Protein 8G5U (pdb70)

Solvent-accessible surface area: 71707 Å² total; per-residue (Å²): 142,132,47,36,18,45,6,3,64,68,27,33,84,46,46,27,77,49,123,14,5,92,107,44,107,59,0,60,29,7,15,15,8,112,2,43,0,0,14,21,4,164,44,51,109,40,143,61,15,52,0,3,0,3,26,40,122,10,84,9,106,140,108,94,86,7,5,0,0,0,0,1,2,12,47,25,4,68,37,0,0,56,4,2,25,87,0,29,61,94,4,32,151,57,0,4,5,23,0,6,3,0,1,0,0,2,1,5,0,19,61,0,36,76,22,91,2,54,3,105,77,90,18,39,39,0,25,40,7,21,12,122,80,16,106,83,4,34,174,24,0,30,87,0,3,54,56,0,26,139,106,1,92,84,9,0,33,41,0,12,2,17,10,0,0,0,0,0,4,0,0,18,18,11,33,67,36,104,102,1,1,0,0,0,0,12,9,0,0,5,0,0,0,0,0,0,27,13,6,1,78,39,0,38,38,0,0,0,0,0,0,6,7,23,95,9,20,3,28,20,53,3,52,68,12,2,58,22,0,26,84,2,1,44,23,1,2,132,15,0,12,84,94,52,116,120,14,48,10,15,71,83,56,47,44,0,43,63,26,5,55,35,9,10,48,100,6,48,74,92,117,139,9,49,4,28,68,120,103,26,58,32,4,42,4,15,19,10,4,8,8,1,4,43,15,0,93,14,2,67,47,0,0,4,6,4,58,4,18,60,126,39,47,172,13,102,118,67,4,71,49,49,17,31,140,76,30,70,143,74,56,82,25,1,0,0,0,0,15,0,0,1,3,3,3,13,72,66,10,43,136,90,51,94,53,0,65,142,18,19,89,115,14,41,169,79,51,68,0,1,0,10,2,4,5,3,1,2,0,1,1,52,8,56,19,100,37,62,42,104,58,14,186,24,5,105,88,10,56,4,94,20,0,0,0,0,0,0,26,36,0,2,26,4,11,28,73,3,0,134,88,0,48,108,17,0,12,114,28,0,41,5,0,17,0,25,35,0,4,15,9,47,0,0,9,31,20,47,3,80,14,0,36,132,18,0,31,26,2,0,26,95,31,106,52,29,102,59,69,36,80,83,91,12,96,58,60,38,23,129,153,145,133,46,33,13,50,5,3,92,67,26,28,92,52,102,24,89,51,150,102,5,114,109,44,129,59,0,152,71,13,46,16,9,112,3,45,0,0,12,19,4,161,46,52,110,40,141,63,12,53,0,3,1,2,32,40,145,11,86,9,107,140,113,95,86,8,6,0,0,0,0,1,1,12,47,26,5,68,35,0,0,59,4,1,25,89,0,31,66,95,7,32,177,56,0,19,4,22,1,7,4,0,1,0,0,1,0,5,0,18,59,0,36,76,22,93,3,50,4,97,68,88,17,39,36,0,26,38,8,21,13,123,79,16,107,85,4,33,175,26,0,29,85,0,3,55,54,0,26,134,105,1,90,83,9,0,33,41,1,11,2,18,10,0,0,1,0,0,5,0,0,15,17,12,33,67,37,102,102,1,2,0,0,0,0,11,10,0,0,4,0,0,0,0,0,0,27,12,8,1,88,37,1,37,37,0,0,0,0,0,0,5,8,18,94,10,19,4,26,20,52,3,51,68,11,2,56,22,0,25,87,2,1,63,27,1,2,107,17,0,13,83,93,52,115,120,13,48,8,14,70,85,60,47,44,0,45,61,28,6,54,35,7,10,49,94,5,49,74,91,116,133,8,41,4,32,60,114,102,25,60,30,4,40,3,13,20,11,4,7,8,1,5,42,14,0,94,14,3,66,48,0,0,5,7,3,62,5,18,61,132,42,54,164,9,98,117,67,4,67,45,54,16,28,147,78,29,68,135,77,54,81,24,2,0,0,1,1,16,0,1,0,3,3,4,11,72,67,10,42,139,92,52,93,55,0,64,130,23,21,89,122,14,47,160,76,51,69,0,1,0,8,2,5,5,3,1,3,0,1,1,54,8,58,19,97,37,62,44,102,58,14,170,21,1,94,101,9,55,4,94,21,0,0,0,0,0,0,26,36,1,2,27,5,10,29,73,4,0,133,92,0,47,107,16,0,12,117,30,0,40,6,0,16,0,25,34,0,4,17,11,45,0,0,10,32,22,48,3,79,14,0,36,131,19,0,31,27,2,0,26,96,30,107,52,29,103,59,70,35,80,82,91,11,99,57,58,35,9,108,152,153,128,26,28,7,37,8,1,73,66,30,26,92,53,98,26,96,48,140,106,5,109,110,42,130,57,0,162,69,11,38,13,9,131,2,46,0,0,14,31,4,184,43,53,109,39,139,60,17,59,1,5,0,3,32,40,136,8,85,9,108,87,84,92,90,8,6,0,1,0,0,1,3,11,50,24,5,68,38,0,0,64,4,2,26,83,0,34,66,91,6,31,166,64,0,14,5,23,1,4,4,0,1,0,0,3,0,5,0,20,68,0,34,77,21,89,3,52,4,107,68,90,16,41,37,0,26,41,8,21,12,128,76,14,109,76,3,35,161,26,0,28,72,0,2,55,59,0,24,136,105,2,92,80,10,0,31,51,0,12,2,18,9,0,0,1,1,0,4,0,0,12,18,11,33,68,37,85,85,2,1,0,0,0,0,12,11,0,0,5,0,0,0,0,0,0,26,8,5,1,21,11,2,35,37,0,0,0,0,0,0,5,6,22,93,9,20,3,27,22,54,3,50,68,11,3,57,22,0,23,86,2,2,44,23,2,1,138,17,0,12,85,92,54,115,92,14,42,7,14,68,81,57,49,42,0,45,64,25,6,54,34,7,11,50,96,4,46,81,97,118,136,8,49,2,39,61,72,86,23,58,28,6,24,4,13,19,2,4,8,8,1,4,42,13,0,94,13,3,67,49,0,0,5,6,4,49,6,21,57,116,33,54,156,15,93,122,64,3,104,48,72,11,40,165,73,28,55,144,64,53,82,26,2,0,0,1,1,14,0,0,0,4,3,3,12,71,67,10,44,136,93,48,83,47,0,61,124,26,20,100,123,15,45,166,69,53,69,0,1,0,10,1,4,5,3,1,3,0,2,1,53,9,58,19,99,35,58,43,106,57,14,196,24,2,94,90,6,35,6,90,16,0,0,0,0,0,0,26,38,1,2,27,4,11,55,77,4,0,141,87,0,44,124,17,0,14,125,28,0,40,4,0,20,0,24,42,0,3,17,10,38,0,0,8,33,18,44,2,82,17,0,36,133,19,0,28,23,3,0,21,96,31,102,55,24,100,60,66,32,81,88,93,12,95,57,48,39,27,128,142,151,111,28,25,8,53,8,2,78,68,29,25,90,50,99,26,95,49,145,105,6,100,113,43,129,55,0,154,71,12,44,13,9,127,2,45,0,0,14,31,4,146,44,54,110,41,139,61,18,57,0,4,1,3,32,42,116,7,86,10,107,139,108,84,100,8,5,0,0,0,0,1,2,12,49,24,7,66,36,0,0,64,3,1,24,83,0,34,66,92,5,33,165,62,0,14,6,22,1,1,4,0,0,0,0,2,0,6,0,20,68,0,35,79,20,89,3,52,4,106,69,90,14,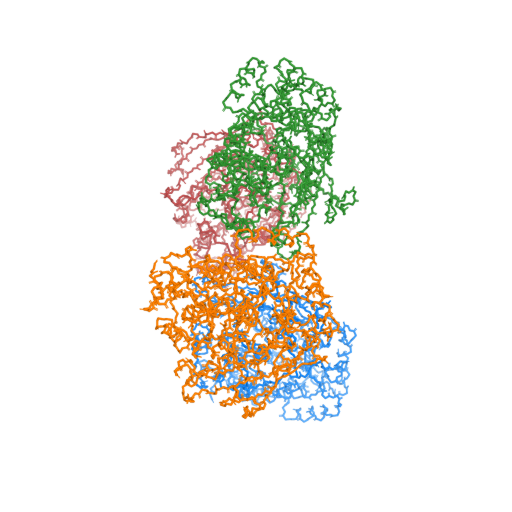39,37,0,26,40,8,21,12,128,78,14,108,77,5,37,161,25,0,29,73,0,2,56,57,0,26,136,108,0,93,77,11,0,31,51,0,11,2,19,9,0,0,0,0,0,4,0,0,11,18,11,33,68,36,86,77,2,1,0,0,0,0,12,12,0,0,5,0,0,0,0,0,0,28,8,5,1,14,12,1,28,33,0,0,0,0,0,0,5,7,22,93,9,20,4,27,21,52,2,51,69,11,2,56,22,0,29,88,1,2,42,22,2,2,138,18,0,11,84,94,54,115,97,10,39,7,15,69,82,59,49,42,0,44,64,24,5,55,35,7,12,48,96,4,46,80,91,120,136,8,48,2,36,66,74,92,23,59,27,7,31,2,13,21,2,4,7,8,1,5,42,12,0,93,12,3,68,47,0,0,4,5,4,48,4,21,55,99,51,51,152,11,92,121,67,3,106,47,71,11,37,171,78,24,47,144,66,53,82,28,3,0,0,0,0,13,0,0,0,4,3,2,13,72,68,10,45,134,93,52,79,47,0,62,135,20,19,101,115,14,46,171,66,54,67,0,1,0,10,2,5,4,3,1,2,0,2,1,54,10,55,18,101,35,54,27,106,70,14,167,20,1,92,89,7,28,6,70,16,0,0,0,0,0,0,29,38,2,1,26,4,10,54,76,4,0,72,87,0,11,123,18,0,13,69,21,0,30,0,0,14,0,24,42,0,5,18,10,40,0,0,9,34,17,45,2,81,18,0,36,133,21,0,29,20,2,0,21,94,30,99,56,22,42,6,13,30,81,86,91,11,96,56,48,41,25,126,141

Radius of gyration: 44.05 Å; Cα contacts (8 Å, |Δi|>4): 4142; chains: 4; bounding box: 102×81×124 Å

Sequence (1924 aa):
PHLLTDAVRAFQAQSPVWRPADDEEALRGLEAAELTVPLDYRAPAGRTLTLGLVRHRATAPERRRGVLLVGPGDDLGNRGTLLGAQLVGQLPKEVLAQYDVVAFDHRFMMGRSSPVVCGLEPEERFWVFHHPRDFDHEVRFQANVAAKVAEHALDILPYASSRNIARDIEVIRGALGEDRISYLGYSYGTYLGAVWTQMFGEHADRVVLDSICCSPDWVWRGLFTDFPPNGERALTRWARWAAARDADLGLGATDGAVRAAYDGVLARVDTDREVTVAGFPLDRTLARLIVVGMLNSDRNYPFLGDIVRSAVHGGQLEPATMGFLGQMFGQPKEESGTVAQLAILAGDWAWPRNVDLYERDMERASRTHPFTGAAMMAGIKAPAFWPVPPSEPVVTRLGPDNPADDSILLVQAADDMSTPLAAARRMREVLGDTSRLLTVADTAHHRVFPFYGNPGADELVTAYLVDGELPAADVTRPNPAPMVPTPHLLTDAVRAFQAQSPVWRPADDEEALRGLEAAELTVPLDYRAPAGRTLTLGLVRHRATAPERRRGVLLVGPGDDLGNRGTLLGAQLVGQLPKEVLAQYDVVAFDHRFMMGRSSPVVCGLEPEERFWVFHHPRDFDHEVRFQANVAAKVAEHALDILPYASSRNIARDIEVIRGALGEDRISYLGYSYGTYLGAVWTQMFGEHADRVVLDSICCSPDWVWRGLFTDFPPNGERALTRWARWAAARDADLGLGATDGAVRAAYDGVLARVDTDREVTVAGFPLDRTLARLIVVGMLNSDRNYPFLGDIVRSAVHGGQLEPATMGFLGQMFGQPKEESGTVAQLAILAGDWAWPRNVDLYERDMERASRTHPFTGAAMMAGIKAPAFWPVPPSEPVVTRLGPDNPADDSILLVQAADDMSTPLAAARRMREVLGDTSRLLTVADTAHHRVFPFYGNPGADELVTAYLVDGELPAADVTRPNPAPMVPTPHLLTDAVRAFQAQSPVWRPADDEEALRGLEAAELTVPLDYRAPAGRTLTLGLVRHRATAPERRRGVLLVGPGDDLGNRGTLLGAQLVGQLPKEVLAQYDVVAFDHRFMMGRSSPVVCGLEPEERFWVFHHPRDFDHEVRFQANVAAKVAEHALDILPYASSRNIARDIEVIRGALGEDRISYLGYSYGTYLGAVWTQMFGEHADRVVLDSICCSPDWVWRGLFTDFPPNGERALTRWARWAAARDADLGLGATDGAVVRAAYDGVLARVDTDREVTVAGFPLDRTLARLIVVGMLNSDRNYPFLGDIVRSAVHGGQLEPATMGFLGQMFGQPKEESGTVAQLAILAGDWAWPRNVDLYERDMERASRTHPFTGAAMMAGIKAPAFWPVPPSEPVTRLGPDNPADSILLVQAADDMSTPLAAARRMREVLGDTSRLLTVADTAHHRVFPFYGNPGADELVTAYLVDGELPAADVTRPNPAPMVPTPHLLTDAVRAFQAQSPVWRPADDEEALRGLEAAELTVPLDYRAPAGRTLTLGLVRHRATAPERRRGVLLVGPGDDLGNRGTLLGAQLVGQLPKEVLAQYDVVAFDHRFMMGRSSPVVCGLEPEERFWVFHHPRDFDHEVRFQANVAAKVAEHALDILPYASSRNIARDIEVIRGALGEDRISYLGYSYGTYLGAVWTQMFGEHADRVVLDSICCSPDWVWRGLFTDFPPNGERALTRWARWAAARDADLGLGATDGAVRAAYDGVLARVDTDREVTVAGFPLDRTLARLIVVVGMLNSDRNYPFLGDIVRSAVHGGQLEPATMGFLGQMFGQPKEESGTVAQLAILAGDWAWPRNVDLYERDMERASRTHPFTGAAMAGIKAPAFWPVPPSEPVVTRLGPDNPADSILLVQAADDMSTPLAAARRMREVLGDTSRLLTVADTAHHRVFPFYGNPGADELVTAYLVDGELPAADVTRPNPAPMVPT

Nearest PDB structures (foldseek):
  8g5u-assembly4_D  TM=1.001E+00  e=5.316E-96  Streptomyces sp. CB03234
  8e19-assembly1_A  TM=9.749E-01  e=3.309E-57  Streptomyces sp. CB03234
  5uno-assembly1_A  TM=8.503E-01  e=4.512E-26  Mycobacterium tuberculosis H37Rv
  5uoh-assembly1_A  TM=8.465E-01  e=4.764E-26  Mycobacterium tuberculosis H37Rv
  2e3j-assembly1_A  TM=4.839E-01  e=3.894E-07  Mycobacterium tuberculosis H37Rv

Secondary structure (DSSP, 8-state):
----HHHHHHHTT-----EE--S-GGGTTSEEEEEEEES-TT-TTS-EEEEEEEEE--S-GGG--EEEEEPS-SSTTS-HHHHHHHHHHHS-HHHHHHEEEEEEPPTTBTTBS-------GGGGGTTTPPPSSHHHHHHHHHHHHHHHHHHHTTTGGG--HHHHHHHHHHHHHHHT-S-EEEEEEEHHHHHHHHHHHHHGGGEEEEEEEEEPPTT-TTHHHHHTHHHHHHHHHHHHHHHHHTTHHHH-S-SSHHHHHHHHHHHHHHHTTT---EETTEE--TTHHHHHHHHHHTBGGGHHHHHHHHHHHHT-SPPPHHHHHHHHHHSSSPPPHHHHHHHHHHHHHSSPPP--HHHHHHHHHHHHHH-TTTHHHHHS--GGGG-SS--SSPPP---TT---S-EEEEEETT-SSS-HHHHHHHHHHHGGGEEEEEESS--BS--TTTT--HHHHHHHHHHHHH----SS-EEE--SS-SS--/----HHHHHHHTT-----EE--SSGGGTTSEEEEEEEES-TT-TTS-EEEEEEEEE--S-GGG--EEEEEPS-SSTTS-HHHHHHHHHHHS-HHHHHHEEEEEEPPTTBTTBS-------TGGGGTTTPPPSSHHHHHHHHHHHHHHHHHHHTTTGGG--HHHHHHHHHHHHHHTT-SSEEEEEEEHHHHHHHHHHHHHGGGEEEEEEEEEPPTT-TTTHHHHTHHHHHHHHHHHHHHHHHTTHHHH-S-SSHHHHHHHHHHHHHHHTTT---EETTEE--TTHHHHHHHHHTTBGGGHHHHHHHHHHHHS-SSPPHHHHHHHHHHSSSPPPHHHHHHHHHHHHHSSPPP--HHHHHHHHHHHHHH-TTTHHHHHS--GGGG-SS--SSPPP---TT---S-EEEEEETT-SSS-HHHHHHHHHHHGGGEEEEEESS--BS--TTTT--HHHHHHHHHHHHH----SS-EEE--SS-SS--/----HHHHHHHHT-----EE--S-GGGTT-EEEEEEEES-TT-TTS-EEEEEEEEE--S-TTT--EEEEEPS-SSTTS-HHHHHHHHHHHS-HHHHHHEEEEEEPPTTBTTBS-------HHHHTTTTPPPSSHHHHHHHHHHHHHHHHHHHTTTGGG--HHHHHHHHHHHHHHTT-S-EEEEEEEHHHHHHHHHHHHHGGGEEEEEEEEEPPGGGTTTHHHHTHHHHHHHHHHHHHHHHHTTHHHH-S-SSHHHHHHHHHHHHHHHTTT---EETTEE--TTHHHHHHHHHTTBGGGHHHHHHHHHHHHT-S---HHHHHHHHHHHSSPPPHHHHHHHHHHHHHSSPPP--HHHHHHHHHHHHHHSTTTHHHHHS--GGGG-SS--SSPPP---TT---S-EEEEEETT-SSS-HHHHHHHHHHHGGGEEEEEESS--BS--TTTT--HHHHHHHHHHHHH----SS-EEE--SS-SS--/----HHHHHHHHT--PPPEE--SSGGGTTSEEEEEEEES-TT-TTS-EEEEEEEEE--S-TTT--EEEEEPS-SSTTS-HHHHHHHHHHHS-HHHHHHEEEEEEPPTTBTTBS-------HHHHTTTTPPPSSHHHHHHHHHHHHHHHHHHHTTTGGG--HHHHHHHHHHHHHHTT-S-EEEEEEEHHHHHHHHHHHHHGGGEEEEEEEEEPPGGGTTTHHHHTHHHHHHHHHHHHHHHHHTTHHHH-S-SSHHHHHHHHHHHHHHHTTT---BSSS-B--TTHHHHHHHHHTTBGGGHHHHHHHHHHHHS-S---HHHHHHHHHHHSSPPPHHHHHHHHHHHHHSSPPP--HHHHHHHHHHHHHHSTTTHHHHHS--GGGG-SS--SSPPP---TT---S-EEEEEETT-SSS-HHHHHHHHHHHGGGEEEEEESS--BS--TTTT--HHHHHHHHIIIII----SS-EEE--SS-SS--

Foldseek 3Di:
DDLLVVLLVVLLPAAWDWDAPDPDDLRGVKIKTKGKHCLDSVCSVDHIWIKMKIKQAAQAVVQADEAEEEQQAAAQLGGFSSVQSVCVVFADNVLSNHHIYMTIHFDQDDRIVHFFQPQDLLLLLQQLDFDLAFVRNVVSQQVSQVSCCVGPVVSLQRLALSNSLSVVSSVCSNVVAQAYEYEYHHVSQVSVLNNLQSPQVRYDEYEYELFAAPPPLDLNLQQVFLVLLQLLLLVLLCLVLVVCVPLVQHNHSVSNVVLLVVLLVQLSVVHWWDQQNHTDHNRCSLVVVVVQLQFPVSSVLVSQRSSSRNDNHDGDPVSVVVSCVVPVDRRRRSSSSSSLSHSLQAAQDAQDQVQQNVQLVVQCVVRVSRRNSRSHDHNSSNHPDHHPDHHDQFACVRPNQAYEYEYEQSARSRHPVSSVNNDHGNPDRYAYEYEYLTHHGDVPPVVPAVVVSVQVCCCSSVVDDDNHYYYDYRPDHSDDD/DDLLVVLLVVQLPAAWDWDQPDPDDLRGQKIKTKGKHALDSVCSVDHIWIKMKIKQAAQAVVQADEAEEEQQAAAQLGGFSSVQSVCVVFADNVLSNHHIYMTIHFDQDDRIVHFFQPADLLLLLQQLDFDLAFVRNVVSQQVSLVSCCVGPVVSLQRLALSNSLSVVSSVCSNVVAQAYEYEYHHVSQVSQLNNLQSPQVRYDEYEYELFAAPVPLDLNLQQVFLVLLLLLLLVLLCLVLVVCVPLVQHNHSVSNVVLLVVLLVQLSVVHFWDQLHHTDHNRCSLVVVVVQLQFVVSSVLVSQRSSCRRPRHHGDPVSVVVSCVVPVDRRRGSSSSSSLSHSLQAAQDAQDQVQQNVQLVVQCVVRVSRRNSRSHDHNSSNHPDHHPDHHDQFACVRPNQAYEYEYEQSARSRHPVSSVNNDHGNPDRYAYEYEYLTHHGDVPPVVPAVVVSVQVCCCSSVVDDDNHYYYDYRPDHSDDD/DDLLVVLLVVQLPAAWDWDQPDPDPLSHQKIKTKGKHCLDSVCSVDHIWIKIKIKQAQPAVVQADEAEEEQQDAAQLDGFSSVQSVCCVFADNLLSNHHIYMTIHFDQDDRIVHFFQPQDLLLLLQQLDFDLAFVRNVVSQQVSQVSCCVRPVVRLLRLALSNSLSVVSSVCSNVVAQAYEYEYHHVSQVSLLNNLQSPQVRYDEYEYELHAAPVPLDLNLQQVQLVLLLLLLLVLLCLVLVVCVPLVQHNHSVSNVVLLVVLLVQLSVVHFFDQLNHTDHNRCSLVVVVVQLQFPVSSVLVSQRSSSRNDDRYGDPVSCVVCCVVPVDRRRGSSSSSSLSHSLQAAQDAQPQVQQNVQLVVQCVVRVSRRNSRSHDHNSSNHPDHHPDHHDQFACVRPNQAYEYEYEQSARSRHPVSSVNSDHGNDQRYEYEYEYLTHHGGVPPVVPQVVCSVQVCCCSSVVDDDNHYYYDYRPDHSDDD/DDLLVVLLVVQLPAAWDWDQPDPDVLRGQKIKTKGKHCLDSVCSVDHIWIKIKIKQAAPAVVLADEAEEEQQDAAQLDGFSSVLSVCVVFADNLLSNHHIYMTIHFDQDDRIVHFFQPQDLLLLLQQQDFDLAFVRNVVSQQVSQVSCCVRPVVRLQRLALSNRLSVVSSVCSNVVAQAYEYEYHHVSQVSLLNNLQSPQVRYDEYEYELHAAPVPLDLNLLQVQLVLLLVLLLVLLCLVLVVCVPLVQHNHSVSNVVLLVVLLVQLSVPHFFDQQVRTDHNRRSLVVVVVLLQFVVSSVLVSQRSSSRNPNHDGDPVSVVVCCVVPVDRRRGSSSSSSLSHSLQAAQDAQPQVQQNVQLVVQCVVRVSRRNSRSHDHNSSNHPDHHPDHHDQFACVRPNQAYEYEYEQSARSRHPVSSVNSDHGNDQRYEYEYEYLTHHGGVPPPVPQVVCSVQVCCCSSVVDDDNHYYYDYRPDHSDDD

InterPro domains:
  IPR000073 Alpha/beta hydrolase fold-1 [PF00561] (104-225)
  IPR013595 Peptidase S33 tripeptidyl aminopeptidase-like, C-terminal [PF08386] (387-477)
  IPR029058 Alpha/Beta hydrolase fold [G3DSA:3.40.50.1820] (84-453)
  IPR029058 Alpha/Beta hydrolase fold [SSF53474] (64-448)
  IPR051601 Serine protease/Carboxylesterase S33 [PTHR43248] (94-451)

Organism: Streptomyces sp. (strain CB03234) (NCBI:txid1703937)

Structure (mmCIF, N/CA/C/O backbone):
data_8G5U
#
_entry.id   8G5U
#
_cell.length_a   134.110
_cell.length_b   134.110
_cell.length_c   355.757
_cell.angle_alpha   90.00
_cell.angle_beta   90.00
_cell.angle_gamma   120.00
#
_symmetry.space_group_name_H-M   'H 3'
#
loop_
_entity.id
_entity.type
_entity.pdbx_description
1 polymer TnmK2
2 non-polymer 'methyl (2E)-3-[(1aS,11S,11aS,14Z,18R)-3,18-dihydroxy-4,9-dioxo-4,9,10,11-tetrahydro-11aH-11,1a-hept[3]ene[1,5]diynonaphtho[2,3-h]oxireno[c]quinolin-11a-yl]but-2-enoate'
3 water water
#
loop_
_atom_site.group_PDB
_atom_site.id
_atom_site.type_symbol
_atom_site.label_atom_id
_atom_site.label_alt_id
_atom_site.label_comp_id
_atom_site.label_asym_id
_atom_site.label_entity_id
_atom_site.label_seq_id
_atom_site.pdbx_PDB_ins_code
_atom_site.Cartn_x
_atom_site.Cartn_y
_atom_site.Cartn_z
_atom_site.occupancy
_atom_site.B_iso_or_equiv
_atom_site.auth_seq_id
_atom_site.auth_comp_id
_atom_site.auth_asym_id
_atom_site.auth_atom_id
_atom_site.pdbx_PDB_model_num
ATOM 1 N N . PRO A 1 8 ? -28.415 29.451 -46.863 1.00 42.23 8 PRO A N 1
ATOM 2 C CA . PRO A 1 8 ? -27.019 29.802 -46.586 1.00 29.70 8 PRO A CA 1
ATOM 3 C C . PRO A 1 8 ? -26.211 30.112 -47.844 1.00 31.88 8 PRO A C 1
ATOM 4 O O . PRO A 1 8 ? -26.406 29.480 -48.883 1.00 31.68 8 PRO A O 1
ATOM 15 N N . HIS A 1 9 ? -25.297 31.073 -47.733 1.00 27.56 9 HIS A N 1
ATOM 16 C CA . HIS A 1 9 ? -24.517 31.546 -48.866 1.00 23.05 9 HIS A CA 1
ATOM 17 C C . HIS A 1 9 ? -23.032 31.512 -48.526 1.00 16.09 9 HIS A C 1
ATOM 18 O O . HIS A 1 9 ? -22.631 31.893 -47.423 1.00 16.57 9 HIS A O 1
ATOM 32 N N . LEU A 1 10 ? -22.226 31.032 -49.474 1.00 18.47 10 LEU A N 1
ATOM 33 C CA . LEU A 1 10 ? -20.782 30.960 -49.277 1.00 12.42 10 LEU A CA 1
ATOM 34 C C . LEU A 1 10 ? -20.093 32.286 -49.562 1.00 12.24 10 LEU A C 1
ATOM 35 O O . LEU A 1 10 ? -19.078 32.597 -48.932 1.00 9.66 10 LEU A O 1
ATOM 51 N N . LEU A 1 11 ? -20.624 33.064 -50.509 1.00 15.32 11 LEU A N 1
ATOM 52 C CA . LEU A 1 11 ? -20.016 34.323 -50.951 1.00 14.14 11 LEU A CA 1
ATOM 53 C C . LEU A 1 11 ? -18.650 34.074 -51.590 1.00 13.52 11 LEU A C 1
ATOM 54 O O . LEU A 1 11 ? -17.661 34.763 -51.320 1.00 12.56 11 LEU A O 1
ATOM 70 N N . THR A 1 12 ? -18.618 33.083 -52.485 1.00 11.97 12 THR A N 1
ATOM 71 C CA . THR A 1 12 ? -17.371 32.674 -53.126 1.00 15.67 12 THR A CA 1
ATOM 72 C C . THR A 1 12 ? -16.800 33.782 -54.009 1.00 14.72 12 THR A C 1
ATOM 73 O O . THR A 1 12 ? -15.580 33.969 -54.062 1.00 14.75 12 THR A O 1
ATOM 84 N N . ASP A 1 13 ? -17.662 34.537 -54.699 1.00 14.48 13 ASP A N 1
ATOM 85 C CA . ASP A 1 13 ? -17.175 35.628 -55.545 1.00 16.59 13 ASP A CA 1
ATOM 86 C C . ASP A 1 13 ? -16.299 36.591 -54.751 1.00 15.03 13 ASP A C 1
ATOM 87 O O . ASP A 1 13 ? -15.185 36.930 -55.169 1.00 17.76 13 ASP A O 1
ATOM 96 N N . ALA A 1 14 ? -16.779 37.019 -53.582 1.00 14.34 14 ALA A N 1
ATOM 97 C CA . ALA A 1 14 ? -16.033 37.971 -52.765 1.00 15.25 14 ALA A CA 1
ATOM 98 C C . ALA A 1 14 ? -14.750 37.356 -52.218 1.00 15.97 14 ALA A C 1
ATOM 99 O O . ALA A 1 14 ? -13.710 38.021 -52.157 1.00 16.51 14 ALA A O 1
ATOM 106 N N . VAL A 1 15 ? -14.811 36.094 -51.790 1.00 14.55 15 VAL A N 1
ATOM 107 C CA . VAL A 1 15 ? -13.605 35.381 -51.376 1.00 12.60 15 VAL A CA 1
ATOM 108 C C . VAL A 1 15 ? -12.576 35.379 -52.500 1.00 12.14 15 VAL A C 1
ATOM 109 O O . VAL A 1 15 ? -11.408 35.730 -52.295 1.00 17.12 15 VAL A O 1
ATOM 122 N N . ARG A 1 16 ? -12.992 34.955 -53.697 1.00 16.71 16 ARG A N 1
ATOM 123 C CA . ARG A 1 16 ? -12.082 34.904 -54.839 1.00 20.43 16 ARG A CA 1
ATOM 124 C C . ARG A 1 16 ? -11.436 36.258 -55.093 1.00 18.63 16 ARG A C 1
ATOM 125 O O . ARG A 1 16 ? -10.258 36.334 -55.464 1.00 17.71 16 ARG A O 1
ATOM 146 N N . ALA A 1 17 ? -12.199 37.337 -54.915 1.00 22.18 17 ALA A N 1
ATOM 147 C CA . ALA A 1 17 ? -11.679 38.671 -55.190 1.00 22.97 17 ALA A CA 1
ATOM 148 C C . ALA A 1 17 ? -10.463 38.989 -54.331 1.00 24.80 17 ALA A C 1
ATOM 149 O O . ALA A 1 17 ? -9.549 39.685 -54.782 1.00 25.68 17 ALA A O 1
ATOM 156 N N . PHE A 1 18 ? -10.428 38.494 -53.097 1.00 17.43 18 PHE A N 1
ATOM 157 C CA . PHE A 1 18 ? -9.319 38.762 -52.195 1.00 16.67 18 PHE A CA 1
ATOM 158 C C . PHE A 1 18 ? -8.263 37.663 -52.202 1.00 13.54 18 PHE A C 1
ATOM 159 O O . PHE A 1 18 ? -7.214 37.832 -51.581 1.00 16.40 18 PHE A O 1
ATOM 176 N N . GLN A 1 19 ? -8.487 36.567 -52.924 1.00 15.26 19 GLN A N 1
ATOM 177 C CA . GLN A 1 19 ? -7.500 35.496 -52.989 1.00 19.34 19 GLN A CA 1
ATOM 178 C C . GLN A 1 19 ? -6.331 35.812 -53.912 1.00 23.61 19 GLN A C 1
ATOM 179 O O . GLN A 1 19 ? -5.354 35.060 -53.924 1.00 20.61 19 GLN A O 1
ATOM 193 N N . ALA A 1 20 ? -6.394 36.894 -54.679 1.00 21.29 20 ALA A N 1
ATOM 194 C CA . ALA A 1 20 ? -5.327 37.222 -55.614 1.00 24.60 20 ALA A CA 1
ATOM 195 C C . ALA A 1 20 ? -4.183 37.999 -54.967 1.00 25.15 20 ALA A C 1
ATOM 196 O O . ALA A 1 20 ? -3.274 38.439 -55.677 1.00 34.40 20 ALA A O 1
ATOM 203 N N . GLN A 1 21 ? -4.202 38.171 -53.648 1.00 23.57 21 GLN A N 1
ATOM 204 C CA . GLN A 1 21 ? -3.123 38.854 -52.950 1.00 20.93 21 GLN A CA 1
ATOM 205 C C . GLN A 1 21 ? -1.847 38.020 -52.935 1.00 26.30 21 GLN A C 1
ATOM 206 O O . GLN A 1 21 ? -1.879 36.789 -52.955 1.00 26.94 21 GLN A O 1
ATOM 220 N N . SER A 1 22 ? -0.714 38.716 -52.865 1.00 27.69 22 SER A N 1
ATOM 221 C CA . SER A 1 22 ? 0.595 38.094 -52.669 1.00 29.58 22 SER A CA 1
ATOM 222 C C . SER A 1 22 ? 1.283 38.843 -51.536 1.00 34.63 22 SER A C 1
ATOM 223 O O . SER A 1 22 ? 1.833 39.936 -51.754 1.00 40.59 22 SER A O 1
ATOM 231 N N . PRO A 1 23 ? 1.271 38.304 -50.322 1.00 42.11 23 PRO A N 1
ATOM 232 C CA . PRO A 1 23 ? 1.764 39.065 -49.171 1.00 39.41 23 PRO A CA 1
ATOM 233 C C . PRO A 1 23 ? 3.277 39.148 -49.154 1.00 30.68 23 PRO A C 1
ATOM 234 O O . PRO A 1 23 ? 3.980 38.312 -49.725 1.00 30.70 23 PRO A O 1
ATOM 245 N N . VAL A 1 24 ? 3.770 40.162 -48.449 1.00 36.56 24 VAL A N 1
ATOM 246 C CA . VAL A 1 24 ? 5.200 40.414 -48.312 1.00 36.52 24 VAL A CA 1
ATOM 247 C C . VAL A 1 24 ? 5.638 39.893 -46.947 1.00 22.45 24 VAL A C 1
ATOM 248 O O . VAL A 1 24 ? 5.287 40.465 -45.909 1.00 29.35 24 VAL A O 1
ATOM 261 N N . TRP A 1 25 ? 6.432 38.826 -46.947 1.00 23.40 25 TRP A N 1
ATOM 262 C CA . TRP A 1 25 ? 6.921 38.216 -45.718 1.00 26.65 25 TRP A CA 1
ATOM 263 C C . TRP A 1 25 ? 8.247 38.845 -45.308 1.00 26.78 25 TRP A C 1
ATOM 264 O O . TRP A 1 25 ? 9.138 39.022 -46.143 1.00 29.17 25 TRP A O 1
ATOM 285 N N . ARG A 1 26 ? 8.377 39.162 -44.028 1.00 25.29 26 ARG A N 1
ATOM 286 C CA . ARG A 1 26 ? 9.621 39.630 -43.436 1.00 29.46 26 ARG A CA 1
ATOM 287 C C . ARG A 1 26 ? 9.775 38.976 -42.076 1.00 27.35 26 ARG A C 1
ATOM 288 O O . ARG A 1 26 ? 8.804 38.447 -41.524 1.00 27.92 26 ARG A O 1
ATOM 309 N N . PRO A 1 27 ? 10.976 39.015 -41.499 1.00 26.62 27 PRO A N 1
ATOM 310 C CA . PRO A 1 27 ? 11.137 38.566 -40.111 1.00 26.03 27 PRO A CA 1
ATOM 311 C C . PRO A 1 27 ? 10.198 39.309 -39.173 1.00 29.53 27 PRO A C 1
ATOM 312 O O . PRO A 1 27 ? 10.011 40.520 -39.285 1.00 29.83 27 PRO A O 1
ATOM 323 N N . ALA A 1 28 ? 9.599 38.563 -38.247 1.00 22.79 28 ALA A N 1
ATOM 324 C CA . ALA A 1 28 ? 8.721 39.139 -37.229 1.00 26.54 28 ALA A CA 1
ATOM 325 C C . ALA A 1 28 ? 9.587 39.762 -36.138 1.00 36.79 28 ALA A C 1
ATOM 326 O O . ALA A 1 28 ? 9.949 39.111 -35.155 1.00 43.80 28 ALA A O 1
ATOM 333 N N . ASP A 1 29 ? 9.908 41.045 -36.299 1.00 30.21 29 ASP A N 1
ATOM 334 C CA . ASP A 1 29 ? 10.857 41.713 -35.417 1.00 37.47 29 ASP A CA 1
ATOM 335 C C . ASP A 1 29 ? 10.209 42.573 -34.337 1.00 39.74 29 ASP A C 1
ATOM 336 O O . ASP A 1 29 ? 10.925 43.064 -33.456 1.00 42.73 29 ASP A O 1
ATOM 345 N N . ASP A 1 30 ? 8.890 42.765 -34.359 1.00 35.01 30 ASP A N 1
ATOM 346 C CA . ASP A 1 30 ? 8.254 43.743 -33.486 1.00 30.81 30 ASP A CA 1
ATOM 347 C C . ASP A 1 30 ? 7.628 43.130 -32.235 1.00 32.14 30 ASP A C 1
ATOM 348 O O . ASP A 1 30 ? 6.970 43.846 -31.472 1.00 32.08 30 ASP A O 1
ATOM 357 N N . GLU A 1 31 ? 7.820 41.833 -32.000 1.00 27.05 31 GLU A N 1
ATOM 358 C CA . GLU A 1 31 ? 7.245 41.169 -30.833 1.00 24.63 31 GLU A CA 1
ATOM 359 C C . GLU A 1 31 ? 8.151 40.008 -30.458 1.00 19.73 31 GLU A C 1
ATOM 360 O O . GLU A 1 31 ? 8.445 39.151 -31.297 1.00 24.86 31 GLU A O 1
ATOM 372 N N . GLU A 1 32 ? 8.594 39.991 -29.200 1.00 20.42 32 GLU A N 1
ATOM 373 C CA . GLU A 1 32 ? 9.608 39.035 -28.771 1.00 26.90 32 GLU A CA 1
ATOM 374 C C . GLU A 1 32 ? 9.140 37.596 -28.960 1.00 30.72 32 GLU A C 1
ATOM 375 O O . GLU A 1 32 ? 9.902 36.742 -29.433 1.00 24.66 32 GLU A O 1
ATOM 387 N N . ALA A 1 33 ? 7.892 37.303 -28.588 1.00 24.32 33 ALA A N 1
ATOM 388 C CA . ALA A 1 33 ? 7.410 35.924 -28.643 1.00 24.82 33 ALA A CA 1
ATOM 389 C C . ALA A 1 33 ? 7.381 35.375 -30.061 1.00 22.62 33 ALA A C 1
ATOM 390 O O . ALA A 1 33 ? 7.315 34.153 -30.241 1.00 25.25 33 ALA A O 1
ATOM 397 N N . LEU A 1 34 ? 7.421 36.244 -31.067 1.00 20.51 34 LEU A N 1
ATOM 398 C CA . LEU A 1 34 ? 7.336 35.835 -32.458 1.00 19.04 34 LEU A CA 1
ATOM 399 C C . LEU A 1 34 ? 8.677 35.876 -33.172 1.00 25.44 34 LEU A C 1
ATOM 400 O O . LEU A 1 34 ? 8.733 35.573 -34.367 1.00 23.08 34 LEU A O 1
ATOM 416 N N . ARG A 1 35 ? 9.754 36.250 -32.484 1.00 28.32 35 ARG A N 1
ATOM 417 C CA . ARG A 1 35 ? 11.069 36.158 -33.098 1.00 33.97 35 ARG A CA 1
ATOM 418 C C . ARG A 1 35 ? 11.372 34.699 -33.416 1.00 26.35 35 ARG A C 1
ATOM 419 O O . ARG A 1 35 ? 11.139 33.806 -32.594 1.00 40.40 35 ARG A O 1
ATOM 440 N N . GLY A 1 36 ? 11.881 34.460 -34.617 1.00 24.16 36 GLY A N 1
ATOM 441 C CA . GLY A 1 36 ? 12.021 33.133 -35.165 1.00 24.96 36 GLY A CA 1
ATOM 442 C C . GLY A 1 36 ? 11.061 32.849 -36.298 1.00 20.85 36 GLY A C 1
ATOM 443 O O . GLY A 1 36 ? 11.311 31.931 -37.087 1.00 22.61 36 GLY A O 1
ATOM 447 N N . LEU A 1 37 ? 9.985 33.626 -36.405 1.00 19.27 37 LEU A N 1
ATOM 448 C CA . LEU A 1 37 ? 8.960 33.475 -37.426 1.00 17.72 37 LEU A CA 1
ATOM 449 C C . LEU A 1 37 ? 9.042 34.620 -38.428 1.00 23.09 37 LEU A C 1
ATOM 450 O O . LEU A 1 37 ? 9.571 35.691 -38.129 1.00 23.25 37 LEU A O 1
ATOM 466 N N . GLU A 1 38 ? 8.495 34.389 -39.619 1.00 16.86 38 GLU A N 1
ATOM 467 C CA . GLU A 1 38 ? 8.196 35.480 -40.534 1.00 18.69 38 GLU A CA 1
ATOM 468 C C . GLU A 1 38 ? 6.791 36.006 -40.273 1.00 24.59 38 GLU A C 1
ATOM 469 O O . GLU A 1 38 ? 5.942 35.323 -39.694 1.00 19.10 38 GLU A O 1
ATOM 481 N N . ALA A 1 39 ? 6.544 37.233 -40.728 1.00 14.47 39 ALA A N 1
ATOM 482 C CA . ALA A 1 39 ? 5.254 37.885 -40.552 1.00 16.51 39 ALA A CA 1
ATOM 483 C C . ALA A 1 39 ? 4.824 38.542 -41.854 1.00 22.70 39 ALA A C 1
ATOM 484 O O . ALA A 1 39 ? 5.656 38.996 -42.647 1.00 23.61 39 ALA A O 1
ATOM 491 N N . ALA A 1 40 ? 3.509 38.584 -42.065 1.00 20.50 40 ALA A N 1
ATOM 492 C CA . ALA A 1 40 ? 2.918 39.259 -43.211 1.00 17.01 40 ALA A CA 1
ATOM 493 C C . ALA A 1 40 ? 1.537 39.764 -42.827 1.00 20.87 40 ALA A C 1
ATOM 494 O O . ALA A 1 40 ? 0.969 39.357 -41.811 1.00 20.93 40 ALA A O 1
ATOM 501 N N . GLU A 1 41 ? 1.006 40.669 -43.649 1.00 17.74 41 GLU A N 1
ATOM 502 C CA . GLU A 1 41 ? -0.342 41.193 -43.483 1.00 20.69 41 GLU A CA 1
ATOM 503 C C . GLU A 1 41 ? -1.177 40.877 -44.713 1.00 20.47 41 GLU A C 1
ATOM 504 O O . GLU A 1 41 ? -0.669 40.869 -45.840 1.00 22.40 41 GLU A O 1
ATOM 516 N N . LEU A 1 42 ? -2.460 40.601 -44.475 1.00 16.91 42 LEU A N 1
ATOM 517 C CA . LEU A 1 42 ? -3.454 40.367 -45.510 1.00 18.95 42 LEU A CA 1
ATOM 518 C C . LEU A 1 42 ? -4.653 41.261 -45.281 1.00 16.47 42 LEU A C 1
ATOM 519 O O . LEU A 1 42 ? -4.989 41.588 -44.142 1.00 18.67 42 LEU A O 1
ATOM 535 N N . THR A 1 43 ? -5.343 41.573 -46.372 1.00 17.03 43 THR A N 1
ATOM 536 C CA . THR A 1 43 ? -6.578 42.331 -46.324 1.00 19.36 43 THR A CA 1
ATOM 537 C C . THR A 1 43 ? -7.759 41.397 -46.539 1.00 14.65 43 THR A C 1
ATOM 538 O O . THR A 1 43 ? -7.729 40.548 -47.437 1.00 15.48 43 THR A O 1
ATOM 549 N N . VAL A 1 44 ? -8.790 41.558 -45.718 1.00 17.89 44 VAL A N 1
ATOM 550 C CA . VAL A 1 44 ? -10.067 40.887 -45.940 1.00 15.97 44 VAL A CA 1
ATOM 551 C C . VAL A 1 44 ? -11.175 41.930 -45.879 1.00 13.78 44 VAL A C 1
ATOM 552 O O . VAL A 1 44 ? -11.029 42.955 -45.189 1.00 19.06 44 VAL A O 1
ATOM 565 N N . PRO A 1 45 ? -12.300 41.703 -46.550 1.00 13.90 45 PRO A N 1
ATOM 566 C CA . PRO A 1 45 ? -13.441 42.606 -46.385 1.00 15.15 45 PRO A CA 1
ATOM 567 C C . PRO A 1 45 ? -14.053 42.454 -45.003 1.00 17.28 45 PRO A C 1
ATOM 568 O O . PRO A 1 45 ? -14.110 41.357 -44.441 1.00 16.54 45 PRO A O 1
ATOM 579 N N . LEU A 1 46 ? -14.483 43.582 -44.438 1.00 17.50 46 LEU A N 1
ATOM 580 C CA . LEU A 1 46 ? -15.296 43.531 -43.228 1.00 17.09 46 LEU A CA 1
ATOM 581 C C . LEU A 1 46 ? -16.534 42.672 -43.446 1.00 15.23 46 LEU A C 1
ATOM 582 O O . LEU A 1 46 ? -16.875 41.825 -42.608 1.00 13.74 46 LEU A O 1
ATOM 598 N N . ASP A 1 47 ? -17.195 42.854 -44.587 1.00 14.22 47 ASP A N 1
ATOM 599 C CA . ASP A 1 47 ? -18.465 42.222 -44.918 1.00 18.31 47 ASP A CA 1
ATOM 600 C C . ASP A 1 47 ? -18.315 41.586 -46.292 1.00 17.59 47 ASP A C 1
ATOM 601 O O . ASP A 1 47 ? -18.085 42.295 -47.277 1.00 16.35 47 ASP A O 1
ATOM 610 N N . TYR A 1 48 ? -18.426 40.254 -46.365 1.00 14.82 48 TYR A N 1
ATOM 611 C CA . TYR A 1 48 ? -18.234 39.597 -47.655 1.00 15.00 48 TYR A CA 1
ATOM 612 C C . TYR A 1 48 ? -19.403 39.831 -48.608 1.00 15.64 48 TYR A C 1
ATOM 613 O O . TYR A 1 48 ? -19.285 39.528 -49.801 1.00 14.66 48 TYR A O 1
ATOM 631 N N . ARG A 1 49 ? -20.515 40.379 -48.126 1.00 16.87 49 ARG A N 1
ATOM 632 C CA . ARG A 1 49 ? -21.548 40.870 -49.026 1.00 18.34 49 ARG A CA 1
ATOM 633 C C . ARG A 1 49 ? -21.188 42.214 -49.644 1.00 25.55 49 ARG A C 1
ATOM 634 O O . ARG A 1 49 ? -21.866 42.646 -50.582 1.00 26.72 49 ARG A O 1
ATOM 655 N N . ALA A 1 50 ? -20.164 42.885 -49.120 1.00 18.77 50 ALA A N 1
ATOM 656 C CA . ALA A 1 50 ? -19.750 44.211 -49.586 1.00 24.48 50 ALA A CA 1
ATOM 657 C C . ALA A 1 50 ? -18.253 44.197 -49.861 1.00 21.59 50 ALA A C 1
ATOM 658 O O . ALA A 1 50 ? -17.474 44.889 -49.199 1.00 20.76 50 ALA A O 1
ATOM 665 N N . PRO A 1 51 ? -17.816 43.408 -50.844 1.00 21.83 51 PRO A N 1
ATOM 666 C CA . PRO A 1 51 ? -16.372 43.260 -51.087 1.00 18.03 51 PRO A CA 1
ATOM 667 C C . PRO A 1 51 ? -15.663 44.536 -51.500 1.00 25.07 51 PRO A C 1
ATOM 668 O O . PRO A 1 51 ? -14.448 44.644 -51.294 1.00 23.94 51 PRO A O 1
ATOM 679 N N . ALA A 1 52 ? -16.359 45.490 -52.110 1.00 25.58 52 ALA A N 1
ATOM 680 C CA . ALA A 1 52 ? -15.734 46.750 -52.497 1.00 26.41 52 ALA A CA 1
ATOM 681 C C . ALA A 1 52 ? -15.874 47.814 -51.423 1.00 29.63 52 ALA A C 1
ATOM 682 O O . ALA A 1 52 ? -15.556 48.982 -51.675 1.00 31.46 52 ALA A O 1
ATOM 689 N N . GLY A 1 53 ? -16.335 47.440 -50.239 1.00 24.48 53 GLY A N 1
ATOM 690 C CA . GLY A 1 53 ? -16.468 48.338 -49.123 1.00 23.02 53 GLY A CA 1
ATOM 691 C C . GLY A 1 53 ? -15.297 48.273 -48.170 1.00 18.43 53 GLY A C 1
ATOM 692 O O . GLY A 1 53 ? -14.152 48.014 -48.564 1.00 23.12 53 GLY A O 1
ATOM 696 N N . ARG A 1 54 ? -15.596 48.503 -46.898 1.00 20.98 54 ARG A N 1
ATOM 697 C CA . ARG A 1 54 ? -14.577 48.567 -45.861 1.00 23.15 54 ARG A CA 1
ATOM 698 C C . ARG A 1 54 ? -13.838 47.239 -45.734 1.00 25.73 54 ARG A C 1
ATOM 699 O O . ARG A 1 54 ? -14.425 46.164 -45.873 1.00 20.71 54 ARG A O 1
ATOM 720 N N . THR A 1 55 ? -12.541 47.327 -45.461 1.00 20.35 55 THR A N 1
ATOM 721 C CA . THR A 1 55 ? -11.681 46.166 -45.293 1.00 23.60 55 THR A CA 1
ATOM 722 C C . THR A 1 55 ? -10.988 46.258 -43.943 1.00 23.58 55 THR A C 1
ATOM 723 O O . THR A 1 55 ? -11.049 47.278 -43.253 1.00 22.85 55 THR A O 1
ATOM 734 N N . LEU A 1 56 ? -10.324 45.169 -43.566 1.00 19.25 56 LEU A N 1
ATOM 735 C CA . LEU A 1 56 ? -9.480 45.155 -42.383 1.00 19.63 56 LEU A CA 1
ATOM 736 C C . LEU A 1 56 ? -8.248 44.315 -42.695 1.00 16.64 56 LEU A C 1
ATOM 737 O O . LEU A 1 56 ? -8.160 43.674 -43.744 1.00 19.39 56 LEU A O 1
ATOM 753 N N . THR A 1 57 ? -7.269 44.351 -41.802 1.00 16.96 57 THR A N 1
ATOM 754 C CA . THR A 1 57 ? -6.015 43.641 -42.020 1.00 18.49 57 THR A CA 1
ATOM 755 C C . THR A 1 57 ? -5.854 42.525 -40.995 1.00 16.52 57 THR A C 1
ATOM 756 O O . THR A 1 57 ? -6.197 42.690 -39.819 1.00 16.06 57 THR A O 1
ATOM 767 N N . LEU A 1 58 ? -5.352 41.382 -41.462 1.00 16.11 58 LEU A N 1
ATOM 768 C CA . LEU A 1 58 ? -4.999 40.253 -40.612 1.00 15.73 58 LEU A CA 1
ATOM 769 C C . LEU A 1 58 ? -3.485 40.108 -40.557 1.00 11.08 58 LEU A C 1
ATOM 770 O O . LEU A 1 58 ? -2.807 40.244 -41.578 1.00 17.61 58 LEU A O 1
ATOM 786 N N . GLY A 1 59 ? -2.968 39.787 -39.371 1.00 11.28 59 GLY A N 1
ATOM 787 C CA . GLY A 1 59 ? -1.565 39.498 -39.193 1.00 16.21 59 GLY A CA 1
ATOM 788 C C . GLY A 1 59 ? -1.289 38.008 -39.215 1.00 16.54 59 GLY A C 1
ATOM 789 O O . GLY A 1 59 ? -1.858 37.245 -38.427 1.00 13.44 59 GLY A O 1
ATOM 793 N N . LEU A 1 60 ? -0.416 37.598 -40.135 1.00 13.30 60 LEU A N 1
ATOM 794 C CA . LEU A 1 60 ? 0.014 36.218 -40.318 1.00 13.61 60 LEU A CA 1
ATOM 795 C C . LEU A 1 60 ? 1.438 36.022 -39.812 1.00 18.05 60 LEU A C 1
ATOM 796 O O . LEU A 1 60 ? 2.240 36.959 -39.798 1.00 16.32 60 LEU A O 1
ATOM 812 N N . VAL A 1 61 ? 1.762 34.780 -39.428 1.00 11.63 61 VAL A N 1
ATOM 813 C CA . VAL A 1 61 ? 3.139 34.365 -39.189 1.00 11.78 61 VAL A CA 1
ATOM 814 C C . VAL A 1 61 ? 3.365 33.028 -39.877 1.00 16.70 61 VAL A C 1
ATOM 815 O O . VAL A 1 61 ? 2.420 32.294 -40.192 1.00 11.72 61 VAL A O 1
ATOM 828 N N . ARG A 1 62 ? 4.642 32.714 -40.111 1.00 12.27 62 ARG A N 1
ATOM 829 C CA . ARG A 1 62 ? 4.995 31.484 -40.804 1.00 14.93 62 ARG A CA 1
ATOM 830 C C . ARG A 1 62 ? 6.350 30.947 -40.362 1.00 18.84 62 ARG A C 1
ATOM 831 O O . ARG A 1 62 ? 7.286 31.709 -40.097 1.00 15.39 62 ARG A O 1
ATOM 852 N N . HIS A 1 63 ? 6.438 29.617 -40.316 1.00 13.69 63 HIS A N 1
ATOM 853 C CA . HIS A 1 63 ? 7.683 28.879 -40.129 1.00 15.59 63 HIS A CA 1
ATOM 854 C C . HIS A 1 63 ? 7.778 27.882 -41.278 1.00 19.22 63 HIS A C 1
ATOM 855 O O . HIS A 1 63 ? 6.986 26.936 -41.348 1.00 14.95 63 HIS A O 1
ATOM 869 N N . ARG A 1 64 ? 8.711 28.104 -42.200 1.00 16.15 64 ARG A N 1
ATOM 870 C CA . ARG A 1 64 ? 8.766 27.279 -43.400 1.00 17.43 64 ARG A CA 1
ATOM 871 C C . ARG A 1 64 ? 9.272 25.876 -43.088 1.00 12.60 64 ARG A C 1
ATOM 872 O O . ARG A 1 64 ? 10.036 25.661 -42.142 1.00 13.89 64 ARG A O 1
ATOM 893 N N . ALA A 1 65 ? 8.829 24.919 -43.905 1.00 14.84 65 ALA A N 1
ATOM 894 C CA . ALA A 1 65 ? 9.271 23.531 -43.785 1.00 15.72 65 ALA A CA 1
ATOM 895 C C . ALA A 1 65 ? 10.788 23.460 -43.708 1.00 21.39 65 ALA A C 1
ATOM 896 O O . ALA A 1 65 ? 11.483 24.027 -44.552 1.00 22.89 65 ALA A O 1
ATOM 903 N N . THR A 1 66 ? 11.300 22.757 -42.695 1.00 15.47 66 THR A N 1
ATOM 904 C CA . THR A 1 66 ? 12.746 22.716 -42.483 1.00 23.18 66 THR A CA 1
ATOM 905 C C . THR A 1 66 ? 13.477 21.817 -43.474 1.00 29.04 66 THR A C 1
ATOM 906 O O . THR A 1 66 ? 14.708 21.908 -43.565 1.00 22.28 66 THR A O 1
ATOM 917 N N . ALA A 1 67 ? 12.768 20.954 -44.205 1.00 24.60 67 ALA A N 1
ATOM 918 C CA . ALA A 1 67 ? 13.372 20.079 -45.209 1.00 22.62 67 ALA A CA 1
ATOM 919 C C . ALA A 1 67 ? 12.703 20.355 -46.547 1.00 24.41 67 ALA A C 1
ATOM 920 O O . ALA A 1 67 ? 11.747 19.664 -46.929 1.00 23.09 67 ALA A O 1
ATOM 927 N N . PRO A 1 68 ? 13.175 21.359 -47.291 1.00 28.97 68 PRO A N 1
ATOM 928 C CA . PRO A 1 68 ? 12.539 21.700 -48.572 1.00 26.30 68 PRO A CA 1
ATOM 929 C C . PRO A 1 68 ? 12.343 20.523 -49.507 1.00 28.17 68 PRO A C 1
ATOM 930 O O . PRO A 1 68 ? 11.355 20.497 -50.252 1.00 31.28 68 PRO A O 1
ATOM 941 N N . GLU A 1 69 ? 13.256 19.551 -49.508 1.00 29.14 69 GLU A N 1
ATOM 942 C CA . GLU A 1 69 ? 13.108 18.411 -50.404 1.00 33.52 69 GLU A CA 1
ATOM 943 C C . GLU A 1 69 ? 11.978 17.487 -49.970 1.00 32.98 69 GLU A C 1
ATOM 944 O O . GLU A 1 69 ? 11.524 16.668 -50.776 1.00 34.29 69 GLU A O 1
ATOM 956 N N . ARG A 1 70 ? 11.517 17.604 -48.723 1.00 28.78 70 ARG A N 1
ATOM 957 C CA . ARG A 1 70 ? 10.407 16.811 -48.209 1.00 31.71 70 ARG A CA 1
ATOM 958 C C . ARG A 1 70 ? 9.129 17.620 -48.004 1.00 31.80 70 ARG A C 1
ATOM 959 O O . ARG A 1 70 ? 8.137 17.062 -47.515 1.00 25.08 70 ARG A O 1
ATOM 980 N N . ARG A 1 71 ? 9.118 18.911 -48.348 1.00 25.77 71 ARG A N 1
ATOM 981 C CA . ARG A 1 71 ? 7.945 19.747 -48.094 1.00 25.98 71 ARG A CA 1
ATOM 982 C C . ARG A 1 71 ? 6.734 19.204 -48.831 1.00 22.15 71 ARG A C 1
ATOM 983 O O . ARG A 1 71 ? 6.803 18.910 -50.026 1.00 22.61 71 ARG A O 1
ATOM 1004 N N . ARG A 1 72 ? 5.603 19.104 -48.128 1.00 17.50 72 ARG A N 1
ATOM 1005 C CA . ARG A 1 72 ? 4.388 18.615 -48.757 1.00 18.72 72 ARG A CA 1
ATOM 1006 C C . ARG A 1 72 ? 3.241 19.618 -48.789 1.00 15.91 72 ARG A C 1
ATOM 1007 O O . ARG A 1 72 ? 2.320 19.432 -49.591 1.00 21.32 72 ARG A O 1
ATOM 1028 N N . GLY A 1 73 ? 3.267 20.670 -47.975 1.00 17.59 73 GLY A N 1
ATOM 1029 C CA . GLY A 1 73 ? 2.256 21.706 -48.086 1.00 15.94 73 GLY A CA 1
ATOM 1030 C C . GLY A 1 73 ? 2.279 22.636 -46.887 1.00 13.27 73 GLY A C 1
ATOM 1031 O O . GLY A 1 73 ? 3.282 22.727 -46.175 1.00 11.63 73 GLY A O 1
ATOM 1035 N N . VAL A 1 74 ? 1.148 23.332 -46.689 1.00 11.62 74 VAL A N 1
ATOM 1036 C CA . VAL A 1 74 ? 0.957 24.276 -45.589 1.00 8.49 74 VAL A CA 1
ATOM 1037 C C . VAL A 1 74 ? 0.108 23.609 -44.520 1.00 10.06 74 VAL A C 1
ATOM 1038 O O . VAL A 1 74 ? -0.916 22.994 -44.834 1.00 10.37 74 VAL A O 1
ATOM 1051 N N . LEU A 1 75 ? 0.524 23.748 -43.261 1.00 10.57 75 LEU A N 1
ATOM 1052 C CA . LEU A 1 75 ? -0.292 23.403 -42.099 1.00 11.03 75 LEU A CA 1
ATOM 1053 C C . LEU A 1 75 ? -0.766 24.706 -41.468 1.00 9.26 75 LEU A C 1
ATOM 1054 O O . LEU A 1 75 ? 0.014 25.407 -40.811 1.00 9.50 75 LEU A O 1
ATOM 1070 N N . LEU A 1 76 ? -2.037 25.030 -41.679 1.00 8.69 76 LEU A N 1
ATOM 1071 C CA . LEU A 1 76 ? -2.631 26.219 -41.093 1.00 8.18 76 LEU A CA 1
ATOM 1072 C C . LEU A 1 76 ? -3.105 25.921 -39.681 1.00 10.36 76 LEU A C 1
ATOM 1073 O O . LEU A 1 76 ? -3.831 24.946 -39.449 1.00 8.20 76 LEU A O 1
ATOM 1089 N N . VAL A 1 77 ? -2.682 26.761 -38.744 1.00 7.91 77 VAL A N 1
ATOM 1090 C CA . VAL A 1 77 ? -3.073 26.664 -37.346 1.00 6.74 77 VAL A CA 1
ATOM 1091 C C . VAL A 1 77 ? -4.357 27.459 -37.150 1.00 8.94 77 VAL A C 1
ATOM 1092 O O . VAL A 1 77 ? -4.440 28.621 -37.564 1.00 9.19 77 VAL A O 1
ATOM 1105 N N . GLY A 1 78 ? -5.363 26.840 -36.532 1.00 7.59 78 GLY A N 1
ATOM 1106 C CA . GLY A 1 78 ? -6.574 27.543 -36.183 1.00 11.01 78 GLY A CA 1
ATOM 1107 C C . GLY A 1 78 ? -6.241 28.748 -35.322 1.00 9.54 78 GLY A C 1
ATOM 1108 O O . GLY A 1 78 ? -5.357 28.683 -34.461 1.00 10.82 78 GLY A O 1
ATOM 1112 N N . PRO A 1 79 ? -6.939 29.878 -35.538 1.00 10.73 79 PRO A N 1
ATOM 1113 C CA . PRO A 1 79 ? -6.491 31.170 -34.973 1.00 13.46 79 PRO A CA 1
ATOM 1114 C C . PRO A 1 79 ? -6.783 31.311 -33.484 1.00 13.66 79 PRO A C 1
ATOM 1115 O O . PRO A 1 79 ? -7.543 32.180 -33.042 1.00 16.82 79 PRO A O 1
ATOM 1126 N N . GLY A 1 80 ? -6.137 30.466 -32.694 1.00 13.21 80 GLY A N 1
ATOM 1127 C CA . GLY A 1 80 ? -6.258 30.513 -31.258 1.00 16.22 80 GLY A CA 1
ATOM 1128 C C . GLY A 1 80 ? -6.854 29.227 -30.744 1.00 16.19 80 GLY A C 1
ATOM 1129 O O . GLY A 1 80 ? -7.605 28.553 -31.462 1.00 14.97 80 GLY A O 1
ATOM 1133 N N . ASP A 1 81 ? -6.507 28.859 -29.518 1.00 14.42 81 ASP A N 1
ATOM 1134 C CA . ASP A 1 81 ? -7.140 27.696 -28.916 1.00 14.46 81 ASP A CA 1
ATOM 1135 C C . ASP A 1 81 ? -8.442 28.154 -28.277 1.00 20.74 81 ASP A C 1
ATOM 1136 O O . ASP A 1 81 ? -9.490 28.204 -28.940 1.00 14.86 81 ASP A O 1
ATOM 1145 N N . ASP A 1 82 ? -8.394 28.508 -27.003 1.00 15.78 82 ASP A N 1
ATOM 1146 C CA . ASP A 1 82 ? -9.593 29.009 -26.360 1.00 16.03 82 ASP A CA 1
ATOM 1147 C C . ASP A 1 82 ? -9.964 30.354 -26.972 1.00 12.39 82 ASP A C 1
ATOM 1148 O O . ASP A 1 82 ? -9.100 31.176 -27.290 1.00 16.91 82 ASP A O 1
ATOM 1157 N N . LEU A 1 83 ? -11.252 30.536 -27.223 1.00 14.82 83 LEU A N 1
ATOM 1158 C CA . LEU A 1 83 ? -11.722 31.777 -27.820 1.00 14.91 83 LEU A CA 1
ATOM 1159 C C . LEU A 1 83 ? -11.331 32.949 -26.928 1.00 15.94 83 LEU A C 1
ATOM 1160 O O . LEU A 1 83 ? -11.633 32.959 -25.731 1.00 16.34 83 LEU A O 1
ATOM 1176 N N . GLY A 1 84 ? -10.650 33.931 -27.517 1.00 15.83 84 GLY A N 1
ATOM 1177 C CA . GLY A 1 84 ? -10.040 35.027 -26.790 1.00 19.85 84 GLY A CA 1
ATOM 1178 C C . GLY A 1 84 ? -8.523 35.028 -26.836 1.00 21.24 84 GLY A C 1
ATOM 1179 O O . GLY A 1 84 ? -7.904 36.063 -26.534 1.00 15.87 84 GLY A O 1
ATOM 1183 N N . ASN A 1 85 ? -7.911 33.908 -27.213 1.00 14.58 85 ASN A N 1
ATOM 1184 C CA . ASN A 1 85 ? -6.465 33.774 -27.328 1.00 13.21 85 ASN A CA 1
ATOM 1185 C C . ASN A 1 85 ? -6.006 33.992 -28.767 1.00 12.67 85 ASN A C 1
ATOM 1186 O O . ASN A 1 85 ? -6.780 33.863 -29.717 1.00 14.20 85 ASN A O 1
ATOM 1197 N N . ARG A 1 86 ? -4.717 34.314 -28.916 1.00 11.00 86 ARG A N 1
ATOM 1198 C CA . ARG A 1 86 ? -4.143 34.707 -30.200 1.00 11.01 86 ARG A CA 1
ATOM 1199 C C . ARG A 1 86 ? -3.594 33.501 -30.961 1.00 10.44 86 ARG A C 1
ATOM 1200 O O . ARG A 1 86 ? -2.809 32.715 -30.417 1.00 12.44 86 ARG A O 1
ATOM 1221 N N . GLY A 1 87 ? -3.983 33.385 -32.231 1.00 9.09 87 GLY A N 1
ATOM 1222 C CA . GLY A 1 87 ? -3.454 32.317 -33.068 1.00 11.57 87 GLY A CA 1
ATOM 1223 C C . GLY A 1 87 ? -1.975 32.446 -33.384 1.00 10.35 87 GLY A C 1
ATOM 1224 O O . GLY A 1 87 ? -1.277 31.435 -33.507 1.00 10.95 87 GLY A O 1
ATOM 1228 N N . THR A 1 88 ? -1.474 33.676 -33.547 1.00 11.34 88 THR A N 1
ATOM 1229 C CA . THR A 1 88 ? -0.045 33.841 -33.802 1.00 10.18 88 THR A CA 1
ATOM 1230 C C . THR A 1 88 ? 0.782 33.312 -32.634 1.00 11.35 88 THR A C 1
ATOM 1231 O O . THR A 1 88 ? 1.822 32.679 -32.839 1.00 13.97 88 THR A O 1
ATOM 1242 N N . LEU A 1 89 ? 0.337 33.551 -31.401 1.00 12.52 89 LEU A N 1
ATOM 1243 C CA . LEU A 1 89 ? 1.068 33.035 -30.247 1.00 10.87 89 LEU A CA 1
ATOM 1244 C C . LEU A 1 89 ? 0.960 31.515 -30.155 1.00 15.93 89 LEU A C 1
ATOM 1245 O O . LEU A 1 89 ? 1.922 30.844 -29.764 1.00 13.41 89 LEU A O 1
ATOM 1261 N N . LEU A 1 90 ? -0.199 30.954 -30.514 1.00 12.46 90 LEU A N 1
ATOM 1262 C CA . LEU A 1 90 ? -0.318 29.497 -30.593 1.00 12.76 90 LEU A CA 1
ATOM 1263 C C . LEU A 1 90 ? 0.659 28.926 -31.613 1.00 10.39 90 LEU A C 1
ATOM 1264 O O . LEU A 1 90 ? 1.298 27.896 -31.363 1.00 12.62 90 LEU A O 1
ATOM 1280 N N . GLY A 1 91 ? 0.794 29.584 -32.767 1.00 10.53 91 GLY A N 1
ATOM 1281 C CA . GLY A 1 91 ? 1.732 29.115 -33.771 1.00 10.05 91 GLY A CA 1
ATOM 1282 C C . GLY A 1 91 ? 3.161 29.092 -33.264 1.00 13.65 91 GLY A C 1
ATOM 1283 O O . GLY A 1 91 ? 3.908 28.151 -33.533 1.00 13.66 91 GLY A O 1
ATOM 1287 N N . ALA A 1 92 ? 3.558 30.122 -32.514 1.00 13.51 92 ALA A N 1
ATOM 1288 C CA . ALA A 1 92 ? 4.898 30.127 -31.932 1.00 15.60 92 ALA A CA 1
ATOM 1289 C C . ALA A 1 92 ? 5.076 28.975 -30.951 1.00 18.55 92 ALA A C 1
ATOM 1290 O O . ALA A 1 92 ? 6.117 28.302 -30.948 1.00 13.76 92 ALA A O 1
ATOM 1297 N N . GLN A 1 93 ? 4.079 28.744 -30.095 1.00 12.02 93 GLN A N 1
ATOM 1298 C CA . GLN A 1 93 ? 4.135 27.611 -29.177 1.00 16.60 93 GLN A CA 1
ATOM 1299 C C . GLN A 1 93 ? 4.303 26.300 -29.934 1.00 14.09 93 GLN A C 1
ATOM 1300 O O . GLN A 1 93 ? 5.105 25.444 -29.539 1.00 13.69 93 GLN A O 1
ATOM 1314 N N . LEU A 1 94 ? 3.562 26.136 -31.033 1.00 12.86 94 LEU A N 1
ATOM 1315 C CA . LEU A 1 94 ? 3.584 24.884 -31.783 1.00 12.77 94 LEU A CA 1
ATOM 1316 C C . LEU A 1 94 ? 4.918 24.669 -32.483 1.00 13.41 94 LEU A C 1
ATOM 1317 O O . LEU A 1 94 ? 5.401 23.537 -32.572 1.00 14.82 94 LEU A O 1
ATOM 1333 N N . VAL A 1 95 ? 5.510 25.734 -33.022 1.00 15.24 95 VAL A N 1
ATOM 1334 C CA . VAL A 1 95 ? 6.820 25.602 -33.655 1.00 14.99 95 VAL A CA 1
ATOM 1335 C C . VAL A 1 95 ? 7.844 25.044 -32.669 1.00 15.19 95 VAL A C 1
ATOM 1336 O O . VAL A 1 95 ? 8.802 24.370 -33.068 1.00 18.52 95 VAL A O 1
ATOM 1349 N N . GLY A 1 96 ? 7.648 25.285 -31.371 1.00 15.14 96 GLY A N 1
ATOM 1350 C CA . GLY A 1 96 ? 8.570 24.799 -30.359 1.00 18.30 96 GLY A CA 1
ATOM 1351 C C . GLY A 1 96 ? 8.334 23.374 -29.900 1.00 22.71 96 GLY A C 1
ATOM 1352 O O . GLY A 1 96 ? 9.232 22.775 -29.299 1.00 18.36 96 GLY A O 1
ATOM 1356 N N . GLN A 1 97 ? 7.152 22.809 -30.164 1.00 14.57 97 GLN A N 1
ATOM 1357 C CA . GLN A 1 97 ? 6.795 21.515 -29.597 1.00 15.09 97 GLN A CA 1
ATOM 1358 C C . GLN A 1 97 ? 6.263 20.495 -30.596 1.00 8.52 97 GLN A C 1
ATOM 1359 O O . GLN A 1 97 ? 6.122 19.324 -30.223 1.00 13.18 97 GLN A O 1
ATOM 1373 N N . LEU A 1 98 ? 5.967 20.882 -31.830 1.00 12.00 98 LEU A N 1
ATOM 1374 C CA . LEU A 1 98 ? 5.511 19.916 -32.818 1.00 11.82 98 LEU A CA 1
ATOM 1375 C C . LEU A 1 98 ? 6.626 18.923 -33.155 1.00 14.11 98 LEU A C 1
ATOM 1376 O O . LEU A 1 98 ? 7.810 19.249 -33.042 1.00 10.80 98 LEU A O 1
ATOM 1392 N N . PRO A 1 99 ? 6.272 17.710 -33.585 1.00 12.85 99 PRO A N 1
ATOM 1393 C CA . PRO A 1 99 ? 7.300 16.751 -34.009 1.00 14.80 99 PRO A CA 1
ATOM 1394 C C . PRO A 1 99 ? 8.188 17.323 -35.103 1.00 12.96 99 PRO A C 1
ATOM 1395 O O . PRO A 1 99 ? 7.722 18.010 -36.014 1.00 9.38 99 PRO A O 1
ATOM 1406 N N . LYS A 1 100 ? 9.478 16.986 -35.036 1.00 13.66 100 LYS A N 1
ATOM 1407 C CA . LYS A 1 100 ? 10.421 17.514 -36.015 1.00 15.26 100 LYS A CA 1
ATOM 1408 C C . LYS A 1 100 ? 10.004 17.163 -37.438 1.00 13.94 100 LYS A C 1
ATOM 1409 O O . LYS A 1 100 ? 10.225 17.947 -38.363 1.00 13.66 100 LYS A O 1
ATOM 1428 N N . GLU A 1 101 ? 9.416 15.981 -37.649 1.00 14.66 101 GLU A N 1
ATOM 1429 C CA . GLU A 1 101 ? 9.092 15.607 -39.020 1.00 13.73 101 GLU A CA 1
ATOM 1430 C C . GLU A 1 101 ? 7.875 16.365 -39.537 1.00 12.22 101 GLU A C 1
ATOM 1431 O O . GLU A 1 101 ? 7.768 16.601 -40.743 1.00 10.54 101 GLU A O 1
ATOM 1443 N N . VAL A 1 102 ? 6.956 16.768 -38.656 1.00 10.14 102 VAL A N 1
ATOM 1444 C CA . VAL A 1 102 ? 5.887 17.673 -39.083 1.00 8.63 102 VAL A CA 1
ATOM 1445 C C . VAL A 1 102 ? 6.485 19.013 -39.507 1.00 9.29 102 VAL A C 1
ATOM 1446 O O . VAL A 1 102 ? 6.151 19.560 -40.561 1.00 11.75 102 VAL A O 1
ATOM 1459 N N . LEU A 1 103 ? 7.378 19.557 -38.684 1.00 10.68 103 LEU A N 1
ATOM 1460 C CA . LEU A 1 103 ? 8.047 20.813 -39.012 1.00 13.67 103 LEU A CA 1
ATOM 1461 C C . LEU A 1 103 ? 8.928 20.684 -40.243 1.00 15.52 103 LEU A C 1
ATOM 1462 O O . LEU A 1 103 ? 9.177 21.684 -40.928 1.00 13.31 103 LEU A O 1
ATOM 1478 N N . ALA A 1 104 ? 9.376 19.468 -40.561 1.00 17.15 104 ALA A N 1
ATOM 1479 C CA . ALA A 1 104 ? 10.206 19.258 -41.742 1.00 14.26 104 ALA A CA 1
ATOM 1480 C C . ALA A 1 104 ? 9.400 19.316 -43.029 1.00 14.52 104 ALA A C 1
ATOM 1481 O O . ALA A 1 104 ? 9.913 19.788 -44.048 1.00 15.76 104 ALA A O 1
ATOM 1488 N N . GLN A 1 105 ? 8.139 18.869 -43.005 1.00 12.56 105 GLN A N 1
ATOM 1489 C CA . GLN A 1 105 ? 7.357 18.698 -44.219 1.00 11.25 105 GLN A CA 1
ATOM 1490 C C . GLN A 1 105 ? 6.286 19.762 -44.432 1.00 11.40 105 GLN A C 1
ATOM 1491 O O . GLN A 1 105 ? 5.728 19.835 -45.530 1.00 12.88 105 GLN A O 1
ATOM 1505 N N . TYR A 1 106 ? 5.979 20.580 -43.432 1.00 12.02 106 TYR A N 1
ATOM 1506 C CA . TYR A 1 106 ? 4.939 21.588 -43.559 1.00 10.53 106 TYR A CA 1
ATOM 1507 C C . TYR A 1 106 ? 5.486 22.983 -43.296 1.00 7.60 106 TYR A C 1
ATOM 1508 O O . TYR A 1 106 ? 6.245 23.191 -42.347 1.00 13.24 106 TYR A O 1
ATOM 1526 N N . ASP A 1 107 ? 5.067 23.937 -44.124 1.00 10.97 107 ASP A N 1
ATOM 1527 C CA . ASP A 1 107 ? 5.058 25.339 -43.718 1.00 13.41 107 ASP A CA 1
ATOM 1528 C C . ASP A 1 107 ? 3.956 25.534 -42.690 1.00 14.69 107 ASP A C 1
ATOM 1529 O O . ASP A 1 107 ? 2.776 25.375 -43.015 1.00 12.88 107 ASP A O 1
ATOM 1538 N N . VAL A 1 108 ? 4.320 25.893 -41.469 1.00 10.14 108 VAL A N 1
ATOM 1539 C CA . VAL A 1 108 ? 3.330 26.185 -40.443 1.00 11.56 108 VAL A CA 1
ATOM 1540 C C . VAL A 1 108 ? 2.971 27.661 -40.519 1.00 11.97 108 VAL A C 1
ATOM 1541 O O . VAL A 1 108 ? 3.836 28.526 -40.354 1.00 12.08 108 VAL A O 1
ATOM 1554 N N . VAL A 1 109 ? 1.694 27.943 -40.767 1.00 11.67 109 VAL A N 1
ATOM 1555 C CA . VAL A 1 109 ? 1.161 29.297 -40.859 1.00 11.11 109 VAL A CA 1
ATOM 1556 C C . VAL A 1 109 ? 0.124 29.496 -39.761 1.00 13.02 109 VAL A C 1
ATOM 1557 O O . VAL A 1 109 ? -0.725 28.627 -39.531 1.00 10.76 109 VAL A O 1
ATOM 1570 N N . ALA A 1 110 ? 0.185 30.646 -39.093 1.00 11.01 110 ALA A N 1
ATOM 1571 C CA . ALA A 1 110 ? -0.736 30.988 -38.019 1.00 8.72 110 ALA A CA 1
ATOM 1572 C C . ALA A 1 110 ? -1.182 32.433 -38.208 1.00 10.71 110 ALA A C 1
ATOM 1573 O O . ALA A 1 110 ? -0.571 33.194 -38.963 1.00 9.92 110 ALA A O 1
ATOM 1580 N N . PHE A 1 111 ? -2.283 32.798 -37.555 1.00 10.89 111 PHE A N 1
ATOM 1581 C CA . PHE A 1 111 ? -2.818 34.145 -37.720 1.00 9.49 111 PHE A CA 1
ATOM 1582 C C . PHE A 1 111 ? -3.702 34.487 -36.537 1.00 12.11 111 PHE A C 1
ATOM 1583 O O . PHE A 1 111 ? -4.223 33.609 -35.846 1.00 9.51 111 PHE A O 1
ATOM 1600 N N . ASP A 1 112 ? -3.840 35.784 -36.292 1.00 10.92 112 ASP A N 1
ATOM 1601 C CA . ASP A 1 112 ? -4.833 36.277 -35.353 1.00 11.69 112 ASP A CA 1
ATOM 1602 C C . ASP A 1 112 ? -6.116 36.532 -36.134 1.00 9.34 112 ASP A C 1
ATOM 1603 O O . ASP A 1 112 ? -6.083 37.134 -37.212 1.00 10.47 112 ASP A O 1
ATOM 1612 N N . HIS A 1 113 ? -7.239 36.035 -35.626 1.00 8.86 113 HIS A N 1
ATOM 1613 C CA . HIS A 1 113 ? -8.467 36.236 -36.378 1.00 8.84 113 HIS A CA 1
ATOM 1614 C C . HIS A 1 113 ? -8.924 37.684 -36.236 1.00 11.10 113 HIS A C 1
ATOM 1615 O O . HIS A 1 113 ? -8.433 38.440 -35.392 1.00 12.71 113 HIS A O 1
ATOM 1629 N N . ARG A 1 114 ? -9.860 38.059 -37.101 1.00 11.09 114 ARG A N 1
ATOM 1630 C CA . ARG A 1 114 ? -10.327 39.438 -37.180 1.00 15.98 114 ARG A CA 1
ATOM 1631 C C . ARG A 1 114 ? -10.707 39.986 -35.809 1.00 12.84 114 ARG A C 1
ATOM 1632 O O . ARG A 1 114 ? -11.344 39.310 -34.998 1.00 11.86 114 ARG A O 1
ATOM 1653 N N . PHE A 1 115 ? -10.273 41.223 -35.563 1.00 18.38 115 PHE A N 1
ATOM 1654 C CA . PHE A 1 115 ? -10.698 42.065 -34.449 1.00 15.46 115 PHE A CA 1
ATOM 1655 C C . PHE A 1 115 ? -9.872 41.883 -33.176 1.00 17.33 115 PHE A C 1
ATOM 1656 O O . PHE A 1 115 ? -10.243 42.420 -32.127 1.00 15.10 115 PHE A O 1
ATOM 1673 N N . MET A 1 116 ? -8.746 41.173 -33.229 1.00 14.27 116 MET A N 1
ATOM 1674 C CA A MET A 1 116 ? -7.914 41.045 -32.044 0.62 16.13 116 MET A CA 1
ATOM 1675 C CA B MET A 1 116 ? -7.915 41.015 -32.043 0.38 16.12 116 MET A CA 1
ATOM 1676 C C . MET A 1 116 ? -6.452 40.881 -32.434 1.00 14.06 116 MET A C 1
ATOM 1677 O O . MET A 1 116 ? -6.118 40.557 -33.577 1.00 15.29 116 MET A O 1
ATOM 1704 N N . GLY A 1 117 ? -5.590 41.118 -31.449 1.00 16.30 117 GLY A N 1
ATOM 1705 C CA . GLY A 1 117 ? -4.159 40.906 -31.597 1.00 14.45 117 GLY A CA 1
ATOM 1706 C C . GLY A 1 117 ? -3.568 41.761 -32.689 1.00 16.74 117 GLY A C 1
ATOM 1707 O O . GLY A 1 117 ? -3.721 42.987 -32.709 1.00 17.54 117 GLY A O 1
ATOM 1711 N N . ARG A 1 118 ? -2.872 41.099 -33.604 1.00 17.19 118 ARG A N 1
ATOM 1712 C CA . ARG A 1 118 ? -2.242 41.721 -34.755 1.00 16.62 118 ARG A CA 1
ATOM 1713 C C . ARG A 1 118 ? -3.196 41.888 -35.939 1.00 17.29 118 ARG A C 1
ATOM 1714 O O . ARG A 1 118 ? -2.735 42.198 -37.040 1.00 18.46 118 ARG A O 1
ATOM 1735 N N . SER A 1 119 ? -4.514 41.724 -35.736 1.00 17.14 119 SER A N 1
ATOM 1736 C CA . SER A 1 119 ? -5.485 41.716 -36.833 1.00 14.17 119 SER A CA 1
ATOM 1737 C C . SER A 1 119 ? -6.604 42.725 -36.557 1.00 17.12 119 SER A C 1
ATOM 1738 O O . SER A 1 119 ? -7.741 42.354 -36.254 1.00 14.61 119 SER A O 1
ATOM 1746 N N . SER A 1 120 ? -6.287 44.021 -36.697 1.00 18.87 120 SER A N 1
ATOM 1747 C CA . SER A 1 120 ? -7.278 45.090 -36.563 1.00 16.48 120 SER A CA 1
ATOM 1748 C C . SER A 1 120 ? -7.977 45.016 -35.212 1.00 12.13 120 SER A C 1
ATOM 1749 O O . SER A 1 120 ? -9.213 44.930 -35.148 1.00 18.70 120 SER A O 1
ATOM 1757 N N . PRO A 1 121 ? -7.230 45.089 -34.115 1.00 18.01 121 PRO A N 1
ATOM 1758 C CA . PRO A 1 121 ? -7.829 44.894 -32.792 1.00 16.57 121 PRO A CA 1
ATOM 1759 C C . PRO A 1 121 ? -8.873 45.948 -32.450 1.00 23.03 121 PRO A C 1
ATOM 1760 O O . PRO A 1 121 ? -8.762 47.117 -32.827 1.00 20.48 121 PRO A O 1
ATOM 1771 N N . VAL A 1 122 ? -9.880 45.517 -31.702 1.00 20.76 122 VAL A N 1
ATOM 1772 C CA . VAL A 1 122 ? -10.958 46.376 -31.221 1.00 20.28 122 VAL A CA 1
ATOM 1773 C C . VAL A 1 122 ? -10.884 46.392 -29.700 1.00 24.70 122 VAL A C 1
ATOM 1774 O O . VAL A 1 122 ? -10.933 45.332 -29.065 1.00 19.62 122 VAL A O 1
ATOM 1787 N N . VAL A 1 123 ? -10.753 47.584 -29.114 1.00 22.63 123 VAL A N 1
ATOM 1788 C CA . VAL A 1 123 ? -10.815 47.736 -27.666 1.00 21.49 123 VAL A CA 1
ATOM 1789 C C . VAL A 1 123 ? -11.957 48.692 -27.326 1.00 25.28 123 VAL A C 1
ATOM 1790 O O . VAL A 1 123 ? -12.376 49.518 -28.139 1.00 23.54 123 VAL A O 1
ATOM 1803 N N . CYS A 1 124 ? -12.469 48.551 -26.102 1.00 20.88 124 CYS A N 1
ATOM 1804 C CA . CYS A 1 124 ? -13.704 49.219 -25.710 1.00 23.16 124 CYS A CA 1
ATOM 1805 C C . CYS A 1 124 ? -13.639 49.825 -24.312 1.00 27.16 124 CYS A C 1
ATOM 1806 O O . CYS A 1 124 ? -14.687 50.191 -23.764 1.00 27.70 124 CYS A O 1
ATOM 1814 N N . GLY A 1 125 ? -12.452 49.933 -23.720 1.00 28.08 125 GLY A N 1
ATOM 1815 C CA . GLY A 1 125 ? -12.322 50.470 -22.379 1.00 32.58 125 GLY A CA 1
ATOM 1816 C C . GLY A 1 125 ? -12.786 49.549 -21.271 1.00 36.07 125 GLY A C 1
ATOM 1817 O O . GLY A 1 125 ? -13.200 50.032 -20.214 1.00 27.59 125 GLY A O 1
ATOM 1821 N N . LEU A 1 126 ? -12.719 48.231 -21.475 1.00 25.26 126 LEU A N 1
ATOM 1822 C CA . LEU A 1 126 ? -13.132 47.289 -20.442 1.00 23.51 126 LEU A CA 1
ATOM 1823 C C . LEU A 1 126 ? -12.138 47.280 -19.288 1.00 33.48 126 LEU A C 1
ATOM 1824 O O . LEU A 1 126 ? -10.927 47.167 -19.496 1.00 30.56 126 LEU A O 1
ATOM 1840 N N . GLU A 1 127 ? -12.659 47.356 -18.069 1.00 27.31 127 GLU A N 1
ATOM 1841 C CA . GLU A 1 127 ? -11.815 47.305 -16.892 1.00 30.71 127 GLU A CA 1
ATOM 1842 C C . GLU A 1 127 ? -11.389 45.865 -16.629 1.00 33.97 127 GLU A C 1
ATOM 1843 O O . GLU A 1 127 ? -12.031 44.924 -17.102 1.00 28.01 127 GLU A O 1
ATOM 1855 N N . PRO A 1 128 ? -10.288 45.665 -15.897 1.00 32.36 128 PRO A N 1
ATOM 1856 C CA . PRO A 1 128 ? -9.801 44.294 -15.671 1.00 31.55 128 PRO A CA 1
ATOM 1857 C C . PRO A 1 128 ? -10.869 43.321 -15.194 1.00 30.85 128 PRO A C 1
ATOM 1858 O O . PRO A 1 128 ? -10.941 42.202 -15.718 1.00 28.01 128 PRO A O 1
ATOM 1869 N N . GLU A 1 129 ? -11.706 43.705 -14.225 1.00 27.15 129 GLU A N 1
ATOM 1870 C CA . GLU A 1 129 ? -12.749 42.790 -13.768 1.00 31.79 129 GLU A CA 1
ATOM 1871 C C . GLU A 1 129 ? -13.706 42.452 -14.903 1.00 21.15 129 GLU A C 1
ATOM 1872 O O . GLU A 1 129 ? -14.208 41.326 -14.988 1.00 23.27 129 GLU A O 1
ATOM 1884 N N . GLU A 1 130 ? -13.974 43.419 -15.782 1.00 19.50 130 GLU A N 1
ATOM 1885 C CA . GLU A 1 130 ? -14.922 43.192 -16.865 1.00 21.12 130 GLU A CA 1
ATOM 1886 C C . GLU A 1 130 ? -14.389 42.190 -17.880 1.00 26.21 130 GLU A C 1
ATOM 1887 O O . GLU A 1 130 ? -15.175 41.531 -18.571 1.00 20.34 130 GLU A O 1
ATOM 1899 N N . ARG A 1 131 ? -13.068 42.052 -17.987 1.00 28.24 131 ARG A N 1
ATOM 1900 C CA . ARG A 1 131 ? -12.508 41.125 -18.959 1.00 28.19 131 ARG A CA 1
ATOM 1901 C C . ARG A 1 131 ? -12.694 39.667 -18.564 1.00 25.44 131 ARG A C 1
ATOM 1902 O O . ARG A 1 131 ? -12.528 38.786 -19.421 1.00 21.97 131 ARG A O 1
ATOM 1923 N N . PHE A 1 132 ? -13.052 39.393 -17.308 1.00 19.86 132 PHE A N 1
ATOM 1924 C CA . PHE A 1 132 ? -13.388 38.052 -16.847 1.00 20.34 132 PHE A CA 1
ATOM 1925 C C . PHE A 1 132 ? -14.894 37.803 -16.858 1.00 19.38 132 PHE A C 1
ATOM 1926 O O . PHE A 1 132 ? -15.412 37.054 -16.026 1.00 19.42 132 PHE A O 1
ATOM 1943 N N . TRP A 1 133 ? -15.607 38.400 -17.813 1.00 17.06 133 TRP A N 1
ATOM 1944 C CA . TRP A 1 133 ? -17.061 38.278 -17.840 1.00 18.98 133 TRP A CA 1
ATOM 1945 C C . TRP A 1 133 ? -17.521 36.830 -17.989 1.00 17.24 133 TRP A C 1
ATOM 1946 O O . TRP A 1 133 ? -18.592 36.471 -17.485 1.00 16.17 133 TRP A O 1
ATOM 1967 N N . VAL A 1 134 ? -16.738 35.984 -18.672 1.00 15.99 134 VAL A N 1
ATOM 1968 C CA . VAL A 1 134 ? -17.159 34.604 -18.914 1.00 14.61 134 VAL A CA 1
ATOM 1969 C C . VAL A 1 134 ? -17.293 33.844 -17.600 1.00 13.89 134 VAL A C 1
ATOM 1970 O O . VAL A 1 134 ? -18.331 33.228 -17.326 1.00 15.19 134 VAL A O 1
ATOM 1983 N N . PHE A 1 135 ? -16.240 33.851 -16.778 1.00 16.50 135 PHE A N 1
ATOM 1984 C CA . PHE A 1 135 ? -16.226 33.086 -15.535 1.00 19.44 135 PHE A CA 1
ATOM 1985 C C . PHE A 1 135 ? -16.586 33.935 -14.322 1.00 21.77 135 PHE A C 1
ATOM 1986 O O . PHE A 1 135 ? -16.401 33.488 -13.188 1.00 18.78 135 PHE A O 1
ATOM 2003 N N . HIS A 1 136 ? -17.129 35.128 -14.542 1.00 21.19 136 HIS A N 1
ATOM 2004 C CA . HIS A 1 136 ? -17.445 36.038 -13.449 1.00 22.90 136 HIS A CA 1
ATOM 2005 C C . HIS A 1 136 ? -18.457 35.415 -12.497 1.00 20.82 136 HIS A C 1
ATOM 2006 O O . HIS A 1 136 ? -19.522 34.954 -12.916 1.00 21.63 136 HIS A O 1
ATOM 2021 N N . HIS A 1 137 ? -18.116 35.405 -11.204 1.00 18.54 137 HIS A N 1
ATOM 2022 C CA . HIS A 1 137 ? -18.997 34.853 -10.185 1.00 19.87 137 HIS A CA 1
ATOM 2023 C C . HIS A 1 137 ? -19.825 35.974 -9.582 1.00 22.67 137 HIS A C 1
ATOM 2024 O O . HIS A 1 137 ? -19.261 37.010 -9.204 1.00 23.41 137 HIS A O 1
ATOM 2038 N N . PRO A 1 138 ? -21.143 35.820 -9.475 1.00 19.62 138 PRO A N 1
ATOM 2039 C CA . PRO A 1 138 ? -21.988 36.962 -9.100 1.00 20.25 138 PRO A CA 1
ATOM 2040 C C . PRO A 1 138 ? -22.065 37.189 -7.593 1.00 20.05 138 PRO A C 1
ATOM 2041 O O . PRO A 1 138 ? -22.173 36.249 -6.803 1.00 21.25 138 PRO A O 1
ATOM 2052 N N . ARG A 1 139 ? -21.974 38.465 -7.208 1.00 26.57 139 ARG A N 1
ATOM 2053 C CA . ARG A 1 139 ? -22.432 38.910 -5.893 1.00 26.50 139 ARG A CA 1
ATOM 2054 C C . ARG A 1 139 ? -23.838 38.411 -5.605 1.00 28.80 139 ARG A C 1
ATOM 2055 O O . ARG A 1 139 ? -24.091 37.695 -4.627 1.00 29.55 139 ARG A O 1
ATOM 2076 N N . ASP A 1 140 ? -24.776 38.858 -6.429 1.00 26.17 140 ASP A N 1
ATOM 2077 C CA . ASP A 1 140 ? -26.169 38.445 -6.414 1.00 26.26 140 ASP A CA 1
ATOM 2078 C C . ASP A 1 140 ? -26.693 38.722 -7.816 1.00 19.87 140 ASP A C 1
ATOM 2079 O O . ASP A 1 140 ? -26.047 39.418 -8.605 1.00 21.93 140 ASP A O 1
ATOM 2088 N N . PHE A 1 141 ? -27.865 38.169 -8.129 1.00 24.20 141 PHE A N 1
ATOM 2089 C CA . PHE A 1 141 ? -28.325 38.206 -9.515 1.00 24.79 141 PHE A CA 1
ATOM 2090 C C . PHE A 1 141 ? -28.519 39.639 -10.003 1.00 25.47 141 PHE A C 1
ATOM 2091 O O . PHE A 1 141 ? -28.075 39.997 -11.102 1.00 23.05 141 PHE A O 1
ATOM 2108 N N . ASP A 1 142 ? -29.191 40.478 -9.207 1.00 27.29 142 ASP A N 1
ATOM 2109 C CA . ASP A 1 142 ? -29.431 41.851 -9.640 1.00 25.72 142 ASP A CA 1
ATOM 2110 C C . ASP A 1 142 ? -28.122 42.571 -9.926 1.00 22.88 142 ASP A C 1
ATOM 2111 O O . ASP A 1 142 ? -28.021 43.328 -10.899 1.00 23.61 142 ASP A O 1
ATOM 2120 N N . HIS A 1 143 ? -27.109 42.357 -9.082 1.00 23.08 143 HIS A N 1
ATOM 2121 C CA . HIS A 1 143 ? -25.816 42.982 -9.320 1.00 23.37 143 HIS A CA 1
ATOM 2122 C C . HIS A 1 143 ? -25.195 42.467 -10.610 1.00 19.19 143 HIS A C 1
ATOM 2123 O O . HIS A 1 143 ? -24.546 43.221 -11.339 1.00 19.64 143 HIS A O 1
ATOM 2137 N N . GLU A 1 144 ? -25.398 41.184 -10.918 1.00 22.31 144 GLU A N 1
ATOM 2138 C CA . GLU A 1 144 ? -24.768 40.601 -12.100 1.00 20.17 144 GLU A CA 1
ATOM 2139 C C . GLU A 1 144 ? -25.451 41.062 -13.379 1.00 20.97 144 GLU A C 1
ATOM 2140 O O . GLU A 1 144 ? -24.781 41.306 -14.390 1.00 21.65 144 GLU A O 1
ATOM 2152 N N . VAL A 1 145 ? -26.781 41.178 -13.358 1.00 21.33 145 VAL A N 1
ATOM 2153 C CA . VAL A 1 145 ? -27.493 41.795 -14.476 1.00 21.10 145 VAL A CA 1
ATOM 2154 C C . VAL A 1 145 ? -26.834 43.115 -14.843 1.00 18.72 145 VAL A C 1
ATOM 2155 O O . VAL A 1 145 ? -26.528 43.384 -16.013 1.00 19.04 145 VAL A O 1
ATOM 2168 N N . ARG A 1 146 ? -26.603 43.962 -13.842 1.00 19.49 146 ARG A N 1
ATOM 2169 C CA . ARG A 1 146 ? -26.028 45.274 -14.107 1.00 22.23 146 ARG A CA 1
ATOM 2170 C C . ARG A 1 146 ? -24.588 45.152 -14.595 1.00 20.24 146 ARG A C 1
ATOM 2171 O O . ARG A 1 146 ? -24.184 45.845 -15.538 1.00 17.89 146 ARG A O 1
ATOM 2192 N N . PHE A 1 147 ? -23.810 44.256 -13.985 1.00 19.40 147 PHE A N 1
ATOM 2193 C CA . PHE A 1 147 ? -22.425 44.046 -14.401 1.00 22.47 147 PHE A CA 1
ATOM 2194 C C . PHE A 1 147 ? -22.341 43.633 -15.868 1.00 14.30 147 PHE A C 1
ATOM 2195 O O . PHE A 1 147 ? -21.582 44.220 -16.648 1.00 18.87 147 PHE A O 1
ATOM 2212 N N . GLN A 1 148 ? -23.111 42.616 -16.260 1.00 17.11 148 GLN A N 1
ATOM 2213 C CA . GLN A 1 148 ? -23.000 42.083 -17.616 1.00 17.74 148 GLN A CA 1
ATOM 2214 C C . GLN A 1 148 ? -23.619 43.028 -18.641 1.00 20.46 148 GLN A C 1
ATOM 2215 O O . GLN A 1 148 ? -23.087 43.194 -19.744 1.00 18.58 148 GLN A O 1
ATOM 2229 N N . ALA A 1 149 ? -24.744 43.660 -18.302 1.00 22.07 149 ALA A N 1
ATOM 2230 C CA . ALA A 1 149 ? -25.326 44.650 -19.206 1.00 19.93 149 ALA A CA 1
ATOM 2231 C C . ALA A 1 149 ? -24.351 45.790 -19.475 1.00 15.60 149 ALA A C 1
ATOM 2232 O O . ALA A 1 149 ? -24.280 46.308 -20.599 1.00 19.73 149 ALA A O 1
ATOM 2239 N N . ASN A 1 150 ? -23.574 46.186 -18.465 1.00 15.36 150 ASN A N 1
ATOM 2240 C CA . ASN A 1 150 ? -22.639 47.293 -18.651 1.00 15.92 150 ASN A CA 1
ATOM 2241 C C . ASN A 1 150 ? -21.433 46.884 -19.493 1.00 19.69 150 ASN A C 1
ATOM 2242 O O . ASN A 1 150 ? -20.844 47.728 -20.182 1.00 19.68 150 ASN A O 1
ATOM 2253 N N . VAL A 1 151 ? -21.043 45.609 -19.449 1.00 21.01 151 VAL A N 1
ATOM 2254 C CA . VAL A 1 151 ? -20.035 45.114 -20.386 1.00 20.30 151 VAL A CA 1
ATOM 2255 C C . VAL A 1 151 ? -20.530 45.283 -21.818 1.00 15.85 151 VAL A C 1
ATOM 2256 O O . VAL A 1 151 ? -19.842 45.861 -22.671 1.00 15.91 151 VAL A O 1
ATOM 2269 N N . ALA A 1 152 ? -21.736 44.781 -22.098 1.00 17.54 152 ALA A N 1
ATOM 2270 C CA . ALA A 1 152 ? -22.318 44.927 -23.429 1.00 15.58 152 ALA A CA 1
ATOM 2271 C C . ALA A 1 152 ? -22.410 46.393 -23.830 1.00 21.09 152 ALA A C 1
ATOM 2272 O O . ALA A 1 152 ? -22.188 46.742 -24.996 1.00 18.59 152 ALA A O 1
ATOM 2279 N N . ALA A 1 153 ? -22.723 47.268 -22.869 1.00 19.27 153 ALA A N 1
ATOM 2280 C CA . ALA A 1 153 ? -22.868 48.687 -23.175 1.00 22.22 153 ALA A CA 1
ATOM 2281 C C . ALA A 1 153 ? -21.567 49.278 -23.701 1.00 18.15 153 ALA A C 1
ATOM 2282 O O . ALA A 1 153 ? -21.574 50.049 -24.666 1.00 21.51 153 ALA A O 1
ATOM 2289 N N . LYS A 1 154 ? -20.435 48.929 -23.083 1.00 16.99 154 LYS A N 1
ATOM 2290 C CA . LYS A 1 154 ? -19.152 49.453 -23.540 1.00 19.40 154 LYS A CA 1
ATOM 2291 C C . LYS A 1 154 ? -18.837 48.994 -24.958 1.00 22.06 154 LYS A C 1
ATOM 2292 O O . LYS A 1 154 ? -18.342 49.778 -25.778 1.00 21.64 154 LYS A O 1
ATOM 2311 N N . VAL A 1 155 ? -19.094 47.722 -25.261 1.00 20.04 155 VAL A N 1
ATOM 2312 C CA . VAL A 1 155 ? -18.812 47.224 -26.600 1.00 17.99 155 VAL A CA 1
ATOM 2313 C C . VAL A 1 155 ? -19.754 47.867 -27.607 1.00 17.93 155 VAL A C 1
ATOM 2314 O O . VAL A 1 155 ? -19.341 48.261 -28.705 1.00 22.32 155 VAL A O 1
ATOM 2327 N N . ALA A 1 156 ? -21.030 47.995 -27.246 1.00 19.86 156 ALA A N 1
ATOM 2328 C CA . ALA A 1 156 ? -21.981 48.694 -28.103 1.00 20.93 156 ALA A CA 1
ATOM 2329 C C . ALA A 1 156 ? -21.487 50.096 -28.444 1.00 26.84 156 ALA A C 1
ATOM 2330 O O . ALA A 1 156 ? -21.511 50.511 -29.607 1.00 25.27 156 ALA A O 1
ATOM 2337 N N . GLU A 1 157 ? -21.029 50.843 -27.438 1.00 27.96 157 GLU A N 1
ATOM 2338 C CA . GLU A 1 157 ? -20.650 52.234 -27.681 1.00 27.84 157 GLU A CA 1
ATOM 2339 C C . GLU A 1 157 ? -19.446 52.338 -28.608 1.00 29.26 157 GLU A C 1
ATOM 2340 O O . GLU A 1 157 ? -19.383 53.240 -29.452 1.00 31.11 157 GLU A O 1
ATOM 2352 N N . HIS A 1 158 ? -18.476 51.437 -28.472 1.00 28.21 158 HIS A N 1
ATOM 2353 C CA . HIS A 1 158 ? -17.196 51.609 -29.141 1.00 21.97 158 HIS A CA 1
ATOM 2354 C C . HIS A 1 158 ? -17.002 50.713 -30.356 1.00 25.74 158 HIS A C 1
ATOM 2355 O O . HIS A 1 158 ? -16.060 50.942 -31.120 1.00 26.35 158 HIS A O 1
ATOM 2369 N N . ALA A 1 159 ? -17.858 49.715 -30.569 1.00 22.19 159 ALA A N 1
ATOM 2370 C CA . ALA A 1 159 ? -17.613 48.760 -31.645 1.00 25.48 159 ALA A CA 1
ATOM 2371 C C . ALA A 1 159 ? -18.866 48.402 -32.436 1.00 25.34 159 ALA A C 1
ATOM 2372 O O . ALA A 1 159 ? -18.833 47.429 -33.204 1.00 22.44 159 ALA A O 1
ATOM 2379 N N . LEU A 1 160 ? -19.953 49.164 -32.299 1.00 21.93 160 LEU A N 1
ATOM 2380 C CA . LEU A 1 160 ? -21.228 48.765 -32.889 1.00 21.98 160 LEU A CA 1
ATOM 2381 C C . LEU A 1 160 ? -21.096 48.453 -34.374 1.00 20.61 160 LEU A C 1
ATOM 2382 O O . LEU A 1 160 ? -21.746 47.530 -34.881 1.00 21.44 160 LEU A O 1
ATOM 2398 N N . ASP A 1 161 ? -20.262 49.212 -35.090 1.00 20.50 161 ASP A N 1
ATOM 2399 C CA . ASP A 1 161 ? -20.243 49.119 -36.545 1.00 24.27 161 ASP A CA 1
ATOM 2400 C C . ASP A 1 161 ? -19.599 47.834 -37.056 1.00 25.09 161 ASP A C 1
ATOM 2401 O O . ASP A 1 161 ? -19.868 47.449 -38.197 1.00 22.52 161 ASP A O 1
ATOM 2410 N N . ILE A 1 162 ? -18.744 47.173 -36.266 1.00 22.97 162 ILE A N 1
ATOM 2411 C CA . ILE A 1 162 ? -18.143 45.916 -36.721 1.00 20.81 162 ILE A CA 1
ATOM 2412 C C . ILE A 1 162 ? -18.784 44.690 -36.081 1.00 18.43 162 ILE A C 1
ATOM 2413 O O . ILE A 1 162 ? -18.514 43.565 -36.535 1.00 14.73 162 ILE A O 1
ATOM 2429 N N . LEU A 1 163 ? -19.653 44.866 -35.081 1.00 16.15 163 LEU A N 1
ATOM 2430 C CA . LEU A 1 163 ? -20.255 43.714 -34.410 1.00 17.48 163 LEU A CA 1
ATOM 2431 C C . LEU A 1 163 ? -21.039 42.791 -35.337 1.00 13.43 163 LEU A C 1
ATOM 2432 O O . LEU A 1 163 ? -21.029 41.572 -35.091 1.00 15.13 163 LEU A O 1
ATOM 2448 N N . PRO A 1 164 ? -21.748 43.266 -36.367 1.00 13.85 164 PRO A N 1
ATOM 2449 C CA . PRO A 1 164 ? -22.466 42.328 -37.247 1.00 15.48 164 PRO A CA 1
ATOM 2450 C C . PRO A 1 164 ? -21.552 41.389 -38.009 1.00 14.06 164 PRO A C 1
ATOM 2451 O O . PRO A 1 164 ? -22.043 40.400 -38.568 1.00 16.40 164 PRO A O 1
ATOM 2462 N N . TYR A 1 165 ? -20.251 41.659 -38.043 1.00 12.53 165 TYR A N 1
ATOM 2463 C CA . TYR A 1 165 ? -19.329 40.975 -38.939 1.00 12.05 165 TYR A CA 1
ATOM 2464 C C . TYR A 1 165 ? -18.338 40.113 -38.171 1.00 12.05 165 TYR A C 1
ATOM 2465 O O . TYR A 1 165 ? -17.396 39.570 -38.766 1.00 11.65 165 TYR A O 1
ATOM 2483 N N . ALA A 1 166 ? -18.542 39.980 -36.858 1.00 11.66 166 ALA A N 1
ATOM 2484 C CA . ALA A 1 166 ? -17.770 39.091 -35.997 1.00 13.87 166 ALA A CA 1
ATOM 2485 C C . ALA A 1 166 ? -18.497 37.752 -35.971 1.00 12.86 166 ALA A C 1
ATOM 2486 O O . ALA A 1 166 ? -19.428 37.537 -35.189 1.00 14.06 166 ALA A O 1
ATOM 2493 N N . SER A 1 167 ? -18.083 36.844 -36.851 1.00 9.22 167 SER A N 1
ATOM 2494 C CA . SER A 1 167 ? -18.728 35.544 -36.947 1.00 10.22 167 SER A CA 1
ATOM 2495 C C . SER A 1 167 ? -17.731 34.479 -37.375 1.00 9.32 167 SER A C 1
ATOM 2496 O O . SER A 1 167 ? -16.720 34.752 -38.032 1.00 7.95 167 SER A O 1
ATOM 2504 N N . SER A 1 168 ? -18.061 33.245 -37.011 1.00 9.40 168 SER A N 1
ATOM 2505 C CA . SER A 1 168 ? -17.227 32.110 -37.378 1.00 6.85 168 SER A CA 1
ATOM 2506 C C . SER A 1 168 ? -17.230 31.886 -38.888 1.00 7.87 168 SER A C 1
ATOM 2507 O O . SER A 1 168 ? -16.205 31.518 -39.468 1.00 6.65 168 SER A O 1
ATOM 2515 N N . ARG A 1 169 ? -18.365 32.119 -39.546 1.00 6.72 169 ARG A N 1
ATOM 2516 C CA . ARG A 1 169 ? -18.419 31.976 -40.999 1.00 6.66 169 ARG A CA 1
ATOM 2517 C C . ARG A 1 169 ? -17.511 32.988 -41.697 1.00 8.73 169 ARG A C 1
ATOM 2518 O O . ARG A 1 169 ? -16.882 32.670 -42.716 1.00 7.73 169 ARG A O 1
ATOM 2539 N N . ASN A 1 170 ? -17.397 34.203 -41.147 1.00 7.46 170 ASN A N 1
ATOM 2540 C CA . ASN A 1 170 ? -16.498 35.184 -41.746 1.00 8.73 170 ASN A CA 1
ATOM 2541 C C . ASN A 1 170 ? -15.045 34.795 -41.531 1.00 8.91 170 ASN A C 1
ATOM 2542 O O . ASN A 1 170 ? -14.204 35.026 -42.401 1.00 7.44 170 ASN A O 1
ATOM 2553 N N . ILE A 1 171 ? -14.729 34.190 -40.387 1.00 8.92 171 ILE A N 1
ATOM 2554 C CA . ILE A 1 171 ? -13.371 33.708 -40.172 1.00 7.01 171 ILE A CA 1
ATOM 2555 C C . ILE A 1 171 ? -13.065 32.553 -41.120 1.00 8.81 171 ILE A C 1
ATOM 2556 O O . ILE A 1 171 ? -11.946 32.431 -41.629 1.00 6.71 171 ILE A O 1
ATOM 2572 N N . ALA A 1 172 ? -14.059 31.702 -41.394 1.00 8.03 172 ALA A N 1
ATOM 2573 C CA . ALA A 1 172 ? -13.863 30.633 -42.377 1.00 5.16 172 ALA A CA 1
ATOM 2574 C C . ALA A 1 172 ? -13.586 31.198 -43.764 1.00 9.94 172 ALA A C 1
ATOM 2575 O O . ALA A 1 172 ? -12.756 30.663 -44.509 1.00 8.60 172 ALA A O 1
ATOM 2582 N N . ARG A 1 173 ? -14.295 32.259 -44.145 1.00 7.57 173 ARG A N 1
ATOM 2583 C CA . ARG A 1 173 ? -13.981 32.945 -45.396 1.00 7.87 173 ARG A CA 1
ATOM 2584 C C . ARG A 1 173 ? -12.585 33.565 -45.356 1.00 7.95 173 ARG A C 1
ATOM 2585 O O . ARG A 1 173 ? -11.831 33.479 -46.337 1.00 10.03 173 ARG A O 1
ATOM 2606 N N . ASP A 1 174 ? -12.218 34.178 -44.223 1.00 7.73 174 ASP A N 1
ATOM 2607 C CA . ASP A 1 174 ? -10.861 34.698 -44.049 1.00 8.64 174 ASP A CA 1
ATOM 2608 C C . ASP A 1 174 ? -9.822 33.602 -44.272 1.00 10.79 174 ASP A C 1
ATOM 2609 O O . ASP A 1 174 ? -8.772 33.842 -44.872 1.00 8.05 174 ASP A O 1
ATOM 2618 N N . ILE A 1 175 ? -10.095 32.389 -43.792 1.00 7.55 175 ILE A N 1
ATOM 2619 C CA . ILE A 1 175 ? -9.174 31.277 -44.019 1.00 8.73 175 ILE A CA 1
ATOM 2620 C C . ILE A 1 175 ? -9.021 30.998 -45.511 1.00 9.00 175 ILE A C 1
ATOM 2621 O O . ILE A 1 175 ? -7.913 30.752 -46.000 1.00 10.46 175 ILE A O 1
ATOM 2637 N N . GLU A 1 176 ? -10.128 31.023 -46.257 1.00 8.92 176 GLU A N 1
ATOM 2638 C CA . GLU A 1 176 ? -10.052 30.851 -47.704 1.00 11.76 176 GLU A CA 1
ATOM 2639 C C . GLU A 1 176 ? -9.210 31.940 -48.357 1.00 12.50 176 GLU A C 1
ATOM 2640 O O . GLU A 1 176 ? -8.479 31.672 -49.319 1.00 13.12 176 GLU A O 1
ATOM 2652 N N . VAL A 1 177 ? -9.316 33.177 -47.871 1.00 12.97 177 VAL A N 1
ATOM 2653 C CA . VAL A 1 177 ? -8.486 34.250 -48.410 1.00 14.98 177 VAL A CA 1
ATOM 2654 C C . VAL A 1 177 ? -7.016 33.951 -48.151 1.00 11.81 177 VAL A C 1
ATOM 2655 O O . VAL A 1 177 ? -6.177 34.053 -49.054 1.00 14.11 177 VAL A O 1
ATOM 2668 N N . ILE A 1 178 ? -6.686 33.548 -46.919 1.00 11.38 178 ILE A N 1
ATOM 2669 C CA . ILE A 1 178 ? -5.315 33.164 -46.582 1.00 10.61 178 ILE A CA 1
ATOM 2670 C C . ILE A 1 178 ? -4.831 32.052 -47.507 1.00 12.96 178 ILE A C 1
ATOM 2671 O O . ILE A 1 178 ? -3.721 32.114 -48.052 1.00 13.34 178 ILE A O 1
ATOM 2687 N N . ARG A 1 179 ? -5.648 31.009 -47.683 1.00 9.79 179 ARG A N 1
ATOM 2688 C CA . ARG A 1 179 ? -5.270 29.893 -48.547 1.00 10.18 179 ARG A CA 1
ATOM 2689 C C . ARG A 1 179 ? -4.936 30.373 -49.955 1.00 15.35 179 ARG A C 1
ATOM 2690 O O . ARG A 1 179 ? -3.890 30.020 -50.513 1.00 13.49 179 ARG A O 1
ATOM 2711 N N . GLY A 1 180 ? -5.831 31.157 -50.555 1.00 16.78 180 GLY A N 1
ATOM 2712 C CA . GLY A 1 180 ? -5.553 31.705 -51.875 1.00 17.71 180 GLY A CA 1
ATOM 2713 C C . GLY A 1 180 ? -4.294 32.548 -51.901 1.00 16.65 180 GLY A C 1
ATOM 2714 O O . GLY A 1 180 ? -3.473 32.437 -52.819 1.00 20.40 180 GLY A O 1
ATOM 2718 N N . ALA A 1 181 ? -4.126 33.408 -50.897 1.00 16.16 181 ALA A N 1
ATOM 2719 C CA . ALA A 1 181 ? -2.954 34.274 -50.844 1.00 17.98 181 ALA A CA 1
ATOM 2720 C C . ALA A 1 181 ? -1.669 33.460 -50.761 1.00 28.97 181 ALA A C 1
ATOM 2721 O O . ALA A 1 181 ? -0.640 33.853 -51.321 1.00 26.02 181 ALA A O 1
ATOM 2728 N N . LEU A 1 182 ? -1.702 32.329 -50.052 1.00 17.39 182 LEU A N 1
ATOM 2729 C CA . LEU A 1 182 ? -0.554 31.432 -49.995 1.00 17.93 182 LEU A CA 1
ATOM 2730 C C . LEU A 1 182 ? -0.338 30.665 -51.296 1.00 15.35 182 LEU A C 1
ATOM 2731 O O . LEU A 1 182 ? 0.706 30.018 -51.447 1.00 19.57 182 LEU A O 1
ATOM 2747 N N . GLY A 1 183 ? -1.290 30.711 -52.224 1.00 20.42 183 GLY A N 1
ATOM 2748 C CA . GLY A 1 183 ? -1.151 30.022 -53.494 1.00 22.59 183 GLY A CA 1
ATOM 2749 C C . GLY A 1 183 ? -1.367 28.523 -53.453 1.00 22.55 183 GLY A C 1
ATOM 2750 O O . GLY A 1 183 ? -0.838 27.813 -54.312 1.00 21.60 183 GLY A O 1
ATOM 2754 N N . GLU A 1 184 ? -2.154 28.024 -52.502 1.00 16.99 184 GLU A N 1
ATOM 2755 C CA . GLU A 1 184 ? -2.338 26.593 -52.293 1.00 17.51 184 GLU A CA 1
ATOM 2756 C C . GLU A 1 184 ? -3.737 26.175 -52.723 1.00 19.12 184 GLU A C 1
ATOM 2757 O O . GLU A 1 184 ? -4.721 26.832 -52.372 1.00 21.44 184 GLU A O 1
ATOM 2769 N N . ASP A 1 185 ? -3.825 25.068 -53.460 1.00 18.01 185 ASP A N 1
ATOM 2770 C CA . ASP A 1 185 ? -5.133 24.511 -53.791 1.00 18.73 185 ASP A CA 1
ATOM 2771 C C . ASP A 1 185 ? -5.756 23.827 -52.582 1.00 16.01 185 ASP A C 1
ATOM 2772 O O . ASP A 1 185 ? -6.977 23.854 -52.405 1.00 17.04 185 ASP A O 1
ATOM 2781 N N . ARG A 1 186 ? -4.930 23.175 -51.772 1.00 14.74 186 ARG A N 1
ATOM 2782 C CA . ARG A 1 186 ? -5.371 22.492 -50.564 1.00 12.25 186 ARG A CA 1
ATOM 2783 C C . ARG A 1 186 ? -4.439 22.869 -49.427 1.00 13.39 186 ARG A C 1
ATOM 2784 O O . ARG A 1 186 ? -3.241 23.075 -49.636 1.00 19.17 186 ARG A O 1
ATOM 2805 N N . ILE A 1 187 ? -4.998 22.978 -48.222 1.00 9.65 187 ILE A N 1
ATOM 2806 C CA . ILE A 1 187 ? -4.208 23.212 -47.023 1.00 10.66 187 ILE A CA 1
ATOM 2807 C C . ILE A 1 187 ? -4.600 22.192 -45.970 1.00 9.55 187 ILE A C 1
ATOM 2808 O O . ILE A 1 187 ? -5.736 21.715 -45.938 1.00 9.95 187 ILE A O 1
ATOM 2824 N N . SER A 1 188 ? -3.646 21.854 -45.116 1.00 6.38 188 SER A N 1
ATOM 2825 C CA . SER A 1 188 ? -3.927 21.099 -43.909 1.00 6.82 188 SER A CA 1
ATOM 2826 C C . SER A 1 188 ? -4.233 22.069 -42.767 1.00 9.71 188 SER A C 1
ATOM 2827 O O . SER A 1 188 ? -3.966 23.272 -42.846 1.00 8.41 188 SER A O 1
ATOM 2835 N N . TYR A 1 189 ? -4.823 21.534 -41.703 1.00 5.36 189 TYR A N 1
ATOM 2836 C CA . TYR A 1 189 ? -5.354 22.367 -40.635 1.00 5.32 189 TYR A CA 1
ATOM 2837 C C . TYR A 1 189 ? -5.152 21.666 -39.306 1.00 6.42 189 TYR A C 1
ATOM 2838 O O . TYR A 1 189 ? -5.408 20.466 -39.192 1.00 8.03 189 TYR A O 1
ATOM 2856 N N . LEU A 1 190 ? -4.728 22.432 -38.298 1.00 5.46 190 LEU A N 1
ATOM 2857 C CA . LEU A 1 190 ? -4.609 21.960 -36.922 1.00 5.96 190 LEU A CA 1
ATOM 2858 C C . LEU A 1 190 ? -5.277 22.981 -36.019 1.00 8.53 190 LEU A C 1
ATOM 2859 O O . LEU A 1 190 ? -4.877 24.149 -36.009 1.00 8.04 190 LEU A O 1
ATOM 2875 N N . GLY A 1 191 ? -6.285 22.552 -35.267 1.00 6.21 191 GLY A N 1
ATOM 2876 C CA . GLY A 1 191 ? -7.043 23.468 -34.430 1.00 8.87 191 GLY A CA 1
ATOM 2877 C C . GLY A 1 191 ? -7.363 22.881 -33.071 1.00 6.58 191 GLY A C 1
ATOM 2878 O O . GLY A 1 191 ? -7.452 21.666 -32.900 1.00 7.12 191 GLY A O 1
ATOM 2882 N N . TYR A 1 192 ? -7.549 23.778 -32.099 1.00 5.81 192 TYR A N 1
ATOM 2883 C CA . TYR A 1 192 ? -7.890 23.424 -30.728 1.00 8.14 192 TYR A CA 1
ATOM 2884 C C . TYR A 1 192 ? -9.064 24.254 -30.239 1.00 7.33 192 TYR A C 1
ATOM 2885 O O . TYR A 1 192 ? -9.164 25.443 -30.553 1.00 7.41 192 TYR A O 1
ATOM 2903 N N . SER A 1 193 ? -9.933 23.626 -29.443 1.00 6.65 193 SER A N 1
ATOM 2904 C CA . SER A 1 193 ? -11.008 24.333 -28.752 1.00 8.11 193 SER A CA 1
ATOM 2905 C C . SER A 1 193 ? -11.861 25.120 -29.752 1.00 6.79 193 SER A C 1
ATOM 2906 O O . SER A 1 193 ? -12.484 24.517 -30.636 1.00 8.66 193 SER A O 1
ATOM 2914 N N . TYR A 1 194 ? -11.920 26.450 -29.645 1.00 10.42 194 TYR A N 1
ATOM 2915 C CA . TYR A 1 194 ? -12.670 27.218 -30.641 1.00 10.23 194 TYR A CA 1
ATOM 2916 C C . TYR A 1 194 ? -12.157 26.937 -32.051 1.00 8.54 194 TYR A C 1
ATOM 2917 O O . TYR A 1 194 ? -12.945 26.889 -33.006 1.00 7.26 194 TYR A O 1
ATOM 2935 N N . GLY A 1 195 ? -10.847 26.712 -32.193 1.00 5.88 195 GLY A N 1
ATOM 2936 C CA . GLY A 1 195 ? -10.283 26.320 -33.473 1.00 7.32 195 GLY A CA 1
ATOM 2937 C C . GLY A 1 195 ? -10.871 25.047 -34.045 1.00 6.23 195 GLY A C 1
ATOM 2938 O O . GLY A 1 195 ? -10.786 24.835 -35.261 1.00 6.80 195 GLY A O 1
ATOM 2942 N N . THR A 1 196 ? -11.463 24.183 -33.206 1.00 5.90 196 THR A N 1
ATOM 2943 C CA . THR A 1 196 ? -12.118 22.992 -33.744 1.00 5.81 196 THR A CA 1
ATOM 2944 C C . THR A 1 196 ? -13.506 23.316 -34.281 1.00 5.84 196 THR A C 1
ATOM 2945 O O . THR A 1 196 ? -13.943 22.700 -35.258 1.00 5.81 196 THR A O 1
ATOM 2956 N N . TYR A 1 197 ? -14.203 24.282 -33.685 1.00 7.22 197 TYR A N 1
ATOM 2957 C CA . TYR A 1 197 ? -15.443 24.744 -34.294 1.00 6.43 197 TYR A CA 1
ATOM 2958 C C . TYR A 1 197 ? -15.152 25.398 -35.640 1.00 5.46 197 TYR A C 1
ATOM 2959 O O . TYR A 1 197 ? -15.801 25.091 -36.644 1.00 5.76 197 TYR A O 1
ATOM 2977 N N . LEU A 1 198 ? -14.133 26.263 -35.689 1.00 8.28 198 LEU A N 1
ATOM 2978 C CA . LEU A 1 198 ? -13.749 26.896 -36.950 1.00 6.27 198 LEU A CA 1
ATOM 2979 C C . LEU A 1 198 ? -13.334 25.868 -37.989 1.00 7.13 198 LEU A C 1
ATOM 2980 O O . LEU A 1 198 ? -13.631 26.022 -39.178 1.00 8.29 198 LEU A O 1
ATOM 2996 N N . GLY A 1 199 ? -12.621 24.825 -37.567 1.00 6.16 199 GLY A N 1
ATOM 2997 C CA . GLY A 1 199 ? -12.225 23.795 -38.508 1.00 6.47 199 GLY A CA 1
ATOM 2998 C C . GLY A 1 199 ? -13.421 23.054 -39.065 1.00 6.67 199 GLY A C 1
ATOM 2999 O O . GLY A 1 199 ? -13.471 22.739 -40.258 1.00 6.29 199 GLY A O 1
ATOM 3003 N N . ALA A 1 200 ? -14.417 22.792 -38.212 1.00 7.17 200 ALA A N 1
ATOM 3004 C CA . ALA A 1 200 ? -15.650 22.168 -38.680 1.00 7.70 200 ALA A CA 1
ATOM 3005 C C . ALA A 1 200 ? -16.380 23.074 -39.666 1.00 6.92 200 ALA A C 1
ATOM 3006 O O . ALA A 1 200 ? -16.878 22.611 -40.696 1.00 6.46 200 ALA A O 1
ATOM 3013 N N . VAL A 1 201 ? -16.450 24.371 -39.366 1.00 5.63 201 VAL A N 1
ATOM 3014 C CA . VAL A 1 201 ? -17.166 25.303 -40.231 1.00 5.34 201 VAL A CA 1
ATOM 3015 C C . VAL A 1 201 ? -16.438 25.466 -41.560 1.00 5.51 201 VAL A C 1
ATOM 3016 O O . VAL A 1 201 ? -17.053 25.413 -42.632 1.00 6.89 201 VAL A O 1
ATOM 3029 N N . TRP A 1 202 ? -15.122 25.683 -41.515 1.00 4.24 202 TRP A N 1
ATOM 3030 C CA . TRP A 1 202 ? -14.372 25.867 -42.752 1.00 6.81 202 TRP A CA 1
ATOM 3031 C C . TRP A 1 202 ? -14.418 24.609 -43.621 1.00 6.65 202 TRP A C 1
ATOM 3032 O O . TRP A 1 202 ? -14.587 24.704 -44.843 1.00 6.67 202 TRP A O 1
ATOM 3053 N N . THR A 1 203 ? -14.286 23.418 -43.020 1.00 6.25 203 THR A N 1
ATOM 3054 C CA . THR A 1 203 ? -14.411 22.211 -43.839 1.00 6.99 203 THR A CA 1
ATOM 3055 C C . THR A 1 203 ? -15.837 22.047 -44.350 1.00 7.29 203 THR A C 1
ATOM 3056 O O . THR A 1 203 ? -16.044 21.597 -45.484 1.00 8.76 203 THR A O 1
ATOM 3067 N N . GLN A 1 204 ? -16.834 22.414 -43.544 1.00 7.51 204 GLN A N 1
ATOM 3068 C CA . GLN A 1 204 ? -18.216 22.285 -43.997 1.00 7.24 204 GLN A CA 1
ATOM 3069 C C . GLN A 1 204 ? -18.469 23.165 -45.211 1.00 9.52 204 GLN A C 1
ATOM 3070 O O . GLN A 1 204 ? -19.140 22.745 -46.161 1.00 10.03 204 GLN A O 1
ATOM 3084 N N . MET A 1 205 ? -17.917 24.384 -45.207 1.00 8.71 205 MET A N 1
ATOM 3085 C CA . MET A 1 205 ? -18.151 25.344 -46.281 1.00 9.57 205 MET A CA 1
ATOM 3086 C C . MET A 1 205 ? -17.223 25.115 -47.471 1.00 10.52 205 MET A C 1
ATOM 3087 O O . MET A 1 205 ? -17.654 25.224 -48.624 1.00 10.60 205 MET A O 1
ATOM 3101 N N . PHE A 1 206 ? -15.947 24.820 -47.205 1.00 5.89 206 PHE A N 1
ATOM 3102 C CA . PHE A 1 206 ? -14.881 24.879 -48.199 1.00 8.46 206 PHE A CA 1
ATOM 3103 C C . PHE A 1 206 ? -13.980 23.646 -48.160 1.00 8.38 206 PHE A C 1
ATOM 3104 O O . PHE A 1 206 ? -12.856 23.691 -48.670 1.00 9.02 206 PHE A O 1
ATOM 3121 N N . GLY A 1 207 ? -14.458 22.539 -47.588 1.00 7.17 207 GLY A N 1
ATOM 3122 C CA . GLY A 1 207 ? -13.612 21.392 -47.279 1.00 9.77 207 GLY A CA 1
ATOM 3123 C C . GLY A 1 207 ? -13.045 20.664 -48.479 1.00 9.95 207 GLY A C 1
ATOM 3124 O O . GLY A 1 207 ? -12.117 19.866 -48.322 1.00 8.13 207 GLY A O 1
ATOM 3128 N N . GLU A 1 208 ? -13.569 20.921 -49.679 1.00 9.75 208 GLU A N 1
ATOM 3129 C CA . GLU A 1 208 ? -12.910 20.393 -50.865 1.00 10.10 208 GLU A CA 1
ATOM 3130 C C . GLU A 1 208 ? -11.469 20.881 -50.972 1.00 12.09 208 GLU A C 1
ATOM 3131 O O . GLU A 1 208 ? -10.662 20.273 -51.686 1.00 11.47 208 GLU A O 1
ATOM 3143 N N . HIS A 1 209 ? -11.126 21.956 -50.265 1.00 10.06 209 HIS A N 1
ATOM 3144 C CA . HIS A 1 209 ? -9.780 22.497 -50.242 1.00 10.26 209 HIS A CA 1
ATOM 3145 C C . HIS A 1 209 ? -8.978 22.051 -49.027 1.00 8.63 209 HIS A C 1
ATOM 3146 O O . HIS A 1 209 ? -7.920 22.621 -48.762 1.00 9.99 209 HIS A O 1
ATOM 3160 N N . ALA A 1 210 ? -9.456 21.056 -48.282 1.00 7.46 210 ALA A N 1
ATOM 3161 C CA . ALA A 1 210 ? -8.708 20.514 -47.158 1.00 8.33 210 ALA A CA 1
ATOM 3162 C C . ALA A 1 210 ? -7.846 19.338 -47.596 1.00 9.15 210 ALA A C 1
ATOM 3163 O O . ALA A 1 210 ? -8.272 18.487 -48.389 1.00 8.12 210 ALA A O 1
ATOM 3170 N N . ASP A 1 211 ? -6.634 19.289 -47.055 1.00 10.95 211 ASP A N 1
ATOM 3171 C CA . ASP A 1 211 ? -5.760 18.140 -47.235 1.00 8.64 211 ASP A CA 1
ATOM 3172 C C . ASP A 1 211 ? -5.918 17.218 -46.031 1.00 8.67 211 ASP A C 1
ATOM 3173 O O . ASP A 1 211 ? -6.740 16.298 -46.061 1.00 11.36 211 ASP A O 1
ATOM 3182 N N . ARG A 1 212 ? -5.167 17.467 -44.961 1.00 8.01 212 ARG A N 1
ATOM 3183 C CA . ARG A 1 212 ? -5.289 16.714 -43.719 1.00 7.64 212 ARG A CA 1
ATOM 3184 C C . ARG A 1 212 ? -5.698 17.664 -42.601 1.00 7.55 212 ARG A C 1
ATOM 3185 O O . ARG A 1 212 ? -5.230 18.797 -42.551 1.00 8.05 212 ARG A O 1
ATOM 3206 N N . VAL A 1 213 ? -6.612 17.214 -41.740 1.00 5.42 213 VAL A N 1
ATOM 3207 C CA . VAL A 1 213 ? -7.246 18.067 -40.739 1.00 3.37 213 VAL A CA 1
ATOM 3208 C C . VAL A 1 213 ? -7.191 17.368 -39.388 1.00 5.26 213 VAL A C 1
ATOM 3209 O O . VAL A 1 213 ? -7.674 16.238 -39.251 1.00 5.77 213 VAL A O 1
ATOM 3222 N N . VAL A 1 214 ? -6.627 18.045 -38.392 1.00 4.23 214 VAL A N 1
ATOM 3223 C CA . VAL A 1 214 ? -6.556 17.549 -37.026 1.00 3.59 214 VAL A CA 1
ATOM 3224 C C . VAL A 1 214 ? -7.254 18.560 -36.133 1.00 6.53 214 VAL A C 1
ATOM 3225 O O . VAL A 1 214 ? -6.872 19.734 -36.098 1.00 6.18 214 VAL A O 1
ATOM 3238 N N . LEU A 1 215 ? -8.257 18.099 -35.400 1.00 4.75 215 LEU A N 1
ATOM 3239 C CA . LEU A 1 215 ? -8.946 18.893 -34.398 1.00 6.96 215 LEU A CA 1
ATOM 3240 C C . LEU A 1 215 ? -8.728 18.228 -33.047 1.00 5.44 215 LEU A C 1
ATOM 3241 O O . LEU A 1 215 ? -8.931 17.020 -32.911 1.00 6.51 215 LEU A O 1
ATOM 3257 N N . ASP A 1 216 ? -8.319 19.016 -32.054 1.00 5.85 216 ASP A N 1
ATOM 3258 C CA . ASP A 1 216 ? -7.853 18.504 -30.771 1.00 4.85 216 ASP A CA 1
ATOM 3259 C C . ASP A 1 216 ? -8.530 19.293 -29.656 1.00 6.83 216 ASP A C 1
ATOM 3260 O O . ASP A 1 216 ? -8.444 20.521 -29.629 1.00 7.00 216 ASP A O 1
ATOM 3269 N N . SER A 1 217 ? -9.212 18.586 -28.748 1.00 6.50 217 SER A N 1
ATOM 3270 C CA . SER A 1 217 ? -9.939 19.197 -27.638 1.00 5.62 217 SER A CA 1
ATOM 3271 C C . SER A 1 217 ? -11.149 19.944 -28.190 1.00 7.32 217 SER A C 1
ATOM 3272 O O . SER A 1 217 ? -11.078 21.135 -28.516 1.00 8.09 217 SER A O 1
ATOM 3280 N N . ILE A 1 218 ? -12.260 19.221 -28.282 1.00 6.86 218 ILE A N 1
ATOM 3281 C CA . ILE A 1 218 ? -13.290 19.442 -29.292 1.00 7.16 218 ILE A CA 1
ATOM 3282 C C . ILE A 1 218 ? -14.470 20.209 -28.706 1.00 9.22 218 ILE A C 1
ATOM 3283 O O . ILE A 1 218 ? -15.034 19.819 -27.678 1.00 9.29 218 ILE A O 1
ATOM 3299 N N . CYS A 1 219 ? -14.861 21.269 -29.408 1.00 7.47 219 CYS A N 1
ATOM 3300 C CA A CYS A 1 219 ? -16.115 21.954 -29.145 0.61 12.29 219 CYS A CA 1
ATOM 3301 C CA B CYS A 1 219 ? -16.128 21.961 -29.183 0.39 12.48 219 CYS A CA 1
ATOM 3302 C C . CYS A 1 219 ? -17.293 21.100 -29.631 1.00 10.56 219 CYS A C 1
ATOM 3303 O O . CYS A 1 219 ? -17.268 20.555 -30.733 1.00 11.78 219 CYS A O 1
ATOM 3318 N N . SER A 1 220 ? -18.338 20.984 -28.810 1.00 7.45 220 SER A N 1
ATOM 3319 C CA . SER A 1 220 ? -19.508 20.252 -29.279 1.00 7.34 220 SER A CA 1
ATOM 3320 C C . SER A 1 220 ? -20.247 21.049 -30.357 1.00 11.57 220 SER A C 1
ATOM 3321 O O . SER A 1 220 ? -20.446 22.259 -30.210 1.00 10.94 220 SER A O 1
ATOM 3329 N N . PRO A 1 221 ? -20.706 20.394 -31.426 1.00 9.07 221 PRO A N 1
ATOM 3330 C CA . PRO A 1 221 ? -21.524 21.105 -32.419 1.00 14.01 221 PRO A CA 1
ATOM 3331 C C . PRO A 1 221 ? -22.853 21.588 -31.864 1.00 14.74 221 PRO A C 1
ATOM 3332 O O . PRO A 1 221 ? -23.464 22.485 -32.461 1.00 17.08 221 PRO A O 1
ATOM 3343 N N . ASP A 1 222 ? -23.308 21.028 -30.742 1.00 11.86 222 ASP A N 1
ATOM 3344 C CA . ASP A 1 222 ? -24.575 21.386 -30.111 1.00 19.16 222 ASP A CA 1
ATOM 3345 C C . ASP A 1 222 ? -24.485 22.638 -29.246 1.00 13.37 222 ASP A C 1
ATOM 3346 O O . ASP A 1 222 ? -25.516 23.090 -28.735 1.00 17.99 222 ASP A O 1
ATOM 3355 N N . TRP A 1 223 ? -23.293 23.201 -29.053 1.00 10.56 223 TRP A N 1
ATOM 3356 C CA . TRP A 1 223 ? -23.077 24.191 -28.010 1.00 10.77 223 TRP A CA 1
ATOM 3357 C C . TRP A 1 223 ? -23.436 25.616 -28.406 1.00 11.76 223 TRP A C 1
ATOM 3358 O O . TRP A 1 223 ? -23.583 26.455 -27.518 1.00 12.36 223 TRP A O 1
ATOM 3379 N N . VAL A 1 224 ? -23.550 25.918 -29.695 1.00 9.98 224 VAL A N 1
ATOM 3380 C CA . VAL A 1 224 ? -23.531 27.301 -30.169 1.00 11.41 224 VAL A CA 1
ATOM 3381 C C . VAL A 1 224 ? -24.686 28.105 -29.575 1.00 9.61 224 VAL A C 1
ATOM 3382 O O . VAL A 1 224 ? -25.843 27.824 -29.901 1.00 11.98 224 VAL A O 1
ATOM 3395 N N . TRP A 1 225 ? -24.420 29.078 -28.695 1.00 9.31 225 TRP A N 1
ATOM 3396 C CA . TRP A 1 225 ? -23.189 29.216 -27.919 1.00 9.39 225 TRP A CA 1
ATOM 3397 C C . TRP A 1 225 ? -23.409 29.140 -26.405 1.00 13.09 225 TRP A C 1
ATOM 3398 O O . TRP A 1 225 ? -22.437 29.108 -25.648 1.00 10.99 225 TRP A O 1
ATOM 3419 N N . ARG A 1 226 ? -24.657 29.111 -25.929 1.00 11.10 226 ARG A N 1
ATOM 3420 C CA . ARG A 1 226 ? -24.835 29.069 -24.480 1.00 12.89 226 ARG A CA 1
ATOM 3421 C C . ARG A 1 226 ? -24.536 27.688 -23.901 1.00 8.99 226 ARG A C 1
ATOM 3422 O O . ARG A 1 226 ? -24.189 27.590 -22.717 1.00 11.62 226 ARG A O 1
ATOM 3443 N N . GLY A 1 227 ? -24.623 26.629 -24.714 1.00 10.74 227 GLY A N 1
ATOM 3444 C CA . GLY A 1 227 ? -24.326 25.292 -24.224 1.00 13.60 227 GLY A CA 1
ATOM 3445 C C . GLY A 1 227 ? -22.872 25.125 -23.828 1.00 11.06 227 GLY A C 1
ATOM 3446 O O . GLY A 1 227 ? -22.550 24.308 -22.961 1.00 11.42 227 GLY A O 1
ATOM 3450 N N . LEU A 1 228 ? -21.980 25.887 -24.463 1.00 10.70 228 LEU A N 1
ATOM 3451 C CA . LEU A 1 228 ? -20.587 25.954 -24.029 1.00 12.60 228 LEU A CA 1
ATOM 3452 C C . LEU A 1 228 ? -20.497 26.316 -22.551 1.00 17.47 228 LEU A C 1
ATOM 3453 O O . LEU A 1 228 ? -19.638 25.802 -21.821 1.00 14.02 228 LEU A O 1
ATOM 3469 N N . PHE A 1 229 ? -21.381 27.215 -22.100 1.00 10.09 229 PHE A N 1
ATOM 3470 C CA . PHE A 1 229 ? -21.402 27.662 -20.712 1.00 10.99 229 PHE A CA 1
ATOM 3471 C C . PHE A 1 229 ? -22.146 26.673 -19.823 1.00 14.97 229 PHE A C 1
ATOM 3472 O O . PHE A 1 229 ? -21.627 26.245 -18.787 1.00 13.12 229 PHE A O 1
ATOM 3489 N N . THR A 1 230 ? -23.363 26.284 -20.215 1.00 12.26 230 THR A N 1
ATOM 3490 C CA . THR A 1 230 ? -24.194 25.501 -19.305 1.00 14.57 230 THR A CA 1
ATOM 3491 C C . THR A 1 230 ? -23.727 24.052 -19.181 1.00 14.57 230 THR A C 1
ATOM 3492 O O . THR A 1 230 ? -24.042 23.406 -18.178 1.00 12.59 230 THR A O 1
ATOM 3503 N N . ASP A 1 231 ? -22.959 23.532 -20.146 1.00 11.97 231 ASP A N 1
ATOM 3504 C CA . ASP A 1 231 ? -22.353 22.211 -19.996 1.00 12.23 231 ASP A CA 1
ATOM 3505 C C . ASP A 1 231 ? -21.089 22.219 -19.135 1.00 10.76 231 ASP A C 1
ATOM 3506 O O . ASP A 1 231 ? -20.607 21.138 -18.773 1.00 14.70 231 ASP A O 1
ATOM 3515 N N . PHE A 1 232 ? -20.540 23.389 -18.791 1.00 10.33 232 PHE A N 1
ATOM 3516 C CA . PHE A 1 232 ? -19.263 23.404 -18.081 1.00 9.61 232 PHE A CA 1
ATOM 3517 C C . PHE A 1 232 ? -19.361 22.923 -16.634 1.00 16.87 232 PHE A C 1
ATOM 3518 O O . PHE A 1 232 ? -18.500 22.130 -16.212 1.00 15.88 232 PHE A O 1
ATOM 3535 N N . PRO A 1 233 ? -20.318 23.367 -15.821 1.00 17.10 233 PRO A N 1
ATOM 3536 C CA . PRO A 1 233 ? -20.207 23.159 -14.356 1.00 12.98 233 PRO A CA 1
ATOM 3537 C C . PRO A 1 233 ? -20.047 21.696 -13.968 1.00 13.28 233 PRO A C 1
ATOM 3538 O O . PRO A 1 233 ? -19.259 21.386 -13.064 1.00 15.58 233 PRO A O 1
ATOM 3549 N N . PRO A 1 234 ? -20.780 20.767 -14.581 1.00 12.53 234 PRO A N 1
ATOM 3550 C CA . PRO A 1 234 ? -20.553 19.350 -14.235 1.00 20.48 234 PRO A CA 1
ATOM 3551 C C . PRO A 1 234 ? -19.127 18.898 -14.504 1.00 21.04 234 PRO A C 1
ATOM 3552 O O . PRO A 1 234 ? -18.567 18.093 -13.746 1.00 14.53 234 PRO A O 1
ATOM 3563 N N . ASN A 1 235 ? -18.523 19.396 -15.585 1.00 17.33 235 ASN A N 1
ATOM 3564 C CA . ASN A 1 235 ? -17.142 19.050 -15.897 1.00 17.76 235 ASN A CA 1
ATOM 3565 C C . ASN A 1 235 ? -16.167 19.784 -14.985 1.00 16.44 235 ASN A C 1
ATOM 3566 O O . ASN A 1 235 ? -15.114 19.237 -14.632 1.00 16.82 235 ASN A O 1
ATOM 3577 N N . GLY A 1 236 ? -16.502 21.006 -14.574 1.00 14.36 236 GLY A N 1
ATOM 3578 C CA . GLY A 1 236 ? -15.709 21.673 -13.553 1.00 17.74 236 GLY A CA 1
ATOM 3579 C C . GLY A 1 236 ? -15.693 20.898 -12.247 1.00 16.04 236 GLY A C 1
ATOM 3580 O O . GLY A 1 236 ? -14.632 20.692 -11.649 1.00 16.55 236 GLY A O 1
ATOM 3584 N N . GLU A 1 237 ? -16.873 20.443 -11.798 1.00 20.54 237 GLU A N 1
ATOM 3585 C CA . GLU A 1 237 ? -16.968 19.672 -10.556 1.00 18.42 237 GLU A CA 1
ATOM 3586 C C . GLU A 1 237 ? -16.146 18.394 -10.638 1.00 21.79 237 GLU A C 1
ATOM 3587 O O . GLU A 1 237 ? -15.414 18.046 -9.704 1.00 19.14 237 GLU A O 1
ATOM 3599 N N . ARG A 1 238 ? -16.282 17.663 -11.745 1.00 17.64 238 ARG A N 1
ATOM 3600 C CA . ARG A 1 238 ? -15.562 16.406 -11.914 1.00 17.62 238 ARG A CA 1
ATOM 3601 C C . ARG A 1 238 ? -14.053 16.628 -11.918 1.00 21.83 238 ARG A C 1
ATOM 3602 O O . ARG A 1 238 ? -13.305 15.879 -11.275 1.00 20.48 238 ARG A O 1
ATOM 3623 N N . ALA A 1 239 ? -13.584 17.650 -12.639 1.00 18.84 239 ALA A N 1
ATOM 3624 C CA . ALA A 1 239 ? -12.151 17.929 -12.695 1.00 17.21 239 ALA A CA 1
ATOM 3625 C C . ALA A 1 239 ? -11.612 18.355 -11.334 1.00 18.72 239 ALA A C 1
ATOM 3626 O O . ALA A 1 239 ? -10.495 17.978 -10.953 1.00 16.90 239 ALA A O 1
ATOM 3633 N N . LEU A 1 240 ? -12.383 19.151 -10.592 1.00 19.16 240 LEU A N 1
ATOM 3634 C CA . LEU A 1 240 ? -11.952 19.565 -9.263 1.00 19.61 240 LEU A CA 1
ATOM 3635 C C . LEU A 1 240 ? -11.864 18.374 -8.324 1.00 15.08 240 LEU A C 1
ATOM 3636 O O . LEU A 1 240 ? -10.943 18.284 -7.504 1.00 21.17 240 LEU A O 1
ATOM 3652 N N . THR A 1 241 ? -12.830 17.465 -8.417 1.00 19.94 241 THR A N 1
ATOM 3653 C CA . THR A 1 241 ? -12.853 16.290 -7.557 1.00 23.92 241 THR A CA 1
ATOM 3654 C C . THR A 1 241 ? -11.692 15.357 -7.880 1.00 26.66 241 THR A C 1
ATOM 3655 O O . THR A 1 241 ? -11.096 14.757 -6.976 1.00 19.10 241 THR A O 1
ATOM 3666 N N . ARG A 1 242 ? -11.345 15.230 -9.161 1.00 16.74 242 ARG A N 1
ATOM 3667 C CA . ARG A 1 242 ? -10.202 14.404 -9.531 1.00 20.48 242 ARG A CA 1
ATOM 3668 C C . ARG A 1 242 ? -8.927 14.944 -8.900 1.00 15.72 242 ARG A C 1
ATOM 3669 O O . ARG A 1 242 ? -8.118 14.180 -8.358 1.00 19.90 242 ARG A O 1
ATOM 3690 N N . TRP A 1 243 ? -8.745 16.266 -8.917 1.00 15.39 243 TRP A N 1
ATOM 3691 C CA . TRP A 1 243 ? -7.608 16.849 -8.216 1.00 18.95 243 TRP A CA 1
ATOM 3692 C C . TRP A 1 243 ? -7.688 16.574 -6.720 1.00 22.24 243 TRP A C 1
ATOM 3693 O O . TRP A 1 243 ? -6.672 16.273 -6.078 1.00 17.95 243 TRP A O 1
ATOM 3714 N N . ALA A 1 244 ? -8.890 16.678 -6.148 1.00 20.41 244 ALA A N 1
ATOM 3715 C CA . ALA A 1 244 ? -9.041 16.493 -4.707 1.00 23.44 244 ALA A CA 1
ATOM 3716 C C . ALA A 1 244 ? -8.653 15.078 -4.289 1.00 26.17 244 ALA A C 1
ATOM 3717 O O . ALA A 1 244 ? -8.037 14.886 -3.234 1.00 25.64 244 ALA A O 1
ATOM 3724 N N . ARG A 1 245 ? -9.007 14.076 -5.099 1.00 21.32 245 ARG A N 1
ATOM 3725 C CA . ARG A 1 245 ? -8.528 12.715 -4.859 1.00 25.49 245 ARG A CA 1
ATOM 3726 C C . ARG A 1 245 ? -7.008 12.655 -4.897 1.00 28.19 245 ARG A C 1
ATOM 3727 O O . ARG A 1 245 ? -6.376 12.013 -4.050 1.00 21.99 245 ARG A O 1
ATOM 3748 N N . TRP A 1 246 ? -6.405 13.294 -5.897 1.00 22.60 246 TRP A N 1
ATOM 3749 C CA . TRP A 1 246 ? -4.951 13.319 -5.983 1.00 27.22 246 TRP A CA 1
ATOM 3750 C C . TRP A 1 246 ? -4.344 13.985 -4.757 1.00 25.62 246 TRP A C 1
ATOM 3751 O O . TRP A 1 246 ? -3.321 13.526 -4.233 1.00 26.16 246 TRP A O 1
ATOM 3772 N N . ALA A 1 247 ? -4.959 15.076 -4.290 1.00 19.21 247 ALA A N 1
ATOM 3773 C CA . ALA A 1 247 ? -4.430 15.799 -3.138 1.00 26.27 247 ALA A CA 1
ATOM 3774 C C . ALA A 1 247 ? -4.599 14.989 -1.859 1.00 25.49 247 ALA A C 1
ATOM 3775 O O . ALA A 1 247 ? -3.721 15.004 -0.985 1.00 25.53 247 ALA A O 1
ATOM 3782 N N . ALA A 1 248 ? -5.712 14.260 -1.744 1.00 23.56 248 ALA A N 1
ATOM 3783 C CA . ALA A 1 248 ? -6.017 13.527 -0.519 1.00 26.28 248 ALA A CA 1
ATOM 3784 C C . ALA A 1 248 ? -5.027 12.398 -0.270 1.00 34.48 248 ALA A C 1
ATOM 3785 O O . ALA A 1 248 ? -4.777 12.043 0.888 1.00 26.88 248 ALA A O 1
ATOM 3792 N N . ALA A 1 249 ? -4.484 11.804 -1.332 1.00 26.75 249 ALA A N 1
ATOM 3793 C CA . ALA A 1 249 ? -3.451 10.786 -1.194 1.00 29.31 249 ALA A CA 1
ATOM 3794 C C . ALA A 1 249 ? -2.102 11.366 -0.808 1.00 24.58 249 ALA A C 1
ATOM 3795 O O . ALA A 1 249 ? -1.164 10.599 -0.572 1.00 26.56 249 ALA A O 1
ATOM 3802 N N . ARG A 1 250 ? -1.988 12.690 -0.731 1.00 22.25 250 ARG A N 1
ATOM 3803 C CA . ARG A 1 250 ? -0.724 13.377 -0.504 1.00 28.41 250 ARG A CA 1
ATOM 3804 C C . ARG A 1 250 ? -0.837 14.332 0.680 1.00 23.42 250 ARG A C 1
ATOM 3805 O O . ARG A 1 250 ? -0.138 15.346 0.744 1.00 25.52 250 ARG A O 1
ATOM 3826 N N . ASP A 1 251 ? -1.726 14.009 1.621 1.00 25.43 251 ASP A N 1
ATOM 3827 C CA . ASP A 1 251 ? -1.892 14.818 2.826 1.00 29.83 251 ASP A CA 1
ATOM 3828 C C . ASP A 1 251 ? -0.555 15.123 3.491 1.00 31.42 251 ASP A C 1
ATOM 3829 O O . ASP A 1 251 ? -0.329 16.242 3.966 1.00 33.73 251 ASP A O 1
ATOM 3838 N N . ALA A 1 252 ? 0.348 14.141 3.528 1.00 32.25 252 ALA A N 1
ATOM 3839 C CA . ALA A 1 252 ? 1.643 14.347 4.171 1.00 28.71 252 ALA A CA 1
ATOM 3840 C C . ALA A 1 252 ? 2.365 15.567 3.614 1.00 35.60 252 ALA A C 1
ATOM 3841 O O . ALA A 1 252 ? 2.926 16.367 4.373 1.00 28.33 252 ALA A O 1
ATOM 3848 N N . ASP A 1 253 ? 2.369 15.728 2.290 1.00 33.04 253 ASP A N 1
ATOM 3849 C CA . ASP A 1 253 ? 3.159 16.777 1.660 1.00 32.71 253 ASP A CA 1
ATOM 3850 C C . ASP A 1 253 ? 2.370 18.044 1.367 1.00 38.09 253 ASP A C 1
ATOM 3851 O O . ASP A 1 253 ? 2.982 19.098 1.164 1.00 42.45 253 ASP A O 1
ATOM 3860 N N . LEU A 1 254 ? 1.041 17.968 1.333 1.00 37.15 254 LEU A N 1
ATOM 3861 C CA . LEU A 1 254 ? 0.195 19.108 0.995 1.00 40.90 254 LEU A CA 1
ATOM 3862 C C . LEU A 1 254 ? -0.565 19.664 2.183 1.00 35.74 254 LEU A C 1
ATOM 3863 O O . LEU A 1 254 ? -0.764 20.880 2.266 1.00 31.35 254 LEU A O 1
ATOM 3879 N N . GLY A 1 255 ? -1.010 18.796 3.088 1.00 40.89 255 GLY A N 1
ATOM 3880 C CA . GLY A 1 255 ? -1.661 19.228 4.307 1.00 41.03 255 GLY A CA 1
ATOM 3881 C C . GLY A 1 255 ? -3.074 19.725 4.137 1.00 39.44 255 GLY A C 1
ATOM 3882 O O . GLY A 1 255 ? -3.552 20.487 4.981 1.00 34.01 255 GLY A O 1
ATOM 3886 N N . LEU A 1 256 ? -3.764 19.312 3.073 1.00 36.83 256 LEU A N 1
ATOM 3887 C CA . LEU A 1 256 ? -5.114 19.779 2.792 1.00 33.36 256 LEU A CA 1
ATOM 3888 C C . LEU A 1 256 ? -6.190 18.808 3.246 1.00 28.73 256 LEU A C 1
ATOM 3889 O O . LEU A 1 256 ? -7.375 19.138 3.147 1.00 29.69 256 LEU A O 1
ATOM 3905 N N . GLY A 1 257 ? -5.816 17.632 3.735 1.00 25.99 257 GLY A N 1
ATOM 3906 C CA . GLY A 1 257 ? -6.792 16.627 4.108 1.00 28.15 257 GLY A CA 1
ATOM 3907 C C . GLY A 1 257 ? -6.464 15.263 3.542 1.00 33.60 257 GLY A C 1
ATOM 3908 O O . GLY A 1 257 ? -5.731 15.154 2.553 1.00 33.77 257 GLY A O 1
ATOM 3912 N N . ALA A 1 258 ? -7.007 14.213 4.158 1.00 33.18 258 ALA A N 1
ATOM 3913 C CA . ALA A 1 258 ? -6.683 12.839 3.800 1.00 33.41 258 ALA A CA 1
ATOM 3914 C C . ALA A 1 258 ? -7.809 12.146 3.051 1.00 31.36 258 ALA A C 1
ATOM 3915 O O . ALA A 1 258 ? -7.664 10.976 2.680 1.00 29.55 258 ALA A O 1
ATOM 3922 N N . THR A 1 259 ? -8.929 12.832 2.835 1.00 32.74 259 THR A N 1
ATOM 3923 C CA . THR A 1 259 ? -10.011 12.368 1.981 1.00 32.96 259 THR A CA 1
ATOM 3924 C C . THR A 1 259 ? -10.328 13.478 0.989 1.00 34.10 259 THR A C 1
ATOM 3925 O O . THR A 1 259 ? -10.007 14.646 1.225 1.00 27.29 259 THR A O 1
ATOM 3936 N N . ASP A 1 260 ? -10.960 13.111 -0.131 1.00 32.94 260 ASP A N 1
ATOM 3937 C CA . ASP A 1 260 ? -11.321 14.136 -1.109 1.00 32.90 260 ASP A CA 1
ATOM 3938 C C . ASP A 1 260 ? -12.334 15.113 -0.529 1.00 29.76 260 ASP A C 1
ATOM 3939 O O . ASP A 1 260 ? -12.323 16.297 -0.883 1.00 30.18 260 ASP A O 1
ATOM 3948 N N . GLY A 1 261 ? -13.202 14.647 0.370 1.00 35.49 261 GLY A N 1
ATOM 3949 C CA . GLY A 1 261 ? -14.122 15.557 1.030 1.00 32.42 261 GLY A CA 1
ATOM 3950 C C . GLY A 1 261 ? -13.405 16.617 1.841 1.00 30.86 261 GLY A C 1
ATOM 3951 O O . GLY A 1 261 ? -13.779 17.792 1.817 1.00 27.95 261 GLY A O 1
ATOM 3955 N N . ALA A 1 262 ? -12.354 16.220 2.563 1.00 31.35 262 ALA A N 1
ATOM 3956 C CA . ALA A 1 262 ? -11.645 17.174 3.409 1.00 26.56 262 ALA A CA 1
ATOM 3957 C C . ALA A 1 262 ? -10.905 18.209 2.575 1.00 25.46 262 ALA A C 1
ATOM 3958 O O . ALA A 1 262 ? -10.933 19.404 2.893 1.00 23.62 262 ALA A O 1
ATOM 3965 N N . VAL A 1 263 ? -10.229 17.770 1.509 1.00 26.18 263 VAL A N 1
ATOM 3966 C CA . VAL A 1 263 ? -9.544 18.707 0.624 1.00 29.57 263 VAL A CA 1
ATOM 3967 C C . VAL A 1 263 ? -10.539 19.698 0.046 1.00 18.92 263 VAL A C 1
ATOM 3968 O O . VAL A 1 263 ? -10.280 20.906 -0.009 1.00 24.78 263 VAL A O 1
ATOM 3981 N N . ARG A 1 264 ? -11.688 19.198 -0.399 1.00 19.91 264 ARG A N 1
ATOM 3982 C CA . ARG A 1 264 ? -12.691 20.070 -0.995 1.00 26.17 264 ARG A CA 1
ATOM 3983 C C . ARG A 1 264 ? -13.224 21.066 0.026 1.00 30.21 264 ARG A C 1
ATOM 3984 O O . ARG A 1 264 ? -13.437 22.240 -0.297 1.00 27.75 264 ARG A O 1
ATOM 4005 N N . ALA A 1 265 ? -13.422 20.624 1.271 1.00 31.86 265 ALA A N 1
ATOM 4006 C CA . ALA A 1 265 ? -13.870 21.552 2.307 1.00 21.55 265 ALA A CA 1
ATOM 4007 C C . ALA A 1 265 ? -12.819 22.618 2.570 1.00 32.10 265 ALA A C 1
ATOM 4008 O O . ALA A 1 265 ? -13.152 23.794 2.762 1.00 30.14 265 ALA A O 1
ATOM 4015 N N . ALA A 1 266 ? -11.541 22.236 2.564 1.00 25.02 266 ALA A N 1
ATOM 4016 C CA . ALA A 1 266 ? -10.489 23.237 2.657 1.00 29.98 266 ALA A CA 1
ATOM 4017 C C . ALA A 1 266 ? -10.667 24.297 1.579 1.00 29.39 266 ALA A C 1
ATOM 4018 O O . ALA A 1 266 ? -10.627 25.501 1.857 1.00 29.02 266 ALA A O 1
ATOM 4025 N N . TYR A 1 267 ? -10.885 23.865 0.334 1.00 30.75 267 TYR A N 1
ATOM 4026 C CA . TYR A 1 267 ? -11.044 24.827 -0.752 1.00 30.93 267 TYR A CA 1
ATOM 4027 C C . TYR A 1 267 ? -12.337 25.617 -0.592 1.00 25.11 267 TYR A C 1
ATOM 4028 O O . TYR A 1 267 ? -12.343 26.847 -0.715 1.00 26.86 267 TYR A O 1
ATOM 4046 N N . ASP A 1 268 ? -13.444 24.922 -0.315 1.00 24.47 268 ASP A N 1
ATOM 4047 C CA . ASP A 1 268 ? -14.720 25.602 -0.118 1.00 31.26 268 ASP A CA 1
ATOM 4048 C C . ASP A 1 268 ? -14.632 26.663 0.969 1.00 36.87 268 ASP A C 1
ATOM 4049 O O . ASP A 1 268 ? -15.304 27.697 0.881 1.00 32.86 268 ASP A O 1
ATOM 4058 N N . GLY A 1 269 ? -13.818 26.431 2.001 1.00 29.82 269 GLY A N 1
ATOM 4059 C CA . GLY A 1 269 ? -13.634 27.451 3.017 1.00 27.92 269 GLY A CA 1
ATOM 4060 C C . GLY A 1 269 ? -13.040 28.723 2.455 1.00 36.75 269 GLY A C 1
ATOM 4061 O O . GLY A 1 269 ? -13.359 29.822 2.917 1.00 37.51 269 GLY A O 1
ATOM 4065 N N . VAL A 1 270 ? -12.170 28.594 1.452 1.00 27.65 270 VAL A N 1
ATOM 4066 C CA . VAL A 1 270 ? -11.616 29.764 0.784 1.00 32.56 270 VAL A CA 1
ATOM 4067 C C . VAL A 1 270 ? -12.694 30.468 -0.026 1.00 34.27 270 VAL A C 1
ATOM 4068 O O . VAL A 1 270 ? -12.704 31.700 -0.126 1.00 39.57 270 VAL A O 1
ATOM 4081 N N . LEU A 1 271 ? -13.623 29.706 -0.607 1.00 32.58 271 LEU A N 1
ATOM 4082 C CA . LEU A 1 271 ? -14.717 30.318 -1.353 1.00 35.89 271 LEU A CA 1
ATOM 4083 C C . LEU A 1 271 ? -15.718 30.971 -0.408 1.00 34.49 271 LEU A C 1
ATOM 4084 O O . LEU A 1 271 ? -16.178 32.090 -0.658 1.00 32.13 271 LEU A O 1
ATOM 4100 N N . ALA A 1 272 ? -16.061 30.287 0.679 1.00 34.06 272 ALA A N 1
ATOM 4101 C CA . ALA A 1 272 ? -16.889 30.872 1.727 1.00 35.68 272 ALA A CA 1
ATOM 4102 C C . ALA A 1 272 ? -16.423 32.278 2.075 1.00 35.65 272 ALA A C 1
ATOM 4103 O O . ALA A 1 272 ? -17.241 33.172 2.309 1.00 43.45 272 ALA A O 1
ATOM 4110 N N . ARG A 1 273 ? -15.108 32.485 2.099 1.00 35.30 273 ARG A N 1
ATOM 4111 C CA . ARG A 1 273 ? -14.571 33.768 2.532 1.00 37.37 273 ARG A CA 1
ATOM 4112 C C . ARG A 1 273 ? -14.768 34.846 1.474 1.00 42.37 273 ARG A C 1
ATOM 4113 O O . ARG A 1 273 ? -15.247 35.945 1.776 1.00 37.37 273 ARG A O 1
ATOM 4134 N N . VAL A 1 274 ? -14.391 34.564 0.229 1.00 35.22 274 VAL A N 1
ATOM 4135 C CA . VAL A 1 274 ? -14.516 35.589 -0.799 1.00 35.73 274 VAL A CA 1
ATOM 4136 C C . VAL A 1 274 ? -15.980 35.878 -1.090 1.00 33.23 274 VAL A C 1
ATOM 4137 O O . VAL A 1 274 ? -16.344 37.011 -1.435 1.00 34.36 274 VAL A O 1
ATOM 4150 N N . ASP A 1 275 ? -16.841 34.876 -0.935 1.00 24.90 275 ASP A N 1
ATOM 4151 C CA . ASP A 1 275 ? -18.269 35.034 -1.147 1.00 31.17 275 ASP A CA 1
ATOM 4152 C C . ASP A 1 275 ? -18.942 35.817 -0.029 1.00 39.45 275 ASP A C 1
ATOM 4153 O O . ASP A 1 275 ? -20.165 35.996 -0.080 1.00 35.89 275 ASP A O 1
ATOM 4162 N N . THR A 1 276 ? -18.177 36.276 0.971 1.00 37.61 276 THR A N 1
ATOM 4163 C CA . THR A 1 276 ? -18.673 37.193 1.990 1.00 36.20 276 THR A CA 1
ATOM 4164 C C . THR A 1 276 ? -17.683 38.329 2.219 1.00 39.78 276 THR A C 1
ATOM 4165 O O . THR A 1 276 ? -17.584 38.862 3.331 1.00 46.79 276 THR A O 1
ATOM 4176 N N . ASP A 1 277 ? -16.930 38.690 1.179 1.00 39.90 277 ASP A N 1
ATOM 4177 C CA . ASP A 1 277 ? -15.992 39.810 1.221 1.00 41.32 277 ASP A CA 1
ATOM 4178 C C . ASP A 1 277 ? -15.063 39.730 2.428 1.00 43.24 277 ASP A C 1
ATOM 4179 O O . ASP A 1 277 ? -14.635 40.753 2.969 1.00 46.70 277 ASP A O 1
ATOM 4188 N N . ARG A 1 278 ? -14.737 38.511 2.850 1.00 44.79 278 ARG A N 1
ATOM 4189 C CA . ARG A 1 278 ? -13.670 38.285 3.816 1.00 45.13 278 ARG A CA 1
ATOM 4190 C C . ARG A 1 278 ? -12.362 38.037 3.067 1.00 49.02 278 ARG A C 1
ATOM 4191 O O . ARG A 1 278 ? -12.316 37.237 2.127 1.00 45.21 278 ARG A O 1
ATOM 4212 N N . GLU A 1 279 ? -11.306 38.735 3.487 1.00 50.48 279 GLU A N 1
ATOM 4213 C CA . GLU A 1 279 ? -10.063 38.792 2.725 1.00 49.46 279 GLU A CA 1
ATOM 4214 C C . GLU A 1 279 ? -9.447 37.410 2.528 1.00 50.28 279 GLU A C 1
ATOM 4215 O O . GLU A 1 279 ? -9.450 36.570 3.432 1.00 52.12 279 GLU A O 1
ATOM 4227 N N . VAL A 1 280 ? -8.900 37.191 1.333 1.00 54.57 280 VAL A N 1
ATOM 4228 C CA . VAL A 1 280 ? -8.147 35.984 1.005 1.00 44.56 280 VAL A CA 1
ATOM 4229 C C . VAL A 1 280 ? -7.009 36.384 0.076 1.00 44.87 280 VAL A C 1
ATOM 4230 O O . VAL A 1 280 ? -7.229 37.086 -0.917 1.00 38.01 280 VAL A O 1
ATOM 4243 N N . THR A 1 281 ? -5.795 35.941 0.400 1.00 44.63 281 THR A N 1
ATOM 4244 C CA . THR A 1 281 ? -4.605 36.301 -0.354 1.00 44.24 281 THR A CA 1
ATOM 4245 C C . THR A 1 281 ? -3.835 35.046 -0.744 1.00 43.48 281 THR A C 1
ATOM 4246 O O . THR A 1 281 ? -3.853 34.036 -0.033 1.00 41.32 281 THR A O 1
ATOM 4257 N N . VAL A 1 282 ? -3.183 35.115 -1.902 1.00 49.45 282 VAL A N 1
ATOM 4258 C CA . VAL A 1 282 ? -2.288 34.071 -2.398 1.00 47.14 282 VAL A CA 1
ATOM 4259 C C . VAL A 1 282 ? -0.941 34.749 -2.606 1.00 46.79 282 VAL A C 1
ATOM 4260 O O . VAL A 1 282 ? -0.798 35.600 -3.494 1.00 45.76 282 VAL A O 1
ATOM 4273 N N . ALA A 1 283 ? 0.044 34.376 -1.789 1.00 53.43 283 ALA A N 1
ATOM 4274 C CA . ALA A 1 283 ? 1.155 35.266 -1.482 1.00 50.03 283 ALA A CA 1
ATOM 4275 C C . ALA A 1 283 ? 0.568 36.567 -0.948 1.00 56.14 283 ALA A C 1
ATOM 4276 O O . ALA A 1 283 ? -0.205 36.546 0.016 1.00 52.02 283 ALA A O 1
ATOM 4283 N N . GLY A 1 284 ? 0.901 37.699 -1.564 1.00 60.89 284 GLY A N 1
ATOM 4284 C CA . GLY A 1 284 ? 0.326 38.966 -1.153 1.00 66.18 284 GLY A CA 1
ATOM 4285 C C . GLY A 1 284 ? -0.619 39.541 -2.187 1.00 68.32 284 GLY A C 1
ATOM 4286 O O . GLY A 1 284 ? -0.763 40.763 -2.298 1.00 72.15 284 GLY A O 1
ATOM 4290 N N . PHE A 1 285 ? -1.276 38.665 -2.947 1.00 66.71 285 PHE A N 1
ATOM 4291 C CA . PHE A 1 285 ? -2.137 39.089 -4.039 1.00 62.69 285 PHE A CA 1
ATOM 4292 C C . PHE A 1 285 ? -3.583 38.742 -3.724 1.00 52.96 285 PHE A C 1
ATOM 4293 O O . PHE A 1 285 ? -3.878 37.577 -3.429 1.00 49.77 285 PHE A O 1
ATOM 4310 N N . PRO A 1 286 ? -4.509 39.701 -3.755 1.00 49.81 286 PRO A N 1
ATOM 4311 C CA . PRO A 1 286 ? -5.861 39.429 -3.255 1.00 49.02 286 PRO A CA 1
ATOM 4312 C C . PRO A 1 286 ? -6.727 38.700 -4.268 1.00 42.70 286 PRO A C 1
ATOM 4313 O O . PRO A 1 286 ? -6.704 38.992 -5.467 1.00 40.94 286 PRO A O 1
ATOM 4324 N N . LEU A 1 287 ? -7.506 37.752 -3.759 1.00 39.18 287 LEU A N 1
ATOM 4325 C CA . LEU A 1 287 ? -8.511 37.040 -4.532 1.00 39.23 287 LEU A CA 1
ATOM 4326 C C . LEU A 1 287 ? -9.846 37.757 -4.379 1.00 43.05 287 LEU A C 1
ATOM 4327 O O . LEU A 1 287 ? -10.109 38.382 -3.345 1.00 40.06 287 LEU A O 1
ATOM 4343 N N . ASP A 1 288 ? -10.717 37.625 -5.383 1.00 35.82 288 ASP A N 1
ATOM 4344 C CA . ASP A 1 288 ? -12.136 37.991 -5.284 1.00 31.17 288 ASP A CA 1
ATOM 4345 C C . ASP A 1 288 ? -12.987 36.763 -5.619 1.00 28.08 288 ASP A C 1
ATOM 4346 O O . ASP A 1 288 ? -12.462 35.658 -5.753 1.00 30.99 288 ASP A O 1
ATOM 4355 N N . ARG A 1 289 ? -14.310 36.958 -5.725 1.00 25.55 289 ARG A N 1
ATOM 4356 C CA . ARG A 1 289 ? -15.215 35.840 -6.000 1.00 26.87 289 ARG A CA 1
ATOM 4357 C C . ARG A 1 289 ? -14.848 35.129 -7.295 1.00 22.22 289 ARG A C 1
ATOM 4358 O O . ARG A 1 289 ? -15.038 33.913 -7.422 1.00 21.71 289 ARG A O 1
ATOM 4379 N N . THR A 1 290 ? -14.371 35.877 -8.284 1.00 26.67 290 THR A N 1
ATOM 4380 C CA . THR A 1 290 ? -14.079 35.284 -9.583 1.00 25.59 290 THR A CA 1
ATOM 4381 C C . THR A 1 290 ? -12.706 34.623 -9.586 1.00 20.63 290 THR A C 1
ATOM 4382 O O . THR A 1 290 ? -12.573 33.459 -9.977 1.00 23.52 290 THR A O 1
ATOM 4393 N N . LEU A 1 291 ? -11.679 35.343 -9.133 1.00 24.41 291 LEU A N 1
ATOM 4394 C CA . LEU A 1 291 ? -10.320 34.818 -9.212 1.00 24.92 291 LEU A CA 1
ATOM 4395 C C . LEU A 1 291 ? -10.132 33.591 -8.328 1.00 26.55 291 LEU A C 1
ATOM 4396 O O . LEU A 1 291 ? -9.342 32.701 -8.670 1.00 26.46 291 LEU A O 1
ATOM 4412 N N . ALA A 1 292 ? -10.854 33.510 -7.205 1.00 23.88 292 ALA A N 1
ATOM 4413 C CA . ALA A 1 292 ? -10.732 32.348 -6.328 1.00 28.07 292 ALA A CA 1
ATOM 4414 C C . ALA A 1 292 ? -11.169 31.070 -7.025 1.00 26.85 292 ALA A C 1
ATOM 4415 O O . ALA A 1 292 ? -10.731 29.976 -6.649 1.00 26.33 292 ALA A O 1
ATOM 4422 N N . ARG A 1 293 ? -12.051 31.180 -8.016 1.00 23.53 293 ARG A N 1
ATOM 4423 C CA . ARG A 1 293 ? -12.467 30.045 -8.828 1.00 18.36 293 ARG A CA 1
ATOM 4424 C C . ARG A 1 293 ? -11.694 29.950 -10.136 1.00 18.86 293 ARG A C 1
ATOM 4425 O O . ARG A 1 293 ? -11.331 28.846 -10.555 1.00 19.59 293 ARG A O 1
ATOM 4446 N N . LEU A 1 294 ? -11.416 31.091 -10.773 1.00 19.49 294 LEU A N 1
ATOM 4447 C CA . LEU A 1 294 ? -10.795 31.079 -12.094 1.00 19.36 294 LEU A CA 1
ATOM 4448 C C . LEU A 1 294 ? -9.334 30.659 -12.033 1.00 20.98 294 LEU A C 1
ATOM 4449 O O . LEU A 1 294 ? -8.831 30.052 -12.983 1.00 18.87 294 LEU A O 1
ATOM 4465 N N . ILE A 1 295 ? -8.626 30.993 -10.952 1.00 20.33 295 ILE A N 1
ATOM 4466 C CA . ILE A 1 295 ? -7.261 30.496 -10.801 1.00 25.32 295 ILE A CA 1
ATOM 4467 C C . ILE A 1 295 ? -7.260 28.974 -10.813 1.00 17.93 295 ILE A C 1
ATOM 4468 O O . ILE A 1 295 ? -6.353 28.340 -11.369 1.00 22.61 295 ILE A O 1
ATOM 4484 N N . VAL A 1 296 ? -8.280 28.363 -10.212 1.00 15.97 296 VAL A N 1
ATOM 4485 C CA . VAL A 1 296 ? -8.348 26.910 -10.143 1.00 17.60 296 VAL A CA 1
ATOM 4486 C C . VAL A 1 296 ? -8.748 26.317 -11.489 1.00 21.62 296 VAL A C 1
ATOM 4487 O O . VAL A 1 296 ? -8.184 25.306 -11.924 1.00 17.90 296 VAL A O 1
ATOM 4500 N N . VAL A 1 297 ? -9.743 26.908 -12.154 1.00 18.09 297 VAL A N 1
ATOM 4501 C CA . VAL A 1 297 ? -10.072 26.499 -13.520 1.00 14.12 297 VAL A CA 1
ATOM 4502 C C . VAL A 1 297 ? -8.822 26.527 -14.384 1.00 15.76 297 VAL A C 1
ATOM 4503 O O . VAL A 1 297 ? -8.536 25.581 -15.125 1.00 17.84 297 VAL A O 1
ATOM 4516 N N . GLY A 1 298 ? -8.062 27.622 -14.301 1.00 13.40 298 GLY A N 1
ATOM 4517 C CA . GLY A 1 298 ? -6.849 27.742 -15.086 1.00 17.30 298 GLY A CA 1
ATOM 4518 C C . GLY A 1 298 ? -5.869 26.621 -14.813 1.00 20.37 298 GLY A C 1
ATOM 4519 O O . GLY A 1 298 ? -5.253 26.085 -15.736 1.00 18.42 298 GLY A O 1
ATOM 4523 N N . MET A 1 299 ? -5.709 26.247 -13.546 1.00 15.13 299 MET A N 1
ATOM 4524 C CA . MET A 1 299 ? -4.819 25.136 -13.236 1.00 18.00 299 MET A CA 1
ATOM 4525 C C . MET A 1 299 ? -5.361 23.829 -13.802 1.00 16.09 299 MET A C 1
ATOM 4526 O O . MET A 1 299 ? -4.602 23.019 -14.347 1.00 15.85 299 MET A O 1
ATOM 4540 N N . LEU A 1 300 ? -6.674 23.615 -13.710 1.00 11.61 300 LEU A N 1
ATOM 4541 C CA . LEU A 1 300 ? -7.264 22.342 -14.100 1.00 13.08 300 LEU A CA 1
ATOM 4542 C C . LEU A 1 300 ? -7.305 22.137 -15.611 1.00 12.25 300 LEU A C 1
ATOM 4543 O O . LEU A 1 300 ? -7.771 21.080 -16.053 1.00 14.26 300 LEU A O 1
ATOM 4559 N N . ASN A 1 301 ? -6.847 23.105 -16.403 1.00 14.00 301 ASN A N 1
ATOM 4560 C CA . ASN A 1 301 ? -6.696 22.875 -17.838 1.00 14.13 301 ASN A CA 1
ATOM 4561 C C . ASN A 1 301 ? -5.608 21.853 -18.144 1.00 19.05 301 ASN A C 1
ATOM 4562 O O . ASN A 1 301 ? -5.532 21.380 -19.282 1.00 14.65 301 ASN A O 1
ATOM 4573 N N . SER A 1 302 ? -4.779 21.485 -17.164 1.00 14.10 302 SER A N 1
ATOM 4574 C CA . SER A 1 302 ? -3.858 20.365 -17.336 1.00 11.19 302 SER A CA 1
ATOM 4575 C C . SER A 1 302 ? -3.616 19.686 -16.000 1.00 12.58 302 SER A C 1
ATOM 4576 O O . SER A 1 302 ? -3.251 20.353 -15.027 1.00 15.95 302 SER A O 1
ATOM 4584 N N . ASP A 1 303 ? -3.791 18.363 -15.962 1.00 12.96 303 ASP A N 1
ATOM 4585 C CA . ASP A 1 303 ? -3.565 17.661 -14.710 1.00 14.65 303 ASP A CA 1
ATOM 4586 C C . ASP A 1 303 ? -2.090 17.620 -14.331 1.00 17.41 303 ASP A C 1
ATOM 4587 O O . ASP A 1 303 ? -1.778 17.253 -13.194 1.00 17.77 303 ASP A O 1
ATOM 4596 N N . ARG A 1 304 ? -1.187 18.068 -15.207 1.00 14.85 304 ARG A N 1
ATOM 4597 C CA . ARG A 1 304 ? 0.189 18.258 -14.769 1.00 17.72 304 ARG A CA 1
ATOM 4598 C C . ARG A 1 304 ? 0.329 19.431 -13.813 1.00 18.61 304 ARG A C 1
ATOM 4599 O O . ARG A 1 304 ? 1.368 19.547 -13.157 1.00 16.85 304 ARG A O 1
ATOM 4620 N N . ASN A 1 305 ? -0.677 20.300 -13.730 1.00 14.61 305 ASN A N 1
ATOM 4621 C CA . ASN A 1 305 ? -0.662 21.450 -12.838 1.00 20.45 305 ASN A CA 1
ATOM 4622 C C . ASN A 1 305 ? -1.143 21.114 -11.435 1.00 18.33 305 ASN A C 1
ATOM 4623 O O . ASN A 1 305 ? -1.219 22.014 -10.591 1.00 20.55 305 ASN A O 1
ATOM 4634 N N . TYR A 1 306 ? -1.485 19.857 -11.169 1.00 15.04 306 TYR A N 1
ATOM 4635 C CA . TYR A 1 306 ? -1.996 19.486 -9.854 1.00 19.91 306 TYR A CA 1
ATOM 4636 C C . TYR A 1 306 ? -1.072 19.915 -8.722 1.00 26.14 306 TYR A C 1
ATOM 4637 O O . TYR A 1 306 ? -1.579 20.423 -7.707 1.00 19.14 306 TYR A O 1
ATOM 4655 N N . PRO A 1 307 ? 0.250 19.751 -8.811 1.00 22.37 307 PRO A N 1
ATOM 4656 C CA . PRO A 1 307 ? 1.111 20.254 -7.725 1.00 22.84 307 PRO A CA 1
ATOM 4657 C C . PRO A 1 307 ? 1.018 21.760 -7.543 1.00 27.84 307 PRO A C 1
ATOM 4658 O O . PRO A 1 307 ? 0.956 22.236 -6.400 1.00 27.69 307 PRO A O 1
ATOM 4669 N N . PHE A 1 308 ? 1.035 22.529 -8.638 1.00 22.88 308 PHE A N 1
ATOM 4670 C CA . PHE A 1 308 ? 0.840 23.974 -8.542 1.00 25.82 308 PHE A CA 1
ATOM 4671 C C . PHE A 1 308 ? -0.430 24.289 -7.765 1.00 28.06 308 PHE A C 1
ATOM 4672 O O . PHE A 1 308 ? -0.454 25.180 -6.908 1.00 25.58 308 PHE A O 1
ATOM 4689 N N . LEU A 1 309 ? -1.513 23.580 -8.089 1.00 25.14 309 LEU A N 1
ATOM 4690 C CA . LEU A 1 309 ? -2.799 23.848 -7.463 1.00 23.99 309 LEU A CA 1
ATOM 4691 C C . LEU A 1 309 ? -2.776 23.502 -5.978 1.00 25.76 309 LEU A C 1
ATOM 4692 O O . LEU A 1 309 ? -3.428 24.179 -5.175 1.00 25.46 309 LEU A O 1
ATOM 4708 N N . GLY A 1 310 ? -2.043 22.456 -5.594 1.00 26.13 310 GLY A N 1
ATOM 4709 C CA . GLY A 1 310 ? -1.854 22.184 -4.176 1.00 23.88 310 GLY A CA 1
ATOM 4710 C C . GLY A 1 310 ? -1.148 23.325 -3.473 1.00 25.88 310 GLY A C 1
ATOM 4711 O O . GLY A 1 310 ? -1.574 23.778 -2.408 1.00 30.89 310 GLY A O 1
ATOM 4715 N N . ASP A 1 311 ? -0.061 23.812 -4.071 1.00 24.68 311 ASP A N 1
ATOM 4716 C CA . ASP A 1 311 ? 0.667 24.944 -3.510 1.00 28.50 311 ASP A CA 1
ATOM 4717 C C . ASP A 1 311 ? -0.235 26.165 -3.373 1.00 36.02 311 ASP A C 1
ATOM 4718 O O . ASP A 1 311 ? -0.156 26.903 -2.381 1.00 28.85 311 ASP A O 1
ATOM 4727 N N . ILE A 1 312 ? -1.108 26.386 -4.357 1.00 29.56 312 ILE A N 1
ATOM 4728 C CA . ILE A 1 312 ? -1.949 27.579 -4.369 1.00 29.36 312 ILE A CA 1
ATOM 4729 C C . ILE A 1 312 ? -3.007 27.495 -3.275 1.00 27.79 312 ILE A C 1
ATOM 4730 O O . ILE A 1 312 ? -3.214 28.446 -2.511 1.00 30.75 312 ILE A O 1
ATOM 4746 N N . VAL A 1 313 ? -3.692 26.355 -3.183 1.00 23.73 313 VAL A N 1
ATOM 4747 C CA . VAL A 1 313 ? -4.744 26.200 -2.187 1.00 26.32 313 VAL A CA 1
ATOM 4748 C C . VAL A 1 313 ? -4.155 26.252 -0.782 1.00 33.68 313 VAL A C 1
ATOM 4749 O O . VAL A 1 313 ? -4.729 26.867 0.126 1.00 28.73 313 VAL A O 1
ATOM 4762 N N . ARG A 1 314 ? -2.999 25.617 -0.582 1.00 31.39 314 ARG A N 1
ATOM 4763 C CA . ARG A 1 314 ? -2.317 25.707 0.704 1.00 33.15 314 ARG A CA 1
ATOM 4764 C C . ARG A 1 314 ? -2.010 27.156 1.061 1.00 34.24 314 ARG A C 1
ATOM 4765 O O . ARG A 1 314 ? -2.207 27.578 2.206 1.00 37.70 314 ARG A O 1
ATOM 4786 N N . SER A 1 315 ? -1.547 27.941 0.084 1.00 30.26 315 SER A N 1
ATOM 4787 C CA . SER A 1 315 ? -1.172 29.327 0.346 1.00 31.23 315 SER A CA 1
ATOM 4788 C C . SER A 1 315 ? -2.387 30.205 0.629 1.00 46.52 315 SER A C 1
ATOM 4789 O O . SER A 1 315 ? -2.272 31.202 1.354 1.00 43.87 315 SER A O 1
ATOM 4797 N N . ALA A 1 316 ? -3.551 29.862 0.070 1.00 38.18 316 ALA A N 1
ATOM 4798 C CA . ALA A 1 316 ? -4.768 30.614 0.361 1.00 39.84 316 ALA A CA 1
ATOM 4799 C C . ALA A 1 316 ? -5.310 30.278 1.744 1.00 36.34 316 ALA A C 1
ATOM 4800 O O . ALA A 1 316 ? -5.842 31.154 2.435 1.00 36.77 316 ALA A O 1
ATOM 4807 N N . VAL A 1 317 ? -5.189 29.013 2.153 1.00 31.83 317 VAL A N 1
ATOM 4808 C CA . VAL A 1 317 ? -5.676 28.589 3.462 1.00 40.70 317 VAL A CA 1
ATOM 4809 C C . VAL A 1 317 ? -4.746 29.091 4.567 1.00 43.79 317 VAL A C 1
ATOM 4810 O O . VAL A 1 317 ? -5.168 29.839 5.458 1.00 42.42 317 VAL A O 1
ATOM 4823 N N . HIS A 1 318 ? -3.474 28.674 4.541 1.00 43.00 318 HIS A N 1
ATOM 4824 C CA . HIS A 1 318 ? -2.500 29.176 5.510 1.00 38.30 318 HIS A CA 1
ATOM 4825 C C . HIS A 1 318 ? -1.422 30.031 4.862 1.00 46.19 318 HIS A C 1
ATOM 4826 O O . HIS A 1 318 ? -1.484 31.263 4.902 1.00 44.76 318 HIS A O 1
ATOM 4840 N N . GLY A 1 319 ? -0.450 29.361 4.242 1.00 51.66 319 GLY A N 1
ATOM 4841 C CA . GLY A 1 319 ? 0.885 29.872 4.003 1.00 44.13 319 GLY A CA 1
ATOM 4842 C C . GLY A 1 319 ? 1.038 31.309 3.557 1.00 47.02 319 GLY A C 1
ATOM 4843 O O . GLY A 1 319 ? 0.062 32.037 3.359 1.00 50.62 319 GLY A O 1
ATOM 4847 N N . GLY A 1 320 ? 2.290 31.723 3.405 1.00 53.61 320 GLY A N 1
ATOM 4848 C CA . GLY A 1 320 ? 2.599 32.987 2.780 1.00 58.98 320 GLY A CA 1
ATOM 4849 C C . GLY A 1 320 ? 3.116 32.756 1.377 1.00 65.29 320 GLY A C 1
ATOM 4850 O O . GLY A 1 320 ? 2.357 32.799 0.404 1.00 61.73 320 GLY A O 1
ATOM 4854 N N . GLN A 1 321 ? 4.411 32.477 1.270 1.00 62.76 321 GLN A N 1
ATOM 4855 C CA . GLN A 1 321 ? 5.036 32.286 -0.029 1.00 62.48 321 GLN A CA 1
ATOM 4856 C C . GLN A 1 321 ? 4.480 31.059 -0.741 1.00 55.01 321 GLN A C 1
ATOM 4857 O O . GLN A 1 321 ? 3.989 30.115 -0.116 1.00 49.51 321 GLN A O 1
ATOM 4871 N N . LEU A 1 322 ? 4.563 31.092 -2.067 1.00 51.59 322 LEU A N 1
ATOM 4872 C CA . LEU A 1 322 ? 4.442 29.910 -2.909 1.00 47.68 322 LEU A CA 1
ATOM 4873 C C . LEU A 1 322 ? 5.834 29.429 -3.304 1.00 43.70 322 LEU A C 1
ATOM 4874 O O . LEU A 1 322 ? 6.803 30.192 -3.296 1.00 42.84 322 LEU A O 1
ATOM 4890 N N . GLU A 1 323 ? 5.929 28.148 -3.640 1.00 46.77 323 GLU A N 1
ATOM 4891 C CA . GLU A 1 323 ? 7.160 27.645 -4.224 1.00 46.85 323 GLU A CA 1
ATOM 4892 C C . GLU A 1 323 ? 7.497 28.464 -5.472 1.00 45.99 323 GLU A C 1
ATOM 4893 O O . GLU A 1 323 ? 6.593 28.945 -6.161 1.00 49.25 323 GLU A O 1
ATOM 4905 N N . PRO A 1 324 ? 8.786 28.676 -5.769 1.00 50.43 324 PRO A N 1
ATOM 4906 C CA . PRO A 1 324 ? 9.123 29.558 -6.906 1.00 51.46 324 PRO A CA 1
ATOM 4907 C C . PRO A 1 324 ? 8.462 29.162 -8.218 1.00 49.45 324 PRO A C 1
ATOM 4908 O O . PRO A 1 324 ? 7.938 30.027 -8.933 1.00 47.82 324 PRO A O 1
ATOM 4919 N N . ALA A 1 325 ? 8.480 27.871 -8.559 1.00 48.86 325 ALA A N 1
ATOM 4920 C CA . ALA A 1 325 ? 7.843 27.413 -9.791 1.00 46.12 325 ALA A CA 1
ATOM 4921 C C . ALA A 1 325 ? 6.410 27.918 -9.891 1.00 39.75 325 ALA A C 1
ATOM 4922 O O . ALA A 1 325 ? 6.004 28.479 -10.914 1.00 41.93 325 ALA A O 1
ATOM 4929 N N . THR A 1 326 ? 5.627 27.720 -8.830 1.00 42.24 326 THR A N 1
ATOM 4930 C CA . THR A 1 326 ? 4.223 28.117 -8.850 1.00 35.94 326 THR A CA 1
ATOM 4931 C C . THR A 1 326 ? 4.074 29.618 -9.075 1.00 42.30 326 THR A C 1
ATOM 4932 O O . THR A 1 326 ? 3.157 30.057 -9.781 1.00 46.63 326 THR A O 1
ATOM 4943 N N . MET A 1 327 ? 4.969 30.420 -8.490 1.00 42.36 327 MET A N 1
ATOM 4944 C CA . MET A 1 327 ? 4.878 31.870 -8.639 1.00 46.56 327 MET A CA 1
ATOM 4945 C C . MET A 1 327 ? 5.026 32.292 -10.095 1.00 40.20 327 MET A C 1
ATOM 4946 O O . MET A 1 327 ? 4.304 33.177 -10.568 1.00 43.11 327 MET A O 1
ATOM 4960 N N . GLY A 1 328 ? 5.973 31.691 -10.816 1.00 36.55 328 GLY A N 1
ATOM 4961 C CA . GLY A 1 328 ? 6.179 32.075 -12.202 1.00 38.27 328 GLY A CA 1
ATOM 4962 C C . GLY A 1 328 ? 5.027 31.657 -13.094 1.00 37.63 328 GLY A C 1
ATOM 4963 O O . GLY A 1 328 ? 4.633 32.391 -14.005 1.00 38.46 328 GLY A O 1
ATOM 4967 N N . PHE A 1 329 ? 4.467 30.475 -12.840 1.00 37.48 329 PHE A N 1
ATOM 4968 C CA . PHE A 1 329 ? 3.356 29.986 -13.647 1.00 41.94 329 PHE A CA 1
ATOM 4969 C C . PHE A 1 329 ? 2.099 30.812 -13.400 1.00 41.34 329 PHE A C 1
ATOM 4970 O O . PHE A 1 329 ? 1.395 31.179 -14.348 1.00 44.04 329 PHE A O 1
ATOM 4987 N N . LEU A 1 330 ? 1.806 31.126 -12.135 1.00 42.80 330 LEU A N 1
ATOM 4988 C CA . LEU A 1 330 ? 0.676 31.998 -11.834 1.00 44.29 330 LEU A CA 1
ATOM 4989 C C . LEU A 1 330 ? 0.888 33.394 -12.409 1.00 46.92 330 LEU A C 1
ATOM 4990 O O . LEU A 1 330 ? -0.057 34.013 -12.914 1.00 41.42 330 LEU A O 1
ATOM 5006 N N . GLY A 1 331 ? 2.116 33.912 -12.330 1.00 42.37 331 GLY A N 1
ATOM 5007 C CA . GLY A 1 331 ? 2.391 35.229 -12.885 1.00 48.86 331 GLY A CA 1
ATOM 5008 C C . GLY A 1 331 ? 2.230 35.260 -14.392 1.00 49.32 331 GLY A C 1
ATOM 5009 O O . GLY A 1 331 ? 1.696 36.223 -14.951 1.00 51.37 331 GLY A O 1
ATOM 5013 N N . GLN A 1 332 ? 2.723 34.221 -15.068 1.00 46.90 332 GLN A N 1
ATOM 5014 C CA . GLN A 1 332 ? 2.387 33.943 -16.459 1.00 49.87 332 GLN A CA 1
ATOM 5015 C C . GLN A 1 332 ? 0.899 34.138 -16.734 1.00 44.03 332 GLN A C 1
ATOM 5016 O O . GLN A 1 332 ? 0.501 34.966 -17.560 1.00 46.73 332 GLN A O 1
ATOM 5030 N N . MET A 1 333 ? 0.067 33.389 -16.006 1.00 43.13 333 MET A N 1
ATOM 5031 C CA . MET A 1 333 ? -1.333 33.193 -16.371 1.00 41.33 333 MET A CA 1
ATOM 5032 C C . MET A 1 333 ? -2.199 34.372 -15.954 1.00 43.37 333 MET A C 1
ATOM 5033 O O . MET A 1 333 ? -3.070 34.810 -16.713 1.00 48.31 333 MET A O 1
ATOM 5047 N N . PHE A 1 334 ? -1.985 34.886 -14.750 1.00 48.99 334 PHE A N 1
ATOM 5048 C CA . PHE A 1 334 ? -2.711 36.061 -14.298 1.00 49.08 334 PHE A CA 1
ATOM 5049 C C . PHE A 1 334 ? -1.741 37.234 -14.279 1.00 51.73 334 PHE A C 1
ATOM 5050 O O . PHE A 1 334 ? -1.400 37.729 -15.357 1.00 65.32 334 PHE A O 1
ATOM 5067 N N . GLY A 1 335 ? -1.242 37.674 -13.131 1.00 50.48 335 GLY A N 1
ATOM 5068 C CA . GLY A 1 335 ? -0.174 38.662 -13.147 1.00 50.36 335 GLY A CA 1
ATOM 5069 C C . GLY A 1 335 ? -0.495 39.947 -13.892 1.00 52.55 335 GLY A C 1
ATOM 5070 O O . GLY A 1 335 ? -0.408 41.037 -13.317 1.00 51.63 335 GLY A O 1
ATOM 5074 N N . GLN A 1 336 ? -0.830 39.841 -15.181 1.00 59.55 336 GLN A N 1
ATOM 5075 C CA . GLN A 1 336 ? -1.287 40.947 -16.014 1.00 53.51 336 GLN A CA 1
ATOM 5076 C C . GLN A 1 336 ? -2.792 40.850 -16.242 1.00 51.24 336 GLN A C 1
ATOM 5077 O O . GLN A 1 336 ? -3.390 39.787 -16.044 1.00 42.37 336 GLN A O 1
ATOM 5091 N N . PRO A 1 337 ? -3.444 41.940 -16.650 1.00 48.30 337 PRO A N 1
ATOM 5092 C CA . PRO A 1 337 ? -4.850 41.837 -17.057 1.00 45.85 337 PRO A CA 1
ATOM 5093 C C . PRO A 1 337 ? -5.023 41.019 -18.329 1.00 40.90 337 PRO A C 1
ATOM 5094 O O . PRO A 1 337 ? -4.152 40.985 -19.202 1.00 36.31 337 PRO A O 1
ATOM 5105 N N . LYS A 1 338 ? -6.177 40.356 -18.421 1.00 37.14 338 LYS A N 1
ATOM 5106 C CA . LYS A 1 338 ? -6.534 39.613 -19.623 1.00 33.26 338 LYS A CA 1
ATOM 5107 C C . LYS A 1 338 ? -6.487 40.539 -20.832 1.00 33.97 338 LYS A C 1
ATOM 5108 O O . LYS A 1 338 ? -6.972 41.673 -20.778 1.00 33.72 338 LYS A O 1
ATOM 5127 N N . GLU A 1 339 ? -5.886 40.061 -21.920 1.00 26.93 339 GLU A N 1
ATOM 5128 C CA . GLU A 1 339 ? -5.703 40.881 -23.110 1.00 27.68 339 GLU A CA 1
ATOM 5129 C C . GLU A 1 339 ? -7.056 41.335 -23.660 1.00 26.57 339 GLU A C 1
ATOM 5130 O O . GLU A 1 339 ? -7.962 40.521 -23.864 1.00 25.59 339 GLU A O 1
ATOM 5142 N N . GLU A 1 340 ? -7.194 42.646 -23.905 1.00 23.46 340 GLU A N 1
ATOM 5143 C CA . GLU A 1 340 ? -8.532 43.217 -24.055 1.00 23.92 340 GLU A CA 1
ATOM 5144 C C . GLU A 1 340 ? -9.158 42.904 -25.409 1.00 19.08 340 GLU A C 1
ATOM 5145 O O . GLU A 1 340 ? -10.336 42.543 -25.477 1.00 18.94 340 GLU A O 1
ATOM 5157 N N . SER A 1 341 ? -8.419 43.087 -26.504 1.00 18.41 341 SER A N 1
ATOM 5158 C CA . SER A 1 341 ? -9.043 42.902 -27.810 1.00 18.58 341 SER A CA 1
ATOM 5159 C C . SER A 1 341 ? -9.526 41.468 -27.985 1.00 18.90 341 SER A C 1
ATOM 5160 O O . SER A 1 341 ? -10.540 41.235 -28.652 1.00 15.10 341 SER A O 1
ATOM 5168 N N . GLY A 1 342 ? -8.840 40.504 -27.368 1.00 18.81 342 GLY A N 1
ATOM 5169 C CA . GLY A 1 342 ? -9.326 39.135 -27.394 1.00 17.45 342 GLY A CA 1
ATOM 5170 C C . GLY A 1 342 ? -10.610 38.968 -26.606 1.00 18.79 342 GLY A C 1
ATOM 5171 O O . GLY A 1 342 ? -11.490 38.195 -26.988 1.00 14.65 342 GLY A O 1
ATOM 5175 N N . THR A 1 343 ? -10.734 39.678 -25.486 1.00 14.17 343 THR A N 1
ATOM 5176 C CA . THR A 1 343 ? -11.994 39.663 -24.751 1.00 15.03 343 THR A CA 1
ATOM 5177 C C . THR A 1 343 ? -13.122 40.232 -25.600 1.00 16.11 343 THR A C 1
ATOM 5178 O O . THR A 1 343 ? -14.233 39.684 -25.627 1.00 15.59 343 THR A O 1
ATOM 5189 N N . VAL A 1 344 ? -12.861 41.348 -26.281 1.00 13.79 344 VAL A N 1
ATOM 5190 C CA . VAL A 1 344 ? -13.882 41.974 -27.113 1.00 13.63 344 VAL A CA 1
ATOM 5191 C C . VAL A 1 344 ? -14.276 41.052 -28.257 1.00 13.26 344 VAL A C 1
ATOM 5192 O O . VAL A 1 344 ? -15.464 40.890 -28.557 1.00 11.68 344 VAL A O 1
ATOM 5205 N N . ALA A 1 345 ? -13.292 40.436 -28.916 1.00 16.32 345 ALA A N 1
ATOM 5206 C CA . ALA A 1 345 ? -13.612 39.556 -30.037 1.00 16.55 345 ALA A CA 1
ATOM 5207 C C . ALA A 1 345 ? -14.374 38.328 -29.560 1.00 14.22 345 ALA A C 1
ATOM 5208 O O . ALA A 1 345 ? -15.292 37.852 -30.239 1.00 13.58 345 ALA A O 1
ATOM 5215 N N . GLN A 1 346 ? -14.022 37.825 -28.376 1.00 13.30 346 GLN A N 1
ATOM 5216 C CA . GLN A 1 346 ? -14.717 36.691 -27.779 1.00 14.91 346 GLN A CA 1
ATOM 5217 C C . GLN A 1 346 ? -16.195 37.004 -27.544 1.00 13.10 346 GLN A C 1
ATOM 5218 O O . GLN A 1 346 ? -17.072 36.207 -27.893 1.00 11.91 346 GLN A O 1
ATOM 5232 N N . LEU A 1 347 ? -16.489 38.158 -26.938 1.00 13.50 347 LEU A N 1
ATOM 5233 C CA . LEU A 1 347 ? -17.874 38.608 -26.814 1.00 13.11 347 LEU A CA 1
ATOM 5234 C C . LEU A 1 347 ? -18.550 38.699 -28.173 1.00 11.03 347 LEU A C 1
ATOM 5235 O O . LEU A 1 347 ? -19.667 38.200 -28.367 1.00 12.63 347 LEU A O 1
ATOM 5251 N N . ALA A 1 348 ? -17.891 39.364 -29.120 1.00 13.15 348 ALA A N 1
ATOM 5252 C CA . ALA A 1 348 ? -18.518 39.662 -30.402 1.00 12.37 348 ALA A CA 1
ATOM 5253 C C . ALA A 1 348 ? -18.856 38.391 -31.165 1.00 12.07 348 ALA A C 1
ATOM 5254 O O . ALA A 1 348 ? -19.900 38.314 -31.825 1.00 10.97 348 ALA A O 1
ATOM 5261 N N . ILE A 1 349 ? -17.982 37.382 -31.088 1.00 11.93 349 ILE A N 1
ATOM 5262 C CA . ILE A 1 349 ? -18.224 36.133 -31.807 1.00 12.16 349 ILE A CA 1
ATOM 5263 C C . ILE A 1 349 ? -19.319 35.326 -31.120 1.00 10.65 349 ILE A C 1
ATOM 5264 O O . ILE A 1 349 ? -20.211 34.782 -31.779 1.00 11.92 349 ILE A O 1
ATOM 5280 N N . LEU A 1 350 ? -19.265 35.223 -29.791 1.00 10.75 350 LEU A N 1
ATOM 5281 C CA . LEU A 1 350 ? -20.247 34.416 -29.079 1.00 10.05 350 LEU A CA 1
ATOM 5282 C C . LEU A 1 350 ? -21.659 34.959 -29.273 1.00 11.63 350 LEU A C 1
ATOM 5283 O O . LEU A 1 350 ? -22.619 34.184 -29.324 1.00 11.54 350 LEU A O 1
ATOM 5299 N N . ALA A 1 351 ? -21.801 36.281 -29.395 1.00 12.34 351 ALA A N 1
ATOM 5300 C CA . ALA A 1 351 ? -23.094 36.893 -29.687 1.00 14.22 351 ALA A CA 1
ATOM 5301 C C . ALA A 1 351 ? -23.322 37.106 -31.181 1.00 13.52 351 ALA A C 1
ATOM 5302 O O . ALA A 1 351 ? -24.476 37.153 -31.629 1.00 19.02 351 ALA A O 1
ATOM 5309 N N . GLY A 1 352 ? -22.253 37.235 -31.968 1.00 13.84 352 GLY A N 1
ATOM 5310 C CA . GLY A 1 352 ? -22.407 37.455 -33.396 1.00 13.12 352 GLY A CA 1
ATOM 5311 C C . GLY A 1 352 ? -22.789 36.213 -34.171 1.00 15.26 352 GLY A C 1
ATOM 5312 O O . GLY A 1 352 ? -23.398 36.311 -35.242 1.00 15.30 352 GLY A O 1
ATOM 5316 N N . ASP A 1 353 ? -22.442 35.033 -33.652 1.00 13.17 353 ASP A N 1
ATOM 5317 C CA . ASP A 1 353 ? -22.798 33.784 -34.313 1.00 10.10 353 ASP A CA 1
ATOM 5318 C C . ASP A 1 353 ? -24.266 33.431 -34.119 1.00 10.36 353 ASP A C 1
ATOM 5319 O O . ASP A 1 353 ? -24.867 32.801 -34.995 1.00 13.45 353 ASP A O 1
ATOM 5328 N N . TRP A 1 354 ? -24.860 33.827 -32.995 1.00 10.14 354 TRP A N 1
ATOM 5329 C CA . TRP A 1 354 ? -26.096 33.206 -32.551 1.00 10.26 354 TRP A CA 1
ATOM 5330 C C . TRP A 1 354 ? -26.739 34.080 -31.478 1.00 11.97 354 TRP A C 1
ATOM 5331 O O . TRP A 1 354 ? -26.045 34.621 -30.619 1.00 11.54 354 TRP A O 1
ATOM 5352 N N . ALA A 1 355 ? -28.066 34.213 -31.545 1.00 12.94 355 ALA A N 1
ATOM 5353 C CA . ALA A 1 355 ? -28.811 35.090 -30.648 1.00 15.12 355 ALA A CA 1
ATOM 5354 C C . ALA A 1 355 ? -29.061 34.392 -29.316 1.00 13.46 355 ALA A C 1
ATOM 5355 O O . ALA A 1 355 ? -29.701 33.336 -29.270 1.00 13.55 355 ALA A O 1
ATOM 5362 N N . TRP A 1 356 ? -28.557 34.981 -28.238 1.00 14.85 356 TRP A N 1
ATOM 5363 C CA . TRP A 1 356 ? -28.739 34.435 -26.905 1.00 13.99 356 TRP A CA 1
ATOM 5364 C C . TRP A 1 356 ? -30.143 34.735 -26.383 1.00 17.37 356 TRP A C 1
ATOM 5365 O O . TRP A 1 356 ? -30.785 35.688 -26.831 1.00 13.55 356 TRP A O 1
ATOM 5386 N N . PRO A 1 357 ? -30.647 33.924 -25.448 1.00 18.03 357 PRO A N 1
ATOM 5387 C CA . PRO A 1 357 ? -31.874 34.295 -24.738 1.00 17.76 357 PRO A CA 1
ATOM 5388 C C . PRO A 1 357 ? -31.719 35.664 -24.098 1.00 16.87 357 PRO A C 1
ATOM 5389 O O . PRO A 1 357 ? -30.638 36.035 -23.639 1.00 11.94 357 PRO A O 1
ATOM 5400 N N . ARG A 1 358 ? -32.807 36.428 -24.082 1.00 15.15 358 ARG A N 1
ATOM 5401 C CA . ARG A 1 358 ? -32.769 37.772 -23.531 1.00 13.98 358 ARG A CA 1
ATOM 5402 C C . ARG A 1 358 ? -33.643 37.938 -22.293 1.00 14.44 358 ARG A C 1
ATOM 5403 O O . ARG A 1 358 ? -33.503 38.947 -21.594 1.00 17.45 358 ARG A O 1
ATOM 5424 N N . ASN A 1 359 ? -34.500 36.971 -21.978 1.00 16.89 359 ASN A N 1
ATOM 5425 C CA . ASN A 1 359 ? -35.304 37.029 -20.763 1.00 18.41 359 ASN A CA 1
ATOM 5426 C C . ASN A 1 359 ? -34.433 36.753 -19.544 1.00 23.01 359 ASN A C 1
ATOM 5427 O O . ASN A 1 359 ? -33.797 35.697 -19.461 1.00 21.49 359 ASN A O 1
ATOM 5438 N N . VAL A 1 360 ? -34.425 37.674 -18.576 1.00 22.03 360 VAL A N 1
ATOM 5439 C CA . VAL A 1 360 ? -33.488 37.538 -17.465 1.00 21.88 360 VAL A CA 1
ATOM 5440 C C . VAL A 1 360 ? -33.948 36.512 -16.435 1.00 26.50 360 VAL A C 1
ATOM 5441 O O . VAL A 1 360 ? -33.107 35.959 -15.717 1.00 23.44 360 VAL A O 1
ATOM 5454 N N . ASP A 1 361 ? -35.253 36.228 -16.340 1.00 24.89 361 ASP A N 1
ATOM 5455 C CA . ASP A 1 361 ? -35.715 35.237 -15.370 1.00 27.21 361 ASP A CA 1
ATOM 5456 C C . ASP A 1 361 ? -35.171 33.848 -15.690 1.00 26.50 361 ASP A C 1
ATOM 5457 O O . ASP A 1 361 ? -34.888 33.066 -14.773 1.00 21.91 361 ASP A O 1
ATOM 5466 N N . LEU A 1 362 ? -35.015 33.524 -16.978 1.00 21.68 362 LEU A N 1
ATOM 5467 C CA . LEU A 1 362 ? -34.401 32.255 -17.360 1.00 22.59 362 LEU A CA 1
ATOM 5468 C C . LEU A 1 362 ? -33.025 32.102 -16.726 1.00 16.42 362 LEU A C 1
ATOM 5469 O O . LEU A 1 362 ? -32.684 31.029 -16.213 1.00 20.67 362 LEU A O 1
ATOM 5485 N N . TYR A 1 363 ? -32.216 33.159 -16.769 1.00 18.27 363 TYR A N 1
ATOM 5486 C CA . TYR A 1 363 ? -30.861 33.077 -16.243 1.00 17.68 363 TYR A CA 1
ATOM 5487 C C . TYR A 1 363 ? -30.867 32.950 -14.726 1.00 23.47 363 TYR A C 1
ATOM 5488 O O . TYR A 1 363 ? -30.069 32.194 -14.160 1.00 17.80 363 TYR A O 1
ATOM 5506 N N . GLU A 1 364 ? -31.765 33.663 -14.043 1.00 22.06 364 GLU A N 1
ATOM 5507 C CA . GLU A 1 364 ? -31.809 33.545 -12.590 1.00 20.76 364 GLU A CA 1
ATOM 5508 C C . GLU A 1 364 ? -32.170 32.126 -12.175 1.00 18.49 364 GLU A C 1
ATOM 5509 O O . GLU A 1 364 ? -31.527 31.544 -11.296 1.00 24.02 364 GLU A O 1
ATOM 5521 N N . ARG A 1 365 ? -33.200 31.553 -12.800 1.00 20.07 365 ARG A N 1
ATOM 5522 C CA . ARG A 1 365 ? -33.566 30.171 -12.521 1.00 22.59 365 ARG A CA 1
ATOM 5523 C C . ARG A 1 365 ? -32.376 29.242 -12.738 1.00 26.89 365 ARG A C 1
ATOM 5524 O O . ARG A 1 365 ? -32.042 28.425 -11.875 1.00 20.81 365 ARG A O 1
ATOM 5545 N N . ASP A 1 366 ? -31.719 29.358 -13.892 1.00 18.85 366 ASP A N 1
ATOM 5546 C CA . ASP A 1 366 ? -30.602 28.467 -14.196 1.00 21.42 366 ASP A CA 1
ATOM 5547 C C . ASP A 1 366 ? -29.445 28.670 -13.225 1.00 17.65 366 ASP A C 1
ATOM 5548 O O . ASP A 1 366 ? -28.828 27.696 -12.777 1.00 21.72 366 ASP A O 1
ATOM 5557 N N . MET A 1 367 ? -29.133 29.924 -12.890 1.00 14.96 367 MET A N 1
ATOM 5558 C CA . MET A 1 367 ? -28.062 30.203 -11.936 1.00 18.17 367 MET A CA 1
ATOM 5559 C C . MET A 1 367 ? -28.338 29.539 -10.593 1.00 26.58 367 MET A C 1
ATOM 5560 O O . MET A 1 367 ? -27.447 28.924 -9.993 1.00 22.33 367 MET A O 1
ATOM 5574 N N . GLU A 1 368 ? -29.570 29.672 -10.094 1.00 25.23 368 GLU A N 1
ATOM 5575 C CA . GLU A 1 368 ? -29.880 29.157 -8.767 1.00 23.60 368 GLU A CA 1
ATOM 5576 C C . GLU A 1 368 ? -29.856 27.632 -8.751 1.00 24.08 368 GLU A C 1
ATOM 5577 O O . GLU A 1 368 ? -29.381 27.027 -7.784 1.00 24.54 368 GLU A O 1
ATOM 5589 N N . ARG A 1 369 ? -30.333 26.989 -9.820 1.00 23.00 369 ARG A N 1
ATOM 5590 C CA . ARG A 1 369 ? -30.289 25.532 -9.882 1.00 26.61 369 ARG A CA 1
ATOM 5591 C C . ARG A 1 369 ? -28.852 25.032 -9.985 1.00 31.34 369 ARG A C 1
ATOM 5592 O O . ARG A 1 369 ? -28.457 24.092 -9.285 1.00 22.84 369 ARG A O 1
ATOM 5613 N N . ALA A 1 370 ? -28.054 25.655 -10.856 1.00 23.86 370 ALA A N 1
ATOM 5614 C CA . ALA A 1 370 ? -26.682 25.207 -11.062 1.00 26.63 370 ALA A CA 1
ATOM 5615 C C . ALA A 1 370 ? -25.800 25.493 -9.853 1.00 22.28 370 ALA A C 1
ATOM 5616 O O . ALA A 1 370 ? -24.865 24.734 -9.579 1.00 24.48 370 ALA A O 1
ATOM 5623 N N . SER A 1 371 ? -26.068 26.578 -9.124 1.00 23.75 371 SER A N 1
ATOM 5624 C CA . SER A 1 371 ? -25.332 26.835 -7.891 1.00 28.29 371 SER A CA 1
ATOM 5625 C C . SER A 1 371 ? -25.541 25.718 -6.880 1.00 28.62 371 SER A C 1
ATOM 5626 O O . SER A 1 371 ? -24.661 25.452 -6.055 1.00 31.65 371 SER A O 1
ATOM 5634 N N . ARG A 1 372 ? -26.696 25.059 -6.930 1.00 27.23 372 ARG A N 1
ATOM 5635 C CA . ARG A 1 372 ? -27.001 23.988 -5.990 1.00 34.14 372 ARG A CA 1
ATOM 5636 C C . ARG A 1 372 ? -26.389 22.666 -6.440 1.00 30.84 372 ARG A C 1
ATOM 5637 O O . ARG A 1 372 ? -25.771 21.955 -5.641 1.00 26.36 372 ARG A O 1
ATOM 5658 N N . THR A 1 373 ? -26.526 22.334 -7.727 1.00 28.79 373 THR A N 1
ATOM 5659 C CA . THR A 1 373 ? -26.089 21.030 -8.208 1.00 25.75 373 THR A CA 1
ATOM 5660 C C . THR A 1 373 ? -24.587 20.980 -8.473 1.00 25.87 373 THR A C 1
ATOM 5661 O O . THR A 1 373 ? -23.978 19.911 -8.337 1.00 25.18 373 THR A O 1
ATOM 5672 N N . HIS A 1 374 ? -23.976 22.108 -8.839 1.00 23.85 374 HIS A N 1
ATOM 5673 C CA . HIS A 1 374 ? -22.555 22.163 -9.188 1.00 21.29 374 HIS A CA 1
ATOM 5674 C C . HIS A 1 374 ? -21.960 23.452 -8.630 1.00 22.27 374 HIS A C 1
ATOM 5675 O O . HIS A 1 374 ? -21.739 24.431 -9.356 1.00 19.94 374 HIS A O 1
ATOM 5689 N N . PRO A 1 375 ? -21.665 23.479 -7.325 1.00 23.66 375 PRO A N 1
ATOM 5690 C CA . PRO A 1 375 ? -21.317 24.755 -6.666 1.00 22.10 375 PRO A CA 1
ATOM 5691 C C . PRO A 1 375 ? -20.027 25.409 -7.135 1.00 17.95 375 PRO A C 1
ATOM 5692 O O . PRO A 1 375 ? -19.882 26.631 -6.985 1.00 17.89 375 PRO A O 1
ATOM 5703 N N . PHE A 1 376 ? -19.067 24.650 -7.662 1.00 21.77 376 PHE A N 1
ATOM 5704 C CA . PHE A 1 376 ? -17.763 25.230 -7.977 1.00 23.50 376 PHE A CA 1
ATOM 5705 C C . PHE A 1 376 ? -17.901 26.371 -8.984 1.00 23.26 376 PHE A C 1
ATOM 5706 O O . PHE A 1 376 ? -17.424 27.486 -8.742 1.00 23.02 376 PHE A O 1
ATOM 5723 N N . THR A 1 377 ? -18.584 26.124 -10.104 1.00 17.94 377 THR A N 1
ATOM 5724 C CA . THR A 1 377 ? -18.755 27.138 -11.142 1.00 15.54 377 THR A CA 1
ATOM 5725 C C . THR A 1 377 ? -20.198 27.243 -11.633 1.00 17.93 377 THR A C 1
ATOM 5726 O O . THR A 1 377 ? -20.445 27.896 -12.657 1.00 18.98 377 THR A O 1
ATOM 5737 N N . GLY A 1 378 ? -21.152 26.616 -10.943 1.00 18.52 378 GLY A N 1
ATOM 5738 C CA . GLY A 1 378 ? -22.527 26.623 -11.422 1.00 20.03 378 GLY A CA 1
ATOM 5739 C C . GLY A 1 378 ? -23.072 28.023 -11.637 1.00 17.34 378 GLY A C 1
ATOM 5740 O O . GLY A 1 378 ? -23.645 28.326 -12.687 1.00 17.63 378 GLY A O 1
ATOM 5744 N N . ALA A 1 379 ? -22.923 28.892 -10.635 1.00 20.77 379 ALA A N 1
ATOM 5745 C CA . ALA A 1 379 ? -23.527 30.218 -10.723 1.00 20.72 379 ALA A CA 1
ATOM 5746 C C . ALA A 1 379 ? -22.843 31.059 -11.787 1.00 19.34 379 ALA A C 1
ATOM 5747 O O . ALA A 1 379 ? -23.496 31.841 -12.485 1.00 15.88 379 ALA A O 1
ATOM 5754 N N . ALA A 1 380 ? -21.526 30.916 -11.919 1.00 18.45 380 ALA A N 1
ATOM 5755 C CA . ALA A 1 380 ? -20.789 31.718 -12.883 1.00 18.37 380 ALA A CA 1
ATOM 5756 C C . ALA A 1 380 ? -21.141 31.354 -14.322 1.00 20.51 380 ALA A C 1
ATOM 5757 O O . ALA A 1 380 ? -21.167 32.231 -15.189 1.00 22.48 380 ALA A O 1
ATOM 5764 N N . MET A 1 381 ? -21.422 30.085 -14.597 1.00 16.87 381 MET A N 1
ATOM 5765 C CA A MET A 1 381 ? -21.633 29.615 -15.964 0.62 18.47 381 MET A CA 1
ATOM 5766 C CA B MET A 1 381 ? -21.629 29.658 -15.974 0.38 18.45 381 MET A CA 1
ATOM 5767 C C . MET A 1 381 ? -23.088 29.705 -16.409 1.00 18.15 381 MET A C 1
ATOM 5768 O O . MET A 1 381 ? -23.363 29.982 -17.583 1.00 16.55 381 MET A O 1
ATOM 5795 N N . ALA A 1 382 ? -24.028 29.456 -15.504 1.00 16.21 382 ALA A N 1
ATOM 5796 C CA . ALA A 1 382 ? -25.429 29.350 -15.889 1.00 15.80 382 ALA A CA 1
ATOM 5797 C C . ALA A 1 382 ? -26.190 30.664 -15.770 1.00 14.52 382 ALA A C 1
ATOM 5798 O O . ALA A 1 382 ? -27.332 30.745 -16.237 1.00 16.26 382 ALA A O 1
ATOM 5805 N N . GLY A 1 383 ? -25.586 31.688 -15.180 1.00 16.38 383 GLY A N 1
ATOM 5806 C CA . GLY A 1 383 ? -26.261 32.941 -14.932 1.00 18.29 383 GLY A CA 1
ATOM 5807 C C . GLY A 1 383 ? -26.169 33.895 -16.105 1.00 18.20 383 GLY A C 1
ATOM 5808 O O . GLY A 1 383 ? -25.753 33.542 -17.209 1.00 15.93 383 GLY A O 1
ATOM 5812 N N . ILE A 1 384 ? -26.560 35.144 -15.838 1.00 20.10 384 ILE A N 1
ATOM 5813 C CA . ILE A 1 384 ? -26.707 36.143 -16.889 1.00 16.16 384 ILE A CA 1
ATOM 5814 C C . ILE A 1 384 ? -25.349 36.508 -17.469 1.00 16.58 384 ILE A C 1
ATOM 5815 O O . ILE A 1 384 ? -24.371 36.708 -16.737 1.00 17.53 384 ILE A O 1
ATOM 5831 N N . LYS A 1 385 ? -25.283 36.614 -18.800 1.00 17.49 385 LYS A N 1
ATOM 5832 C CA . LYS A 1 385 ? -24.059 37.005 -19.489 1.00 14.62 385 LYS A CA 1
ATOM 5833 C C . LYS A 1 385 ? -24.349 38.099 -20.512 1.00 11.76 385 LYS A C 1
ATOM 5834 O O . LYS A 1 385 ? -25.455 38.213 -21.033 1.00 16.15 385 LYS A O 1
ATOM 5853 N N . ALA A 1 386 ? -23.306 38.873 -20.807 1.00 13.90 386 ALA A N 1
ATOM 5854 C CA . ALA A 1 386 ? -23.432 40.051 -21.661 1.00 12.35 386 ALA A CA 1
ATOM 5855 C C . ALA A 1 386 ? -24.090 39.799 -23.014 1.00 17.43 386 ALA A C 1
ATOM 5856 O O . ALA A 1 386 ? -24.828 40.689 -23.477 1.00 16.05 386 ALA A O 1
ATOM 5863 N N . PRO A 1 387 ? -23.904 38.657 -23.685 1.00 16.41 387 PRO A N 1
ATOM 5864 C CA . PRO A 1 387 ? -24.606 38.448 -24.961 1.00 16.03 387 PRO A CA 1
ATOM 5865 C C . PRO A 1 387 ? -26.127 38.503 -24.853 1.00 16.53 387 PRO A C 1
ATOM 5866 O O . PRO A 1 387 ? -26.787 38.724 -25.878 1.00 14.23 387 PRO A O 1
ATOM 5877 N N . ALA A 1 388 ? -26.698 38.307 -23.660 1.00 15.35 388 ALA A N 1
ATOM 5878 C CA . ALA A 1 388 ? -28.141 38.429 -23.470 1.00 18.35 388 ALA A CA 1
ATOM 5879 C C . ALA A 1 388 ? -28.637 39.849 -23.711 1.00 13.30 388 ALA A C 1
ATOM 5880 O O . ALA A 1 388 ? -29.843 40.052 -23.891 1.00 20.72 388 ALA A O 1
ATOM 5887 N N . PHE A 1 389 ? -27.740 40.830 -23.704 1.00 15.30 389 PHE A N 1
ATOM 5888 C CA . PHE A 1 389 ? -28.071 42.231 -23.920 1.00 18.93 389 PHE A CA 1
ATOM 5889 C C . PHE A 1 389 ? -27.443 42.762 -25.204 1.00 18.70 389 PHE A C 1
ATOM 5890 O O . PHE A 1 389 ? -27.172 43.961 -25.315 1.00 13.92 389 PHE A O 1
ATOM 5907 N N . TRP A 1 390 ? -27.175 41.886 -26.169 1.00 15.97 390 TRP A N 1
ATOM 5908 C CA . TRP A 1 390 ? -26.326 42.292 -27.273 1.00 14.05 390 TRP A CA 1
ATOM 5909 C C . TRP A 1 390 ? -27.067 43.263 -28.191 1.00 12.90 390 TRP A C 1
ATOM 5910 O O . TRP A 1 390 ? -28.266 43.096 -28.427 1.00 13.98 390 TRP A O 1
ATOM 5931 N N . PRO A 1 391 ? -26.374 44.270 -28.738 1.00 15.28 391 PRO A N 1
ATOM 5932 C CA . PRO A 1 391 ? -27.053 45.302 -29.534 1.00 18.72 391 PRO A CA 1
ATOM 5933 C C . PRO A 1 391 ? -27.261 44.956 -31.000 1.00 19.09 391 PRO A C 1
ATOM 5934 O O . PRO A 1 391 ? -27.928 45.732 -31.702 1.00 14.50 391 PRO A O 1
ATOM 5945 N N . VAL A 1 392 ? -26.701 43.856 -31.501 1.00 14.82 392 VAL A N 1
ATOM 5946 C CA . VAL A 1 392 ? -26.907 43.469 -32.894 1.00 12.99 392 VAL A CA 1
ATOM 5947 C C . VAL A 1 392 ? -27.268 41.989 -32.960 1.00 13.36 392 VAL A C 1
ATOM 5948 O O . VAL A 1 392 ? -26.846 41.209 -32.093 1.00 12.38 392 VAL A O 1
ATOM 5961 N N . PRO A 1 393 ? -28.041 41.566 -33.955 1.00 13.01 393 PRO A N 1
ATOM 5962 C CA . PRO A 1 393 ? -28.339 40.157 -34.120 1.00 13.12 393 PRO A CA 1
ATOM 5963 C C . PRO A 1 393 ? -27.331 39.510 -35.052 1.00 12.28 393 PRO A C 1
ATOM 5964 O O . PRO A 1 393 ? -26.557 40.211 -35.715 1.00 11.74 393 PRO A O 1
ATOM 5975 N N . PRO A 1 394 ? -27.324 38.186 -35.148 1.00 14.58 394 PRO A N 1
ATOM 5976 C CA . PRO A 1 394 ? -26.451 37.532 -36.130 1.00 13.79 394 PRO A CA 1
ATOM 5977 C C . PRO A 1 394 ? -26.802 37.936 -37.557 1.00 12.61 394 PRO A C 1
ATOM 5978 O O . PRO A 1 394 ? -27.973 38.069 -37.917 1.00 16.71 394 PRO A O 1
ATOM 5989 N N . SER A 1 395 ? -25.763 38.103 -38.380 1.00 12.78 395 SER A N 1
ATOM 5990 C CA . SER A 1 395 ? -25.957 38.424 -39.787 1.00 13.77 395 SER A CA 1
ATOM 5991 C C . SER A 1 395 ? -26.327 37.204 -40.622 1.00 17.59 395 SER A C 1
ATOM 5992 O O . SER A 1 395 ? -26.975 37.352 -41.665 1.00 16.03 395 SER A O 1
ATOM 6000 N N . GLU A 1 396 ? -25.938 36.003 -40.191 1.00 13.79 396 GLU A N 1
ATOM 6001 C CA . GLU A 1 396 ? -26.207 34.775 -40.924 1.00 18.22 396 GLU A CA 1
ATOM 6002 C C . GLU A 1 396 ? -26.707 33.698 -39.976 1.00 11.99 396 GLU A C 1
ATOM 6003 O O . GLU A 1 396 ? -26.376 33.721 -38.787 1.00 14.69 396 GLU A O 1
ATOM 6015 N N . PRO A 1 397 ? -27.476 32.731 -40.472 1.00 12.48 397 PRO A N 1
ATOM 6016 C CA . PRO A 1 397 ? -27.739 31.532 -39.669 1.00 13.88 397 PRO A CA 1
ATOM 6017 C C . PRO A 1 397 ? -26.442 30.810 -39.322 1.00 12.97 397 PRO A C 1
ATOM 6018 O O . PRO A 1 397 ? -25.425 30.948 -40.003 1.00 12.10 397 PRO A O 1
ATOM 6029 N N . VAL A 1 398 ? -26.505 30.025 -38.244 1.00 12.45 398 VAL A N 1
ATOM 6030 C CA A VAL A 1 398 ? -25.403 29.151 -37.858 0.52 14.59 398 VAL A CA 1
ATOM 6031 C CA B VAL A 1 398 ? -25.368 29.186 -37.883 0.48 14.64 398 VAL A CA 1
ATOM 6032 C C . VAL A 1 398 ? -25.157 28.131 -38.961 1.00 11.94 398 VAL A C 1
ATOM 6033 O O . VAL A 1 398 ? -26.102 27.637 -39.586 1.00 10.25 398 VAL A O 1
ATOM 6058 N N . THR A 1 399 ? -23.890 27.794 -39.190 1.00 11.09 399 THR A N 1
ATOM 6059 C CA . THR A 1 399 ? -23.545 26.736 -40.127 1.00 8.81 399 THR A CA 1
ATOM 6060 C C . THR A 1 399 ? -24.191 25.422 -39.703 1.00 11.86 399 THR A C 1
ATOM 6061 O O . THR A 1 399 ? -24.118 25.038 -38.534 1.00 11.64 399 THR A O 1
ATOM 6072 N N . ARG A 1 400 ? -24.808 24.728 -40.659 1.00 10.16 400 ARG A N 1
ATOM 6073 C CA . ARG A 1 400 ? -25.312 23.373 -40.439 1.00 12.90 400 ARG A CA 1
ATOM 6074 C C . ARG A 1 400 ? -24.167 22.381 -40.627 1.00 9.65 400 ARG A C 1
ATOM 6075 O O . ARG A 1 400 ? -23.822 22.022 -41.753 1.00 11.68 400 ARG A O 1
ATOM 6096 N N . LEU A 1 401 ? -23.575 21.923 -39.524 1.00 12.03 401 LEU A N 1
ATOM 6097 C CA . LEU A 1 401 ? -22.565 20.874 -39.599 1.00 11.60 401 LEU A CA 1
ATOM 6098 C C . LEU A 1 401 ? -23.245 19.532 -39.829 1.00 11.67 401 LEU A C 1
ATOM 6099 O O . LEU A 1 401 ? -24.321 19.269 -39.280 1.00 12.29 401 LEU A O 1
ATOM 6115 N N . GLY A 1 402 ? -22.632 18.690 -40.657 1.00 9.79 402 GLY A N 1
ATOM 6116 C CA . GLY A 1 402 ? -23.184 17.381 -40.901 1.00 13.32 402 GLY A CA 1
ATOM 6117 C C . GLY A 1 402 ? -22.347 16.453 -41.750 1.00 12.22 402 GLY A C 1
ATOM 6118 O O . GLY A 1 402 ? -21.281 16.802 -42.270 1.00 10.59 402 GLY A O 1
ATOM 6122 N N . PRO A 1 403 ? -22.854 15.226 -41.917 1.00 13.41 403 PRO A N 1
ATOM 6123 C CA . PRO A 1 403 ? -22.072 14.169 -42.576 1.00 17.83 403 PRO A CA 1
ATOM 6124 C C . PRO A 1 403 ? -21.906 14.351 -44.073 1.00 15.59 403 PRO A C 1
ATOM 6125 O O . PRO A 1 403 ? -21.257 13.511 -44.709 1.00 17.16 403 PRO A O 1
ATOM 6136 N N . ASP A 1 404 ? -22.470 15.404 -44.665 1.00 13.79 404 ASP A N 1
ATOM 6137 C CA . ASP A 1 404 ? -22.126 15.808 -46.024 1.00 16.52 404 ASP A CA 1
ATOM 6138 C C . ASP A 1 404 ? -20.885 16.704 -46.076 1.00 13.61 404 ASP A C 1
ATOM 6139 O O . ASP A 1 404 ? -20.562 17.240 -47.138 1.00 13.44 404 ASP A O 1
ATOM 6148 N N . ASN A 1 405 ? -20.197 16.866 -44.954 1.00 13.32 405 ASN A N 1
ATOM 6149 C CA . ASN A 1 405 ? -18.951 17.616 -44.912 1.00 12.33 405 ASN A CA 1
ATOM 6150 C C . ASN A 1 405 ? -18.007 17.124 -46.011 1.00 10.48 405 ASN A C 1
ATOM 6151 O O . ASN A 1 405 ? -17.721 15.919 -46.081 1.00 12.97 405 ASN A O 1
ATOM 6162 N N . PRO A 1 406 ? -17.507 18.004 -46.880 1.00 9.36 406 PRO A N 1
ATOM 6163 C CA . PRO A 1 406 ? -16.723 17.539 -48.034 1.00 16.10 406 PRO A CA 1
ATOM 6164 C C . PRO A 1 406 ? -15.250 17.264 -47.771 1.00 13.56 406 PRO A C 1
ATOM 6165 O O . PRO A 1 406 ? -14.543 16.897 -48.719 1.00 11.84 406 PRO A O 1
ATOM 6176 N N . ALA A 1 407 ? -14.741 17.430 -46.550 1.00 11.04 407 ALA A N 1
ATOM 6177 C CA . ALA A 1 407 ? -13.329 17.161 -46.316 1.00 12.12 407 ALA A CA 1
ATOM 6178 C C . ALA A 1 407 ? -13.026 15.680 -46.511 1.00 11.93 407 ALA A C 1
ATOM 6179 O O . ALA A 1 407 ? -13.807 14.806 -46.123 1.00 11.98 407 ALA A O 1
ATOM 6186 N N . ASP A 1 408 ? -11.874 15.410 -47.117 1.00 10.35 408 ASP A N 1
ATOM 6187 C CA A ASP A 1 408 ? -11.492 14.028 -47.374 0.51 13.96 408 ASP A CA 1
ATOM 6188 C CA B ASP A 1 408 ? -11.459 14.033 -47.371 0.49 13.95 408 ASP A CA 1
ATOM 6189 C C . ASP A 1 408 ? -11.331 13.250 -46.071 1.00 14.37 408 ASP A C 1
ATOM 6190 O O . ASP A 1 408 ? -11.748 12.092 -45.985 1.00 12.86 408 ASP A O 1
ATOM 6207 N N . SER A 1 409 ? -10.751 13.867 -45.045 1.00 8.31 409 SER A N 1
ATOM 6208 C CA . SER A 1 409 ? -10.587 13.182 -43.771 1.00 10.29 409 SER A CA 1
ATOM 6209 C C . SER A 1 409 ? -10.404 14.199 -42.658 1.00 6.73 409 SER A C 1
ATOM 6210 O O . SER A 1 409 ? -9.847 15.280 -42.869 1.00 6.53 409 SER A O 1
ATOM 6218 N N . ILE A 1 410 ? -10.868 13.824 -41.468 1.00 6.41 410 ILE A N 1
ATOM 6219 C CA . ILE A 1 410 ? -10.727 14.638 -40.266 1.00 7.22 410 ILE A CA 1
ATOM 6220 C C . ILE A 1 410 ? -10.359 13.710 -39.111 1.00 9.21 410 ILE A C 1
ATOM 6221 O O . ILE A 1 410 ? -11.067 12.731 -38.848 1.00 7.58 410 ILE A O 1
ATOM 6237 N N . LEU A 1 411 ? -9.244 13.992 -38.444 1.00 5.98 411 LEU A N 1
ATOM 6238 C CA . LEU A 1 411 ? -8.858 13.287 -37.227 1.00 7.34 411 LEU A CA 1
ATOM 6239 C C . LEU A 1 411 ? -9.183 14.149 -36.013 1.00 8.47 411 LEU A C 1
ATOM 6240 O O . LEU A 1 411 ? -8.710 15.283 -35.915 1.00 6.07 411 LEU A O 1
ATOM 6256 N N . LEU A 1 412 ? -9.970 13.594 -35.088 1.00 4.92 412 LEU A N 1
ATOM 6257 C CA . LEU A 1 412 ? -10.320 14.222 -33.821 1.00 5.53 412 LEU A CA 1
ATOM 6258 C C . LEU A 1 412 ? -9.487 13.598 -32.707 1.00 6.04 412 LEU A C 1
ATOM 6259 O O . LEU A 1 412 ? -9.351 12.372 -32.646 1.00 7.79 412 LEU A O 1
ATOM 6275 N N . VAL A 1 413 ? -8.924 14.441 -31.842 1.00 5.28 413 VAL A N 1
ATOM 6276 C CA . VAL A 1 413 ? -8.073 14.023 -30.730 1.00 6.11 413 VAL A CA 1
ATOM 6277 C C . VAL A 1 413 ? -8.659 14.595 -29.445 1.00 6.32 413 VAL A C 1
ATOM 6278 O O . VAL A 1 413 ? -8.921 15.798 -29.365 1.00 6.54 413 VAL A O 1
ATOM 6291 N N . GLN A 1 414 ? -8.820 13.752 -28.425 1.00 5.67 414 GLN A N 1
ATOM 6292 C CA . GLN A 1 414 ? -9.572 14.157 -27.241 1.00 5.43 414 GLN A CA 1
ATOM 6293 C C . GLN A 1 414 ? -9.045 13.460 -25.994 1.00 6.47 414 GLN A C 1
ATOM 6294 O O . GLN A 1 414 ? -8.974 12.228 -25.964 1.00 8.90 414 GLN A O 1
ATOM 6308 N N . ALA A 1 415 ? -8.717 14.240 -24.966 1.00 7.12 415 ALA A N 1
ATOM 6309 C CA . ALA A 1 415 ? -8.382 13.669 -23.665 1.00 6.64 415 ALA A CA 1
ATOM 6310 C C . ALA A 1 415 ? -9.660 13.251 -22.953 1.00 10.11 415 ALA A C 1
ATOM 6311 O O . ALA A 1 415 ? -10.608 14.036 -22.853 1.00 10.66 415 ALA A O 1
ATOM 6318 N N . ALA A 1 416 ? -9.677 12.010 -22.460 1.00 8.48 416 ALA A N 1
ATOM 6319 C CA . ALA A 1 416 ? -10.898 11.425 -21.916 1.00 10.52 416 ALA A CA 1
ATOM 6320 C C . ALA A 1 416 ? -11.482 12.258 -20.780 1.00 12.46 416 ALA A C 1
ATOM 6321 O O . ALA A 1 416 ? -12.707 12.304 -20.618 1.00 12.48 416 ALA A O 1
ATOM 6328 N N . ASP A 1 417 ? -10.634 12.914 -19.988 1.00 10.79 417 ASP A N 1
ATOM 6329 C CA . ASP A 1 417 ? -11.068 13.602 -18.780 1.00 12.31 417 ASP A CA 1
ATOM 6330 C C . ASP A 1 417 ? -10.912 15.118 -18.873 1.00 10.87 417 ASP A C 1
ATOM 6331 O O . ASP A 1 417 ? -10.937 15.802 -17.846 1.00 13.26 417 ASP A O 1
ATOM 6340 N N . ASP A 1 418 ? -10.752 15.658 -20.081 1.00 9.68 418 ASP A N 1
ATOM 6341 C CA . ASP A 1 418 ? -10.606 17.096 -20.247 1.00 11.20 418 ASP A CA 1
ATOM 6342 C C . ASP A 1 418 ? -11.846 17.811 -19.722 1.00 9.76 418 ASP A C 1
ATOM 6343 O O . ASP A 1 418 ? -12.961 17.298 -19.791 1.00 12.31 418 ASP A O 1
ATOM 6352 N N . MET A 1 419 ? -11.631 19.013 -19.196 1.00 11.21 419 MET A N 1
ATOM 6353 C CA . MET A 1 419 ? -12.663 19.745 -18.466 1.00 15.45 419 MET A CA 1
ATOM 6354 C C . MET A 1 419 ? -13.512 20.625 -19.384 1.00 11.83 419 MET A C 1
ATOM 6355 O O . MET A 1 419 ? -14.723 20.413 -19.511 1.00 11.89 419 MET A O 1
ATOM 6369 N N . SER A 1 420 ? -12.892 21.615 -20.025 1.00 10.04 420 SER A N 1
ATOM 6370 C CA . SER A 1 420 ? -13.652 22.633 -20.750 1.00 12.67 420 SER A CA 1
ATOM 6371 C C . SER A 1 420 ? -14.166 22.136 -22.093 1.00 13.13 420 SER A C 1
ATOM 6372 O O . SER A 1 420 ? -15.176 22.648 -22.584 1.00 12.42 420 SER A O 1
ATOM 6380 N N . THR A 1 421 ? -13.480 21.183 -22.718 1.00 9.74 421 THR A N 1
ATOM 6381 C CA . THR A 1 421 ? -13.987 20.503 -23.908 1.00 9.52 421 THR A CA 1
ATOM 6382 C C . THR A 1 421 ? -14.022 19.026 -23.549 1.00 13.27 421 THR A C 1
ATOM 6383 O O . THR A 1 421 ? -12.971 18.363 -23.549 1.00 12.21 421 THR A O 1
ATOM 6394 N N . PRO A 1 422 ? -15.173 18.482 -23.172 1.00 9.91 422 PRO A N 1
ATOM 6395 C CA . PRO A 1 422 ? -15.219 17.134 -22.603 1.00 9.29 422 PRO A CA 1
ATOM 6396 C C . PRO A 1 422 ? -15.366 16.054 -23.671 1.00 7.91 422 PRO A C 1
ATOM 6397 O O . PRO A 1 422 ? -15.647 16.326 -24.840 1.00 10.15 422 PRO A O 1
ATOM 6408 N N . LEU A 1 423 ? -15.187 14.801 -23.237 1.00 10.71 423 LEU A N 1
ATOM 6409 C CA . LEU A 1 423 ? -15.247 13.679 -24.172 1.00 8.05 423 LEU A CA 1
ATOM 6410 C C . LEU A 1 423 ? -16.596 13.608 -24.890 1.00 9.85 423 LEU A C 1
ATOM 6411 O O . LEU A 1 423 ? -16.656 13.271 -26.082 1.00 7.96 423 LEU A O 1
ATOM 6427 N N . ALA A 1 424 ? -17.691 13.923 -24.187 1.00 10.29 424 ALA A N 1
ATOM 6428 C CA . ALA A 1 424 ? -19.009 13.897 -24.814 1.00 12.17 424 ALA A CA 1
ATOM 6429 C C . ALA A 1 424 ? -19.073 14.847 -26.003 1.00 8.70 424 ALA A C 1
ATOM 6430 O O . ALA A 1 424 ? -19.729 14.556 -27.009 1.00 9.75 424 ALA A O 1
ATOM 6437 N N . ALA A 1 425 ? -18.387 15.988 -25.905 1.00 9.69 425 ALA A N 1
ATOM 6438 C CA . ALA A 1 425 ? -18.421 16.958 -26.995 1.00 11.19 425 ALA A CA 1
ATOM 6439 C C . ALA A 1 425 ? -17.709 16.419 -28.225 1.00 11.59 425 ALA A C 1
ATOM 6440 O O . ALA A 1 425 ? -18.201 16.564 -29.352 1.00 7.58 425 ALA A O 1
ATOM 6447 N N . ALA A 1 426 ? -16.553 15.782 -28.026 1.00 7.54 426 ALA A N 1
ATOM 6448 C CA . ALA A 1 426 ? -15.840 15.165 -29.137 1.00 8.61 426 ALA A CA 1
ATOM 6449 C C . ALA A 1 426 ? -16.660 14.048 -29.770 1.00 8.45 426 ALA A C 1
ATOM 6450 O O . ALA A 1 426 ? -16.690 13.903 -30.997 1.00 7.49 426 ALA A O 1
ATOM 6457 N N . ARG A 1 427 ? -17.325 13.236 -28.950 1.00 7.67 427 ARG A N 1
ATOM 6458 C CA . ARG A 1 427 ? -18.145 12.159 -29.492 1.00 7.68 427 ARG A CA 1
ATOM 6459 C C . ARG A 1 427 ? -19.296 12.710 -30.330 1.00 8.48 427 ARG A C 1
ATOM 6460 O O . ARG A 1 427 ? -19.612 12.166 -31.395 1.00 10.50 427 ARG A O 1
ATOM 6481 N N . ARG A 1 428 ? -19.908 13.810 -29.889 1.00 10.89 428 ARG A N 1
ATOM 6482 C CA . ARG A 1 428 ? -20.953 14.444 -30.691 1.00 11.97 428 ARG A CA 1
ATOM 6483 C C . ARG A 1 428 ? -20.401 14.979 -32.012 1.00 7.47 428 ARG A C 1
ATOM 6484 O O . ARG A 1 428 ? -21.021 14.807 -33.066 1.00 8.64 428 ARG A O 1
ATOM 6505 N N . MET A 1 429 ? -19.238 15.639 -31.984 1.00 8.54 429 MET A N 1
ATOM 6506 C CA . MET A 1 429 ? -18.657 16.114 -33.236 1.00 7.94 429 MET A CA 1
ATOM 6507 C C . MET A 1 429 ? -18.395 14.951 -34.185 1.00 8.36 429 MET A C 1
ATOM 6508 O O . MET A 1 429 ? -18.643 15.055 -35.388 1.00 7.07 429 MET A O 1
ATOM 6522 N N . ARG A 1 430 ? -17.878 13.838 -33.656 1.00 8.65 430 ARG A N 1
ATOM 6523 C CA . ARG A 1 430 ? -17.652 12.645 -34.462 1.00 11.17 430 ARG A CA 1
ATOM 6524 C C . ARG A 1 430 ? -18.951 12.144 -35.088 1.00 9.19 430 ARG A C 1
ATOM 6525 O O . ARG A 1 430 ? -18.981 11.788 -36.274 1.00 10.29 430 ARG A O 1
ATOM 6546 N N . GLU A 1 431 ? -20.033 12.112 -34.307 1.00 10.18 431 GLU A N 1
ATOM 6547 C CA . GLU A 1 431 ? -21.324 11.669 -34.836 1.00 12.87 431 GLU A CA 1
ATOM 6548 C C . GLU A 1 431 ? -21.793 12.582 -35.959 1.00 16.29 431 GLU A C 1
ATOM 6549 O O . GLU A 1 431 ? -22.315 12.118 -36.981 1.00 17.17 431 GLU A O 1
ATOM 6561 N N . VAL A 1 432 ? -21.603 13.887 -35.788 1.00 13.88 432 VAL A N 1
ATOM 6562 C CA . VAL A 1 432 ? -22.142 14.860 -36.732 1.00 13.46 432 VAL A CA 1
ATOM 6563 C C . VAL A 1 432 ? -21.338 14.865 -38.024 1.00 16.97 432 VAL A C 1
ATOM 6564 O O . VAL A 1 432 ? -21.909 14.874 -39.124 1.00 15.72 432 VAL A O 1
ATOM 6577 N N . LEU A 1 433 ? -20.005 14.885 -37.919 1.00 12.29 433 LEU A N 1
ATOM 6578 C CA . LEU A 1 433 ? -19.166 14.900 -39.114 1.00 13.28 433 LEU A CA 1
ATOM 6579 C C . LEU A 1 433 ? -19.241 13.594 -39.899 1.00 13.49 433 LEU A C 1
ATOM 6580 O O . LEU A 1 433 ? -18.982 13.601 -41.105 1.00 19.37 433 LEU A O 1
ATOM 6596 N N . GLY A 1 434 ? -19.592 12.483 -39.253 1.00 15.71 434 GLY A N 1
ATOM 6597 C CA . GLY A 1 434 ? -19.802 11.238 -39.968 1.00 20.72 434 GLY A CA 1
ATOM 6598 C C . GLY A 1 434 ? -18.515 10.520 -40.350 1.00 21.06 434 GLY A C 1
ATOM 6599 O O . GLY A 1 434 ? -17.446 10.723 -39.762 1.00 13.21 434 GLY A O 1
ATOM 6603 N N . ASP A 1 435 ? -18.629 9.680 -41.387 1.00 17.60 435 ASP A N 1
ATOM 6604 C CA . ASP A 1 435 ? -17.625 8.649 -41.652 1.00 19.52 435 ASP A CA 1
ATOM 6605 C C . ASP A 1 435 ? -16.289 9.211 -42.106 1.00 19.61 435 ASP A C 1
ATOM 6606 O O . ASP A 1 435 ? -15.297 8.482 -42.112 1.00 21.52 435 ASP A O 1
ATOM 6615 N N . THR A 1 436 ? -16.234 10.463 -42.522 1.00 17.72 436 THR A N 1
ATOM 6616 C CA . THR A 1 436 ? -14.951 11.016 -42.911 1.00 18.36 436 THR A CA 1
ATOM 6617 C C . THR A 1 436 ? -14.069 11.342 -41.710 1.00 8.67 436 THR A C 1
ATOM 6618 O O . THR A 1 436 ? -12.870 11.575 -41.896 1.00 12.81 436 THR A O 1
ATOM 6629 N N . SER A 1 437 ? -14.624 11.349 -40.498 1.00 9.86 437 SER A N 1
ATOM 6630 C CA . SER A 1 437 ? -13.866 11.635 -39.290 1.00 8.38 437 SER A CA 1
ATOM 6631 C C . SER A 1 437 ? -13.575 10.362 -38.494 1.00 10.97 437 SER A C 1
ATOM 6632 O O . SER A 1 437 ? -14.273 9.351 -38.603 1.00 11.02 437 SER A O 1
ATOM 6640 N N . ARG A 1 438 ? -12.504 10.430 -37.700 1.00 9.11 438 ARG A N 1
ATOM 6641 C CA . ARG A 1 438 ? -12.136 9.399 -36.743 1.00 8.25 438 ARG A CA 1
ATOM 6642 C C . ARG A 1 438 ? -11.768 10.069 -35.431 1.00 8.08 438 ARG A C 1
ATOM 6643 O O . ARG A 1 438 ? -11.201 11.160 -35.428 1.00 6.53 438 ARG A O 1
ATOM 6664 N N . LEU A 1 439 ? -12.084 9.410 -34.319 1.00 6.54 439 LEU A N 1
ATOM 6665 C CA . LEU A 1 439 ? -11.807 9.940 -32.993 1.00 7.89 439 LEU A CA 1
ATOM 6666 C C . LEU A 1 439 ? -10.767 9.084 -32.278 1.00 8.58 439 LEU A C 1
ATOM 6667 O O . LEU A 1 439 ? -10.951 7.871 -32.126 1.00 8.31 439 LEU A O 1
ATOM 6683 N N . LEU A 1 440 ? -9.691 9.737 -31.838 1.00 6.61 440 LEU A N 1
ATOM 6684 C CA . LEU A 1 440 ? -8.710 9.184 -30.911 1.00 6.71 440 LEU A CA 1
ATOM 6685 C C . LEU A 1 440 ? -9.006 9.721 -29.518 1.00 8.80 440 LEU A C 1
ATOM 6686 O O . LEU A 1 440 ? -8.968 10.936 -29.301 1.00 6.88 440 LEU A O 1
ATOM 6702 N N . THR A 1 441 ? -9.293 8.821 -28.580 1.00 7.05 441 THR A N 1
ATOM 6703 C CA . THR A 1 441 ? -9.451 9.170 -27.174 1.00 7.93 441 THR A CA 1
ATOM 6704 C C . THR A 1 441 ? -8.189 8.789 -26.404 1.00 8.36 441 THR A C 1
ATOM 6705 O O . THR A 1 441 ? -7.726 7.648 -26.499 1.00 9.81 441 THR A O 1
ATOM 6716 N N . VAL A 1 442 ? -7.641 9.733 -25.637 1.00 7.77 442 VAL A N 1
ATOM 6717 C CA . VAL A 1 442 ? -6.482 9.475 -24.785 1.00 8.56 442 VAL A CA 1
ATOM 6718 C C . VAL A 1 442 ? -7.002 9.261 -23.366 1.00 11.06 442 VAL A C 1
ATOM 6719 O O . VAL A 1 442 ? -7.519 10.188 -22.739 1.00 11.38 442 VAL A O 1
ATOM 6732 N N . ALA A 1 443 ? -6.838 8.043 -22.848 1.00 11.98 443 ALA A N 1
ATOM 6733 C CA . ALA A 1 443 ? -7.432 7.656 -21.572 1.00 11.40 443 ALA A CA 1
ATOM 6734 C C . ALA A 1 443 ? -6.668 8.245 -20.390 1.00 12.97 443 ALA A C 1
ATOM 6735 O O . ALA A 1 443 ? -5.497 8.615 -20.490 1.00 10.56 443 ALA A O 1
ATOM 6742 N N . ASP A 1 444 ? -7.367 8.336 -19.255 1.00 17.01 444 ASP A N 1
ATOM 6743 C CA . ASP A 1 444 ? -6.765 8.699 -17.968 1.00 15.65 444 ASP A CA 1
ATOM 6744 C C . ASP A 1 444 ? -5.951 9.983 -18.067 1.00 15.48 444 ASP A C 1
ATOM 6745 O O . ASP A 1 444 ? -4.805 10.068 -17.618 1.00 16.25 444 ASP A O 1
ATOM 6754 N N . THR A 1 445 ? -6.574 11.010 -18.638 1.00 12.39 445 THR A N 1
ATOM 6755 C CA . THR A 1 445 ? -5.876 12.238 -18.983 1.00 10.51 445 THR A CA 1
ATOM 6756 C C . THR A 1 445 ? -6.873 13.381 -18.870 1.00 13.92 445 THR A C 1
ATOM 6757 O O . THR A 1 445 ? -7.848 13.423 -19.625 1.00 13.29 445 THR A O 1
ATOM 6768 N N . ALA A 1 446 ? -6.638 14.287 -17.927 1.00 12.50 446 ALA A N 1
ATOM 6769 C CA . ALA A 1 446 ? -7.451 15.490 -17.776 1.00 14.26 446 ALA A CA 1
ATOM 6770 C C . ALA A 1 446 ? -6.569 16.650 -18.215 1.00 11.36 446 ALA A C 1
ATOM 6771 O O . ALA A 1 446 ? -5.940 17.329 -17.404 1.00 13.81 446 ALA A O 1
ATOM 6778 N N . HIS A 1 447 ? -6.528 16.874 -19.529 1.00 9.51 447 HIS A N 1
ATOM 6779 C CA . HIS A 1 447 ? -5.638 17.865 -20.107 1.00 11.02 447 HIS A CA 1
ATOM 6780 C C . HIS A 1 447 ? -6.263 18.454 -21.363 1.00 11.30 447 HIS A C 1
ATOM 6781 O O . HIS A 1 447 ? -6.917 17.747 -22.131 1.00 12.66 447 HIS A O 1
ATOM 6795 N N . HIS A 1 448 ? -6.030 19.746 -21.562 1.00 9.26 448 HIS A N 1
ATOM 6796 C CA . HIS A 1 448 ? -6.553 20.514 -22.687 1.00 10.34 448 HIS A CA 1
ATOM 6797 C C . HIS A 1 448 ? -5.429 20.756 -23.693 1.00 12.75 448 HIS A C 1
ATOM 6798 O O . HIS A 1 448 ? -4.376 21.291 -23.330 1.00 9.79 448 HIS A O 1
ATOM 6813 N N . ARG A 1 449 ? -5.658 20.360 -24.952 1.00 10.75 449 ARG A N 1
ATOM 6814 C CA . ARG A 1 449 ? -4.672 20.444 -26.036 1.00 8.02 449 ARG A CA 1
ATOM 6815 C C . ARG A 1 449 ? -3.657 19.306 -25.923 1.00 10.62 449 ARG A C 1
ATOM 6816 O O . ARG A 1 449 ? -2.549 19.499 -25.409 1.00 9.94 449 ARG A O 1
ATOM 6837 N N . VAL A 1 450 ? -4.017 18.120 -26.419 1.00 7.94 450 VAL A N 1
ATOM 6838 C CA . VAL A 1 450 ? -3.224 16.916 -26.170 1.00 7.63 450 VAL A CA 1
ATOM 6839 C C . VAL A 1 450 ? -2.004 16.868 -27.078 1.00 8.24 450 VAL A C 1
ATOM 6840 O O . VAL A 1 450 ? -0.870 16.708 -26.615 1.00 9.39 450 VAL A O 1
ATOM 6853 N N . PHE A 1 451 ? -2.230 16.942 -28.392 1.00 7.75 451 PHE A N 1
ATOM 6854 C CA . PHE A 1 451 ? -1.151 16.903 -29.364 1.00 8.28 451 PHE A CA 1
ATOM 6855 C C . PHE A 1 451 ? -0.700 18.318 -29.688 1.00 7.71 451 PHE A C 1
ATOM 6856 O O . PHE A 1 451 ? -1.536 19.145 -30.074 1.00 8.11 451 PHE A O 1
ATOM 6873 N N . PRO A 1 452 ? 0.604 18.646 -29.564 1.00 7.83 452 PRO A N 1
ATOM 6874 C CA . PRO A 1 452 ? 1.735 17.852 -29.064 1.00 9.84 452 PRO A CA 1
ATOM 6875 C C . PRO A 1 452 ? 2.037 18.091 -27.586 1.00 10.10 452 PRO A C 1
ATOM 6876 O O . PRO A 1 452 ? 2.929 17.447 -27.021 1.00 12.12 452 PRO A O 1
ATOM 6887 N N . PHE A 1 453 ? 1.278 19.004 -26.975 1.00 10.29 453 PHE A N 1
ATOM 6888 C CA . PHE A 1 453 ? 1.686 19.621 -25.713 1.00 13.66 453 PHE A CA 1
ATOM 6889 C C . PHE A 1 453 ? 1.773 18.636 -24.551 1.00 12.21 453 PHE A C 1
ATOM 6890 O O . PHE A 1 453 ? 2.589 18.837 -23.643 1.00 16.00 453 PHE A O 1
ATOM 6907 N N . TYR A 1 454 ? 0.958 17.587 -24.535 1.00 9.22 454 TYR A N 1
ATOM 6908 C CA . TYR A 1 454 ? 0.996 16.665 -23.403 1.00 11.26 454 TYR A CA 1
ATOM 6909 C C . TYR A 1 454 ? 2.135 15.659 -23.503 1.00 11.44 454 TYR A C 1
ATOM 6910 O O . TYR A 1 454 ? 2.513 15.076 -22.486 1.00 13.41 454 TYR A O 1
ATOM 6928 N N . GLY A 1 455 ? 2.697 15.446 -24.692 1.00 12.40 455 GLY A N 1
ATOM 6929 C CA . GLY A 1 455 ? 3.718 14.427 -24.851 1.00 15.72 455 GLY A CA 1
ATOM 6930 C C . GLY A 1 455 ? 3.214 13.009 -24.688 1.00 13.38 455 GLY A C 1
ATOM 6931 O O . GLY A 1 455 ? 3.966 12.140 -24.230 1.00 15.45 455 GLY A O 1
ATOM 6935 N N . ASN A 1 456 ? 1.967 12.744 -25.052 1.00 11.13 456 ASN A N 1
ATOM 6936 C CA . ASN A 1 456 ? 1.439 11.387 -24.991 1.00 11.31 456 ASN A CA 1
ATOM 6937 C C . ASN A 1 456 ? 2.029 10.583 -26.139 1.00 11.88 456 ASN A C 1
ATOM 6938 O O . ASN A 1 456 ? 1.815 10.947 -27.301 1.00 10.65 456 ASN A O 1
ATOM 6949 N N . PRO A 1 457 ? 2.777 9.507 -25.877 1.00 11.52 457 PRO A N 1
ATOM 6950 C CA . PRO A 1 457 ? 3.392 8.774 -26.996 1.00 11.69 457 PRO A CA 1
ATOM 6951 C C . PRO A 1 457 ? 2.380 8.276 -28.012 1.00 12.87 457 PRO A C 1
ATOM 6952 O O . PRO A 1 457 ? 2.609 8.407 -29.226 1.00 12.27 457 PRO A O 1
ATOM 6963 N N . GLY A 1 458 ? 1.257 7.722 -27.549 1.00 13.32 458 GLY A N 1
ATOM 6964 C CA . GLY A 1 458 ? 0.279 7.167 -28.471 1.00 11.58 458 GLY A CA 1
ATOM 6965 C C . GLY A 1 458 ? -0.333 8.220 -29.376 1.00 12.07 458 GLY A C 1
ATOM 6966 O O . GLY A 1 458 ? -0.449 8.028 -30.589 1.00 9.53 458 GLY A O 1
ATOM 6970 N N . ALA A 1 459 ? -0.758 9.342 -28.794 1.00 10.60 459 ALA A N 1
ATOM 6971 C CA . ALA A 1 459 ? -1.346 10.403 -29.600 1.00 9.17 459 ALA A CA 1
ATOM 6972 C C . ALA A 1 459 ? -0.322 10.983 -30.565 1.00 7.91 459 ALA A C 1
ATOM 6973 O O . ALA A 1 459 ? -0.621 11.199 -31.744 1.00 8.19 459 ALA A O 1
ATOM 6980 N N . ASP A 1 460 ? 0.897 11.238 -30.086 1.00 7.85 460 ASP A N 1
ATOM 6981 C CA . ASP A 1 460 ? 1.913 11.805 -30.962 1.00 7.81 460 ASP A CA 1
ATOM 6982 C C . ASP A 1 460 ? 2.179 10.889 -32.155 1.00 7.38 460 ASP A C 1
ATOM 6983 O O . ASP A 1 460 ? 2.289 11.353 -33.297 1.00 8.14 460 ASP A O 1
ATOM 6992 N N . GLU A 1 461 ? 2.257 9.579 -31.911 1.00 8.56 461 GLU A N 1
ATOM 6993 C CA . GLU A 1 461 ? 2.545 8.635 -32.985 1.00 7.79 461 GLU A CA 1
ATOM 6994 C C . GLU A 1 461 ? 1.402 8.571 -33.994 1.00 6.95 461 GLU A C 1
ATOM 6995 O O . GLU A 1 461 ? 1.627 8.572 -35.211 1.00 6.03 461 GLU A O 1
ATOM 7007 N N . LEU A 1 462 ? 0.167 8.524 -33.513 1.00 7.04 462 LEU A N 1
ATOM 7008 C CA . LEU A 1 462 ? -0.971 8.427 -34.417 1.00 8.03 462 LEU A CA 1
ATOM 7009 C C . LEU A 1 462 ? -1.169 9.713 -35.220 1.00 5.91 462 LEU A C 1
ATOM 7010 O O . LEU A 1 462 ? -1.454 9.664 -36.426 1.00 6.40 462 LEU A O 1
ATOM 7026 N N . VAL A 1 463 ? -1.037 10.872 -34.577 1.00 5.95 463 VAL A N 1
ATOM 7027 C CA . VAL A 1 463 ? -1.230 12.129 -35.298 1.00 6.67 463 VAL A CA 1
ATOM 7028 C C . VAL A 1 463 ? -0.102 12.345 -36.294 1.00 7.10 463 VAL A C 1
ATOM 7029 O O . VAL A 1 463 ? -0.328 12.818 -37.412 1.00 5.71 463 VAL A O 1
ATOM 7042 N N . THR A 1 464 ? 1.130 12.009 -35.908 1.00 6.21 464 THR A N 1
ATOM 7043 C CA . THR A 1 464 ? 2.253 12.192 -36.828 1.00 7.79 464 THR A CA 1
ATOM 7044 C C . THR A 1 464 ? 2.093 11.294 -38.044 1.00 6.80 464 THR A C 1
ATOM 7045 O O . THR A 1 464 ? 2.341 11.718 -39.181 1.00 7.23 464 THR A O 1
ATOM 7056 N N . ALA A 1 465 ? 1.637 10.058 -37.823 1.00 5.77 465 ALA A N 1
ATOM 7057 C CA . ALA A 1 465 ? 1.422 9.122 -38.922 1.00 7.24 465 ALA A CA 1
ATOM 7058 C C . ALA A 1 465 ? 0.357 9.639 -39.885 1.00 8.60 465 ALA A C 1
ATOM 7059 O O . ALA A 1 465 ? 0.454 9.436 -41.098 1.00 8.52 465 ALA A O 1
ATOM 7066 N N . TYR A 1 466 ? -0.659 10.323 -39.361 1.00 6.04 466 TYR A N 1
ATOM 7067 C CA . TYR A 1 466 ? -1.674 10.926 -40.221 1.00 8.06 466 TYR A CA 1
ATOM 7068 C C . TYR A 1 466 ? -1.108 12.120 -40.991 1.00 6.02 466 TYR A C 1
ATOM 7069 O O . TYR A 1 466 ? -1.217 12.192 -42.223 1.00 8.00 466 TYR A O 1
ATOM 7087 N N . LEU A 1 467 ? -0.504 13.075 -40.283 1.00 7.50 467 LEU A N 1
ATOM 7088 C CA . LEU A 1 467 ? -0.020 14.288 -40.942 1.00 6.42 467 LEU A CA 1
ATOM 7089 C C . LEU A 1 467 ? 1.077 13.988 -41.956 1.00 9.74 467 LEU A C 1
ATOM 7090 O O . LEU A 1 467 ? 1.138 14.611 -43.021 1.00 10.02 467 LEU A O 1
ATOM 7106 N N . VAL A 1 468 ? 1.962 13.051 -41.643 1.00 8.92 468 VAL A N 1
ATOM 7107 C CA . VAL A 1 468 ? 3.083 12.744 -42.532 1.00 11.38 468 VAL A CA 1
ATOM 7108 C C . VAL A 1 468 ? 2.679 11.755 -43.617 1.00 13.75 468 VAL A C 1
ATOM 7109 O O . VAL A 1 468 ? 2.922 11.986 -44.803 1.00 15.58 468 VAL A O 1
ATOM 7122 N N . ASP A 1 469 ? 2.049 10.646 -43.237 1.00 12.50 469 ASP A N 1
ATOM 7123 C CA . ASP A 1 469 ? 1.795 9.542 -44.154 1.00 16.53 469 ASP A CA 1
ATOM 7124 C C . ASP A 1 469 ? 0.333 9.401 -44.566 1.00 14.14 469 ASP A C 1
ATOM 7125 O O . ASP A 1 469 ? 0.030 8.566 -45.428 1.00 16.68 469 ASP A O 1
ATOM 7134 N N . GLY A 1 470 ? -0.578 10.183 -43.987 1.00 12.15 470 GLY A N 1
ATOM 7135 C CA . GLY A 1 470 ? -1.998 10.039 -44.282 1.00 13.73 470 GLY A CA 1
ATOM 7136 C C . GLY A 1 470 ? -2.665 8.809 -43.693 1.00 13.74 470 GLY A C 1
ATOM 7137 O O . GLY A 1 470 ? -3.798 8.489 -44.071 1.00 17.22 470 GLY A O 1
ATOM 7141 N N . GLU A 1 471 ? -2.003 8.107 -42.778 1.00 12.42 471 GLU A N 1
ATOM 7142 C CA . GLU A 1 471 ? -2.595 6.935 -42.146 1.00 12.33 471 GLU A CA 1
ATOM 7143 C C . GLU A 1 471 ? -3.688 7.342 -41.167 1.00 13.56 471 GLU A C 1
ATOM 7144 O O . GLU A 1 471 ? -3.485 8.223 -40.325 1.00 11.77 471 GLU A O 1
ATOM 7156 N N . LEU A 1 472 ? -4.852 6.695 -41.280 1.00 7.79 472 LEU A N 1
ATOM 7157 C CA . LEU A 1 472 ? -5.956 6.873 -40.350 1.00 11.65 472 LEU A CA 1
ATOM 7158 C C . LEU A 1 472 ? -6.450 5.507 -39.901 1.00 16.20 472 LEU A C 1
ATOM 7159 O O . LEU A 1 472 ? -6.499 4.575 -40.713 1.00 13.60 472 LEU A O 1
ATOM 7175 N N . PRO A 1 473 ? -6.820 5.349 -38.632 1.00 13.38 473 PRO A N 1
ATOM 7176 C CA . PRO A 1 473 ? -7.392 4.071 -38.195 1.00 12.94 473 PRO A CA 1
ATOM 7177 C C . PRO A 1 473 ? -8.721 3.798 -38.877 1.00 15.96 473 PRO A C 1
ATOM 7178 O O . PRO A 1 473 ? -9.393 4.702 -39.381 1.00 12.22 473 PRO A O 1
ATOM 7189 N N . ALA A 1 474 ? -9.108 2.520 -38.861 1.00 14.47 474 ALA A N 1
ATOM 7190 C CA . ALA A 1 474 ? -10.341 2.095 -39.515 1.00 13.73 474 ALA A CA 1
ATOM 7191 C C . ALA A 1 474 ? -11.577 2.543 -38.757 1.00 16.76 474 ALA A C 1
ATOM 7192 O O . ALA A 1 474 ? -12.657 2.634 -39.350 1.00 17.38 474 ALA A O 1
ATOM 7199 N N . ALA A 1 475 ? -11.443 2.791 -37.461 1.00 13.01 475 ALA A N 1
ATOM 7200 C CA . ALA A 1 475 ? -12.532 3.217 -36.596 1.00 15.44 475 ALA A CA 1
ATOM 7201 C C . ALA A 1 475 ? -11.898 3.970 -35.436 1.00 12.98 475 ALA A C 1
ATOM 7202 O O . ALA A 1 475 ? -10.672 4.065 -35.344 1.00 12.62 475 ALA A O 1
ATOM 7209 N N . ASP A 1 476 ? -12.737 4.490 -34.541 1.00 11.07 476 ASP A N 1
ATOM 7210 C CA . ASP A 1 476 ? -12.236 5.203 -33.376 1.00 8.42 476 ASP A CA 1
ATOM 7211 C C . ASP A 1 476 ? -11.337 4.304 -32.527 1.00 11.36 476 ASP A C 1
ATOM 7212 O O . ASP A 1 476 ? -11.531 3.084 -32.445 1.00 13.20 476 ASP A O 1
ATOM 7221 N N . VAL A 1 477 ? -10.342 4.921 -31.885 1.00 7.88 477 VAL A N 1
ATOM 7222 C CA . VAL A 1 477 ? -9.350 4.198 -31.101 1.00 9.45 477 VAL A CA 1
ATOM 7223 C C . VAL A 1 477 ? -9.086 4.927 -29.792 1.00 11.98 477 VAL A C 1
ATOM 7224 O O . VAL A 1 477 ? -9.350 6.126 -29.647 1.00 9.98 477 VAL A O 1
ATOM 7237 N N . THR A 1 478 ? -8.539 4.177 -28.840 1.00 9.16 478 THR A N 1
ATOM 7238 C CA . THR A 1 478 ? -8.063 4.703 -27.572 1.00 9.42 478 THR A CA 1
ATOM 7239 C C . THR A 1 478 ? -6.563 4.487 -27.444 1.00 9.33 478 THR A C 1
ATOM 7240 O O . THR A 1 478 ? -6.016 3.492 -27.929 1.00 13.39 478 THR A O 1
ATOM 7251 N N . ARG A 1 479 ? -5.905 5.433 -26.780 1.00 8.96 479 ARG A N 1
ATOM 7252 C CA . ARG A 1 479 ? -4.514 5.270 -26.411 1.00 10.95 479 ARG A CA 1
ATOM 7253 C C . ARG A 1 479 ? -4.340 5.563 -24.929 1.00 14.44 479 ARG A C 1
ATOM 7254 O O . ARG A 1 479 ? -5.004 6.455 -24.381 1.00 10.45 479 ARG A O 1
ATOM 7275 N N . PRO A 1 480 ? -3.449 4.844 -24.259 1.00 10.72 480 PRO A N 1
ATOM 7276 C CA . PRO A 1 480 ? -3.297 5.011 -22.815 1.00 11.35 480 PRO A CA 1
ATOM 7277 C C . PRO A 1 480 ? -2.378 6.168 -22.463 1.00 9.49 480 PRO A C 1
ATOM 7278 O O . PRO A 1 480 ? -1.586 6.655 -23.274 1.00 11.54 480 PRO A O 1
ATOM 7289 N N . ASN A 1 481 ? -2.506 6.600 -21.207 1.00 10.80 481 ASN A N 1
ATOM 7290 C CA . ASN A 1 481 ? -1.593 7.540 -20.589 1.00 10.02 481 ASN A CA 1
ATOM 7291 C C . ASN A 1 481 ? -0.605 6.731 -19.764 1.00 18.80 481 ASN A C 1
ATOM 7292 O O . ASN A 1 481 ? -0.999 6.183 -18.727 1.00 15.52 481 ASN A O 1
ATOM 7303 N N . PRO A 1 482 ? 0.665 6.618 -20.153 1.00 13.26 482 PRO A N 1
ATOM 7304 C CA . PRO A 1 482 ? 1.588 5.801 -19.348 1.00 17.19 482 PRO A CA 1
ATOM 7305 C C . PRO A 1 482 ? 1.975 6.442 -18.028 1.00 22.08 482 PRO A C 1
ATOM 7306 O O . PRO A 1 482 ? 2.530 5.747 -17.167 1.00 23.82 482 PRO A O 1
ATOM 7317 N N . ALA A 1 483 ? 1.686 7.726 -17.834 1.00 16.58 483 ALA A N 1
ATOM 7318 C CA . ALA A 1 483 ? 2.062 8.463 -16.626 1.00 25.66 483 ALA A CA 1
ATOM 7319 C C . ALA A 1 483 ? 0.847 9.216 -16.092 1.00 17.61 483 ALA A C 1
ATOM 7320 O O . ALA A 1 483 ? 0.827 10.452 -16.067 1.00 21.20 483 ALA A O 1
ATOM 7327 N N . PRO A 1 484 ? -0.180 8.498 -15.647 1.00 18.80 484 PRO A N 1
ATOM 7328 C CA . PRO A 1 484 ? -1.409 9.159 -15.196 1.00 21.93 484 PRO A CA 1
ATOM 7329 C C . PRO A 1 484 ? -1.259 9.750 -13.806 1.00 27.07 484 PRO A C 1
ATOM 7330 O O . PRO A 1 484 ? -0.556 9.214 -12.947 1.00 24.57 484 PRO A O 1
ATOM 7341 N N . MET A 1 485 ? -1.948 10.873 -13.588 1.00 19.99 485 MET A N 1
ATOM 7342 C CA . MET A 1 485 ? -1.849 11.546 -12.297 1.00 24.23 485 MET A CA 1
ATOM 7343 C C . MET A 1 485 ? -2.563 10.762 -11.205 1.00 26.49 485 MET A C 1
ATOM 7344 O O . MET A 1 485 ? -2.141 10.798 -10.044 1.00 27.37 485 MET A O 1
ATOM 7358 N N . VAL A 1 486 ? -3.624 10.040 -11.548 1.00 26.71 486 VAL A N 1
ATOM 7359 C CA . VAL A 1 486 ? -4.321 9.199 -10.577 1.00 27.72 486 VAL A CA 1
ATOM 7360 C C . VAL A 1 486 ? -4.710 7.888 -11.241 1.00 36.40 486 VAL A C 1
ATOM 7361 O O . VAL A 1 486 ? -4.822 7.803 -12.472 1.00 38.85 486 VAL A O 1
ATOM 7374 N N . PRO A 1 487 ? -4.918 6.840 -10.444 1.00 40.94 487 PRO A N 1
ATOM 7375 C CA . PRO A 1 487 ? -5.305 5.543 -11.011 1.00 47.94 487 PRO A CA 1
ATOM 7376 C C . PRO A 1 487 ? -6.646 5.594 -11.731 1.00 51.08 487 PRO A C 1
ATOM 7377 O O . PRO A 1 487 ? -7.495 6.452 -11.480 1.00 55.74 487 PRO A O 1
ATOM 7388 N N . THR A 1 488 ? -6.830 4.632 -12.632 1.00 56.83 488 THR A N 1
ATOM 7389 C CA . THR A 1 488 ? -8.076 4.479 -13.380 1.00 60.20 488 THR A CA 1
ATOM 7390 C C . THR A 1 488 ? -9.242 4.239 -12.424 1.00 63.47 488 THR A C 1
ATOM 7391 O O . THR A 1 488 ? -10.402 4.190 -12.837 1.00 72.90 488 THR A O 1
ATOM 7402 N N . PRO B 1 8 ? -11.313 39.380 -65.487 1.00 41.57 8 PRO B N 1
ATOM 7403 C CA . PRO B 1 8 ? -12.318 38.358 -65.801 1.00 32.30 8 PRO B CA 1
ATOM 7404 C C . PRO B 1 8 ? -12.993 37.770 -64.564 1.00 29.56 8 PRO B C 1
ATOM 7405 O O . PRO B 1 8 ? -12.352 37.577 -63.529 1.00 31.10 8 PRO B O 1
ATOM 7416 N N . HIS B 1 9 ? -14.280 37.466 -64.687 1.00 27.39 9 HIS B N 1
ATOM 7417 C CA . HIS B 1 9 ? -15.081 37.011 -63.562 1.00 21.87 9 HIS B CA 1
ATOM 7418 C C . HIS B 1 9 ? -15.778 35.703 -63.910 1.00 15.66 9 HIS B C 1
ATOM 7419 O O . HIS B 1 9 ? -16.294 35.538 -65.018 1.00 16.61 9 HIS B O 1
ATOM 7433 N N . LEU B 1 10 ? -15.764 34.767 -62.962 1.00 15.38 10 LEU B N 1
ATOM 7434 C CA . LEU B 1 10 ? -16.411 33.474 -63.167 1.00 12.64 10 LEU B CA 1
ATOM 7435 C C . LEU B 1 10 ? -17.905 33.529 -62.886 1.00 12.07 10 LEU B C 1
ATOM 7436 O O . LEU B 1 10 ? -18.675 32.804 -63.522 1.00 9.21 10 LEU B O 1
ATOM 7452 N N . LEU B 1 11 ? -18.322 34.373 -61.938 1.00 15.27 11 LEU B N 1
ATOM 7453 C CA . LEU B 1 11 ? -19.718 34.468 -61.495 1.00 13.34 11 LEU B CA 1
ATOM 7454 C C . LEU B 1 11 ? -20.188 33.157 -60.866 1.00 13.75 11 LEU B C 1
ATOM 7455 O O . LEU B 1 11 ? -21.281 32.653 -61.138 1.00 12.97 11 LEU B O 1
ATOM 7471 N N . THR B 1 12 ? -19.344 32.625 -59.977 1.00 12.45 12 THR B N 1
ATOM 7472 C CA . THR B 1 12 ? -19.624 31.352 -59.316 1.00 14.81 12 THR B CA 1
ATOM 7473 C C . THR B 1 12 ? -20.872 31.430 -58.438 1.00 12.96 12 THR B C 1
ATOM 7474 O O . THR B 1 12 ? -21.650 30.473 -58.379 1.00 14.81 12 THR B O 1
ATOM 7485 N N . ASP B 1 13 ? -21.076 32.551 -57.738 1.00 12.50 13 ASP B N 1
ATOM 7486 C CA . ASP B 1 13 ? -22.258 32.678 -56.881 1.00 14.10 13 ASP B CA 1
ATOM 7487 C C . ASP B 1 13 ? -23.534 32.412 -57.670 1.00 15.06 13 ASP B C 1
ATOM 7488 O O . ASP B 1 13 ? -24.391 31.626 -57.248 1.00 16.67 13 ASP B O 1
ATOM 7497 N N . ALA B 1 14 ? -23.658 33.034 -58.843 1.00 15.18 14 ALA B N 1
ATOM 7498 C CA . ALA B 1 14 ? -24.863 32.868 -59.651 1.00 16.41 14 ALA B CA 1
ATOM 7499 C C . ALA B 1 14 ? -24.976 31.450 -60.201 1.00 16.98 14 ALA B C 1
ATOM 7500 O O . ALA B 1 14 ? -26.073 30.884 -60.253 1.00 16.31 14 ALA B O 1
ATOM 7507 N N . VAL B 1 15 ? -23.854 30.865 -60.633 1.00 16.67 15 VAL B N 1
ATOM 7508 C CA . VAL B 1 15 ? -23.848 29.463 -61.047 1.00 15.12 15 VAL B CA 1
ATOM 7509 C C . VAL B 1 15 ? -24.370 28.571 -59.925 1.00 13.47 15 VAL B C 1
ATOM 7510 O O . VAL B 1 15 ? -25.247 27.724 -60.141 1.00 16.57 15 VAL B O 1
ATOM 7523 N N . ARG B 1 16 ? -23.808 28.719 -58.724 1.00 18.71 16 ARG B N 1
ATOM 7524 C CA . ARG B 1 16 ? -24.241 27.906 -57.591 1.00 19.45 16 ARG B CA 1
ATOM 7525 C C . ARG B 1 16 ? -25.737 28.042 -57.350 1.00 18.28 16 ARG B C 1
ATOM 7526 O O . ARG B 1 16 ? -26.411 27.064 -57.007 1.00 19.17 16 ARG B O 1
ATOM 7547 N N . ALA B 1 17 ? -26.269 29.253 -57.508 1.00 23.71 17 ALA B N 1
ATOM 7548 C CA . ALA B 1 17 ? -27.685 29.474 -57.247 1.00 24.03 17 ALA B CA 1
ATOM 7549 C C . ALA B 1 17 ? -28.560 28.567 -58.101 1.00 26.12 17 ALA B C 1
ATOM 7550 O O . ALA B 1 17 ? -29.620 28.125 -57.650 1.00 27.35 17 ALA B O 1
ATOM 7557 N N . PHE B 1 18 ? -28.130 28.261 -59.324 1.00 17.59 18 PHE B N 1
ATOM 7558 C CA . PHE B 1 18 ? -28.917 27.436 -60.228 1.00 17.34 18 PHE B CA 1
ATOM 7559 C C . PHE B 1 18 ? -28.502 25.969 -60.221 1.00 14.39 18 PHE B C 1
ATOM 7560 O O . PHE B 1 18 ? -29.196 25.147 -60.820 1.00 15.22 18 PHE B O 1
ATOM 7577 N N . GLN B 1 19 ? -27.418 25.618 -59.531 1.00 15.51 19 GLN B N 1
ATOM 7578 C CA . GLN B 1 19 ? -26.982 24.230 -59.461 1.00 17.40 19 GLN B CA 1
ATOM 7579 C C . GLN B 1 19 ? -27.832 23.380 -58.528 1.00 22.93 19 GLN B C 1
ATOM 7580 O O . GLN B 1 19 ? -27.657 22.160 -58.502 1.00 21.71 19 GLN B O 1
ATOM 7594 N N . ALA B 1 20 ? -28.733 23.985 -57.764 1.00 19.64 20 ALA B N 1
ATOM 7595 C CA . ALA B 1 20 ? -29.551 23.237 -56.819 1.00 24.70 20 ALA B CA 1
ATOM 7596 C C . ALA B 1 20 ? -30.787 22.616 -57.462 1.00 24.78 20 ALA B C 1
ATOM 7597 O O . ALA B 1 20 ? -31.608 22.032 -56.746 1.00 32.64 20 ALA B O 1
ATOM 7604 N N . GLN B 1 21 ? -30.938 22.722 -58.780 1.00 20.56 21 GLN B N 1
ATOM 7605 C CA . GLN B 1 21 ? -32.071 22.123 -59.468 1.00 18.92 21 GLN B CA 1
ATOM 7606 C C . GLN B 1 21 ? -31.979 20.602 -59.475 1.00 24.52 21 GLN B C 1
ATOM 7607 O O . GLN B 1 21 ? -30.896 20.019 -59.425 1.00 27.28 21 GLN B O 1
ATOM 7621 N N . SER B 1 22 ? -33.144 19.963 -59.556 1.00 29.37 22 SER B N 1
ATOM 7622 C CA . SER B 1 22 ? -33.251 18.524 -59.793 1.00 33.58 22 SER B CA 1
ATOM 7623 C C . SER B 1 22 ? -34.227 18.330 -60.945 1.00 33.04 22 SER B C 1
ATOM 7624 O O . SER B 1 22 ? -35.451 18.319 -60.732 1.00 39.42 22 SER B O 1
ATOM 7632 N N . PRO B 1 23 ? -33.737 18.202 -62.175 1.00 38.98 23 PRO B N 1
ATOM 7633 C CA . PRO B 1 23 ? -34.646 18.061 -63.315 1.00 39.05 23 PRO B CA 1
ATOM 7634 C C . PRO B 1 23 ? -35.432 16.762 -63.253 1.00 30.18 23 PRO B C 1
ATOM 7635 O O . PRO B 1 23 ? -35.007 15.778 -62.641 1.00 30.81 23 PRO B O 1
ATOM 7646 N N . VAL B 1 24 ? -36.593 16.772 -63.902 1.00 36.20 24 VAL B N 1
ATOM 7647 C CA . VAL B 1 24 ? -37.476 15.609 -63.964 1.00 35.73 24 VAL B CA 1
ATOM 7648 C C . VAL B 1 24 ? -37.348 15.007 -65.360 1.00 25.06 24 VAL B C 1
ATOM 7649 O O . VAL B 1 24 ? -37.732 15.624 -66.359 1.00 28.76 24 VAL B O 1
ATOM 7662 N N . TRP B 1 25 ? -36.815 13.791 -65.421 1.00 22.76 25 TRP B N 1
ATOM 7663 C CA . TRP B 1 25 ? -36.561 13.103 -66.679 1.00 26.98 25 TRP B CA 1
ATOM 7664 C C . TRP B 1 25 ? -37.770 12.282 -67.110 1.00 24.93 25 TRP B C 1
ATOM 7665 O O . TRP B 1 25 ? -38.413 11.628 -66.289 1.00 27.33 25 TRP B O 1
ATOM 7686 N N . ARG B 1 26 ? -38.060 12.314 -68.404 1.00 26.59 26 ARG B N 1
ATOM 7687 C CA . ARG B 1 26 ? -39.112 11.515 -69.014 1.00 29.19 26 ARG B CA 1
ATOM 7688 C C . ARG B 1 26 ? -38.624 11.026 -70.367 1.00 26.72 26 ARG B C 1
ATOM 7689 O O . ARG B 1 26 ? -37.658 11.566 -70.915 1.00 30.01 26 ARG B O 1
ATOM 7710 N N . PRO B 1 27 ? -39.281 10.015 -70.940 1.00 26.17 27 PRO B N 1
ATOM 7711 C CA . PRO B 1 27 ? -38.976 9.637 -72.325 1.00 24.55 27 PRO B CA 1
ATOM 7712 C C . PRO B 1 27 ? -39.158 10.814 -73.271 1.00 29.58 27 PRO B C 1
ATOM 7713 O O . PRO B 1 27 ? -40.120 11.575 -73.162 1.00 30.17 27 PRO B O 1
ATOM 7724 N N . ALA B 1 28 ? -38.218 10.955 -74.205 1.00 25.10 28 ALA B N 1
ATOM 7725 C CA . ALA B 1 28 ? -38.261 12.008 -75.222 1.00 25.55 28 ALA B CA 1
ATOM 7726 C C . ALA B 1 28 ? -39.150 11.553 -76.377 1.00 37.80 28 ALA B C 1
ATOM 7727 O O . ALA B 1 28 ? -38.676 10.987 -77.365 1.00 42.54 28 ALA B O 1
ATOM 7734 N N . ASP B 1 29 ? -40.453 11.820 -76.278 1.00 33.84 29 ASP B N 1
ATOM 7735 C CA . ASP B 1 29 ? -41.400 11.335 -77.276 1.00 40.30 29 ASP B CA 1
ATOM 7736 C C . ASP B 1 29 ? -41.936 12.413 -78.207 1.00 40.19 29 ASP B C 1
ATOM 7737 O O . ASP B 1 29 ? -42.781 12.104 -79.052 1.00 42.15 29 ASP B O 1
ATOM 7746 N N . ASP B 1 30 ? -41.478 13.659 -78.098 1.00 34.93 30 ASP B N 1
ATOM 7747 C CA . ASP B 1 30 ? -42.012 14.726 -78.935 1.00 26.84 30 ASP B CA 1
ATOM 7748 C C . ASP B 1 30 ? -41.161 14.996 -80.171 1.00 31.69 30 ASP B C 1
ATOM 7749 O O . ASP B 1 30 ? -41.432 15.956 -80.902 1.00 32.31 30 ASP B O 1
ATOM 7758 N N . GLU B 1 31 ? -40.151 14.165 -80.430 1.00 27.71 31 GLU B N 1
ATOM 7759 C CA . GLU B 1 31 ? -39.289 14.321 -81.596 1.00 25.25 31 GLU B CA 1
ATOM 7760 C C . GLU B 1 31 ? -38.727 12.955 -81.961 1.00 21.20 31 GLU B C 1
ATOM 7761 O O . GLU B 1 31 ? -38.133 12.280 -81.118 1.00 27.27 31 GLU B O 1
ATOM 7773 N N . GLU B 1 32 ? -38.922 12.560 -83.219 1.00 21.10 32 GLU B N 1
ATOM 7774 C CA . GLU B 1 32 ? -38.595 11.201 -83.640 1.00 27.50 32 GLU B CA 1
ATOM 7775 C C . GLU B 1 32 ? -37.113 10.895 -83.440 1.00 30.04 32 GLU B C 1
ATOM 7776 O O . GLU B 1 32 ? -36.750 9.826 -82.935 1.00 25.05 32 GLU B O 1
ATOM 7788 N N . ALA B 1 33 ? -36.239 11.823 -83.836 1.00 26.52 33 ALA B N 1
ATOM 7789 C CA . ALA B 1 33 ? -34.800 11.574 -83.764 1.00 25.59 33 ALA B CA 1
ATOM 7790 C C . ALA B 1 33 ? -34.321 11.290 -82.346 1.00 23.64 33 ALA B C 1
ATOM 7791 O O . ALA B 1 33 ? -33.250 10.695 -82.174 1.00 26.62 33 ALA B O 1
ATOM 7798 N N . LEU B 1 34 ? -35.077 11.711 -81.336 1.00 19.69 34 LEU B N 1
ATOM 7799 C CA . LEU B 1 34 ? -34.686 11.568 -79.943 1.00 19.15 34 LEU B CA 1
ATOM 7800 C C . LEU B 1 34 ? -35.387 10.414 -79.248 1.00 23.66 34 LEU B C 1
ATOM 7801 O O . LEU B 1 34 ? -35.168 10.205 -78.051 1.00 23.82 34 LEU B O 1
ATOM 7817 N N . ARG B 1 35 ? -36.237 9.674 -79.950 1.00 29.51 35 ARG B N 1
ATOM 7818 C CA . ARG B 1 35 ? -36.823 8.494 -79.341 1.00 30.70 35 ARG B CA 1
ATOM 7819 C C . ARG B 1 35 ? -35.716 7.487 -79.054 1.00 27.80 35 ARG B C 1
ATOM 7820 O O . ARG B 1 35 ? -34.845 7.241 -79.895 1.00 38.10 35 ARG B O 1
ATOM 7841 N N . GLY B 1 36 ? -35.742 6.928 -77.852 1.00 23.62 36 GLY B N 1
ATOM 7842 C CA . GLY B 1 36 ? -34.646 6.160 -77.313 1.00 26.22 36 GLY B CA 1
ATOM 7843 C C . GLY B 1 36 ? -33.945 6.845 -76.161 1.00 19.81 36 GLY B C 1
ATOM 7844 O O . GLY B 1 36 ? -33.257 6.171 -75.384 1.00 22.48 36 GLY B O 1
ATOM 7848 N N . LEU B 1 37 ? -34.123 8.157 -76.019 1.00 17.54 37 LEU B N 1
ATOM 7849 C CA . LEU B 1 37 ? -33.482 8.960 -74.991 1.00 16.28 37 LEU B CA 1
ATOM 7850 C C . LEU B 1 37 ? -34.509 9.468 -73.990 1.00 23.68 37 LEU B C 1
ATOM 7851 O O . LEU B 1 37 ? -35.705 9.536 -74.278 1.00 22.88 37 LEU B O 1
ATOM 7867 N N . GLU B 1 38 ? -34.023 9.844 -72.812 1.00 17.62 38 GLU B N 1
ATOM 7868 C CA . GLU B 1 38 ? -34.803 10.652 -71.891 1.00 17.97 38 GLU B CA 1
ATOM 7869 C C . GLU B 1 38 ? -34.563 12.133 -72.163 1.00 24.27 38 GLU B C 1
ATOM 7870 O O . GLU B 1 38 ? -33.555 12.527 -72.753 1.00 19.22 38 GLU B O 1
ATOM 7882 N N . ALA B 1 39 ? -35.501 12.956 -71.704 1.00 14.28 39 ALA B N 1
ATOM 7883 C CA . ALA B 1 39 ? -35.423 14.401 -71.866 1.00 15.70 39 ALA B CA 1
ATOM 7884 C C . ALA B 1 39 ? -35.784 15.095 -70.560 1.00 22.83 39 ALA B C 1
ATOM 7885 O O . ALA B 1 39 ? -36.588 14.592 -69.769 1.00 23.21 39 ALA B O 1
ATOM 7892 N N . ALA B 1 40 ? -35.172 16.257 -70.341 1.00 19.85 40 ALA B N 1
ATOM 7893 C CA . ALA B 1 40 ? -35.490 17.109 -69.205 1.00 18.81 40 ALA B CA 1
ATOM 7894 C C . ALA B 1 40 ? -35.237 18.556 -69.595 1.00 21.34 40 ALA B C 1
ATOM 7895 O O . ALA B 1 40 ? -34.562 18.842 -70.585 1.00 20.13 40 ALA B O 1
ATOM 7902 N N . GLU B 1 41 ? -35.803 19.469 -68.811 1.00 18.28 41 GLU B N 1
ATOM 7903 C CA . GLU B 1 41 ? -35.540 20.890 -68.957 1.00 22.28 41 GLU B CA 1
ATOM 7904 C C . GLU B 1 41 ? -34.854 21.425 -67.712 1.00 22.25 41 GLU B C 1
ATOM 7905 O O . GLU B 1 41 ? -35.031 20.911 -66.602 1.00 23.34 41 GLU B O 1
ATOM 7917 N N . LEU B 1 42 ? -34.088 22.487 -67.923 1.00 17.79 42 LEU B N 1
ATOM 7918 C CA . LEU B 1 42 ? -33.237 23.093 -66.920 1.00 18.99 42 LEU B CA 1
ATOM 7919 C C . LEU B 1 42 ? -33.317 24.599 -67.109 1.00 17.21 42 LEU B C 1
ATOM 7920 O O . LEU B 1 42 ? -33.420 25.073 -68.242 1.00 17.73 42 LEU B O 1
ATOM 7936 N N . THR B 1 43 ? -33.284 25.350 -66.012 1.00 17.41 43 THR B N 1
ATOM 7937 C CA . THR B 1 43 ? -33.331 26.803 -66.080 1.00 19.68 43 THR B CA 1
ATOM 7938 C C . THR B 1 43 ? -31.940 27.384 -65.867 1.00 14.33 43 THR B C 1
ATOM 7939 O O . THR B 1 43 ? -31.202 26.945 -64.979 1.00 16.08 43 THR B O 1
ATOM 7950 N N . VAL B 1 44 ? -31.590 28.372 -66.687 1.00 17.59 44 VAL B N 1
ATOM 7951 C CA . VAL B 1 44 ? -30.376 29.158 -66.483 1.00 17.99 44 VAL B CA 1
ATOM 7952 C C . VAL B 1 44 ? -30.721 30.642 -66.547 1.00 15.31 44 VAL B C 1
ATOM 7953 O O . VAL B 1 44 ? -31.681 31.028 -67.234 1.00 18.15 44 VAL B O 1
ATOM 7966 N N . PRO B 1 45 ? -29.962 31.504 -65.875 1.00 15.00 45 PRO B N 1
ATOM 7967 C CA . PRO B 1 45 ? -30.174 32.946 -66.042 1.00 15.26 45 PRO B CA 1
ATOM 7968 C C . PRO B 1 45 ? -29.721 33.405 -67.418 1.00 17.68 45 PRO B C 1
ATOM 7969 O O . PRO B 1 45 ? -28.732 32.910 -67.965 1.00 16.62 45 PRO B O 1
ATOM 7980 N N . LEU B 1 46 ? -30.481 34.337 -67.991 1.00 17.47 46 LEU B N 1
ATOM 7981 C CA . LEU B 1 46 ? -30.019 35.036 -69.189 1.00 18.21 46 LEU B CA 1
ATOM 7982 C C . LEU B 1 46 ? -28.665 35.680 -68.959 1.00 15.24 46 LEU B C 1
ATOM 7983 O O . LEU B 1 46 ? -27.758 35.568 -69.797 1.00 14.21 46 LEU B O 1
ATOM 7999 N N . ASP B 1 47 ? -28.504 36.329 -67.814 1.00 12.47 47 ASP B N 1
ATOM 8000 C CA . ASP B 1 47 ? -27.326 37.122 -67.493 1.00 17.61 47 ASP B CA 1
ATOM 8001 C C . ASP B 1 47 ? -26.838 36.667 -66.123 1.00 16.48 47 ASP B C 1
ATOM 8002 O O . ASP B 1 47 ? -27.543 36.844 -65.124 1.00 18.02 47 ASP B O 1
ATOM 8011 N N . TYR B 1 48 ? -25.648 36.058 -66.063 1.00 13.98 48 TYR B N 1
ATOM 8012 C CA . TYR B 1 48 ? -25.181 35.567 -64.770 1.00 15.46 48 TYR B CA 1
ATOM 8013 C C . TYR B 1 48 ? -24.804 36.700 -63.820 1.00 18.33 48 TYR B C 1
ATOM 8014 O O . TYR B 1 48 ? -24.600 36.449 -62.628 1.00 16.63 48 TYR B O 1
ATOM 8032 N N . ARG B 1 49 ? -24.731 37.934 -64.307 1.00 16.97 49 ARG B N 1
ATOM 8033 C CA . ARG B 1 49 ? -24.624 39.083 -63.420 1.00 20.42 49 ARG B CA 1
ATOM 8034 C C . ARG B 1 49 ? -25.962 39.474 -62.810 1.00 24.16 49 ARG B C 1
ATOM 8035 O O . ARG B 1 49 ? -25.990 40.325 -61.915 1.00 26.86 49 ARG B O 1
ATOM 8056 N N . ALA B 1 50 ? -27.061 38.895 -63.290 1.00 19.16 50 ALA B N 1
ATOM 8057 C CA . ALA B 1 50 ? -28.408 39.211 -62.809 1.00 24.45 50 ALA B CA 1
ATOM 8058 C C . ALA B 1 50 ? -29.156 37.913 -62.536 1.00 20.46 50 ALA B C 1
ATOM 8059 O O . ALA B 1 50 ? -30.148 37.595 -63.200 1.00 20.47 50 ALA B O 1
ATOM 8066 N N . PRO B 1 51 ? -28.698 37.133 -61.554 1.00 20.08 51 PRO B N 1
ATOM 8067 C CA . PRO B 1 51 ? -29.283 35.798 -61.335 1.00 21.54 51 PRO B CA 1
ATOM 8068 C C . PRO B 1 51 ? -30.742 35.801 -60.916 1.00 25.68 51 PRO B C 1
ATOM 8069 O O . PRO B 1 51 ? -31.430 34.795 -61.127 1.00 21.24 51 PRO B O 1
ATOM 8080 N N . ALA B 1 52 ? -31.234 36.869 -60.296 1.00 27.01 52 ALA B N 1
ATOM 8081 C CA . ALA B 1 52 ? -32.642 36.932 -59.920 1.00 23.94 52 ALA B CA 1
ATOM 8082 C C . ALA B 1 52 ? -33.496 37.570 -61.000 1.00 29.28 52 ALA B C 1
ATOM 8083 O O . ALA B 1 52 ? -34.669 37.867 -60.754 1.00 30.80 52 ALA B O 1
ATOM 8090 N N . GLY B 1 53 ? -32.941 37.769 -62.186 1.00 25.30 53 GLY B N 1
ATOM 8091 C CA . GLY B 1 53 ? -33.642 38.345 -63.304 1.00 23.41 53 GLY B CA 1
ATOM 8092 C C . GLY B 1 53 ? -34.162 37.313 -64.277 1.00 19.18 53 GLY B C 1
ATOM 8093 O O . GLY B 1 53 ? -34.516 36.189 -63.904 1.00 23.49 53 GLY B O 1
ATOM 8097 N N . ARG B 1 54 ? -34.204 37.705 -65.544 1.00 22.61 54 ARG B N 1
ATOM 8098 C CA . ARG B 1 54 ? -34.755 36.873 -66.604 1.00 25.12 54 ARG B CA 1
ATOM 8099 C C . ARG B 1 54 ? -33.976 35.564 -66.736 1.00 23.25 54 ARG B C 1
ATOM 8100 O O . ARG B 1 54 ? -32.760 35.518 -66.541 1.00 20.37 54 ARG B O 1
ATOM 8121 N N . THR B 1 55 ? -34.697 34.496 -67.075 1.00 21.80 55 THR B N 1
ATOM 8122 C CA . THR B 1 55 ? -34.135 33.159 -67.213 1.00 23.51 55 THR B CA 1
ATOM 8123 C C . THR B 1 55 ? -34.508 32.572 -68.571 1.00 25.15 55 THR B C 1
ATOM 8124 O O . THR B 1 55 ? -35.386 33.079 -69.275 1.00 22.95 55 THR B O 1
ATOM 8135 N N . LEU B 1 56 ? -33.814 31.485 -68.925 1.00 20.21 56 LEU B N 1
ATOM 8136 C CA . LEU B 1 56 ? -34.059 30.672 -70.114 1.00 21.13 56 LEU B CA 1
ATOM 8137 C C . LEU B 1 56 ? -34.265 29.228 -69.685 1.00 15.78 56 LEU B C 1
ATOM 8138 O O . LEU B 1 56 ? -33.936 28.836 -68.563 1.00 22.82 56 LEU B O 1
ATOM 8154 N N . THR B 1 57 ? -34.757 28.418 -70.610 1.00 19.01 57 THR B N 1
ATOM 8155 C CA . THR B 1 57 ? -34.799 26.980 -70.411 1.00 19.11 57 THR B CA 1
ATOM 8156 C C . THR B 1 57 ? -33.910 26.298 -71.440 1.00 15.15 57 THR B C 1
ATOM 8157 O O . THR B 1 57 ? -33.903 26.667 -72.622 1.00 15.93 57 THR B O 1
ATOM 8168 N N . LEU B 1 58 ? -33.141 25.323 -70.969 1.00 16.76 58 LEU B N 1
ATOM 8169 C CA . LEU B 1 58 ? -32.348 24.449 -71.820 1.00 15.62 58 LEU B CA 1
ATOM 8170 C C . LEU B 1 58 ? -32.994 23.075 -71.863 1.00 10.76 58 LEU B C 1
ATOM 8171 O O . LEU B 1 58 ? -33.467 22.576 -70.839 1.00 18.31 58 LEU B O 1
ATOM 8187 N N . GLY B 1 59 ? -32.987 22.462 -73.046 1.00 11.38 59 GLY B N 1
ATOM 8188 C CA . GLY B 1 59 ? -33.435 21.099 -73.212 1.00 15.36 59 GLY B CA 1
ATOM 8189 C C . GLY B 1 59 ? -32.269 20.131 -73.213 1.00 14.70 59 GLY B C 1
ATOM 8190 O O . GLY B 1 59 ? -31.321 20.280 -73.994 1.00 12.77 59 GLY B O 1
ATOM 8194 N N . LEU B 1 60 ? -32.331 19.155 -72.311 1.00 14.00 60 LEU B N 1
ATOM 8195 C CA . LEU B 1 60 ? -31.334 18.105 -72.170 1.00 13.31 60 LEU B CA 1
ATOM 8196 C C . LEU B 1 60 ? -31.900 16.768 -72.624 1.00 18.60 60 LEU B C 1
ATOM 8197 O O . LEU B 1 60 ? -33.115 16.545 -72.612 1.00 16.25 60 LEU B O 1
ATOM 8213 N N . VAL B 1 61 ? -30.992 15.862 -73.000 1.00 13.08 61 VAL B N 1
ATOM 8214 C CA . VAL B 1 61 ? -31.327 14.462 -73.225 1.00 10.64 61 VAL B CA 1
ATOM 8215 C C . VAL B 1 61 ? -30.270 13.602 -72.551 1.00 14.63 61 VAL B C 1
ATOM 8216 O O . VAL B 1 61 ? -29.167 14.065 -72.235 1.00 12.24 61 VAL B O 1
ATOM 8229 N N . ARG B 1 62 ? -30.625 12.332 -72.334 1.00 12.30 62 ARG B N 1
ATOM 8230 C CA . ARG B 1 62 ? -29.745 11.409 -71.630 1.00 14.93 62 ARG B CA 1
ATOM 8231 C C . ARG B 1 62 ? -29.968 9.966 -72.072 1.00 16.94 62 ARG B C 1
ATOM 8232 O O . ARG B 1 62 ? -31.094 9.539 -72.350 1.00 16.03 62 ARG B O 1
ATOM 8253 N N . HIS B 1 63 ? -28.864 9.216 -72.095 1.00 12.23 63 HIS B N 1
ATOM 8254 C CA . HIS B 1 63 ? -28.847 7.770 -72.296 1.00 15.54 63 HIS B CA 1
ATOM 8255 C C . HIS B 1 63 ? -28.035 7.186 -71.146 1.00 19.33 63 HIS B C 1
ATOM 8256 O O . HIS B 1 63 ? -26.815 7.382 -71.081 1.00 15.11 63 HIS B O 1
ATOM 8270 N N . ARG B 1 64 ? -28.699 6.503 -70.218 1.00 15.33 64 ARG B N 1
ATOM 8271 C CA . ARG B 1 64 ? -28.012 6.052 -69.016 1.00 16.17 64 ARG B CA 1
ATOM 8272 C C . ARG B 1 64 ? -27.063 4.902 -69.323 1.00 10.65 64 ARG B C 1
ATOM 8273 O O . ARG B 1 64 ? -27.253 4.142 -70.277 1.00 14.57 64 ARG B O 1
ATOM 8294 N N . ALA B 1 65 ? -26.016 4.799 -68.505 1.00 14.17 65 ALA B N 1
ATOM 8295 C CA . ALA B 1 65 ? -25.027 3.736 -68.646 1.00 16.38 65 ALA B CA 1
ATOM 8296 C C . ALA B 1 65 ? -25.709 2.377 -68.713 1.00 19.92 65 ALA B C 1
ATOM 8297 O O . ALA B 1 65 ? -26.541 2.053 -67.865 1.00 22.14 65 ALA B O 1
ATOM 8304 N N . THR B 1 66 ? -25.359 1.585 -69.728 1.00 17.44 66 THR B N 1
ATOM 8305 C CA . THR B 1 66 ? -26.047 0.312 -69.931 1.00 22.35 66 THR B CA 1
ATOM 8306 C C . THR B 1 66 ? -25.627 -0.765 -68.936 1.00 28.90 66 THR B C 1
ATOM 8307 O O . THR B 1 66 ? -26.329 -1.775 -68.821 1.00 21.03 66 THR B O 1
ATOM 8318 N N . ALA B 1 67 ? -24.510 -0.589 -68.225 1.00 24.14 67 ALA B N 1
ATOM 8319 C CA . ALA B 1 67 ? -24.054 -1.543 -67.213 1.00 20.91 67 ALA B CA 1
ATOM 8320 C C . ALA B 1 67 ? -23.976 -0.818 -65.877 1.00 24.58 67 ALA B C 1
ATOM 8321 O O . ALA B 1 67 ? -22.913 -0.300 -65.498 1.00 23.46 67 ALA B O 1
ATOM 8328 N N . PRO B 1 68 ? -25.083 -0.745 -65.135 1.00 26.46 68 PRO B N 1
ATOM 8329 C CA . PRO B 1 68 ? -25.076 -0.007 -63.864 1.00 25.13 68 PRO B CA 1
ATOM 8330 C C . PRO B 1 68 ? -23.959 -0.407 -62.921 1.00 24.81 68 PRO B C 1
ATOM 8331 O O . PRO B 1 68 ? -23.445 0.448 -62.189 1.00 32.79 68 PRO B O 1
ATOM 8342 N N . GLU B 1 69 ? -23.568 -1.681 -62.898 1.00 29.32 69 GLU B N 1
ATOM 8343 C CA . GLU B 1 69 ? -22.512 -2.094 -61.984 1.00 31.98 69 GLU B CA 1
ATOM 8344 C C . GLU B 1 69 ? -21.138 -1.622 -62.442 1.00 34.35 69 GLU B C 1
ATOM 8345 O O . GLU B 1 69 ? -20.193 -1.668 -61.647 1.00 35.19 69 GLU B O 1
ATOM 8357 N N . ARG B 1 70 ? -21.009 -1.166 -63.691 1.00 29.54 70 ARG B N 1
ATOM 8358 C CA . ARG B 1 70 ? -19.766 -0.612 -64.214 1.00 28.58 70 ARG B CA 1
ATOM 8359 C C . ARG B 1 70 ? -19.815 0.902 -64.406 1.00 31.25 70 ARG B C 1
ATOM 8360 O O . ARG B 1 70 ? -18.836 1.477 -64.900 1.00 21.12 70 ARG B O 1
ATOM 8381 N N . ARG B 1 71 ? -20.918 1.561 -64.042 1.00 24.04 71 ARG B N 1
ATOM 8382 C CA . ARG B 1 71 ? -21.053 2.999 -64.279 1.00 24.19 71 ARG B CA 1
ATOM 8383 C C . ARG B 1 71 ? -19.955 3.770 -63.569 1.00 22.55 71 ARG B C 1
ATOM 8384 O O . ARG B 1 71 ? -19.719 3.572 -62.376 1.00 20.49 71 ARG B O 1
ATOM 8405 N N . ARG B 1 72 ? -19.307 4.689 -64.289 1.00 18.44 72 ARG B N 1
ATOM 8406 C CA . ARG B 1 72 ? -18.290 5.522 -63.668 1.00 19.05 72 ARG B CA 1
ATOM 8407 C C . ARG B 1 72 ? -18.607 7.012 -63.646 1.00 16.62 72 ARG B C 1
ATOM 8408 O O . ARG B 1 72 ? -17.998 7.729 -62.847 1.00 21.05 72 ARG B O 1
ATOM 8429 N N . GLY B 1 73 ? -19.539 7.500 -64.462 1.00 17.20 73 GLY B N 1
ATOM 8430 C CA . GLY B 1 73 ? -19.942 8.890 -64.351 1.00 16.23 73 GLY B CA 1
ATOM 8431 C C . GLY B 1 73 ? -20.738 9.346 -65.561 1.00 13.30 73 GLY B C 1
ATOM 8432 O O . GLY B 1 73 ? -21.296 8.531 -66.299 1.00 12.75 73 GLY B O 1
ATOM 8436 N N . VAL B 1 74 ? -20.781 10.675 -65.738 1.00 10.26 74 VAL B N 1
ATOM 8437 C CA . VAL B 1 74 ? -21.489 11.326 -66.837 1.00 8.49 74 VAL B CA 1
ATOM 8438 C C . VAL B 1 74 ? -20.478 11.712 -67.905 1.00 9.29 74 VAL B C 1
ATOM 8439 O O . VAL B 1 74 ? -19.423 12.270 -67.588 1.00 9.58 74 VAL B O 1
ATOM 8452 N N . LEU B 1 75 ? -20.812 11.428 -69.165 1.00 9.87 75 LEU B N 1
ATOM 8453 C CA . LEU B 1 75 ? -20.102 11.949 -70.332 1.00 9.68 75 LEU B CA 1
ATOM 8454 C C . LEU B 1 75 ? -20.998 13.014 -70.954 1.00 9.16 75 LEU B C 1
ATOM 8455 O O . LEU B 1 75 ? -22.001 12.694 -71.600 1.00 9.31 75 LEU B O 1
ATOM 8471 N N . LEU B 1 76 ? -20.637 14.276 -70.750 1.00 9.51 76 LEU B N 1
ATOM 8472 C CA . LEU B 1 76 ? -21.377 15.386 -71.327 1.00 8.51 76 LEU B CA 1
ATOM 8473 C C . LEU B 1 76 ? -20.889 15.659 -72.741 1.00 10.42 76 LEU B C 1
ATOM 8474 O O . LEU B 1 76 ? -19.686 15.816 -72.978 1.00 7.50 76 LEU B O 1
ATOM 8490 N N . VAL B 1 77 ? -21.829 15.720 -73.672 1.00 7.10 77 VAL B N 1
ATOM 8491 C CA . VAL B 1 77 ? -21.541 15.994 -75.074 1.00 6.65 77 VAL B CA 1
ATOM 8492 C C . VAL B 1 77 ? -21.588 17.503 -75.284 1.00 8.36 77 VAL B C 1
ATOM 8493 O O . VAL B 1 77 ? -22.534 18.168 -74.853 1.00 9.11 77 VAL B O 1
ATOM 8506 N N . GLY B 1 78 ? -20.562 18.053 -75.929 1.00 8.14 78 GLY B N 1
ATOM 8507 C CA . GLY B 1 78 ? -20.559 19.459 -76.254 1.00 9.08 78 GLY B CA 1
ATOM 8508 C C . GLY B 1 78 ? -21.780 19.775 -77.107 1.00 10.02 78 GLY B C 1
ATOM 8509 O O . GLY B 1 78 ? -22.173 18.980 -77.963 1.00 10.09 78 GLY B O 1
ATOM 8513 N N . PRO B 1 79 ? -22.408 20.936 -76.872 1.00 11.10 79 PRO B N 1
ATOM 8514 C CA . PRO B 1 79 ? -23.750 21.202 -77.432 1.00 12.56 79 PRO B CA 1
ATOM 8515 C C . PRO B 1 79 ? -23.725 21.510 -78.924 1.00 13.43 79 PRO B C 1
ATOM 8516 O O . PRO B 1 79 ? -24.091 22.598 -79.368 1.00 17.85 79 PRO B O 1
ATOM 8527 N N . GLY B 1 80 ? -23.322 20.518 -79.711 1.00 14.58 80 GLY B N 1
ATOM 8528 C CA . GLY B 1 80 ? -23.310 20.634 -81.148 1.00 13.71 80 GLY B CA 1
ATOM 8529 C C . GLY B 1 80 ? -21.901 20.544 -81.677 1.00 17.20 80 GLY B C 1
ATOM 8530 O O . GLY B 1 80 ? -20.945 20.886 -80.969 1.00 16.87 80 GLY B O 1
ATOM 8534 N N . ASP B 1 81 ? -21.751 20.067 -82.908 1.00 15.43 81 ASP B N 1
ATOM 8535 C CA . ASP B 1 81 ? -20.424 20.042 -83.506 1.00 13.85 81 ASP B CA 1
ATOM 8536 C C . ASP B 1 81 ? -20.163 21.390 -84.158 1.00 19.16 81 ASP B C 1
ATOM 8537 O O . ASP B 1 81 ? -19.666 22.322 -83.507 1.00 14.12 81 ASP B O 1
ATOM 8546 N N . ASP B 1 82 ? -20.497 21.520 -85.432 1.00 15.22 82 ASP B N 1
ATOM 8547 C CA . ASP B 1 82 ? -20.328 22.805 -86.082 1.00 16.41 82 ASP B CA 1
ATOM 8548 C C . ASP B 1 82 ? -21.313 23.797 -85.478 1.00 12.35 82 ASP B C 1
ATOM 8549 O O . ASP B 1 82 ? -22.457 23.454 -85.160 1.00 16.57 82 ASP B O 1
ATOM 8558 N N . LEU B 1 83 ? -20.839 25.013 -85.242 1.00 13.91 83 LEU B N 1
ATOM 8559 C CA . LEU B 1 83 ? -21.681 26.023 -84.616 1.00 15.88 83 LEU B CA 1
ATOM 8560 C C . LEU B 1 83 ? -22.894 26.290 -85.500 1.00 15.05 83 LEU B C 1
ATOM 8561 O O . LEU B 1 83 ? -22.757 26.573 -86.694 1.00 17.96 83 LEU B O 1
ATOM 8577 N N . GLY B 1 84 ? -24.082 26.190 -84.905 1.00 15.08 84 GLY B N 1
ATOM 8578 C CA . GLY B 1 84 ? -25.338 26.200 -85.627 1.00 20.23 84 GLY B CA 1
ATOM 8579 C C . GLY B 1 84 ? -26.085 24.880 -85.580 1.00 17.52 84 GLY B C 1
ATOM 8580 O O . GLY B 1 84 ? -27.287 24.847 -85.894 1.00 15.19 84 GLY B O 1
ATOM 8584 N N . ASN B 1 85 ? -25.416 23.799 -85.189 1.00 14.11 85 ASN B N 1
ATOM 8585 C CA . ASN B 1 85 ? -26.021 22.480 -85.088 1.00 12.73 85 ASN B CA 1
ATOM 8586 C C . ASN B 1 85 ? -26.446 22.190 -83.651 1.00 11.05 85 ASN B C 1
ATOM 8587 O O . ASN B 1 85 ? -25.962 22.806 -82.701 1.00 12.64 85 ASN B O 1
ATOM 8598 N N . ARG B 1 86 ? -27.363 21.228 -83.506 1.00 10.59 86 ARG B N 1
ATOM 8599 C CA . ARG B 1 86 ? -27.995 20.928 -82.226 1.00 10.63 86 ARG B CA 1
ATOM 8600 C C . ARG B 1 86 ? -27.223 19.855 -81.466 1.00 10.56 86 ARG B C 1
ATOM 8601 O O . ARG B 1 86 ? -26.922 18.786 -82.010 1.00 12.73 86 ARG B O 1
ATOM 8622 N N . GLY B 1 87 ? -26.927 20.139 -80.200 1.00 8.42 87 GLY B N 1
ATOM 8623 C CA . GLY B 1 87 ? -26.262 19.151 -79.364 1.00 11.85 87 GLY B CA 1
ATOM 8624 C C . GLY B 1 87 ? -27.113 17.929 -79.066 1.00 11.08 87 GLY B C 1
ATOM 8625 O O . GLY B 1 87 ? -26.592 16.814 -78.971 1.00 11.07 87 GLY B O 1
ATOM 8629 N N . THR B 1 88 ? -28.428 18.113 -78.887 1.00 12.66 88 THR B N 1
ATOM 8630 C CA . THR B 1 88 ? -29.285 16.956 -78.622 1.00 10.23 88 THR B CA 1
ATOM 8631 C C . THR B 1 88 ? -29.245 15.969 -79.784 1.00 10.82 88 THR B C 1
ATOM 8632 O O . THR B 1 88 ? -29.198 14.753 -79.570 1.00 12.91 88 THR B O 1
ATOM 8643 N N . LEU B 1 89 ? -29.233 16.470 -81.022 1.00 11.08 89 LEU B N 1
ATOM 8644 C CA . LEU B 1 89 ? -29.150 15.587 -82.180 1.00 10.73 89 LEU B CA 1
ATOM 8645 C C . LEU B 1 89 ? -27.780 14.920 -82.267 1.00 14.04 89 LEU B C 1
ATOM 8646 O O . LEU B 1 89 ? -27.681 13.746 -82.633 1.00 13.42 89 LEU B O 1
ATOM 8662 N N . LEU B 1 90 ? -26.714 15.654 -81.932 1.00 12.85 90 LEU B N 1
ATOM 8663 C CA . LEU B 1 90 ? -25.392 15.035 -81.847 1.00 12.03 90 LEU B CA 1
ATOM 8664 C C . LEU B 1 90 ? -25.386 13.907 -80.825 1.00 9.90 90 LEU B C 1
ATOM 8665 O O . LEU B 1 90 ? -24.824 12.833 -81.077 1.00 12.00 90 LEU B O 1
ATOM 8681 N N . GLY B 1 91 ? -26.010 14.128 -79.666 1.00 10.17 91 GLY B N 1
ATOM 8682 C CA . GLY B 1 91 ? -26.086 13.077 -78.668 1.00 9.62 91 GLY B CA 1
ATOM 8683 C C . GLY B 1 91 ? -26.774 11.832 -79.193 1.00 14.41 91 GLY B C 1
ATOM 8684 O O . GLY B 1 91 ? -26.300 10.714 -78.984 1.00 13.81 91 GLY B O 1
ATOM 8688 N N . ALA B 1 92 ? -27.890 12.007 -79.903 1.00 13.15 92 ALA B N 1
ATOM 8689 C CA . ALA B 1 92 ? -28.560 10.855 -80.496 1.00 13.43 92 ALA B CA 1
ATOM 8690 C C . ALA B 1 92 ? -27.642 10.126 -81.470 1.00 15.76 92 ALA B C 1
ATOM 8691 O O . ALA B 1 92 ? -27.579 8.889 -81.466 1.00 14.41 92 ALA B O 1
ATOM 8698 N N . GLN B 1 93 ? -26.933 10.872 -82.324 1.00 12.93 93 GLN B N 1
ATOM 8699 C CA . GLN B 1 93 ? -25.993 10.241 -83.246 1.00 16.23 93 GLN B CA 1
ATOM 8700 C C . GLN B 1 93 ? -24.942 9.441 -82.488 1.00 14.13 93 GLN B C 1
ATOM 8701 O O . GLN B 1 93 ? -24.614 8.311 -82.871 1.00 14.88 93 GLN B O 1
ATOM 8715 N N . LEU B 1 94 ? -24.429 10.003 -81.389 1.00 11.84 94 LEU B N 1
ATOM 8716 C CA . LEU B 1 94 ? -23.358 9.356 -80.634 1.00 10.94 94 LEU B CA 1
ATOM 8717 C C . LEU B 1 94 ? -23.843 8.095 -79.938 1.00 13.33 94 LEU B C 1
ATOM 8718 O O . LEU B 1 94 ? -23.096 7.118 -79.823 1.00 14.41 94 LEU B O 1
ATOM 8734 N N . VAL B 1 95 ? -25.076 8.108 -79.432 1.00 13.65 95 VAL B N 1
ATOM 8735 C CA . VAL B 1 95 ? -25.609 6.918 -78.780 1.00 15.58 95 VAL B CA 1
ATOM 8736 C C . VAL B 1 95 ? -25.633 5.746 -79.754 1.00 15.58 95 VAL B C 1
ATOM 8737 O O . VAL B 1 95 ? -25.510 4.584 -79.346 1.00 18.12 95 VAL B O 1
ATOM 8750 N N . GLY B 1 96 ? -25.758 6.027 -81.052 1.00 14.55 96 GLY B N 1
ATOM 8751 C CA . GLY B 1 96 ? -25.785 4.980 -82.057 1.00 18.71 96 GLY B CA 1
ATOM 8752 C C . GLY B 1 96 ? -24.424 4.464 -82.484 1.00 21.97 96 GLY B C 1
ATOM 8753 O O . GLY B 1 96 ? -24.339 3.357 -83.025 1.00 19.77 96 GLY B O 1
ATOM 8757 N N . GLN B 1 97 ? -23.353 5.230 -82.252 1.00 15.79 97 GLN B N 1
ATOM 8758 C CA . GLN B 1 97 ? -22.054 4.905 -82.834 1.00 13.95 97 GLN B CA 1
ATOM 8759 C C . GLN B 1 97 ? -20.894 4.843 -81.846 1.00 9.31 97 GLN B C 1
ATOM 8760 O O . GLN B 1 97 ? -19.813 4.382 -82.233 1.00 12.53 97 GLN B O 1
ATOM 8774 N N . LEU B 1 98 ? -21.074 5.271 -80.602 1.00 10.79 98 LEU B N 1
ATOM 8775 C CA . LEU B 1 98 ? -20.009 5.184 -79.618 1.00 11.44 98 LEU B CA 1
ATOM 8776 C C . LEU B 1 98 ? -19.707 3.724 -79.276 1.00 13.82 98 LEU B C 1
ATOM 8777 O O . LEU B 1 98 ? -20.570 2.854 -79.404 1.00 12.11 98 LEU B O 1
ATOM 8793 N N . PRO B 1 99 ? -18.484 3.434 -78.829 1.00 11.48 99 PRO B N 1
ATOM 8794 C CA . PRO B 1 99 ? -18.165 2.067 -78.406 1.00 14.05 99 PRO B CA 1
ATOM 8795 C C . PRO B 1 99 ? -19.111 1.573 -77.324 1.00 13.51 99 PRO B C 1
ATOM 8796 O O . PRO B 1 99 ? -19.484 2.309 -76.408 1.00 11.23 99 PRO B O 1
ATOM 8807 N N . LYS B 1 100 ? -19.462 0.291 -77.416 1.00 14.17 100 LYS B N 1
ATOM 8808 C CA . LYS B 1 100 ? -20.357 -0.303 -76.430 1.00 16.03 100 LYS B CA 1
ATOM 8809 C C . LYS B 1 100 ? -19.853 -0.089 -75.010 1.00 12.71 100 LYS B C 1
ATOM 8810 O O . LYS B 1 100 ? -20.646 0.113 -74.089 1.00 12.96 100 LYS B O 1
ATOM 8829 N N . GLU B 1 101 ? -18.537 -0.147 -74.799 1.00 14.35 101 GLU B N 1
ATOM 8830 C CA . GLU B 1 101 ? -18.059 -0.055 -73.428 1.00 13.35 101 GLU B CA 1
ATOM 8831 C C . GLU B 1 101 ? -18.105 1.373 -72.907 1.00 12.00 101 GLU B C 1
ATOM 8832 O O . GLU B 1 101 ? -18.240 1.573 -71.698 1.00 11.72 101 GLU B O 1
ATOM 8844 N N . VAL B 1 102 ? -18.020 2.379 -73.786 1.00 10.68 102 VAL B N 1
ATOM 8845 C CA . VAL B 1 102 ? -18.272 3.752 -73.344 1.00 8.43 102 VAL B CA 1
ATOM 8846 C C . VAL B 1 102 ? -19.726 3.902 -72.911 1.00 8.58 102 VAL B C 1
ATOM 8847 O O . VAL B 1 102 ? -20.021 4.485 -71.863 1.00 11.44 102 VAL B O 1
ATOM 8860 N N . LEU B 1 103 ? -20.652 3.381 -73.720 1.00 10.71 103 LEU B N 1
ATOM 8861 C CA . LEU B 1 103 ? -22.075 3.423 -73.399 1.00 13.51 103 LEU B CA 1
ATOM 8862 C C . LEU B 1 103 ? -22.391 2.595 -72.164 1.00 14.78 103 LEU B C 1
ATOM 8863 O O . LEU B 1 103 ? -23.378 2.868 -71.466 1.00 13.79 103 LEU B O 1
ATOM 8879 N N . ALA B 1 104 ? -21.558 1.597 -71.867 1.00 17.14 104 ALA B N 1
ATOM 8880 C CA . ALA B 1 104 ? -21.779 0.770 -70.684 1.00 15.98 104 ALA B CA 1
ATOM 8881 C C . ALA B 1 104 ? -21.414 1.499 -69.400 1.00 16.20 104 ALA B C 1
ATOM 8882 O O . ALA B 1 104 ? -22.077 1.304 -68.378 1.00 16.95 104 ALA B O 1
ATOM 8889 N N . GLN B 1 105 ? -20.387 2.353 -69.428 1.00 14.12 105 GLN B N 1
ATOM 8890 C CA . GLN B 1 105 ? -19.866 2.952 -68.208 1.00 11.58 105 GLN B CA 1
ATOM 8891 C C . GLN B 1 105 ? -20.275 4.404 -67.989 1.00 11.66 105 GLN B C 1
ATOM 8892 O O . GLN B 1 105 ? -20.066 4.917 -66.886 1.00 14.42 105 GLN B O 1
ATOM 8906 N N . TYR B 1 106 ? -20.827 5.084 -68.990 1.00 11.57 106 TYR B N 1
ATOM 8907 C CA . TYR B 1 106 ? -21.179 6.490 -68.859 1.00 11.37 106 TYR B CA 1
ATOM 8908 C C . TYR B 1 106 ? -22.661 6.721 -69.125 1.00 8.52 106 TYR B C 1
ATOM 8909 O O . TYR B 1 106 ? -23.223 6.172 -70.075 1.00 13.79 106 TYR B O 1
ATOM 8927 N N . ASP B 1 107 ? -23.271 7.565 -68.296 1.00 11.64 107 ASP B N 1
ATOM 8928 C CA . ASP B 1 107 ? -24.473 8.286 -68.702 1.00 13.04 107 ASP B CA 1
ATOM 8929 C C . ASP B 1 107 ? -24.077 9.325 -69.739 1.00 13.16 107 ASP B C 1
ATOM 8930 O O . ASP B 1 107 ? -23.315 10.245 -69.428 1.00 13.41 107 ASP B O 1
ATOM 8939 N N . VAL B 1 108 ? -24.586 9.199 -70.956 1.00 10.48 108 VAL B N 1
ATOM 8940 C CA . VAL B 1 108 ? -24.344 10.209 -71.978 1.00 10.33 108 VAL B CA 1
ATOM 8941 C C . VAL B 1 108 ? -25.438 11.262 -71.896 1.00 12.07 108 VAL B C 1
ATOM 8942 O O . VAL B 1 108 ? -26.621 10.952 -72.066 1.00 12.68 108 VAL B O 1
ATOM 8955 N N . VAL B 1 109 ? -25.036 12.508 -71.648 1.00 11.91 109 VAL B N 1
ATOM 8956 C CA . VAL B 1 109 ? -25.943 13.647 -71.540 1.00 10.03 109 VAL B CA 1
ATOM 8957 C C . VAL B 1 109 ? -25.606 14.643 -72.644 1.00 14.38 109 VAL B C 1
ATOM 8958 O O . VAL B 1 109 ? -24.429 14.941 -72.880 1.00 11.32 109 VAL B O 1
ATOM 8971 N N . ALA B 1 110 ? -26.635 15.154 -73.314 1.00 10.38 110 ALA B N 1
ATOM 8972 C CA . ALA B 1 110 ? -26.475 16.109 -74.400 1.00 8.61 110 ALA B CA 1
ATOM 8973 C C . ALA B 1 110 ? -27.501 17.220 -74.216 1.00 12.15 110 ALA B C 1
ATOM 8974 O O . ALA B 1 110 ? -28.466 17.074 -73.463 1.00 10.85 110 ALA B O 1
ATOM 8981 N N . PHE B 1 111 ? -27.261 18.357 -74.867 1.00 12.82 111 PHE B N 1
ATOM 8982 C CA . PHE B 1 111 ? -28.161 19.495 -74.714 1.00 9.78 111 PHE B CA 1
ATOM 8983 C C . PHE B 1 111 ? -28.011 20.440 -75.894 1.00 12.80 111 PHE B C 1
ATOM 8984 O O . PHE B 1 111 ? -26.982 20.474 -76.568 1.00 9.11 111 PHE B O 1
ATOM 9001 N N . ASP B 1 112 ? -29.069 21.201 -76.149 1.00 10.67 112 ASP B N 1
ATOM 9002 C CA . ASP B 1 112 ? -28.990 22.317 -77.077 1.00 11.28 112 ASP B CA 1
ATOM 9003 C C . ASP B 1 112 ? -28.570 23.555 -76.291 1.00 9.29 112 ASP B C 1
ATOM 9004 O O . ASP B 1 112 ? -29.115 23.827 -75.215 1.00 10.42 112 ASP B O 1
ATOM 9013 N N . HIS B 1 113 ? -27.576 24.282 -76.798 1.00 8.83 113 HIS B N 1
ATOM 9014 C CA . HIS B 1 113 ? -27.126 25.445 -76.053 1.00 9.50 113 HIS B CA 1
ATOM 9015 C C . HIS B 1 113 ? -28.155 26.563 -76.183 1.00 10.67 113 HIS B C 1
ATOM 9016 O O . HIS B 1 113 ? -29.067 26.511 -77.013 1.00 13.10 113 HIS B O 1
ATOM 9030 N N . ARG B 1 114 ? -28.006 27.563 -75.320 1.00 11.78 114 ARG B N 1
ATOM 9031 C CA . ARG B 1 114 ? -28.966 28.658 -75.239 1.00 13.94 114 ARG B CA 1
ATOM 9032 C C . ARG B 1 114 ? -29.262 29.257 -76.609 1.00 12.92 114 ARG B C 1
ATOM 9033 O O . ARG B 1 114 ? -28.357 29.487 -77.418 1.00 10.96 114 ARG B O 1
ATOM 9054 N N . PHE B 1 115 ? -30.554 29.478 -76.857 1.00 17.63 115 PHE B N 1
ATOM 9055 C CA . PHE B 1 115 ? -31.085 30.273 -77.960 1.00 16.82 115 PHE B CA 1
ATOM 9056 C C . PHE B 1 115 ? -31.344 29.472 -79.237 1.00 18.27 115 PHE B C 1
ATOM 9057 O O . PHE B 1 115 ? -31.624 30.074 -80.278 1.00 16.39 115 PHE B O 1
ATOM 9074 N N . MET B 1 116 ? -31.286 28.142 -79.198 1.00 14.43 116 MET B N 1
ATOM 9075 C CA A MET B 1 116 ? -31.587 27.363 -80.389 0.60 15.99 116 MET B CA 1
ATOM 9076 C CA B MET B 1 116 ? -31.564 27.351 -80.390 0.40 15.97 116 MET B CA 1
ATOM 9077 C C . MET B 1 116 ? -32.174 26.012 -80.006 1.00 14.12 116 MET B C 1
ATOM 9078 O O . MET B 1 116 ? -32.067 25.560 -78.862 1.00 14.82 116 MET B O 1
ATOM 9105 N N . GLY B 1 117 ? -32.795 25.381 -80.997 1.00 17.33 117 GLY B N 1
ATOM 9106 C CA . GLY B 1 117 ? -33.355 24.051 -80.860 1.00 16.63 117 GLY B CA 1
ATOM 9107 C C . GLY B 1 117 ? -34.377 23.968 -79.750 1.00 18.78 117 GLY B C 1
ATOM 9108 O O . GLY B 1 117 ? -35.363 24.713 -79.723 1.00 16.31 117 GLY B O 1
ATOM 9112 N N . ARG B 1 118 ? -34.148 23.035 -78.836 1.00 16.20 118 ARG B N 1
ATOM 9113 C CA . ARG B 1 118 ? -35.013 22.790 -77.691 1.00 17.81 118 ARG B CA 1
ATOM 9114 C C . ARG B 1 118 ? -34.699 23.702 -76.503 1.00 17.40 118 ARG B C 1
ATOM 9115 O O . ARG B 1 118 ? -35.209 23.462 -75.402 1.00 18.54 118 ARG B O 1
ATOM 9136 N N . SER B 1 119 ? -33.886 24.753 -76.699 1.00 17.13 119 SER B N 1
ATOM 9137 C CA . SER B 1 119 ? -33.399 25.588 -75.594 1.00 15.81 119 SER B CA 1
ATOM 9138 C C . SER B 1 119 ? -33.708 27.064 -75.862 1.00 15.32 119 SER B C 1
ATOM 9139 O O . SER B 1 119 ? -32.818 27.853 -76.186 1.00 14.57 119 SER B O 1
ATOM 9147 N N . SER B 1 120 ? -34.972 27.444 -75.685 1.00 19.37 120 SER B N 1
ATOM 9148 C CA . SER B 1 120 ? -35.403 28.832 -75.824 1.00 14.95 120 SER B CA 1
ATOM 9149 C C . SER B 1 120 ? -34.994 29.398 -77.186 1.00 13.51 120 SER B C 1
ATOM 9150 O O . SER B 1 120 ? -34.283 30.409 -77.259 1.00 20.47 120 SER B O 1
ATOM 9158 N N . PRO B 1 121 ? -35.430 28.779 -78.279 1.00 17.64 121 PRO B N 1
ATOM 9159 C CA . PRO B 1 121 ? -34.960 29.191 -79.606 1.00 16.02 121 PRO B CA 1
ATOM 9160 C C . PRO B 1 121 ? -35.364 30.617 -79.950 1.00 22.10 121 PRO B C 1
ATOM 9161 O O . PRO B 1 121 ? -36.425 31.102 -79.553 1.00 20.65 121 PRO B O 1
ATOM 9172 N N . VAL B 1 122 ? -34.500 31.275 -80.715 1.00 22.12 122 VAL B N 1
ATOM 9173 C CA . VAL B 1 122 ? -34.703 32.641 -81.188 1.00 19.92 122 VAL B CA 1
ATOM 9174 C C . VAL B 1 122 ? -34.746 32.597 -82.711 1.00 23.26 122 VAL B C 1
ATOM 9175 O O . VAL B 1 122 ? -33.796 32.124 -83.345 1.00 19.51 122 VAL B O 1
ATOM 9188 N N . VAL B 1 123 ? -35.844 33.077 -83.300 1.00 22.64 123 VAL B N 1
ATOM 9189 C CA . VAL B 1 123 ? -35.945 33.195 -84.749 1.00 21.10 123 VAL B CA 1
ATOM 9190 C C . VAL B 1 123 ? -36.188 34.663 -85.098 1.00 25.74 123 VAL B C 1
ATOM 9191 O O . VAL B 1 123 ? -36.687 35.445 -84.289 1.00 22.06 123 VAL B O 1
ATOM 9204 N N . CYS B 1 124 ? -35.817 35.029 -86.329 1.00 20.79 124 CYS B N 1
ATOM 9205 C CA . CYS B 1 124 ? -35.770 36.432 -86.721 1.00 24.83 124 CYS B CA 1
ATOM 9206 C C . CYS B 1 124 ? -36.302 36.689 -88.128 1.00 25.04 124 CYS B C 1
ATOM 9207 O O . CYS B 1 124 ? -36.071 37.780 -88.668 1.00 29.16 124 CYS B O 1
ATOM 9215 N N . GLY B 1 125 ? -36.990 35.728 -88.739 1.00 29.66 125 GLY B N 1
ATOM 9216 C CA . GLY B 1 125 ? -37.514 35.911 -90.079 1.00 34.04 125 GLY B CA 1
ATOM 9217 C C . GLY B 1 125 ? -36.486 35.845 -91.190 1.00 34.39 125 GLY B C 1
ATOM 9218 O O . GLY B 1 125 ? -36.693 36.450 -92.244 1.00 27.24 125 GLY B O 1
ATOM 9222 N N . LEU B 1 126 ? -35.386 35.118 -90.993 1.00 23.90 126 LEU B N 1
ATOM 9223 C CA . LEU B 1 126 ? -34.369 35.002 -92.031 1.00 24.81 126 LEU B CA 1
ATOM 9224 C C . LEU B 1 126 ? -34.877 34.158 -93.194 1.00 32.75 126 LEU B C 1
ATOM 9225 O O . LEU B 1 126 ? -35.440 33.078 -92.992 1.00 31.76 126 LEU B O 1
ATOM 9241 N N . GLU B 1 127 ? -34.650 34.643 -94.416 1.00 30.21 127 GLU B N 1
ATOM 9242 C CA . GLU B 1 127 ? -34.977 33.873 -95.602 1.00 31.13 127 GLU B CA 1
ATOM 9243 C C . GLU B 1 127 ? -33.995 32.715 -95.755 1.00 34.55 127 GLU B C 1
ATOM 9244 O O . GLU B 1 127 ? -32.886 32.759 -95.221 1.00 28.26 127 GLU B O 1
ATOM 9256 N N . PRO B 1 128 ? -34.381 31.665 -96.487 1.00 34.72 128 PRO B N 1
ATOM 9257 C CA . PRO B 1 128 ? -33.440 30.557 -96.722 1.00 33.48 128 PRO B CA 1
ATOM 9258 C C . PRO B 1 128 ? -32.062 30.998 -97.190 1.00 30.18 128 PRO B C 1
ATOM 9259 O O . PRO B 1 128 ? -31.057 30.487 -96.679 1.00 27.60 128 PRO B O 1
ATOM 9270 N N . GLU B 1 129 ? -31.976 31.932 -98.142 1.00 30.74 129 GLU B N 1
ATOM 9271 C CA . GLU B 1 129 ? -30.665 32.381 -98.603 1.00 29.99 129 GLU B CA 1
ATOM 9272 C C . GLU B 1 129 ? -29.898 33.066 -97.481 1.00 23.53 129 GLU B C 1
ATOM 9273 O O . GLU B 1 129 ? -28.669 32.961 -97.404 1.00 24.59 129 GLU B O 1
ATOM 9285 N N . GLU B 1 130 ? -30.603 33.794 -96.617 1.00 20.34 130 GLU B N 1
ATOM 9286 C CA . GLU B 1 130 ? -29.937 34.497 -95.529 1.00 22.05 130 GLU B CA 1
ATOM 9287 C C . GLU B 1 130 ? -29.338 33.529 -94.518 1.00 27.10 130 GLU B C 1
ATOM 9288 O O . GLU B 1 130 ? -28.367 33.872 -93.834 1.00 20.55 130 GLU B O 1
ATOM 9300 N N . ARG B 1 131 ? -29.881 32.317 -94.421 1.00 27.83 131 ARG B N 1
ATOM 9301 C CA . ARG B 1 131 ? -29.365 31.365 -93.448 1.00 29.50 131 ARG B CA 1
ATOM 9302 C C . ARG B 1 131 ? -28.000 30.818 -93.841 1.00 25.49 131 ARG B C 1
ATOM 9303 O O . ARG B 1 131 ? -27.297 30.267 -92.983 1.00 22.42 131 ARG B O 1
ATOM 9324 N N . PHE B 1 132 ? -27.604 30.974 -95.105 1.00 19.95 132 PHE B N 1
ATOM 9325 C CA . PHE B 1 132 ? -26.279 30.597 -95.577 1.00 19.53 132 PHE B CA 1
ATOM 9326 C C . PHE B 1 132 ? -25.309 31.777 -95.564 1.00 17.64 132 PHE B C 1
ATOM 9327 O O . PHE B 1 132 ? -24.393 31.846 -96.389 1.00 19.42 132 PHE B O 1
ATOM 9344 N N . TRP B 1 133 ? -25.477 32.697 -94.614 1.00 16.78 133 TRP B N 1
ATOM 9345 C CA . TRP B 1 133 ? -24.640 33.892 -94.582 1.00 20.39 133 TRP B CA 1
ATOM 9346 C C . TRP B 1 133 ? -23.156 33.557 -94.451 1.00 16.27 133 TRP B C 1
ATOM 9347 O O . TRP B 1 133 ? -22.313 34.279 -94.995 1.00 15.14 133 TRP B O 1
ATOM 9368 N N . VAL B 1 134 ? -22.812 32.473 -93.743 1.00 16.45 134 VAL B N 1
ATOM 9369 C CA . VAL B 1 134 ? -21.405 32.146 -93.511 1.00 13.89 134 VAL B CA 1
ATOM 9370 C C . VAL B 1 134 ? -20.685 31.882 -94.831 1.00 15.02 134 VAL B C 1
ATOM 9371 O O . VAL B 1 134 ? -19.640 32.482 -95.116 1.00 14.95 134 VAL B O 1
ATOM 9384 N N . PHE B 1 135 ? -21.211 30.966 -95.646 1.00 17.12 135 PHE B N 1
ATOM 9385 C CA . PHE B 1 135 ? -20.554 30.587 -96.893 1.00 17.39 135 PHE B CA 1
ATOM 9386 C C . PHE B 1 135 ? -21.119 31.321 -98.104 1.00 21.51 135 PHE B C 1
ATOM 9387 O O . PHE B 1 135 ? -20.822 30.939 -99.238 1.00 19.11 135 PHE B O 1
ATOM 9404 N N . HIS B 1 136 ? -21.896 32.378 -97.884 1.00 21.34 136 HIS B N 1
ATOM 9405 C CA . HIS B 1 136 ? -22.505 33.118 -98.981 1.00 21.41 136 HIS B CA 1
ATOM 9406 C C . HIS B 1 136 ? -21.442 33.676 -99.917 1.00 19.55 136 HIS B C 1
ATOM 9407 O O . HIS B 1 136 ? -20.498 34.343 -99.483 1.00 20.58 136 HIS B O 1
ATOM 9422 N N . HIS B 1 137 ? -21.605 33.403 -101.214 1.00 17.66 137 HIS B N 1
ATOM 9423 C CA . HIS B 1 137 ? -20.679 33.886 -102.230 1.00 21.10 137 HIS B CA 1
ATOM 9424 C C . HIS B 1 137 ? -21.238 35.155 -102.852 1.00 22.52 137 HIS B C 1
ATOM 9425 O O . HIS B 1 137 ? -22.409 35.168 -103.256 1.00 23.99 137 HIS B O 1
ATOM 9439 N N . PRO B 1 138 ? -20.463 36.231 -102.947 1.00 18.54 138 PRO B N 1
ATOM 9440 C CA . PRO B 1 138 ? -21.047 37.523 -103.328 1.00 22.14 138 PRO B CA 1
ATOM 9441 C C . PRO B 1 138 ? -21.206 37.697 -104.836 1.00 21.00 138 PRO B C 1
ATOM 9442 O O . PRO B 1 138 ? -20.354 37.287 -105.627 1.00 22.19 138 PRO B O 1
ATOM 9453 N N . ARG B 1 139 ? -22.336 38.295 -105.223 1.00 28.61 139 ARG B N 1
ATOM 9454 C CA . ARG B 1 139 ? -22.473 38.893 -106.551 1.00 27.01 139 ARG B CA 1
ATOM 9455 C C . ARG B 1 139 ? -21.338 39.864 -106.831 1.00 30.29 139 ARG B C 1
ATOM 9456 O O . ARG B 1 139 ? -20.599 39.738 -107.815 1.00 27.91 139 ARG B O 1
ATOM 9477 N N . ASP B 1 140 ? -21.244 40.884 -105.988 1.00 24.74 140 ASP B N 1
ATOM 9478 C CA . ASP B 1 140 ? -20.201 41.895 -106.010 1.00 26.58 140 ASP B CA 1
ATOM 9479 C C . ASP B 1 140 ? -20.174 42.483 -104.608 1.00 22.15 140 ASP B C 1
ATOM 9480 O O . ASP B 1 140 ? -21.086 42.254 -103.809 1.00 21.74 140 ASP B O 1
ATOM 9489 N N . PHE B 1 141 ? -19.115 43.230 -104.303 1.00 22.81 141 PHE B N 1
ATOM 9490 C CA . PHE B 1 141 ? -18.914 43.649 -102.919 1.00 24.15 141 PHE B CA 1
ATOM 9491 C C . PHE B 1 141 ? -20.061 44.525 -102.420 1.00 26.12 141 PHE B C 1
ATOM 9492 O O . PHE B 1 141 ? -20.562 44.329 -101.307 1.00 24.67 141 PHE B O 1
ATOM 9509 N N . ASP B 1 142 ? -20.479 45.515 -103.215 1.00 26.76 142 ASP B N 1
ATOM 9510 C CA . ASP B 1 142 ? -21.541 46.409 -102.760 1.00 23.54 142 ASP B CA 1
ATOM 9511 C C . ASP B 1 142 ? -22.822 45.638 -102.472 1.00 22.76 142 ASP B C 1
ATOM 9512 O O . ASP B 1 142 ? -23.516 45.918 -101.487 1.00 23.32 142 ASP B O 1
ATOM 9521 N N . HIS B 1 143 ? -23.158 44.667 -103.326 1.00 20.76 143 HIS B N 1
ATOM 9522 C CA . HIS B 1 143 ? -24.346 43.859 -103.087 1.00 23.85 143 HIS B CA 1
ATOM 9523 C C . HIS B 1 143 ? -24.199 43.053 -101.803 1.00 18.36 143 HIS B C 1
ATOM 9524 O O . HIS B 1 143 ? -25.168 42.869 -101.059 1.00 21.95 143 HIS B O 1
ATOM 9538 N N . GLU B 1 144 ? -22.985 42.581 -101.515 1.00 22.54 144 GLU B N 1
ATOM 9539 C CA . GLU B 1 144 ? -22.790 41.750 -100.332 1.00 20.94 144 GLU B CA 1
ATOM 9540 C C . GLU B 1 144 ? -22.856 42.582 -99.060 1.00 22.00 144 GLU B C 1
ATOM 9541 O O . GLU B 1 144 ? -23.400 42.129 -98.046 1.00 22.08 144 GLU B O 1
ATOM 9553 N N . VAL B 1 145 ? -22.308 43.799 -99.092 1.00 21.28 145 VAL B N 1
ATOM 9554 C CA . VAL B 1 145 ? -22.466 44.713 -97.962 1.00 18.88 145 VAL B CA 1
ATOM 9555 C C . VAL B 1 145 ? -23.933 44.813 -97.576 1.00 18.08 145 VAL B C 1
ATOM 9556 O O . VAL B 1 145 ? -24.303 44.683 -96.402 1.00 21.08 145 VAL B O 1
ATOM 9569 N N . ARG B 1 146 ? -24.793 45.044 -98.566 1.00 20.49 146 ARG B N 1
ATOM 9570 C CA . ARG B 1 146 ? -26.218 45.175 -98.293 1.00 20.23 146 ARG B CA 1
ATOM 9571 C C . ARG B 1 146 ? -26.810 43.853 -97.816 1.00 21.26 146 ARG B C 1
ATOM 9572 O O . ARG B 1 146 ? -27.607 43.827 -96.870 1.00 17.25 146 ARG B O 1
ATOM 9593 N N . PHE B 1 147 ? -26.418 42.745 -98.446 1.00 18.94 147 PHE B N 1
ATOM 9594 C CA . PHE B 1 147 ? -26.919 41.437 -98.037 1.00 22.85 147 PHE B CA 1
ATOM 9595 C C . PHE B 1 147 ? -26.607 41.160 -96.569 1.00 15.79 147 PHE B C 1
ATOM 9596 O O . PHE B 1 147 ? -27.503 40.830 -95.783 1.00 18.27 147 PHE B O 1
ATOM 9613 N N . GLN B 1 148 ? -25.337 41.296 -96.179 1.00 16.85 148 GLN B N 1
ATOM 9614 C CA . GLN B 1 148 ? -24.940 40.946 -94.816 1.00 15.45 148 GLN B CA 1
ATOM 9615 C C . GLN B 1 148 ? -25.460 41.962 -93.805 1.00 20.66 148 GLN B C 1
ATOM 9616 O O . GLN B 1 148 ? -25.875 41.589 -92.704 1.00 18.78 148 GLN B O 1
ATOM 9630 N N . ALA B 1 149 ? -25.450 43.252 -94.152 1.00 21.16 149 ALA B N 1
ATOM 9631 C CA . ALA B 1 149 ? -26.002 44.250 -93.240 1.00 19.18 149 ALA B CA 1
ATOM 9632 C C . ALA B 1 149 ? -27.474 43.979 -92.957 1.00 15.50 149 ALA B C 1
ATOM 9633 O O . ALA B 1 149 ? -27.944 44.172 -91.828 1.00 19.95 149 ALA B O 1
ATOM 9640 N N . ASN B 1 150 ? -28.217 43.511 -93.961 1.00 16.89 150 ASN B N 1
ATOM 9641 C CA . ASN B 1 150 ? -29.641 43.259 -93.760 1.00 14.91 150 ASN B CA 1
ATOM 9642 C C . ASN B 1 150 ? -29.885 42.010 -92.921 1.00 19.49 150 ASN B C 1
ATOM 9643 O O . ASN B 1 150 ? -30.916 41.914 -92.241 1.00 19.64 150 ASN B O 1
ATOM 9654 N N . VAL B 1 151 ? -28.969 41.038 -92.964 1.00 21.60 151 VAL B N 1
ATOM 9655 C CA . VAL B 1 151 ? -29.039 39.914 -92.030 1.00 21.05 151 VAL B CA 1
ATOM 9656 C C . VAL B 1 151 ? -28.954 40.424 -90.596 1.00 15.58 151 VAL B C 1
ATOM 9657 O O . VAL B 1 151 ? -29.818 40.132 -89.757 1.00 17.14 151 VAL B O 1
ATOM 9670 N N . ALA B 1 152 ? -27.901 41.192 -90.298 1.00 19.14 152 ALA B N 1
ATOM 9671 C CA . ALA B 1 152 ? -27.746 41.781 -88.971 1.00 16.89 152 ALA B CA 1
ATOM 9672 C C . ALA B 1 152 ? -28.965 42.608 -88.588 1.00 22.44 152 ALA B C 1
ATOM 9673 O O . ALA B 1 152 ? -29.391 42.602 -87.427 1.00 16.91 152 ALA B O 1
ATOM 9680 N N . ALA B 1 153 ? -29.542 43.326 -89.556 1.00 19.31 153 ALA B N 1
ATOM 9681 C CA . ALA B 1 153 ? -30.708 44.157 -89.269 1.00 24.62 153 ALA B CA 1
ATOM 9682 C C . ALA B 1 153 ? -31.867 43.324 -88.733 1.00 17.86 153 ALA B C 1
ATOM 9683 O O . ALA B 1 153 ? -32.529 43.722 -87.770 1.00 21.97 153 ALA B O 1
ATOM 9690 N N . LYS B 1 154 ? -32.139 42.171 -89.353 1.00 18.24 154 LYS B N 1
ATOM 9691 C CA . LYS B 1 154 ? -33.236 41.323 -88.896 1.00 19.64 154 LYS B CA 1
ATOM 9692 C C . LYS B 1 154 ? -32.995 40.807 -87.484 1.00 22.36 154 LYS B C 1
ATOM 9693 O O . LYS B 1 154 ? -33.929 40.732 -86.676 1.00 22.41 154 LYS B O 1
ATOM 9712 N N . VAL B 1 155 ? -31.760 40.410 -87.176 1.00 19.72 155 VAL B N 1
ATOM 9713 C CA . VAL B 1 155 ? -31.474 39.915 -85.835 1.00 18.16 155 VAL B CA 1
ATOM 9714 C C . VAL B 1 155 ? -31.552 41.054 -84.828 1.00 18.59 155 VAL B C 1
ATOM 9715 O O . VAL B 1 155 ? -32.063 40.885 -83.713 1.00 21.80 155 VAL B O 1
ATOM 9728 N N . ALA B 1 156 ? -31.062 42.234 -85.205 1.00 20.37 156 ALA B N 1
ATOM 9729 C CA . ALA B 1 156 ? -31.187 43.395 -84.332 1.00 20.99 156 ALA B CA 1
ATOM 9730 C C . ALA B 1 156 ? -32.648 43.675 -83.997 1.00 27.39 156 ALA B C 1
ATOM 9731 O O . ALA B 1 156 ? -32.986 43.942 -82.839 1.00 25.85 156 ALA B O 1
ATOM 9738 N N . GLU B 1 157 ? -33.533 43.604 -84.995 1.00 28.51 157 GLU B N 1
ATOM 9739 C CA . GLU B 1 157 ? -34.930 43.967 -84.762 1.00 28.11 157 GLU B CA 1
ATOM 9740 C C . GLU B 1 157 ? -35.617 42.984 -83.823 1.00 29.05 157 GLU B C 1
ATOM 9741 O O . GLU B 1 157 ? -36.427 43.386 -82.981 1.00 31.07 157 GLU B O 1
ATOM 9753 N N . HIS B 1 158 ? -35.318 41.693 -83.945 1.00 28.16 158 HIS B N 1
ATOM 9754 C CA . HIS B 1 158 ? -36.104 40.680 -83.264 1.00 23.34 158 HIS B CA 1
ATOM 9755 C C . HIS B 1 158 ? -35.417 40.056 -82.058 1.00 27.06 158 HIS B C 1
ATOM 9756 O O . HIS B 1 158 ? -36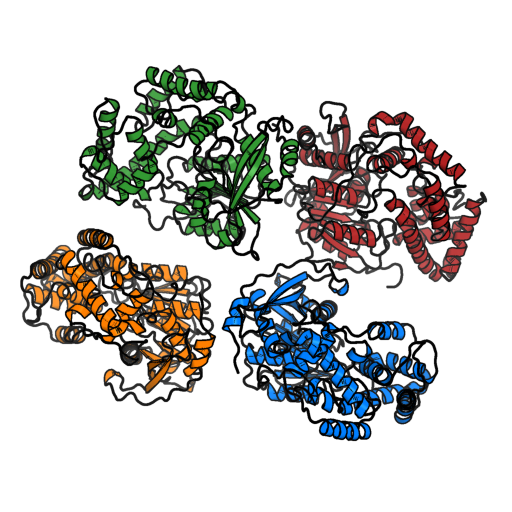.075 39.328 -81.311 1.00 28.56 158 HIS B O 1
ATOM 9770 N N . ALA B 1 159 ? -34.131 40.329 -81.826 1.00 25.42 159 ALA B N 1
ATOM 9771 C CA . ALA B 1 159 ? -33.422 39.647 -80.749 1.00 25.50 159 ALA B CA 1
ATOM 9772 C C . ALA B 1 159 ? -32.461 40.549 -79.984 1.00 24.42 159 ALA B C 1
ATOM 9773 O O . ALA B 1 159 ? -31.641 40.032 -79.213 1.00 20.70 159 ALA B O 1
ATOM 9780 N N . LEU B 1 160 ? -32.547 41.874 -80.152 1.00 20.76 160 LEU B N 1
ATOM 9781 C CA . LEU B 1 160 ? -31.572 42.780 -79.549 1.00 21.51 160 LEU B CA 1
ATOM 9782 C C . LEU B 1 160 ? -31.378 42.511 -78.062 1.00 18.97 160 LEU B C 1
ATOM 9783 O O . LEU B 1 160 ? -30.257 42.616 -77.546 1.00 21.18 160 LEU B O 1
ATOM 9799 N N . ASP B 1 161 ? -32.456 42.162 -77.354 1.00 19.68 161 ASP B N 1
ATOM 9800 C CA . ASP B 1 161 ? -32.398 42.096 -75.899 1.00 22.33 161 ASP B CA 1
ATOM 9801 C C . ASP B 1 161 ? -31.627 40.885 -75.382 1.00 25.26 161 ASP B C 1
ATOM 9802 O O . ASP B 1 161 ? -31.162 40.920 -74.239 1.00 22.49 161 ASP B O 1
ATOM 9811 N N . ILE B 1 162 ? -31.491 39.811 -76.168 1.00 21.20 162 ILE B N 1
ATOM 9812 C CA . ILE B 1 162 ? -30.699 38.664 -75.716 1.00 20.26 162 ILE B CA 1
ATOM 9813 C C . ILE B 1 162 ? -29.307 38.626 -76.336 1.00 19.43 162 ILE B C 1
ATOM 9814 O O . ILE B 1 162 ? -28.466 37.836 -75.874 1.00 14.51 162 ILE B O 1
ATOM 9830 N N . LEU B 1 163 ? -29.023 39.465 -77.333 1.00 17.46 163 LEU B N 1
ATOM 9831 C CA . LEU B 1 163 ? -27.725 39.400 -78.004 1.00 17.64 163 LEU B CA 1
ATOM 9832 C C . LEU B 1 163 ? -26.524 39.619 -77.088 1.00 15.50 163 LEU B C 1
ATOM 9833 O O . LEU B 1 163 ? -25.476 39.002 -77.350 1.00 15.79 163 LEU B O 1
ATOM 9849 N N . PRO B 1 164 ? -26.576 40.465 -76.053 1.00 15.51 164 PRO B N 1
ATOM 9850 C CA . PRO B 1 164 ? -25.402 40.618 -75.181 1.00 15.63 164 PRO B CA 1
ATOM 9851 C C . PRO B 1 164 ? -25.064 39.368 -74.396 1.00 14.49 164 PRO B C 1
ATOM 9852 O O . PRO B 1 164 ? -23.983 39.314 -73.801 1.00 15.98 164 PRO B O 1
ATOM 9863 N N . TYR B 1 165 ? -25.947 38.374 -74.373 1.00 12.97 165 TYR B N 1
ATOM 9864 C CA . TYR B 1 165 ? -25.816 37.227 -73.486 1.00 12.15 165 TYR B CA 1
ATOM 9865 C C . TYR B 1 165 ? -25.584 35.938 -74.259 1.00 12.85 165 TYR B C 1
ATOM 9866 O O . TYR B 1 165 ? -25.589 34.852 -73.664 1.00 12.42 165 TYR B O 1
ATOM 9884 N N . ALA B 1 166 ? -25.382 36.043 -75.572 1.00 12.43 166 ALA B N 1
ATOM 9885 C CA . ALA B 1 166 ? -24.992 34.924 -76.420 1.00 13.33 166 ALA B CA 1
ATOM 9886 C C . ALA B 1 166 ? -23.468 34.878 -76.439 1.00 12.81 166 ALA B C 1
ATOM 9887 O O . ALA B 1 166 ? -22.822 35.588 -77.219 1.00 13.84 166 ALA B O 1
ATOM 9894 N N . SER B 1 167 ? -22.885 34.060 -75.570 1.00 10.17 167 SER B N 1
ATOM 9895 C CA . SER B 1 167 ? -21.436 33.985 -75.487 1.00 9.12 167 SER B CA 1
ATOM 9896 C C . SER B 1 167 ? -21.003 32.591 -75.065 1.00 9.06 167 SER B C 1
ATOM 9897 O O . SER B 1 167 ? -21.738 31.844 -74.408 1.00 6.39 167 SER B O 1
ATOM 9905 N N . SER B 1 168 ? -19.774 32.267 -75.446 1.00 9.49 168 SER B N 1
ATOM 9906 C CA . SER B 1 168 ? -19.192 30.988 -75.071 1.00 8.55 168 SER B CA 1
ATOM 9907 C C . SER B 1 168 ? -18.989 30.882 -73.564 1.00 8.50 168 SER B C 1
ATOM 9908 O O . SER B 1 168 ? -19.161 29.801 -72.993 1.00 7.05 168 SER B O 1
ATOM 9916 N N . ARG B 1 169 ? -18.657 31.986 -72.898 1.00 6.61 169 ARG B N 1
ATOM 9917 C CA . ARG B 1 169 ? -18.494 31.937 -71.448 1.00 7.26 169 ARG B CA 1
ATOM 9918 C C . ARG B 1 169 ? -19.818 31.648 -70.745 1.00 10.27 169 ARG B C 1
ATOM 9919 O O . ARG B 1 169 ? -19.846 30.935 -69.731 1.00 7.97 169 ARG B O 1
ATOM 9940 N N . ASN B 1 170 ? -20.929 32.175 -71.269 1.00 8.63 170 ASN B N 1
ATOM 9941 C CA . ASN B 1 170 ? -22.226 31.875 -70.669 1.00 9.44 170 ASN B CA 1
ATOM 9942 C C . ASN B 1 170 ? -22.606 30.416 -70.882 1.00 7.55 170 ASN B C 1
ATOM 9943 O O . ASN B 1 170 ? -23.226 29.801 -70.011 1.00 7.53 170 ASN B O 1
ATOM 9954 N N . ILE B 1 171 ? -22.250 29.844 -72.029 1.00 7.07 171 ILE B N 1
ATOM 9955 C CA . ILE B 1 171 ? -22.513 28.428 -72.248 1.00 6.66 171 ILE B CA 1
ATOM 9956 C C . ILE B 1 171 ? -21.664 27.580 -71.310 1.00 8.15 171 ILE B C 1
ATOM 9957 O O . ILE B 1 171 ? -22.109 26.531 -70.826 1.00 7.01 171 ILE B O 1
ATOM 9973 N N . ALA B 1 172 ? -20.437 28.030 -71.017 1.00 7.43 172 ALA B N 1
ATOM 9974 C CA . ALA B 1 172 ? -19.605 27.317 -70.045 1.00 5.60 172 ALA B CA 1
ATOM 9975 C C . ALA B 1 172 ? -20.221 27.358 -68.654 1.00 8.56 172 ALA B C 1
ATOM 9976 O O . ALA B 1 172 ? -20.147 26.377 -67.900 1.00 8.41 172 ALA B O 1
ATOM 9983 N N . ARG B 1 173 ? -20.803 28.498 -68.280 1.00 7.95 173 ARG B N 1
ATOM 9984 C CA . ARG B 1 173 ? -21.548 28.572 -67.029 1.00 8.17 173 ARG B CA 1
ATOM 9985 C C . ARG B 1 173 ? -22.787 27.681 -67.072 1.00 8.33 173 ARG B C 1
ATOM 9986 O O . ARG B 1 173 ? -23.093 26.990 -66.089 1.00 10.62 173 ARG B O 1
ATOM 10007 N N . ASP B 1 174 ? -23.497 27.668 -68.206 1.00 8.14 174 ASP B N 1
ATOM 10008 C CA . ASP B 1 174 ? -24.625 26.753 -68.382 1.00 7.25 174 ASP B CA 1
ATOM 10009 C C . ASP B 1 174 ? -24.198 25.303 -68.152 1.00 11.84 174 ASP B C 1
ATOM 10010 O O . ASP B 1 174 ? -24.932 24.524 -67.538 1.00 8.80 174 ASP B O 1
ATOM 10019 N N . ILE B 1 175 ? -23.014 24.922 -68.642 1.00 7.07 175 ILE B N 1
ATOM 10020 C CA . ILE B 1 175 ? -22.502 23.574 -68.407 1.00 7.63 175 ILE B CA 1
ATOM 10021 C C . ILE B 1 175 ? -22.340 23.311 -66.915 1.00 7.36 175 ILE B C 1
ATOM 10022 O O . ILE B 1 175 ? -22.672 22.226 -66.424 1.00 9.35 175 ILE B O 1
ATOM 10038 N N . GLU B 1 176 ? -21.808 24.286 -66.174 1.00 7.78 176 GLU B N 1
ATOM 10039 C CA . GLU B 1 176 ? -21.690 24.136 -64.727 1.00 11.05 176 GLU B CA 1
ATOM 10040 C C . GLU B 1 176 ? -23.050 23.944 -64.070 1.00 13.09 176 GLU B C 1
ATOM 10041 O O . GLU B 1 176 ? -23.177 23.183 -63.104 1.00 13.05 176 GLU B O 1
ATOM 10053 N N . VAL B 1 177 ? -24.071 24.651 -64.552 1.00 12.83 177 VAL B N 1
ATOM 10054 C CA . VAL B 1 177 ? -25.412 24.465 -64.004 1.00 12.83 177 VAL B CA 1
ATOM 10055 C C . VAL B 1 177 ? -25.892 23.044 -64.269 1.00 11.37 177 VAL B C 1
ATOM 10056 O O . VAL B 1 177 ? -26.397 22.364 -63.367 1.00 13.90 177 VAL B O 1
ATOM 10069 N N . ILE B 1 178 ? -25.723 22.567 -65.506 1.00 10.85 178 ILE B N 1
ATOM 10070 C CA . ILE B 1 178 ? -26.057 21.182 -65.839 1.00 12.00 178 ILE B CA 1
ATOM 10071 C C . ILE B 1 178 ? -25.325 20.218 -64.910 1.00 15.65 178 ILE B C 1
ATOM 10072 O O . ILE B 1 178 ? -25.925 19.292 -64.350 1.00 14.48 178 ILE B O 1
ATOM 10088 N N . ARG B 1 179 ? -24.012 20.411 -64.748 1.00 11.08 179 ARG B N 1
ATOM 10089 C CA . ARG B 1 179 ? -23.227 19.530 -63.890 1.00 10.09 179 ARG B CA 1
ATOM 10090 C C . ARG B 1 179 ? -23.813 19.475 -62.485 1.00 13.42 179 ARG B C 1
ATOM 10091 O O . ARG B 1 179 ? -24.015 18.391 -61.925 1.00 14.90 179 ARG B O 1
ATOM 10112 N N . GLY B 1 180 ? -24.067 20.641 -61.894 1.00 15.64 180 GLY B N 1
ATOM 10113 C CA . GLY B 1 180 ? -24.667 20.674 -60.567 1.00 18.63 180 GLY B CA 1
ATOM 10114 C C . GLY B 1 180 ? -26.026 20.005 -60.522 1.00 14.93 180 GLY B C 1
ATOM 10115 O O . GLY B 1 180 ? -26.316 19.230 -59.607 1.00 19.09 180 GLY B O 1
ATOM 10119 N N . ALA B 1 181 ? -26.874 20.284 -61.512 1.00 15.58 181 ALA B N 1
ATOM 10120 C CA . ALA B 1 181 ? -28.211 19.698 -61.535 1.00 19.06 181 ALA B CA 1
ATOM 10121 C C . ALA B 1 181 ? -28.158 18.181 -61.641 1.00 28.12 181 ALA B C 1
ATOM 10122 O O . ALA B 1 181 ? -29.050 17.495 -61.131 1.00 23.69 181 ALA B O 1
ATOM 10129 N N . LEU B 1 182 ? -27.145 17.643 -62.327 1.00 17.41 182 LEU B N 1
ATOM 10130 C CA . LEU B 1 182 ? -26.938 16.204 -62.398 1.00 19.42 182 LEU B CA 1
ATOM 10131 C C . LEU B 1 182 ? -26.369 15.625 -61.109 1.00 15.94 182 LEU B C 1
ATOM 10132 O O . LEU B 1 182 ? -26.295 14.398 -60.983 1.00 20.34 182 LEU B O 1
ATOM 10148 N N . GLY B 1 183 ? -25.956 16.466 -60.165 1.00 20.04 183 GLY B N 1
ATOM 10149 C CA . GLY B 1 183 ? -25.420 15.984 -58.907 1.00 21.38 183 GLY B CA 1
ATOM 10150 C C . GLY B 1 183 ? -24.014 15.434 -58.974 1.00 22.51 183 GLY B C 1
ATOM 10151 O O . GLY B 1 183 ? -23.637 14.626 -58.123 1.00 21.93 183 GLY B O 1
ATOM 10155 N N . GLU B 1 184 ? -23.216 15.861 -59.949 1.00 16.45 184 GLU B N 1
ATOM 10156 C CA . GLU B 1 184 ? -21.882 15.318 -60.174 1.00 18.29 184 GLU B CA 1
ATOM 10157 C C . GLU B 1 184 ? -20.826 16.326 -59.742 1.00 17.31 184 GLU B C 1
ATOM 10158 O O . GLU B 1 184 ? -20.910 17.506 -60.096 1.00 21.64 184 GLU B O 1
ATOM 10170 N N . ASP B 1 185 ? -19.825 15.854 -58.993 1.00 16.27 185 ASP B N 1
ATOM 10171 C CA . ASP B 1 185 ? -18.689 16.705 -58.649 1.00 18.22 185 ASP B CA 1
ATOM 10172 C C . ASP B 1 185 ? -17.767 16.894 -59.845 1.00 16.01 185 ASP B C 1
ATOM 10173 O O . ASP B 1 185 ? -17.154 17.954 -60.005 1.00 17.03 185 ASP B O 1
ATOM 10182 N N . ARG B 1 186 ? -17.628 15.855 -60.661 1.00 16.74 186 ARG B N 1
ATOM 10183 C CA . ARG B 1 186 ? -16.813 15.884 -61.867 1.00 14.31 186 ARG B CA 1
ATOM 10184 C C . ARG B 1 186 ? -17.617 15.290 -63.006 1.00 13.31 186 ARG B C 1
ATOM 10185 O O . ARG B 1 186 ? -18.425 14.380 -62.800 1.00 18.67 186 ARG B O 1
ATOM 10206 N N . ILE B 1 187 ? -17.401 15.815 -64.212 1.00 9.70 187 ILE B N 1
ATOM 10207 C CA . ILE B 1 187 ? -18.008 15.262 -65.412 1.00 9.42 187 ILE B CA 1
ATOM 10208 C C . ILE B 1 187 ? -16.927 15.082 -66.461 1.00 8.27 187 ILE B C 1
ATOM 10209 O O . ILE B 1 187 ? -15.940 15.819 -66.496 1.00 9.03 187 ILE B O 1
ATOM 10225 N N . SER B 1 188 ? -17.118 14.090 -67.310 1.00 6.56 188 SER B N 1
ATOM 10226 C CA . SER B 1 188 ? -16.321 13.963 -68.514 1.00 7.27 188 SER B CA 1
ATOM 10227 C C . SER B 1 188 ? -17.011 14.716 -69.649 1.00 8.29 188 SER B C 1
ATOM 10228 O O . SER B 1 188 ? -18.194 15.069 -69.574 1.00 7.64 188 SER B O 1
ATOM 10236 N N . TYR B 1 189 ? -16.248 14.973 -70.705 1.00 4.88 189 TYR B N 1
ATOM 10237 C CA . TYR B 1 189 ? -16.703 15.839 -71.781 1.00 4.95 189 TYR B CA 1
ATOM 10238 C C . TYR B 1 189 ? -16.197 15.313 -73.111 1.00 6.88 189 TYR B C 1
ATOM 10239 O O . TYR B 1 189 ? -15.028 14.937 -73.231 1.00 7.74 189 TYR B O 1
ATOM 10257 N N . LEU B 1 190 ? -17.074 15.319 -74.116 1.00 6.48 190 LEU B N 1
ATOM 10258 C CA . LEU B 1 190 ? -16.722 14.969 -75.488 1.00 5.82 190 LEU B CA 1
ATOM 10259 C C . LEU B 1 190 ? -17.280 16.041 -76.407 1.00 8.38 190 LEU B C 1
ATOM 10260 O O . LEU B 1 190 ? -18.495 16.253 -76.436 1.00 7.58 190 LEU B O 1
ATOM 10276 N N . GLY B 1 191 ? -16.411 16.706 -77.158 1.00 6.48 191 GLY B N 1
ATOM 10277 C CA . GLY B 1 191 ? -16.838 17.814 -77.998 1.00 8.04 191 GLY B CA 1
ATOM 10278 C C . GLY B 1 191 ? -16.146 17.805 -79.343 1.00 5.98 191 GLY B C 1
ATOM 10279 O O . GLY B 1 191 ? -15.049 17.268 -79.497 1.00 5.97 191 GLY B O 1
ATOM 10283 N N . TYR B 1 192 ? -16.814 18.416 -80.328 1.00 5.80 192 TYR B N 1
ATOM 10284 C CA . TYR B 1 192 ? -16.321 18.541 -81.694 1.00 6.68 192 TYR B CA 1
ATOM 10285 C C . TYR B 1 192 ? -16.468 19.975 -82.183 1.00 7.16 192 TYR B C 1
ATOM 10286 O O . TYR B 1 192 ? -17.445 20.652 -81.859 1.00 7.96 192 TYR B O 1
ATOM 10304 N N . SER B 1 193 ? -15.499 20.423 -82.987 1.00 6.67 193 SER B N 1
ATOM 10305 C CA . SER B 1 193 ? -15.582 21.699 -83.705 1.00 9.73 193 SER B CA 1
ATOM 10306 C C . SER B 1 193 ? -15.845 22.809 -82.692 1.00 7.23 193 SER B C 1
ATOM 10307 O O . SER B 1 193 ? -15.008 23.016 -81.794 1.00 8.61 193 SER B O 1
ATOM 10315 N N . TYR B 1 194 ? -16.950 23.549 -82.787 1.00 9.75 194 TYR B N 1
ATOM 10316 C CA . TYR B 1 194 ? -17.230 24.580 -81.793 1.00 9.53 194 TYR B CA 1
ATOM 10317 C C . TYR B 1 194 ? -17.244 24.002 -80.385 1.00 9.38 194 TYR B C 1
ATOM 10318 O O . TYR B 1 194 ? -16.855 24.684 -79.430 1.00 6.50 194 TYR B O 1
ATOM 10336 N N . GLY B 1 195 ? -17.682 22.749 -80.236 1.00 5.62 195 GLY B N 1
ATOM 10337 C CA . GLY B 1 195 ? -17.632 22.090 -78.944 1.00 7.36 195 GLY B CA 1
ATOM 10338 C C . GLY B 1 195 ? -16.232 21.927 -78.383 1.00 6.89 195 GLY B C 1
ATOM 10339 O O . GLY B 1 195 ? -16.089 21.712 -77.172 1.00 6.71 195 GLY B O 1
ATOM 10343 N N . THR B 1 196 ? -15.190 22.013 -79.228 1.00 6.58 196 THR B N 1
ATOM 10344 C CA . THR B 1 196 ? -13.825 21.989 -78.697 1.00 6.35 196 THR B CA 1
ATOM 10345 C C . THR B 1 196 ? -13.423 23.350 -78.146 1.00 5.92 196 THR B C 1
ATOM 10346 O O . THR B 1 196 ? -12.676 23.421 -77.161 1.00 5.69 196 THR B O 1
ATOM 10357 N N . TYR B 1 197 ? -13.930 24.438 -78.732 1.00 7.24 197 TYR B N 1
ATOM 10358 C CA . TYR B 1 197 ? -13.712 25.744 -78.127 1.00 6.45 197 TYR B CA 1
ATOM 10359 C C . TYR B 1 197 ? -14.422 25.822 -76.782 1.00 5.70 197 TYR B C 1
ATOM 10360 O O . TYR B 1 197 ? -13.832 26.250 -75.787 1.00 6.55 197 TYR B O 1
ATOM 10378 N N . LEU B 1 198 ? -15.678 25.362 -76.725 1.00 8.52 198 LEU B N 1
ATOM 10379 C CA . LEU B 1 198 ? -16.416 25.347 -75.462 1.00 6.54 198 LEU B CA 1
ATOM 10380 C C . LEU B 1 198 ? -15.726 24.476 -74.424 1.00 8.31 198 LEU B C 1
ATOM 10381 O O . LEU B 1 198 ? -15.696 24.821 -73.237 1.00 8.37 198 LEU B O 1
ATOM 10397 N N . GLY B 1 199 ? -15.190 23.331 -74.846 1.00 6.74 199 GLY B N 1
ATOM 10398 C CA . GLY B 1 199 ? -14.474 22.481 -73.912 1.00 7.42 199 GLY B CA 1
ATOM 10399 C C . GLY B 1 199 ? -13.239 23.160 -73.361 1.00 6.07 199 GLY B C 1
ATOM 10400 O O . GLY B 1 199 ? -12.932 23.046 -72.170 1.00 5.72 199 GLY B O 1
ATOM 10404 N N . ALA B 1 200 ? -12.519 23.893 -74.217 1.00 6.93 200 ALA B N 1
ATOM 10405 C CA . ALA B 1 200 ? -11.361 24.642 -73.747 1.00 7.83 200 ALA B CA 1
ATOM 10406 C C . ALA B 1 200 ? -11.782 25.736 -72.772 1.00 7.76 200 ALA B C 1
ATOM 10407 O O . ALA B 1 200 ? -11.144 25.933 -71.733 1.00 6.99 200 ALA B O 1
ATOM 10414 N N . VAL B 1 201 ? -12.874 26.440 -73.076 1.00 6.40 201 VAL B N 1
ATOM 10415 C CA . VAL B 1 201 ? -13.323 27.527 -72.207 1.00 5.58 201 VAL B CA 1
ATOM 10416 C C . VAL B 1 201 ? -13.827 26.980 -70.875 1.00 5.46 201 VAL B C 1
ATOM 10417 O O . VAL B 1 201 ? -13.465 27.483 -69.806 1.00 6.94 201 VAL B O 1
ATOM 10430 N N . TRP B 1 202 ? -14.681 25.951 -70.915 1.00 4.49 202 TRP B N 1
ATOM 10431 C CA . TRP B 1 202 ? -15.204 25.383 -69.678 1.00 7.39 202 TRP B CA 1
ATOM 10432 C C . TRP B 1 202 ? -14.088 24.796 -68.813 1.00 6.11 202 TRP B C 1
ATOM 10433 O O . TRP B 1 202 ? -14.089 24.981 -67.589 1.00 5.78 202 TRP B O 1
ATOM 10454 N N . THR B 1 203 ? -13.125 24.080 -69.415 1.00 6.08 203 THR B N 1
ATOM 10455 C CA . THR B 1 203 ? -12.016 23.587 -68.595 1.00 7.08 203 THR B CA 1
ATOM 10456 C C . THR B 1 203 ? -11.161 24.739 -68.084 1.00 6.15 203 THR B C 1
ATOM 10457 O O . THR B 1 203 ? -10.664 24.694 -66.952 1.00 6.73 203 THR B O 1
ATOM 10468 N N . GLN B 1 204 ? -10.984 25.785 -68.890 1.00 6.44 204 GLN B N 1
ATOM 10469 C CA . GLN B 1 204 ? -10.177 26.914 -68.439 1.00 6.94 204 GLN B CA 1
ATOM 10470 C C . GLN B 1 204 ? -10.812 27.579 -67.228 1.00 9.72 204 GLN B C 1
ATOM 10471 O O . GLN B 1 204 ? -10.109 27.985 -66.293 1.00 9.40 204 GLN B O 1
ATOM 10485 N N . MET B 1 205 ? -12.149 27.691 -67.229 1.00 8.25 205 MET B N 1
ATOM 10486 C CA . MET B 1 205 ? -12.870 28.380 -66.165 1.00 10.53 205 MET B CA 1
ATOM 10487 C C . MET B 1 205 ? -13.132 27.468 -64.973 1.00 10.37 205 MET B C 1
ATOM 10488 O O . MET B 1 205 ? -13.018 27.904 -63.821 1.00 11.29 205 MET B O 1
ATOM 10502 N N . PHE B 1 206 ? -13.503 26.206 -65.232 1.00 6.52 206 PHE B N 1
ATOM 10503 C CA . PHE B 1 206 ? -14.080 25.329 -64.220 1.00 9.27 206 PHE B CA 1
ATOM 10504 C C . PHE B 1 206 ? -13.474 23.923 -64.247 1.00 6.86 206 PHE B C 1
ATOM 10505 O O . PHE B 1 206 ? -14.088 22.981 -63.730 1.00 10.01 206 PHE B O 1
ATOM 10522 N N . GLY B 1 207 ? -12.284 23.764 -64.824 1.00 7.54 207 GLY B N 1
ATOM 10523 C CA . GLY B 1 207 ? -11.731 22.458 -65.133 1.00 9.93 207 GLY B CA 1
ATOM 10524 C C . GLY B 1 207 ? -11.361 21.613 -63.936 1.00 10.04 207 GLY B C 1
ATOM 10525 O O . GLY B 1 207 ? -11.118 20.413 -64.106 1.00 7.90 207 GLY B O 1
ATOM 10529 N N . GLU B 1 208 ? -11.319 22.193 -62.734 1.00 9.91 208 GLU B N 1
ATOM 10530 C CA . GLU B 1 208 ? -11.194 21.354 -61.553 1.00 11.79 208 GLU B CA 1
ATOM 10531 C C . GLU B 1 208 ? -12.346 20.358 -61.460 1.00 12.61 208 GLU B C 1
ATOM 10532 O O . GLU B 1 208 ? -12.221 19.340 -60.771 1.00 11.75 208 GLU B O 1
ATOM 10544 N N . HIS B 1 209 ? -13.447 20.613 -62.168 1.00 10.17 209 HIS B N 1
ATOM 10545 C CA . HIS B 1 209 ? -14.599 19.730 -62.195 1.00 10.48 209 HIS B CA 1
ATOM 10546 C C . HIS B 1 209 ? -14.618 18.806 -63.403 1.00 9.46 209 HIS B C 1
ATOM 10547 O O . HIS B 1 209 ? -15.638 18.166 -63.656 1.00 9.37 209 HIS B O 1
ATOM 10561 N N . ALA B 1 210 ? -13.523 18.720 -64.150 1.00 8.52 210 ALA B N 1
ATOM 10562 C CA . ALA B 1 210 ? -13.438 17.798 -65.270 1.00 8.55 210 ALA B CA 1
ATOM 10563 C C . ALA B 1 210 ? -12.840 16.465 -64.841 1.00 10.39 210 ALA B C 1
ATOM 10564 O O . ALA B 1 210 ? -11.886 16.410 -64.056 1.00 9.45 210 ALA B O 1
ATOM 10571 N N . ASP B 1 211 ? -13.404 15.388 -65.378 1.00 10.78 211 ASP B N 1
ATOM 10572 C CA . ASP B 1 211 ? -12.840 14.059 -65.193 1.00 8.07 211 ASP B CA 1
ATOM 10573 C C . ASP B 1 211 ? -11.959 13.738 -66.396 1.00 9.00 211 ASP B C 1
ATOM 10574 O O . ASP B 1 211 ? -10.750 13.985 -66.359 1.00 11.16 211 ASP B O 1
ATOM 10583 N N . ARG B 1 212 ? -12.551 13.225 -67.473 1.00 7.70 212 ARG B N 1
ATOM 10584 C CA . ARG B 1 212 ? -11.842 12.946 -68.717 1.00 7.11 212 ARG B CA 1
ATOM 10585 C C . ARG B 1 212 ? -12.453 13.786 -69.832 1.00 7.32 212 ARG B C 1
ATOM 10586 O O . ARG B 1 212 ? -13.671 13.957 -69.880 1.00 8.58 212 ARG B O 1
ATOM 10607 N N . VAL B 1 213 ? -11.602 14.351 -70.694 1.00 5.72 213 VAL B N 1
ATOM 10608 C CA . VAL B 1 213 ? -12.024 15.333 -71.695 1.00 3.36 213 VAL B CA 1
ATOM 10609 C C . VAL B 1 213 ? -11.454 14.924 -73.047 1.00 5.22 213 VAL B C 1
ATOM 10610 O O . VAL B 1 213 ? -10.236 14.765 -73.188 1.00 5.11 213 VAL B O 1
ATOM 10623 N N . VAL B 1 214 ? -12.330 14.758 -74.038 1.00 4.52 214 VAL B N 1
ATOM 10624 C CA . VAL B 1 214 ? -11.935 14.445 -75.405 1.00 3.63 214 VAL B CA 1
ATOM 10625 C C . VAL B 1 214 ? -12.460 15.555 -76.304 1.00 6.35 214 VAL B C 1
ATOM 10626 O O . VAL B 1 214 ? -13.667 15.812 -76.343 1.00 6.69 214 VAL B O 1
ATOM 10639 N N . LEU B 1 215 ? -11.556 16.200 -77.026 1.00 5.14 215 LEU B N 1
ATOM 10640 C CA . LEU B 1 215 ? -11.888 17.202 -78.027 1.00 5.19 215 LEU B CA 1
ATOM 10641 C C . LEU B 1 215 ? -11.429 16.685 -79.383 1.00 6.33 215 LEU B C 1
ATOM 10642 O O . LEU B 1 215 ? -10.283 16.252 -79.528 1.00 7.24 215 LEU B O 1
ATOM 10658 N N . ASP B 1 216 ? -12.318 16.729 -80.373 1.00 5.58 216 ASP B N 1
ATOM 10659 C CA . ASP B 1 216 ? -12.104 16.066 -81.653 1.00 4.95 216 ASP B CA 1
ATOM 10660 C C . ASP B 1 216 ? -12.463 17.034 -82.773 1.00 5.50 216 ASP B C 1
ATOM 10661 O O . ASP B 1 216 ? -13.576 17.562 -82.798 1.00 6.15 216 ASP B O 1
ATOM 10670 N N . SER B 1 217 ? -11.516 17.262 -83.692 1.00 5.73 217 SER B N 1
ATOM 10671 C CA . SER B 1 217 ? -11.649 18.214 -84.795 1.00 5.74 217 SER B CA 1
ATOM 10672 C C . SER B 1 217 ? -11.664 19.638 -84.246 1.00 7.57 217 SER B C 1
ATOM 10673 O O . SER B 1 217 ? -12.723 20.197 -83.942 1.00 7.37 217 SER B O 1
ATOM 10681 N N . ILE B 1 218 ? -10.474 20.227 -84.143 1.00 7.07 218 ILE B N 1
ATOM 10682 C CA . ILE B 1 218 ? -10.164 21.234 -83.135 1.00 7.99 218 ILE B CA 1
ATOM 10683 C C . ILE B 1 218 ? -10.255 22.640 -83.718 1.00 9.22 218 ILE B C 1
ATOM 10684 O O . ILE B 1 218 ? -9.628 22.944 -84.740 1.00 8.56 218 ILE B O 1
ATOM 10700 N N . CYS B 1 219 ? -11.009 23.494 -83.027 1.00 8.51 219 CYS B N 1
ATOM 10701 C CA A CYS B 1 219 ? -10.977 24.928 -83.264 0.61 13.78 219 CYS B CA 1
ATOM 10702 C CA B CYS B 1 219 ? -10.974 24.941 -83.237 0.39 14.02 219 CYS B CA 1
ATOM 10703 C C . CYS B 1 219 ? -9.638 25.513 -82.800 1.00 10.76 219 CYS B C 1
ATOM 10704 O O . CYS B 1 219 ? -9.162 25.204 -81.711 1.00 11.17 219 CYS B O 1
ATOM 10719 N N . SER B 1 220 ? -9.032 26.381 -83.618 1.00 8.80 220 SER B N 1
ATOM 10720 C CA . SER B 1 220 ? -7.809 27.031 -83.155 1.00 8.45 220 SER B CA 1
ATOM 10721 C C . SER B 1 220 ? -8.125 28.070 -82.076 1.00 12.28 220 SER B C 1
ATOM 10722 O O . SER B 1 220 ? -9.062 28.863 -82.230 1.00 11.02 220 SER B O 1
ATOM 10730 N N . PRO B 1 221 ? -7.333 28.127 -81.001 1.00 9.75 221 PRO B N 1
ATOM 10731 C CA . PRO B 1 221 ? -7.552 29.166 -79.982 1.00 14.17 221 PRO B CA 1
ATOM 10732 C C . PRO B 1 221 ? -7.341 30.579 -80.493 1.00 16.26 221 PRO B C 1
ATOM 10733 O O . PRO B 1 221 ? -7.794 31.535 -79.852 1.00 14.70 221 PRO B O 1
ATOM 10744 N N . ASP B 1 222 ? -6.670 30.753 -81.621 1.00 11.22 222 ASP B N 1
ATOM 10745 C CA . ASP B 1 222 ? -6.363 32.083 -82.120 1.00 17.62 222 ASP B CA 1
ATOM 10746 C C . ASP B 1 222 ? -7.353 32.553 -83.180 1.00 13.58 222 ASP B C 1
ATOM 10747 O O . ASP B 1 222 ? -7.160 33.619 -83.771 1.00 18.69 222 ASP B O 1
ATOM 10756 N N . TRP B 1 223 ? -8.435 31.809 -83.387 1.00 9.79 223 TRP B N 1
ATOM 10757 C CA . TRP B 1 223 ? -9.397 32.108 -84.432 1.00 10.11 223 TRP B CA 1
ATOM 10758 C C . TRP B 1 223 ? -10.461 33.122 -84.030 1.00 12.12 223 TRP B C 1
ATOM 10759 O O . TRP B 1 223 ? -11.121 33.670 -84.914 1.00 13.49 223 TRP B O 1
ATOM 10780 N N . VAL B 1 224 ? -10.665 33.361 -82.737 1.00 10.83 224 VAL B N 1
ATOM 10781 C CA . VAL B 1 224 ? -11.872 34.039 -82.261 1.00 11.07 224 VAL B CA 1
ATOM 10782 C C . VAL B 1 224 ? -11.995 35.438 -82.867 1.00 9.56 224 VAL B C 1
ATOM 10783 O O . VAL B 1 224 ? -11.173 36.303 -82.558 1.00 12.48 224 VAL B O 1
ATOM 10796 N N . TRP B 1 225 ? -12.981 35.690 -83.741 1.00 10.06 225 TRP B N 1
ATOM 10797 C CA . TRP B 1 225 ? -13.723 34.691 -84.508 1.00 9.09 225 TRP B CA 1
ATOM 10798 C C . TRP B 1 225 ? -13.566 34.853 -86.020 1.00 11.77 225 TRP B C 1
ATOM 10799 O O . TRP B 1 225 ? -14.071 34.024 -86.780 1.00 12.72 225 TRP B O 1
ATOM 10820 N N . ARG B 1 226 ? -12.890 35.906 -86.489 1.00 11.11 226 ARG B N 1
ATOM 10821 C CA . ARG B 1 226 ? -12.757 36.042 -87.935 1.00 12.48 226 ARG B CA 1
ATOM 10822 C C . ARG B 1 226 ? -11.710 35.095 -88.511 1.00 9.50 226 ARG B C 1
ATOM 10823 O O . ARG B 1 226 ? -11.802 34.741 -89.692 1.00 13.34 226 ARG B O 1
ATOM 10844 N N . GLY B 1 227 ? -10.739 34.655 -87.700 1.00 10.88 227 GLY B N 1
ATOM 10845 C CA . GLY B 1 227 ? -9.725 33.735 -88.191 1.00 13.22 227 GLY B CA 1
ATOM 10846 C C . GLY B 1 227 ? -10.307 32.393 -88.586 1.00 11.99 227 GLY B C 1
ATOM 10847 O O . GLY B 1 227 ? -9.765 31.709 -89.459 1.00 12.11 227 GLY B O 1
ATOM 10851 N N . LEU B 1 228 ? -11.410 32.000 -87.946 1.00 10.29 228 LEU B N 1
ATOM 10852 C CA . LEU B 1 228 ? -12.177 30.836 -88.377 1.00 13.73 228 LEU B CA 1
ATOM 10853 C C . LEU B 1 228 ? -12.534 30.939 -89.852 1.00 17.67 228 LEU B C 1
ATOM 10854 O O . LEU B 1 228 ? -12.542 29.931 -90.574 1.00 13.88 228 LEU B O 1
ATOM 10870 N N . PHE B 1 229 ? -12.855 32.155 -90.306 1.00 9.83 229 PHE B N 1
ATOM 10871 C CA . PHE B 1 229 ? -13.239 32.378 -91.691 1.00 11.46 229 PHE B CA 1
ATOM 10872 C C . PHE B 1 229 ? -12.013 32.520 -92.584 1.00 14.39 229 PHE B C 1
ATOM 10873 O O . PHE B 1 229 ? -11.913 31.857 -93.621 1.00 12.21 229 PHE B O 1
ATOM 10890 N N . THR B 1 230 ? -11.063 33.378 -92.202 1.00 13.72 230 THR B N 1
ATOM 10891 C CA . THR B 1 230 ? -9.986 33.701 -93.130 1.00 15.55 230 THR B CA 1
ATOM 10892 C C . THR B 1 230 ? -8.973 32.567 -93.263 1.00 14.73 230 THR B C 1
ATOM 10893 O O . THR B 1 230 ? -8.250 32.529 -94.262 1.00 12.56 230 THR B O 1
ATOM 10904 N N . ASP B 1 231 ? -8.921 31.628 -92.307 1.00 12.36 231 ASP B N 1
ATOM 10905 C CA . ASP B 1 231 ? -8.069 30.448 -92.438 1.00 13.64 231 ASP B CA 1
ATOM 10906 C C . ASP B 1 231 ? -8.691 29.348 -93.297 1.00 10.94 231 ASP B C 1
ATOM 10907 O O . ASP B 1 231 ? -7.988 28.396 -93.655 1.00 15.20 231 ASP B O 1
ATOM 10916 N N . PHE B 1 232 ? -9.974 29.451 -93.650 1.00 9.81 232 PHE B N 1
ATOM 10917 C CA . PHE B 1 232 ? -10.621 28.349 -94.359 1.00 10.07 232 PHE B CA 1
ATOM 10918 C C . PHE B 1 232 ? -10.161 28.208 -95.806 1.00 17.38 232 PHE B C 1
ATOM 10919 O O . PHE B 1 232 ? -9.878 27.075 -96.231 1.00 14.19 232 PHE B O 1
ATOM 10936 N N . PRO B 1 233 ? -10.097 29.265 -96.617 1.00 15.22 233 PRO B N 1
ATOM 10937 C CA . PRO B 1 233 ? -9.976 29.073 -98.082 1.00 12.69 233 PRO B CA 1
ATOM 10938 C C . PRO B 1 233 ? -8.785 28.212 -98.473 1.00 15.19 233 PRO B C 1
ATOM 10939 O O . PRO B 1 233 ? -8.897 27.392 -99.394 1.00 15.41 233 PRO B O 1
ATOM 10950 N N . PRO B 1 234 ? -7.620 28.372 -97.842 1.00 11.94 234 PRO B N 1
ATOM 10951 C CA . PRO B 1 234 ? -6.500 27.483 -98.200 1.00 19.30 234 PRO B CA 1
ATOM 10952 C C . PRO B 1 234 ? -6.812 26.020 -97.941 1.00 21.01 234 PRO B C 1
ATOM 10953 O O . PRO B 1 234 ? -6.390 25.136 -98.703 1.00 14.97 234 PRO B O 1
ATOM 10964 N N . ASN B 1 235 ? -7.550 25.744 -96.866 1.00 17.17 235 ASN B N 1
ATOM 10965 C CA . ASN B 1 235 ? -7.941 24.380 -96.544 1.00 17.67 235 ASN B CA 1
ATOM 10966 C C . ASN B 1 235 ? -9.063 23.894 -97.450 1.00 16.74 235 ASN B C 1
ATOM 10967 O O . ASN B 1 235 ? -9.102 22.710 -97.804 1.00 16.02 235 ASN B O 1
ATOM 10978 N N . GLY B 1 236 ? -9.965 24.788 -97.852 1.00 15.12 236 GLY B N 1
ATOM 10979 C CA . GLY B 1 236 ? -10.946 24.426 -98.859 1.00 17.07 236 GLY B CA 1
ATOM 10980 C C . GLY B 1 236 ? -10.299 24.044 -100.178 1.00 15.14 236 GLY B C 1
ATOM 10981 O O . GLY B 1 236 ? -10.675 23.039 -100.791 1.00 17.20 236 GLY B O 1
ATOM 10985 N N . GLU B 1 237 ? -9.309 24.836 -100.626 1.00 18.55 237 GLU B N 1
ATOM 10986 C CA . GLU B 1 237 ? -8.595 24.528 -101.868 1.00 17.65 237 GLU B CA 1
ATOM 10987 C C . GLU B 1 237 ? -7.899 23.180 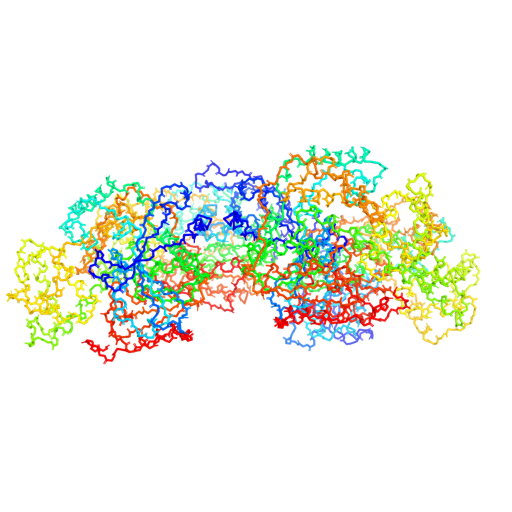-101.773 1.00 21.45 237 GLU B C 1
ATOM 10988 O O . GLU B 1 237 ? -7.966 22.362 -102.696 1.00 19.94 237 GLU B O 1
ATOM 11000 N N . ARG B 1 238 ? -7.187 22.952 -100.668 1.00 18.44 238 ARG B N 1
ATOM 11001 C CA . ARG B 1 238 ? -6.439 21.715 -100.489 1.00 16.66 238 ARG B CA 1
ATOM 11002 C C . ARG B 1 238 ? -7.359 20.501 -100.514 1.00 20.42 238 ARG B C 1
ATOM 11003 O O . ARG B 1 238 ? -7.042 19.482 -101.143 1.00 19.77 238 ARG B O 1
ATOM 11024 N N . ALA B 1 239 ? -8.497 20.583 -99.819 1.00 17.36 239 ALA B N 1
ATOM 11025 C CA . ALA B 1 239 ? -9.425 19.456 -99.756 1.00 17.49 239 ALA B CA 1
ATOM 11026 C C . ALA B 1 239 ? -10.098 19.216 -101.103 1.00 18.86 239 ALA B C 1
ATOM 11027 O O . ALA B 1 239 ? -10.354 18.066 -101.484 1.00 16.50 239 ALA B O 1
ATOM 11034 N N . LEU B 1 240 ? -10.410 20.289 -101.829 1.00 17.82 240 LEU B N 1
ATOM 11035 C CA . LEU B 1 240 ? -10.986 20.132 -103.158 1.00 18.85 240 LEU B CA 1
ATOM 11036 C C . LEU B 1 240 ? -10.002 19.451 -104.098 1.00 16.43 240 LEU B C 1
ATOM 11037 O O . LEU B 1 240 ? -10.383 18.581 -104.889 1.00 22.51 240 LEU B O 1
ATOM 11053 N N . THR B 1 241 ? -8.732 19.841 -104.024 1.00 19.30 241 THR B N 1
ATOM 11054 C CA . THR B 1 241 ? -7.714 19.271 -104.896 1.00 23.55 241 THR B CA 1
ATOM 11055 C C . THR B 1 241 ? -7.459 17.808 -104.559 1.00 26.32 241 THR B C 1
ATOM 11056 O O . THR B 1 241 ? -7.207 16.991 -105.453 1.00 20.67 241 THR B O 1
ATOM 11067 N N . ARG B 1 242 ? -7.519 17.456 -103.272 1.00 17.08 242 ARG B N 1
ATOM 11068 C CA . ARG B 1 242 ? -7.392 16.052 -102.894 1.00 21.26 242 ARG B CA 1
ATOM 11069 C C . ARG B 1 242 ? -8.497 15.220 -103.535 1.00 16.60 242 ARG B C 1
ATOM 11070 O O . ARG B 1 242 ? -8.234 14.146 -104.091 1.00 18.82 242 ARG B O 1
ATOM 11091 N N . TRP B 1 243 ? -9.740 15.710 -103.503 1.00 14.77 243 TRP B N 1
ATOM 11092 C CA . TRP B 1 243 ? -10.808 15.012 -104.208 1.00 18.57 243 TRP B CA 1
ATOM 11093 C C . TRP B 1 243 ? -10.524 14.934 -105.704 1.00 22.22 243 TRP B C 1
ATOM 11094 O O . TRP B 1 243 ? -10.771 13.901 -106.340 1.00 17.49 243 TRP B O 1
ATOM 11115 N N . ALA B 1 244 ? -10.001 16.019 -106.281 1.00 22.06 244 ALA B N 1
ATOM 11116 C CA . ALA B 1 244 ? -9.764 16.050 -107.722 1.00 24.61 244 ALA B CA 1
ATOM 11117 C C . ALA B 1 244 ? -8.706 15.033 -108.137 1.00 25.37 244 ALA B C 1
ATOM 11118 O O . ALA B 1 244 ? -8.807 14.437 -109.215 1.00 26.09 244 ALA B O 1
ATOM 11125 N N . ARG B 1 245 ? -7.675 14.841 -107.309 1.00 21.19 245 ARG B N 1
ATOM 11126 C CA . ARG B 1 245 ? -6.729 13.747 -107.525 1.00 25.29 245 ARG B CA 1
ATOM 11127 C C . ARG B 1 245 ? -7.436 12.396 -107.504 1.00 28.65 245 ARG B C 1
ATOM 11128 O O . ARG B 1 245 ? -7.205 11.543 -108.370 1.00 24.16 245 ARG B O 1
ATOM 11149 N N . TRP B 1 246 ? -8.288 12.174 -106.503 1.00 25.52 246 TRP B N 1
ATOM 11150 C CA . TRP B 1 246 ? -9.039 10.926 -106.429 1.00 27.02 246 TRP B CA 1
ATOM 11151 C C . TRP B 1 246 ? -9.907 10.735 -107.664 1.00 25.23 246 TRP B C 1
ATOM 11152 O O . TRP B 1 246 ? -10.030 9.617 -108.180 1.00 24.88 246 TRP B O 1
ATOM 11173 N N . ALA B 1 247 ? -10.522 11.818 -108.147 1.00 20.56 247 ALA B N 1
ATOM 11174 C CA . ALA B 1 247 ? -11.427 11.723 -109.286 1.00 26.10 247 ALA B CA 1
ATOM 11175 C C . ALA B 1 247 ? -10.661 11.461 -110.574 1.00 26.52 247 ALA B C 1
ATOM 11176 O O . ALA B 1 247 ? -11.135 10.724 -111.448 1.00 25.19 247 ALA B O 1
ATOM 11183 N N . ALA B 1 248 ? -9.467 12.048 -110.701 1.00 24.01 248 ALA B N 1
ATOM 11184 C CA . ALA B 1 248 ? -8.694 11.947 -111.936 1.00 26.65 248 ALA B CA 1
ATOM 11185 C C . ALA B 1 248 ? -8.182 10.534 -112.174 1.00 34.46 248 ALA B C 1
ATOM 11186 O O . ALA B 1 248 ? -7.947 10.145 -113.325 1.00 30.65 248 ALA B O 1
ATOM 11193 N N . ALA B 1 249 ? -7.976 9.767 -111.107 1.00 25.27 249 ALA B N 1
ATOM 11194 C CA . ALA B 1 249 ? -7.598 8.365 -111.218 1.00 29.48 249 ALA B CA 1
ATOM 11195 C C . ALA B 1 249 ? -8.768 7.474 -111.606 1.00 24.94 249 ALA B C 1
ATOM 11196 O O . ALA B 1 249 ? -8.571 6.273 -111.825 1.00 30.36 249 ALA B O 1
ATOM 11203 N N . ARG B 1 250 ? -9.969 8.037 -111.704 1.00 21.59 250 ARG B N 1
ATOM 11204 C CA . ARG B 1 250 ? -11.199 7.291 -111.924 1.00 28.34 250 ARG B CA 1
ATOM 11205 C C . ARG B 1 250 ? -11.972 7.867 -113.106 1.00 24.72 250 ARG B C 1
ATOM 11206 O O . ARG B 1 250 ? -13.199 7.750 -113.175 1.00 26.91 250 ARG B O 1
ATOM 11227 N N . ASP B 1 251 ? -11.255 8.501 -114.036 1.00 24.11 251 ASP B N 1
ATOM 11228 C CA . ASP B 1 251 ? -11.884 9.057 -115.232 1.00 29.08 251 ASP B CA 1
ATOM 11229 C C . ASP B 1 251 ? -12.799 8.043 -115.907 1.00 31.26 251 ASP B C 1
ATOM 11230 O O . ASP B 1 251 ? -13.898 8.388 -116.358 1.00 32.56 251 ASP B O 1
ATOM 11239 N N . ALA B 1 252 ? -12.366 6.784 -115.978 1.00 29.05 252 ALA B N 1
ATOM 11240 C CA . ALA B 1 252 ? -13.183 5.750 -116.607 1.00 28.81 252 ALA B CA 1
ATOM 11241 C C . ALA B 1 252 ? -14.602 5.732 -116.049 1.00 35.95 252 ALA B C 1
ATOM 11242 O O . ALA B 1 252 ? -15.574 5.616 -116.805 1.00 28.61 252 ALA B O 1
ATOM 11249 N N . ASP B 1 253 ? -14.744 5.846 -114.727 1.00 32.55 253 ASP B N 1
ATOM 11250 C CA . ASP B 1 253 ? -16.043 5.703 -114.082 1.00 33.71 253 ASP B CA 1
ATOM 11251 C C . ASP B 1 253 ? -16.749 7.025 -113.832 1.00 38.53 253 ASP B C 1
ATOM 11252 O O . ASP B 1 253 ? -17.975 7.033 -113.678 1.00 41.99 253 ASP B O 1
ATOM 11261 N N . LEU B 1 254 ? -16.013 8.135 -113.778 1.00 34.48 254 LEU B N 1
ATOM 11262 C CA . LEU B 1 254 ? -16.586 9.434 -113.447 1.00 40.01 254 LEU B CA 1
ATOM 11263 C C . LEU B 1 254 ? -16.716 10.366 -114.638 1.00 35.81 254 LEU B C 1
ATOM 11264 O O . LEU B 1 254 ? -17.659 11.159 -114.681 1.00 34.46 254 LEU B O 1
ATOM 11280 N N . GLY B 1 255 ? -15.793 10.295 -115.594 1.00 41.55 255 GLY B N 1
ATOM 11281 C CA . GLY B 1 255 ? -15.890 11.095 -116.798 1.00 41.74 255 GLY B CA 1
ATOM 11282 C C . GLY B 1 255 ? -15.554 12.553 -116.617 1.00 38.30 255 GLY B C 1
ATOM 11283 O O . GLY B 1 255 ? -15.928 13.371 -117.462 1.00 32.93 255 GLY B O 1
ATOM 11287 N N . LEU B 1 256 ? -14.846 12.906 -115.546 1.00 39.56 256 LEU B N 1
ATOM 11288 C CA . LEU B 1 256 ? -14.571 14.296 -115.212 1.00 34.79 256 LEU B CA 1
ATOM 11289 C C . LEU B 1 256 ? -13.202 14.768 -115.678 1.00 30.22 256 LEU B C 1
ATOM 11290 O O . LEU B 1 256 ? -12.926 15.969 -115.605 1.00 28.75 256 LEU B O 1
ATOM 11306 N N . GLY B 1 257 ? -12.349 13.867 -116.157 1.00 25.13 257 GLY B N 1
ATOM 11307 C CA . GLY B 1 257 ? -10.988 14.224 -116.517 1.00 26.69 257 GLY B CA 1
ATOM 11308 C C . GLY B 1 257 ? -9.967 13.265 -115.941 1.00 32.94 257 GLY B C 1
ATOM 11309 O O . GLY B 1 257 ? -10.242 12.591 -114.942 1.00 34.10 257 GLY B O 1
ATOM 11313 N N . ALA B 1 258 ? -8.784 13.200 -116.554 1.00 33.05 258 ALA B N 1
ATOM 11314 C CA . ALA B 1 258 ? -7.756 12.236 -116.179 1.00 35.03 258 ALA B CA 1
ATOM 11315 C C . ALA B 1 258 ? -6.580 12.874 -115.458 1.00 32.72 258 ALA B C 1
ATOM 11316 O O . ALA B 1 258 ? -5.635 12.166 -115.090 1.00 29.38 258 ALA B O 1
ATOM 11323 N N . THR B 1 259 ? -6.601 14.192 -115.278 1.00 31.55 259 THR B N 1
ATOM 11324 C CA . THR B 1 259 ? -5.674 14.918 -114.425 1.00 33.61 259 THR B CA 1
ATOM 11325 C C . THR B 1 259 ? -6.496 15.691 -113.406 1.00 32.93 259 THR B C 1
ATOM 11326 O O . THR B 1 259 ? -7.682 15.961 -113.626 1.00 25.23 259 THR B O 1
ATOM 11337 N N . ASP B 1 260 ? -5.873 16.045 -112.278 1.00 33.18 260 ASP B N 1
ATOM 11338 C CA . ASP B 1 260 ? -6.602 16.863 -111.312 1.00 32.81 260 ASP B CA 1
ATOM 11339 C C . ASP B 1 260 ? -6.917 18.234 -111.891 1.00 28.73 260 ASP B C 1
ATOM 11340 O O . ASP B 1 260 ? -7.923 18.843 -111.515 1.00 29.99 260 ASP B O 1
ATOM 11349 N N . GLY B 1 261 ? -6.095 18.715 -112.826 1.00 33.57 261 GLY B N 1
ATOM 11350 C CA . GLY B 1 261 ? -6.410 19.963 -113.501 1.00 30.86 261 GLY B CA 1
ATOM 11351 C C . GLY B 1 261 ? -7.706 19.890 -114.283 1.00 31.87 261 GLY B C 1
ATOM 11352 O O . GLY B 1 261 ? -8.544 20.794 -114.211 1.00 27.76 261 GLY B O 1
ATOM 11356 N N . ALA B 1 262 ? -7.894 18.809 -115.042 1.00 29.51 262 ALA B N 1
ATOM 11357 C CA . ALA B 1 262 ? -9.090 18.703 -115.872 1.00 25.49 262 ALA B CA 1
ATOM 11358 C C . ALA B 1 262 ? -10.344 18.571 -115.022 1.00 25.67 262 ALA B C 1
ATOM 11359 O O . ALA B 1 262 ? -11.379 19.173 -115.335 1.00 24.40 262 ALA B O 1
ATOM 11366 N N . VAL B 1 263 ? -10.280 17.769 -113.955 1.00 23.41 263 VAL B N 1
ATOM 11367 C CA . VAL B 1 263 ? -11.422 17.631 -113.058 1.00 29.07 263 VAL B CA 1
ATOM 11368 C C . VAL B 1 263 ? -11.780 18.982 -112.464 1.00 18.91 263 VAL B C 1
ATOM 11369 O O . VAL B 1 263 ? -12.954 19.366 -112.412 1.00 26.47 263 VAL B O 1
ATOM 11382 N N . ARG B 1 264 ? -10.771 19.723 -112.011 1.00 20.62 264 ARG B N 1
ATOM 11383 C CA . ARG B 1 264 ? -11.022 21.037 -111.434 1.00 26.02 264 ARG B CA 1
ATOM 11384 C C . ARG B 1 264 ? -11.634 21.973 -112.465 1.00 30.64 264 ARG B C 1
ATOM 11385 O O . ARG B 1 264 ? -12.565 22.724 -112.154 1.00 28.40 264 ARG B O 1
ATOM 11406 N N . ALA B 1 265 ? -11.145 21.923 -113.708 1.00 32.07 265 ALA B N 1
ATOM 11407 C CA . ALA B 1 265 ? -11.721 22.767 -114.752 1.00 24.02 265 ALA B CA 1
ATOM 11408 C C . ALA B 1 265 ? -13.175 22.403 -114.995 1.00 30.05 265 ALA B C 1
ATOM 11409 O O . ALA B 1 265 ? -14.021 23.286 -115.181 1.00 28.55 265 ALA B O 1
ATOM 11416 N N . ALA B 1 266 ? -13.493 21.108 -114.977 1.00 25.51 266 ALA B N 1
ATOM 11417 C CA . ALA B 1 266 ? -14.886 20.697 -115.092 1.00 29.96 266 ALA B CA 1
ATOM 11418 C C . ALA B 1 266 ? -15.734 21.367 -114.019 1.00 31.99 266 ALA B C 1
ATOM 11419 O O . ALA B 1 266 ? -16.814 21.899 -114.303 1.00 30.13 266 ALA B O 1
ATOM 11426 N N . TYR B 1 267 ? -15.251 21.365 -112.774 1.00 32.09 267 TYR B N 1
ATOM 11427 C CA . TYR B 1 267 ? -16.021 21.971 -111.691 1.00 30.42 267 TYR B CA 1
ATOM 11428 C C . TYR B 1 267 ? -16.058 23.486 -111.835 1.00 25.15 267 TYR B C 1
ATOM 11429 O O . TYR B 1 267 ? -17.121 24.105 -111.702 1.00 27.77 267 TYR B O 1
ATOM 11447 N N . ASP B 1 268 ? -14.902 24.099 -112.102 1.00 23.17 268 ASP B N 1
ATOM 11448 C CA . ASP B 1 268 ? -14.851 25.543 -112.303 1.00 29.63 268 ASP B CA 1
ATOM 11449 C C . ASP B 1 268 ? -15.816 25.990 -113.390 1.00 36.15 268 ASP B C 1
ATOM 11450 O O . ASP B 1 268 ? -16.400 27.074 -113.293 1.00 31.18 268 ASP B O 1
ATOM 11459 N N . GLY B 1 269 ? -15.999 25.173 -114.431 1.00 30.41 269 GLY B N 1
ATOM 11460 C CA . GLY B 1 269 ? -16.979 25.507 -115.447 1.00 27.27 269 GLY B CA 1
ATOM 11461 C C . GLY B 1 269 ? -18.376 25.629 -114.880 1.00 35.53 269 GLY B C 1
ATOM 11462 O O . GLY B 1 269 ? -19.179 26.436 -115.357 1.00 37.51 269 GLY B O 1
ATOM 11466 N N . VAL B 1 270 ? -18.685 24.839 -113.849 1.00 26.48 270 VAL B N 1
ATOM 11467 C CA . VAL B 1 270 ? -19.980 24.944 -113.188 1.00 33.25 270 VAL B CA 1
ATOM 11468 C C . VAL B 1 270 ? -20.060 26.235 -112.387 1.00 34.09 270 VAL B C 1
ATOM 11469 O O . VAL B 1 270 ? -21.132 26.843 -112.282 1.00 38.96 270 VAL B O 1
ATOM 11482 N N . LEU B 1 271 ? -18.937 26.680 -111.817 1.00 33.53 271 LEU B N 1
ATOM 11483 C CA . LEU B 1 271 ? -18.926 27.928 -111.062 1.00 36.34 271 LEU B CA 1
ATOM 11484 C C . LEU B 1 271 ? -18.957 29.130 -111.998 1.00 35.31 271 LEU B C 1
ATOM 11485 O O . LEU B 1 271 ? -19.708 30.084 -111.771 1.00 31.66 271 LEU B O 1
ATOM 11501 N N . ALA B 1 272 ? -18.139 29.101 -113.048 1.00 34.27 272 ALA B N 1
ATOM 11502 C CA . ALA B 1 272 ? -18.202 30.104 -114.105 1.00 37.43 272 ALA B CA 1
ATOM 11503 C C . ALA B 1 272 ? -19.647 30.396 -114.484 1.00 35.02 272 ALA B C 1
ATOM 11504 O O . ALA B 1 272 ? -20.013 31.548 -114.732 1.00 42.11 272 ALA B O 1
ATOM 11511 N N . ARG B 1 273 ? -20.479 29.357 -114.509 1.00 35.51 273 ARG B N 1
ATOM 11512 C CA . ARG B 1 273 ? -21.859 29.520 -114.949 1.00 37.79 273 ARG B CA 1
ATOM 11513 C C . ARG B 1 273 ? -22.708 30.223 -113.895 1.00 41.64 273 ARG B C 1
ATOM 11514 O O . ARG B 1 273 ? -23.407 31.196 -114.201 1.00 34.51 273 ARG B O 1
ATOM 11535 N N . VAL B 1 274 ? -22.679 29.742 -112.650 1.00 35.50 274 VAL B N 1
ATOM 11536 C CA . VAL B 1 274 ? -23.520 30.363 -111.630 1.00 33.09 274 VAL B CA 1
ATOM 11537 C C . VAL B 1 274 ? -23.052 31.785 -111.351 1.00 31.18 274 VAL B C 1
ATOM 11538 O O . VAL B 1 274 ? -23.863 32.660 -111.021 1.00 33.48 274 VAL B O 1
ATOM 11551 N N . ASP B 1 275 ? -21.749 32.043 -111.484 1.00 25.11 275 ASP B N 1
ATOM 11552 C CA . ASP B 1 275 ? -21.181 33.366 -111.266 1.00 31.93 275 ASP B CA 1
ATOM 11553 C C . ASP B 1 275 ? -21.525 34.345 -112.380 1.00 38.40 275 ASP B C 1
ATOM 11554 O O . ASP B 1 275 ? -21.111 35.508 -112.298 1.00 37.31 275 ASP B O 1
ATOM 11563 N N . THR B 1 276 ? -22.249 33.900 -113.413 1.00 38.02 276 THR B N 1
ATOM 11564 C CA . THR B 1 276 ? -22.780 34.773 -114.454 1.00 35.05 276 THR B CA 1
ATOM 11565 C C . THR B 1 276 ? -24.262 34.494 -114.677 1.00 39.99 276 THR B C 1
ATOM 11566 O O . THR B 1 276 ? -24.791 34.724 -115.768 1.00 45.29 276 THR B O 1
ATOM 11577 N N . ASP B 1 277 ? -24.934 33.975 -113.649 1.00 39.33 277 ASP B N 1
ATOM 11578 C CA . ASP B 1 277 ? -26.380 33.762 -113.672 1.00 40.51 277 ASP B CA 1
ATOM 11579 C C . ASP B 1 277 ? -26.810 32.912 -114.864 1.00 43.76 277 ASP B C 1
ATOM 11580 O O . ASP B 1 277 ? -27.909 33.078 -115.399 1.00 45.31 277 ASP B O 1
ATOM 11589 N N . ARG B 1 278 ? -25.945 31.991 -115.281 1.00 43.94 278 ARG B N 1
ATOM 11590 C CA . ARG B 1 278 ? -26.311 30.951 -116.232 1.00 43.42 278 ARG B CA 1
ATOM 11591 C C . ARG B 1 278 ? -26.745 29.699 -115.472 1.00 48.13 278 ARG B C 1
ATOM 11592 O O . ARG B 1 278 ? -26.152 29.344 -114.448 1.00 44.36 278 ARG B O 1
ATOM 11613 N N . GLU B 1 279 ? -27.789 29.038 -115.973 1.00 47.82 279 GLU B N 1
ATOM 11614 C CA . GLU B 1 279 ? -28.471 28.007 -115.197 1.00 47.59 279 GLU B CA 1
ATOM 11615 C C . GLU B 1 279 ? -27.593 26.781 -114.974 1.00 47.46 279 GLU B C 1
ATOM 11616 O O . GLU B 1 279 ? -26.832 26.362 -115.852 1.00 48.82 279 GLU B O 1
ATOM 11628 N N . VAL B 1 280 ? -27.723 26.202 -113.783 1.00 54.64 280 VAL B N 1
ATOM 11629 C CA . VAL B 1 280 ? -27.044 24.965 -113.406 1.00 42.69 280 VAL B CA 1
ATOM 11630 C C . VAL B 1 280 ? -27.966 24.208 -112.459 1.00 44.31 280 VAL B C 1
ATOM 11631 O O . VAL B 1 280 ? -28.436 24.767 -111.461 1.00 39.05 280 VAL B O 1
ATOM 11644 N N . THR B 1 281 ? -28.234 22.940 -112.773 1.00 45.03 281 THR B N 1
ATOM 11645 C CA . THR B 1 281 ? -29.058 22.080 -111.936 1.00 47.31 281 THR B CA 1
ATOM 11646 C C . THR B 1 281 ? -28.329 20.773 -111.658 1.00 47.56 281 THR B C 1
ATOM 11647 O O . THR B 1 281 ? -27.461 20.352 -112.427 1.00 44.15 281 THR B O 1
ATOM 11658 N N . VAL B 1 282 ? -28.680 20.144 -110.537 1.00 56.33 282 VAL B N 1
ATOM 11659 C CA . VAL B 1 282 ? -28.319 18.757 -110.261 1.00 51.78 282 VAL B CA 1
ATOM 11660 C C . VAL B 1 282 ? -29.620 18.019 -109.971 1.00 51.17 282 VAL B C 1
ATOM 11661 O O . VAL B 1 282 ? -30.360 18.389 -109.049 1.00 47.41 282 VAL B O 1
ATOM 11674 N N . ALA B 1 283 ? -29.916 17.004 -110.782 1.00 54.86 283 ALA B N 1
ATOM 11675 C CA . ALA B 1 283 ? -31.221 16.346 -110.762 1.00 56.77 283 ALA B CA 1
ATOM 11676 C C . ALA B 1 283 ? -32.346 17.376 -110.822 1.00 53.15 283 ALA B C 1
ATOM 11677 O O . ALA B 1 283 ? -33.361 17.264 -110.131 1.00 52.94 283 ALA B O 1
ATOM 11684 N N . GLY B 1 284 ? -32.160 18.394 -111.658 1.00 59.69 284 GLY B N 1
ATOM 11685 C CA . GLY B 1 284 ? -33.169 19.420 -111.829 1.00 60.54 284 GLY B CA 1
ATOM 11686 C C . GLY B 1 284 ? -33.419 20.284 -110.614 1.00 64.75 284 GLY B C 1
ATOM 11687 O O . GLY B 1 284 ? -34.497 20.874 -110.502 1.00 65.19 284 GLY B O 1
ATOM 11691 N N . PHE B 1 285 ? -32.455 20.376 -109.696 1.00 63.98 285 PHE B N 1
ATOM 11692 C CA . PHE B 1 285 ? -32.557 21.284 -108.564 1.00 61.03 285 PHE B CA 1
ATOM 11693 C C . PHE B 1 285 ? -31.619 22.464 -108.778 1.00 52.95 285 PHE B C 1
ATOM 11694 O O . PHE B 1 285 ? -30.436 22.249 -109.066 1.00 49.09 285 PHE B O 1
ATOM 11711 N N . PRO B 1 286 ? -32.083 23.711 -108.657 1.00 49.79 286 PRO B N 1
ATOM 11712 C CA . PRO B 1 286 ? -31.263 24.850 -109.102 1.00 48.37 286 PRO B CA 1
ATOM 11713 C C . PRO B 1 286 ? -30.157 25.198 -108.111 1.00 40.54 286 PRO B C 1
ATOM 11714 O O . PRO B 1 286 ? -30.386 25.276 -106.902 1.00 40.11 286 PRO B O 1
ATOM 11725 N N . LEU B 1 287 ? -28.959 25.424 -108.644 1.00 37.13 287 LEU B N 1
ATOM 11726 C CA . LEU B 1 287 ? -27.823 25.954 -107.900 1.00 37.66 287 LEU B CA 1
ATOM 11727 C C . LEU B 1 287 ? -27.692 27.458 -108.126 1.00 42.32 287 LEU B C 1
ATOM 11728 O O . LEU B 1 287 ? -27.970 27.963 -109.217 1.00 38.71 287 LEU B O 1
ATOM 11744 N N . ASP B 1 288 ? -27.256 28.164 -107.084 1.00 36.76 288 ASP B N 1
ATOM 11745 C CA . ASP B 1 288 ? -26.843 29.564 -107.186 1.00 31.41 288 ASP B CA 1
ATOM 11746 C C . ASP B 1 288 ? -25.349 29.666 -106.855 1.00 30.09 288 ASP B C 1
ATOM 11747 O O . ASP B 1 288 ? -24.646 28.656 -106.766 1.00 32.41 288 ASP B O 1
ATOM 11756 N N . ARG B 1 289 ? -24.858 30.900 -106.689 1.00 25.58 289 ARG B N 1
ATOM 11757 C CA . ARG B 1 289 ? -23.433 31.103 -106.428 1.00 27.70 289 ARG B CA 1
ATOM 11758 C C . ARG B 1 289 ? -22.997 30.444 -105.127 1.00 23.88 289 ARG B C 1
ATOM 11759 O O . ARG B 1 289 ? -21.846 30.005 -105.004 1.00 20.92 289 ARG B O 1
ATOM 11780 N N . THR B 1 290 ? -23.884 30.399 -104.137 1.00 25.54 290 THR B N 1
ATOM 11781 C CA . THR B 1 290 ? -23.517 29.852 -102.837 1.00 24.79 290 THR B CA 1
ATOM 11782 C C . THR B 1 290 ? -23.610 28.331 -102.838 1.00 21.54 290 THR B C 1
ATOM 11783 O O . THR B 1 290 ? -22.665 27.646 -102.437 1.00 24.02 290 THR B O 1
ATOM 11794 N N . LEU B 1 291 ? -24.735 27.789 -103.305 1.00 23.96 291 LEU B N 1
ATOM 11795 C CA . LEU B 1 291 ? -24.957 26.351 -103.209 1.00 24.23 291 LEU B CA 1
ATOM 11796 C C . LEU B 1 291 ? -23.999 25.563 -104.091 1.00 25.46 291 LEU B C 1
ATOM 11797 O O . LEU B 1 291 ? -23.614 24.443 -103.731 1.00 25.56 291 LEU B O 1
ATOM 11813 N N . ALA B 1 292 ? -23.597 26.117 -105.238 1.00 22.28 292 ALA B N 1
ATOM 11814 C CA . ALA B 1 292 ? -22.636 25.427 -106.094 1.00 26.82 292 ALA B CA 1
ATOM 11815 C C . ALA B 1 292 ? -21.300 25.211 -105.402 1.00 26.76 292 ALA B C 1
ATOM 11816 O O . ALA B 1 292 ? -20.549 24.312 -105.793 1.00 24.95 292 ALA B O 1
ATOM 11823 N N . ARG B 1 293 ? -20.974 26.035 -104.410 1.00 23.33 293 ARG B N 1
ATOM 11824 C CA . ARG B 1 293 ? -19.783 25.846 -103.593 1.00 18.98 293 ARG B CA 1
ATOM 11825 C C . ARG B 1 293 ? -20.085 25.130 -102.286 1.00 21.01 293 ARG B C 1
ATOM 11826 O O . ARG B 1 293 ? -19.284 24.301 -101.844 1.00 19.51 293 ARG B O 1
ATOM 11847 N N . LEU B 1 294 ? -21.233 25.421 -101.669 1.00 18.85 294 LEU B N 1
ATOM 11848 C CA . LEU B 1 294 ? -21.524 24.881 -100.345 1.00 18.69 294 LEU B CA 1
ATOM 11849 C C . LEU B 1 294 ? -21.900 23.406 -100.390 1.00 19.95 294 LEU B C 1
ATOM 11850 O O . LEU B 1 294 ? -21.602 22.674 -99.441 1.00 18.30 294 LEU B O 1
ATOM 11866 N N . ILE B 1 295 ? -22.559 22.948 -101.458 1.00 21.81 295 ILE B N 1
ATOM 11867 C CA . ILE B 1 295 ? -22.802 21.514 -101.595 1.00 25.27 295 ILE B CA 1
ATOM 11868 C C . ILE B 1 295 ? -21.479 20.762 -101.595 1.00 17.29 295 ILE B C 1
ATOM 11869 O O . ILE B 1 295 ? -21.367 19.661 -101.040 1.00 21.17 295 ILE B O 1
ATOM 11885 N N . VAL B 1 296 ? -20.453 21.349 -102.208 1.00 15.02 296 VAL B N 1
ATOM 11886 C CA . VAL B 1 296 ? -19.155 20.696 -102.293 1.00 17.94 296 VAL B CA 1
ATOM 11887 C C . VAL B 1 296 ? -18.439 20.742 -100.948 1.00 22.68 296 VAL B C 1
ATOM 11888 O O . VAL B 1 296 ? -17.822 19.757 -100.526 1.00 18.14 296 VAL B O 1
ATOM 11901 N N . VAL B 1 297 ? -18.483 21.890 -100.269 1.00 17.37 297 VAL B N 1
ATOM 11902 C CA . VAL B 1 297 ? -17.939 21.973 -98.913 1.00 14.13 297 VAL B CA 1
ATOM 11903 C C . VAL B 1 297 ? -18.582 20.913 -98.034 1.00 15.36 297 VAL B C 1
ATOM 11904 O O . VAL B 1 297 ? -17.903 20.218 -97.272 1.00 18.12 297 VAL B O 1
ATOM 11917 N N . GLY B 1 298 ? -19.909 20.790 -98.119 1.00 16.06 298 GLY B N 1
ATOM 11918 C CA . GLY B 1 298 ? -20.607 19.785 -97.342 1.00 17.73 298 GLY B CA 1
ATOM 11919 C C . GLY B 1 298 ? -20.099 18.383 -97.617 1.00 19.35 298 GLY B C 1
ATOM 11920 O O . GLY B 1 298 ? -19.892 17.596 -96.691 1.00 19.78 298 GLY B O 1
ATOM 11924 N N . MET B 1 299 ? -19.882 18.051 -98.890 1.00 15.83 299 MET B N 1
ATOM 11925 C CA . MET B 1 299 ? -19.363 16.727 -99.202 1.00 17.94 299 MET B CA 1
ATOM 11926 C C . MET B 1 299 ? -17.961 16.546 -98.631 1.00 15.38 299 MET B C 1
ATOM 11927 O O . MET B 1 299 ? -17.633 15.482 -98.090 1.00 17.30 299 MET B O 1
ATOM 11941 N N . LEU B 1 300 ? -17.124 17.581 -98.716 1.00 13.27 300 LEU B N 1
ATOM 11942 C CA . LEU B 1 300 ? -15.728 17.457 -98.321 1.00 12.86 300 LEU B CA 1
ATOM 11943 C C . LEU B 1 300 ? -15.531 17.399 -96.808 1.00 11.52 300 LEU B C 1
ATOM 11944 O O . LEU B 1 300 ? -14.383 17.287 -96.365 1.00 13.62 300 LEU B O 1
ATOM 11960 N N . ASN B 1 301 ? -16.600 17.477 -96.018 1.00 12.47 301 ASN B N 1
ATOM 11961 C CA . ASN B 1 301 ? -16.474 17.232 -94.584 1.00 14.71 301 ASN B CA 1
ATOM 11962 C C . ASN B 1 301 ? -16.133 15.776 -94.276 1.00 20.65 301 ASN B C 1
ATOM 11963 O O . ASN B 1 301 ? -15.749 15.480 -93.142 1.00 13.73 301 ASN B O 1
ATOM 11974 N N . SER B 1 302 ? -16.239 14.866 -95.251 1.00 14.87 302 SER B N 1
ATOM 11975 C CA . SER B 1 302 ? -15.702 13.516 -95.085 1.00 12.29 302 SER B CA 1
ATOM 11976 C C . SER B 1 302 ? -15.234 12.971 -96.423 1.00 13.01 302 SER B C 1
ATOM 11977 O O . SER B 1 302 ? -16.005 12.964 -97.387 1.00 15.97 302 SER B O 1
ATOM 11985 N N . ASP B 1 303 ? -13.995 12.480 -96.473 1.00 11.59 303 ASP B N 1
ATOM 11986 C CA . ASP B 1 303 ? -13.513 11.927 -97.728 1.00 14.88 303 ASP B CA 1
ATOM 11987 C C . ASP B 1 303 ? -14.228 10.636 -98.111 1.00 17.73 303 ASP B C 1
ATOM 11988 O O . ASP B 1 303 ? -14.084 10.194 -99.256 1.00 18.25 303 ASP B O 1
ATOM 11997 N N . ARG B 1 304 ? -15.055 10.067 -97.227 1.00 16.46 304 ARG B N 1
ATOM 11998 C CA . ARG B 1 304 ? -15.907 8.964 -97.652 1.00 18.53 304 ARG B CA 1
ATOM 11999 C C . ARG B 1 304 ? -16.989 9.425 -98.615 1.00 21.53 304 ARG B C 1
ATOM 12000 O O . ARG B 1 304 ? -17.603 8.585 -99.277 1.00 16.96 304 ARG B O 1
ATOM 12021 N N . ASN B 1 305 ? -17.246 10.732 -98.689 1.00 15.87 305 ASN B N 1
ATOM 12022 C CA . ASN B 1 305 ? -18.242 11.293 -99.591 1.00 22.37 305 ASN B CA 1
ATOM 12023 C C . ASN B 1 305 ? -17.700 11.541 -100.993 1.00 17.86 305 ASN B C 1
ATOM 12024 O O . ASN B 1 305 ? -18.446 12.041 -101.842 1.00 21.22 305 ASN B O 1
ATOM 12035 N N . TYR B 1 306 ? -16.437 11.223 -101.255 1.00 16.30 306 TYR B N 1
ATOM 12036 C CA . TYR B 1 306 ? -15.867 11.466 -102.577 1.00 20.25 306 TYR B CA 1
ATOM 12037 C C . TYR B 1 306 ? -16.707 10.877 -103.704 1.00 28.45 306 TYR B C 1
ATOM 12038 O O . TYR B 1 306 ? -16.853 11.546 -104.740 1.00 19.93 306 TYR B O 1
ATOM 12056 N N . PRO B 1 307 ? -17.251 9.661 -103.595 1.00 24.17 307 PRO B N 1
ATOM 12057 C CA . PRO B 1 307 ? -18.127 9.161 -104.671 1.00 24.65 307 PRO B CA 1
ATOM 12058 C C . PRO B 1 307 ? -19.390 9.986 -104.858 1.00 26.81 307 PRO B C 1
ATOM 12059 O O . PRO B 1 307 ? -19.787 10.246 -106.002 1.00 25.69 307 PRO B O 1
ATOM 12070 N N . PHE B 1 308 ? -20.061 10.371 -103.767 1.00 23.04 308 PHE B N 1
ATOM 12071 C CA . PHE B 1 308 ? -21.212 11.261 -103.887 1.00 26.61 308 PHE B CA 1
ATOM 12072 C C . PHE B 1 308 ? -20.837 12.516 -104.659 1.00 28.17 308 PHE B C 1
ATOM 12073 O O . PHE B 1 308 ? -21.589 12.977 -105.526 1.00 27.03 308 PHE B O 1
ATOM 12090 N N . LEU B 1 309 ? -19.677 13.090 -104.339 1.00 24.98 309 LEU B N 1
ATOM 12091 C CA . LEU B 1 309 ? -19.261 14.338 -104.964 1.00 23.58 309 LEU B CA 1
ATOM 12092 C C . LEU B 1 309 ? -18.985 14.146 -106.452 1.00 24.68 309 LEU B C 1
ATOM 12093 O O . LEU B 1 309 ? -19.243 15.047 -107.257 1.00 24.29 309 LEU B O 1
ATOM 12109 N N . GLY B 1 310 ? -18.446 12.989 -106.836 1.00 25.40 310 GLY B N 1
ATOM 12110 C CA . GLY B 1 310 ? -18.311 12.691 -108.254 1.00 23.72 310 GLY B CA 1
ATOM 12111 C C . GLY B 1 310 ? -19.657 12.663 -108.949 1.00 27.21 310 GLY B C 1
ATOM 12112 O O . GLY B 1 310 ? -19.845 13.280 -110.000 1.00 29.53 310 GLY B O 1
ATOM 12116 N N . ASP B 1 311 ? -20.620 11.957 -108.352 1.00 25.50 311 ASP B N 1
ATOM 12117 C CA . ASP B 1 311 ? -21.970 11.894 -108.898 1.00 29.84 311 ASP B CA 1
ATOM 12118 C C . ASP B 1 311 ? -22.567 13.288 -109.052 1.00 36.23 311 ASP B C 1
ATOM 12119 O O . ASP B 1 311 ? -23.219 13.590 -110.061 1.00 28.09 311 ASP B O 1
ATOM 12128 N N . ILE B 1 312 ? -22.344 14.155 -108.062 1.00 30.44 312 ILE B N 1
ATOM 12129 C CA . ILE B 1 312 ? -22.940 15.488 -108.072 1.00 28.75 312 ILE B CA 1
ATOM 12130 C C . ILE B 1 312 ? -22.314 16.345 -109.168 1.00 25.60 312 ILE B C 1
ATOM 12131 O O . ILE B 1 312 ? -23.019 16.974 -109.967 1.00 31.62 312 ILE B O 1
ATOM 12147 N N . VAL B 1 313 ? -20.983 16.385 -109.222 1.00 22.91 313 VAL B N 1
ATOM 12148 C CA . VAL B 1 313 ? -20.304 17.204 -110.222 1.00 25.80 313 VAL B CA 1
ATOM 12149 C C . VAL B 1 313 ? -20.642 16.717 -111.624 1.00 35.78 313 VAL B C 1
ATOM 12150 O O . VAL B 1 313 ? -20.848 17.518 -112.544 1.00 31.75 313 VAL B O 1
ATOM 12163 N N . ARG B 1 314 ? -20.699 15.398 -111.815 1.00 32.13 314 ARG B N 1
ATOM 12164 C CA . ARG B 1 314 ? -21.099 14.870 -113.113 1.00 35.53 314 ARG B CA 1
ATOM 12165 C C . ARG B 1 314 ? -22.509 15.327 -113.463 1.00 35.88 314 ARG B C 1
ATOM 12166 O O . ARG B 1 314 ? -22.784 15.697 -114.611 1.00 38.56 314 ARG B O 1
ATOM 12187 N N . SER B 1 315 ? -23.411 15.338 -112.477 1.00 30.51 315 SER B N 1
ATOM 12188 C CA . SER B 1 315 ? -24.788 15.735 -112.740 1.00 35.00 315 SER B CA 1
ATOM 12189 C C . SER B 1 315 ? -24.905 17.220 -113.062 1.00 48.47 315 SER B C 1
ATOM 12190 O O . SER B 1 315 ? -25.788 17.619 -113.833 1.00 46.89 315 SER B O 1
ATOM 12198 N N . ALA B 1 316 ? -24.035 18.052 -112.485 1.00 42.81 316 ALA B N 1
ATOM 12199 C CA . ALA B 1 316 ? -24.077 19.482 -112.779 1.00 39.52 316 ALA B CA 1
ATOM 12200 C C . ALA B 1 316 ? -23.558 19.771 -114.182 1.00 38.18 316 ALA B C 1
ATOM 12201 O O . ALA B 1 316 ? -24.102 20.629 -114.887 1.00 38.38 316 ALA B O 1
ATOM 12208 N N . VAL B 1 317 ? -22.508 19.065 -114.602 1.00 35.22 317 VAL B N 1
ATOM 12209 C CA . VAL B 1 317 ? -21.919 19.236 -115.926 1.00 41.48 317 VAL B CA 1
ATOM 12210 C C . VAL B 1 317 ? -22.855 18.666 -116.991 1.00 43.94 317 VAL B C 1
ATOM 12211 O O . VAL B 1 317 ? -23.438 19.421 -117.779 1.00 42.63 317 VAL B O 1
ATOM 12224 N N . HIS B 1 318 ? -22.993 17.338 -117.044 1.00 43.35 318 HIS B N 1
ATOM 12225 C CA . HIS B 1 318 ? -23.940 16.719 -117.969 1.00 39.22 318 HIS B CA 1
ATOM 12226 C C . HIS B 1 318 ? -25.218 16.370 -117.217 1.00 48.43 318 HIS B C 1
ATOM 12227 O O . HIS B 1 318 ? -26.134 17.196 -117.127 1.00 45.89 318 HIS B O 1
ATOM 12241 N N . GLY B 1 319 ? -25.301 15.160 -116.682 1.00 57.21 319 GLY B N 1
ATOM 12242 C CA . GLY B 1 319 ? -26.265 14.851 -115.644 1.00 58.22 319 GLY B CA 1
ATOM 12243 C C . GLY B 1 319 ? -27.479 14.096 -116.150 1.00 60.44 319 GLY B C 1
ATOM 12244 O O . GLY B 1 319 ? -27.353 13.094 -116.855 1.00 83.76 319 GLY B O 1
ATOM 12248 N N . GLY B 1 320 ? -28.650 14.578 -115.782 1.00 58.86 320 GLY B N 1
ATOM 12249 C CA . GLY B 1 320 ? -29.760 13.703 -115.512 1.00 66.13 320 GLY B CA 1
ATOM 12250 C C . GLY B 1 320 ? -29.782 13.379 -114.029 1.00 69.16 320 GLY B C 1
ATOM 12251 O O . GLY B 1 320 ? -29.129 14.031 -113.207 1.00 62.81 320 GLY B O 1
ATOM 12255 N N . GLN B 1 321 ? -30.531 12.338 -113.687 1.00 63.50 321 GLN B N 1
ATOM 12256 C CA . GLN B 1 321 ? -30.731 11.999 -112.286 1.00 64.67 321 GLN B CA 1
ATOM 12257 C C . GLN B 1 321 ? -29.410 11.624 -111.609 1.00 58.20 321 GLN B C 1
ATOM 12258 O O . GLN B 1 321 ? -28.392 11.359 -112.257 1.00 51.64 321 GLN B O 1
ATOM 12272 N N . LEU B 1 322 ? -29.440 11.636 -110.278 1.00 51.46 322 LEU B N 1
ATOM 12273 C CA . LEU B 1 322 ? -28.362 11.143 -109.431 1.00 49.64 322 LEU B CA 1
ATOM 12274 C C . LEU B 1 322 ? -28.580 9.668 -109.106 1.00 43.52 322 LEU B C 1
ATOM 12275 O O . LEU B 1 322 ? -29.701 9.157 -109.153 1.00 44.20 322 LEU B O 1
ATOM 12291 N N . GLU B 1 323 ? -27.492 8.987 -108.754 1.00 44.97 323 GLU B N 1
ATOM 12292 C CA . GLU B 1 323 ? -27.632 7.660 -108.177 1.00 46.35 323 GLU B CA 1
ATOM 12293 C C . GLU B 1 323 ? -28.477 7.757 -106.905 1.00 45.04 323 GLU B C 1
ATOM 12294 O O . GLU B 1 323 ? -28.457 8.783 -106.221 1.00 47.33 323 GLU B O 1
ATOM 12306 N N . PRO B 1 324 ? -29.249 6.716 -106.572 1.00 49.31 324 PRO B N 1
ATOM 12307 C CA . PRO B 1 324 ? -30.151 6.837 -105.411 1.00 52.24 324 PRO B CA 1
ATOM 12308 C C . PRO B 1 324 ? -29.443 7.194 -104.114 1.00 50.53 324 PRO B C 1
ATOM 12309 O O . PRO B 1 324 ? -29.930 8.054 -103.368 1.00 48.57 324 PRO B O 1
ATOM 12320 N N . ALA B 1 325 ? -28.313 6.550 -103.813 1.00 48.92 325 ALA B N 1
ATOM 12321 C CA . ALA B 1 325 ? -27.563 6.884 -102.605 1.00 44.80 325 ALA B CA 1
ATOM 12322 C C . ALA B 1 325 ? -27.310 8.383 -102.514 1.00 39.89 325 ALA B C 1
ATOM 12323 O O . ALA B 1 325 ? -27.599 9.017 -101.493 1.00 40.39 325 ALA B O 1
ATOM 12330 N N . THR B 1 326 ? -26.768 8.967 -103.582 1.00 40.13 326 THR B N 1
ATOM 12331 C CA . THR B 1 326 ? -26.448 10.391 -103.573 1.00 35.23 326 THR B CA 1
ATOM 12332 C C . THR B 1 326 ? -27.696 11.237 -103.343 1.00 43.82 326 THR B C 1
ATOM 12333 O O . THR B 1 326 ? -27.653 12.232 -102.609 1.00 46.35 326 THR B O 1
ATOM 12344 N N . MET B 1 327 ? -28.821 10.856 -103.957 1.00 42.75 327 MET B N 1
ATOM 12345 C CA . MET B 1 327 ? -30.054 11.616 -103.776 1.00 45.13 327 MET B CA 1
ATOM 12346 C C . MET B 1 327 ? -30.456 11.678 -102.310 1.00 39.72 327 MET B C 1
ATOM 12347 O O . MET B 1 327 ? -30.841 12.741 -101.809 1.00 41.27 327 MET B O 1
ATOM 12361 N N . GLY B 1 328 ? -30.395 10.547 -101.608 1.00 35.07 328 GLY B N 1
ATOM 12362 C CA . GLY B 1 328 ? -30.761 10.548 -100.203 1.00 39.10 328 GLY B CA 1
ATOM 12363 C C . GLY B 1 328 ? -29.843 11.420 -99.370 1.00 34.26 328 GLY B C 1
ATOM 12364 O O . GLY B 1 328 ? -30.299 12.195 -98.526 1.00 37.01 328 GLY B O 1
ATOM 12368 N N . PHE B 1 329 ? -28.536 11.318 -99.610 1.00 37.61 329 PHE B N 1
ATOM 12369 C CA . PHE B 1 329 ? -27.575 12.069 -98.813 1.00 41.03 329 PHE B CA 1
ATOM 12370 C C . PHE B 1 329 ? -27.709 13.569 -99.060 1.00 40.57 329 PHE B C 1
ATOM 12371 O O . PHE B 1 329 ? -27.695 14.361 -98.111 1.00 45.67 329 PHE B O 1
ATOM 12388 N N . LEU B 1 330 ? -27.855 13.977 -100.324 1.00 40.10 330 LEU B N 1
ATOM 12389 C CA . LEU B 1 330 ? -28.040 15.394 -100.619 1.00 41.98 330 LEU B CA 1
ATOM 12390 C C . LEU B 1 330 ? -29.348 15.913 -100.035 1.00 45.32 330 LEU B C 1
ATOM 12391 O O . LEU B 1 330 ? -29.406 17.043 -99.534 1.00 44.89 330 LEU B O 1
ATOM 12407 N N . GLY B 1 331 ? -30.414 15.112 -100.104 1.00 41.99 331 GLY B N 1
ATOM 12408 C CA . GLY B 1 331 ? -31.692 15.552 -99.564 1.00 44.82 331 GLY B CA 1
ATOM 12409 C C . GLY B 1 331 ? -31.642 15.737 -98.060 1.00 47.60 331 GLY B C 1
ATOM 12410 O O . GLY B 1 331 ? -32.177 16.712 -97.523 1.00 50.79 331 GLY B O 1
ATOM 12414 N N . GLN B 1 332 ? -31.024 14.783 -97.363 1.00 46.45 332 GLN B N 1
ATOM 12415 C CA . GLN B 1 332 ? -30.621 14.945 -95.972 1.00 45.38 332 GLN B CA 1
ATOM 12416 C C . GLN B 1 332 ? -30.040 16.329 -95.701 1.00 42.59 332 GLN B C 1
ATOM 12417 O O . GLN B 1 332 ? -30.567 17.101 -94.892 1.00 42.08 332 GLN B O 1
ATOM 12431 N N . MET B 1 333 ? -28.954 16.654 -96.407 1.00 42.68 333 MET B N 1
ATOM 12432 C CA . MET B 1 333 ? -28.097 17.781 -96.053 1.00 38.13 333 MET B CA 1
ATOM 12433 C C . MET B 1 333 ? -28.699 19.111 -96.480 1.00 40.31 333 MET B C 1
ATOM 12434 O O . MET B 1 333 ? -28.604 20.103 -95.751 1.00 44.74 333 MET B O 1
ATOM 12448 N N . PHE B 1 334 ? -29.304 19.154 -97.661 1.00 46.65 334 PHE B N 1
ATOM 12449 C CA . PHE B 1 334 ? -29.999 20.352 -98.106 1.00 48.18 334 PHE B CA 1
ATOM 12450 C C . PHE B 1 334 ? -31.485 20.014 -98.157 1.00 55.06 334 PHE B C 1
ATOM 12451 O O . PHE B 1 334 ? -32.066 19.734 -97.104 1.00 62.98 334 PHE B O 1
ATOM 12468 N N . GLY B 1 335 ? -32.125 20.005 -99.320 1.00 55.94 335 GLY B N 1
ATOM 12469 C CA . GLY B 1 335 ? -33.515 19.577 -99.354 1.00 57.21 335 GLY B CA 1
ATOM 12470 C C . GLY B 1 335 ? -34.456 20.444 -98.534 1.00 58.26 335 GLY B C 1
ATOM 12471 O O . GLY B 1 335 ? -35.460 20.938 -99.055 1.00 57.75 335 GLY B O 1
ATOM 12475 N N . GLN B 1 336 ? -34.158 20.615 -97.227 1.00 61.43 336 GLN B N 1
ATOM 12476 C CA . GLN B 1 336 ? -34.834 21.560 -96.349 1.00 54.87 336 GLN B CA 1
ATOM 12477 C C . GLN B 1 336 ? -34.012 22.834 -96.217 1.00 52.56 336 GLN B C 1
ATOM 12478 O O . GLN B 1 336 ? -32.809 22.839 -96.492 1.00 43.98 336 GLN B O 1
ATOM 12492 N N . PRO B 1 337 ? -34.622 23.943 -95.797 1.00 49.96 337 PRO B N 1
ATOM 12493 C CA . PRO B 1 337 ? -33.820 25.113 -95.421 1.00 44.86 337 PRO B CA 1
ATOM 12494 C C . PRO B 1 337 ? -33.028 24.866 -94.145 1.00 40.24 337 PRO B C 1
ATOM 12495 O O . PRO B 1 337 ? -33.419 24.072 -93.284 1.00 33.42 337 PRO B O 1
ATOM 12506 N N . LYS B 1 338 ? -31.897 25.564 -94.037 1.00 36.46 338 LYS B N 1
ATOM 12507 C CA . LYS B 1 338 ? -31.061 25.470 -92.846 1.00 32.14 338 LYS B CA 1
ATOM 12508 C C . LYS B 1 338 ? -31.855 25.908 -91.619 1.00 30.41 338 LYS B C 1
ATOM 12509 O O . LYS B 1 338 ? -32.569 26.915 -91.655 1.00 32.16 338 LYS B O 1
ATOM 12528 N N . GLU B 1 339 ? -31.745 25.136 -90.538 1.00 26.46 339 GLU B N 1
ATOM 12529 C CA . GLU B 1 339 ? -32.533 25.386 -89.335 1.00 25.03 339 GLU B CA 1
ATOM 12530 C C . GLU B 1 339 ? -32.245 26.780 -88.779 1.00 27.91 339 GLU B C 1
ATOM 12531 O O . GLU B 1 339 ? -31.085 27.150 -88.574 1.00 25.76 339 GLU B O 1
ATOM 12543 N N . GLU B 1 340 ? -33.310 27.554 -88.525 1.00 26.06 340 GLU B N 1
ATOM 12544 C CA . GLU B 1 340 ? -33.137 28.999 -88.365 1.00 26.24 340 GLU B CA 1
ATOM 12545 C C . GLU B 1 340 ? -32.578 29.381 -86.997 1.00 19.53 340 GLU B C 1
ATOM 12546 O O . GLU B 1 340 ? -31.694 30.236 -86.912 1.00 19.71 340 GLU B O 1
ATOM 12558 N N . SER B 1 341 ? -33.110 28.821 -85.909 1.00 17.60 341 SER B N 1
ATOM 12559 C CA . SER B 1 341 ? -32.630 29.260 -84.599 1.00 18.01 341 SER B CA 1
ATOM 12560 C C . SER B 1 341 ? -31.144 28.959 -84.433 1.00 19.02 341 SER B C 1
ATOM 12561 O O . SER B 1 341 ? -30.430 29.717 -83.764 1.00 15.86 341 SER B O 1
ATOM 12569 N N . GLY B 1 342 ? -30.651 27.894 -85.070 1.00 19.05 342 GLY B N 1
ATOM 12570 C CA . GLY B 1 342 ? -29.222 27.629 -85.050 1.00 18.09 342 GLY B CA 1
ATOM 12571 C C . GLY B 1 342 ? -28.425 28.673 -85.809 1.00 19.25 342 GLY B C 1
ATOM 12572 O O . GLY B 1 342 ? -27.319 29.042 -85.404 1.00 16.37 342 GLY B O 1
ATOM 12576 N N . THR B 1 343 ? -28.964 29.151 -86.933 1.00 15.16 343 THR B N 1
ATOM 12577 C CA . THR B 1 343 ? -28.312 30.234 -87.664 1.00 13.98 343 THR B CA 1
ATOM 12578 C C . THR B 1 343 ? -28.256 31.504 -86.826 1.00 15.15 343 THR B C 1
ATOM 12579 O O . THR B 1 343 ? -27.232 32.201 -86.799 1.00 14.93 343 THR B O 1
ATOM 12590 N N . VAL B 1 344 ? -29.365 31.839 -86.169 1.00 15.45 344 VAL B N 1
ATOM 12591 C CA . VAL B 1 344 ? -29.416 33.027 -85.326 1.00 15.45 344 VAL B CA 1
ATOM 12592 C C . VAL B 1 344 ? -28.421 32.906 -84.180 1.00 15.18 344 VAL B C 1
ATOM 12593 O O . VAL B 1 344 ? -27.682 33.849 -83.876 1.00 12.61 344 VAL B O 1
ATOM 12606 N N . ALA B 1 345 ? -28.398 31.750 -83.516 1.00 17.07 345 ALA B N 1
ATOM 12607 C CA . ALA B 1 345 ? -27.480 31.586 -82.391 1.00 15.31 345 ALA B CA 1
ATOM 12608 C C . ALA B 1 345 ? -26.033 31.611 -82.862 1.00 14.34 345 ALA B C 1
ATOM 12609 O O . ALA B 1 345 ? -25.156 32.149 -82.177 1.00 14.22 345 ALA B O 1
ATOM 12616 N N . GLN B 1 346 ? -25.775 31.056 -84.046 1.00 14.06 346 GLN B N 1
ATOM 12617 C CA . GLN B 1 346 ? -24.442 31.088 -84.637 1.00 13.07 346 GLN B CA 1
ATOM 12618 C C . GLN B 1 346 ? -23.968 32.523 -84.863 1.00 14.97 346 GLN B C 1
ATOM 12619 O O . GLN B 1 346 ? -22.842 32.883 -84.501 1.00 11.62 346 GLN B O 1
ATOM 12633 N N . LEU B 1 347 ? -24.815 33.358 -85.470 1.00 13.53 347 LEU B N 1
ATOM 12634 C CA . LEU B 1 347 ? -24.502 34.780 -85.605 1.00 14.21 347 LEU B CA 1
ATOM 12635 C C . LEU B 1 347 ? -24.246 35.424 -84.251 1.00 10.77 347 LEU B C 1
ATOM 12636 O O . LEU B 1 347 ? -23.264 36.155 -84.070 1.00 10.82 347 LEU B O 1
ATOM 12652 N N . ALA B 1 348 ? -25.141 35.187 -83.294 1.00 12.92 348 ALA B N 1
ATOM 12653 C CA . ALA B 1 348 ? -25.067 35.890 -82.021 1.00 13.98 348 ALA B CA 1
ATOM 12654 C C . ALA B 1 348 ? -23.804 35.528 -81.255 1.00 11.82 348 ALA B C 1
ATOM 12655 O O . ALA B 1 348 ? -23.216 36.380 -80.580 1.00 11.74 348 ALA B O 1
ATOM 12662 N N . ILE B 1 349 ? -23.373 34.263 -81.342 1.00 12.02 349 ILE B N 1
ATOM 12663 C CA . ILE B 1 349 ? -22.170 33.834 -80.629 1.00 10.69 349 ILE B CA 1
ATOM 12664 C C . ILE B 1 349 ? -20.918 34.376 -81.313 1.00 11.43 349 ILE B C 1
ATOM 12665 O O . ILE B 1 349 ? -20.007 34.882 -80.650 1.00 10.57 349 ILE B O 1
ATOM 12681 N N . LEU B 1 350 ? -20.847 34.286 -82.644 1.00 9.96 350 LEU B N 1
ATOM 12682 C CA . LEU B 1 350 ? -19.657 34.752 -83.344 1.00 12.14 350 LEU B CA 1
ATOM 12683 C C . LEU B 1 350 ? -19.442 36.248 -83.153 1.00 13.42 350 LEU B C 1
ATOM 12684 O O . LEU B 1 350 ? -18.293 36.704 -83.107 1.00 12.03 350 LEU B O 1
ATOM 12700 N N . ALA B 1 351 ? -20.525 37.022 -83.036 1.00 12.66 351 ALA B N 1
ATOM 12701 C CA . ALA B 1 351 ? -20.417 38.448 -82.741 1.00 12.80 351 ALA B CA 1
ATOM 12702 C C . ALA B 1 351 ? -20.467 38.753 -81.248 1.00 15.64 351 ALA B C 1
ATOM 12703 O O . ALA B 1 351 ? -19.911 39.769 -80.812 1.00 18.29 351 ALA B O 1
ATOM 12710 N N . GLY B 1 352 ? -21.120 37.901 -80.455 1.00 15.26 352 GLY B N 1
ATOM 12711 C CA . GLY B 1 352 ? -21.224 38.145 -79.027 1.00 14.21 352 GLY B CA 1
ATOM 12712 C C . GLY B 1 352 ? -19.961 37.833 -78.255 1.00 16.31 352 GLY B C 1
ATOM 12713 O O . GLY B 1 352 ? -19.734 38.401 -77.182 1.00 16.61 352 GLY B O 1
ATOM 12717 N N . ASP B 1 353 ? -19.128 36.927 -78.772 1.00 12.66 353 ASP B N 1
ATOM 12718 C CA . ASP B 1 353 ? -17.866 36.615 -78.115 1.00 11.09 353 ASP B CA 1
ATOM 12719 C C . ASP B 1 353 ? -16.823 37.712 -78.316 1.00 11.13 353 ASP B C 1
ATOM 12720 O O . ASP B 1 353 ? -15.963 37.903 -77.450 1.00 13.11 353 ASP B O 1
ATOM 12729 N N . TRP B 1 354 ? -16.878 38.439 -79.433 1.00 9.73 354 TRP B N 1
ATOM 12730 C CA . TRP B 1 354 ? -15.719 39.205 -79.872 1.00 8.29 354 TRP B CA 1
ATOM 12731 C C . TRP B 1 354 ? -16.142 40.197 -80.950 1.00 11.83 354 TRP B C 1
ATOM 12732 O O . TRP B 1 354 ? -16.953 39.867 -81.814 1.00 12.55 354 TRP B O 1
ATOM 12753 N N . ALA B 1 355 ? -15.582 41.409 -80.886 1.00 12.39 355 ALA B N 1
ATOM 12754 C CA . ALA B 1 355 ? -15.964 42.500 -81.779 1.00 15.09 355 ALA B CA 1
ATOM 12755 C C . ALA B 1 355 ? -15.233 42.366 -83.111 1.00 12.61 355 ALA B C 1
ATOM 12756 O O . ALA B 1 355 ? -13.997 42.372 -83.158 1.00 13.58 355 ALA B O 1
ATOM 12763 N N . TRP B 1 356 ? -15.998 42.243 -84.187 1.00 14.03 356 TRP B N 1
ATOM 12764 C CA . TRP B 1 356 ? -15.441 42.123 -85.524 1.00 13.11 356 TRP B CA 1
ATOM 12765 C C . TRP B 1 356 ? -15.001 43.491 -86.050 1.00 16.83 356 TRP B C 1
ATOM 12766 O O . TRP B 1 356 ? -15.517 44.525 -85.608 1.00 14.48 356 TRP B O 1
ATOM 12787 N N . PRO B 1 357 ? -14.030 43.524 -86.968 1.00 17.60 357 PRO B N 1
ATOM 12788 C CA . PRO B 1 357 ? -13.742 44.770 -87.688 1.00 17.41 357 PRO B CA 1
ATOM 12789 C C . PRO B 1 357 ? -15.014 45.313 -88.315 1.00 18.05 357 PRO B C 1
ATOM 12790 O O . PRO B 1 357 ? -15.876 44.557 -88.759 1.00 12.13 357 PRO B O 1
ATOM 12801 N N . ARG B 1 358 ? -15.141 46.636 -88.330 1.00 16.71 358 ARG B N 1
ATOM 12802 C CA . ARG B 1 358 ? -16.323 47.267 -88.896 1.00 14.24 358 ARG B CA 1
ATOM 12803 C C . ARG B 1 358 ? -16.024 48.107 -90.134 1.00 14.35 358 ARG B C 1
ATOM 12804 O O . ARG B 1 358 ? -16.963 48.484 -90.840 1.00 18.21 358 ARG B O 1
ATOM 12825 N N . ASN B 1 359 ? -14.758 48.368 -90.438 1.00 18.94 359 ASN B N 1
ATOM 12826 C CA . ASN B 1 359 ? -14.398 49.090 -91.655 1.00 18.62 359 ASN B CA 1
ATOM 12827 C C . ASN B 1 359 ? -14.584 48.193 -92.872 1.00 24.94 359 ASN B C 1
ATOM 12828 O O . ASN B 1 359 ? -13.965 47.130 -92.960 1.00 19.39 359 ASN B O 1
ATOM 12839 N N . VAL B 1 360 ? -15.410 48.626 -93.830 1.00 22.31 360 VAL B N 1
ATOM 12840 C CA . VAL B 1 360 ? -15.750 47.741 -94.940 1.00 21.89 360 VAL B CA 1
ATOM 12841 C C . VAL B 1 360 ? -14.628 47.636 -95.970 1.00 27.33 360 VAL B C 1
ATOM 12842 O O . VAL B 1 360 ? -14.559 46.631 -96.688 1.00 24.74 360 VAL B O 1
ATOM 12855 N N . ASP B 1 361 ? -13.739 48.629 -96.066 1.00 23.18 361 ASP B N 1
ATOM 12856 C CA . ASP B 1 361 ? -12.658 48.536 -97.044 1.00 28.45 361 ASP B CA 1
ATOM 12857 C C . ASP B 1 361 ? -11.735 47.361 -96.738 1.00 28.19 361 ASP B C 1
ATOM 12858 O O . ASP B 1 361 ? -11.237 46.700 -97.659 1.00 21.74 361 ASP B O 1
ATOM 12867 N N . LEU B 1 362 ? -11.487 47.089 -95.449 1.00 19.61 362 LEU B N 1
ATOM 12868 C CA . LEU B 1 362 ? -10.692 45.922 -95.071 1.00 20.53 362 LEU B CA 1
ATOM 12869 C C . LEU B 1 362 ? -11.251 44.654 -95.702 1.00 17.22 362 LEU B C 1
ATOM 12870 O O . LEU B 1 362 ? -10.500 43.835 -96.244 1.00 17.61 362 LEU B O 1
ATOM 12886 N N . TYR B 1 363 ? -12.572 44.483 -95.647 1.00 18.55 363 TYR B N 1
ATOM 12887 C CA . TYR B 1 363 ? -13.189 43.275 -96.180 1.00 17.24 363 TYR B CA 1
ATOM 12888 C C . TYR B 1 363 ? -13.088 43.224 -97.699 1.00 23.19 363 TYR B C 1
ATOM 12889 O O . TYR B 1 363 ? -12.890 42.149 -98.275 1.00 19.09 363 TYR B O 1
ATOM 12907 N N . GLU B 1 364 ? -13.216 44.369 -98.375 1.00 22.56 364 GLU B N 1
ATOM 12908 C CA . GLU B 1 364 ? -13.099 44.344 -99.830 1.00 21.51 364 GLU B CA 1
ATOM 12909 C C . GLU B 1 364 ? -11.685 43.963 -100.249 1.00 17.93 364 GLU B C 1
ATOM 12910 O O . GLU B 1 364 ? -11.496 43.134 -101.146 1.00 25.03 364 GLU B O 1
ATOM 12922 N N . ARG B 1 365 ? -10.674 44.557 -99.609 1.00 18.24 365 ARG B N 1
ATOM 12923 C CA . ARG B 1 365 ? -9.298 44.170 -99.885 1.00 22.56 365 ARG B CA 1
ATOM 12924 C C . ARG B 1 365 ? -9.111 42.672 -99.672 1.00 28.25 365 ARG B C 1
ATOM 12925 O O . ARG B 1 365 ? -8.594 41.965 -100.545 1.00 22.39 365 ARG B O 1
ATOM 12946 N N . ASP B 1 366 ? -9.549 42.165 -98.519 1.00 19.55 366 ASP B N 1
ATOM 12947 C CA . ASP B 1 366 ? -9.352 40.751 -98.215 1.00 20.36 366 ASP B CA 1
ATOM 12948 C C . ASP B 1 366 ? -10.115 39.860 -99.190 1.00 17.27 366 ASP B C 1
ATOM 12949 O O . ASP B 1 366 ? -9.588 38.838 -99.646 1.00 21.57 366 ASP B O 1
ATOM 12958 N N . MET B 1 367 ? -11.356 40.227 -99.522 1.00 15.76 367 MET B N 1
ATOM 12959 C CA . MET B 1 367 ? -12.134 39.444 -100.481 1.00 17.54 367 MET B CA 1
ATOM 12960 C C . MET B 1 367 ? -11.409 39.331 -101.815 1.00 25.96 367 MET B C 1
ATOM 12961 O O . MET B 1 367 ? -11.307 38.241 -102.393 1.00 22.22 367 MET B O 1
ATOM 12975 N N . GLU B 1 368 ? -10.905 40.456 -102.329 1.00 26.07 368 GLU B N 1
ATOM 12976 C CA . GLU B 1 368 ? -10.302 40.451 -103.657 1.00 22.74 368 GLU B CA 1
ATOM 12977 C C . GLU B 1 368 ? -8.994 39.671 -103.659 1.00 23.51 368 GLU B C 1
ATOM 12978 O O . GLU B 1 368 ? -8.679 38.974 -104.630 1.00 24.08 368 GLU B O 1
ATOM 12990 N N . ARG B 1 369 ? -8.229 39.765 -102.575 1.00 22.22 369 ARG B N 1
ATOM 12991 C CA . ARG B 1 369 ? -6.973 39.035 -102.479 1.00 25.27 369 ARG B CA 1
ATOM 12992 C C . ARG B 1 369 ? -7.225 37.531 -102.380 1.00 29.85 369 ARG B C 1
ATOM 12993 O O . ARG B 1 369 ? -6.605 36.736 -103.096 1.00 22.84 369 ARG B O 1
ATOM 13014 N N . ALA B 1 370 ? -8.147 37.123 -101.504 1.00 22.11 370 ALA B N 1
ATOM 13015 C CA . ALA B 1 370 ? -8.450 35.703 -101.344 1.00 23.94 370 ALA B CA 1
ATOM 13016 C C . ALA B 1 370 ? -9.162 35.135 -102.566 1.00 20.41 370 ALA B C 1
ATOM 13017 O O . ALA B 1 370 ? -9.021 33.943 -102.865 1.00 23.93 370 ALA B O 1
ATOM 13024 N N . SER B 1 371 ? -9.930 35.963 -103.277 1.00 24.95 371 SER B N 1
ATOM 13025 C CA . SER B 1 371 ? -10.516 35.551 -104.549 1.00 27.64 371 SER B CA 1
ATOM 13026 C C . SER B 1 371 ? -9.450 35.062 -105.519 1.00 29.38 371 SER B C 1
ATOM 13027 O O . SER B 1 371 ? -9.663 34.094 -106.259 1.00 30.33 371 SER B O 1
ATOM 13035 N N . ARG B 1 372 ? -8.298 35.731 -105.540 1.00 26.23 372 ARG B N 1
ATOM 13036 C CA . ARG B 1 372 ? -7.232 35.383 -106.475 1.00 31.54 372 ARG B CA 1
ATOM 13037 C C . ARG B 1 372 ? -6.427 34.185 -105.990 1.00 27.39 372 ARG B C 1
ATOM 13038 O O . ARG B 1 372 ? -6.124 33.277 -106.773 1.00 24.83 372 ARG B O 1
ATOM 13059 N N . THR B 1 373 ? -6.080 34.159 -104.703 1.00 28.19 373 THR B N 1
ATOM 13060 C CA . THR B 1 373 ? -5.170 33.143 -104.196 1.00 24.33 373 THR B CA 1
ATOM 13061 C C . THR B 1 373 ? -5.870 31.810 -103.942 1.00 25.29 373 THR B C 1
ATOM 13062 O O . THR B 1 373 ? -5.243 30.755 -104.090 1.00 27.26 373 THR B O 1
ATOM 13073 N N . HIS B 1 374 ? -7.150 31.827 -103.573 1.00 23.70 374 HIS B N 1
ATOM 13074 C CA . HIS B 1 374 ? -7.894 30.611 -103.238 1.00 23.76 374 HIS B CA 1
ATOM 13075 C C . HIS B 1 374 ? -9.306 30.728 -103.796 1.00 22.14 374 HIS B C 1
ATOM 13076 O O . HIS B 1 374 ? -10.267 31.013 -103.071 1.00 20.37 374 HIS B O 1
ATOM 13090 N N . PRO B 1 375 ? -9.475 30.482 -105.100 1.00 23.04 375 PRO B N 1
ATOM 13091 C CA . PRO B 1 375 ? -10.747 30.835 -105.755 1.00 21.86 375 PRO B CA 1
ATOM 13092 C C . PRO B 1 375 ? -11.960 30.048 -105.284 1.00 18.77 375 PRO B C 1
ATOM 13093 O O . PRO B 1 375 ? -13.084 30.550 -105.408 1.00 20.10 375 PRO B O 1
ATOM 13104 N N . PHE B 1 376 ? -11.790 28.830 -104.771 1.00 21.90 376 PHE B N 1
ATOM 13105 C CA . PHE B 1 376 ? -12.948 27.995 -104.456 1.00 22.96 376 PHE B CA 1
ATOM 13106 C C . PHE B 1 376 ? -13.863 28.681 -103.441 1.00 23.52 376 PHE B C 1
ATOM 13107 O O . PHE B 1 376 ? -15.064 28.847 -103.688 1.00 24.97 376 PHE B O 1
ATOM 13124 N N . THR B 1 377 ? -13.309 29.121 -102.305 1.00 20.48 377 THR B N 1
ATOM 13125 C CA . THR B 1 377 ? -14.107 29.767 -101.264 1.00 16.39 377 THR B CA 1
ATOM 13126 C C . THR B 1 377 ? -13.503 31.084 -100.786 1.00 19.17 377 THR B C 1
ATOM 13127 O O . THR B 1 377 ? -13.956 31.626 -99.767 1.00 20.06 377 THR B O 1
ATOM 13138 N N . GLY B 1 378 ? -12.499 31.615 -101.488 1.00 18.11 378 GLY B N 1
ATOM 13139 C CA . GLY B 1 378 ? -11.800 32.791 -100.996 1.00 19.89 378 GLY B CA 1
ATOM 13140 C C . GLY B 1 378 ? -12.715 33.982 -100.782 1.00 19.36 378 GLY B C 1
ATOM 13141 O O . GLY B 1 378 ? -12.657 34.647 -99.746 1.00 17.84 378 GLY B O 1
ATOM 13145 N N . ALA B 1 379 ? -13.561 34.282 -101.770 1.00 19.91 379 ALA B N 1
ATOM 13146 C CA . ALA B 1 379 ? -14.397 35.475 -101.677 1.00 21.00 379 ALA B CA 1
ATOM 13147 C C . ALA B 1 379 ? -15.481 35.305 -100.624 1.00 19.27 379 ALA B C 1
ATOM 13148 O O . ALA B 1 379 ? -15.837 36.263 -99.930 1.00 17.19 379 ALA B O 1
ATOM 13155 N N . ALA B 1 380 ? -16.019 34.094 -100.496 1.00 18.53 380 ALA B N 1
ATOM 13156 C CA . ALA B 1 380 ? -17.091 33.863 -99.540 1.00 17.59 380 ALA B CA 1
ATOM 13157 C C . ALA B 1 380 ? -16.600 33.985 -98.103 1.00 19.89 380 ALA B C 1
ATOM 13158 O O . ALA B 1 380 ? -17.337 34.464 -97.240 1.00 19.73 380 ALA B O 1
ATOM 13165 N N . MET B 1 381 ? -15.362 33.589 -97.838 1.00 16.27 381 MET B N 1
ATOM 13166 C CA A MET B 1 381 ? -14.833 33.523 -96.476 0.75 18.79 381 MET B CA 1
ATOM 13167 C CA B MET B 1 381 ? -14.876 33.535 -96.470 0.25 18.73 381 MET B CA 1
ATOM 13168 C C . MET B 1 381 ? -14.201 34.829 -96.023 1.00 19.14 381 MET B C 1
ATOM 13169 O O . MET B 1 381 ? -14.336 35.220 -94.858 1.00 16.51 381 MET B O 1
ATOM 13196 N N . ALA B 1 382 ? -13.486 35.507 -96.917 1.00 15.29 382 ALA B N 1
ATOM 13197 C CA . ALA B 1 382 ? -12.712 36.675 -96.530 1.00 15.93 382 ALA B CA 1
ATOM 13198 C C . ALA B 1 382 ? -13.483 37.980 -96.667 1.00 17.92 382 ALA B C 1
ATOM 13199 O O . ALA B 1 382 ? -13.000 39.018 -96.207 1.00 17.57 382 ALA B O 1
ATOM 13206 N N . GLY B 1 383 ? -14.670 37.949 -97.263 1.00 16.53 383 GLY B N 1
ATOM 13207 C CA . GLY B 1 383 ? -15.429 39.150 -97.527 1.00 19.17 383 GLY B CA 1
ATOM 13208 C C . GLY B 1 383 ? -16.271 39.578 -96.343 1.00 19.46 383 GLY B C 1
ATOM 13209 O O . GLY B 1 383 ? -16.153 39.062 -95.230 1.00 16.08 383 GLY B O 1
ATOM 13213 N N . ILE B 1 384 ? -17.149 40.549 -96.605 1.00 21.14 384 ILE B N 1
ATOM 13214 C CA . ILE B 1 384 ? -17.923 41.184 -95.545 1.00 15.93 384 ILE B CA 1
ATOM 13215 C C . ILE B 1 384 ? -18.940 40.202 -94.979 1.00 16.92 384 ILE B C 1
ATOM 13216 O O . ILE B 1 384 ? -19.606 39.469 -95.723 1.00 18.10 384 ILE B O 1
ATOM 13232 N N . LYS B 1 385 ? -19.066 40.185 -93.648 1.00 19.11 385 LYS B N 1
ATOM 13233 C CA . LYS B 1 385 ? -20.012 39.319 -92.959 1.00 17.84 385 LYS B CA 1
ATOM 13234 C C . LYS B 1 385 ? -20.816 40.114 -91.938 1.00 11.96 385 LYS B C 1
ATOM 13235 O O . LYS B 1 385 ? -20.364 41.141 -91.428 1.00 17.17 385 LYS B O 1
ATOM 13254 N N . ALA B 1 386 ? -22.007 39.601 -91.638 1.00 14.09 386 ALA B N 1
ATOM 13255 C CA . ALA B 1 386 ? -22.958 40.296 -90.776 1.00 11.55 386 ALA B CA 1
ATOM 13256 C C . ALA B 1 386 ? -22.397 40.749 -89.429 1.00 18.08 386 ALA B C 1
ATOM 13257 O O . ALA B 1 386 ? -22.789 41.835 -88.969 1.00 15.67 386 ALA B O 1
ATOM 13264 N N . PRO B 1 387 ? -21.516 40.011 -88.748 1.00 14.39 387 PRO B N 1
ATOM 13265 C CA . PRO B 1 387 ? -20.994 40.517 -87.468 1.00 14.68 387 PRO B CA 1
ATOM 13266 C C . PRO B 1 387 ? -20.277 41.859 -87.570 1.00 15.45 387 PRO B C 1
ATOM 13267 O O . PRO B 1 387 ? -20.118 42.528 -86.540 1.00 12.77 387 PRO B O 1
ATOM 13278 N N . ALA B 1 388 ? -19.847 42.272 -88.767 1.00 15.48 388 ALA B N 1
ATOM 13279 C CA . ALA B 1 388 ? -19.221 43.579 -88.953 1.00 20.15 388 ALA B CA 1
ATOM 13280 C C . ALA B 1 388 ? -20.194 44.726 -88.717 1.00 12.88 388 ALA B C 1
ATOM 13281 O O . ALA B 1 388 ? -19.758 45.873 -88.559 1.00 21.62 388 ALA B O 1
ATOM 13288 N N . PHE B 1 389 ? -21.494 44.445 -88.706 1.00 13.92 389 PHE B N 1
ATOM 13289 C CA . PHE B 1 389 ? -22.537 45.439 -88.500 1.00 19.74 389 PHE B CA 1
ATOM 13290 C C . PHE B 1 389 ? -23.318 45.145 -87.224 1.00 17.74 389 PHE B C 1
ATOM 13291 O O . PHE B 1 389 ? -24.487 45.515 -87.111 1.00 14.10 389 PHE B O 1
ATOM 13308 N N . TRP B 1 390 ? -22.703 44.453 -86.267 1.00 16.67 390 TRP B N 1
ATOM 13309 C CA . TRP B 1 390 ? -23.475 43.929 -85.153 1.00 14.73 390 TRP B CA 1
ATOM 13310 C C . TRP B 1 390 ? -23.932 45.067 -84.238 1.00 11.77 390 TRP B C 1
ATOM 13311 O O . TRP B 1 390 ? -23.178 46.015 -84.011 1.00 14.02 390 TRP B O 1
ATOM 13332 N N . PRO B 1 391 ? -25.149 44.985 -83.684 1.00 14.80 391 PRO B N 1
ATOM 13333 C CA . PRO B 1 391 ? -25.691 46.099 -82.893 1.00 21.11 391 PRO B CA 1
ATOM 13334 C C . PRO B 1 391 ? -25.294 46.101 -81.427 1.00 19.86 391 PRO B C 1
ATOM 13335 O O . PRO B 1 391 ? -25.634 47.064 -80.723 1.00 14.85 391 PRO B O 1
ATOM 13346 N N . VAL B 1 392 ? -24.638 45.056 -80.926 1.00 15.10 392 VAL B N 1
ATOM 13347 C CA . VAL B 1 392 ? -24.197 45.034 -79.534 1.00 13.40 392 VAL B CA 1
ATOM 13348 C C . VAL B 1 392 ? -22.730 44.624 -79.480 1.00 13.85 392 VAL B C 1
ATOM 13349 O O . VAL B 1 392 ? -22.260 43.888 -80.360 1.00 14.74 392 VAL B O 1
ATOM 13362 N N . PRO B 1 393 ? -21.981 45.071 -78.478 1.00 13.62 393 PRO B N 1
ATOM 13363 C CA . PRO B 1 393 ? -20.614 44.620 -78.307 1.00 13.63 393 PRO B CA 1
ATOM 13364 C C . PRO B 1 393 ? -20.570 43.418 -77.383 1.00 10.98 393 PRO B C 1
ATOM 13365 O O . PRO B 1 393 ? -21.571 43.109 -76.724 1.00 11.00 393 PRO B O 1
ATOM 13376 N N . PRO B 1 394 ? -19.433 42.737 -77.288 1.00 14.19 394 PRO B N 1
ATOM 13377 C CA . PRO B 1 394 ? -19.313 41.652 -76.306 1.00 12.82 394 PRO B CA 1
ATOM 13378 C C . PRO B 1 394 ? -19.467 42.161 -74.880 1.00 14.26 394 PRO B C 1
ATOM 13379 O O . PRO B 1 394 ? -18.963 43.229 -74.520 1.00 15.64 394 PRO B O 1
ATOM 13390 N N . SER B 1 395 ? -20.147 41.360 -74.056 1.00 12.99 395 SER B N 1
ATOM 13391 C CA . SER B 1 395 ? -20.317 41.681 -72.644 1.00 12.93 395 SER B CA 1
ATOM 13392 C C . SER B 1 395 ? -19.077 41.386 -71.806 1.00 16.35 395 SER B C 1
ATOM 13393 O O . SER B 1 395 ? -18.907 42.002 -70.748 1.00 17.17 395 SER B O 1
ATOM 13401 N N . GLU B 1 396 ? -18.212 40.482 -72.250 1.00 14.84 396 GLU B N 1
ATOM 13402 C CA . GLU B 1 396 ? -17.016 40.102 -71.514 1.00 17.80 396 GLU B CA 1
ATOM 13403 C C . GLU B 1 396 ? -15.838 39.991 -72.466 1.00 12.62 396 GLU B C 1
ATOM 13404 O O . GLU B 1 396 ? -16.021 39.709 -73.653 1.00 14.84 396 GLU B O 1
ATOM 13416 N N . PRO B 1 397 ? -14.614 40.148 -71.964 1.00 12.61 397 PRO B N 1
ATOM 13417 C CA . PRO B 1 397 ? -13.444 39.762 -72.761 1.00 15.36 397 PRO B CA 1
ATOM 13418 C C . PRO B 1 397 ? -13.469 38.281 -73.117 1.00 11.51 397 PRO B C 1
ATOM 13419 O O . PRO B 1 397 ? -14.088 37.459 -72.437 1.00 12.78 397 PRO B O 1
ATOM 13430 N N . VAL B 1 398 ? -12.769 37.955 -74.205 1.00 12.60 398 VAL B N 1
ATOM 13431 C CA A VAL B 1 398 ? -12.555 36.565 -74.590 0.51 12.98 398 VAL B CA 1
ATOM 13432 C CA B VAL B 1 398 ? -12.593 36.554 -74.568 0.49 13.02 398 VAL B CA 1
ATOM 13433 C C . VAL B 1 398 ? -11.790 35.848 -73.487 1.00 11.19 398 VAL B C 1
ATOM 13434 O O . VAL B 1 398 ? -10.876 36.418 -72.880 1.00 10.40 398 VAL B O 1
ATOM 13459 N N . THR B 1 399 ? -12.142 34.586 -73.240 1.00 10.55 399 THR B N 1
ATOM 13460 C CA . THR B 1 399 ? -11.393 33.755 -72.307 1.00 8.52 399 THR B CA 1
ATOM 13461 C C . THR B 1 399 ? -9.930 33.656 -72.730 1.00 11.93 399 THR B C 1
ATOM 13462 O O . THR B 1 399 ? -9.624 33.403 -73.896 1.00 12.89 399 THR B O 1
ATOM 13473 N N . ARG B 1 400 ? -9.027 33.844 -71.773 1.00 9.52 400 ARG B N 1
ATOM 13474 C CA . ARG B 1 400 ? -7.603 33.620 -72.001 1.00 13.07 400 ARG B CA 1
ATOM 13475 C C . ARG B 1 400 ? -7.303 32.134 -71.808 1.00 10.44 400 ARG B C 1
ATOM 13476 O O . ARG B 1 400 ? -7.195 31.653 -70.680 1.00 11.02 400 ARG B O 1
ATOM 13497 N N . LEU B 1 401 ? -7.181 31.393 -72.909 1.00 12.26 401 LEU B N 1
ATOM 13498 C CA . LEU B 1 401 ? -6.782 29.993 -72.832 1.00 11.55 401 LEU B CA 1
ATOM 13499 C C . LEU B 1 401 ? -5.278 29.901 -72.608 1.00 12.38 401 LEU B C 1
ATOM 13500 O O . LEU B 1 401 ? -4.509 30.692 -73.161 1.00 11.86 401 LEU B O 1
ATOM 13516 N N . GLY B 1 402 ? -4.857 28.949 -71.777 1.00 11.14 402 GLY B N 1
ATOM 13517 C CA . GLY B 1 402 ? -3.446 28.758 -71.550 1.00 12.79 402 GLY B CA 1
ATOM 13518 C C . GLY B 1 402 ? -3.067 27.576 -70.687 1.00 13.49 402 GLY B C 1
ATOM 13519 O O . GLY B 1 402 ? -3.909 26.826 -70.177 1.00 11.82 402 GLY B O 1
ATOM 13523 N N . PRO B 1 403 ? -1.752 27.398 -70.511 1.00 14.50 403 PRO B N 1
ATOM 13524 C CA . PRO B 1 403 ? -1.234 26.193 -69.842 1.00 20.27 403 PRO B CA 1
ATOM 13525 C C . PRO B 1 403 ? -1.475 26.152 -68.342 1.00 16.05 403 PRO B C 1
ATOM 13526 O O . PRO B 1 403 ? -1.057 25.183 -67.696 1.00 17.29 403 PRO B O 1
ATOM 13537 N N . ASP B 1 404 ? -2.122 27.162 -67.761 1.00 14.51 404 ASP B N 1
ATOM 13538 C CA . ASP B 1 404 ? -2.653 27.071 -66.407 1.00 18.54 404 ASP B CA 1
ATOM 13539 C C . ASP B 1 404 ? -4.049 26.450 -66.367 1.00 15.52 404 ASP B C 1
ATOM 13540 O O . ASP B 1 404 ? -4.678 26.431 -65.308 1.00 13.43 404 ASP B O 1
ATOM 13549 N N . ASN B 1 405 ? -4.537 25.950 -67.497 1.00 15.74 405 ASN B N 1
ATOM 13550 C CA . ASN B 1 405 ? -5.810 25.244 -67.538 1.00 14.29 405 ASN B CA 1
ATOM 13551 C C . ASN B 1 405 ? -5.843 24.180 -66.441 1.00 10.90 405 ASN B C 1
ATOM 13552 O O . ASN B 1 405 ? -4.937 23.337 -66.380 1.00 14.14 405 ASN B O 1
ATOM 13563 N N . PRO B 1 406 ? -6.847 24.180 -65.563 1.00 10.25 406 PRO B N 1
ATOM 13564 C CA . PRO B 1 406 ? -6.814 23.275 -64.406 1.00 16.49 406 PRO B CA 1
ATOM 13565 C C . PRO B 1 406 ? -7.312 21.857 -64.658 1.00 14.01 406 PRO B C 1
ATOM 13566 O O . PRO B 1 406 ? -7.341 21.068 -63.707 1.00 11.67 406 PRO B O 1
ATOM 13577 N N . ALA B 1 407 ? -7.718 21.492 -65.874 1.00 9.69 407 ALA B N 1
ATOM 13578 C CA . ALA B 1 407 ? -8.195 20.134 -66.109 1.00 11.73 407 ALA B CA 1
ATOM 13579 C C . ALA B 1 407 ? -7.069 19.125 -65.915 1.00 10.06 407 ALA B C 1
ATOM 13580 O O . ALA B 1 407 ? -5.920 19.363 -66.300 1.00 11.60 407 ALA B O 1
ATOM 13587 N N . ASP B 1 408 ? -7.413 17.992 -65.314 1.00 10.77 408 ASP B N 1
ATOM 13588 C CA A ASP B 1 408 ? -6.404 16.971 -65.058 0.54 14.04 408 ASP B CA 1
ATOM 13589 C CA B ASP B 1 408 ? -6.427 16.944 -65.061 0.46 14.04 408 ASP B CA 1
ATOM 13590 C C . ASP B 1 408 ? -5.815 16.437 -66.362 1.00 15.10 408 ASP B C 1
ATOM 13591 O O . ASP B 1 408 ? -4.602 16.228 -66.454 1.00 13.02 408 ASP B O 1
ATOM 13608 N N . SER B 1 409 ? -6.641 16.235 -67.386 1.00 7.06 409 SER B N 1
ATOM 13609 C CA . SER B 1 409 ? -6.131 15.743 -68.659 1.00 9.41 409 SER B CA 1
ATOM 13610 C C . SER B 1 409 ? -7.105 16.090 -69.774 1.00 6.32 409 SER B C 1
ATOM 13611 O O . SER B 1 409 ? -8.317 16.159 -69.560 1.00 6.42 409 SER B O 1
ATOM 13619 N N . ILE B 1 410 ? -6.554 16.303 -70.967 1.00 6.92 410 ILE B N 1
ATOM 13620 C CA . ILE B 1 410 ? -7.337 16.591 -72.164 1.00 6.18 410 ILE B CA 1
ATOM 13621 C C . ILE B 1 410 ? -6.720 15.816 -73.325 1.00 8.40 410 ILE B C 1
ATOM 13622 O O . ILE B 1 410 ? -5.526 15.965 -73.607 1.00 7.91 410 ILE B O 1
ATOM 13638 N N . LEU B 1 411 ? -7.513 14.978 -73.979 1.00 5.52 411 LEU B N 1
ATOM 13639 C CA . LEU B 1 411 ? -7.084 14.302 -75.199 1.00 6.36 411 LEU B CA 1
ATOM 13640 C C . LEU B 1 411 ? -7.666 15.015 -76.416 1.00 8.61 411 LEU B C 1
ATOM 13641 O O . LEU B 1 411 ? -8.886 15.159 -76.526 1.00 5.56 411 LEU B O 1
ATOM 13657 N N . LEU B 1 412 ? -6.789 15.424 -77.335 1.00 5.73 412 LEU B N 1
ATOM 13658 C CA . LEU B 1 412 ? -7.151 16.044 -78.602 1.00 6.58 412 LEU B CA 1
ATOM 13659 C C . LEU B 1 412 ? -7.030 15.010 -79.715 1.00 5.81 412 LEU B C 1
ATOM 13660 O O . LEU B 1 412 ? -6.037 14.277 -79.773 1.00 7.12 412 LEU B O 1
ATOM 13676 N N . VAL B 1 413 ? -8.036 14.950 -80.588 1.00 5.04 413 VAL B N 1
ATOM 13677 C CA . VAL B 1 413 ? -8.094 14.009 -81.705 1.00 4.95 413 VAL B CA 1
ATOM 13678 C C . VAL B 1 413 ? -8.284 14.809 -82.987 1.00 6.08 413 VAL B C 1
ATOM 13679 O O . VAL B 1 413 ? -9.193 15.639 -83.073 1.00 6.38 413 VAL B O 1
ATOM 13692 N N . GLN B 1 414 ? -7.457 14.541 -83.998 1.00 6.25 414 GLN B N 1
ATOM 13693 C CA . GLN B 1 414 ? -7.458 15.385 -85.186 1.00 5.42 414 GLN B CA 1
ATOM 13694 C C . GLN B 1 414 ? -7.133 14.571 -86.432 1.00 7.24 414 GLN B C 1
ATOM 13695 O O . GLN B 1 414 ? -6.107 13.887 -86.465 1.00 9.24 414 GLN B O 1
ATOM 13709 N N . ALA B 1 415 ? -7.986 14.666 -87.454 1.00 7.72 415 ALA B N 1
ATOM 13710 C CA . ALA B 1 415 ? -7.655 14.096 -88.757 1.00 7.51 415 ALA B CA 1
ATOM 13711 C C . ALA B 1 415 ? -6.655 15.004 -89.459 1.00 9.62 415 ALA B C 1
ATOM 13712 O O . ALA B 1 415 ? -6.858 16.220 -89.541 1.00 10.86 415 ALA B O 1
ATOM 13719 N N . ALA B 1 416 ? -5.576 14.402 -89.966 1.00 8.74 416 ALA B N 1
ATOM 13720 C CA . ALA B 1 416 ? -4.455 15.167 -90.496 1.00 10.85 416 ALA B CA 1
ATOM 13721 C C . ALA B 1 416 ? -4.874 16.078 -91.645 1.00 11.90 416 ALA B C 1
ATOM 13722 O O . ALA B 1 416 ? -4.298 17.156 -91.817 1.00 12.97 416 ALA B O 1
ATOM 13729 N N . ASP B 1 417 ? -5.868 15.671 -92.434 1.00 10.92 417 ASP B N 1
ATOM 13730 C CA . ASP B 1 417 ? -6.247 16.386 -93.647 1.00 13.10 417 ASP B CA 1
ATOM 13731 C C . ASP B 1 417 ? -7.638 17.006 -93.557 1.00 12.98 417 ASP B C 1
ATOM 13732 O O . ASP B 1 417 ? -8.218 17.368 -94.586 1.00 12.98 417 ASP B O 1
ATOM 13741 N N . ASP B 1 418 ? -8.185 17.140 -92.347 1.00 9.89 418 ASP B N 1
ATOM 13742 C CA . ASP B 1 418 ? -9.501 17.739 -92.181 1.00 12.14 418 ASP B CA 1
ATOM 13743 C C . ASP B 1 418 ? -9.497 19.171 -92.703 1.00 9.55 418 ASP B C 1
ATOM 13744 O O . ASP B 1 418 ? -8.491 19.880 -92.633 1.00 11.02 418 ASP B O 1
ATOM 13753 N N . MET B 1 419 ? -10.644 19.584 -93.231 1.00 11.35 419 MET B N 1
ATOM 13754 C CA . MET B 1 419 ? -10.776 20.844 -93.959 1.00 15.67 419 MET B CA 1
ATOM 13755 C C . MET B 1 419 ? -11.124 22.015 -93.040 1.00 10.81 419 MET B C 1
ATOM 13756 O O . MET B 1 419 ? -10.340 22.960 -92.904 1.00 12.98 419 MET B O 1
ATOM 13770 N N . SER B 1 420 ? -12.299 21.971 -92.417 1.00 10.13 420 SER B N 1
ATOM 13771 C CA . SER B 1 420 ? -12.800 23.133 -91.685 1.00 12.25 420 SER B CA 1
ATOM 13772 C C . SER B 1 420 ? -12.109 23.330 -90.343 1.00 13.94 420 SER B C 1
ATOM 13773 O O . SER B 1 420 ? -12.060 24.459 -89.847 1.00 13.82 420 SER B O 1
ATOM 13781 N N . THR B 1 421 ? -11.618 22.258 -89.723 1.00 9.65 421 THR B N 1
ATOM 13782 C CA . THR B 1 421 ? -10.768 22.352 -88.534 1.00 9.16 421 THR B CA 1
ATOM 13783 C C . THR B 1 421 ? -9.466 21.647 -88.882 1.00 13.63 421 THR B C 1
ATOM 13784 O O . THR B 1 421 ? -9.411 20.405 -88.879 1.00 12.93 421 THR B O 1
ATOM 13795 N N . PRO B 1 422 ? -8.413 22.374 -89.234 1.00 9.91 422 PRO B N 1
ATOM 13796 C CA . PRO B 1 422 ? -7.219 21.743 -89.798 1.00 10.19 422 PRO B CA 1
ATOM 13797 C C . PRO B 1 422 ? -6.199 21.339 -88.738 1.00 8.38 422 PRO B C 1
ATOM 13798 O O . PRO B 1 422 ? -6.267 21.742 -87.575 1.00 11.26 422 PRO B O 1
ATOM 13809 N N . LEU B 1 423 ? -5.222 20.542 -89.174 1.00 11.42 423 LEU B N 1
ATOM 13810 C CA . LEU B 1 423 ? -4.217 20.034 -88.244 1.00 8.96 423 LEU B CA 1
ATOM 13811 C C . LEU B 1 423 ? -3.487 21.168 -87.532 1.00 9.40 423 LEU B C 1
ATOM 13812 O O . LEU B 1 423 ? -3.156 21.055 -86.344 1.00 7.35 423 LEU B O 1
ATOM 13828 N N . ALA B 1 424 ? -3.220 22.269 -88.243 1.00 10.70 424 ALA B N 1
ATOM 13829 C CA . ALA B 1 424 ? -2.536 23.403 -87.631 1.00 11.07 424 ALA B CA 1
ATOM 13830 C C . ALA B 1 424 ? -3.324 23.949 -86.446 1.00 9.09 424 ALA B C 1
ATOM 13831 O O . ALA B 1 424 ? -2.738 24.382 -85.448 1.00 8.67 424 ALA B O 1
ATOM 13838 N N . ALA B 1 425 ? -4.656 23.920 -86.534 1.00 9.79 425 ALA B N 1
ATOM 13839 C CA . ALA B 1 425 ? -5.481 24.430 -85.441 1.00 9.97 425 ALA B CA 1
ATOM 13840 C C . ALA B 1 425 ? -5.377 23.540 -84.211 1.00 10.61 425 ALA B C 1
ATOM 13841 O O . ALA B 1 425 ? -5.281 24.036 -83.081 1.00 7.21 425 ALA B O 1
ATOM 13848 N N . ALA B 1 426 ? -5.386 22.220 -84.410 1.00 8.34 426 ALA B N 1
ATOM 13849 C CA . ALA B 1 426 ? -5.208 21.296 -83.294 1.00 6.91 426 ALA B CA 1
ATOM 13850 C C . ALA B 1 426 ? -3.832 21.456 -82.656 1.00 8.15 426 ALA B C 1
ATOM 13851 O O . ALA B 1 426 ? -3.697 21.408 -81.428 1.00 7.70 426 ALA B O 1
ATOM 13858 N N . ARG B 1 427 ? -2.796 21.626 -83.473 1.00 7.39 427 ARG B N 1
ATOM 13859 C CA . ARG B 1 427 ? -1.453 21.802 -82.933 1.00 8.36 427 ARG B CA 1
ATOM 13860 C C . ARG B 1 427 ? -1.365 23.066 -82.089 1.00 10.08 427 ARG B C 1
ATOM 13861 O O . ARG B 1 427 ? -0.737 23.064 -81.026 1.00 10.95 427 ARG B O 1
ATOM 13882 N N . ARG B 1 428 ? -2.008 24.147 -82.534 1.00 9.14 428 ARG B N 1
ATOM 13883 C CA . ARG B 1 428 ? -2.029 25.374 -81.737 1.00 11.13 428 ARG B CA 1
ATOM 13884 C C . ARG B 1 428 ? -2.774 25.170 -80.419 1.00 7.80 428 ARG B C 1
ATOM 13885 O O . ARG B 1 428 ? -2.320 25.625 -79.365 1.00 8.97 428 ARG B O 1
ATOM 13906 N N . MET B 1 429 ? -3.921 24.489 -80.451 1.00 8.93 429 MET B N 1
ATOM 13907 C CA . MET B 1 429 ? -4.619 24.208 -79.200 1.00 7.50 429 MET B CA 1
ATOM 13908 C C . MET B 1 429 ? -3.739 23.399 -78.255 1.00 9.26 429 MET B C 1
ATOM 13909 O O . MET B 1 429 ? -3.689 23.676 -77.053 1.00 7.89 429 MET B O 1
ATOM 13923 N N . ARG B 1 430 ? -3.049 22.379 -78.781 1.00 8.66 430 ARG B N 1
ATOM 13924 C CA . ARG B 1 430 ? -2.124 21.591 -77.973 1.00 9.61 430 ARG B CA 1
ATOM 13925 C C . ARG B 1 430 ? -1.051 22.472 -77.340 1.00 9.84 430 ARG B C 1
ATOM 13926 O O . ARG B 1 430 ? -0.731 22.316 -76.155 1.00 10.86 430 ARG B O 1
ATOM 13947 N N . GLU B 1 431 ? -0.477 23.393 -78.121 1.00 10.19 431 GLU B N 1
ATOM 13948 C CA . GLU B 1 431 ? 0.537 24.306 -77.585 1.00 12.90 431 GLU B CA 1
ATOM 13949 C C . GLU B 1 431 ? -0.032 25.150 -76.449 1.00 14.34 431 GLU B C 1
ATOM 13950 O O . GLU B 1 431 ? 0.619 25.347 -75.412 1.00 16.28 431 GLU B O 1
ATOM 13962 N N . VAL B 1 432 ? -1.252 25.651 -76.626 1.00 14.01 432 VAL B N 1
ATOM 13963 C CA . VAL B 1 432 ? -1.824 26.603 -75.677 1.00 10.74 432 VAL B CA 1
ATOM 13964 C C . VAL B 1 432 ? -2.227 25.915 -74.385 1.00 17.04 432 VAL B C 1
ATOM 13965 O O . VAL B 1 432 ? -1.984 26.439 -73.291 1.00 15.76 432 VAL B O 1
ATOM 13978 N N . LEU B 1 433 ? -2.881 24.754 -74.484 1.00 11.40 433 LEU B N 1
ATOM 13979 C CA . LEU B 1 433 ? -3.315 24.036 -73.290 1.00 12.40 433 LEU B CA 1
ATOM 13980 C C . LEU B 1 433 ? -2.144 23.461 -72.500 1.00 12.68 433 LEU B C 1
ATOM 13981 O O . LEU B 1 433 ? -2.285 23.228 -71.296 1.00 19.58 433 LEU B O 1
ATOM 13997 N N . GLY B 1 434 ? -0.999 23.231 -73.137 1.00 16.26 434 GLY B N 1
ATOM 13998 C CA . GLY B 1 434 ? 0.180 22.779 -72.426 1.00 23.02 434 GLY B CA 1
ATOM 13999 C C . GLY B 1 434 ? 0.161 21.302 -72.058 1.00 21.74 434 GLY B C 1
ATOM 14000 O O . GLY B 1 434 ? -0.536 20.477 -72.665 1.00 14.93 434 GLY B O 1
ATOM 14004 N N . ASP B 1 435 ? 0.941 20.976 -71.018 1.00 18.81 435 ASP B N 1
ATOM 14005 C CA . ASP B 1 435 ? 1.313 19.588 -70.746 1.00 19.01 435 ASP B CA 1
ATOM 14006 C C . ASP B 1 435 ? 0.142 18.726 -70.309 1.00 19.40 435 ASP B C 1
ATOM 14007 O O . ASP B 1 435 ? 0.262 17.499 -70.314 1.00 22.83 435 ASP B O 1
ATOM 14016 N N . THR B 1 436 ? -0.971 19.320 -69.901 1.00 17.25 436 THR B N 1
ATOM 14017 C CA . THR B 1 436 ? -2.094 18.480 -69.524 1.00 16.49 436 THR B CA 1
ATOM 14018 C C . THR B 1 436 ? -2.797 17.871 -70.733 1.00 10.65 436 THR B C 1
ATOM 14019 O O . THR B 1 436 ? -3.577 16.930 -70.555 1.00 13.04 436 THR B O 1
ATOM 14030 N N . SER B 1 437 ? -2.520 18.353 -71.941 1.00 10.94 437 SER B N 1
ATOM 14031 C CA . SER B 1 437 ? -3.151 17.837 -73.147 1.00 9.18 437 SER B CA 1
ATOM 14032 C C . SER B 1 437 ? -2.198 16.946 -73.946 1.00 12.27 437 SER B C 1
ATOM 14033 O O . SER B 1 437 ? -0.977 17.053 -73.847 1.00 9.80 437 SER B O 1
ATOM 14041 N N . ARG B 1 438 ? -2.792 16.050 -74.736 1.00 9.75 438 ARG B N 1
ATOM 14042 C CA . ARG B 1 438 ? -2.083 15.209 -75.691 1.00 8.78 438 ARG B CA 1
ATOM 14043 C C . ARG B 1 438 ? -2.833 15.240 -77.012 1.00 8.45 438 ARG B C 1
ATOM 14044 O O . ARG B 1 438 ? -4.060 15.319 -77.028 1.00 7.97 438 ARG B O 1
ATOM 14065 N N . LEU B 1 439 ? -2.096 15.170 -78.120 1.00 5.96 439 LEU B N 1
ATOM 14066 C CA . LEU B 1 439 ? -2.690 15.203 -79.451 1.00 8.32 439 LEU B CA 1
ATOM 14067 C C . LEU B 1 439 ? -2.486 13.869 -80.162 1.00 9.32 439 LEU B C 1
ATOM 14068 O O . LEU B 1 439 ? -1.349 13.409 -80.315 1.00 8.33 439 LEU B O 1
ATOM 14084 N N . LEU B 1 440 ? -3.593 13.269 -80.599 1.00 6.78 440 LEU B N 1
ATOM 14085 C CA . LEU B 1 440 ? -3.602 12.142 -81.527 1.00 7.32 440 LEU B CA 1
ATOM 14086 C C . LEU B 1 440 ? -3.907 12.670 -82.924 1.00 8.09 440 LEU B C 1
ATOM 14087 O O . LEU B 1 440 ? -4.968 13.262 -83.145 1.00 7.88 440 LEU B O 1
ATOM 14103 N N . THR B 1 441 ? -2.981 12.468 -83.857 1.00 8.02 441 THR B N 1
ATOM 14104 C CA . THR B 1 441 ? -3.202 12.778 -85.265 1.00 7.20 441 THR B CA 1
ATOM 14105 C C . THR B 1 441 ? -3.514 11.491 -86.027 1.00 8.29 441 THR B C 1
ATOM 14106 O O . THR B 1 441 ? -2.770 10.514 -85.919 1.00 10.34 441 THR B O 1
ATOM 14117 N N . VAL B 1 442 ? -4.600 11.491 -86.802 1.00 5.88 442 VAL B N 1
ATOM 14118 C CA . VAL B 1 442 ? -4.951 10.356 -87.653 1.00 8.73 442 VAL B CA 1
ATOM 14119 C C . VAL B 1 442 ? -4.518 10.697 -89.074 1.00 10.52 442 VAL B C 1
ATOM 14120 O O . VAL B 1 442 ? -5.077 11.597 -89.705 1.00 11.42 442 VAL B O 1
ATOM 14133 N N . ALA B 1 443 ? -3.543 9.950 -89.589 1.00 14.13 443 ALA B N 1
ATOM 14134 C CA . ALA B 1 443 ? -2.914 10.264 -90.865 1.00 11.34 443 ALA B CA 1
ATOM 14135 C C . ALA B 1 443 ? -3.808 9.895 -92.046 1.00 10.67 443 ALA B C 1
ATOM 14136 O O . ALA B 1 443 ? -4.701 9.051 -91.949 1.00 11.18 443 ALA B O 1
ATOM 14143 N N . ASP B 1 444 ? -3.552 10.561 -93.176 1.00 16.01 444 ASP B N 1
ATOM 14144 C CA . ASP B 1 444 ? -4.158 10.215 -94.465 1.00 15.40 444 ASP B CA 1
ATOM 14145 C C . ASP B 1 444 ? -5.676 10.150 -94.366 1.00 16.05 444 ASP B C 1
ATOM 14146 O O . ASP B 1 444 ? -6.324 9.205 -94.825 1.00 15.60 444 ASP B O 1
ATOM 14155 N N . THR B 1 445 ? -6.248 11.200 -93.782 1.00 13.95 445 THR B N 1
ATOM 14156 C CA . THR B 1 445 ? -7.661 11.230 -93.449 1.00 10.58 445 THR B CA 1
ATOM 14157 C C . THR B 1 445 ? -8.139 12.667 -93.566 1.00 13.56 445 THR B C 1
ATOM 14158 O O . THR B 1 445 ? -7.668 13.537 -92.825 1.00 13.47 445 THR B O 1
ATOM 14169 N N . ALA B 1 446 ? -9.055 12.909 -94.495 1.00 11.69 446 ALA B N 1
ATOM 14170 C CA . ALA B 1 446 ? -9.706 14.209 -94.638 1.00 13.26 446 ALA B CA 1
ATOM 14171 C C . ALA B 1 446 ? -11.150 14.004 -94.198 1.00 11.58 446 ALA B C 1
ATOM 14172 O O . ALA B 1 446 ? -12.051 13.776 -95.006 1.00 13.96 446 ALA B O 1
ATOM 14179 N N . HIS B 1 447 ? -11.361 14.079 -92.885 1.00 9.97 447 HIS B N 1
ATOM 14180 C CA . HIS B 1 447 ? -12.660 13.790 -92.304 1.00 9.99 447 HIS B CA 1
ATOM 14181 C C . HIS B 1 447 ? -12.852 14.621 -91.045 1.00 12.05 447 HIS B C 1
ATOM 14182 O O . HIS B 1 447 ? -11.919 14.804 -90.262 1.00 10.99 447 HIS B O 1
ATOM 14196 N N . HIS B 1 448 ? -14.075 15.103 -90.867 1.00 8.45 448 HIS B N 1
ATOM 14197 C CA . HIS B 1 448 ? -14.482 15.929 -89.735 1.00 10.33 448 HIS B CA 1
ATOM 14198 C C . HIS B 1 448 ? -15.261 15.075 -88.734 1.00 12.94 448 HIS B C 1
ATOM 14199 O O . HIS B 1 448 ? -16.251 14.434 -89.102 1.00 10.98 448 HIS B O 1
ATOM 14214 N N . ARG B 1 449 ? -14.811 15.072 -87.471 1.00 10.91 449 ARG B N 1
ATOM 14215 C CA . ARG B 1 449 ? -15.379 14.257 -86.391 1.00 7.63 449 ARG B CA 1
ATOM 14216 C C . ARG B 1 449 ? -14.904 12.806 -86.506 1.00 9.76 449 ARG B C 1
ATOM 14217 O O . ARG B 1 449 ? -15.626 11.941 -87.014 1.00 10.88 449 ARG B O 1
ATOM 14238 N N . VAL B 1 450 ? -13.696 12.531 -86.016 1.00 7.86 450 VAL B N 1
ATOM 14239 C CA . VAL B 1 450 ? -13.041 11.246 -86.261 1.00 8.52 450 VAL B CA 1
ATOM 14240 C C . VAL B 1 450 ? -13.605 10.163 -85.356 1.00 9.08 450 VAL B C 1
ATOM 14241 O O . VAL B 1 450 ? -14.041 9.104 -85.825 1.00 9.01 450 VAL B O 1
ATOM 14254 N N . PHE B 1 451 ? -13.549 10.389 -84.042 1.00 8.02 451 PHE B N 1
ATOM 14255 C CA . PHE B 1 451 ? -14.061 9.440 -83.066 1.00 8.81 451 PHE B CA 1
ATOM 14256 C C . PHE B 1 451 ? -15.505 9.777 -82.733 1.00 7.40 451 PHE B C 1
ATOM 14257 O O . PHE B 1 451 ? -15.788 10.926 -82.371 1.00 7.74 451 PHE B O 1
ATOM 14274 N N . PRO B 1 452 ? -16.452 8.818 -82.830 1.00 7.89 452 PRO B N 1
ATOM 14275 C CA . PRO B 1 452 ? -16.345 7.437 -83.334 1.00 9.74 452 PRO B CA 1
ATOM 14276 C C . PRO B 1 452 ? -16.682 7.301 -84.818 1.00 10.29 452 PRO B C 1
ATOM 14277 O O . PRO B 1 452 ? -16.564 6.208 -85.376 1.00 12.30 452 PRO B O 1
ATOM 14288 N N . PHE B 1 453 ? -17.097 8.410 -85.440 1.00 10.49 453 PHE B N 1
ATOM 14289 C CA . PHE B 1 453 ? -17.836 8.351 -86.702 1.00 14.00 453 PHE B CA 1
ATOM 14290 C C . PHE B 1 453 ? -17.026 7.784 -87.867 1.00 12.12 453 PHE B C 1
ATOM 14291 O O . PHE B 1 453 ? -17.612 7.197 -88.785 1.00 15.35 453 PHE B O 1
ATOM 14308 N N . TYR B 1 454 ? -15.707 7.952 -87.884 1.00 9.25 454 TYR B N 1
ATOM 14309 C CA . TYR B 1 454 ? -14.939 7.458 -89.022 1.00 12.11 454 TYR B CA 1
ATOM 14310 C C . TYR B 1 454 ? -14.647 5.965 -88.931 1.00 12.92 454 TYR B C 1
ATOM 14311 O O . TYR B 1 454 ? -14.331 5.352 -89.952 1.00 14.09 454 TYR B O 1
ATOM 14329 N N . GLY B 1 455 ? -14.756 5.366 -87.748 1.00 12.67 455 GLY B N 1
ATOM 14330 C CA . GLY B 1 455 ? -14.382 3.972 -87.585 1.00 16.31 455 GLY B CA 1
ATOM 14331 C C . GLY B 1 455 ? -12.901 3.704 -87.748 1.00 14.86 455 GLY B C 1
ATOM 14332 O O . GLY B 1 455 ? -12.521 2.620 -88.203 1.00 15.11 455 GLY B O 1
ATOM 14336 N N . ASN B 1 456 ? -12.054 4.660 -87.392 1.00 11.09 456 ASN B N 1
ATOM 14337 C CA . ASN B 1 456 ? -10.607 4.452 -87.463 1.00 10.53 456 ASN B CA 1
ATOM 14338 C C . ASN B 1 456 ? -10.189 3.548 -86.313 1.00 12.87 456 ASN B C 1
ATOM 14339 O O . ASN B 1 456 ? -10.399 3.917 -85.153 1.00 10.43 456 ASN B O 1
ATOM 14350 N N . PRO B 1 457 ? -9.623 2.365 -86.573 1.00 11.58 457 PRO B N 1
ATOM 14351 C CA . PRO B 1 457 ? -9.307 1.459 -85.453 1.00 14.79 457 PRO B CA 1
ATOM 14352 C C . PRO B 1 457 ? -8.376 2.081 -84.430 1.00 13.42 457 PRO B C 1
ATOM 14353 O O . PRO B 1 457 ? -8.619 1.959 -83.218 1.00 13.30 457 PRO B O 1
ATOM 14364 N N . GLY B 1 458 ? -7.321 2.759 -84.889 1.00 12.98 458 GLY B N 1
ATOM 14365 C CA . GLY B 1 458 ? -6.358 3.339 -83.966 1.00 11.84 458 GLY B CA 1
ATOM 14366 C C . GLY B 1 458 ? -6.962 4.401 -83.066 1.00 11.90 458 GLY B C 1
ATOM 14367 O O . GLY B 1 458 ? -6.729 4.415 -81.854 1.00 9.50 458 GLY B O 1
ATOM 14371 N N . ALA B 1 459 ? -7.729 5.325 -83.648 1.00 10.44 459 ALA B N 1
ATOM 14372 C CA . ALA B 1 459 ? -8.352 6.363 -82.838 1.00 9.87 459 ALA B CA 1
ATOM 14373 C C . ALA B 1 459 ? -9.367 5.766 -81.875 1.00 7.30 459 ALA B C 1
ATOM 14374 O O . ALA B 1 459 ? -9.412 6.140 -80.700 1.00 7.91 459 ALA B O 1
ATOM 14381 N N . ASP B 1 460 ? -10.187 4.829 -82.352 1.00 9.00 460 ASP B N 1
ATOM 14382 C CA . ASP B 1 460 ? -11.190 4.231 -81.484 1.00 7.19 460 ASP B CA 1
ATOM 14383 C C . ASP B 1 460 ? -10.533 3.544 -80.293 1.00 7.52 460 ASP B C 1
ATOM 14384 O O . ASP B 1 460 ? -11.001 3.665 -79.154 1.00 8.00 460 ASP B O 1
ATOM 14393 N N . GLU B 1 461 ? -9.422 2.844 -80.534 1.00 8.59 461 GLU B N 1
ATOM 14394 C CA . GLU B 1 461 ? -8.752 2.120 -79.463 1.00 6.45 461 GLU B CA 1
ATOM 14395 C C . GLU B 1 461 ? -8.131 3.077 -78.447 1.00 4.98 461 GLU B C 1
ATOM 14396 O O . GLU B 1 461 ? -8.267 2.886 -77.232 1.00 5.72 461 GLU B O 1
ATOM 14408 N N . LEU B 1 462 ? -7.457 4.119 -78.924 1.00 7.31 462 LEU B N 1
ATOM 14409 C CA . LEU B 1 462 ? -6.808 5.057 -78.016 1.00 6.67 462 LEU B CA 1
ATOM 14410 C C . LEU B 1 462 ? -7.826 5.861 -77.210 1.00 5.92 462 LEU B C 1
ATOM 14411 O O . LEU B 1 462 ? -7.656 6.054 -75.999 1.00 6.26 462 LEU B O 1
ATOM 14427 N N . VAL B 1 463 ? -8.883 6.346 -77.858 1.00 5.99 463 VAL B N 1
ATOM 14428 C CA . VAL B 1 463 ? -9.882 7.137 -77.143 1.00 7.30 463 VAL B CA 1
ATOM 14429 C C . VAL B 1 463 ? -10.634 6.265 -76.147 1.00 7.05 463 VAL B C 1
ATOM 14430 O O . VAL B 1 463 ? -10.924 6.691 -75.023 1.00 5.78 463 VAL B O 1
ATOM 14443 N N . THR B 1 464 ? -10.965 5.032 -76.538 1.00 6.38 464 THR B N 1
ATOM 14444 C CA . THR B 1 464 ? -11.677 4.150 -75.617 1.00 8.31 464 THR B CA 1
ATOM 14445 C C . THR B 1 464 ? -10.819 3.842 -74.399 1.00 6.17 464 THR B C 1
ATOM 14446 O O . THR B 1 464 ? -11.316 3.833 -73.265 1.00 7.49 464 THR B O 1
ATOM 14457 N N . ALA B 1 465 ? -9.521 3.603 -74.614 1.00 7.08 465 ALA B N 1
ATOM 14458 C CA . ALA B 1 465 ? -8.618 3.320 -73.503 1.00 7.09 465 ALA B CA 1
ATOM 14459 C C . ALA B 1 465 ? -8.531 4.505 -72.547 1.00 8.60 465 ALA B C 1
ATOM 14460 O O . ALA B 1 465 ? -8.423 4.320 -71.334 1.00 9.13 465 ALA B O 1
ATOM 14467 N N . TYR B 1 466 ? -8.606 5.724 -73.076 1.00 5.83 466 TYR B N 1
ATOM 14468 C CA . TYR B 1 466 ? -8.619 6.908 -72.221 1.00 8.71 466 TYR B CA 1
ATOM 14469 C C . TYR B 1 466 ? -9.934 7.019 -71.452 1.00 6.22 466 TYR B C 1
ATOM 14470 O O . TYR B 1 466 ? -9.938 7.139 -70.222 1.00 6.76 466 TYR B O 1
ATOM 14488 N N . LEU B 1 467 ? -11.066 6.978 -72.160 1.00 6.92 467 LEU B N 1
ATOM 14489 C CA . LEU B 1 467 ? -12.358 7.158 -71.501 1.00 6.31 467 LEU B CA 1
ATOM 14490 C C . LEU B 1 467 ? -12.646 6.052 -70.490 1.00 9.81 467 LEU B C 1
ATOM 14491 O O . LEU B 1 467 ? -13.232 6.305 -69.433 1.00 8.47 467 LEU B O 1
ATOM 14507 N N . VAL B 1 468 ? -12.260 4.822 -70.795 1.00 8.99 468 VAL B N 1
ATOM 14508 C CA . VAL B 1 468 ? -12.581 3.701 -69.910 1.00 11.96 468 VAL B CA 1
ATOM 14509 C C . VAL B 1 468 ? -11.542 3.548 -68.807 1.00 12.52 468 VAL B C 1
ATOM 14510 O O . VAL B 1 468 ? -11.880 3.456 -67.623 1.00 14.25 468 VAL B O 1
ATOM 14523 N N . ASP B 1 469 ? -10.267 3.531 -69.174 1.00 12.51 469 ASP B N 1
ATOM 14524 C CA . ASP B 1 469 ? -9.186 3.219 -68.250 1.00 17.09 469 ASP B CA 1
ATOM 14525 C C . ASP B 1 469 ? -8.329 4.421 -67.873 1.00 14.12 469 ASP B C 1
ATOM 14526 O O . ASP B 1 469 ? -7.450 4.285 -67.015 1.00 18.17 469 ASP B O 1
ATOM 14535 N N . GLY B 1 470 ? -8.546 5.585 -68.486 1.00 11.66 470 GLY B N 1
ATOM 14536 C CA . GLY B 1 470 ? -7.719 6.749 -68.210 1.00 13.51 470 GLY B CA 1
ATOM 14537 C C . GLY B 1 470 ? -6.308 6.694 -68.768 1.00 14.04 470 GLY B C 1
ATOM 14538 O O . GLY B 1 470 ? -5.468 7.508 -68.369 1.00 18.82 470 GLY B O 1
ATOM 14542 N N . GLU B 1 471 ? -6.018 5.772 -69.684 1.00 12.41 471 GLU B N 1
ATOM 14543 C CA . GLU B 1 471 ? -4.703 5.721 -70.310 1.00 11.89 471 GLU B CA 1
ATOM 14544 C C . GLU B 1 471 ? -4.524 6.889 -71.271 1.00 13.69 471 GLU B C 1
ATOM 14545 O O . GLU B 1 471 ? -5.391 7.153 -72.112 1.00 13.07 471 GLU B O 1
ATOM 14557 N N . LEU B 1 472 ? -3.390 7.580 -71.153 1.00 8.97 472 LEU B N 1
ATOM 14558 C CA . LEU B 1 472 ? -2.990 8.617 -72.092 1.00 14.07 472 LEU B CA 1
ATOM 14559 C C . LEU B 1 472 ? -1.555 8.373 -72.539 1.00 14.97 472 LEU B C 1
ATOM 14560 O O . LEU B 1 472 ? -0.715 7.980 -71.722 1.00 14.51 472 LEU B O 1
ATOM 14576 N N . PRO B 1 473 ? -1.239 8.608 -73.811 1.00 12.82 473 PRO B N 1
ATOM 14577 C CA . PRO B 1 473 ? 0.152 8.457 -74.259 1.00 14.64 473 PRO B CA 1
ATOM 14578 C C . PRO B 1 473 ? 1.062 9.469 -73.581 1.00 17.33 473 PRO B C 1
ATOM 14579 O O . PRO B 1 473 ? 0.622 10.507 -73.082 1.00 11.86 473 PRO B O 1
ATOM 14590 N N . ALA B 1 474 ? 2.363 9.154 -73.588 1.00 13.85 474 ALA B N 1
ATOM 14591 C CA . ALA B 1 474 ? 3.352 9.999 -72.928 1.00 14.77 474 ALA B CA 1
ATOM 14592 C C . ALA B 1 474 ? 3.603 11.288 -73.687 1.00 17.30 474 ALA B C 1
ATOM 14593 O O . ALA B 1 474 ? 4.088 12.261 -73.099 1.00 17.35 474 ALA B O 1
ATOM 14600 N N . ALA B 1 475 ? 3.308 11.299 -74.979 1.00 14.27 475 ALA B N 1
ATOM 14601 C CA . ALA B 1 475 ? 3.482 12.456 -75.844 1.00 16.36 475 ALA B CA 1
ATOM 14602 C C . ALA B 1 475 ? 2.507 12.288 -76.998 1.00 12.59 475 ALA B C 1
ATOM 14603 O O . ALA B 1 475 ? 1.807 11.276 -77.088 1.00 11.46 475 ALA B O 1
ATOM 14610 N N . ASP B 1 476 ? 2.478 13.276 -77.890 1.00 11.02 476 ASP B N 1
ATOM 14611 C CA . ASP B 1 476 ? 1.609 13.204 -79.054 1.00 9.00 476 ASP B CA 1
ATOM 14612 C C . ASP B 1 476 ? 1.927 11.972 -79.896 1.00 11.30 476 ASP B C 1
ATOM 14613 O O . ASP B 1 476 ? 3.081 11.532 -79.992 1.00 14.32 476 ASP B O 1
ATOM 14622 N N . VAL B 1 477 ? 0.893 11.426 -80.537 1.00 9.41 477 VAL B N 1
ATOM 14623 C CA . VAL B 1 477 ? 1.017 10.203 -81.318 1.00 11.13 477 VAL B CA 1
ATOM 14624 C C . VAL B 1 477 ? 0.265 10.349 -82.628 1.00 10.75 477 VAL B C 1
ATOM 14625 O O . VAL B 1 477 ? -0.616 11.201 -82.784 1.00 9.55 477 VAL B O 1
ATOM 14638 N N . THR B 1 478 ? 0.619 9.472 -83.565 1.00 8.90 478 THR B N 1
ATOM 14639 C CA . THR B 1 478 ? -0.052 9.343 -84.848 1.00 9.48 478 THR B CA 1
ATOM 14640 C C . THR B 1 478 ? -0.604 7.931 -85.001 1.00 8.98 478 THR B C 1
ATOM 14641 O O . THR B 1 478 ? 0.005 6.959 -84.549 1.00 13.69 478 THR B O 1
ATOM 14652 N N . ARG B 1 479 ? -1.749 7.826 -85.663 1.00 9.32 479 ARG B N 1
ATOM 14653 C CA . ARG B 1 479 ? -2.287 6.529 -86.037 1.00 10.91 479 ARG B CA 1
ATOM 14654 C C . ARG B 1 479 ? -2.639 6.523 -87.516 1.00 15.09 479 ARG B C 1
ATOM 14655 O O . ARG B 1 479 ? -3.085 7.541 -88.057 1.00 11.34 479 ARG B O 1
ATOM 14676 N N . PRO B 1 480 ? -2.472 5.387 -88.187 1.00 11.78 480 PRO B N 1
ATOM 14677 C CA . PRO B 1 480 ? -2.709 5.337 -89.630 1.00 12.83 480 PRO B CA 1
ATOM 14678 C C . PRO B 1 480 ? -4.173 5.124 -89.980 1.00 10.51 480 PRO B C 1
ATOM 14679 O O . PRO B 1 480 ? -4.998 4.708 -89.165 1.00 10.77 480 PRO B O 1
ATOM 14690 N N . ASN B 1 481 ? -4.479 5.431 -91.241 1.00 9.85 481 ASN B N 1
ATOM 14691 C CA . ASN B 1 481 ? -5.758 5.119 -91.847 1.00 11.82 481 ASN B CA 1
ATOM 14692 C C . ASN B 1 481 ? -5.559 3.861 -92.672 1.00 19.89 481 ASN B C 1
ATOM 14693 O O . ASN B 1 481 ? -4.905 3.930 -93.720 1.00 15.06 481 ASN B O 1
ATOM 14704 N N . PRO B 1 482 ? -6.073 2.701 -92.264 1.00 14.10 482 PRO B N 1
ATOM 14705 C CA . PRO B 1 482 ? -5.824 1.489 -93.061 1.00 19.19 482 PRO B CA 1
ATOM 14706 C C . PRO B 1 482 ? -6.556 1.469 -94.391 1.00 22.80 482 PRO B C 1
ATOM 14707 O O . PRO B 1 482 ? -6.234 0.620 -95.231 1.00 24.80 482 PRO B O 1
ATOM 14718 N N . ALA B 1 483 ? -7.514 2.370 -94.615 1.00 17.23 483 ALA B N 1
ATOM 14719 C CA . ALA B 1 483 ? -8.300 2.412 -95.850 1.00 25.20 483 ALA B CA 1
ATOM 14720 C C . ALA B 1 483 ? -8.371 3.847 -96.359 1.00 18.75 483 ALA B C 1
ATOM 14721 O O . ALA B 1 483 ? -9.443 4.463 -96.373 1.00 20.33 483 ALA B O 1
ATOM 14728 N N . PRO B 1 484 ? -7.247 4.403 -96.800 1.00 17.78 484 PRO B N 1
ATOM 14729 C CA . PRO B 1 484 ? -7.232 5.802 -97.235 1.00 21.62 484 PRO B CA 1
ATOM 14730 C C . PRO B 1 484 ? -7.829 5.965 -98.622 1.00 26.45 484 PRO B C 1
ATOM 14731 O O . PRO B 1 484 ? -7.759 5.067 -99.464 1.00 21.52 484 PRO B O 1
ATOM 14742 N N . MET B 1 485 ? -8.424 7.136 -98.852 1.00 18.47 485 MET B N 1
ATOM 14743 C CA . MET B 1 485 ? -9.065 7.379 -100.141 1.00 22.23 485 MET B CA 1
ATOM 14744 C C . MET B 1 485 ? -8.036 7.598 -101.240 1.00 23.51 485 MET B C 1
ATOM 14745 O O . MET B 1 485 ? -8.302 7.279 -102.403 1.00 26.88 485 MET B O 1
ATOM 14759 N N . VAL B 1 486 ? -6.869 8.130 -100.898 1.00 24.52 486 VAL B N 1
ATOM 14760 C CA . VAL B 1 486 ? -5.785 8.312 -101.862 1.00 29.19 486 VAL B CA 1
ATOM 14761 C C . VAL B 1 486 ? -4.466 7.984 -101.179 1.00 36.55 486 VAL B C 1
ATOM 14762 O O . VAL B 1 486 ? -4.368 7.997 -99.945 1.00 36.40 486 VAL B O 1
ATOM 14775 N N . PRO B 1 487 ? -3.431 7.682 -101.961 1.00 37.71 487 PRO B N 1
ATOM 14776 C CA . PRO B 1 487 ? -2.132 7.340 -101.366 1.00 47.65 487 PRO B CA 1
ATOM 14777 C C . PRO B 1 487 ? -1.507 8.502 -100.606 1.00 50.24 487 PRO B C 1
ATOM 14778 O O . PRO B 1 487 ? -1.854 9.671 -100.787 1.00 58.71 487 PRO B O 1
ATOM 14789 N N . THR B 1 488 ? -0.552 8.148 -99.750 1.00 55.36 488 THR B N 1
ATOM 14790 C CA . THR B 1 488 ? 0.159 9.114 -98.915 1.00 57.30 488 THR B CA 1
ATOM 14791 C C . THR B 1 488 ? 0.959 10.091 -99.775 1.00 58.26 488 THR B C 1
ATOM 14792 O O . THR B 1 488 ? 1.620 10.996 -99.260 1.00 59.19 488 THR B O 1
ATOM 14803 N N . PRO C 1 8 ? 41.034 55.697 -66.252 1.00 33.16 8 PRO C N 1
ATOM 14804 C CA . PRO C 1 8 ? 39.692 56.273 -66.385 1.00 26.70 8 PRO C CA 1
ATOM 14805 C C . PRO C 1 8 ? 39.082 56.650 -65.043 1.00 27.19 8 PRO C C 1
ATOM 14806 O O . PRO C 1 8 ? 39.401 56.033 -64.031 1.00 32.76 8 PRO C O 1
ATOM 14817 N N . HIS C 1 9 ? 38.203 57.647 -65.038 1.00 31.04 9 HIS C N 1
ATOM 14818 C CA . HIS C 1 9 ? 37.609 58.160 -63.814 1.00 27.36 9 HIS C CA 1
ATOM 14819 C C . HIS C 1 9 ? 36.098 58.006 -63.865 1.00 25.00 9 HIS C C 1
ATOM 14820 O O . HIS C 1 9 ? 35.475 58.236 -64.905 1.00 24.62 9 HIS C O 1
ATOM 14834 N N . LEU C 1 10 ? 35.513 57.613 -62.734 1.00 22.93 10 LEU C N 1
ATOM 14835 C CA . LEU C 1 10 ? 34.067 57.487 -62.626 1.00 24.64 10 LEU C CA 1
ATOM 14836 C C . LEU C 1 10 ? 33.405 58.763 -62.134 1.00 25.05 10 LEU C C 1
ATOM 14837 O O . LEU C 1 10 ? 32.226 58.989 -62.435 1.00 22.33 10 LEU C O 1
ATOM 14853 N N . LEU C 1 11 ? 34.141 59.604 -61.400 1.00 22.64 11 LEU C N 1
ATOM 14854 C CA . LEU C 1 11 ? 33.589 60.826 -60.817 1.00 24.20 11 LEU C CA 1
ATOM 14855 C C . LEU C 1 11 ? 32.400 60.497 -59.920 1.00 21.23 11 LEU C C 1
ATOM 14856 O O . LEU C 1 11 ? 31.393 61.211 -59.887 1.00 21.26 11 LEU C O 1
ATOM 14872 N N . THR C 1 12 ? 32.536 59.408 -59.159 1.00 27.86 12 THR C N 1
ATOM 14873 C CA . THR C 1 12 ? 31.447 58.939 -58.306 1.00 25.85 12 THR C CA 1
ATOM 14874 C C . THR C 1 12 ? 31.056 59.972 -57.252 1.00 23.88 12 THR C C 1
ATOM 14875 O O . THR C 1 12 ? 29.876 60.088 -56.902 1.00 22.10 12 THR C O 1
ATOM 14886 N N . ASP C 1 13 ? 32.029 60.705 -56.701 1.00 27.81 13 ASP C N 1
ATOM 14887 C CA . ASP C 1 13 ? 31.712 61.642 -55.621 1.00 30.69 13 ASP C CA 1
ATOM 14888 C C . ASP C 1 13 ? 30.796 62.758 -56.102 1.00 28.82 13 ASP C C 1
ATOM 14889 O O . ASP C 1 13 ? 29.900 63.197 -55.369 1.00 24.46 13 ASP C O 1
ATOM 14898 N N . ALA C 1 14 ? 31.007 63.240 -57.328 1.00 25.08 14 ALA C N 1
ATOM 14899 C CA . ALA C 1 14 ? 30.087 64.216 -57.898 1.00 25.81 14 ALA C CA 1
ATOM 14900 C C . ALA C 1 14 ? 28.709 63.601 -58.107 1.00 24.73 14 ALA C C 1
ATOM 14901 O O . ALA C 1 14 ? 27.685 64.202 -57.757 1.00 20.53 14 ALA C O 1
ATOM 14908 N N . VAL C 1 15 ? 28.666 62.388 -58.662 1.00 21.82 15 VAL C N 1
ATOM 14909 C CA . VAL C 1 15 ? 27.390 61.699 -58.866 1.00 24.02 15 VAL C CA 1
ATOM 14910 C C . VAL C 1 15 ? 26.612 61.626 -57.558 1.00 21.16 15 VAL C C 1
ATOM 14911 O O . VAL C 1 15 ? 25.436 62.005 -57.487 1.00 20.49 15 VAL C O 1
ATOM 14924 N N . ARG C 1 16 ? 27.258 61.126 -56.501 1.00 26.48 16 ARG C N 1
ATOM 14925 C CA . ARG C 1 16 ? 26.551 60.944 -55.236 1.00 27.25 16 ARG C CA 1
ATOM 14926 C C . ARG C 1 16 ? 26.097 62.277 -54.659 1.00 24.22 16 ARG C C 1
ATOM 14927 O O . ARG C 1 16 ? 25.032 62.351 -54.033 1.00 22.14 16 ARG C O 1
ATOM 14948 N N . ALA C 1 17 ? 26.870 63.344 -54.884 1.00 26.88 17 ALA C N 1
ATOM 14949 C CA . ALA C 1 17 ? 26.476 64.658 -54.387 1.00 23.66 17 ALA C CA 1
ATOM 14950 C C . ALA C 1 17 ? 25.119 65.075 -54.931 1.00 24.15 17 ALA C C 1
ATOM 14951 O O . ALA C 1 17 ? 24.342 65.737 -54.235 1.00 30.65 17 ALA C O 1
ATOM 14958 N N . PHE C 1 18 ? 24.814 64.705 -56.177 1.00 26.70 18 PHE C N 1
ATOM 14959 C CA . PHE C 1 18 ? 23.551 65.081 -56.801 1.00 26.79 18 PHE C CA 1
ATOM 14960 C C . PHE C 1 18 ? 22.460 64.028 -56.639 1.00 22.86 18 PHE C C 1
ATOM 14961 O O . PHE C 1 18 ? 21.301 64.302 -56.972 1.00 25.81 18 PHE C O 1
ATOM 14978 N N . GLN C 1 19 ? 22.789 62.840 -56.125 1.00 28.41 19 GLN C N 1
ATOM 14979 C CA . GLN C 1 19 ? 21.756 61.851 -55.832 1.00 27.67 19 GLN C CA 1
ATOM 14980 C C . GLN C 1 19 ? 20.850 62.283 -54.690 1.00 30.24 19 GLN C C 1
ATOM 14981 O O . GLN C 1 19 ? 19.759 61.727 -54.536 1.00 31.22 19 GLN C O 1
ATOM 14995 N N . ALA C 1 20 ? 21.269 63.269 -53.899 1.00 34.20 20 ALA C N 1
ATOM 14996 C CA . ALA C 1 20 ? 20.534 63.666 -52.706 1.00 36.45 20 ALA C CA 1
ATOM 14997 C C . ALA C 1 20 ? 19.254 64.442 -53.009 1.00 38.39 20 ALA C C 1
ATOM 14998 O O . ALA C 1 20 ? 18.583 64.871 -52.063 1.00 50.78 20 ALA C O 1
ATOM 15005 N N . GLN C 1 21 ? 18.889 64.623 -54.276 1.00 37.26 21 GLN C N 1
ATOM 15006 C CA . GLN C 1 21 ? 17.665 65.330 -54.628 1.00 37.02 21 GLN C CA 1
ATOM 15007 C C . GLN C 1 21 ? 16.434 64.469 -54.380 1.00 33.87 21 GLN C C 1
ATOM 15008 O O . GLN C 1 21 ? 16.502 63.240 -54.327 1.00 37.83 21 GLN C O 1
ATOM 15022 N N . SER C 1 22 ? 15.288 65.140 -54.292 1.00 34.57 22 SER C N 1
ATOM 15023 C CA . SER C 1 22 ? 13.982 64.483 -54.266 1.00 41.08 22 SER C CA 1
ATOM 15024 C C . SER C 1 22 ? 13.072 65.211 -55.250 1.00 43.63 22 SER C C 1
ATOM 15025 O O . SER C 1 22 ? 12.571 66.305 -54.940 1.00 46.35 22 SER C O 1
ATOM 15033 N N . PRO C 1 23 ? 12.838 64.653 -56.439 1.00 47.46 23 PRO C N 1
ATOM 15034 C CA . PRO C 1 23 ? 12.079 65.389 -57.458 1.00 52.10 23 PRO C CA 1
ATOM 15035 C C . PRO C 1 23 ? 10.596 65.506 -57.134 1.00 46.37 23 PRO C C 1
ATOM 15036 O O . PRO C 1 23 ? 9.994 64.630 -56.507 1.00 46.98 23 PRO C O 1
ATOM 15047 N N . VAL C 1 24 ? 10.008 66.607 -57.597 1.00 49.21 24 VAL C N 1
ATOM 15048 C CA . VAL C 1 24 ? 8.583 66.883 -57.433 1.00 48.64 24 VAL C CA 1
ATOM 15049 C C . VAL C 1 24 ? 7.855 66.353 -58.666 1.00 45.54 24 VAL C C 1
ATOM 15050 O O . VAL C 1 24 ? 8.021 66.883 -59.767 1.00 43.16 24 VAL C O 1
ATOM 15063 N N . TRP C 1 25 ? 7.033 65.322 -58.485 1.00 42.26 25 TRP C N 1
ATOM 15064 C CA . TRP C 1 25 ? 6.283 64.740 -59.592 1.00 43.08 25 TRP C CA 1
ATOM 15065 C C . TRP C 1 25 ? 4.896 65.366 -59.719 1.00 46.07 25 TRP C C 1
ATOM 15066 O O . TRP C 1 25 ? 4.272 65.746 -58.726 1.00 46.17 25 TRP C O 1
ATOM 15087 N N . ARG C 1 26 ? 4.422 65.463 -60.960 1.00 46.56 26 ARG C N 1
ATOM 15088 C CA . ARG C 1 26 ? 3.082 65.942 -61.274 1.00 46.16 26 ARG C CA 1
ATOM 15089 C C . ARG C 1 26 ? 2.563 65.178 -62.478 1.00 45.25 26 ARG C C 1
ATOM 15090 O O . ARG C 1 26 ? 3.351 64.618 -63.248 1.00 42.92 26 ARG C O 1
ATOM 15111 N N . PRO C 1 27 ? 1.249 65.168 -62.693 1.00 56.51 27 PRO C N 1
ATOM 15112 C CA . PRO C 1 27 ? 0.719 64.685 -63.974 1.00 52.41 27 PRO C CA 1
ATOM 15113 C C . PRO C 1 27 ? 1.353 65.427 -65.141 1.00 52.57 27 PRO C C 1
ATOM 15114 O O . PRO C 1 27 ? 1.469 66.654 -65.131 1.00 50.22 27 PRO C O 1
ATOM 15125 N N . ALA C 1 28 ? 1.768 64.670 -66.152 1.00 52.91 28 ALA C N 1
ATOM 15126 C CA . ALA C 1 28 ? 2.389 65.245 -67.345 1.00 50.81 28 ALA C CA 1
ATOM 15127 C C . ALA C 1 28 ? 1.281 65.745 -68.262 1.00 54.57 28 ALA C C 1
ATOM 15128 O O . ALA C 1 28 ? 0.671 64.969 -69.002 1.00 55.07 28 ALA C O 1
ATOM 15135 N N . ASP C 1 29 ? 1.029 67.055 -68.223 1.00 60.20 29 ASP C N 1
ATOM 15136 C CA . ASP C 1 29 ? -0.136 67.640 -68.867 1.00 62.55 29 ASP C CA 1
ATOM 15137 C C . ASP C 1 29 ? 0.194 68.746 -69.859 1.00 58.36 29 ASP C C 1
ATOM 15138 O O . ASP C 1 29 ? -0.732 69.349 -70.413 1.00 60.23 29 ASP C O 1
ATOM 15147 N N . ASP C 1 30 ? 1.470 69.039 -70.092 1.00 62.13 30 ASP C N 1
ATOM 15148 C CA . ASP C 1 30 ? 1.860 70.036 -71.080 1.00 57.42 30 ASP C CA 1
ATOM 15149 C C . ASP C 1 30 ? 2.165 69.423 -72.441 1.00 50.11 30 ASP C C 1
ATOM 15150 O O . ASP C 1 30 ? 2.513 70.157 -73.373 1.00 48.52 30 ASP C O 1
ATOM 15159 N N . GLU C 1 31 ? 2.027 68.105 -72.581 1.00 47.24 31 GLU C N 1
ATOM 15160 C CA . GLU C 1 31 ? 2.321 67.428 -73.840 1.00 50.57 31 GLU C CA 1
ATOM 15161 C C . GLU C 1 31 ? 1.357 66.262 -73.996 1.00 45.04 31 GLU C C 1
ATOM 15162 O O . GLU C 1 31 ? 1.337 65.358 -73.155 1.00 46.77 31 GLU C O 1
ATOM 15174 N N . GLU C 1 32 ? 0.572 66.284 -75.077 1.00 46.82 32 GLU C N 1
ATOM 15175 C CA . GL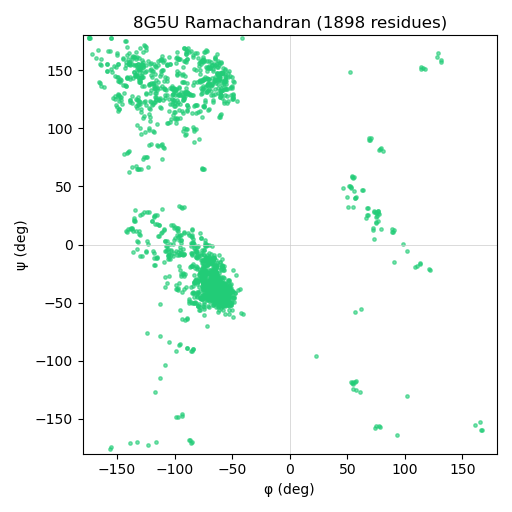U C 1 32 ? -0.465 65.276 -75.284 1.00 51.57 32 GLU C CA 1
ATOM 15176 C C . GLU C 1 32 ? 0.116 63.869 -75.286 1.00 49.54 32 GLU C C 1
ATOM 15177 O O . GLU C 1 32 ? -0.497 62.936 -74.752 1.00 46.83 32 GLU C O 1
ATOM 15189 N N . ALA C 1 33 ? 1.292 63.690 -75.892 1.00 50.80 33 ALA C N 1
ATOM 15190 C CA . ALA C 1 33 ? 1.866 62.356 -76.031 1.00 39.10 33 ALA C CA 1
ATOM 15191 C C . ALA C 1 33 ? 2.225 61.731 -74.689 1.00 39.14 33 ALA C C 1
ATOM 15192 O O . ALA C 1 33 ? 2.387 60.508 -74.613 1.00 41.95 33 ALA C O 1
ATOM 15199 N N . LEU C 1 34 ? 2.352 62.535 -73.635 1.00 39.27 34 LEU C N 1
ATOM 15200 C CA . LEU C 1 34 ? 2.684 62.041 -72.306 1.00 39.98 34 LEU C CA 1
ATOM 15201 C C . LEU C 1 34 ? 1.459 61.947 -71.398 1.00 43.57 34 LEU C C 1
ATOM 15202 O O . LEU C 1 34 ? 1.608 61.859 -70.174 1.00 44.73 34 LEU C O 1
ATOM 15218 N N . ARG C 1 35 ? 0.256 61.968 -71.968 1.00 46.64 35 ARG C N 1
ATOM 15219 C CA . ARG C 1 35 ? -0.956 61.897 -71.161 1.00 49.22 35 ARG C CA 1
ATOM 15220 C C . ARG C 1 35 ? -1.017 60.544 -70.459 1.00 47.94 35 ARG C C 1
ATOM 15221 O O . ARG C 1 35 ? -0.842 59.497 -71.091 1.00 43.25 35 ARG C O 1
ATOM 15242 N N . GLY C 1 36 ? -1.250 60.569 -69.147 1.00 45.28 36 GLY C N 1
ATOM 15243 C CA . GLY C 1 36 ? -1.247 59.369 -68.339 1.00 44.98 36 GLY C CA 1
ATOM 15244 C C . GLY C 1 36 ? 0.045 59.114 -67.595 1.00 44.86 36 GLY C C 1
ATOM 15245 O O . GLY C 1 36 ? 0.136 58.111 -66.873 1.00 46.31 36 GLY C O 1
ATOM 15249 N N . LEU C 1 37 ? 1.037 59.988 -67.739 1.00 43.45 37 LEU C N 1
ATOM 15250 C CA . LEU C 1 37 ? 2.339 59.830 -67.111 1.00 37.79 37 LEU C CA 1
ATOM 15251 C C . LEU C 1 37 ? 2.569 60.930 -66.080 1.00 35.96 37 LEU C C 1
ATOM 15252 O O . LEU C 1 37 ? 1.982 62.012 -66.158 1.00 39.03 37 LEU C O 1
ATOM 15268 N N . GLU C 1 38 ? 3.416 60.630 -65.100 1.00 38.41 38 GLU C N 1
ATOM 15269 C CA . GLU C 1 38 ? 3.962 61.657 -64.225 1.00 38.63 38 GLU C CA 1
ATOM 15270 C C . GLU C 1 38 ? 5.167 62.313 -64.893 1.00 35.71 38 GLU C C 1
ATOM 15271 O O . GLU C 1 38 ? 5.877 61.684 -65.677 1.00 31.04 38 GLU C O 1
ATOM 15283 N N . ALA C 1 39 ? 5.402 63.583 -64.564 1.00 32.06 39 ALA C N 1
ATOM 15284 C CA . ALA C 1 39 ? 6.581 64.302 -65.035 1.00 37.83 39 ALA C CA 1
ATOM 15285 C C . ALA C 1 39 ? 7.320 64.922 -63.856 1.00 36.29 39 ALA C C 1
ATOM 15286 O O . ALA C 1 39 ? 6.728 65.199 -62.811 1.00 34.54 39 ALA C O 1
ATOM 15293 N N . ALA C 1 40 ? 8.623 65.142 -64.036 1.00 38.06 40 ALA C N 1
ATOM 15294 C CA . ALA C 1 40 ? 9.436 65.791 -63.015 1.00 32.02 40 ALA C CA 1
ATOM 15295 C C . ALA C 1 40 ? 10.745 66.264 -63.633 1.00 37.56 40 ALA C C 1
ATOM 15296 O O . ALA C 1 40 ? 11.174 65.772 -64.682 1.00 31.23 40 ALA C O 1
ATOM 15303 N N . GLU C 1 41 ? 11.380 67.215 -62.948 1.00 33.79 41 GLU C N 1
ATOM 15304 C CA . GLU C 1 41 ? 12.683 67.745 -63.323 1.00 32.98 41 GLU C CA 1
ATOM 15305 C C . GLU C 1 41 ? 13.742 67.308 -62.321 1.00 30.25 41 GLU C C 1
ATOM 15306 O O . GLU C 1 41 ? 13.470 67.119 -61.133 1.00 33.34 41 GLU C O 1
ATOM 15318 N N . LEU C 1 42 ? 14.961 67.166 -62.820 1.00 26.36 42 LEU C N 1
ATOM 15319 C CA . LEU C 1 42 ? 16.093 66.749 -62.017 1.00 25.06 42 LEU C CA 1
ATOM 15320 C C . LEU C 1 42 ? 17.310 67.544 -62.463 1.00 28.70 42 LEU C C 1
ATOM 15321 O O . LEU C 1 42 ? 17.462 67.838 -63.650 1.00 28.01 42 LEU C O 1
ATOM 15337 N N . THR C 1 43 ? 18.166 67.899 -61.514 1.00 26.00 43 THR C N 1
ATOM 15338 C CA . THR C 1 43 ? 19.348 68.701 -61.795 1.00 25.10 43 THR C CA 1
ATOM 15339 C C . THR C 1 43 ? 20.579 67.807 -61.849 1.00 27.52 43 THR C C 1
ATOM 15340 O O . THR C 1 43 ? 20.774 66.949 -60.981 1.00 22.91 43 THR C O 1
ATOM 15351 N N . VAL C 1 44 ? 21.397 68.003 -62.878 1.00 18.97 44 VAL C N 1
ATOM 15352 C CA . VAL C 1 44 ? 22.694 67.342 -62.980 1.00 19.79 44 VAL C CA 1
ATOM 15353 C C . VAL C 1 44 ? 23.738 68.414 -63.255 1.00 25.80 44 VAL C C 1
ATOM 15354 O O . VAL C 1 44 ? 23.403 69.475 -63.799 1.00 24.31 44 VAL C O 1
ATOM 15367 N N . PRO C 1 45 ? 24.998 68.183 -62.912 1.00 24.68 45 PRO C N 1
ATOM 15368 C CA . PRO C 1 45 ? 26.035 69.139 -63.292 1.00 21.10 45 PRO C CA 1
ATOM 15369 C C . PRO C 1 45 ? 26.362 69.018 -64.767 1.00 24.47 45 PRO C C 1
ATOM 15370 O O . PRO C 1 45 ? 26.373 67.920 -65.332 1.00 18.58 45 PRO C O 1
ATOM 15381 N N . LEU C 1 46 ? 26.611 70.170 -65.396 1.00 22.63 46 LEU C N 1
ATOM 15382 C CA . LEU C 1 46 ? 27.152 70.176 -66.747 1.00 19.60 46 LEU C CA 1
ATOM 15383 C C . LEU C 1 46 ? 28.409 69.325 -66.824 1.00 19.98 46 LEU C C 1
ATOM 15384 O O . LEU C 1 46 ? 28.551 68.474 -67.708 1.00 17.69 46 LEU C O 1
ATOM 15400 N N . ASP C 1 47 ? 29.331 69.553 -65.891 1.00 18.33 47 ASP C N 1
ATOM 15401 C CA . ASP C 1 47 ? 30.628 68.899 -65.825 1.00 19.78 47 ASP C CA 1
ATOM 15402 C C . ASP C 1 47 ? 30.713 68.197 -64.480 1.00 22.66 47 ASP C C 1
ATOM 15403 O O . ASP C 1 47 ? 30.668 68.857 -63.437 1.00 22.96 47 ASP C O 1
ATOM 15412 N N . TYR C 1 48 ? 30.809 66.864 -64.493 1.00 23.25 48 TYR C N 1
ATOM 15413 C CA . TYR C 1 48 ? 30.919 66.152 -63.223 1.00 24.61 48 TYR C CA 1
ATOM 15414 C C . TYR C 1 48 ? 32.267 66.377 -62.554 1.00 25.60 48 TYR C C 1
ATOM 15415 O O . TYR C 1 48 ? 32.410 66.057 -61.368 1.00 24.69 48 TYR C O 1
ATOM 15433 N N . ARG C 1 49 ? 33.248 66.919 -63.278 1.00 27.12 49 ARG C N 1
ATOM 15434 C CA . ARG C 1 49 ? 34.458 67.418 -62.642 1.00 27.24 49 ARG C CA 1
ATOM 15435 C C . ARG C 1 49 ? 34.219 68.712 -61.876 1.00 27.73 49 ARG C C 1
ATOM 15436 O O . ARG C 1 49 ? 35.076 69.100 -61.075 1.00 33.69 49 ARG C O 1
ATOM 15457 N N . ALA C 1 50 ? 33.089 69.382 -62.100 1.00 28.84 50 ALA C N 1
ATOM 15458 C CA . ALA C 1 50 ? 32.797 70.691 -61.510 1.00 25.47 50 ALA C CA 1
ATOM 15459 C C . ALA C 1 50 ? 31.399 70.670 -60.907 1.00 20.21 50 ALA C C 1
ATOM 15460 O O . ALA C 1 50 ? 30.495 71.381 -61.361 1.00 25.94 50 ALA C O 1
ATOM 15467 N N . PRO C 1 51 ? 31.190 69.860 -59.867 1.00 29.37 51 PRO C N 1
ATOM 15468 C CA . PRO C 1 51 ? 29.839 69.723 -59.300 1.00 25.15 51 PRO C CA 1
ATOM 15469 C C . PRO C 1 51 ? 29.304 70.988 -58.654 1.00 27.58 51 PRO C C 1
ATOM 15470 O O . PRO C 1 51 ? 28.081 71.125 -58.529 1.00 25.78 51 PRO C O 1
ATOM 15481 N N . ALA C 1 52 ? 30.168 71.903 -58.216 1.00 32.84 52 ALA C N 1
ATOM 15482 C CA . ALA C 1 52 ? 29.703 73.168 -57.663 1.00 29.79 52 ALA C CA 1
ATOM 15483 C C . ALA C 1 52 ? 29.352 74.185 -58.739 1.00 35.36 52 ALA C C 1
ATOM 15484 O O . ALA C 1 52 ? 28.825 75.253 -58.412 1.00 36.94 52 ALA C O 1
ATOM 15491 N N . GLY C 1 53 ? 29.612 73.876 -60.000 1.00 30.84 53 GLY C N 1
ATOM 15492 C CA . GLY C 1 53 ? 29.488 74.833 -61.080 1.00 29.65 53 GLY C CA 1
ATOM 15493 C C . GLY C 1 53 ? 28.145 74.803 -61.769 1.00 26.26 53 GLY C C 1
ATOM 15494 O O . GLY C 1 53 ? 27.105 74.527 -61.165 1.00 25.17 53 GLY C O 1
ATOM 15498 N N . ARG C 1 54 ? 28.177 75.096 -63.063 1.00 24.80 54 ARG C N 1
ATOM 15499 C CA . ARG C 1 54 ? 26.966 75.165 -63.864 1.00 27.95 54 ARG C CA 1
ATOM 15500 C C . ARG C 1 54 ? 26.231 73.827 -63.878 1.00 21.49 54 ARG C C 1
ATOM 15501 O O . ARG C 1 54 ? 26.849 72.759 -63.911 1.00 23.52 54 ARG C O 1
ATOM 15522 N N . THR C 1 55 ? 24.901 73.895 -63.874 1.00 23.73 55 THR C N 1
ATOM 15523 C CA . THR C 1 55 ? 24.046 72.716 -63.911 1.00 24.96 55 THR C CA 1
ATOM 15524 C C . THR C 1 55 ? 23.047 72.842 -65.053 1.00 33.40 55 THR C C 1
ATOM 15525 O O . THR C 1 55 ? 22.927 73.888 -65.699 1.00 30.41 55 THR C O 1
ATOM 15536 N N . LEU C 1 56 ? 22.326 71.750 -65.301 1.00 27.30 56 LEU C N 1
ATOM 15537 C CA . LEU C 1 56 ? 21.207 71.749 -66.229 1.00 26.54 56 LEU C CA 1
ATOM 15538 C C . LEU C 1 56 ? 20.127 70.834 -65.669 1.00 25.55 56 LEU C C 1
ATOM 15539 O O . LEU C 1 56 ? 20.315 70.175 -64.642 1.00 24.47 56 LEU C O 1
ATOM 15555 N N . THR C 1 57 ? 18.988 70.795 -66.353 1.00 27.13 57 THR C N 1
ATOM 15556 C CA . THR C 1 57 ? 17.826 70.044 -65.903 1.00 26.08 57 THR C CA 1
ATOM 15557 C C . THR C 1 57 ? 17.479 68.950 -66.902 1.00 29.63 57 THR C C 1
ATOM 15558 O O . THR C 1 57 ? 17.528 69.165 -68.117 1.00 23.11 57 THR C O 1
ATOM 15569 N N . LEU C 1 58 ? 17.121 67.777 -66.383 1.00 22.45 58 LEU C N 1
ATOM 15570 C CA . LEU C 1 58 ? 16.584 66.690 -67.183 1.00 20.51 58 LEU C CA 1
ATOM 15571 C C . LEU C 1 58 ? 15.092 66.552 -66.917 1.00 26.80 58 LEU C C 1
ATOM 15572 O O . LEU C 1 58 ? 14.635 66.740 -65.784 1.00 22.91 58 LEU C O 1
ATOM 15588 N N . GLY C 1 59 ? 14.342 66.233 -67.968 1.00 23.34 59 GLY C N 1
ATOM 15589 C CA . GLY C 1 59 ? 12.934 65.907 -67.851 1.00 22.90 59 GLY C CA 1
ATOM 15590 C C . GLY C 1 59 ? 12.708 64.409 -67.767 1.00 28.40 59 GLY C C 1
ATOM 15591 O O . GLY C 1 59 ? 13.101 63.658 -68.667 1.00 27.93 59 GLY C O 1
ATOM 15595 N N . LEU C 1 60 ? 12.083 63.971 -66.678 1.00 28.13 60 LEU C N 1
ATOM 15596 C CA . LEU C 1 60 ? 11.736 62.578 -66.440 1.00 30.52 60 LEU C CA 1
ATOM 15597 C C . LEU C 1 60 ? 10.237 62.368 -66.619 1.00 25.11 60 LEU C C 1
ATOM 15598 O O . LEU C 1 60 ? 9.436 63.294 -66.461 1.00 26.69 60 LEU C O 1
ATOM 15614 N N . VAL C 1 61 ? 9.861 61.128 -66.943 1.00 24.79 61 VAL C N 1
ATOM 15615 C CA . VAL C 1 61 ? 8.479 60.675 -66.827 1.00 32.55 61 VAL C CA 1
ATOM 15616 C C . VAL C 1 61 ? 8.461 59.329 -66.116 1.00 27.52 61 VAL C C 1
ATOM 15617 O O . VAL C 1 61 ? 9.467 58.622 -66.054 1.00 23.47 61 VAL C O 1
ATOM 15630 N N . ARG C 1 62 ? 7.282 58.972 -65.595 1.00 33.18 62 ARG C N 1
ATOM 15631 C CA . ARG C 1 62 ? 7.113 57.743 -64.829 1.00 29.51 62 ARG C CA 1
ATOM 15632 C C . ARG C 1 62 ? 5.712 57.175 -65.016 1.00 26.73 62 ARG C C 1
ATOM 15633 O O . ARG C 1 62 ? 4.730 57.921 -65.070 1.00 31.73 62 ARG C O 1
ATOM 15654 N N . HIS C 1 63 ? 5.640 55.846 -65.109 1.00 31.77 63 HIS C N 1
ATOM 15655 C CA . HIS C 1 63 ? 4.398 55.087 -64.981 1.00 37.88 63 HIS C CA 1
ATOM 15656 C C . HIS C 1 63 ? 4.579 54.107 -63.827 1.00 32.04 63 HIS C C 1
ATOM 15657 O O . HIS C 1 63 ? 5.350 53.146 -63.941 1.00 34.85 63 HIS C O 1
ATOM 15671 N N . ARG C 1 64 ? 3.883 54.348 -62.716 1.00 40.19 64 ARG C N 1
ATOM 15672 C CA . ARG C 1 64 ? 4.065 53.512 -61.533 1.00 42.86 64 ARG C CA 1
ATOM 15673 C C . ARG C 1 64 ? 3.648 52.071 -61.802 1.00 36.58 64 ARG C C 1
ATOM 15674 O O . ARG C 1 64 ? 2.777 51.796 -62.629 1.00 36.46 64 ARG C O 1
ATOM 15695 N N . ALA C 1 65 ? 4.268 51.151 -61.066 1.00 35.31 65 ALA C N 1
ATOM 15696 C CA . ALA C 1 65 ? 3.760 49.789 -60.962 1.00 40.09 65 ALA C CA 1
ATOM 15697 C C . ALA C 1 65 ? 2.259 49.802 -60.706 1.00 45.36 65 ALA C C 1
ATOM 15698 O O . ALA C 1 65 ? 1.793 50.415 -59.742 1.00 44.26 65 ALA C O 1
ATOM 15705 N N . THR C 1 66 ? 1.497 49.132 -61.576 1.00 39.99 66 THR C N 1
ATOM 15706 C CA . THR C 1 66 ? 0.046 49.124 -61.420 1.00 43.95 66 THR C CA 1
ATOM 15707 C C . THR C 1 66 ? -0.403 48.247 -60.257 1.00 47.81 66 THR C C 1
ATOM 15708 O O . THR C 1 66 ? -1.531 48.409 -59.779 1.00 52.81 66 THR C O 1
ATOM 15719 N N . ALA C 1 67 ? 0.448 47.331 -59.793 1.00 47.23 67 ALA C N 1
ATOM 15720 C CA . ALA C 1 67 ? 0.127 46.457 -58.670 1.00 53.21 67 ALA C CA 1
ATOM 15721 C C . ALA C 1 67 ? 1.042 46.764 -57.490 1.00 51.70 67 ALA C C 1
ATOM 15722 O O . ALA C 1 67 ? 2.068 46.093 -57.313 1.00 50.13 67 ALA C O 1
ATOM 15729 N N . PRO C 1 68 ? 0.708 47.758 -56.661 1.00 48.78 68 PRO C N 1
ATOM 15730 C CA . PRO C 1 68 ? 1.596 48.119 -55.544 1.00 54.15 68 PRO C CA 1
ATOM 15731 C C . PRO C 1 68 ? 2.110 46.938 -54.734 1.00 63.52 68 PRO C C 1
ATOM 15732 O O . PRO C 1 68 ? 3.190 47.037 -54.136 1.00 70.73 68 PRO C O 1
ATOM 15743 N N . GLU C 1 69 ? 1.383 45.819 -54.699 1.00 67.01 69 GLU C N 1
ATOM 15744 C CA . GLU C 1 69 ? 1.798 44.694 -53.867 1.00 67.63 69 GLU C CA 1
ATOM 15745 C C . GLU C 1 69 ? 2.844 43.819 -54.549 1.00 67.76 69 GLU C C 1
ATOM 15746 O O . GLU C 1 69 ? 3.628 43.155 -53.860 1.00 64.81 69 GLU C O 1
ATOM 15758 N N . ARG C 1 70 ? 2.869 43.790 -55.880 1.00 61.79 70 ARG C N 1
ATOM 15759 C CA . ARG C 1 70 ? 3.853 43.008 -56.618 1.00 60.36 70 ARG C CA 1
ATOM 15760 C C . ARG C 1 70 ? 5.006 43.857 -57.144 1.00 53.36 70 ARG C C 1
ATOM 15761 O O . ARG C 1 70 ? 5.882 43.326 -57.833 1.00 48.85 70 ARG C O 1
ATOM 15782 N N . ARG C 1 71 ? 5.030 45.154 -56.824 1.00 54.39 71 ARG C N 1
ATOM 15783 C CA . ARG C 1 71 ? 6.112 46.043 -57.244 1.00 43.32 71 ARG C CA 1
ATOM 15784 C C . ARG C 1 71 ? 7.467 45.495 -56.822 1.00 40.59 71 ARG C C 1
ATOM 15785 O O . ARG C 1 71 ? 7.717 45.287 -55.631 1.00 42.72 71 ARG C O 1
ATOM 15806 N N . ARG C 1 72 ? 8.358 45.277 -57.796 1.00 37.02 72 ARG C N 1
ATOM 15807 C CA . ARG C 1 72 ? 9.705 44.820 -57.482 1.00 40.06 72 ARG C CA 1
ATOM 15808 C C . ARG C 1 72 ? 10.787 45.871 -57.699 1.00 42.44 72 ARG C C 1
ATOM 15809 O O . ARG C 1 72 ? 11.897 45.691 -57.191 1.00 39.74 72 ARG C O 1
ATOM 15830 N N . GLY C 1 73 ? 10.502 46.960 -58.404 1.00 42.97 73 GLY C N 1
ATOM 15831 C CA . GLY C 1 73 ? 11.496 48.026 -58.521 1.00 41.09 73 GLY C CA 1
ATOM 15832 C C . GLY C 1 73 ? 11.196 48.946 -59.696 1.00 29.42 73 GLY C C 1
ATOM 15833 O O . GLY C 1 73 ? 10.047 49.080 -60.120 1.00 35.04 73 GLY C O 1
ATOM 15837 N N . VAL C 1 74 ? 12.256 49.582 -60.192 1.00 33.53 74 VAL C N 1
ATOM 15838 C CA . VAL C 1 74 ? 12.177 50.535 -61.296 1.00 29.24 74 VAL C CA 1
ATOM 15839 C C . VAL C 1 74 ? 12.788 49.898 -62.537 1.00 27.63 74 VAL C C 1
ATOM 15840 O O . VAL C 1 74 ? 13.881 49.318 -62.478 1.00 22.68 74 VAL C O 1
ATOM 15853 N N . LEU C 1 75 ? 12.082 50.021 -63.659 1.00 30.75 75 LEU C N 1
ATOM 15854 C CA . LEU C 1 75 ? 12.613 49.708 -64.980 1.00 29.61 75 LEU C CA 1
ATOM 15855 C C . LEU C 1 75 ? 12.932 51.033 -65.663 1.00 26.82 75 LEU C C 1
ATOM 15856 O O . LEU C 1 75 ? 12.021 51.773 -66.053 1.00 19.77 75 LEU C O 1
ATOM 15872 N N . LEU C 1 76 ? 14.217 51.340 -65.793 1.00 26.95 76 LEU C N 1
ATOM 15873 C CA . LEU C 1 76 ? 14.641 52.574 -66.441 1.00 25.19 76 LEU C CA 1
ATOM 15874 C C . LEU C 1 76 ? 14.760 52.343 -67.942 1.00 20.50 76 LEU C C 1
ATOM 15875 O O . LEU C 1 76 ? 15.411 51.390 -68.382 1.00 21.26 76 LEU C O 1
ATOM 15891 N N . VAL C 1 77 ? 14.133 53.217 -68.716 1.00 19.53 77 VAL C N 1
ATOM 15892 C CA . VAL C 1 77 ? 14.146 53.129 -70.173 1.00 20.66 77 VAL C CA 1
ATOM 15893 C C . VAL C 1 77 ? 15.305 53.973 -70.688 1.00 18.81 77 VAL C C 1
ATOM 15894 O O . VAL C 1 77 ? 15.400 55.163 -70.374 1.00 18.21 77 VAL C O 1
ATOM 15907 N N . GLY C 1 78 ? 16.192 53.360 -71.472 1.00 22.86 78 GLY C N 1
ATOM 15908 C CA . GLY C 1 78 ? 17.256 54.096 -72.119 1.00 24.58 78 GLY C CA 1
ATOM 15909 C C . GLY C 1 78 ? 16.704 55.322 -72.824 1.00 23.77 78 GLY C C 1
ATOM 15910 O O . GLY C 1 78 ? 15.628 55.274 -73.428 1.00 24.00 78 GLY C O 1
ATOM 15914 N N . PRO C 1 79 ? 17.427 56.456 -72.762 1.00 22.11 79 PRO C N 1
ATOM 15915 C CA . PRO C 1 79 ? 16.848 57.753 -73.196 1.00 21.29 79 PRO C CA 1
ATOM 15916 C C . PRO C 1 79 ? 16.780 57.918 -74.712 1.00 28.63 79 PRO C C 1
ATOM 15917 O O . PRO C 1 79 ? 17.423 58.785 -75.318 1.00 25.49 79 PRO C O 1
ATOM 15928 N N . GLY C 1 80 ? 15.964 57.092 -75.345 1.00 23.62 80 GLY C N 1
ATOM 15929 C CA . GLY C 1 80 ? 15.769 57.124 -76.777 1.00 26.48 80 GLY C CA 1
ATOM 15930 C C . GLY C 1 80 ? 16.295 55.865 -77.440 1.00 31.30 80 GLY C C 1
ATOM 15931 O O . GLY C 1 80 ? 17.223 55.205 -76.950 1.00 24.80 80 GLY C O 1
ATOM 15935 N N . ASP C 1 81 ? 15.683 55.512 -78.563 1.00 24.47 81 ASP C N 1
ATOM 15936 C CA . ASP C 1 81 ? 16.174 54.364 -79.310 1.00 30.53 81 ASP C CA 1
ATOM 15937 C C . ASP C 1 81 ? 17.318 54.831 -80.194 1.00 29.56 81 ASP C C 1
ATOM 15938 O O . ASP C 1 81 ? 18.482 54.826 -79.774 1.00 27.29 81 ASP C O 1
ATOM 15947 N N . ASP C 1 82 ? 17.001 55.248 -81.408 1.00 25.98 82 ASP C N 1
ATOM 15948 C CA . ASP C 1 82 ? 18.026 55.779 -82.284 1.00 26.51 82 ASP C CA 1
ATOM 15949 C C . ASP C 1 82 ? 18.497 57.128 -81.751 1.00 23.52 82 ASP C C 1
ATOM 15950 O O . ASP C 1 82 ? 17.701 57.938 -81.266 1.00 23.45 82 ASP C O 1
ATOM 15959 N N . LEU C 1 83 ? 19.809 57.339 -81.788 1.00 23.53 83 LEU C N 1
ATOM 15960 C CA . LEU C 1 83 ? 20.380 58.594 -81.321 1.00 21.35 83 LEU C CA 1
ATOM 15961 C C . LEU C 1 83 ? 19.764 59.745 -82.095 1.00 20.84 83 LEU C C 1
ATOM 15962 O O . LEU C 1 83 ? 19.824 59.780 -83.330 1.00 21.48 83 LEU C O 1
ATOM 15978 N N . GLY C 1 84 ? 19.170 60.682 -81.369 1.00 19.90 84 GLY C N 1
ATOM 15979 C CA . GLY C 1 84 ? 18.388 61.761 -81.943 1.00 21.64 84 GLY C CA 1
ATOM 15980 C C . GLY C 1 84 ? 16.957 61.810 -81.455 1.00 23.50 84 GLY C C 1
ATOM 15981 O O . GLY C 1 84 ? 16.326 62.873 -81.530 1.00 22.44 84 GLY C O 1
ATOM 15985 N N . ASN C 1 85 ? 16.430 60.695 -80.948 1.00 22.56 85 ASN C N 1
ATOM 15986 C CA . ASN C 1 85 ? 15.047 60.571 -80.519 1.00 19.17 85 ASN C CA 1
ATOM 15987 C C . ASN C 1 85 ? 14.931 60.766 -79.011 1.00 23.95 85 ASN C C 1
ATOM 15988 O O . ASN C 1 85 ? 15.910 60.646 -78.273 1.00 21.47 85 ASN C O 1
ATOM 15999 N N . ARG C 1 86 ? 13.706 61.052 -78.559 1.00 22.88 86 ARG C N 1
ATOM 16000 C CA . ARG C 1 86 ? 13.449 61.413 -77.168 1.00 23.27 86 ARG C CA 1
ATOM 16001 C C . ARG C 1 86 ? 13.089 60.191 -76.328 1.00 23.10 86 ARG C C 1
ATOM 16002 O O . ARG C 1 86 ? 12.162 59.443 -76.664 1.00 19.62 86 ARG C O 1
ATOM 16023 N N . GLY C 1 87 ? 13.797 60.023 -75.208 1.00 22.98 87 GLY C N 1
ATOM 16024 C CA . GLY C 1 87 ? 13.502 58.919 -74.309 1.00 25.54 87 GLY C CA 1
ATOM 16025 C C . GLY C 1 87 ? 12.107 58.984 -73.711 1.00 23.32 87 GLY C C 1
ATOM 16026 O O . GLY C 1 87 ? 11.471 57.948 -73.490 1.00 21.63 87 GLY C O 1
ATOM 16030 N N . THR C 1 88 ? 11.615 60.193 -73.426 1.00 19.58 88 THR C N 1
ATOM 16031 C CA . THR C 1 88 ? 10.288 60.310 -72.819 1.00 24.15 88 THR C CA 1
ATOM 16032 C C . THR C 1 88 ? 9.208 59.803 -73.767 1.00 28.79 88 THR C C 1
ATOM 16033 O O . THR C 1 88 ? 8.245 59.158 -73.334 1.00 29.15 88 THR C O 1
ATOM 16044 N N . LEU C 1 89 ? 9.350 60.081 -75.066 1.00 27.00 89 LEU C N 1
ATOM 16045 C CA . LEU C 1 89 ? 8.398 59.556 -76.040 1.00 27.48 89 LEU C CA 1
ATOM 16046 C C . LEU C 1 89 ? 8.536 58.048 -76.180 1.00 26.76 89 LEU C C 1
ATOM 16047 O O . LEU C 1 89 ? 7.537 57.341 -76.355 1.00 32.91 89 LEU C O 1
ATOM 16063 N N . LEU C 1 90 ? 9.765 57.539 -76.132 1.00 22.78 90 LEU C N 1
ATOM 16064 C CA . LEU C 1 90 ? 9.961 56.095 -76.136 1.00 29.23 90 LEU C CA 1
ATOM 16065 C C . LEU C 1 90 ? 9.264 55.451 -74.944 1.00 32.08 90 LEU C C 1
ATOM 16066 O O . LEU C 1 90 ? 8.628 54.399 -75.080 1.00 29.51 90 LEU C O 1
ATOM 16082 N N . GLY C 1 91 ? 9.378 56.066 -73.767 1.00 31.02 91 GLY C N 1
ATOM 16083 C CA . GLY C 1 91 ? 8.710 55.526 -72.594 1.00 29.60 91 GLY C CA 1
ATOM 16084 C C . GLY C 1 91 ? 7.203 55.487 -72.752 1.00 33.83 91 GLY C C 1
ATOM 16085 O O . GLY C 1 91 ? 6.558 54.499 -72.390 1.00 29.42 91 GLY C O 1
ATOM 16089 N N . ALA C 1 92 ? 6.622 56.561 -73.294 1.00 32.42 92 ALA C N 1
ATOM 16090 C CA . ALA C 1 92 ? 5.181 56.588 -73.522 1.00 34.62 92 ALA C CA 1
ATOM 16091 C C . ALA C 1 92 ? 4.763 55.499 -74.501 1.00 34.33 92 ALA C C 1
ATOM 16092 O O . ALA C 1 92 ? 3.694 54.897 -74.353 1.00 33.79 92 ALA C O 1
ATOM 16099 N N . GLN C 1 93 ? 5.590 55.238 -75.517 1.00 34.50 93 GLN C N 1
ATOM 16100 C CA . GLN C 1 93 ? 5.342 54.106 -76.401 1.00 35.08 93 GLN C CA 1
ATOM 16101 C C . GLN C 1 93 ? 5.350 52.797 -75.628 1.00 38.52 93 GLN C C 1
ATOM 16102 O O . GLN C 1 93 ? 4.491 51.933 -75.843 1.00 34.67 93 GLN C O 1
ATOM 16116 N N . LEU C 1 94 ? 6.330 52.624 -74.739 1.00 32.85 94 LEU C N 1
ATOM 16117 C CA . LEU C 1 94 ? 6.474 51.354 -74.040 1.00 31.39 94 LEU C CA 1
ATOM 16118 C C . LEU C 1 94 ? 5.314 51.106 -73.086 1.00 34.09 94 LEU C C 1
ATOM 16119 O O . LEU C 1 94 ? 4.890 49.957 -72.916 1.00 37.01 94 LEU C O 1
ATOM 16135 N N . VAL C 1 95 ? 4.782 52.160 -72.468 1.00 37.57 95 VAL C N 1
ATOM 16136 C CA . VAL C 1 95 ? 3.628 52.001 -71.588 1.00 42.22 95 VAL C CA 1
ATOM 16137 C C . VAL C 1 95 ? 2.462 51.391 -72.354 1.00 39.25 95 VAL C C 1
ATOM 16138 O O . VAL C 1 95 ? 1.733 50.542 -71.829 1.00 36.48 95 VAL C O 1
ATOM 16151 N N . GLY C 1 96 ? 2.285 51.789 -73.614 1.00 37.74 96 GLY C N 1
ATOM 16152 C CA . GLY C 1 96 ? 1.186 51.277 -74.415 1.00 39.78 96 GLY C CA 1
ATOM 16153 C C . GLY C 1 96 ? 1.326 49.826 -74.841 1.00 39.49 96 GLY C C 1
ATOM 16154 O O . GLY C 1 96 ? 0.327 49.214 -75.232 1.00 44.48 96 GLY C O 1
ATOM 16158 N N . GLN C 1 97 ? 2.535 49.257 -74.779 1.00 38.14 97 GLN C N 1
ATOM 16159 C CA . GLN C 1 97 ? 2.778 47.969 -75.430 1.00 26.92 97 GLN C CA 1
ATOM 16160 C C . GLN C 1 97 ? 3.568 46.953 -74.616 1.00 32.22 97 GLN C C 1
ATOM 16161 O O . GLN C 1 97 ? 3.695 45.815 -75.077 1.00 29.27 97 GLN C O 1
ATOM 16175 N N . LEU C 1 98 ? 4.106 47.301 -73.451 1.00 32.37 98 LEU C N 1
ATOM 16176 C CA . LEU C 1 98 ? 4.802 46.322 -72.630 1.00 33.58 98 LEU C CA 1
ATOM 16177 C C . LEU C 1 98 ? 3.827 45.268 -72.097 1.00 30.72 98 LEU C C 1
ATOM 16178 O O . LEU C 1 98 ? 2.648 45.557 -71.888 1.00 33.40 98 LEU C O 1
ATOM 16194 N N . PRO C 1 99 ? 4.298 44.040 -71.856 1.00 35.65 99 PRO C N 1
ATOM 16195 C CA . PRO C 1 99 ? 3.429 43.030 -71.236 1.00 38.37 99 PRO C CA 1
ATOM 16196 C C . PRO C 1 99 ? 2.808 43.536 -69.941 1.00 37.05 99 PRO C C 1
ATOM 16197 O O . PRO C 1 99 ? 3.411 44.315 -69.199 1.00 36.10 99 PRO C O 1
ATOM 16208 N N . LYS C 1 100 ? 1.586 43.070 -69.673 1.00 41.54 100 LYS C N 1
ATOM 16209 C CA . LYS C 1 100 ? 0.857 43.542 -68.501 1.00 42.56 100 LYS C CA 1
ATOM 16210 C C . LYS C 1 100 ? 1.641 43.288 -67.222 1.00 36.59 100 LYS C C 1
ATOM 16211 O O . LYS C 1 100 ? 1.658 44.131 -66.319 1.00 41.71 100 LYS C O 1
ATOM 16230 N N . GLU C 1 101 ? 2.292 42.131 -67.118 1.00 37.63 101 GLU C N 1
ATOM 16231 C CA . GLU C 1 101 ? 2.966 41.766 -65.874 1.00 43.86 101 GLU C CA 1
ATOM 16232 C C . GLU C 1 101 ? 4.332 42.428 -65.719 1.00 43.26 101 GLU C C 1
ATOM 16233 O O . GLU C 1 101 ? 4.858 42.478 -64.598 1.00 41.41 101 GLU C O 1
ATOM 16245 N N . VAL C 1 102 ? 4.833 43.084 -66.763 1.00 38.16 102 VAL C N 1
ATOM 16246 C CA . VAL C 1 102 ? 5.928 44.033 -66.580 1.00 35.58 102 VAL C CA 1
ATOM 16247 C C . VAL C 1 102 ? 5.402 45.361 -66.050 1.00 31.25 102 VAL C C 1
ATOM 16248 O O . VAL C 1 102 ? 5.984 45.935 -65.124 1.00 34.47 102 VAL C O 1
ATOM 16261 N N . LEU C 1 103 ? 4.261 45.836 -66.582 1.00 29.11 103 LEU C N 1
ATOM 16262 C CA . LEU C 1 103 ? 3.670 47.110 -66.151 1.00 33.55 103 LEU C CA 1
ATOM 16263 C C . LEU C 1 103 ? 3.158 47.096 -64.713 1.00 40.07 103 LEU C C 1
ATOM 16264 O O . LEU C 1 103 ? 2.992 48.167 -64.115 1.00 38.87 103 LEU C O 1
ATOM 16280 N N . ALA C 1 104 ? 2.861 45.907 -64.187 1.00 39.02 104 ALA C N 1
ATOM 16281 C CA . ALA C 1 104 ? 2.412 45.653 -62.818 1.00 41.75 104 ALA C CA 1
ATOM 16282 C C . ALA C 1 104 ? 3.571 45.618 -61.823 1.00 37.29 104 ALA C C 1
ATOM 16283 O O . ALA C 1 104 ? 3.448 46.133 -60.706 1.00 36.42 104 ALA C O 1
ATOM 16290 N N . GLN C 1 105 ? 4.699 45.004 -62.191 1.00 40.68 105 GLN C N 1
ATOM 16291 C CA . GLN C 1 105 ? 5.782 44.775 -61.242 1.00 36.84 105 GLN C CA 1
ATOM 16292 C C . GLN C 1 105 ? 6.867 45.848 -61.262 1.00 40.72 105 GLN C C 1
ATOM 16293 O O . GLN C 1 105 ? 7.731 45.840 -60.378 1.00 36.21 105 GLN C O 1
ATOM 16307 N N . TYR C 1 106 ? 6.839 46.778 -62.218 1.00 33.03 106 TYR C N 1
ATOM 16308 C CA . TYR C 1 106 ? 7.889 47.778 -62.356 1.00 32.22 106 TYR C CA 1
ATOM 16309 C C . TYR C 1 106 ? 7.302 49.177 -62.483 1.00 26.85 106 TYR C C 1
ATOM 16310 O O . TYR C 1 106 ? 6.285 49.377 -63.156 1.00 29.65 106 TYR C O 1
ATOM 16328 N N . ASP C 1 107 ? 7.945 50.142 -61.822 1.00 30.51 107 ASP C N 1
ATOM 16329 C CA . ASP C 1 107 ? 7.812 51.544 -62.206 1.00 32.55 107 ASP C CA 1
ATOM 16330 C C . ASP C 1 107 ? 8.613 51.777 -63.482 1.00 30.03 107 ASP C C 1
ATOM 16331 O O . ASP C 1 107 ? 9.833 51.585 -63.493 1.00 29.45 107 ASP C O 1
ATOM 16340 N N . VAL C 1 108 ? 7.941 52.189 -64.551 1.00 31.85 108 VAL C N 1
ATOM 16341 C CA . VAL C 1 108 ? 8.616 52.519 -65.802 1.00 31.67 108 VAL C CA 1
ATOM 16342 C C . VAL C 1 108 ? 8.997 53.994 -65.744 1.00 25.29 108 VAL C C 1
ATOM 16343 O O . VAL C 1 108 ? 8.128 54.868 -65.694 1.00 27.08 108 VAL C O 1
ATOM 16356 N N . VAL C 1 109 ? 10.299 54.272 -65.738 1.00 28.11 109 VAL C N 1
ATOM 16357 C CA . VAL C 1 109 ? 10.823 55.635 -65.742 1.00 24.99 109 VAL C CA 1
ATOM 16358 C C . VAL C 1 109 ? 11.577 55.850 -67.048 1.00 18.94 109 VAL C C 1
ATOM 16359 O O . VAL C 1 109 ? 12.366 54.992 -67.465 1.00 20.43 109 VAL C O 1
ATOM 16372 N N . ALA C 1 110 ? 11.328 56.990 -67.689 1.00 21.54 110 ALA C N 1
ATOM 16373 C CA . ALA C 1 110 ? 12.005 57.385 -68.918 1.00 22.41 110 ALA C CA 1
ATOM 16374 C C . ALA C 1 110 ? 12.450 58.839 -68.807 1.00 26.35 110 ALA C C 1
ATOM 16375 O O . ALA C 1 110 ? 12.014 59.581 -67.922 1.00 23.95 110 ALA C O 1
ATOM 16382 N N . PHE C 1 111 ? 13.328 59.259 -69.718 1.00 18.78 111 PHE C N 1
ATOM 16383 C CA . PHE C 1 111 ? 13.836 60.622 -69.664 1.00 21.41 111 PHE C CA 1
ATOM 16384 C C . PHE C 1 111 ? 14.484 60.974 -70.994 1.00 22.31 111 PHE C C 1
ATOM 16385 O O . PHE C 1 111 ? 14.928 60.094 -71.739 1.00 19.85 111 PHE C O 1
ATOM 16402 N N . ASP C 1 112 ? 14.511 62.271 -71.286 1.00 20.61 112 ASP C N 1
ATOM 16403 C CA . ASP C 1 112 ? 15.280 62.804 -72.403 1.00 19.70 112 ASP C CA 1
ATOM 16404 C C . ASP C 1 112 ? 16.702 63.080 -71.924 1.00 17.82 112 ASP C C 1
ATOM 16405 O O . ASP C 1 112 ? 16.895 63.727 -70.890 1.00 18.63 112 ASP C O 1
ATOM 16414 N N . HIS C 1 113 ? 17.699 62.583 -72.654 1.00 18.24 113 HIS C N 1
ATOM 16415 C CA . HIS C 1 113 ? 19.056 62.810 -72.186 1.00 14.87 113 HIS C CA 1
ATOM 16416 C C . HIS C 1 113 ? 19.442 64.278 -72.371 1.00 19.75 113 HIS C C 1
ATOM 16417 O O . HIS C 1 113 ? 18.759 65.054 -73.045 1.00 16.84 113 HIS C O 1
ATOM 16431 N N . ARG C 1 114 ? 20.545 64.653 -71.729 1.00 15.87 114 ARG C N 1
ATOM 16432 C CA . ARG C 1 114 ? 20.991 66.042 -71.707 1.00 18.91 114 ARG C CA 1
ATOM 16433 C C . ARG C 1 114 ? 21.048 66.643 -73.110 1.00 14.39 114 ARG C C 1
ATOM 16434 O O . ARG C 1 114 ? 21.523 66.005 -74.056 1.00 15.52 114 ARG C O 1
ATOM 16455 N N . PHE C 1 115 ? 20.530 67.872 -73.224 1.00 16.98 115 PHE C N 1
ATOM 16456 C CA . PHE C 1 115 ? 20.695 68.774 -74.366 1.00 18.72 115 PHE C CA 1
ATOM 16457 C C . PHE C 1 115 ? 19.638 68.593 -75.449 1.00 22.74 115 PHE C C 1
ATOM 16458 O O . PHE C 1 115 ? 19.791 69.128 -76.551 1.00 20.33 115 PHE C O 1
ATOM 16475 N N . MET C 1 116 ? 18.554 67.872 -75.169 1.00 19.20 116 MET C N 1
ATOM 16476 C CA A MET C 1 116 ? 17.515 67.693 -76.170 0.58 20.48 116 MET C CA 1
ATOM 16477 C CA B MET C 1 116 ? 17.515 67.688 -76.170 0.42 20.51 116 MET C CA 1
ATOM 16478 C C . MET C 1 116 ? 16.161 67.547 -75.491 1.00 26.51 116 MET C C 1
ATOM 16479 O O . MET C 1 116 ? 16.066 67.234 -74.300 1.00 19.07 116 MET C O 1
ATOM 16506 N N . GLY C 1 117 ? 15.113 67.792 -76.277 1.00 21.69 117 GLY C N 1
ATOM 16507 C CA . GLY C 1 117 ? 13.742 67.637 -75.838 1.00 24.82 117 GLY C CA 1
ATOM 16508 C C . GLY C 1 117 ? 13.405 68.396 -74.576 1.00 23.84 117 GLY C C 1
ATOM 16509 O O . GLY C 1 117 ? 13.499 69.626 -74.531 1.00 23.98 117 GLY C O 1
ATOM 16513 N N . ARG C 1 118 ? 13.002 67.665 -73.541 1.00 23.64 118 ARG C N 1
ATOM 16514 C CA . ARG C 1 118 ? 12.600 68.256 -72.275 1.00 25.79 118 ARG C CA 1
ATOM 16515 C C . ARG C 1 118 ? 13.771 68.469 -71.321 1.00 25.66 118 ARG C C 1
ATOM 16516 O O . ARG C 1 118 ? 13.546 68.840 -70.166 1.00 22.02 118 ARG C O 1
ATOM 16537 N N . SER C 1 119 ? 15.007 68.269 -71.779 1.00 22.64 119 SER C N 1
ATOM 16538 C CA . SER C 1 119 ? 16.187 68.249 -70.913 1.00 19.88 119 SER C CA 1
ATOM 16539 C C . SER C 1 119 ? 17.204 69.285 -71.405 1.00 22.16 119 SER C C 1
ATOM 16540 O O . SER C 1 119 ? 18.231 68.937 -71.993 1.00 16.71 119 SER C O 1
ATOM 16548 N N . SER C 1 120 ? 16.915 70.557 -71.141 1.00 16.85 120 SER C N 1
ATOM 16549 C CA . SER C 1 120 ? 17.797 71.672 -71.468 1.00 24.81 120 SER C CA 1
ATOM 16550 C C . SER C 1 120 ? 18.197 71.678 -72.949 1.00 20.12 120 SER C C 1
ATOM 16551 O O . SER C 1 120 ? 19.384 71.650 -73.275 1.00 21.72 120 SER C O 1
ATOM 16559 N N . PRO C 1 121 ? 17.224 71.752 -73.856 1.00 19.97 121 PRO C N 1
ATOM 16560 C CA . PRO C 1 121 ? 17.528 71.613 -75.287 1.00 22.48 121 PRO C CA 1
ATOM 16561 C C . PRO C 1 121 ? 18.453 72.704 -75.808 1.00 24.66 121 PRO C C 1
ATOM 16562 O O . PRO C 1 121 ? 18.405 73.856 -75.373 1.00 23.13 121 PRO C O 1
ATOM 16573 N N . VAL C 1 122 ? 19.296 72.313 -76.764 1.00 23.77 122 VAL C N 1
ATOM 16574 C CA . VAL C 1 122 ? 20.217 73.205 -77.462 1.00 22.44 122 VAL C CA 1
ATOM 16575 C C . VAL C 1 122 ? 19.802 73.229 -78.927 1.00 23.57 122 VAL C C 1
ATOM 16576 O O . VAL C 1 122 ? 19.719 72.171 -79.566 1.00 20.01 122 VAL C O 1
ATOM 16589 N N . VAL C 1 123 ? 19.543 74.424 -79.464 1.00 25.76 123 VAL C N 1
ATOM 16590 C CA . VAL C 1 123 ? 19.295 74.575 -80.893 1.00 23.51 123 VAL C CA 1
ATOM 16591 C C . VAL C 1 123 ? 20.258 75.611 -81.457 1.00 24.71 123 VAL C C 1
ATOM 16592 O O . VAL C 1 123 ? 20.750 76.490 -80.742 1.00 24.22 123 VAL C O 1
ATOM 16605 N N . CYS C 1 124 ? 20.531 75.487 -82.757 1.00 28.25 124 CYS C N 1
ATOM 16606 C CA . CYS C 1 124 ? 21.643 76.199 -83.374 1.00 25.67 124 CYS C CA 1
ATOM 16607 C C . CYS C 1 124 ? 21.290 76.809 -84.725 1.00 26.71 124 CYS C C 1
ATOM 16608 O O . CYS C 1 124 ? 22.203 77.188 -85.468 1.00 25.63 124 CYS C O 1
ATOM 16616 N N . GLY C 1 125 ? 20.009 76.904 -85.071 1.00 29.61 125 GLY C N 1
ATOM 16617 C CA . GLY C 1 125 ? 19.614 77.425 -86.366 1.00 30.82 125 GLY C CA 1
ATOM 16618 C C . GLY C 1 125 ? 19.864 76.487 -87.526 1.00 30.95 125 GLY C C 1
ATOM 16619 O O . GLY C 1 125 ? 20.078 76.949 -88.652 1.00 26.31 125 GLY C O 1
ATOM 16623 N N . LEU C 1 126 ? 19.840 75.178 -87.285 1.00 25.80 126 LEU C N 1
ATOM 16624 C CA . LEU C 1 126 ? 19.969 74.220 -88.372 1.00 28.58 126 LEU C CA 1
ATOM 16625 C C . LEU C 1 126 ? 18.730 74.268 -89.255 1.00 30.98 126 LEU C C 1
ATOM 16626 O O . LEU C 1 126 ? 17.598 74.230 -88.763 1.00 32.44 126 LEU C O 1
ATOM 16642 N N . GLU C 1 127 ? 18.941 74.339 -90.558 1.00 30.30 127 GLU C N 1
ATOM 16643 C CA . GLU C 1 127 ? 17.825 74.273 -91.480 1.00 33.24 127 GLU C CA 1
ATOM 16644 C C . GLU C 1 127 ? 17.398 72.822 -91.651 1.00 31.45 127 GLU C C 1
ATOM 16645 O O . GLU C 1 127 ? 18.164 71.905 -91.348 1.00 25.61 127 GLU C O 1
ATOM 16657 N N . PRO C 1 128 ? 16.173 72.581 -92.125 1.00 31.24 128 PRO C N 1
ATOM 16658 C CA . PRO C 1 128 ? 15.693 71.192 -92.213 1.00 29.34 128 PRO C CA 1
ATOM 16659 C C . PRO C 1 128 ? 16.637 70.255 -92.949 1.00 28.15 128 PRO C C 1
ATOM 16660 O O . PRO C 1 128 ? 16.830 69.120 -92.496 1.00 26.75 128 PRO C O 1
ATOM 16671 N N . GLU C 1 129 ? 17.252 70.692 -94.054 1.00 25.04 129 GLU C N 1
ATOM 16672 C CA . GLU C 1 129 ? 18.164 69.806 -94.771 1.00 28.53 129 GLU C CA 1
ATOM 16673 C C . GLU C 1 129 ? 19.382 69.472 -93.925 1.00 20.49 129 GLU C C 1
ATOM 16674 O O . GLU C 1 129 ? 19.907 68.354 -93.998 1.00 22.09 129 GLU C O 1
ATOM 16686 N N . GLU C 1 130 ? 19.864 70.440 -93.142 1.00 21.56 130 GLU C N 1
ATOM 16687 C CA . GLU C 1 130 ? 21.015 70.212 -92.279 1.00 20.81 130 GLU C CA 1
ATOM 16688 C C . GLU C 1 130 ? 20.712 69.207 -91.183 1.00 21.92 130 GLU C C 1
ATOM 16689 O O . GLU C 1 130 ? 21.634 68.560 -90.679 1.00 21.18 130 GLU C O 1
ATOM 16701 N N . ARG C 1 131 ? 19.445 69.058 -90.809 1.00 23.52 131 ARG C N 1
ATOM 16702 C CA . ARG C 1 131 ? 19.116 68.114 -89.756 1.00 24.69 131 ARG C CA 1
ATOM 16703 C C . ARG C 1 131 ? 19.260 66.671 -90.213 1.00 22.00 131 ARG C C 1
ATOM 16704 O O . ARG C 1 131 ? 19.384 65.779 -89.367 1.00 21.20 131 ARG C O 1
ATOM 16725 N N . PHE C 1 132 ? 19.293 66.423 -91.525 1.00 19.26 132 PHE C N 1
ATOM 16726 C CA . PHE C 1 132 ? 19.558 65.095 -92.066 1.00 19.79 132 PHE C CA 1
ATOM 16727 C C . PHE C 1 132 ? 21.040 64.858 -92.346 1.00 17.26 132 PHE C C 1
ATOM 16728 O O . PHE C 1 132 ? 21.381 64.110 -93.270 1.00 17.70 132 PHE C O 1
ATOM 16745 N N . TRP C 1 133 ? 21.938 65.452 -91.553 1.00 19.46 133 TRP C N 1
ATOM 16746 C CA . TRP C 1 133 ? 23.364 65.354 -91.856 1.00 18.20 133 TRP C CA 1
ATOM 16747 C C . TRP C 1 133 ? 23.864 63.912 -91.823 1.00 14.38 133 TRP C C 1
ATOM 16748 O O . TRP C 1 133 ? 24.831 63.578 -92.517 1.00 14.67 133 TRP C O 1
ATOM 16769 N N . VAL C 1 134 ? 23.233 63.046 -91.026 1.00 15.97 134 VAL C N 1
ATOM 16770 C CA . VAL C 1 134 ? 23.686 61.659 -90.924 1.00 16.00 134 VAL C CA 1
ATOM 16771 C C . VAL C 1 134 ? 23.567 60.956 -92.274 1.00 16.75 134 VAL C C 1
ATOM 16772 O O . VAL C 1 134 ? 24.547 60.417 -92.805 1.00 18.27 134 VAL C O 1
ATOM 16785 N N . PHE C 1 135 ? 22.359 60.924 -92.835 1.00 19.36 135 PHE C N 1
ATOM 16786 C CA . PHE C 1 135 ? 22.097 60.187 -94.068 1.00 20.21 135 PHE C CA 1
ATOM 16787 C C . PHE C 1 135 ? 22.211 61.061 -95.313 1.00 22.33 135 PHE C C 1
ATOM 16788 O O . PHE C 1 135 ? 21.910 60.596 -96.418 1.00 19.64 135 PHE C O 1
ATOM 16805 N N . HIS C 1 136 ? 22.684 62.294 -95.163 1.00 21.62 136 HIS C N 1
ATOM 16806 C CA . HIS C 1 136 ? 22.786 63.212 -96.286 1.00 17.07 136 HIS C CA 1
ATOM 16807 C C . HIS C 1 136 ? 23.592 62.610 -97.428 1.00 18.07 136 HIS C C 1
ATOM 16808 O O . HIS C 1 136 ? 24.719 62.145 -97.234 1.00 20.22 136 HIS C O 1
ATOM 16823 N N . HIS C 1 137 ? 22.994 62.623 -98.647 1.00 19.95 137 HIS C N 1
ATOM 16824 C CA . HIS C 1 137 ? 23.655 62.108 -99.838 1.00 25.04 137 HIS C CA 1
ATOM 16825 C C . HIS C 1 137 ? 24.315 63.255 -100.593 1.00 19.72 137 HIS C C 1
ATOM 16826 O O . HIS C 1 137 ? 23.647 64.257 -100.884 1.00 20.72 137 HIS C O 1
ATOM 16840 N N . PRO C 1 138 ? 25.596 63.150 -100.939 1.00 20.28 138 PRO C N 1
ATOM 16841 C CA . PRO C 1 138 ? 26.308 64.296 -101.520 1.00 22.55 138 PRO C CA 1
ATOM 16842 C C . PRO C 1 138 ? 25.996 64.530 -102.994 1.00 25.23 138 PRO C C 1
ATOM 16843 O O . PRO C 1 138 ? 25.849 63.588 -103.776 1.00 26.48 138 PRO C O 1
ATOM 16854 N N . ARG C 1 139 ? 25.899 65.811 -103.367 1.00 26.56 139 ARG C N 1
ATOM 16855 C CA . ARG C 1 139 ? 26.018 66.189 -104.776 1.00 28.40 139 ARG C CA 1
ATOM 16856 C C . ARG C 1 139 ? 27.371 65.774 -105.325 1.00 29.49 139 ARG C C 1
ATOM 16857 O O . ARG C 1 139 ? 27.476 65.173 -106.399 1.00 25.96 139 ARG C O 1
ATOM 16878 N N . ASP C 1 140 ? 28.423 66.142 -104.611 1.00 27.95 140 ASP C N 1
ATOM 16879 C CA . ASP C 1 140 ? 29.800 65.839 -104.962 1.00 30.82 140 ASP C CA 1
ATOM 16880 C C . ASP C 1 140 ? 30.609 66.151 -103.715 1.00 23.02 140 ASP C C 1
ATOM 16881 O O . ASP C 1 140 ? 30.106 66.766 -102.771 1.00 24.59 140 ASP C O 1
ATOM 16890 N N . PHE C 1 141 ? 31.861 65.710 -103.705 1.00 24.61 141 PHE C N 1
ATOM 16891 C CA . PHE C 1 141 ? 32.597 65.715 -102.448 1.00 27.83 141 PHE C CA 1
ATOM 16892 C C . PHE C 1 141 ? 32.848 67.134 -101.947 1.00 26.26 141 PHE C C 1
ATOM 16893 O O . PHE C 1 141 ? 32.654 67.423 -100.762 1.00 20.96 141 PHE C O 1
ATOM 16910 N N . ASP C 1 142 ? 33.284 68.036 -102.830 1.00 30.27 142 ASP C N 1
ATOM 16911 C CA . ASP C 1 142 ? 33.606 69.389 -102.384 1.00 30.56 142 ASP C CA 1
ATOM 16912 C C . ASP C 1 142 ? 32.365 70.119 -101.882 1.00 25.55 142 ASP C C 1
ATOM 16913 O O . ASP C 1 142 ? 32.439 70.890 -100.919 1.00 22.03 142 ASP C O 1
ATOM 16922 N N . HIS C 1 143 ? 31.212 69.883 -102.510 1.00 22.71 143 HIS C N 1
ATOM 16923 C CA . HIS C 1 143 ? 29.969 70.456 -102.007 1.00 22.82 143 HIS C CA 1
ATOM 16924 C C . HIS C 1 143 ? 29.629 69.905 -100.625 1.00 19.18 143 HIS C C 1
ATOM 16925 O O . HIS C 1 143 ? 29.101 70.628 -99.772 1.00 20.85 143 HIS C O 1
ATOM 16939 N N . GLU C 1 144 ? 29.925 68.624 -100.390 1.00 21.74 144 GLU C N 1
ATOM 16940 C CA . GLU C 1 144 ? 29.571 67.998 -99.117 1.00 18.33 144 GLU C CA 1
ATOM 16941 C C . GLU C 1 144 ? 30.500 68.458 -98.001 1.00 19.64 144 GLU C C 1
ATOM 16942 O O . GLU C 1 144 ? 30.073 68.594 -96.848 1.00 18.50 144 GLU C O 1
ATOM 16954 N N . VAL C 1 145 ? 31.776 68.681 -98.321 1.00 21.01 145 VAL C N 1
ATOM 16955 C CA . VAL C 1 145 ? 32.697 69.269 -97.349 1.00 23.47 145 VAL C CA 1
ATOM 16956 C C . VAL C 1 145 ? 32.108 70.552 -96.792 1.00 18.33 145 VAL C C 1
ATOM 16957 O O . VAL C 1 145 ? 32.007 70.742 -95.574 1.00 21.10 145 VAL C O 1
ATOM 16970 N N . ARG C 1 146 ? 31.708 71.453 -97.686 1.00 22.26 146 ARG C N 1
ATOM 16971 C CA . ARG C 1 146 ? 31.134 72.721 -97.261 1.00 19.79 146 ARG C CA 1
ATOM 16972 C C . ARG C 1 146 ? 29.856 72.503 -96.461 1.00 21.51 146 ARG C C 1
ATOM 16973 O O . ARG C 1 146 ? 29.635 73.156 -95.435 1.00 17.77 146 ARG C O 1
ATOM 16994 N N . PHE C 1 147 ? 28.989 71.603 -96.928 1.00 20.03 147 PHE C N 1
ATOM 16995 C CA . PHE C 1 147 ? 27.734 71.356 -96.230 1.00 15.96 147 PHE C CA 1
ATOM 16996 C C . PHE C 1 147 ? 27.983 70.886 -94.803 1.00 14.08 147 PHE C C 1
ATOM 16997 O O . PHE C 1 147 ? 27.389 71.407 -93.854 1.00 18.21 147 PHE C O 1
ATOM 17014 N N . GLN C 1 148 ? 28.856 69.895 -94.634 1.00 17.32 148 GLN C N 1
ATOM 17015 C CA . GLN C 1 148 ? 29.070 69.313 -93.315 1.00 16.35 148 GLN C CA 1
ATOM 17016 C C . GLN C 1 148 ? 29.895 70.237 -92.424 1.00 19.82 148 GLN C C 1
ATOM 17017 O O . GLN C 1 148 ? 29.651 70.317 -91.216 1.00 13.79 148 GLN C O 1
ATOM 17031 N N . ALA C 1 149 ? 30.880 70.935 -92.996 1.00 21.05 149 ALA C N 1
ATOM 17032 C CA . ALA C 1 149 ? 31.628 71.909 -92.208 1.00 19.74 149 ALA C CA 1
ATOM 17033 C C . ALA C 1 149 ? 30.709 73.010 -91.691 1.00 15.48 149 ALA C C 1
ATOM 17034 O O . ALA C 1 149 ? 30.852 73.464 -90.550 1.00 18.82 149 ALA C O 1
ATOM 17041 N N . ASN C 1 150 ? 29.742 73.439 -92.505 1.00 17.96 150 ASN C N 1
ATOM 17042 C CA . ASN C 1 150 ? 28.868 74.528 -92.092 1.00 16.90 150 ASN C CA 1
ATOM 17043 C C . ASN C 1 150 ? 27.866 74.086 -91.032 1.00 18.29 150 ASN C C 1
ATOM 17044 O O . ASN C 1 150 ? 27.402 74.919 -90.248 1.00 15.04 150 ASN C O 1
ATOM 17055 N N . VAL C 1 151 ? 27.514 72.797 -90.993 1.00 20.26 151 VAL C N 1
ATOM 17056 C CA . VAL C 1 151 ? 26.712 72.279 -89.886 1.00 18.11 151 VAL C CA 1
ATOM 17057 C C . VAL C 1 151 ? 27.497 72.383 -88.582 1.00 11.12 151 VAL C C 1
ATOM 17058 O O . VAL C 1 151 ? 27.004 72.906 -87.574 1.00 13.47 151 VAL C O 1
ATOM 17071 N N . ALA C 1 152 ? 28.738 71.891 -88.588 1.00 16.48 152 ALA C N 1
ATOM 17072 C CA . ALA C 1 152 ? 29.579 71.985 -87.400 1.00 16.01 152 ALA C CA 1
ATOM 17073 C C . ALA C 1 152 ? 29.779 73.439 -86.975 1.00 19.86 152 ALA C C 1
ATOM 17074 O O . ALA C 1 152 ? 29.791 73.747 -85.778 1.00 16.49 152 ALA C O 1
ATOM 17081 N N . ALA C 1 153 ? 29.921 74.348 -87.943 1.00 16.65 153 ALA C N 1
ATOM 17082 C CA . ALA C 1 153 ? 30.144 75.757 -87.621 1.00 15.03 153 ALA C CA 1
ATOM 17083 C C . ALA C 1 153 ? 28.976 76.356 -86.848 1.00 16.10 153 ALA C C 1
ATOM 17084 O O . ALA C 1 153 ? 29.180 77.153 -85.924 1.00 17.89 153 ALA C O 1
ATOM 17091 N N . LYS C 1 154 ? 27.744 76.008 -87.223 1.00 15.48 154 LYS C N 1
ATOM 17092 C CA . LYS C 1 154 ? 26.580 76.532 -86.513 1.00 18.85 154 LYS C CA 1
ATOM 17093 C C . LYS C 1 154 ? 26.538 76.039 -85.074 1.00 24.16 154 LYS C C 1
ATOM 17094 O O . LYS C 1 154 ? 26.213 76.804 -84.159 1.00 20.49 154 LYS C O 1
ATOM 17113 N N . VAL C 1 155 ? 26.821 74.755 -84.860 1.00 18.93 155 VAL C N 1
ATOM 17114 C CA . VAL C 1 155 ? 26.818 74.216 -83.506 1.00 20.28 155 VAL C CA 1
ATOM 17115 C C . VAL C 1 155 ? 27.942 74.831 -82.687 1.00 16.23 155 VAL C C 1
ATOM 17116 O O . VAL C 1 155 ? 27.752 75.188 -81.518 1.00 20.07 155 VAL C O 1
ATOM 17129 N N . ALA C 1 156 ? 29.131 74.959 -83.278 1.00 21.86 156 ALA C N 1
ATOM 17130 C CA . ALA C 1 156 ? 30.222 75.638 -82.589 1.00 19.39 156 ALA C CA 1
ATOM 17131 C C . ALA C 1 156 ? 29.809 77.040 -82.163 1.00 23.59 156 ALA C C 1
ATOM 17132 O O . ALA C 1 156 ? 30.063 77.450 -81.027 1.00 24.50 156 ALA C O 1
ATOM 17139 N N . GLU C 1 157 ? 29.151 77.784 -83.052 1.00 22.69 157 GLU C N 1
ATOM 17140 C CA . GLU C 1 157 ? 28.821 79.169 -82.739 1.00 27.16 157 GLU C CA 1
ATOM 17141 C C . GLU C 1 157 ? 27.860 79.261 -81.560 1.00 28.86 157 GLU C C 1
ATOM 17142 O O . GLU C 1 157 ? 28.007 80.137 -80.701 1.00 31.41 157 GLU C O 1
ATOM 17154 N N . HIS C 1 158 ? 26.872 78.370 -81.495 1.00 27.25 158 HIS C N 1
ATOM 17155 C CA . HIS C 1 158 ? 25.784 78.498 -80.535 1.00 26.33 158 HIS C CA 1
ATOM 17156 C C . HIS C 1 158 ? 25.864 77.525 -79.363 1.00 27.76 158 HIS C C 1
ATOM 17157 O O . HIS C 1 158 ? 25.020 77.607 -78.463 1.00 33.35 158 HIS C O 1
ATOM 17171 N N . ALA C 1 159 ? 26.841 76.613 -79.336 1.00 21.17 159 ALA C N 1
ATOM 17172 C CA . ALA C 1 159 ? 26.864 75.598 -78.287 1.00 21.58 159 ALA C CA 1
ATOM 17173 C C . ALA C 1 159 ? 28.262 75.255 -77.788 1.00 24.84 159 ALA C C 1
ATOM 17174 O O . ALA C 1 159 ? 28.405 74.276 -77.043 1.00 18.71 159 ALA C O 1
ATOM 17181 N N . LEU C 1 160 ? 29.290 76.033 -78.145 1.00 18.41 160 LEU C N 1
ATOM 17182 C CA . LEU C 1 160 ? 30.667 75.669 -77.816 1.00 17.98 160 LEU C CA 1
ATOM 17183 C C . LEU C 1 160 ? 30.837 75.367 -76.337 1.00 20.68 160 LEU C C 1
ATOM 17184 O O . LEU C 1 160 ? 31.576 74.448 -75.966 1.00 20.19 160 LEU C O 1
ATOM 17200 N N . ASP C 1 161 ? 30.166 76.135 -75.477 1.00 21.06 161 ASP C N 1
ATOM 17201 C CA . ASP C 1 161 ? 30.383 76.016 -74.039 1.00 27.04 161 ASP C CA 1
ATOM 17202 C C . ASP C 1 161 ? 29.923 74.672 -73.485 1.00 20.94 161 ASP C C 1
ATOM 17203 O O . ASP C 1 161 ? 30.452 74.231 -72.458 1.00 22.23 161 ASP C O 1
ATOM 17212 N N . ILE C 1 162 ? 28.951 74.010 -74.116 1.00 21.12 162 ILE C N 1
ATOM 17213 C CA . ILE C 1 162 ? 28.451 72.734 -73.603 1.00 23.39 162 ILE C CA 1
ATOM 17214 C C . ILE C 1 162 ? 28.931 71.527 -74.403 1.00 19.98 162 ILE C C 1
ATOM 17215 O O . ILE C 1 162 ? 28.720 70.388 -73.951 1.00 19.62 162 ILE C O 1
ATOM 17231 N N . LEU C 1 163 ? 29.588 71.723 -75.545 1.00 15.69 163 LEU C N 1
ATOM 17232 C CA . LEU C 1 163 ? 30.023 70.581 -76.349 1.00 16.58 163 LEU C CA 1
ATOM 17233 C C . LEU C 1 163 ? 30.995 69.644 -75.638 1.00 18.05 163 LEU C C 1
ATOM 17234 O O . LEU C 1 163 ? 30.939 68.433 -75.911 1.00 19.89 163 LEU C O 1
ATOM 17250 N N . PRO C 1 164 ? 31.912 70.102 -74.781 1.00 19.79 164 PRO C N 1
ATOM 17251 C CA . PRO C 1 164 ? 32.804 69.146 -74.108 1.00 16.11 164 PRO C CA 1
ATOM 17252 C C . PRO C 1 164 ? 32.070 68.172 -73.211 1.00 18.03 164 PRO C C 1
ATOM 17253 O O . PRO C 1 164 ? 32.651 67.152 -72.818 1.00 21.33 164 PRO C O 1
ATOM 17264 N N . TYR C 1 165 ? 30.821 68.463 -72.863 1.00 14.44 165 TYR C N 1
ATOM 17265 C CA . TYR C 1 165 ? 30.094 67.740 -71.832 1.00 18.39 165 TYR C CA 1
ATOM 17266 C C . TYR C 1 165 ? 28.942 66.931 -72.402 1.00 17.29 165 TYR C C 1
ATOM 17267 O O . TYR C 1 165 ? 28.114 66.420 -71.644 1.00 17.75 165 TYR C O 1
ATOM 17285 N N . ALA C 1 166 ? 28.870 66.812 -73.722 1.00 18.08 166 ALA C N 1
ATOM 17286 C CA . ALA C 1 166 ? 27.948 65.890 -74.380 1.00 16.22 166 ALA C CA 1
ATOM 17287 C C . ALA C 1 166 ? 28.692 64.576 -74.576 1.00 14.67 166 ALA C C 1
ATOM 17288 O O . ALA C 1 166 ? 29.498 64.437 -75.500 1.00 17.29 166 ALA C O 1
ATOM 17295 N N . SER C 1 167 ? 28.444 63.607 -73.696 1.00 18.42 167 SER C N 1
ATOM 17296 C CA . SER C 1 167 ? 29.136 62.333 -73.803 1.00 14.17 167 SER C CA 1
ATOM 17297 C C . SER C 1 167 ? 28.294 61.220 -73.200 1.00 14.70 167 SER C C 1
ATOM 17298 O O . SER C 1 167 ? 27.472 61.446 -72.308 1.00 13.80 167 SER C O 1
ATOM 17306 N N . SER C 1 168 ? 28.530 60.009 -73.704 1.00 15.49 168 SER C N 1
ATOM 17307 C CA . SER C 1 168 ? 27.820 58.838 -73.200 1.00 16.31 168 SER C CA 1
ATOM 17308 C C . SER C 1 168 ? 28.170 58.572 -71.739 1.00 15.59 168 SER C C 1
ATOM 17309 O O . SER C 1 168 ? 27.297 58.206 -70.944 1.00 15.80 168 SER C O 1
ATOM 17317 N N . ARG C 1 169 ? 29.434 58.769 -71.365 1.00 16.85 169 ARG C N 1
ATOM 17318 C CA . ARG C 1 169 ? 29.810 58.609 -69.964 1.00 17.67 169 ARG C CA 1
ATOM 17319 C C . ARG C 1 169 ? 29.067 59.607 -69.083 1.00 12.68 169 ARG C C 1
ATOM 17320 O O . ARG C 1 169 ? 28.647 59.264 -67.975 1.00 15.72 169 ARG C O 1
ATOM 17341 N N . ASN C 1 170 ? 28.856 60.842 -69.561 1.00 12.86 170 ASN C N 1
ATOM 17342 C CA . ASN C 1 170 ? 28.084 61.791 -68.756 1.00 11.83 170 ASN C CA 1
ATOM 17343 C C . ASN C 1 170 ? 26.623 61.377 -68.652 1.00 16.57 170 ASN C C 1
ATOM 17344 O O . ASN C 1 170 ? 25.984 61.598 -67.617 1.00 15.85 170 ASN C O 1
ATOM 17355 N N . ILE C 1 171 ? 26.061 60.800 -69.715 1.00 16.13 171 ILE C N 1
ATOM 17356 C CA . ILE C 1 171 ? 24.692 60.310 -69.624 1.00 17.82 171 ILE C CA 1
ATOM 17357 C C . ILE C 1 171 ? 24.616 59.139 -68.651 1.00 14.79 171 ILE C C 1
ATOM 17358 O O . ILE C 1 171 ? 23.645 59.003 -67.901 1.00 14.11 171 ILE C O 1
ATOM 17374 N N . ALA C 1 172 ? 25.653 58.301 -68.620 1.00 14.11 172 ALA C N 1
ATOM 17375 C CA . ALA C 1 172 ? 25.678 57.198 -67.661 1.00 18.60 172 ALA C CA 1
ATOM 17376 C C . ALA C 1 172 ? 25.756 57.715 -66.229 1.00 18.39 172 ALA C C 1
ATOM 17377 O O . ALA C 1 172 ? 25.161 57.127 -65.319 1.00 18.06 172 ALA C O 1
ATOM 17384 N N . ARG C 1 173 ? 26.491 58.811 -66.006 1.00 16.98 173 ARG C N 1
ATOM 17385 C CA . ARG C 1 173 ? 26.469 59.451 -64.693 1.00 18.84 173 ARG C CA 1
ATOM 17386 C C . ARG C 1 173 ? 25.103 60.070 -64.409 1.00 14.26 173 ARG C C 1
ATOM 17387 O O . ARG C 1 173 ? 24.612 60.010 -63.277 1.00 18.29 173 ARG C O 1
ATOM 17408 N N . ASP C 1 174 ? 24.462 60.653 -65.426 1.00 15.25 174 ASP C N 1
ATOM 17409 C CA . ASP C 1 174 ? 23.107 61.171 -65.248 1.00 18.39 174 ASP C CA 1
ATOM 17410 C C . ASP C 1 174 ? 22.149 60.065 -64.821 1.00 18.13 174 ASP C C 1
ATOM 17411 O O . ASP C 1 174 ? 21.225 60.300 -64.033 1.00 14.38 174 ASP C O 1
ATOM 17420 N N . ILE C 1 175 ? 22.329 58.859 -65.366 1.00 19.58 175 ILE C N 1
ATOM 17421 C CA . ILE C 1 175 ? 21.474 57.737 -64.980 1.00 16.54 175 ILE C CA 1
ATOM 17422 C C . ILE C 1 175 ? 21.670 57.420 -63.502 1.00 18.82 175 ILE C C 1
ATOM 17423 O O . ILE C 1 175 ? 20.704 57.181 -62.767 1.00 19.49 175 ILE C O 1
ATOM 17439 N N . GLU C 1 176 ? 22.922 57.441 -63.039 1.00 20.25 176 GLU C N 1
ATOM 17440 C CA . GLU C 1 176 ? 23.195 57.234 -61.619 1.00 22.51 176 GLU C CA 1
ATOM 17441 C C . GLU C 1 176 ? 22.510 58.290 -60.759 1.00 22.93 176 GLU C C 1
ATOM 17442 O O . GLU C 1 176 ? 21.962 57.974 -59.698 1.00 25.23 176 GLU C O 1
ATOM 17454 N N . VAL C 1 177 ? 22.531 59.553 -61.191 1.00 20.05 177 VAL C N 1
ATOM 17455 C CA . VAL C 1 177 ? 21.799 60.581 -60.457 1.00 18.79 177 VAL C CA 1
ATOM 17456 C C . VAL C 1 177 ? 20.324 60.218 -60.384 1.00 24.00 177 VAL C C 1
ATOM 17457 O O . VAL C 1 177 ? 19.695 60.298 -59.321 1.00 25.11 177 VAL C O 1
ATOM 17470 N N . ILE C 1 178 ? 19.749 59.816 -61.518 1.00 21.90 178 ILE C N 1
ATOM 17471 C CA . ILE C 1 178 ? 18.340 59.442 -61.548 1.00 19.98 178 ILE C CA 1
ATOM 17472 C C . ILE C 1 178 ? 18.079 58.311 -60.561 1.00 24.31 178 ILE C C 1
ATOM 17473 O O . ILE C 1 178 ? 17.148 58.374 -59.749 1.00 22.68 178 ILE C O 1
ATOM 17489 N N . ARG C 1 179 ? 18.904 57.261 -60.617 1.00 25.68 179 ARG C N 1
ATOM 17490 C CA . ARG C 1 179 ? 18.754 56.135 -59.701 1.00 26.26 179 ARG C CA 1
ATOM 17491 C C . ARG C 1 179 ? 18.721 56.608 -58.255 1.00 30.29 179 ARG C C 1
ATOM 17492 O O . ARG C 1 179 ? 17.829 56.231 -57.485 1.00 29.11 179 ARG C O 1
ATOM 17513 N N . GLY C 1 180 ? 19.701 57.429 -57.867 1.00 25.64 180 GLY C N 1
ATOM 17514 C CA . GLY C 1 180 ? 19.773 57.884 -56.489 1.00 27.83 180 GLY C CA 1
ATOM 17515 C C . GLY C 1 180 ? 18.625 58.800 -56.121 1.00 28.72 180 GLY C C 1
ATOM 17516 O O . GLY C 1 180 ? 18.122 58.756 -54.996 1.00 29.25 180 GLY C O 1
ATOM 17520 N N . ALA C 1 181 ? 18.192 59.641 -57.060 1.00 29.23 181 ALA C N 1
ATOM 17521 C CA . ALA C 1 181 ? 17.073 60.536 -56.796 1.00 30.78 181 ALA C CA 1
ATOM 17522 C C . ALA C 1 181 ? 15.755 59.785 -56.680 1.00 34.04 181 ALA C C 1
ATOM 17523 O O . ALA C 1 181 ? 14.823 60.291 -56.049 1.00 31.15 181 ALA C O 1
ATOM 17530 N N . LEU C 1 182 ? 15.651 58.602 -57.286 1.00 28.99 182 LEU C N 1
ATOM 17531 C CA . LEU C 1 182 ? 14.475 57.764 -57.103 1.00 34.35 182 LEU C CA 1
ATOM 17532 C C . LEU C 1 182 ? 14.526 56.977 -55.799 1.00 32.30 182 LEU C C 1
ATOM 17533 O O . LEU C 1 182 ? 13.532 56.334 -55.442 1.00 30.48 182 LEU C O 1
ATOM 17549 N N . GLY C 1 183 ? 15.651 57.024 -55.085 1.00 33.24 183 GLY C N 1
ATOM 17550 C CA . GLY C 1 183 ? 15.796 56.294 -53.839 1.00 29.83 183 GLY C CA 1
ATOM 17551 C C . GLY C 1 183 ? 16.058 54.815 -54.003 1.00 33.09 183 GLY C C 1
ATOM 17552 O O . GLY C 1 183 ? 15.736 54.033 -53.103 1.00 31.65 183 GLY C O 1
ATOM 17556 N N . GLU C 1 184 ? 16.650 54.403 -55.121 1.00 27.70 184 GLU C N 1
ATOM 17557 C CA . GLU C 1 184 ? 16.795 52.995 -55.461 1.00 30.26 184 GLU C CA 1
ATOM 17558 C C . GLU C 1 184 ? 18.254 52.575 -55.379 1.00 30.22 184 GLU C C 1
ATOM 17559 O O . GLU C 1 184 ? 19.146 53.294 -55.842 1.00 34.12 184 GLU C O 1
ATOM 17571 N N . ASP C 1 185 ? 18.489 51.405 -54.785 1.00 28.57 185 ASP C N 1
ATOM 17572 C CA . ASP C 1 185 ? 19.829 50.828 -54.754 1.00 35.04 185 ASP C CA 1
ATOM 17573 C C . ASP C 1 185 ? 20.183 50.208 -56.096 1.00 34.62 185 ASP C C 1
ATOM 17574 O O . ASP C 1 185 ? 21.286 50.415 -56.614 1.00 36.18 185 ASP C O 1
ATOM 17583 N N . ARG C 1 186 ? 19.260 49.436 -56.663 1.00 39.02 186 ARG C N 1
ATOM 17584 C CA . ARG C 1 186 ? 19.446 48.793 -57.952 1.00 41.70 186 ARG C CA 1
ATOM 17585 C C . ARG C 1 186 ? 18.298 49.183 -58.874 1.00 41.98 186 ARG C C 1
ATOM 17586 O O . ARG C 1 186 ? 17.180 49.445 -58.419 1.00 39.52 186 ARG C O 1
ATOM 17607 N N . ILE C 1 187 ? 18.586 49.246 -60.176 1.00 29.13 187 ILE C N 1
ATOM 17608 C CA . ILE C 1 187 ? 17.561 49.501 -61.181 1.00 30.94 187 ILE C CA 1
ATOM 17609 C C . ILE C 1 187 ? 17.677 48.459 -62.278 1.00 24.00 187 ILE C C 1
ATOM 17610 O O . ILE C 1 187 ? 18.761 47.941 -62.565 1.00 25.40 187 ILE C O 1
ATOM 17626 N N . SER C 1 188 ? 16.542 48.164 -62.894 1.00 24.14 188 SER C N 1
ATOM 17627 C CA . SER C 1 188 ? 16.503 47.426 -64.143 1.00 29.79 188 SER C CA 1
ATOM 17628 C C . SER C 1 188 ? 16.521 48.415 -65.307 1.00 25.39 188 SER C C 1
ATOM 17629 O O . SER C 1 188 ? 16.177 49.589 -65.158 1.00 24.64 188 SER C O 1
ATOM 17637 N N . TYR C 1 189 ? 16.943 47.928 -66.473 1.00 24.62 189 TYR C N 1
ATOM 17638 C CA . TYR C 1 189 ? 17.191 48.800 -67.612 1.00 26.50 189 TYR C CA 1
ATOM 17639 C C . TYR C 1 189 ? 16.758 48.115 -68.900 1.00 23.97 189 TYR C C 1
ATOM 17640 O O . TYR C 1 189 ? 17.028 46.928 -69.103 1.00 27.14 189 TYR C O 1
ATOM 17658 N N . LEU C 1 190 ? 16.085 48.878 -69.762 1.00 20.22 190 LEU C N 1
ATOM 17659 C CA . LEU C 1 190 ? 15.646 48.422 -71.076 1.00 23.71 190 LEU C CA 1
ATOM 17660 C C . LEU C 1 190 ? 16.011 49.500 -72.087 1.00 17.58 190 LEU C C 1
ATOM 17661 O O . LEU C 1 190 ? 15.524 50.629 -71.982 1.00 15.67 190 LEU C O 1
ATOM 17677 N N . GLY C 1 191 ? 16.852 49.157 -73.065 1.00 23.24 191 GLY C N 1
ATOM 17678 C CA . GLY C 1 191 ? 17.287 50.128 -74.050 1.00 27.75 191 GLY C CA 1
ATOM 17679 C C . GLY C 1 191 ? 17.401 49.526 -75.438 1.00 24.27 191 GLY C C 1
ATOM 17680 O O . GLY C 1 191 ? 17.568 48.316 -75.611 1.00 20.47 191 GLY C O 1
ATOM 17684 N N . TYR C 1 192 ? 17.319 50.416 -76.432 1.00 17.95 192 TYR C N 1
ATOM 17685 C CA . TYR C 1 192 ? 17.380 50.070 -77.845 1.00 19.62 192 TYR C CA 1
ATOM 17686 C C . TYR C 1 192 ? 18.417 50.929 -78.551 1.00 20.30 192 TYR C C 1
ATOM 17687 O O . TYR C 1 192 ? 18.577 52.106 -78.225 1.00 19.05 192 TYR C O 1
ATOM 17705 N N . SER C 1 193 ? 19.108 50.337 -79.526 1.00 17.01 193 SER C N 1
ATOM 17706 C CA . SER C 1 193 ? 19.964 51.079 -80.460 1.00 20.46 193 SER C CA 1
ATOM 17707 C C . SER C 1 193 ? 20.990 51.859 -79.645 1.00 19.16 193 SER C C 1
ATOM 17708 O O . SER C 1 193 ? 21.791 51.227 -78.936 1.00 18.88 193 SER C O 1
ATOM 17716 N N . TYR C 1 194 ? 21.024 53.193 -79.709 1.00 19.20 194 TYR C N 1
ATOM 17717 C CA . TYR C 1 194 ? 21.986 53.932 -78.895 1.00 18.57 194 TYR C CA 1
ATOM 17718 C C . TYR C 1 194 ? 21.815 53.610 -77.417 1.00 15.72 194 TYR C C 1
ATOM 17719 O O . TYR C 1 194 ? 22.803 53.556 -76.673 1.00 16.68 194 TYR C O 1
ATOM 17737 N N . GLY C 1 195 ? 20.577 53.373 -76.980 1.00 18.13 195 GLY C N 1
ATOM 17738 C CA . GLY C 1 195 ? 20.326 52.933 -75.618 1.00 22.75 195 GLY C CA 1
ATOM 17739 C C . GLY C 1 195 ? 21.024 51.641 -75.243 1.00 17.22 195 GLY C C 1
ATOM 17740 O O . GLY C 1 195 ? 21.200 51.374 -74.047 1.00 15.73 195 GLY C O 1
ATOM 17744 N N . THR C 1 196 ? 21.428 50.822 -76.228 1.00 16.40 196 THR C N 1
ATOM 17745 C CA . THR C 1 196 ? 22.179 49.619 -75.882 1.00 18.07 196 THR C CA 1
ATOM 17746 C C . THR C 1 196 ? 23.650 49.927 -75.665 1.00 17.62 196 THR C C 1
ATOM 17747 O O . THR C 1 196 ? 24.303 49.264 -74.852 1.00 18.28 196 THR C O 1
ATOM 17758 N N . TYR C 1 197 ? 24.190 50.927 -76.363 1.00 18.59 197 TYR C N 1
ATOM 17759 C CA . TYR C 1 197 ? 25.512 51.414 -75.999 1.00 17.08 197 TYR C CA 1
ATOM 17760 C C . TYR C 1 197 ? 25.493 52.035 -74.607 1.00 14.66 197 TYR C C 1
ATOM 17761 O O . TYR C 1 197 ? 26.397 51.785 -73.798 1.00 14.86 197 TYR C O 1
ATOM 17779 N N . LEU C 1 198 ? 24.460 52.831 -74.303 1.00 15.08 198 LEU C N 1
ATOM 17780 C CA . LEU C 1 198 ? 24.361 53.463 -72.989 1.00 14.85 198 LEU C CA 1
ATOM 17781 C C . LEU C 1 198 ? 24.215 52.436 -71.880 1.00 21.19 198 LEU C C 1
ATOM 17782 O O . LEU C 1 198 ? 24.793 52.593 -70.797 1.00 14.01 198 LEU C O 1
ATOM 17798 N N . GLY C 1 199 ? 23.402 51.406 -72.105 1.00 16.72 199 GLY C N 1
ATOM 17799 C CA . GLY C 1 199 ? 23.291 50.349 -71.114 1.00 14.51 199 GLY C CA 1
ATOM 17800 C C . GLY C 1 199 ? 24.607 49.632 -70.900 1.00 12.74 199 GLY C C 1
ATOM 17801 O O . GLY C 1 199 ? 24.941 49.247 -69.776 1.00 17.50 199 GLY C O 1
ATOM 17805 N N . ALA C 1 200 ? 25.379 49.445 -71.976 1.00 14.05 200 ALA C N 1
ATOM 17806 C CA . ALA C 1 200 ? 26.688 48.813 -71.850 1.00 14.46 200 ALA C CA 1
ATOM 17807 C C . ALA C 1 200 ? 27.667 49.711 -71.096 1.00 20.02 200 ALA C C 1
ATOM 17808 O O . ALA C 1 200 ? 28.429 49.235 -70.244 1.00 16.41 200 ALA C O 1
ATOM 17815 N N . VAL C 1 201 ? 27.652 51.016 -71.386 1.00 15.81 201 VAL C N 1
ATOM 17816 C CA . VAL C 1 201 ? 28.527 51.954 -70.681 1.00 13.19 201 VAL C CA 1
ATOM 17817 C C . VAL C 1 201 ? 28.138 52.046 -69.211 1.00 14.57 201 VAL C C 1
ATOM 17818 O O . VAL C 1 201 ? 28.985 51.933 -68.314 1.00 18.08 201 VAL C O 1
ATOM 17831 N N . TRP C 1 202 ? 26.855 52.275 -68.943 1.00 14.57 202 TRP C N 1
ATOM 17832 C CA . TRP C 1 202 ? 26.412 52.419 -67.560 1.00 14.95 202 TRP C CA 1
ATOM 17833 C C . TRP C 1 202 ? 26.673 51.148 -66.750 1.00 20.53 202 TRP C C 1
ATOM 17834 O O . TRP C 1 202 ? 27.079 51.223 -65.582 1.00 18.58 202 TRP C O 1
ATOM 17855 N N . THR C 1 203 ? 26.452 49.967 -67.341 1.00 18.08 203 THR C N 1
ATOM 17856 C CA . THR C 1 203 ? 26.767 48.753 -66.592 1.00 18.13 203 THR C CA 1
ATOM 17857 C C . THR C 1 203 ? 28.274 48.586 -66.418 1.00 20.43 203 THR C C 1
ATOM 17858 O O . THR C 1 203 ? 28.720 48.116 -65.366 1.00 20.42 203 THR C O 1
ATOM 17869 N N . GLN C 1 204 ? 29.077 48.979 -67.413 1.00 18.86 204 GLN C N 1
ATOM 17870 C CA . GLN C 1 204 ? 30.526 48.858 -67.268 1.00 21.88 204 GLN C CA 1
ATOM 17871 C C . GLN C 1 204 ? 31.028 49.750 -66.144 1.00 23.26 204 GLN C C 1
ATOM 17872 O O . GLN C 1 204 ? 31.932 49.366 -65.391 1.00 23.10 204 GLN C O 1
ATOM 17886 N N . MET C 1 205 ? 30.439 50.942 -66.015 1.00 20.06 205 MET C N 1
ATOM 17887 C CA . MET C 1 205 ? 30.865 51.927 -65.021 1.00 24.13 205 MET C CA 1
ATOM 17888 C C . MET C 1 205 ? 30.240 51.669 -63.655 1.00 23.65 205 MET C C 1
ATOM 17889 O O . MET C 1 205 ? 30.918 51.792 -62.626 1.00 21.44 205 MET C O 1
ATOM 17903 N N . PHE C 1 206 ? 28.945 51.321 -63.633 1.00 20.54 206 PHE C N 1
ATOM 17904 C CA . PHE C 1 206 ? 28.153 51.328 -62.408 1.00 21.03 206 PHE C CA 1
ATOM 17905 C C . PHE C 1 206 ? 27.293 50.075 -62.267 1.00 22.91 206 PHE C C 1
ATOM 17906 O O . PHE C 1 206 ? 26.295 50.103 -61.533 1.00 20.52 206 PHE C O 1
ATOM 17923 N N . GLY C 1 207 ? 27.650 48.987 -62.955 1.00 26.14 207 GLY C N 1
ATOM 17924 C CA . GLY C 1 207 ? 26.782 47.829 -63.085 1.00 26.26 207 GLY C CA 1
ATOM 17925 C C . GLY C 1 207 ? 26.541 47.062 -61.802 1.00 26.97 207 GLY C C 1
ATOM 17926 O O . GLY C 1 207 ? 25.647 46.209 -61.774 1.00 21.79 207 GLY C O 1
ATOM 17930 N N . GLU C 1 208 ? 27.311 47.330 -60.747 1.00 23.07 208 GLU C N 1
ATOM 17931 C CA . GLU C 1 208 ? 26.972 46.779 -59.441 1.00 28.95 208 GLU C CA 1
ATOM 17932 C C . GLU C 1 208 ? 25.605 47.256 -58.967 1.00 30.59 208 GLU C C 1
ATOM 17933 O O . GLU C 1 208 ? 25.045 46.676 -58.029 1.00 29.61 208 GLU C O 1
ATOM 17945 N N . HIS C 1 209 ? 25.056 48.299 -59.591 1.00 22.68 209 HIS C N 1
ATOM 17946 C CA . HIS C 1 209 ? 23.733 48.809 -59.259 1.00 20.71 209 HIS C CA 1
ATOM 17947 C C . HIS C 1 209 ? 22.653 48.347 -60.232 1.00 23.27 209 HIS C C 1
ATOM 17948 O O . HIS C 1 209 ? 21.551 48.905 -60.227 1.00 25.74 209 HIS C O 1
ATOM 17962 N N . ALA C 1 210 ? 22.932 47.343 -61.056 1.00 22.76 210 ALA C N 1
ATOM 17963 C CA . ALA C 1 210 ? 21.960 46.837 -62.015 1.00 26.50 210 ALA C CA 1
ATOM 17964 C C . ALA C 1 210 ? 21.239 45.617 -61.455 1.00 23.11 210 ALA C C 1
ATOM 17965 O O . ALA C 1 210 ? 21.865 44.730 -60.867 1.00 27.00 210 ALA C O 1
ATOM 17972 N N . ASP C 1 211 ? 19.917 45.593 -61.637 1.00 30.39 211 ASP C N 1
ATOM 17973 C CA . ASP C 1 211 ? 19.104 44.417 -61.354 1.00 28.36 211 ASP C CA 1
ATOM 17974 C C . ASP C 1 211 ? 19.047 43.553 -62.609 1.00 19.34 211 ASP C C 1
ATOM 17975 O O . ASP C 1 211 ? 19.907 42.689 -62.813 1.00 27.22 211 ASP C O 1
ATOM 17984 N N . ARG C 1 212 ? 18.067 43.808 -63.472 1.00 25.75 212 ARG C N 1
ATOM 17985 C CA . ARG C 1 212 ? 17.913 43.102 -64.737 1.00 28.62 212 ARG C CA 1
ATOM 17986 C C . ARG C 1 212 ? 18.058 44.099 -65.882 1.00 25.14 212 ARG C C 1
ATOM 17987 O O . ARG C 1 212 ? 17.495 45.197 -65.834 1.00 24.65 212 ARG C O 1
ATOM 18008 N N . VAL C 1 213 ? 18.827 43.714 -66.897 1.00 26.53 213 VAL C N 1
ATOM 18009 C CA . VAL C 1 213 ? 19.209 44.588 -68.002 1.00 23.87 213 VAL C CA 1
ATOM 18010 C C . VAL C 1 213 ? 18.833 43.900 -69.309 1.00 16.93 213 VAL C C 1
ATOM 18011 O O . VAL C 1 213 ? 19.297 42.785 -69.579 1.00 22.79 213 VAL C O 1
ATOM 18024 N N . VAL C 1 214 ? 18.005 44.563 -70.118 1.00 18.77 214 VAL C N 1
ATOM 18025 C CA . VAL C 1 214 ? 17.596 44.074 -71.434 1.00 21.56 214 VAL C CA 1
ATOM 18026 C C . VAL C 1 214 ? 18.062 45.084 -72.479 1.00 16.08 214 VAL C C 1
ATOM 18027 O O . VAL C 1 214 ? 17.646 46.247 -72.446 1.00 19.00 214 VAL C O 1
ATOM 18040 N N . LEU C 1 215 ? 18.893 44.633 -73.421 1.00 23.10 215 LEU C N 1
ATOM 18041 C CA . LEU C 1 215 ? 19.342 45.456 -74.542 1.00 19.17 215 LEU C CA 1
ATOM 18042 C C . LEU C 1 215 ? 18.841 44.846 -75.844 1.00 19.68 215 LEU C C 1
ATOM 18043 O O . LEU C 1 215 ? 19.091 43.667 -76.112 1.00 19.39 215 LEU C O 1
ATOM 18059 N N . ASP C 1 216 ? 18.167 45.656 -76.664 1.00 17.30 216 ASP C N 1
ATOM 18060 C CA . ASP C 1 216 ? 17.411 45.165 -77.814 1.00 22.84 216 ASP C CA 1
ATOM 18061 C C . ASP C 1 216 ? 17.779 45.963 -79.062 1.00 23.04 216 ASP C C 1
ATOM 18062 O O . ASP C 1 216 ? 17.589 47.183 -79.096 1.00 23.52 216 ASP C O 1
ATOM 18071 N N . SER C 1 217 ? 18.277 45.265 -80.087 1.00 19.89 217 SER C N 1
ATOM 18072 C CA . SER C 1 217 ? 18.765 45.870 -81.326 1.00 20.45 217 SER C CA 1
ATOM 18073 C C . SER C 1 217 ? 20.067 46.617 -81.048 1.00 22.31 217 SER C C 1
ATOM 18074 O O . SER C 1 217 ? 20.051 47.810 -80.730 1.00 16.70 217 SER C O 1
ATOM 18082 N N . ILE C 1 218 ? 21.191 45.918 -81.211 1.00 20.67 218 ILE C N 1
ATOM 18083 C CA . ILE C 1 218 ? 22.419 46.176 -80.458 1.00 23.21 218 ILE C CA 1
ATOM 18084 C C . ILE C 1 218 ? 23.414 46.990 -81.271 1.00 22.46 218 ILE C C 1
ATOM 18085 O O . ILE C 1 218 ? 23.711 46.658 -82.427 1.00 19.05 218 ILE C O 1
ATOM 18101 N N . CYS C 1 219 ? 23.974 48.016 -80.628 1.00 22.28 219 CYS C N 1
ATOM 18102 C CA A CYS C 1 219 ? 25.111 48.728 -81.177 0.62 20.13 219 CYS C CA 1
ATOM 18103 C CA B CYS C 1 219 ? 25.134 48.742 -81.142 0.38 20.23 219 CYS C CA 1
ATOM 18104 C C . CYS C 1 219 ? 26.381 47.895 -80.993 1.00 17.87 219 CYS C C 1
ATOM 18105 O O . CYS C 1 219 ? 26.618 47.319 -79.932 1.00 22.96 219 CYS C O 1
ATOM 18120 N N . SER C 1 220 ? 27.197 47.826 -82.033 1.00 19.34 220 SER C N 1
ATOM 18121 C CA . SER C 1 220 ? 28.466 47.129 -81.881 1.00 19.09 220 SER C CA 1
ATOM 18122 C C . SER C 1 220 ? 29.405 47.941 -80.988 1.00 26.56 220 SER C C 1
ATOM 18123 O O . SER C 1 220 ? 29.503 49.162 -81.141 1.00 19.89 220 SER C O 1
ATOM 18131 N N . PRO C 1 221 ? 30.122 47.294 -80.062 1.00 26.06 221 PRO C N 1
ATOM 18132 C CA . PRO C 1 221 ? 31.144 48.016 -79.289 1.00 19.98 221 PRO C CA 1
ATOM 18133 C C . PRO C 1 221 ? 32.313 48.510 -80.125 1.00 25.52 221 PRO C C 1
ATOM 18134 O O . PRO C 1 221 ? 33.031 49.411 -79.670 1.00 23.12 221 PRO C O 1
ATOM 18145 N N . ASP C 1 222 ? 32.547 47.939 -81.310 1.00 22.69 222 ASP C N 1
ATOM 18146 C CA . ASP C 1 222 ? 33.630 48.372 -82.188 1.00 26.73 222 ASP C CA 1
ATOM 18147 C C . ASP C 1 222 ? 33.288 49.621 -82.988 1.00 23.19 222 ASP C C 1
ATOM 18148 O O . ASP C 1 222 ? 34.126 50.079 -83.770 1.00 22.72 222 ASP C O 1
ATOM 18157 N N . TRP C 1 223 ? 32.080 50.156 -82.846 1.00 19.17 223 TRP C N 1
ATOM 18158 C CA . TRP C 1 223 ? 31.566 51.152 -83.779 1.00 18.27 223 TRP C CA 1
ATOM 18159 C C . TRP C 1 223 ? 31.958 52.585 -83.447 1.00 20.38 223 TRP C C 1
ATOM 18160 O O . TRP C 1 223 ? 31.855 53.450 -84.324 1.00 18.03 223 TRP C O 1
ATOM 18181 N N . VAL C 1 224 ? 32.357 52.867 -82.208 1.00 18.05 224 VAL C N 1
ATOM 18182 C CA . VAL C 1 224 ? 32.480 54.247 -81.729 1.00 19.31 224 VAL C CA 1
ATOM 18183 C C . VAL C 1 224 ? 33.495 55.028 -82.563 1.00 17.60 224 VAL C C 1
ATOM 18184 O O . VAL C 1 224 ? 34.692 54.733 -82.499 1.00 21.46 224 VAL C O 1
ATOM 18197 N N . TRP C 1 225 ? 33.055 55.991 -83.383 1.00 15.83 225 TRP C N 1
ATOM 18198 C CA . TRP C 1 225 ? 31.663 56.171 -83.819 1.00 14.90 225 TRP C CA 1
ATOM 18199 C C . TRP C 1 225 ? 31.525 56.198 -85.336 1.00 13.99 225 TRP C C 1
ATOM 18200 O O . TRP C 1 225 ? 30.402 56.269 -85.841 1.00 17.80 225 TRP C O 1
ATOM 18221 N N . ARG C 1 226 ? 32.622 56.180 -86.094 1.00 17.41 226 ARG C N 1
ATOM 18222 C CA . ARG C 1 226 ? 32.424 56.153 -87.538 1.00 17.11 226 ARG C CA 1
ATOM 18223 C C . ARG C 1 226 ? 32.102 54.754 -88.055 1.00 19.09 226 ARG C C 1
ATOM 18224 O O . ARG C 1 226 ? 31.528 54.631 -89.141 1.00 17.53 226 ARG C O 1
ATOM 18245 N N . GLY C 1 227 ? 32.450 53.705 -87.311 1.00 18.39 227 GLY C N 1
ATOM 18246 C CA . GLY C 1 227 ? 32.058 52.363 -87.715 1.00 20.17 227 GLY C CA 1
ATOM 18247 C C . GLY C 1 227 ? 30.553 52.186 -87.780 1.00 21.61 227 GLY C C 1
ATOM 18248 O O . GLY C 1 227 ? 30.050 51.401 -88.588 1.00 23.39 227 GLY C O 1
ATOM 18252 N N . LEU C 1 228 ? 29.817 52.899 -86.923 1.00 17.31 228 LEU C N 1
ATOM 18253 C CA . LEU C 1 228 ? 28.364 52.948 -87.035 1.00 20.28 228 LEU C CA 1
ATOM 18254 C C . LEU C 1 228 ? 27.940 53.372 -88.433 1.00 25.38 228 LEU C C 1
ATOM 18255 O O . LEU C 1 228 ? 26.926 52.897 -88.961 1.00 20.66 228 LEU C O 1
ATOM 18271 N N . PHE C 1 229 ? 28.698 54.287 -89.038 1.00 18.19 229 PHE C N 1
ATOM 18272 C CA . PHE C 1 229 ? 28.387 54.774 -90.374 1.00 22.85 229 PHE C CA 1
ATOM 18273 C C . PHE C 1 229 ? 28.863 53.790 -91.440 1.00 21.28 229 PHE C C 1
ATOM 18274 O O . PHE C 1 229 ? 28.076 53.352 -92.289 1.00 19.03 229 PHE C O 1
ATOM 18291 N N . THR C 1 230 ? 30.143 53.403 -91.390 1.00 20.08 230 THR C N 1
ATOM 18292 C CA . THR C 1 230 ? 30.743 52.661 -92.490 1.00 22.54 230 THR C CA 1
ATOM 18293 C C . THR C 1 230 ? 30.308 51.200 -92.537 1.00 24.23 230 THR C C 1
ATOM 18294 O O . THR C 1 230 ? 30.465 50.563 -93.583 1.00 22.47 230 THR C O 1
ATOM 18305 N N . ASP C 1 231 ? 29.774 50.653 -91.442 1.00 19.99 231 ASP C N 1
ATOM 18306 C CA . ASP C 1 231 ? 29.206 49.310 -91.476 1.00 26.65 231 ASP C CA 1
ATOM 18307 C C . ASP C 1 231 ? 27.792 49.274 -92.040 1.00 27.54 231 ASP C C 1
ATOM 18308 O O . ASP C 1 231 ? 27.291 48.179 -92.327 1.00 24.45 231 ASP C O 1
ATOM 18317 N N . PHE C 1 232 ? 27.135 50.427 -92.215 1.00 18.95 232 PHE C N 1
ATOM 18318 C CA . PHE C 1 232 ? 25.721 50.424 -92.563 1.00 21.57 232 PHE C CA 1
ATOM 18319 C C . PHE C 1 232 ? 25.481 50.003 -94.015 1.00 25.61 232 PHE C C 1
ATOM 18320 O O . PHE C 1 232 ? 24.570 49.203 -94.269 1.00 22.95 232 PHE C O 1
ATOM 18337 N N . PRO C 1 233 ? 26.245 50.500 -94.990 1.00 23.18 233 PRO C N 1
ATOM 18338 C CA . PRO C 1 233 ? 25.875 50.289 -96.403 1.00 24.80 233 PRO C CA 1
ATOM 18339 C C . PRO C 1 233 ? 25.692 48.820 -96.753 1.00 25.13 233 PRO C C 1
ATOM 18340 O O . PRO C 1 233 ? 24.698 48.474 -97.403 1.00 25.25 233 PRO C O 1
ATOM 18351 N N . PRO C 1 234 ? 26.608 47.922 -96.368 1.00 24.63 234 PRO C N 1
ATOM 18352 C CA . PRO C 1 234 ? 26.366 46.501 -96.686 1.00 25.68 234 PRO C CA 1
ATOM 18353 C C . PRO C 1 234 ? 25.054 45.992 -96.126 1.00 28.76 234 PRO C C 1
ATOM 18354 O O . PRO C 1 234 ? 24.384 45.168 -96.764 1.00 26.66 234 PRO C O 1
ATOM 18365 N N . ASN C 1 235 ? 24.659 46.478 -94.949 1.00 23.78 235 ASN C N 1
ATOM 18366 C CA . ASN C 1 235 ? 23.402 46.070 -94.341 1.00 21.30 235 ASN C CA 1
ATOM 18367 C C . ASN C 1 235 ? 22.211 46.741 -95.011 1.00 27.01 235 ASN C C 1
ATOM 18368 O O . ASN C 1 235 ? 21.148 46.126 -95.150 1.00 24.46 235 ASN C O 1
ATOM 18379 N N . GLY C 1 236 ? 22.366 47.996 -95.436 1.00 22.74 236 GLY C N 1
ATOM 18380 C CA . GLY C 1 236 ? 21.326 48.621 -96.235 1.00 23.69 236 GLY C CA 1
ATOM 18381 C C . GLY C 1 236 ? 21.077 47.875 -97.534 1.00 25.24 236 GLY C C 1
ATOM 18382 O O . GLY C 1 236 ? 19.929 47.698 -97.949 1.00 25.84 236 GLY C O 1
ATOM 18386 N N . GLU C 1 237 ? 22.150 47.434 -98.196 1.00 21.39 237 GLU C N 1
ATOM 18387 C CA . GLU C 1 237 ? 21.998 46.662 -99.425 1.00 27.84 237 GLU C CA 1
ATOM 18388 C C . GLU C 1 237 ? 21.253 45.363 -99.161 1.00 32.05 237 GLU C C 1
ATOM 18389 O O . GLU C 1 237 ? 20.380 44.966 -99.941 1.00 32.26 237 GLU C O 1
ATOM 18401 N N . ARG C 1 238 ? 21.594 44.683 -98.067 1.00 27.59 238 ARG C N 1
ATOM 18402 C CA . ARG C 1 238 ? 20.958 43.410 -97.747 1.00 30.14 238 ARG C CA 1
ATOM 18403 C C . ARG C 1 238 ? 19.472 43.594 -97.464 1.00 30.19 238 ARG C C 1
ATOM 18404 O O . ARG C 1 238 ? 18.636 42.823 -97.953 1.00 30.19 238 ARG C O 1
ATOM 18425 N N . ALA C 1 239 ? 19.119 44.622 -96.691 1.00 27.42 239 ALA C N 1
ATOM 18426 C CA . ALA C 1 239 ? 17.720 44.834 -96.335 1.00 31.32 239 ALA C CA 1
ATOM 18427 C C . ALA C 1 239 ? 16.905 45.345 -97.516 1.00 32.47 239 ALA C C 1
ATOM 18428 O O . ALA C 1 239 ? 15.709 45.048 -97.618 1.00 29.35 239 ALA C O 1
ATOM 18435 N N . LEU C 1 240 ? 17.524 46.121 -98.408 1.00 23.87 240 LEU C N 1
ATOM 18436 C CA . LEU C 1 240 ? 16.825 46.572 -99.607 1.00 31.75 240 LEU C CA 1
ATOM 18437 C C . LEU C 1 240 ? 16.592 45.409 -100.563 1.00 26.97 240 LEU C C 1
ATOM 18438 O O . LEU C 1 240 ? 15.527 45.304 -101.182 1.00 30.80 240 LEU C O 1
ATOM 18454 N N . THR C 1 241 ? 17.581 44.522 -100.678 1.00 27.59 241 THR C N 1
ATOM 18455 C CA . THR C 1 241 ? 17.481 43.361 -101.552 1.00 34.74 241 THR C CA 1
ATOM 18456 C C . THR C 1 241 ? 16.452 42.357 -101.038 1.00 41.17 241 THR C C 1
ATOM 18457 O O . THR C 1 241 ? 15.876 41.603 -101.830 1.00 36.09 241 THR C O 1
ATOM 18468 N N . ARG C 1 242 ? 16.208 42.336 -99.724 1.00 36.46 242 ARG C N 1
ATOM 18469 C CA . ARG C 1 242 ? 15.201 41.440 -99.158 1.00 37.65 242 ARG C CA 1
ATOM 18470 C C . ARG C 1 242 ? 13.793 41.946 -99.451 1.00 36.71 242 ARG C C 1
ATOM 18471 O O . ARG C 1 242 ? 12.894 41.159 -99.777 1.00 36.22 242 ARG C O 1
ATOM 18492 N N . TRP C 1 243 ? 13.583 43.259 -99.346 1.00 29.42 243 TRP C N 1
ATOM 18493 C CA . TRP C 1 243 ? 12.312 43.838 -99.759 1.00 29.57 243 TRP C CA 1
ATOM 18494 C C . TRP C 1 243 ? 12.093 43.683 -101.258 1.00 35.86 243 TRP C C 1
ATOM 18495 O O . TRP C 1 243 ? 10.952 43.514 -101.707 1.00 32.92 243 TRP C O 1
ATOM 18516 N N . ALA C 1 244 ? 13.174 43.728 -102.042 1.00 28.28 244 ALA C N 1
ATOM 18517 C CA . ALA C 1 244 ? 13.059 43.622 -103.492 1.00 39.39 244 ALA C CA 1
ATOM 18518 C C . ALA C 1 244 ? 12.628 42.221 -103.913 1.00 40.94 244 ALA C C 1
ATOM 18519 O O . ALA C 1 244 ? 11.860 42.063 -104.869 1.00 40.24 244 ALA C O 1
ATOM 18526 N N . ARG C 1 245 ? 13.117 41.191 -103.218 1.00 36.94 245 ARG C N 1
ATOM 18527 C CA . ARG C 1 245 ? 12.622 39.837 -103.453 1.00 40.73 245 ARG C CA 1
ATOM 18528 C C . ARG C 1 245 ? 11.128 39.741 -103.150 1.00 41.51 245 ARG C C 1
ATOM 18529 O O . ARG C 1 245 ? 10.370 39.118 -103.903 1.00 42.56 245 ARG C O 1
ATOM 18550 N N . TRP C 1 246 ? 10.690 40.367 -102.056 1.00 35.25 246 TRP C N 1
ATOM 18551 C CA . TRP C 1 246 ? 9.279 40.366 -101.675 1.00 36.98 246 TRP C CA 1
ATOM 18552 C C . TRP C 1 246 ? 8.422 41.089 -102.705 1.00 40.84 246 TRP C C 1
ATOM 18553 O O . TRP C 1 246 ? 7.357 40.599 -103.098 1.00 40.31 246 TRP C O 1
ATOM 18574 N N . ALA C 1 247 ? 8.865 42.267 -103.148 1.00 37.09 247 ALA C N 1
ATOM 18575 C CA . ALA C 1 247 ? 8.089 43.034 -104.117 1.00 37.68 247 ALA C CA 1
ATOM 18576 C C . ALA C 1 247 ? 8.093 42.389 -105.497 1.00 37.85 247 ALA C C 1
ATOM 18577 O O . ALA C 1 247 ? 7.157 42.612 -106.273 1.00 35.04 247 ALA C O 1
ATOM 18584 N N . ALA C 1 248 ? 9.123 41.599 -105.816 1.00 34.54 248 ALA C N 1
ATOM 18585 C CA . ALA C 1 248 ? 9.177 40.907 -107.096 1.00 39.72 248 ALA C CA 1
ATOM 18586 C C . ALA C 1 248 ? 8.103 39.832 -107.204 1.00 47.45 248 ALA C C 1
ATOM 18587 O O . ALA C 1 248 ? 7.689 39.494 -108.318 1.00 44.46 248 ALA C O 1
ATOM 18594 N N . ALA C 1 249 ? 7.647 39.291 -106.074 1.00 41.78 249 ALA C N 1
ATOM 18595 C CA . ALA C 1 249 ? 6.562 38.319 -106.073 1.00 37.35 249 ALA C CA 1
ATOM 18596 C C . ALA C 1 249 ? 5.193 38.970 -106.190 1.00 40.72 249 ALA C C 1
ATOM 18597 O O . ALA C 1 249 ? 4.190 38.257 -106.304 1.00 46.22 249 ALA C O 1
ATOM 18604 N N . ARG C 1 250 ? 5.132 40.299 -106.164 1.00 35.28 250 ARG C N 1
ATOM 18605 C CA . ARG C 1 250 ? 3.880 41.045 -106.173 1.00 41.61 250 ARG C CA 1
ATOM 18606 C C . ARG C 1 250 ? 3.830 41.998 -107.365 1.00 36.92 250 ARG C C 1
ATOM 18607 O O . ARG C 1 250 ? 3.162 43.037 -107.328 1.00 33.58 250 ARG C O 1
ATOM 18628 N N . ASP C 1 251 ? 4.534 41.627 -108.440 1.00 37.69 251 ASP C N 1
ATOM 18629 C CA . ASP C 1 251 ? 4.569 42.430 -109.658 1.00 42.43 251 ASP C CA 1
ATOM 18630 C C . ASP C 1 251 ? 3.173 42.751 -110.177 1.00 42.50 251 ASP C C 1
ATOM 18631 O O . ASP C 1 251 ? 2.966 43.802 -110.793 1.00 40.53 251 ASP C O 1
ATOM 18640 N N . ALA C 1 252 ? 2.203 41.864 -109.942 1.00 42.44 252 ALA C N 1
ATOM 18641 C CA . ALA C 1 252 ? 0.858 42.087 -110.454 1.00 40.57 252 ALA C CA 1
ATOM 18642 C C . ALA C 1 252 ? 0.144 43.218 -109.727 1.00 46.14 252 ALA C C 1
ATOM 18643 O O . ALA C 1 252 ? -0.774 43.823 -110.291 1.00 44.35 252 ALA C O 1
ATOM 18650 N N . ASP C 1 253 ? 0.542 43.514 -108.493 1.00 40.30 253 ASP C N 1
ATOM 18651 C CA . ASP C 1 253 ? -0.018 44.623 -107.733 1.00 49.63 253 ASP C CA 1
ATOM 18652 C C . ASP C 1 253 ? 0.853 45.869 -107.792 1.00 48.67 253 ASP C C 1
ATOM 18653 O O . ASP C 1 253 ? 0.331 46.986 -107.877 1.00 50.31 253 ASP C O 1
ATOM 18662 N N . LEU C 1 254 ? 2.173 45.700 -107.760 1.00 51.01 254 LEU C N 1
ATOM 18663 C CA . LEU C 1 254 ? 3.092 46.823 -107.633 1.00 49.00 254 LEU C CA 1
ATOM 18664 C C . LEU C 1 254 ? 3.575 47.337 -108.985 1.00 48.19 254 LEU C C 1
ATOM 18665 O O . LEU C 1 254 ? 3.674 48.553 -109.185 1.00 46.47 254 LEU C O 1
ATOM 18681 N N . GLY C 1 255 ? 3.868 46.438 -109.923 1.00 44.89 255 GLY C N 1
ATOM 18682 C CA . GLY C 1 255 ? 4.340 46.849 -111.228 1.00 44.65 255 GLY C CA 1
ATOM 18683 C C . GLY C 1 255 ? 5.785 47.280 -111.254 1.00 46.52 255 GLY C C 1
ATOM 18684 O O . GLY C 1 255 ? 6.195 47.993 -112.177 1.00 43.30 255 GLY C O 1
ATOM 18688 N N . LEU C 1 256 ? 6.571 46.878 -110.258 1.00 46.18 256 LEU C N 1
ATOM 18689 C CA . LEU C 1 256 ? 7.978 47.237 -110.181 1.00 41.92 256 LEU C CA 1
ATOM 18690 C C . LEU C 1 256 ? 8.892 46.178 -110.782 1.00 42.65 256 LEU C C 1
ATOM 18691 O O . LEU C 1 256 ? 10.095 46.421 -110.902 1.00 38.55 256 LEU C O 1
ATOM 18707 N N . GLY C 1 257 ? 8.358 45.027 -111.171 1.00 43.86 257 GLY C N 1
ATOM 18708 C CA . GLY C 1 257 ? 9.144 43.964 -111.763 1.00 40.76 257 GLY C CA 1
ATOM 18709 C C . GLY C 1 257 ? 8.903 42.633 -111.075 1.00 41.69 257 GLY C C 1
ATOM 18710 O O . GLY C 1 257 ? 8.354 42.549 -109.979 1.00 42.71 257 GLY C O 1
ATOM 18714 N N . ALA C 1 258 ? 9.341 41.577 -111.758 1.00 42.68 258 ALA C N 1
ATOM 18715 C CA . ALA C 1 258 ? 9.110 40.206 -111.321 1.00 43.77 258 ALA C CA 1
ATOM 18716 C C . ALA C 1 258 ? 10.388 39.512 -110.867 1.00 45.61 258 ALA C C 1
ATOM 18717 O O . ALA C 1 258 ? 10.385 38.294 -110.662 1.00 44.28 258 ALA C O 1
ATOM 18724 N N . THR C 1 259 ? 11.477 40.261 -110.707 1.00 47.16 259 THR C N 1
ATOM 18725 C CA . THR C 1 259 ? 12.743 39.741 -110.210 1.00 44.20 259 THR C CA 1
ATOM 18726 C C . THR C 1 259 ? 13.366 40.807 -109.320 1.00 41.42 259 THR C C 1
ATOM 18727 O O . THR C 1 259 ? 13.087 41.997 -109.491 1.00 40.35 259 THR C O 1
ATOM 18738 N N . ASP C 1 260 ? 14.210 40.386 -108.368 1.00 46.78 260 ASP C N 1
ATOM 18739 C CA . ASP C 1 260 ? 14.892 41.371 -107.523 1.00 46.26 260 ASP C CA 1
ATOM 18740 C C . ASP C 1 260 ? 15.600 42.407 -108.384 1.00 42.32 260 ASP C C 1
ATOM 18741 O O . ASP C 1 260 ? 15.511 43.613 -108.130 1.00 35.66 260 ASP C O 1
ATOM 18750 N N . GLY C 1 261 ? 16.324 41.943 -109.405 1.00 41.83 261 GLY C N 1
ATOM 18751 C CA . GLY C 1 261 ? 17.035 42.862 -110.277 1.00 43.23 261 GLY C CA 1
ATOM 18752 C C . GLY C 1 261 ? 16.126 43.900 -110.906 1.00 42.19 261 GLY C C 1
ATOM 18753 O O . GLY C 1 261 ? 16.492 45.072 -111.022 1.00 36.66 261 GLY C O 1
ATOM 18757 N N . ALA C 1 262 ? 14.928 43.488 -111.325 1.00 41.04 262 ALA C N 1
ATOM 18758 C CA . ALA C 1 262 ? 14.028 44.415 -112.005 1.00 41.36 262 ALA C CA 1
ATOM 18759 C C . ALA C 1 262 ? 13.499 45.471 -111.043 1.00 36.65 262 ALA C C 1
ATOM 18760 O O . ALA C 1 262 ? 13.484 46.666 -111.363 1.00 33.19 262 ALA C O 1
ATOM 18767 N N . VAL C 1 263 ? 13.051 45.050 -109.859 1.00 36.02 263 VAL C N 1
ATOM 18768 C CA A VAL C 1 263 ? 12.588 46.002 -108.851 0.69 36.68 263 VAL C CA 1
ATOM 18769 C CA B VAL C 1 263 ? 12.581 46.022 -108.877 0.31 36.67 263 VAL C CA 1
ATOM 18770 C C . VAL C 1 263 ? 13.721 46.940 -108.452 1.00 28.25 263 VAL C C 1
ATOM 18771 O O . VAL C 1 263 ? 13.530 48.154 -108.311 1.00 30.66 263 VAL C O 1
ATOM 18796 N N . ARG C 1 264 ? 14.923 46.391 -108.260 1.00 33.96 264 ARG C N 1
ATOM 18797 C CA . ARG C 1 264 ? 16.054 47.230 -107.873 1.00 34.53 264 ARG C CA 1
ATOM 18798 C C . ARG C 1 264 ? 16.395 48.231 -108.970 1.00 36.82 264 ARG C C 1
ATOM 18799 O O . ARG C 1 264 ? 16.693 49.396 -108.684 1.00 33.51 264 ARG C O 1
ATOM 18820 N N . ALA C 1 265 ? 16.358 47.797 -110.234 1.00 36.00 265 ALA C N 1
ATOM 18821 C CA . ALA C 1 265 ? 16.620 48.719 -111.336 1.00 32.96 265 ALA C CA 1
ATOM 18822 C C . ALA C 1 265 ? 15.560 49.810 -111.412 1.00 35.44 265 ALA C C 1
ATOM 18823 O O . ALA C 1 265 ? 15.868 50.953 -111.775 1.00 36.02 265 ALA C O 1
ATOM 18830 N N . ALA C 1 266 ? 14.312 49.485 -111.070 1.00 30.64 266 ALA C N 1
ATOM 18831 C CA . ALA C 1 266 ? 13.265 50.500 -111.030 1.00 30.55 266 ALA C CA 1
ATOM 18832 C C . ALA C 1 266 ? 13.575 51.569 -109.990 1.00 29.75 266 ALA C C 1
ATOM 18833 O O . ALA C 1 266 ? 13.494 52.770 -110.271 1.00 30.24 266 ALA C O 1
ATOM 18840 N N . TYR C 1 267 ? 13.918 51.149 -108.771 1.00 29.15 267 TYR C N 1
ATOM 18841 C CA . TYR C 1 267 ? 14.243 52.108 -107.720 1.00 30.58 267 TYR C CA 1
ATOM 18842 C C . TYR C 1 267 ? 15.505 52.894 -108.067 1.00 27.17 267 TYR C C 1
ATOM 18843 O O . TYR C 1 267 ? 15.533 54.125 -107.948 1.00 25.92 267 TYR C O 1
ATOM 18861 N N . ASP C 1 268 ? 16.560 52.199 -108.511 1.00 30.22 268 ASP C N 1
ATOM 18862 C CA . ASP C 1 268 ? 17.765 52.883 -108.977 1.00 31.45 268 ASP C CA 1
ATOM 18863 C C . ASP C 1 268 ? 17.445 53.926 -110.033 1.00 36.08 268 ASP C C 1
ATOM 18864 O O . ASP C 1 268 ? 18.165 54.925 -110.159 1.00 30.24 268 ASP C O 1
ATOM 18873 N N . GLY C 1 269 ? 16.396 53.697 -110.825 1.00 31.96 269 GLY C N 1
ATOM 18874 C CA . GLY C 1 269 ? 15.984 54.697 -111.790 1.00 29.71 269 GLY C CA 1
ATOM 18875 C C . GLY C 1 269 ? 15.503 55.967 -111.121 1.00 32.65 269 GLY C C 1
ATOM 18876 O O . GLY C 1 269 ? 15.731 57.070 -111.622 1.00 29.82 269 GLY C O 1
ATOM 18880 N N . VAL C 1 270 ? 14.825 55.828 -109.980 1.00 25.44 270 VAL C N 1
ATOM 18881 C CA . VAL C 1 270 ? 14.441 56.994 -109.193 1.00 33.61 270 VAL C CA 1
ATOM 18882 C C . VAL C 1 270 ? 15.684 57.720 -108.697 1.00 27.94 270 VAL C C 1
ATOM 18883 O O . VAL C 1 270 ? 15.777 58.952 -108.770 1.00 27.99 270 VAL C O 1
ATOM 18896 N N . LEU C 1 271 ? 16.661 56.962 -108.196 1.00 26.42 271 LEU C N 1
ATOM 18897 C CA . LEU C 1 271 ? 17.884 57.564 -107.673 1.00 30.66 271 LEU C CA 1
ATOM 18898 C C . LEU C 1 271 ? 18.653 58.293 -108.767 1.00 32.90 271 LEU C C 1
ATOM 18899 O O . LEU C 1 271 ? 19.161 59.398 -108.545 1.00 27.48 271 LEU C O 1
ATOM 18915 N N . ALA C 1 272 ? 18.754 57.688 -109.953 1.00 29.32 272 ALA C N 1
ATOM 18916 C CA . ALA C 1 272 ? 19.404 58.364 -111.070 1.00 32.18 272 ALA C CA 1
ATOM 18917 C C . ALA C 1 272 ? 18.739 59.698 -111.380 1.00 23.83 272 ALA C C 1
ATOM 18918 O O . ALA C 1 272 ? 19.407 60.628 -111.846 1.00 32.99 272 ALA C O 1
ATOM 18925 N N . ARG C 1 273 ? 17.437 59.826 -111.107 1.00 24.67 273 ARG C N 1
ATOM 18926 C CA . ARG C 1 273 ? 16.748 61.088 -111.366 1.00 27.45 273 ARG C CA 1
ATOM 18927 C C . ARG C 1 273 ? 17.085 62.148 -110.318 1.00 33.10 273 ARG C C 1
ATOM 18928 O O . ARG C 1 273 ? 17.483 63.266 -110.664 1.00 26.62 273 ARG C O 1
ATOM 18949 N N . VAL C 1 274 ? 16.924 61.831 -109.029 1.00 25.86 274 VAL C N 1
ATOM 18950 C CA . VAL C 1 274 ? 17.223 62.838 -108.013 1.00 23.59 274 VAL C CA 1
ATOM 18951 C C . VAL C 1 274 ? 18.711 63.169 -108.010 1.00 21.32 274 VAL C C 1
ATOM 18952 O O . VAL C 1 274 ? 19.100 64.308 -107.723 1.00 24.73 274 VAL C O 1
ATOM 18965 N N . ASP C 1 275 ? 19.562 62.193 -108.325 1.00 22.31 275 ASP C N 1
ATOM 18966 C CA . ASP C 1 275 ? 21.001 62.414 -108.371 1.00 25.41 275 ASP C CA 1
ATOM 18967 C C . ASP C 1 275 ? 21.428 63.296 -109.541 1.00 31.55 275 ASP C C 1
ATOM 18968 O O . ASP C 1 275 ? 22.588 63.720 -109.580 1.00 27.67 275 ASP C O 1
ATOM 18977 N N . THR C 1 276 ? 20.528 63.575 -110.490 1.00 27.04 276 THR C N 1
ATOM 18978 C CA . THR C 1 276 ? 20.798 64.495 -111.592 1.00 26.38 276 THR C CA 1
ATOM 18979 C C . THR C 1 276 ? 19.828 65.668 -111.586 1.00 31.60 276 THR C C 1
ATOM 18980 O O . THR C 1 276 ? 19.648 66.330 -112.614 1.00 30.93 276 THR C O 1
ATOM 18991 N N . ASP C 1 277 ? 19.193 65.925 -110.442 1.00 21.09 277 ASP C N 1
ATOM 18992 C CA . ASP C 1 277 ? 18.340 67.087 -110.217 1.00 27.69 277 ASP C CA 1
ATOM 18993 C C . ASP C 1 277 ? 17.059 67.046 -111.037 1.00 27.08 277 ASP C C 1
ATOM 18994 O O . ASP C 1 277 ? 16.456 68.091 -111.305 1.00 28.66 277 ASP C O 1
ATOM 19003 N N . ARG C 1 278 ? 16.618 65.855 -111.414 1.00 29.55 278 ARG C N 1
ATOM 19004 C CA . ARG C 1 278 ? 15.354 65.688 -112.109 1.00 30.61 278 ARG C CA 1
ATOM 19005 C C . ARG C 1 278 ? 14.242 65.388 -111.113 1.00 34.23 278 ARG C C 1
ATOM 19006 O O . ARG C 1 278 ? 14.462 64.734 -110.090 1.00 33.60 278 ARG C O 1
ATOM 19027 N N . GLU C 1 279 ? 13.048 65.879 -111.423 1.00 33.75 279 GLU C N 1
ATOM 19028 C CA . GLU C 1 279 ? 11.924 65.786 -110.502 1.00 36.68 279 GLU C CA 1
ATOM 19029 C C . GLU C 1 279 ? 11.553 64.339 -110.209 1.00 33.70 279 GLU C C 1
ATOM 19030 O O . GLU C 1 279 ? 11.395 63.523 -111.122 1.00 30.64 279 GLU C O 1
ATOM 19042 N N . VAL C 1 280 ? 11.421 64.030 -108.919 1.00 36.03 280 VAL C N 1
ATOM 19043 C CA . VAL C 1 280 ? 10.731 62.838 -108.440 1.00 33.06 280 VAL C CA 1
ATOM 19044 C C . VAL C 1 280 ? 9.782 63.276 -107.334 1.00 34.12 280 VAL C C 1
ATOM 19045 O O . VAL C 1 280 ? 10.199 63.953 -106.388 1.00 29.69 280 VAL C O 1
ATOM 19058 N N . THR C 1 281 ? 8.509 62.903 -107.454 1.00 35.35 281 THR C N 1
ATOM 19059 C CA . THR C 1 281 ? 7.508 63.212 -106.444 1.00 40.21 281 THR C CA 1
ATOM 19060 C C . THR C 1 281 ? 6.803 61.944 -105.978 1.00 41.78 281 THR C C 1
ATOM 19061 O O . THR C 1 281 ? 6.630 60.988 -106.743 1.00 45.79 281 THR C O 1
ATOM 19072 N N . VAL C 1 282 ? 6.404 61.949 -104.711 1.00 41.84 282 VAL C N 1
ATOM 19073 C CA . VAL C 1 282 ? 5.562 60.911 -104.127 1.00 39.79 282 VAL C CA 1
ATOM 19074 C C . VAL C 1 282 ? 4.247 61.588 -103.759 1.00 44.38 282 VAL C C 1
ATOM 19075 O O . VAL C 1 282 ? 4.170 62.319 -102.764 1.00 40.24 282 VAL C O 1
ATOM 19088 N N . ALA C 1 283 ? 3.214 61.356 -104.567 1.00 51.12 283 ALA C N 1
ATOM 19089 C CA . ALA C 1 283 ? 1.918 62.022 -104.409 1.00 52.30 283 ALA C CA 1
ATOM 19090 C C . ALA C 1 283 ? 2.093 63.525 -104.189 1.00 47.59 283 ALA C C 1
ATOM 19091 O O . ALA C 1 283 ? 1.513 64.119 -103.279 1.00 48.67 283 ALA C O 1
ATOM 19098 N N . GLY C 1 284 ? 2.906 64.146 -105.046 1.00 49.55 284 GLY C N 1
ATOM 19099 C CA . GLY C 1 284 ? 3.107 65.581 -105.016 1.00 53.07 284 GLY C CA 1
ATOM 19100 C C . GLY C 1 284 ? 4.244 66.061 -104.133 1.00 49.38 284 GLY C C 1
ATOM 19101 O O . GLY C 1 284 ? 4.662 67.218 -104.266 1.00 54.31 284 GLY C O 1
ATOM 19105 N N . PHE C 1 285 ? 4.755 65.210 -103.247 1.00 50.24 285 PHE C N 1
ATOM 19106 C CA . PHE C 1 285 ? 5.807 65.536 -102.292 1.00 47.08 285 PHE C CA 1
ATOM 19107 C C . PHE C 1 285 ? 7.171 65.365 -102.961 1.00 37.10 285 PHE C C 1
ATOM 19108 O O . PHE C 1 285 ? 7.544 64.242 -103.321 1.00 36.06 285 PHE C O 1
ATOM 19125 N N . PRO C 1 286 ? 7.930 66.442 -103.172 1.00 37.63 286 PRO C N 1
ATOM 19126 C CA . PRO C 1 286 ? 9.188 66.315 -103.921 1.00 35.04 286 PRO C CA 1
ATOM 19127 C C . PRO C 1 286 ? 10.303 65.679 -103.105 1.00 32.55 286 PRO C C 1
ATOM 19128 O O . PRO C 1 286 ? 10.515 66.007 -101.935 1.00 38.83 286 PRO C O 1
ATOM 19139 N N . LEU C 1 287 ? 11.026 64.768 -103.750 1.00 30.94 287 LEU C N 1
ATOM 19140 C CA . LEU C 1 287 ? 12.178 64.095 -103.166 1.00 28.66 287 LEU C CA 1
ATOM 19141 C C . LEU C 1 287 ? 13.473 64.772 -103.603 1.00 32.44 287 LEU C C 1
ATOM 19142 O O . LEU C 1 287 ? 13.503 65.570 -104.541 1.00 27.16 287 LEU C O 1
ATOM 19158 N N . ASP C 1 288 ? 14.557 64.436 -102.901 1.00 28.39 288 ASP C N 1
ATOM 19159 C CA . ASP C 1 288 ? 15.898 64.885 -103.263 1.00 26.38 288 ASP C CA 1
ATOM 19160 C C . ASP C 1 288 ? 16.855 63.710 -103.080 1.00 25.41 288 ASP C C 1
ATOM 19161 O O . ASP C 1 288 ? 16.434 62.567 -102.874 1.00 22.75 288 ASP C O 1
ATOM 19170 N N . ARG C 1 289 ? 18.158 63.988 -103.177 1.00 20.58 289 ARG C N 1
ATOM 19171 C CA . ARG C 1 289 ? 19.148 62.921 -103.090 1.00 19.10 289 ARG C CA 1
ATOM 19172 C C . ARG C 1 289 ? 19.065 62.200 -101.750 1.00 15.64 289 ARG C C 1
ATOM 19173 O O . ARG C 1 289 ? 19.272 60.983 -101.681 1.00 19.18 289 ARG C O 1
ATOM 19194 N N . THR C 1 290 ? 18.778 62.940 -100.675 1.00 19.30 290 THR C N 1
ATOM 19195 C CA . THR C 1 290 ? 18.726 62.355 -99.335 1.00 22.86 290 THR C CA 1
ATOM 19196 C C . THR C 1 290 ? 17.401 61.633 -99.094 1.00 19.13 290 THR C C 1
ATOM 19197 O O . THR C 1 290 ? 17.387 60.461 -98.702 1.00 20.59 290 THR C O 1
ATOM 19208 N N . LEU C 1 291 ? 16.281 62.317 -99.330 1.00 22.40 291 LEU C N 1
ATOM 19209 C CA . LEU C 1 291 ? 14.977 61.747 -99.001 1.00 23.04 291 LEU C CA 1
ATOM 19210 C C . LEU C 1 291 ? 14.672 60.501 -99.821 1.00 22.19 291 LEU C C 1
ATOM 19211 O O . LEU C 1 291 ? 14.010 59.584 -99.325 1.00 23.29 291 LEU C O 1
ATOM 19227 N N . ALA C 1 292 ? 15.127 60.445 -101.073 1.00 21.30 292 ALA C N 1
ATOM 19228 C CA . ALA C 1 292 ? 14.830 59.287 -101.906 1.00 20.34 292 ALA C CA 1
ATOM 19229 C C . ALA C 1 292 ? 15.453 58.014 -101.354 1.00 25.38 292 ALA C C 1
ATOM 19230 O O . ALA C 1 292 ? 14.969 56.913 -101.650 1.00 21.24 292 ALA C O 1
ATOM 19237 N N . ARG C 1 293 ? 16.514 58.141 -100.559 1.00 21.85 293 ARG C N 1
ATOM 19238 C CA . ARG C 1 293 ? 17.147 57.020 -99.881 1.00 22.45 293 ARG C CA 1
ATOM 19239 C C . ARG C 1 293 ? 16.698 56.898 -98.431 1.00 21.32 293 ARG C C 1
ATOM 19240 O O . ARG C 1 293 ? 16.532 55.779 -97.928 1.00 22.72 293 ARG C O 1
ATOM 19261 N N . LEU C 1 294 ? 16.456 58.035 -97.769 1.00 17.76 294 LEU C N 1
ATOM 19262 C CA . LEU C 1 294 ? 16.127 58.035 -96.346 1.00 21.72 294 LEU C CA 1
ATOM 19263 C C . LEU C 1 294 ? 14.698 57.573 -96.081 1.00 26.64 294 LEU C C 1
ATOM 19264 O O . LEU C 1 294 ? 14.431 56.970 -95.035 1.00 22.82 294 LEU C O 1
ATOM 19280 N N . ILE C 1 295 ? 13.759 57.866 -96.983 1.00 23.14 295 ILE C N 1
ATOM 19281 C CA . ILE C 1 295 ? 12.413 57.324 -96.817 1.00 25.90 295 ILE C CA 1
ATOM 19282 C C . ILE C 1 295 ? 12.463 55.806 -96.870 1.00 20.75 295 ILE C C 1
ATOM 19283 O O . ILE C 1 295 ? 11.800 55.117 -96.088 1.00 25.59 295 ILE C O 1
ATOM 19299 N N . VAL C 1 296 ? 13.274 55.264 -97.776 1.00 18.44 296 VAL C N 1
ATOM 19300 C CA . VAL C 1 296 ? 13.410 53.817 -97.900 1.00 20.33 296 VAL C CA 1
ATOM 19301 C C . VAL C 1 296 ? 14.058 53.230 -96.648 1.00 26.94 296 VAL C C 1
ATOM 19302 O O . VAL C 1 296 ? 13.564 52.250 -96.077 1.00 24.30 296 VAL C O 1
ATOM 19315 N N . VAL C 1 297 ? 15.171 53.821 -96.199 1.00 22.46 297 VAL C N 1
ATOM 19316 C CA . VAL C 1 297 ? 15.787 53.400 -94.941 1.00 22.34 297 VAL C CA 1
ATOM 19317 C C . VAL C 1 297 ? 14.757 53.395 -93.821 1.00 15.59 297 VAL C C 1
ATOM 19318 O O . VAL C 1 297 ? 14.709 52.466 -93.003 1.00 19.82 297 VAL C O 1
ATOM 19331 N N . GLY C 1 298 ? 13.934 54.442 -93.753 1.00 15.98 298 GLY C N 1
ATOM 19332 C CA . GLY C 1 298 ? 12.956 54.540 -92.687 1.00 23.45 298 GLY C CA 1
ATOM 19333 C C . GLY C 1 298 ? 11.921 53.433 -92.737 1.00 29.42 298 GLY C C 1
ATOM 19334 O O . GLY C 1 298 ? 11.512 52.908 -91.700 1.00 21.69 298 GLY C O 1
ATOM 19338 N N . MET C 1 299 ? 11.480 53.061 -93.940 1.00 23.79 299 MET C N 1
ATOM 19339 C CA . MET C 1 299 ? 10.569 51.928 -94.048 1.00 25.41 299 MET C CA 1
ATOM 19340 C C . MET C 1 299 ? 11.263 50.636 -93.638 1.00 22.97 299 MET C C 1
ATOM 19341 O O . MET C 1 299 ? 10.691 49.820 -92.906 1.00 26.52 299 MET C O 1
ATOM 19355 N N . LEU C 1 300 ? 12.505 50.442 -94.084 1.00 17.59 300 LEU C N 1
ATOM 19356 C CA . LEU C 1 300 ? 13.224 49.199 -93.856 1.00 19.50 300 LEU C CA 1
ATOM 19357 C C . LEU C 1 300 ? 13.580 48.965 -92.396 1.00 19.25 300 LEU C C 1
ATOM 19358 O O . LEU C 1 300 ? 14.174 47.926 -92.099 1.00 18.72 300 LEU C O 1
ATOM 19374 N N . ASN C 1 301 ? 13.242 49.877 -91.482 1.00 19.40 301 ASN C N 1
ATOM 19375 C CA . ASN C 1 301 ? 13.423 49.587 -90.065 1.00 22.61 301 ASN C CA 1
ATOM 19376 C C . ASN C 1 301 ? 12.414 48.570 -89.545 1.00 27.79 301 ASN C C 1
ATOM 19377 O O . ASN C 1 301 ? 12.558 48.113 -88.406 1.00 21.62 301 ASN C O 1
ATOM 19388 N N . SER C 1 302 ? 11.400 48.215 -90.333 1.00 27.61 302 SER C N 1
ATOM 19389 C CA . SER C 1 302 ? 10.507 47.113 -89.980 1.00 28.39 302 SER C CA 1
ATOM 19390 C C . SER C 1 302 ? 10.018 46.447 -91.254 1.00 28.10 302 SER C C 1
ATOM 19391 O O . SER C 1 302 ? 9.421 47.115 -92.105 1.00 22.46 302 SER C O 1
ATOM 19399 N N . ASP C 1 303 ? 10.246 45.137 -91.376 1.00 27.14 303 ASP C N 1
ATOM 19400 C CA . ASP C 1 303 ? 9.738 44.440 -92.549 1.00 25.22 303 ASP C CA 1
ATOM 19401 C C . ASP C 1 303 ? 8.215 44.414 -92.597 1.00 28.27 303 ASP C C 1
ATOM 19402 O O . ASP C 1 303 ? 7.662 44.077 -93.649 1.00 35.22 303 ASP C O 1
ATOM 19411 N N . ARG C 1 304 ? 7.525 44.811 -91.519 1.00 27.64 304 ARG C N 1
ATOM 19412 C CA . ARG C 1 304 ? 6.084 45.024 -91.614 1.00 27.84 304 ARG C CA 1
ATOM 19413 C C . ARG C 1 304 ? 5.740 46.153 -92.573 1.00 36.19 304 ARG C C 1
ATOM 19414 O O . ARG C 1 304 ? 4.608 46.212 -93.068 1.00 30.81 304 ARG C O 1
ATOM 19435 N N . ASN C 1 305 ? 6.677 47.064 -92.826 1.00 28.36 305 ASN C N 1
ATOM 19436 C CA . ASN C 1 305 ? 6.428 48.222 -93.674 1.00 32.45 305 ASN C CA 1
ATOM 19437 C C . ASN C 1 305 ? 6.575 47.916 -95.155 1.00 29.14 305 ASN C C 1
ATOM 19438 O O . ASN C 1 305 ? 6.357 48.814 -95.975 1.00 29.05 305 ASN C O 1
ATOM 19449 N N . TYR C 1 306 ? 6.956 46.694 -95.516 1.00 26.51 306 TYR C N 1
ATOM 19450 C CA . TYR C 1 306 ? 7.163 46.360 -96.921 1.00 32.15 306 TYR C CA 1
ATOM 19451 C C . TYR C 1 306 ? 6.024 46.817 -97.826 1.00 34.28 306 TYR C C 1
ATOM 19452 O O . TYR C 1 306 ? 6.313 47.312 -98.929 1.00 27.54 306 TYR C O 1
ATOM 19470 N N . PRO C 1 307 ? 4.746 46.679 -97.457 1.00 33.01 307 PRO C N 1
ATOM 19471 C CA . PRO C 1 307 ? 3.686 47.200 -98.339 1.00 34.26 307 PRO C CA 1
ATOM 19472 C C . PRO C 1 307 ? 3.679 48.713 -98.449 1.00 34.59 307 PRO C C 1
ATOM 19473 O O . PRO C 1 307 ? 3.410 49.242 -99.536 1.00 31.93 307 PRO C O 1
ATOM 19484 N N . PHE C 1 308 ? 3.935 49.433 -97.350 1.00 32.31 308 PHE C N 1
ATOM 19485 C CA . PHE C 1 308 ? 4.073 50.883 -97.445 1.00 35.30 308 PHE C CA 1
ATOM 19486 C C . PHE C 1 308 ? 5.178 51.242 -98.417 1.00 29.00 308 PHE C C 1
ATOM 19487 O O . PHE C 1 308 ? 5.044 52.188 -99.200 1.00 32.50 308 PHE C O 1
ATOM 19504 N N . LEU C 1 309 ? 6.281 50.492 -98.380 1.00 29.51 309 LEU C N 1
ATOM 19505 C CA . LEU C 1 309 ? 7.374 50.776 -99.298 1.00 32.41 309 LEU C CA 1
ATOM 19506 C C . LEU C 1 309 ? 6.947 50.476 -100.727 1.00 38.73 309 LEU C C 1
ATOM 19507 O O . LEU C 1 309 ? 7.152 51.304 -101.624 1.00 30.91 309 LEU C O 1
ATOM 19523 N N . GLY C 1 310 ? 6.329 49.311 -100.961 1.00 35.79 310 GLY C N 1
ATOM 19524 C CA . GLY C 1 310 ? 5.825 49.002 -102.291 1.00 32.43 310 GLY C CA 1
ATOM 19525 C C . GLY C 1 310 ? 4.995 50.125 -102.878 1.00 29.92 310 GLY C C 1
ATOM 19526 O O . GLY C 1 310 ? 5.170 50.513 -104.036 1.00 34.92 310 GLY C O 1
ATOM 19530 N N . ASP C 1 311 ? 4.079 50.666 -102.080 1.00 28.30 311 ASP C N 1
ATOM 19531 C CA . ASP C 1 311 ? 3.241 51.769 -102.525 1.00 30.85 311 ASP C CA 1
ATOM 19532 C C . ASP C 1 311 ? 4.075 53.005 -102.847 1.00 34.37 311 ASP C C 1
ATOM 19533 O O . ASP C 1 311 ? 3.845 53.678 -103.860 1.00 30.87 311 ASP C O 1
ATOM 19542 N N . ILE C 1 312 ? 5.050 53.317 -101.991 1.00 31.87 312 ILE C N 1
ATOM 19543 C CA . ILE C 1 312 ? 5.853 54.526 -102.159 1.00 30.63 312 ILE C CA 1
ATOM 19544 C C . ILE C 1 312 ? 6.671 54.453 -103.444 1.00 21.90 312 ILE C C 1
ATOM 19545 O O . ILE C 1 312 ? 6.714 55.408 -104.230 1.00 30.56 312 ILE C O 1
ATOM 19561 N N . VAL C 1 313 ? 7.338 53.324 -103.677 1.00 22.42 313 VAL C N 1
ATOM 19562 C CA . VAL C 1 313 ? 8.206 53.210 -104.843 1.00 24.29 313 VAL C CA 1
ATOM 19563 C C . VAL C 1 313 ? 7.380 53.160 -106.123 1.00 35.57 313 VAL C C 1
ATOM 19564 O O . VAL C 1 313 ? 7.770 53.729 -107.149 1.00 30.19 313 VAL C O 1
ATOM 19577 N N . ARG C 1 314 ? 6.238 52.471 -106.091 1.00 33.65 314 ARG C N 1
ATOM 19578 C CA . ARG C 1 314 ? 5.329 52.498 -107.233 1.00 32.44 314 ARG C CA 1
ATOM 19579 C C . ARG C 1 314 ? 4.918 53.926 -107.562 1.00 35.85 314 ARG C C 1
ATOM 19580 O O . ARG C 1 314 ? 4.962 54.348 -108.724 1.00 38.81 314 ARG C O 1
ATOM 19601 N N . SER C 1 315 ? 4.506 54.684 -106.545 1.00 28.04 315 SER C N 1
ATOM 19602 C CA . SER C 1 315 ? 4.158 56.084 -106.756 1.00 35.17 315 SER C CA 1
ATOM 19603 C C . SER C 1 315 ? 5.343 56.875 -107.296 1.00 39.69 315 SER C C 1
ATOM 19604 O O . SER C 1 315 ? 5.175 57.764 -108.139 1.00 38.74 315 SER C O 1
ATOM 19612 N N . ALA C 1 316 ? 6.551 56.568 -106.821 1.00 38.79 316 ALA C N 1
ATOM 19613 C CA . ALA C 1 316 ? 7.733 57.277 -107.303 1.00 42.06 316 ALA C CA 1
ATOM 19614 C C . ALA C 1 316 ? 7.971 56.997 -108.779 1.00 40.70 316 ALA C C 1
ATOM 19615 O O . ALA C 1 316 ? 8.254 57.918 -109.556 1.00 39.24 316 ALA C O 1
ATOM 19622 N N . VAL C 1 317 ? 7.855 55.733 -109.180 1.00 35.62 317 VAL C N 1
ATOM 19623 C CA . VAL C 1 317 ? 8.153 55.341 -110.550 1.00 39.03 317 VAL C CA 1
ATOM 19624 C C . VAL C 1 317 ? 6.989 55.671 -111.477 1.00 45.80 317 VAL C C 1
ATOM 19625 O O . VAL C 1 317 ? 7.199 56.119 -112.610 1.00 55.58 317 VAL C O 1
ATOM 19638 N N . HIS C 1 318 ? 5.749 55.448 -111.028 1.00 47.64 318 HIS C N 1
ATOM 19639 C CA . HIS C 1 318 ? 4.581 55.759 -111.849 1.00 42.82 318 HIS C CA 1
ATOM 19640 C C . HIS C 1 318 ? 3.604 56.699 -111.152 1.00 46.01 318 HIS C C 1
ATOM 19641 O O . HIS C 1 318 ? 3.552 57.898 -111.439 1.00 51.26 318 HIS C O 1
ATOM 19655 N N . GLY C 1 319 ? 2.841 56.146 -110.215 1.00 59.10 319 GLY C N 1
ATOM 19656 C CA . GLY C 1 319 ? 1.454 56.524 -110.056 1.00 56.18 319 GLY C CA 1
ATOM 19657 C C . GLY C 1 319 ? 1.101 57.514 -108.974 1.00 50.74 319 GLY C C 1
ATOM 19658 O O . GLY C 1 319 ? 1.065 57.172 -107.788 1.00 60.95 319 GLY C O 1
ATOM 19662 N N . GLY C 1 320 ? 0.828 58.745 -109.396 1.00 46.81 320 GLY C N 1
ATOM 19663 C CA . GLY C 1 320 ? 0.085 59.714 -108.617 1.00 53.45 320 GLY C CA 1
ATOM 19664 C C . GLY C 1 320 ? 0.055 59.506 -107.116 1.00 62.10 320 GLY C C 1
ATOM 19665 O O . GLY C 1 320 ? 0.991 59.904 -106.417 1.00 65.50 320 GLY C O 1
ATOM 19669 N N . GLN C 1 321 ? -0.996 58.868 -106.606 1.00 52.41 321 GLN C N 1
ATOM 19670 C CA . GLN C 1 321 ? -1.341 58.995 -105.199 1.00 49.14 321 GLN C CA 1
ATOM 19671 C C . GLN C 1 321 ? -1.123 57.709 -104.410 1.00 46.38 321 GLN C C 1
ATOM 19672 O O . GLN C 1 321 ? -1.015 56.606 -104.955 1.00 39.50 321 GLN C O 1
ATOM 19686 N N . LEU C 1 322 ? -1.069 57.895 -103.095 1.00 47.38 322 LEU C N 1
ATOM 19687 C CA . LEU C 1 322 ? -0.794 56.855 -102.118 1.00 48.71 322 LEU C CA 1
ATOM 19688 C C . LEU C 1 322 ? -2.090 56.335 -101.509 1.00 48.23 322 LEU C C 1
ATOM 19689 O O . LEU C 1 322 ? -3.070 57.072 -101.367 1.00 44.53 322 LEU C O 1
ATOM 19705 N N . GLU C 1 323 ? -2.079 55.056 -101.141 1.00 42.59 323 GLU C N 1
ATOM 19706 C CA . GLU C 1 323 ? -3.177 54.496 -100.373 1.00 48.35 323 GLU C CA 1
ATOM 19707 C C . GLU C 1 323 ? -3.267 55.201 -99.018 1.00 54.35 323 GLU C C 1
ATOM 19708 O O . GLU C 1 323 ? -2.249 55.628 -98.466 1.00 57.44 323 GLU C O 1
ATOM 19720 N N . PRO C 1 324 ? -4.476 55.348 -98.462 1.00 59.97 324 PRO C N 1
ATOM 19721 C CA . PRO C 1 324 ? -4.613 56.134 -97.219 1.00 63.42 324 PRO C CA 1
ATOM 19722 C C . PRO C 1 324 ? -3.710 55.664 -96.089 1.00 55.14 324 PRO C C 1
ATOM 19723 O O . PRO C 1 324 ? -3.167 56.498 -95.353 1.00 52.23 324 PRO C O 1
ATOM 19734 N N . ALA C 1 325 ? -3.540 54.351 -95.924 1.00 57.08 325 ALA C N 1
ATOM 19735 C CA . ALA C 1 325 ? -2.643 53.837 -94.894 1.00 57.04 325 ALA C CA 1
ATOM 19736 C C . ALA C 1 325 ? -1.242 54.408 -95.064 1.00 56.36 325 ALA C C 1
ATOM 19737 O O . ALA C 1 325 ? -0.708 55.073 -94.168 1.00 53.87 325 ALA C O 1
ATOM 19744 N N . THR C 1 326 ? -0.636 54.154 -96.225 1.00 51.13 326 THR C N 1
ATOM 19745 C CA . THR C 1 326 ? 0.706 54.649 -96.511 1.00 50.53 326 THR C CA 1
ATOM 19746 C C . THR C 1 326 ? 0.819 56.145 -96.236 1.00 48.87 326 THR C C 1
ATOM 19747 O O . THR C 1 326 ? 1.831 56.610 -95.700 1.00 51.73 326 THR C O 1
ATOM 19758 N N . MET C 1 327 ? -0.221 56.911 -96.577 1.00 51.70 327 MET C N 1
ATOM 19759 C CA . MET C 1 327 ? -0.169 58.362 -96.414 1.00 56.13 327 MET C CA 1
ATOM 19760 C C . MET C 1 327 ? 0.059 58.753 -94.959 1.00 55.39 327 MET C C 1
ATOM 19761 O O . MET C 1 327 ? 0.931 59.576 -94.656 1.00 54.41 327 MET C O 1
ATOM 19775 N N . GLY C 1 328 ? -0.729 58.187 -94.043 1.00 50.82 328 GLY C N 1
ATOM 19776 C CA . GLY C 1 328 ? -0.588 58.545 -92.640 1.00 53.12 328 GLY C CA 1
ATOM 19777 C C . GLY C 1 328 ? 0.787 58.214 -92.091 1.00 50.79 328 GLY C C 1
ATOM 19778 O O . GLY C 1 328 ? 1.429 59.045 -91.440 1.00 39.02 328 GLY C O 1
ATOM 19782 N N . PHE C 1 329 ? 1.254 56.989 -92.343 1.00 43.20 329 PHE C N 1
ATOM 19783 C CA . PHE C 1 329 ? 2.567 56.569 -91.866 1.00 43.71 329 PHE C CA 1
ATOM 19784 C C . PHE C 1 329 ? 3.652 57.501 -92.393 1.00 52.70 329 PHE C C 1
ATOM 19785 O O . PHE C 1 329 ? 4.414 58.094 -91.620 1.00 47.13 329 PHE C O 1
ATOM 19802 N N . LEU C 1 330 ? 3.725 57.649 -93.719 1.00 52.40 330 LEU C N 1
ATOM 19803 C CA . LEU C 1 330 ? 4.688 58.562 -94.323 1.00 48.21 330 LEU C CA 1
ATOM 19804 C C . LEU C 1 330 ? 4.543 59.968 -93.757 1.00 47.43 330 LEU C C 1
ATOM 19805 O O . LEU C 1 330 ? 5.542 60.659 -93.518 1.00 46.47 330 LEU C O 1
ATOM 19821 N N . GLY C 1 331 ? 3.304 60.409 -93.535 1.00 46.68 331 GLY C N 1
ATOM 19822 C CA . GLY C 1 331 ? 3.082 61.773 -93.084 1.00 46.52 331 GLY C CA 1
ATOM 19823 C C . GLY C 1 331 ? 3.640 62.031 -91.698 1.00 52.75 331 GLY C C 1
ATOM 19824 O O . GLY C 1 331 ? 4.209 63.094 -91.435 1.00 52.60 331 GLY C O 1
ATOM 19828 N N . GLN C 1 332 ? 3.484 61.065 -90.793 1.00 49.07 332 GLN C N 1
ATOM 19829 C CA . GLN C 1 332 ? 3.997 61.236 -89.439 1.00 55.11 332 GLN C CA 1
ATOM 19830 C C . GLN C 1 332 ? 5.518 61.154 -89.403 1.00 50.83 332 GLN C C 1
ATOM 19831 O O . GLN C 1 332 ? 6.156 61.825 -88.584 1.00 45.22 332 GLN C O 1
ATOM 19845 N N . MET C 1 333 ? 6.115 60.353 -90.286 1.00 49.03 333 MET C N 1
ATOM 19846 C CA . MET C 1 333 ? 7.559 60.156 -90.264 1.00 46.70 333 MET C CA 1
ATOM 19847 C C . MET C 1 333 ? 8.312 61.299 -90.936 1.00 49.01 333 MET C C 1
ATOM 19848 O O . MET C 1 333 ? 9.413 61.646 -90.498 1.00 45.15 333 MET C O 1
ATOM 19862 N N . PHE C 1 334 ? 7.736 61.905 -91.981 1.00 47.60 334 PHE C N 1
ATOM 19863 C CA . PHE C 1 334 ? 8.435 62.915 -92.763 1.00 43.68 334 PHE C CA 1
ATOM 19864 C C . PHE C 1 334 ? 7.625 64.175 -93.037 1.00 47.69 334 PHE C C 1
ATOM 19865 O O . PHE C 1 334 ? 8.124 65.062 -93.737 1.00 49.70 334 PHE C O 1
ATOM 19882 N N . GLY C 1 335 ? 6.405 64.289 -92.510 1.00 50.83 335 GLY C N 1
ATOM 19883 C CA . GLY C 1 335 ? 5.606 65.475 -92.766 1.00 52.20 335 GLY C CA 1
ATOM 19884 C C . GLY C 1 335 ? 6.182 66.733 -92.146 1.00 53.47 335 GLY C C 1
ATOM 19885 O O . GLY C 1 335 ? 5.931 67.840 -92.633 1.00 53.69 335 GLY C O 1
ATOM 19889 N N . GLN C 1 336 ? 6.958 66.585 -91.073 1.00 53.09 336 GLN C N 1
ATOM 19890 C C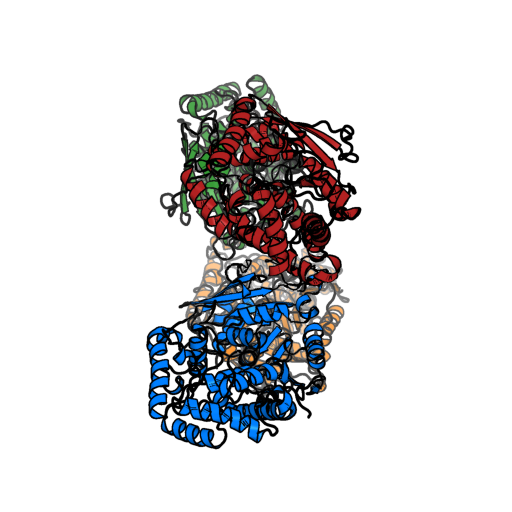A . GLN C 1 336 ? 7.554 67.698 -90.357 1.00 53.43 336 GLN C CA 1
ATOM 19891 C C . GLN C 1 336 ? 9.076 67.608 -90.404 1.00 44.51 336 GLN C C 1
ATOM 19892 O O . GLN C 1 336 ? 9.628 66.518 -90.575 1.00 46.16 336 GLN C O 1
ATOM 19906 N N . PRO C 1 337 ? 9.783 68.729 -90.260 1.00 47.85 337 PRO C N 1
ATOM 19907 C CA . PRO C 1 337 ? 11.248 68.661 -90.205 1.00 46.83 337 PRO C CA 1
ATOM 19908 C C . PRO C 1 337 ? 11.716 67.856 -89.001 1.00 50.16 337 PRO C C 1
ATOM 19909 O O . PRO C 1 337 ? 11.028 67.767 -87.979 1.00 44.42 337 PRO C O 1
ATOM 19920 N N . LYS C 1 338 ? 12.899 67.255 -89.135 1.00 43.84 338 LYS C N 1
ATOM 19921 C CA . LYS C 1 338 ? 13.496 66.527 -88.021 1.00 36.50 338 LYS C CA 1
ATOM 19922 C C . LYS C 1 338 ? 13.607 67.441 -86.806 1.00 36.62 338 LYS C C 1
ATOM 19923 O O . LYS C 1 338 ? 13.911 68.630 -86.929 1.00 33.61 338 LYS C O 1
ATOM 19942 N N . GLU C 1 339 ? 13.340 66.883 -85.627 1.00 32.30 339 GLU C N 1
ATOM 19943 C CA . GLU C 1 339 ? 13.355 67.666 -84.396 1.00 35.05 339 GLU C CA 1
ATOM 19944 C C . GLU C 1 339 ? 14.782 68.128 -84.092 1.00 29.84 339 GLU C C 1
ATOM 19945 O O . GLU C 1 339 ? 15.714 67.319 -84.082 1.00 29.74 339 GLU C O 1
ATOM 19957 N N . GLU C 1 340 ? 14.957 69.432 -83.843 1.00 27.07 340 GLU C N 1
ATOM 19958 C CA . GLU C 1 340 ? 16.290 70.021 -83.983 1.00 33.62 340 GLU C CA 1
ATOM 19959 C C . GLU C 1 340 ? 17.201 69.707 -82.801 1.00 21.81 340 GLU C C 1
ATOM 19960 O O . GLU C 1 340 ? 18.374 69.368 -82.996 1.00 20.47 340 GLU C O 1
ATOM 19972 N N . SER C 1 341 ? 16.707 69.858 -81.572 1.00 24.29 341 SER C N 1
ATOM 19973 C CA . SER C 1 341 ? 17.580 69.652 -80.417 1.00 21.96 341 SER C CA 1
ATOM 19974 C C . SER C 1 341 ? 18.155 68.239 -80.405 1.00 21.37 341 SER C C 1
ATOM 19975 O O . SER C 1 341 ? 19.322 68.040 -80.042 1.00 19.55 341 SER C O 1
ATOM 19983 N N . GLY C 1 342 ? 17.362 67.243 -80.807 1.00 22.20 342 GLY C N 1
ATOM 19984 C CA . GLY C 1 342 ? 17.894 65.896 -80.927 1.00 20.33 342 GLY C CA 1
ATOM 19985 C C . GLY C 1 342 ? 18.985 65.783 -81.972 1.00 19.58 342 GLY C C 1
ATOM 19986 O O . GLY C 1 342 ? 19.925 64.997 -81.815 1.00 19.14 342 GLY C O 1
ATOM 19990 N N . THR C 1 343 ? 18.869 66.548 -83.060 1.00 18.87 343 THR C N 1
ATOM 19991 C CA . THR C 1 343 ? 19.922 66.582 -84.067 1.00 18.23 343 THR C CA 1
ATOM 19992 C C . THR C 1 343 ? 21.208 67.161 -83.489 1.00 15.01 343 THR C C 1
ATOM 19993 O O . THR C 1 343 ? 22.301 66.628 -83.716 1.00 18.14 343 THR C O 1
ATOM 20004 N N . VAL C 1 344 ? 21.096 68.267 -82.750 1.00 12.73 344 VAL C N 1
ATOM 20005 C CA . VAL C 1 344 ? 22.276 68.893 -82.152 1.00 17.14 344 VAL C CA 1
ATOM 20006 C C . VAL C 1 344 ? 22.925 67.955 -81.148 1.00 17.66 344 VAL C C 1
ATOM 20007 O O . VAL C 1 344 ? 24.154 67.822 -81.105 1.00 14.51 344 VAL C O 1
ATOM 20020 N N . ALA C 1 345 ? 22.115 67.329 -80.297 1.00 17.99 345 ALA C N 1
ATOM 20021 C CA . ALA C 1 345 ? 22.655 66.410 -79.302 1.00 14.59 345 ALA C CA 1
ATOM 20022 C C . ALA C 1 345 ? 23.277 65.189 -79.966 1.00 14.69 345 ALA C C 1
ATOM 20023 O O . ALA C 1 345 ? 24.292 64.661 -79.496 1.00 17.67 345 ALA C O 1
ATOM 20030 N N . GLN C 1 346 ? 22.682 64.730 -81.066 1.00 15.40 346 GLN C N 1
ATOM 20031 C CA . GLN C 1 346 ? 23.238 63.618 -81.826 1.00 14.86 346 GLN C CA 1
ATOM 20032 C C . GLN C 1 346 ? 24.635 63.955 -82.340 1.00 18.32 346 GLN C C 1
ATOM 20033 O O . GLN C 1 346 ? 25.580 63.170 -82.188 1.00 16.60 346 GLN C O 1
ATOM 20047 N N . LEU C 1 347 ? 24.776 65.124 -82.965 1.00 15.85 347 LEU C N 1
ATOM 20048 C CA . LEU C 1 347 ? 26.083 65.625 -83.369 1.00 15.61 347 LEU C CA 1
ATOM 20049 C C . LEU C 1 347 ? 27.040 65.685 -82.189 1.00 12.83 347 LEU C C 1
ATOM 20050 O O . LEU C 1 347 ? 28.188 65.226 -82.269 1.00 12.83 347 LEU C O 1
ATOM 20066 N N . ALA C 1 348 ? 26.578 66.281 -81.090 1.00 13.08 348 ALA C N 1
ATOM 20067 C CA . ALA C 1 348 ? 27.459 66.575 -79.967 1.00 14.46 348 ALA C CA 1
ATOM 20068 C C . ALA C 1 348 ? 27.995 65.298 -79.330 1.00 17.56 348 ALA C C 1
ATOM 20069 O O . ALA C 1 348 ? 29.161 65.240 -78.926 1.00 14.83 348 ALA C O 1
ATOM 20076 N N . ILE C 1 349 ? 27.160 64.261 -79.244 1.00 14.76 349 ILE C N 1
ATOM 20077 C CA . ILE C 1 349 ? 27.581 63.002 -78.633 1.00 13.03 349 ILE C CA 1
ATOM 20078 C C . ILE C 1 349 ? 28.483 62.213 -79.570 1.00 14.08 349 ILE C C 1
ATOM 20079 O O . ILE C 1 349 ? 29.506 61.657 -79.146 1.00 16.09 349 ILE C O 1
ATOM 20095 N N . LEU C 1 350 ? 28.130 62.141 -80.856 1.00 13.11 350 LEU C N 1
ATOM 20096 C CA . LEU C 1 350 ? 28.941 61.351 -81.772 1.00 15.68 350 LEU C CA 1
ATOM 20097 C C . LEU C 1 350 ? 30.344 61.928 -81.899 1.00 17.11 350 LEU C C 1
ATOM 20098 O O . LEU C 1 350 ? 31.305 61.181 -82.128 1.00 14.15 350 LEU C O 1
ATOM 20114 N N . ALA C 1 351 ? 30.483 63.246 -81.745 1.00 15.48 351 ALA C N 1
ATOM 20115 C CA . ALA C 1 351 ? 31.791 63.886 -81.776 1.00 17.47 351 ALA C CA 1
ATOM 20116 C C . ALA C 1 351 ? 32.381 64.059 -80.385 1.00 18.95 351 ALA C C 1
ATOM 20117 O O . ALA C 1 351 ? 33.610 64.090 -80.238 1.00 21.91 351 ALA C O 1
ATOM 20124 N N . GLY C 1 352 ? 31.530 64.157 -79.363 1.00 16.17 352 GLY C N 1
ATOM 20125 C CA . GLY C 1 352 ? 32.006 64.311 -78.001 1.00 20.77 352 GLY C CA 1
ATOM 20126 C C . GLY C 1 352 ? 32.544 63.044 -77.375 1.00 22.36 352 GLY C C 1
ATOM 20127 O O . GLY C 1 352 ? 33.352 63.125 -76.445 1.00 22.51 352 GLY C O 1
ATOM 20131 N N . ASP C 1 353 ? 32.106 61.873 -77.848 1.00 17.71 353 ASP C N 1
ATOM 20132 C CA . ASP C 1 353 ? 32.623 60.618 -77.311 1.00 16.39 353 ASP C CA 1
ATOM 20133 C C . ASP C 1 353 ? 34.004 60.292 -77.850 1.00 18.37 353 ASP C C 1
ATOM 20134 O O . ASP C 1 353 ? 34.794 59.643 -77.160 1.00 21.97 353 ASP C O 1
ATOM 20143 N N . TRP C 1 354 ? 34.309 60.718 -79.070 1.00 16.90 354 TRP C N 1
ATOM 20144 C CA . TRP C 1 354 ? 35.397 60.105 -79.810 1.00 17.46 354 TRP C CA 1
ATOM 20145 C C . TRP C 1 354 ? 35.820 61.041 -80.933 1.00 18.37 354 TRP C C 1
ATOM 20146 O O . TRP C 1 354 ? 34.973 61.613 -81.623 1.00 19.95 354 TRP C O 1
ATOM 20167 N N . ALA C 1 355 ? 37.129 61.198 -81.103 1.00 18.01 355 ALA C N 1
ATOM 20168 C CA . ALA C 1 355 ? 37.669 62.100 -82.114 1.00 22.14 355 ALA C CA 1
ATOM 20169 C C . ALA C 1 355 ? 37.645 61.427 -83.483 1.00 19.98 355 ALA C C 1
ATOM 20170 O O . ALA C 1 355 ? 38.273 60.381 -83.683 1.00 20.68 355 ALA C O 1
ATOM 20177 N N . TRP C 1 356 ? 36.931 62.031 -84.422 1.00 20.41 356 TRP C N 1
ATOM 20178 C CA . TRP C 1 356 ? 36.848 61.512 -85.772 1.00 16.76 356 TRP C CA 1
ATOM 20179 C C . TRP C 1 356 ? 38.105 61.858 -86.560 1.00 24.47 356 TRP C C 1
ATOM 20180 O O . TRP C 1 356 ? 38.804 62.824 -86.242 1.00 21.01 356 TRP C O 1
ATOM 20201 N N . PRO C 1 357 ? 38.402 61.098 -87.610 1.00 18.80 357 PRO C N 1
ATOM 20202 C CA . PRO C 1 357 ? 39.459 61.519 -88.534 1.00 23.95 357 PRO C CA 1
ATOM 20203 C C . PRO C 1 357 ? 39.116 62.860 -89.161 1.00 19.57 357 PRO C C 1
ATOM 20204 O O . PRO C 1 357 ? 37.952 63.160 -89.435 1.00 17.06 357 PRO C O 1
ATOM 20215 N N . ARG C 1 358 ? 40.148 63.671 -89.391 1.00 21.24 358 ARG C N 1
ATOM 20216 C CA . ARG C 1 358 ? 39.962 65.008 -89.932 1.00 19.32 358 ARG C CA 1
ATOM 20217 C C . ARG C 1 358 ? 40.586 65.194 -91.305 1.00 22.05 358 ARG C C 1
ATOM 20218 O O . ARG C 1 358 ? 40.295 66.199 -91.960 1.00 21.66 358 ARG C O 1
ATOM 20239 N N . ASN C 1 359 ? 41.414 64.262 -91.767 1.00 21.08 359 ASN C N 1
ATOM 20240 C CA . ASN C 1 359 ? 41.922 64.336 -93.128 1.00 26.21 359 ASN C CA 1
ATOM 20241 C C . ASN C 1 359 ? 40.764 64.143 -94.096 1.00 24.61 359 ASN C C 1
ATOM 20242 O O . ASN C 1 359 ? 40.046 63.139 -94.033 1.00 24.86 359 ASN C O 1
ATOM 20253 N N . VAL C 1 360 ? 40.582 65.107 -94.991 1.00 20.00 360 VAL C N 1
ATOM 20254 C CA . VAL C 1 360 ? 39.413 65.092 -95.856 1.00 24.97 360 VAL C CA 1
ATOM 20255 C C . VAL C 1 360 ? 39.559 64.057 -96.970 1.00 28.12 360 VAL C C 1
ATOM 20256 O O . VAL C 1 360 ? 38.558 63.510 -97.445 1.00 26.92 360 VAL C O 1
ATOM 20269 N N . ASP C 1 361 ? 40.784 63.749 -97.394 1.00 30.51 361 ASP C N 1
ATOM 20270 C CA . ASP C 1 361 ? 40.960 62.838 -98.518 1.00 27.77 361 ASP C CA 1
ATOM 20271 C C . ASP C 1 361 ? 40.708 61.383 -98.137 1.00 30.87 361 ASP C C 1
ATOM 20272 O O . ASP C 1 361 ? 40.388 60.577 -99.019 1.00 25.75 361 ASP C O 1
ATOM 20281 N N . LEU C 1 362 ? 40.824 61.037 -96.849 1.00 25.72 362 LEU C N 1
ATOM 20282 C CA . LEU C 1 362 ? 40.356 59.736 -96.378 1.00 28.30 362 LEU C CA 1
ATOM 20283 C C . LEU C 1 362 ? 38.884 59.542 -96.712 1.00 28.99 362 LEU C C 1
ATOM 20284 O O . LEU C 1 362 ? 38.472 58.473 -97.180 1.00 30.40 362 LEU C O 1
ATOM 20300 N N . TYR C 1 363 ? 38.073 60.570 -96.457 1.00 24.61 363 TYR C N 1
ATOM 20301 C CA . TYR C 1 363 ? 36.636 60.462 -96.674 1.00 21.71 363 TYR C CA 1
ATOM 20302 C C . TYR C 1 363 ? 36.292 60.391 -98.157 1.00 29.67 363 TYR C C 1
ATOM 20303 O O . TYR C 1 363 ? 35.362 59.676 -98.544 1.00 25.50 363 TYR C O 1
ATOM 20321 N N . GLU C 1 364 ? 37.003 61.138 -99.009 1.00 25.63 364 GLU C N 1
ATOM 20322 C CA . GLU C 1 364 ? 36.694 61.061 -100.433 1.00 21.72 364 GLU C CA 1
ATOM 20323 C C . GLU C 1 364 ? 36.984 59.667 -100.963 1.00 27.74 364 GLU C C 1
ATOM 20324 O O . GLU C 1 364 ? 36.187 59.100 -101.718 1.00 31.01 364 GLU C O 1
ATOM 20336 N N . ARG C 1 365 ? 38.115 59.093 -100.555 1.00 28.11 365 ARG C N 1
ATOM 20337 C CA . ARG C 1 365 ? 38.484 57.751 -100.989 1.00 31.12 365 ARG C CA 1
ATOM 20338 C C . ARG C 1 365 ? 37.471 56.719 -100.501 1.00 36.91 365 ARG C C 1
ATOM 20339 O O . ARG C 1 365 ? 37.079 55.818 -101.254 1.00 32.88 365 ARG C O 1
ATOM 20360 N N . ASP C 1 366 ? 36.998 56.858 -99.259 1.00 26.40 366 ASP C N 1
ATOM 20361 C CA . ASP C 1 366 ? 36.002 55.922 -98.743 1.00 30.37 366 ASP C CA 1
ATOM 20362 C C . ASP C 1 366 ? 34.650 56.114 -99.421 1.00 30.92 366 ASP C C 1
ATOM 20363 O O . ASP C 1 366 ? 33.972 55.133 -99.754 1.00 29.80 366 ASP C O 1
ATOM 20372 N N . MET C 1 367 ? 34.237 57.369 -99.625 1.00 26.45 367 MET C N 1
ATOM 20373 C CA . MET C 1 367 ? 32.981 57.639 -100.318 1.00 24.49 367 MET C CA 1
ATOM 20374 C C . MET C 1 367 ? 32.960 56.980 -101.691 1.00 26.65 367 MET C C 1
ATOM 20375 O O . MET C 1 367 ? 31.984 56.318 -102.059 1.00 26.46 367 MET C O 1
ATOM 20389 N N . GLU C 1 368 ? 34.028 57.168 -102.470 1.00 28.88 368 GLU C N 1
ATOM 20390 C CA . GLU C 1 368 ? 34.063 56.625 -103.825 1.00 32.55 368 GLU C CA 1
ATOM 20391 C C . GLU C 1 368 ? 33.985 55.107 -103.801 1.00 28.01 368 GLU C C 1
ATOM 20392 O O . GLU C 1 368 ? 33.264 54.498 -104.600 1.00 31.82 368 GLU C O 1
ATOM 20404 N N . ARG C 1 369 ? 34.723 54.480 -102.887 1.00 27.14 369 ARG C N 1
ATOM 20405 C CA . ARG C 1 369 ? 34.709 53.027 -102.774 1.00 35.17 369 ARG C CA 1
ATOM 20406 C C . ARG C 1 369 ? 33.313 52.516 -102.448 1.00 34.97 369 ARG C C 1
ATOM 20407 O O . ARG C 1 369 ? 32.782 51.634 -103.135 1.00 31.62 369 ARG C O 1
ATOM 20428 N N . ALA C 1 370 ? 32.707 53.057 -101.392 1.00 32.42 370 ALA C N 1
ATOM 20429 C CA . ALA C 1 370 ? 31.431 52.533 -100.918 1.00 29.88 370 ALA C CA 1
ATOM 20430 C C . ALA C 1 370 ? 30.302 52.828 -101.895 1.00 31.70 370 ALA C C 1
ATOM 20431 O O . ALA C 1 370 ? 29.341 52.054 -101.983 1.00 28.63 370 ALA C O 1
ATOM 20438 N N . SER C 1 371 ? 30.389 53.934 -102.630 1.00 24.88 371 SER C N 1
ATOM 20439 C CA . SER C 1 371 ? 29.388 54.203 -103.652 1.00 29.83 371 SER C CA 1
ATOM 20440 C C . SER C 1 371 ? 29.438 53.172 -104.774 1.00 31.97 371 SER C C 1
ATOM 20441 O O . SER C 1 371 ? 28.426 52.964 -105.450 1.00 31.09 371 SER C O 1
ATOM 20449 N N . ARG C 1 372 ? 30.588 52.522 -104.976 1.00 31.22 372 ARG C N 1
ATOM 20450 C CA . ARG C 1 372 ? 30.736 51.469 -105.976 1.00 33.77 372 ARG C CA 1
ATOM 20451 C C . ARG C 1 372 ? 30.353 50.102 -105.421 1.00 37.12 372 ARG C C 1
ATOM 20452 O O . ARG C 1 372 ? 29.631 49.344 -106.075 1.00 43.67 372 ARG C O 1
ATOM 20473 N N . THR C 1 373 ? 30.839 49.764 -104.224 1.00 29.24 373 THR C N 1
ATOM 20474 C CA . THR C 1 373 ? 30.590 48.437 -103.672 1.00 31.06 373 THR C CA 1
ATOM 20475 C C . THR C 1 373 ? 29.182 48.305 -103.102 1.00 30.68 373 THR C C 1
ATOM 20476 O O . THR C 1 373 ? 28.611 47.210 -103.129 1.00 35.56 373 THR C O 1
ATOM 20487 N N . HIS C 1 374 ? 28.600 49.398 -102.610 1.00 28.38 374 HIS C N 1
ATOM 20488 C CA . HIS C 1 374 ? 27.292 49.372 -101.951 1.00 26.81 374 HIS C CA 1
ATOM 20489 C C . HIS C 1 374 ? 26.541 50.647 -102.308 1.00 30.24 374 HIS C C 1
ATOM 20490 O O . HIS C 1 374 ? 26.444 51.582 -101.504 1.00 30.95 374 HIS C O 1
ATOM 20504 N N . PRO C 1 375 ? 25.965 50.708 -103.515 1.00 28.22 375 PRO C N 1
ATOM 20505 C CA . PRO C 1 375 ? 25.502 52.001 -104.054 1.00 21.24 375 PRO C CA 1
ATOM 20506 C C . PRO C 1 375 ? 24.322 52.623 -103.325 1.00 28.95 375 PRO C C 1
ATOM 20507 O O . PRO C 1 375 ? 24.119 53.837 -103.450 1.00 24.50 375 PRO C O 1
ATOM 20518 N N . PHE C 1 376 ? 23.517 51.846 -102.603 1.00 21.13 376 PHE C N 1
ATOM 20519 C CA . PHE C 1 376 ? 22.288 52.384 -102.029 1.00 26.10 376 PHE C CA 1
ATOM 20520 C C . PHE C 1 376 ? 22.580 53.517 -101.042 1.00 24.39 376 PHE C C 1
ATOM 20521 O O . PHE C 1 376 ? 22.029 54.619 -101.167 1.00 24.62 376 PHE C O 1
ATOM 20538 N N . THR C 1 377 ? 23.468 53.278 -100.070 1.00 23.45 377 THR C N 1
ATOM 20539 C CA . THR C 1 377 ? 23.804 54.289 -99.069 1.00 23.08 377 THR C CA 1
ATOM 20540 C C . THR C 1 377 ? 25.308 54.470 -98.880 1.00 20.76 377 THR C C 1
ATOM 20541 O O . THR C 1 377 ? 25.720 55.181 -97.954 1.00 24.79 377 THR C O 1
ATOM 20552 N N . GLY C 1 378 ? 26.140 53.869 -99.729 1.00 20.16 378 GLY C N 1
ATOM 20553 C CA . GLY C 1 378 ? 27.576 53.895 -99.485 1.00 25.21 378 GLY C CA 1
ATOM 20554 C C . GLY C 1 378 ? 28.152 55.299 -99.436 1.00 24.11 378 GLY C C 1
ATOM 20555 O O . GLY C 1 378 ? 28.978 55.613 -98.572 1.00 24.78 378 GLY C O 1
ATOM 20559 N N . ALA C 1 379 ? 27.741 56.160 -100.369 1.00 25.94 379 ALA C N 1
ATOM 20560 C CA . ALA C 1 379 ? 28.294 57.510 -100.417 1.00 26.21 379 ALA C CA 1
ATOM 20561 C C . ALA C 1 379 ? 27.825 58.340 -99.231 1.00 27.85 379 ALA C C 1
ATOM 20562 O O . ALA C 1 379 ? 28.601 59.113 -98.659 1.00 23.71 379 ALA C O 1
ATOM 20569 N N . ALA C 1 380 ? 26.553 58.198 -98.859 1.00 19.86 380 ALA C N 1
ATOM 20570 C CA . ALA C 1 380 ? 25.998 58.971 -97.759 1.00 22.67 380 ALA C CA 1
ATOM 20571 C C . ALA C 1 380 ? 26.606 58.575 -96.425 1.00 23.67 380 ALA C C 1
ATOM 20572 O O . ALA C 1 380 ? 26.692 59.406 -95.514 1.00 25.37 380 ALA C O 1
ATOM 20579 N N . MET C 1 381 ? 27.022 57.321 -96.287 1.00 19.94 381 MET C N 1
ATOM 20580 C CA A MET C 1 381 ? 27.517 56.781 -95.023 0.68 19.57 381 MET C CA 1
ATOM 20581 C CA B MET C 1 381 ? 27.512 56.836 -95.008 0.32 19.67 381 MET C CA 1
ATOM 20582 C C . MET C 1 381 ? 29.025 56.900 -94.876 1.00 21.14 381 MET C C 1
ATOM 20583 O O . MET C 1 381 ? 29.523 57.141 -93.769 1.00 20.55 381 MET C O 1
ATOM 20610 N N . ALA C 1 382 ? 29.762 56.714 -95.968 1.00 18.90 382 ALA C N 1
ATOM 20611 C CA . ALA C 1 382 ? 31.216 56.652 -95.921 1.00 25.48 382 ALA C CA 1
ATOM 20612 C C . ALA C 1 382 ? 31.891 58.000 -96.147 1.00 23.70 382 ALA C C 1
ATOM 20613 O O . ALA C 1 382 ? 33.111 58.097 -95.967 1.00 23.89 382 ALA C O 1
ATOM 20620 N N . GLY C 1 383 ? 31.139 59.033 -96.524 1.00 22.24 383 GLY C N 1
ATOM 20621 C CA . GLY C 1 383 ? 31.708 60.315 -96.874 1.00 22.31 383 GLY C CA 1
ATOM 20622 C C . GLY C 1 383 ? 31.933 61.215 -95.672 1.00 20.66 383 GLY C C 1
ATOM 20623 O O . GLY C 1 383 ? 31.805 60.812 -94.514 1.00 19.20 383 GLY C O 1
ATOM 20627 N N . ILE C 1 384 ? 32.278 62.472 -95.975 1.00 23.80 384 ILE C N 1
ATOM 20628 C CA . ILE C 1 384 ? 32.642 63.444 -94.950 1.00 21.97 384 ILE C CA 1
ATOM 20629 C C . ILE C 1 384 ? 31.429 63.780 -94.094 1.00 18.45 384 ILE C C 1
ATOM 20630 O O . ILE C 1 384 ? 30.309 63.939 -94.600 1.00 17.45 384 ILE C O 1
ATOM 20646 N N . LYS C 1 385 ? 31.650 63.895 -92.782 1.00 16.71 385 LYS C N 1
ATOM 20647 C CA . LYS C 1 385 ? 30.593 64.206 -91.829 1.00 14.94 385 LYS C CA 1
ATOM 20648 C C . LYS C 1 385 ? 31.055 65.294 -90.862 1.00 14.52 385 LYS C C 1
ATOM 20649 O O . LYS C 1 385 ? 32.251 65.440 -90.595 1.00 17.82 385 LYS C O 1
ATOM 20668 N N . ALA C 1 386 ? 30.081 66.031 -90.326 1.00 15.35 386 ALA C N 1
ATOM 20669 C CA . ALA C 1 386 ? 30.361 67.184 -89.470 1.00 17.59 386 ALA C CA 1
ATOM 20670 C C . ALA C 1 386 ? 31.349 66.911 -88.343 1.00 19.63 386 ALA C C 1
ATOM 20671 O O . ALA C 1 386 ? 32.158 67.808 -88.047 1.00 18.14 386 ALA C O 1
ATOM 20678 N N . PRO C 1 387 ? 31.327 65.761 -87.658 1.00 18.67 387 PRO C N 1
ATOM 20679 C CA . PRO C 1 387 ? 32.316 65.532 -86.590 1.00 14.84 387 PRO C CA 1
ATOM 20680 C C . PRO C 1 387 ? 33.767 65.602 -87.048 1.00 16.52 387 PRO C C 1
ATOM 20681 O O . PRO C 1 387 ? 34.659 65.737 -86.199 1.00 18.94 387 PRO C O 1
ATOM 20692 N N . ALA C 1 388 ? 34.039 65.492 -88.347 1.00 15.21 388 ALA C N 1
ATOM 20693 C CA . ALA C 1 388 ? 35.396 65.672 -88.848 1.00 17.35 388 ALA C CA 1
ATOM 20694 C C . ALA C 1 388 ? 35.882 67.107 -88.684 1.00 18.08 388 ALA C C 1
ATOM 20695 O O . ALA C 1 388 ? 37.084 67.365 -88.833 1.00 18.14 388 ALA C O 1
ATOM 20702 N N . PHE C 1 389 ? 34.972 68.034 -88.385 1.00 17.94 389 PHE C N 1
ATOM 20703 C CA . PHE C 1 389 ? 35.279 69.455 -88.252 1.00 21.56 389 PHE C CA 1
ATOM 20704 C C . PHE C 1 389 ? 35.002 69.956 -86.842 1.00 18.60 389 PHE C C 1
ATOM 20705 O O . PHE C 1 389 ? 34.755 71.153 -86.643 1.00 15.51 389 PHE C O 1
ATOM 20722 N N . TRP C 1 390 ? 35.024 69.066 -85.855 1.00 15.99 390 TRP C N 1
ATOM 20723 C CA . TRP C 1 390 ? 34.452 69.414 -84.567 1.00 14.33 390 TRP C CA 1
ATOM 20724 C C . TRP C 1 390 ? 35.365 70.382 -83.811 1.00 12.11 390 TRP C C 1
ATOM 20725 O O . TRP C 1 390 ? 36.592 70.254 -83.871 1.00 15.37 390 TRP C O 1
ATOM 20746 N N . PRO C 1 391 ? 34.800 71.356 -83.092 1.00 13.44 391 PRO C N 1
ATOM 20747 C CA . PRO C 1 391 ? 35.629 72.373 -82.432 1.00 13.37 391 PRO C CA 1
ATOM 20748 C C . PRO C 1 391 ? 36.164 71.980 -81.065 1.00 19.66 391 PRO C C 1
ATOM 20749 O O . PRO C 1 391 ? 36.994 72.721 -80.521 1.00 16.76 391 PRO C O 1
ATOM 20760 N N . VAL C 1 392 ? 35.719 70.864 -80.493 1.00 16.28 392 VAL C N 1
ATOM 20761 C CA . VAL C 1 392 ? 36.214 70.433 -79.192 1.00 14.63 392 VAL C CA 1
ATOM 20762 C C . VAL C 1 392 ? 36.630 68.971 -79.259 1.00 21.33 392 VAL C C 1
ATOM 20763 O O . VAL C 1 392 ? 36.074 68.193 -80.057 1.00 18.54 392 VAL C O 1
ATOM 20776 N N . PRO C 1 393 ? 37.582 68.559 -78.431 1.00 16.61 393 PRO C N 1
ATOM 20777 C CA . PRO C 1 393 ? 37.953 67.164 -78.365 1.00 17.84 393 PRO C CA 1
ATOM 20778 C C . PRO C 1 393 ? 37.116 66.441 -77.330 1.00 15.77 393 PRO C C 1
ATOM 20779 O O . PRO C 1 393 ? 36.464 67.076 -76.487 1.00 17.64 393 PRO C O 1
ATOM 20790 N N . PRO C 1 394 ? 37.117 65.114 -77.350 1.00 18.37 394 PRO C N 1
ATOM 20791 C CA . PRO C 1 394 ? 36.466 64.376 -76.268 1.00 17.47 394 PRO C CA 1
ATOM 20792 C C . PRO C 1 394 ? 37.145 64.670 -74.938 1.00 17.00 394 PRO C C 1
ATOM 20793 O O . PRO C 1 394 ? 38.373 64.728 -74.844 1.00 22.52 394 PRO C O 1
ATOM 20804 N N . SER C 1 395 ? 36.327 64.855 -73.907 1.00 14.17 395 SER C N 1
ATOM 20805 C CA . SER C 1 395 ? 36.849 65.135 -72.574 1.00 19.82 395 SER C CA 1
ATOM 20806 C C . SER C 1 395 ? 37.460 63.908 -71.907 1.00 25.36 395 SER C C 1
ATOM 20807 O O . SER C 1 395 ? 38.305 64.060 -71.015 1.00 20.60 395 SER C O 1
ATOM 20815 N N . GLU C 1 396 ? 37.061 62.710 -72.312 1.00 22.56 396 GLU C N 1
ATOM 20816 C CA . GLU C 1 396 ? 37.518 61.471 -71.702 1.00 22.00 396 GLU C CA 1
ATOM 20817 C C . GLU C 1 396 ? 37.788 60.441 -72.784 1.00 19.85 396 GLU C C 1
ATOM 20818 O O . GLU C 1 396 ? 37.210 60.513 -73.873 1.00 20.72 396 GLU C O 1
ATOM 20830 N N . PRO C 1 397 ? 38.622 59.440 -72.496 1.00 20.08 397 PRO C N 1
ATOM 20831 C CA . PRO C 1 397 ? 38.697 58.273 -73.379 1.00 25.66 397 PRO C CA 1
ATOM 20832 C C . PRO C 1 397 ? 37.371 57.528 -73.425 1.00 20.10 397 PRO C C 1
ATOM 20833 O O . PRO C 1 397 ? 36.553 57.587 -72.503 1.00 18.07 397 PRO C O 1
ATOM 20844 N N . VAL C 1 398 ? 37.180 56.802 -74.529 1.00 18.55 398 VAL C N 1
ATOM 20845 C CA . VAL C 1 398 ? 36.012 55.942 -74.670 1.00 18.66 398 VAL C CA 1
ATOM 20846 C C . VAL C 1 398 ? 36.036 54.866 -73.599 1.00 19.57 398 VAL C C 1
ATOM 20847 O O . VAL C 1 398 ? 37.098 54.337 -73.242 1.00 19.94 398 VAL C O 1
ATOM 20860 N N . THR C 1 399 ? 34.855 54.544 -73.078 1.00 20.21 399 THR C N 1
ATOM 20861 C CA . THR C 1 399 ? 34.711 53.446 -72.131 1.00 23.11 399 THR C CA 1
ATOM 20862 C C . THR C 1 399 ? 35.242 52.149 -72.726 1.00 20.66 399 THR C C 1
ATOM 20863 O O . THR C 1 399 ? 34.941 51.798 -73.871 1.00 21.15 399 THR C O 1
ATOM 20874 N N . ARG C 1 400 ? 36.024 51.430 -71.934 1.00 23.40 400 ARG C N 1
ATOM 20875 C CA . ARG C 1 400 ? 36.576 50.142 -72.335 1.00 27.64 400 ARG C CA 1
ATOM 20876 C C . ARG C 1 400 ? 35.554 49.086 -71.929 1.00 24.41 400 ARG C C 1
ATOM 20877 O O . ARG C 1 400 ? 35.447 48.729 -70.756 1.00 22.37 400 ARG C O 1
ATOM 20898 N N . LEU C 1 401 ? 34.750 48.630 -72.886 1.00 24.36 401 LEU C N 1
ATOM 20899 C CA . LEU C 1 401 ? 33.778 47.580 -72.612 1.00 25.54 401 LEU C CA 1
ATOM 20900 C C . LEU C 1 401 ? 34.485 46.233 -72.591 1.00 21.98 401 LEU C C 1
ATOM 20901 O O . LEU C 1 401 ? 35.385 45.980 -73.397 1.00 24.69 401 LEU C O 1
ATOM 20917 N N . GLY C 1 402 ? 34.083 45.363 -71.672 1.00 26.10 402 GLY C N 1
ATOM 20918 C CA . GLY C 1 402 ? 34.715 44.068 -71.598 1.00 27.97 402 GLY C CA 1
ATOM 20919 C C . GLY C 1 402 ? 34.095 43.101 -70.614 1.00 29.31 402 GLY C C 1
ATOM 20920 O O . GLY C 1 402 ? 33.149 43.416 -69.884 1.00 23.23 402 GLY C O 1
ATOM 20924 N N . PRO C 1 403 ? 34.651 41.885 -70.575 1.00 27.01 403 PRO C N 1
ATOM 20925 C CA . PRO C 1 403 ? 34.073 40.825 -69.730 1.00 33.13 403 PRO C CA 1
ATOM 20926 C C . PRO C 1 403 ? 34.163 41.102 -68.238 1.00 34.69 403 PRO C C 1
ATOM 20927 O O . PRO C 1 403 ? 33.516 40.387 -67.459 1.00 35.51 403 PRO C O 1
ATOM 20938 N N . ASP C 1 404 ? 34.934 42.105 -67.812 1.00 29.31 404 ASP C N 1
ATOM 20939 C CA . ASP C 1 404 ? 34.941 42.525 -66.415 1.00 32.01 404 ASP C CA 1
ATOM 20940 C C . ASP C 1 404 ? 33.723 43.361 -66.048 1.00 33.58 404 ASP C C 1
ATOM 20941 O O . ASP C 1 404 ? 33.653 43.864 -64.921 1.00 29.98 404 ASP C O 1
ATOM 20950 N N . ASN C 1 405 ? 32.776 43.514 -66.967 1.00 32.12 405 ASN C N 1
ATOM 20951 C CA . ASN C 1 405 ? 31.535 44.220 -66.685 1.00 27.38 405 ASN C CA 1
ATOM 20952 C C . ASN C 1 405 ? 30.915 43.692 -65.389 1.00 30.76 405 ASN C C 1
ATOM 20953 O O . ASN C 1 405 ? 30.706 42.478 -65.260 1.00 29.75 405 ASN C O 1
ATOM 20964 N N . PRO C 1 406 ? 30.606 44.553 -64.420 1.00 30.64 406 PRO C N 1
ATOM 20965 C CA . PRO C 1 406 ? 30.109 44.082 -63.119 1.00 30.04 406 PRO C CA 1
ATOM 20966 C C . PRO C 1 406 ? 28.615 43.808 -63.041 1.00 29.55 406 PRO C C 1
ATOM 20967 O O . PRO C 1 406 ? 28.135 43.459 -61.958 1.00 32.29 406 PRO C O 1
ATOM 20978 N N . ALA C 1 407 ? 27.863 43.957 -64.124 1.00 24.44 407 ALA C N 1
ATOM 20979 C CA . ALA C 1 407 ? 26.439 43.669 -64.064 1.00 26.99 407 ALA C CA 1
ATOM 20980 C C . ALA C 1 407 ? 26.210 42.186 -63.794 1.00 27.20 407 ALA C C 1
ATOM 20981 O O . ALA C 1 407 ? 26.933 41.325 -64.302 1.00 23.21 407 ALA C O 1
ATOM 20988 N N . ASP C 1 408 ? 25.200 41.897 -62.973 1.00 29.03 408 ASP C N 1
ATOM 20989 C CA . ASP C 1 408 ? 24.851 40.511 -62.670 1.00 34.41 408 ASP C CA 1
ATOM 20990 C C . ASP C 1 408 ? 24.513 39.735 -63.938 1.00 33.35 408 ASP C C 1
ATOM 20991 O O . ASP C 1 408 ? 25.003 38.620 -64.147 1.00 31.23 408 ASP C O 1
ATOM 21000 N N . SER C 1 409 ? 23.664 40.305 -64.788 1.00 29.55 409 SER C N 1
ATOM 21001 C CA . SER C 1 409 ? 23.227 39.643 -66.008 1.00 31.99 409 SER C CA 1
ATOM 21002 C C . SER C 1 409 ? 22.795 40.700 -67.010 1.00 27.80 409 SER C C 1
ATOM 21003 O O . SER C 1 409 ? 22.330 41.777 -66.630 1.00 23.83 409 SER C O 1
ATOM 21011 N N . ILE C 1 410 ? 22.951 40.373 -68.292 1.00 27.67 410 ILE C N 1
ATOM 21012 C CA . ILE C 1 410 ? 22.514 41.228 -69.388 1.00 23.64 410 ILE C CA 1
ATOM 21013 C C . ILE C 1 410 ? 21.896 40.329 -70.451 1.00 24.21 410 ILE C C 1
ATOM 21014 O O . ILE C 1 410 ? 22.547 39.394 -70.927 1.00 28.73 410 ILE C O 1
ATOM 21030 N N . LEU C 1 411 ? 20.649 40.606 -70.825 1.00 22.04 411 LEU C N 1
ATOM 21031 C CA . LEU C 1 411 ? 19.976 39.882 -71.897 1.00 27.06 411 LEU C CA 1
ATOM 21032 C C . LEU C 1 411 ? 19.978 40.721 -73.171 1.00 21.41 411 LEU C C 1
ATOM 21033 O O . LEU C 1 411 ? 19.417 41.820 -73.195 1.00 20.42 411 LEU C O 1
ATOM 21049 N N . LEU C 1 412 ? 20.572 40.182 -74.231 1.00 22.87 412 LEU C N 1
ATOM 21050 C CA . LEU C 1 412 ? 20.614 40.833 -75.534 1.00 23.54 412 LEU C CA 1
ATOM 21051 C C . LEU C 1 412 ? 19.540 40.231 -76.437 1.00 23.32 412 LEU C C 1
ATOM 21052 O O . LEU C 1 412 ? 19.422 39.007 -76.530 1.00 23.31 412 LEU C O 1
ATOM 21068 N N . VAL C 1 413 ? 18.765 41.097 -77.092 1.00 18.49 413 VAL C N 1
ATOM 21069 C CA . VAL C 1 413 ? 17.684 40.710 -77.994 1.00 23.22 413 VAL C CA 1
ATOM 21070 C C . VAL C 1 413 ? 17.990 41.298 -79.365 1.00 25.43 413 VAL C C 1
ATOM 21071 O O . VAL C 1 413 ? 18.304 42.488 -79.472 1.00 20.70 413 VAL C O 1
ATOM 21084 N N . GLN C 1 414 ? 17.871 40.483 -80.410 1.00 19.73 414 GLN C N 1
ATOM 21085 C CA . GLN C 1 414 ? 18.289 40.911 -81.739 1.00 19.73 414 GLN C CA 1
ATOM 21086 C C . GLN C 1 414 ? 17.486 40.188 -82.812 1.00 25.29 414 GLN C C 1
ATOM 21087 O O . GLN C 1 414 ? 17.415 38.956 -82.808 1.00 24.25 414 GLN C O 1
ATOM 21101 N N . ALA C 1 415 ? 16.898 40.955 -83.732 1.00 20.84 415 ALA C N 1
ATOM 21102 C CA . ALA C 1 415 ? 16.339 40.371 -84.947 1.00 19.98 415 ALA C CA 1
ATOM 21103 C C . ALA C 1 415 ? 17.464 39.993 -85.905 1.00 31.71 415 ALA C C 1
ATOM 21104 O O . ALA C 1 415 ? 18.385 40.783 -86.139 1.00 22.90 415 ALA C O 1
ATOM 21111 N N . ALA C 1 416 ? 17.388 38.779 -86.461 1.00 27.64 416 ALA C N 1
ATOM 21112 C CA . ALA C 1 416 ? 18.508 38.237 -87.225 1.00 28.34 416 ALA C CA 1
ATOM 21113 C C . ALA C 1 416 ? 18.814 39.060 -88.471 1.00 22.36 416 ALA C C 1
ATOM 21114 O O . ALA C 1 416 ? 19.962 39.079 -88.926 1.00 25.25 416 ALA C O 1
ATOM 21121 N N . ASP C 1 417 ? 17.814 39.729 -89.048 1.00 23.00 417 ASP C N 1
ATOM 21122 C CA . ASP C 1 417 ? 18.001 40.448 -90.304 1.00 28.31 417 ASP C CA 1
ATOM 21123 C C . ASP C 1 417 ? 17.818 41.956 -90.151 1.00 24.19 417 ASP C C 1
ATOM 21124 O O . ASP C 1 417 ? 17.625 42.653 -91.153 1.00 24.73 417 ASP C O 1
ATOM 21133 N N . ASP C 1 418 ? 17.873 42.476 -88.925 1.00 24.22 418 ASP C N 1
ATOM 21134 C CA . ASP C 1 418 ? 17.783 43.917 -88.723 1.00 25.17 418 ASP C CA 1
ATOM 21135 C C . ASP C 1 418 ? 18.867 44.628 -89.521 1.00 22.03 418 ASP C C 1
ATOM 21136 O O . ASP C 1 418 ? 19.950 44.090 -89.761 1.00 22.17 418 ASP C O 1
ATOM 21145 N N . MET C 1 419 ? 18.567 45.865 -89.914 1.00 24.01 419 MET C N 1
ATOM 21146 C CA . MET C 1 419 ? 19.408 46.626 -90.832 1.00 20.43 419 MET C CA 1
ATOM 21147 C C . MET C 1 419 ? 20.408 47.518 -90.097 1.00 20.06 419 MET C C 1
ATOM 21148 O O . MET C 1 419 ? 21.624 47.332 -90.219 1.00 20.37 419 MET C O 1
ATOM 21162 N N . SER C 1 420 ? 19.906 48.497 -89.341 1.00 19.84 420 SER C N 1
ATOM 21163 C CA . SER C 1 420 ? 20.780 49.531 -88.797 1.00 21.22 420 SER C CA 1
ATOM 21164 C C . SER C 1 420 ? 21.604 49.016 -87.628 1.00 26.84 420 SER C C 1
ATOM 21165 O O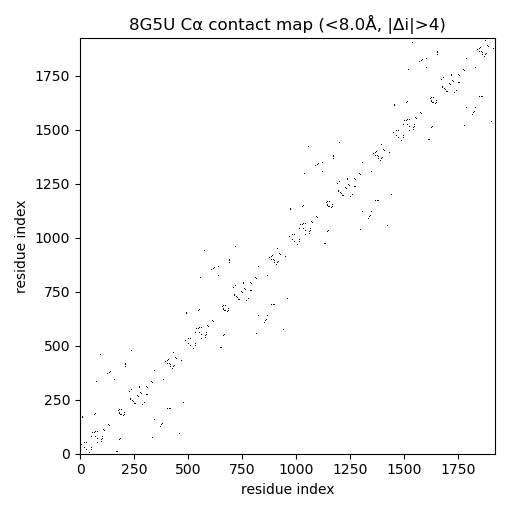 . SER C 1 420 ? 22.725 49.488 -87.416 1.00 21.64 420 SER C O 1
ATOM 21173 N N . THR C 1 421 ? 21.072 48.067 -86.862 1.00 21.25 421 THR C N 1
ATOM 21174 C CA . THR C 1 421 ? 21.843 47.349 -85.847 1.00 24.03 421 THR C CA 1
ATOM 21175 C C . THR C 1 421 ? 21.835 45.873 -86.225 1.00 24.51 421 THR C C 1
ATOM 21176 O O . THR C 1 421 ? 20.852 45.164 -85.939 1.00 22.89 421 THR C O 1
ATOM 21187 N N . PRO C 1 422 ? 22.881 45.366 -86.875 1.00 23.45 422 PRO C N 1
ATOM 21188 C CA . PRO C 1 422 ? 22.831 44.022 -87.459 1.00 26.15 422 PRO C CA 1
ATOM 21189 C C . PRO C 1 422 ? 23.240 42.928 -86.479 1.00 27.27 422 PRO C C 1
ATOM 21190 O O . PRO C 1 422 ? 23.841 43.179 -85.434 1.00 22.51 422 PRO C O 1
ATOM 21201 N N . LEU C 1 423 ? 22.928 41.688 -86.869 1.00 23.49 423 LEU C N 1
ATOM 21202 C CA . LEU C 1 423 ? 23.206 40.545 -86.006 1.00 26.75 423 LEU C CA 1
ATOM 21203 C C . LEU C 1 423 ? 24.674 40.496 -85.603 1.00 21.73 423 LEU C C 1
ATOM 21204 O O . LEU C 1 423 ? 24.998 40.194 -84.448 1.00 22.21 423 LEU C O 1
ATOM 21220 N N . ALA C 1 424 ? 25.578 40.776 -86.545 1.00 23.00 424 ALA C N 1
ATOM 21221 C CA . ALA C 1 424 ? 27.003 40.750 -86.235 1.00 23.21 424 ALA C CA 1
ATOM 21222 C C . ALA C 1 424 ? 27.335 41.710 -85.098 1.00 23.95 424 ALA C C 1
ATOM 21223 O O . ALA C 1 424 ? 28.208 41.426 -84.268 1.00 22.77 424 ALA C O 1
ATOM 21230 N N . ALA C 1 425 ? 26.643 42.850 -85.043 1.00 27.36 425 ALA C N 1
ATOM 21231 C CA . ALA C 1 425 ? 26.866 43.805 -83.961 1.00 21.94 425 ALA C CA 1
ATOM 21232 C C . ALA C 1 425 ? 26.456 43.213 -82.617 1.00 25.92 425 ALA C C 1
ATOM 21233 O O . ALA C 1 425 ? 27.192 43.328 -81.629 1.00 21.70 425 ALA C O 1
ATOM 21240 N N . ALA C 1 426 ? 25.291 42.559 -82.567 1.00 22.71 426 ALA C N 1
ATOM 21241 C CA . ALA C 1 426 ? 24.870 41.879 -81.343 1.00 24.07 426 ALA C CA 1
ATOM 21242 C C . ALA C 1 426 ? 25.851 40.780 -80.942 1.00 26.85 426 ALA C C 1
ATOM 21243 O O . ALA C 1 426 ? 26.186 40.637 -79.757 1.00 24.63 426 ALA C O 1
ATOM 21250 N N . ARG C 1 427 ? 26.307 39.975 -81.907 1.00 23.36 427 ARG C N 1
ATOM 21251 C CA . ARG C 1 427 ? 27.249 38.906 -81.582 1.00 28.85 427 ARG C CA 1
ATOM 21252 C C . ARG C 1 427 ? 28.544 39.474 -81.013 1.00 28.58 427 ARG C C 1
ATOM 21253 O O . ARG C 1 427 ? 29.137 38.898 -80.093 1.00 25.45 427 ARG C O 1
ATOM 21274 N N . ARG C 1 428 ? 28.995 40.612 -81.542 1.00 26.92 428 ARG C N 1
ATOM 21275 C CA . ARG C 1 428 ? 30.203 41.237 -81.016 1.00 23.44 428 ARG C CA 1
ATOM 21276 C C . ARG C 1 428 ? 29.982 41.757 -79.596 1.00 20.45 428 ARG C C 1
ATOM 21277 O O . ARG C 1 428 ? 30.852 41.595 -78.731 1.00 21.72 428 ARG C O 1
ATOM 21298 N N . MET C 1 429 ? 28.830 42.382 -79.331 1.00 20.71 429 MET C N 1
ATOM 21299 C CA . MET C 1 429 ? 28.524 42.815 -77.968 1.00 20.44 429 MET C CA 1
ATOM 21300 C C . MET C 1 429 ? 28.474 41.623 -77.024 1.00 24.70 429 MET C C 1
ATOM 21301 O O . MET C 1 429 ? 28.872 41.719 -75.857 1.00 23.31 429 MET C O 1
ATOM 21315 N N . ARG C 1 430 ? 27.977 40.491 -77.516 1.00 26.26 430 ARG C N 1
ATOM 21316 C CA . ARG C 1 430 ? 27.969 39.261 -76.733 1.00 28.24 430 ARG C CA 1
ATOM 21317 C C . ARG C 1 430 ? 29.387 38.790 -76.428 1.00 18.00 430 ARG C C 1
ATOM 21318 O O . ARG C 1 430 ? 29.694 38.408 -75.293 1.00 29.98 430 ARG C O 1
ATOM 21339 N N . GLU C 1 431 ? 30.265 38.796 -77.440 1.00 23.37 431 GLU C N 1
ATOM 21340 C CA . GLU C 1 431 ? 31.674 38.460 -77.235 1.00 24.70 431 GLU C CA 1
ATOM 21341 C C . GLU C 1 431 ? 32.303 39.345 -76.171 1.00 29.67 431 GLU C C 1
ATOM 21342 O O . GLU C 1 431 ? 33.009 38.864 -75.275 1.00 30.44 431 GLU C O 1
ATOM 21354 N N . VAL C 1 432 ? 32.077 40.654 -76.279 1.00 26.78 432 VAL C N 1
ATOM 21355 C CA . VAL C 1 432 ? 32.802 41.629 -75.471 1.00 28.30 432 VAL C CA 1
ATOM 21356 C C . VAL C 1 432 ? 32.365 41.560 -74.014 1.00 23.76 432 VAL C C 1
ATOM 21357 O O . VAL C 1 432 ? 33.198 41.614 -73.100 1.00 30.11 432 VAL C O 1
ATOM 21370 N N . LEU C 1 433 ? 31.061 41.441 -73.766 1.00 26.79 433 LEU C N 1
ATOM 21371 C CA . LEU C 1 433 ? 30.571 41.403 -72.393 1.00 24.18 433 LEU C CA 1
ATOM 21372 C C . LEU C 1 433 ? 30.806 40.056 -71.720 1.00 33.45 433 LEU C C 1
ATOM 21373 O O . LEU C 1 433 ? 30.817 39.993 -70.486 1.00 28.50 433 LEU C O 1
ATOM 21389 N N . GLY C 1 434 ? 30.993 38.987 -72.494 1.00 30.28 434 GLY C N 1
ATOM 21390 C CA . GLY C 1 434 ? 31.326 37.692 -71.924 1.00 37.09 434 GLY C CA 1
ATOM 21391 C C . GLY C 1 434 ? 30.139 37.015 -71.251 1.00 30.04 434 GLY C C 1
ATOM 21392 O O . GLY C 1 434 ? 28.972 37.310 -71.528 1.00 28.55 434 GLY C O 1
ATOM 21396 N N . ASP C 1 435 ? 30.463 36.090 -70.340 1.00 27.06 435 ASP C N 1
ATOM 21397 C CA . ASP C 1 435 ? 29.458 35.229 -69.718 1.00 35.71 435 ASP C CA 1
ATOM 21398 C C . ASP C 1 435 ? 28.413 35.992 -68.922 1.00 33.47 435 ASP C C 1
ATOM 21399 O O . ASP C 1 435 ? 27.439 35.376 -68.473 1.00 34.21 435 ASP C O 1
ATOM 21408 N N . THR C 1 436 ? 28.587 37.293 -68.701 1.00 36.65 436 THR C N 1
ATOM 21409 C CA . THR C 1 436 ? 27.536 38.028 -68.013 1.00 32.25 436 THR C CA 1
ATOM 21410 C C . THR C 1 436 ? 26.299 38.159 -68.895 1.00 29.51 436 THR C C 1
ATOM 21411 O O . THR C 1 436 ? 25.191 38.317 -68.372 1.00 27.49 436 THR C O 1
ATOM 21422 N N . SER C 1 437 ? 26.458 38.029 -70.210 1.00 29.34 437 SER C N 1
ATOM 21423 C CA . SER C 1 437 ? 25.397 38.310 -71.162 1.00 30.36 437 SER C CA 1
ATOM 21424 C C . SER C 1 437 ? 24.920 37.039 -71.860 1.00 29.37 437 SER C C 1
ATOM 21425 O O . SER C 1 437 ? 25.633 36.037 -71.933 1.00 26.39 437 SER C O 1
ATOM 21433 N N . ARG C 1 438 ? 23.696 37.112 -72.389 1.00 23.76 438 ARG C N 1
ATOM 21434 C CA . ARG C 1 438 ? 23.112 36.072 -73.228 1.00 34.90 438 ARG C CA 1
ATOM 21435 C C . ARG C 1 438 ? 22.433 36.728 -74.419 1.00 31.45 438 ARG C C 1
ATOM 21436 O O . ARG C 1 438 ? 21.806 37.780 -74.272 1.00 30.03 438 ARG C O 1
ATOM 21457 N N . LEU C 1 439 ? 22.515 36.087 -75.582 1.00 27.15 439 LEU C N 1
ATOM 21458 C CA . LEU C 1 439 ? 21.935 36.625 -76.806 1.00 21.47 439 LEU C CA 1
ATOM 21459 C C . LEU C 1 439 ? 20.762 35.770 -77.268 1.00 28.78 439 LEU C C 1
ATOM 21460 O O . LEU C 1 439 ? 20.944 34.597 -77.614 1.00 25.77 439 LEU C O 1
ATOM 21476 N N . LEU C 1 440 ? 19.573 36.373 -77.297 1.00 24.37 440 LEU C N 1
ATOM 21477 C CA . LEU C 1 440 ? 18.417 35.831 -78.004 1.00 30.26 440 LEU C CA 1
ATOM 21478 C C . LEU C 1 440 ? 18.381 36.373 -79.428 1.00 30.21 440 LEU C C 1
ATOM 21479 O O . LEU C 1 440 ? 18.412 37.590 -79.632 1.00 25.37 440 LEU C O 1
ATOM 21495 N N . THR C 1 441 ? 18.283 35.475 -80.407 1.00 24.28 441 THR C N 1
ATOM 21496 C CA . THR C 1 441 ? 18.124 35.844 -81.809 1.00 26.14 441 THR C CA 1
ATOM 21497 C C . THR C 1 441 ? 16.716 35.473 -82.265 1.00 34.29 441 THR C C 1
ATOM 21498 O O . THR C 1 441 ? 16.310 34.312 -82.142 1.00 32.12 441 THR C O 1
ATOM 21509 N N . VAL C 1 442 ? 15.977 36.452 -82.786 1.00 27.53 442 VAL C N 1
ATOM 21510 C CA . VAL C 1 442 ? 14.667 36.210 -83.385 1.00 26.34 442 VAL C CA 1
ATOM 21511 C C . VAL C 1 442 ? 14.882 36.004 -84.881 1.00 34.27 442 VAL C C 1
ATOM 21512 O O . VAL C 1 442 ? 15.311 36.919 -85.592 1.00 25.22 442 VAL C O 1
ATOM 21525 N N . ALA C 1 443 ? 14.587 34.796 -85.359 1.00 29.72 443 ALA C N 1
ATOM 21526 C CA . ALA C 1 443 ? 14.896 34.395 -86.723 1.00 30.42 443 ALA C CA 1
ATOM 21527 C C . ALA C 1 443 ? 13.923 35.008 -87.726 1.00 24.66 443 ALA C C 1
ATOM 21528 O O . ALA C 1 443 ? 12.807 35.412 -87.389 1.00 27.97 443 ALA C O 1
ATOM 21535 N N . ASP C 1 444 ? 14.374 35.070 -88.982 1.00 30.81 444 ASP C N 1
ATOM 21536 C CA . ASP C 1 444 ? 13.516 35.413 -90.115 1.00 24.56 444 ASP C CA 1
ATOM 21537 C C . ASP C 1 444 ? 12.765 36.714 -89.855 1.00 36.85 444 ASP C C 1
ATOM 21538 O O . ASP C 1 444 ? 11.546 36.804 -90.013 1.00 29.67 444 ASP C O 1
ATOM 21547 N N . THR C 1 445 ? 13.513 37.737 -89.447 1.00 30.36 445 THR C N 1
ATOM 21548 C CA . THR C 1 445 ? 12.912 38.984 -88.998 1.00 26.69 445 THR C CA 1
ATOM 21549 C C . THR C 1 445 ? 13.877 40.121 -89.291 1.00 30.85 445 THR C C 1
ATOM 21550 O O . THR C 1 445 ? 15.011 40.115 -88.802 1.00 28.41 445 THR C O 1
ATOM 21561 N N . ALA C 1 446 ? 13.431 41.076 -90.099 1.00 28.84 446 ALA C N 1
ATOM 21562 C CA . ALA C 1 446 ? 14.162 42.314 -90.355 1.00 25.55 446 ALA C CA 1
ATOM 21563 C C . ALA C 1 446 ? 13.343 43.428 -89.712 1.00 23.94 446 ALA C C 1
ATOM 21564 O O . ALA C 1 446 ? 12.509 44.060 -90.359 1.00 30.84 446 ALA C O 1
ATOM 21571 N N . HIS C 1 447 ? 13.575 43.649 -88.420 1.00 24.08 447 HIS C N 1
ATOM 21572 C CA . HIS C 1 447 ? 12.806 44.612 -87.646 1.00 24.45 447 HIS C CA 1
ATOM 21573 C C . HIS C 1 447 ? 13.710 45.236 -86.598 1.00 22.79 447 HIS C C 1
ATOM 21574 O O . HIS C 1 447 ? 14.541 44.550 -85.999 1.00 18.65 447 HIS C O 1
ATOM 21588 N N . HIS C 1 448 ? 13.527 46.532 -86.379 1.00 20.11 448 HIS C N 1
ATOM 21589 C CA . HIS C 1 448 ? 14.292 47.295 -85.403 1.00 22.96 448 HIS C CA 1
ATOM 21590 C C . HIS C 1 448 ? 13.434 47.476 -84.155 1.00 19.35 448 HIS C C 1
ATOM 21591 O O . HIS C 1 448 ? 12.328 48.019 -84.237 1.00 22.82 448 HIS C O 1
ATOM 21606 N N . ARG C 1 449 ? 13.943 47.015 -83.008 1.00 19.29 449 ARG C N 1
ATOM 21607 C CA . ARG C 1 449 ? 13.245 47.078 -81.724 1.00 19.93 449 ARG C CA 1
ATOM 21608 C C . ARG C 1 449 ? 12.237 45.937 -81.614 1.00 25.87 449 ARG C C 1
ATOM 21609 O O . ARG C 1 449 ? 11.031 46.136 -81.800 1.00 27.07 449 ARG C O 1
ATOM 21630 N N . VAL C 1 450 ? 12.728 44.748 -81.270 1.00 27.48 450 VAL C N 1
ATOM 21631 C CA . VAL C 1 450 ? 11.908 43.539 -81.329 1.00 25.74 450 VAL C CA 1
ATOM 21632 C C . VAL C 1 450 ? 10.910 43.508 -80.175 1.00 25.42 450 VAL C C 1
ATOM 21633 O O . VAL C 1 450 ? 9.699 43.375 -80.382 1.00 26.80 450 VAL C O 1
ATOM 21646 N N . PHE C 1 451 ? 11.403 43.612 -78.938 1.00 26.84 451 PHE C N 1
ATOM 21647 C CA . PHE C 1 451 ? 10.537 43.555 -77.765 1.00 22.64 451 PHE C CA 1
ATOM 21648 C C . PHE C 1 451 ? 10.166 44.956 -77.314 1.00 27.64 451 PHE C C 1
ATOM 21649 O O . PHE C 1 451 ? 11.070 45.776 -77.105 1.00 24.66 451 PHE C O 1
ATOM 21666 N N . PRO C 1 452 ? 8.875 45.279 -77.107 1.00 27.96 452 PRO C N 1
ATOM 21667 C CA . PRO C 1 452 ? 7.680 44.459 -77.347 1.00 29.78 452 PRO C CA 1
ATOM 21668 C C . PRO C 1 452 ? 7.037 44.691 -78.714 1.00 34.82 452 PRO C C 1
ATOM 21669 O O . PRO C 1 452 ? 5.992 44.110 -79.013 1.00 29.88 452 PRO C O 1
ATOM 21680 N N . PHE C 1 453 ? 7.664 45.526 -79.542 1.00 31.23 453 PHE C N 1
ATOM 21681 C CA . PHE C 1 453 ? 6.933 46.177 -80.625 1.00 30.37 453 PHE C CA 1
ATOM 21682 C C . PHE C 1 453 ? 6.531 45.198 -81.722 1.00 26.51 453 PHE C C 1
ATOM 21683 O O . PHE C 1 453 ? 5.448 45.329 -82.304 1.00 30.27 453 PHE C O 1
ATOM 21700 N N . TYR C 1 454 ? 7.379 44.216 -82.021 1.00 23.47 454 TYR C N 1
ATOM 21701 C CA . TYR C 1 454 ? 7.092 43.274 -83.095 1.00 27.24 454 TYR C CA 1
ATOM 21702 C C . TYR C 1 454 ? 6.053 42.236 -82.702 1.00 30.54 454 TYR C C 1
ATOM 21703 O O . TYR C 1 454 ? 5.510 41.563 -83.584 1.00 29.21 454 TYR C O 1
ATOM 21721 N N . GLY C 1 455 ? 5.776 42.084 -81.409 1.00 34.87 455 GLY C N 1
ATOM 21722 C CA . GLY C 1 455 ? 4.900 41.029 -80.937 1.00 36.40 455 GLY C CA 1
ATOM 21723 C C . GLY C 1 455 ? 5.340 39.644 -81.366 1.00 32.99 455 GLY C C 1
ATOM 21724 O O . GLY C 1 455 ? 4.525 38.849 -81.843 1.00 29.94 455 GLY C O 1
ATOM 21728 N N . ASN C 1 456 ? 6.631 39.345 -81.223 1.00 30.17 456 ASN C N 1
ATOM 21729 C CA . ASN C 1 456 ? 7.126 37.995 -81.462 1.00 32.26 456 ASN C CA 1
ATOM 21730 C C . ASN C 1 456 ? 6.864 37.172 -80.208 1.00 39.80 456 ASN C C 1
ATOM 21731 O O . ASN C 1 456 ? 7.456 37.453 -79.158 1.00 30.89 456 ASN C O 1
ATOM 21742 N N . PRO C 1 457 ? 5.984 36.165 -80.257 1.00 44.17 457 PRO C N 1
ATOM 21743 C CA . PRO C 1 457 ? 5.624 35.472 -79.007 1.00 35.44 457 PRO C CA 1
ATOM 21744 C C . PRO C 1 457 ? 6.823 34.885 -78.284 1.00 26.96 457 PRO C C 1
ATOM 21745 O O . PRO C 1 457 ? 6.872 34.920 -77.048 1.00 33.65 457 PRO C O 1
ATOM 21756 N N . GLY C 1 458 ? 7.815 34.382 -79.018 1.00 30.07 458 GLY C N 1
ATOM 21757 C CA . GLY C 1 458 ? 8.958 33.763 -78.368 1.00 32.28 458 GLY C CA 1
ATOM 21758 C C . GLY C 1 458 ? 9.831 34.755 -77.623 1.00 34.91 458 GLY C C 1
ATOM 21759 O O . GLY C 1 458 ? 10.332 34.460 -76.535 1.00 35.97 458 GLY C O 1
ATOM 21763 N N . ALA C 1 459 ? 10.039 35.940 -78.199 1.00 37.57 459 ALA C N 1
ATOM 21764 C CA . ALA C 1 459 ? 10.810 36.965 -77.500 1.00 38.96 459 ALA C CA 1
ATOM 21765 C C . ALA C 1 459 ? 9.996 37.614 -76.386 1.00 30.26 459 ALA C C 1
ATOM 21766 O O . ALA C 1 459 ? 10.536 37.907 -75.314 1.00 34.01 459 ALA C O 1
ATOM 21773 N N . ASP C 1 460 ? 8.703 37.849 -76.618 1.00 32.96 460 ASP C N 1
ATOM 21774 C CA . ASP C 1 460 ? 7.864 38.419 -75.568 1.00 32.78 460 ASP C CA 1
ATOM 21775 C C . ASP C 1 460 ? 7.824 37.504 -74.352 1.00 38.49 460 ASP C C 1
ATOM 21776 O O . ASP C 1 460 ? 7.784 37.973 -73.208 1.00 35.23 460 ASP C O 1
ATOM 21785 N N . GLU C 1 461 ? 7.839 36.190 -74.583 1.00 32.18 461 GLU C N 1
ATOM 21786 C CA . GLU C 1 461 ? 7.801 35.231 -73.484 1.00 37.29 461 GLU C CA 1
ATOM 21787 C C . GLU C 1 461 ? 9.141 35.175 -72.763 1.00 30.92 461 GLU C C 1
ATOM 21788 O O . GLU C 1 461 ? 9.199 35.210 -71.528 1.00 33.70 461 GLU C O 1
ATOM 21800 N N . LEU C 1 462 ? 10.232 35.098 -73.522 1.00 27.84 462 LEU C N 1
ATOM 21801 C CA . LEU C 1 462 ? 11.550 34.953 -72.918 1.00 30.40 462 LEU C CA 1
ATOM 21802 C C . LEU C 1 462 ? 11.967 36.220 -72.174 1.00 32.83 462 LEU C C 1
ATOM 21803 O O . LEU C 1 462 ? 12.506 36.145 -71.064 1.00 28.11 462 LEU C O 1
ATOM 21819 N N . VAL C 1 463 ? 11.724 37.394 -72.760 1.00 32.05 463 VAL C N 1
ATOM 21820 C CA . VAL C 1 463 ? 12.118 38.633 -72.095 1.00 31.39 463 VAL C CA 1
ATOM 21821 C C . VAL C 1 463 ? 11.253 38.868 -70.866 1.00 33.15 463 VAL C C 1
ATOM 21822 O O . VAL C 1 463 ? 11.749 39.292 -69.815 1.00 34.06 463 VAL C O 1
ATOM 21835 N N . THR C 1 464 ? 9.949 38.597 -70.972 1.00 32.55 464 THR C N 1
ATOM 21836 C CA . THR C 1 464 ? 9.071 38.749 -69.818 1.00 32.04 464 THR C CA 1
ATOM 21837 C C . THR C 1 464 ? 9.516 37.851 -68.667 1.00 31.76 464 THR C C 1
ATOM 21838 O O . THR C 1 464 ? 9.511 38.272 -67.504 1.00 36.32 464 THR C O 1
ATOM 21849 N N . ALA C 1 465 ? 9.914 36.612 -68.969 1.00 34.86 465 ALA C N 1
ATOM 21850 C CA . ALA C 1 465 ? 10.366 35.709 -67.913 1.00 38.05 465 ALA C CA 1
ATOM 21851 C C . ALA C 1 465 ? 11.616 36.239 -67.224 1.00 35.28 465 ALA C C 1
ATOM 21852 O O . ALA C 1 465 ? 11.829 35.988 -66.030 1.00 31.96 465 ALA C O 1
ATOM 21859 N N . TYR C 1 466 ? 12.458 36.963 -67.956 1.00 34.57 466 TYR C N 1
ATOM 21860 C CA . TYR C 1 466 ? 13.646 37.551 -67.352 1.00 36.20 466 TYR C CA 1
ATOM 21861 C C . TYR C 1 466 ? 13.281 38.750 -66.488 1.00 34.35 466 TYR C C 1
ATOM 21862 O O . TYR C 1 466 ? 13.750 38.862 -65.350 1.00 35.39 466 TYR C O 1
ATOM 21880 N N . LEU C 1 467 ? 12.417 39.632 -66.996 1.00 31.31 467 LEU C N 1
ATOM 21881 C CA . LEU C 1 467 ? 12.079 40.843 -66.255 1.00 35.06 467 LEU C CA 1
ATOM 21882 C C . LEU C 1 467 ? 11.251 40.533 -65.014 1.00 37.95 467 LEU C C 1
ATOM 21883 O O . LEU C 1 467 ? 11.446 41.152 -63.961 1.00 32.55 467 LEU C O 1
ATOM 21899 N N . VAL C 1 468 ? 10.318 39.594 -65.119 1.00 36.55 468 VAL C N 1
ATOM 21900 C CA . VAL C 1 468 ? 9.403 39.299 -64.018 1.00 38.56 468 VAL C CA 1
ATOM 21901 C C . VAL C 1 468 ? 9.992 38.265 -63.066 1.00 41.93 468 VAL C C 1
ATOM 21902 O O . VAL C 1 468 ? 10.029 38.472 -61.850 1.00 39.33 468 VAL C O 1
ATOM 21915 N N . ASP C 1 469 ? 10.468 37.142 -63.607 1.00 40.20 469 ASP C N 1
ATOM 21916 C CA . ASP C 1 469 ? 10.868 35.999 -62.800 1.00 41.01 469 ASP C CA 1
ATOM 21917 C C . ASP C 1 469 ? 12.374 35.811 -62.706 1.00 38.96 469 ASP C C 1
ATOM 21918 O O . ASP C 1 469 ? 12.822 34.929 -61.966 1.00 44.99 469 ASP C O 1
ATOM 21927 N N . GLY C 1 470 ? 13.164 36.606 -63.423 1.00 37.83 470 GLY C N 1
ATOM 21928 C CA . GLY C 1 470 ? 14.604 36.465 -63.369 1.00 32.99 470 GLY C CA 1
ATOM 21929 C C . GLY C 1 470 ? 15.160 35.276 -64.119 1.00 32.45 470 GLY C C 1
ATOM 21930 O O . GLY C 1 470 ? 16.297 34.872 -63.859 1.00 34.12 470 GLY C O 1
ATOM 21934 N N . GLU C 1 471 ? 14.396 34.705 -65.048 1.00 34.97 471 GLU C N 1
ATOM 21935 C CA . GLU C 1 471 ? 14.825 33.519 -65.786 1.00 35.07 471 GLU C CA 1
ATOM 21936 C C . GLU C 1 471 ? 15.783 33.927 -66.899 1.00 32.04 471 GLU C C 1
ATOM 21937 O O . GLU C 1 471 ? 15.382 34.600 -67.853 1.00 33.93 471 GLU C O 1
ATOM 21949 N N . LEU C 1 472 ? 17.040 33.500 -66.793 1.00 35.65 472 LEU C N 1
ATOM 21950 C CA . LEU C 1 472 ? 18.049 33.769 -67.804 1.00 41.41 472 LEU C CA 1
ATOM 21951 C C . LEU C 1 472 ? 18.450 32.475 -68.494 1.00 40.85 472 LEU C C 1
ATOM 21952 O O . LEU C 1 472 ? 18.828 31.517 -67.804 1.00 40.93 472 LEU C O 1
ATOM 21968 N N . PRO C 1 473 ? 18.384 32.390 -69.825 1.00 41.87 473 PRO C N 1
ATOM 21969 C CA . PRO C 1 473 ? 18.888 31.191 -70.502 1.00 35.68 473 PRO C CA 1
ATOM 21970 C C . PRO C 1 473 ? 20.310 30.879 -70.064 1.00 33.78 473 PRO C C 1
ATOM 21971 O O . PRO C 1 473 ? 21.113 31.779 -69.806 1.00 28.33 473 PRO C O 1
ATOM 21982 N N . ALA C 1 474 ? 20.615 29.585 -69.979 1.00 28.43 474 ALA C N 1
ATOM 21983 C CA . ALA C 1 474 ? 21.971 29.164 -69.667 1.00 27.38 474 ALA C CA 1
ATOM 21984 C C . ALA C 1 474 ? 22.923 29.364 -70.838 1.00 29.17 474 ALA C C 1
ATOM 21985 O O . ALA C 1 474 ? 24.137 29.264 -70.647 1.00 23.16 474 ALA C O 1
ATOM 21992 N N . ALA C 1 475 ? 22.403 29.650 -72.028 1.00 23.35 475 ALA C N 1
ATOM 21993 C CA . ALA C 1 475 ? 23.226 29.903 -73.202 1.00 28.23 475 ALA C CA 1
ATOM 21994 C C . ALA C 1 475 ? 22.415 30.750 -74.174 1.00 22.19 475 ALA C C 1
ATOM 21995 O O . ALA C 1 475 ? 21.288 31.154 -73.883 1.00 27.89 475 ALA C O 1
ATOM 22002 N N . ASP C 1 476 ? 22.994 31.011 -75.342 1.00 29.37 476 ASP C N 1
ATOM 22003 C CA . ASP C 1 476 ? 22.286 31.773 -76.358 1.00 25.60 476 ASP C CA 1
ATOM 22004 C C . ASP C 1 476 ? 21.101 30.966 -76.884 1.00 34.42 476 ASP C C 1
ATOM 22005 O O . ASP C 1 476 ? 21.080 29.734 -76.821 1.00 31.14 476 ASP C O 1
ATOM 22014 N N . VAL C 1 477 ? 20.093 31.673 -77.383 1.00 31.44 477 VAL C N 1
ATOM 22015 C CA . VAL C 1 477 ? 18.834 31.051 -77.777 1.00 32.14 477 VAL C CA 1
ATOM 22016 C C . VAL C 1 477 ? 18.328 31.709 -79.051 1.00 36.31 477 VAL C C 1
ATOM 22017 O O . VAL C 1 477 ? 18.483 32.919 -79.243 1.00 25.55 477 VAL C O 1
ATOM 22030 N N . THR C 1 478 ? 17.727 30.908 -79.926 1.00 33.03 478 THR C N 1
ATOM 22031 C CA . THR C 1 478 ? 16.996 31.422 -81.075 1.00 29.58 478 THR C CA 1
ATOM 22032 C C . THR C 1 478 ? 15.510 31.140 -80.900 1.00 35.91 478 THR C C 1
ATOM 22033 O O . THR C 1 478 ? 15.119 30.127 -80.311 1.00 39.42 478 THR C O 1
ATOM 22044 N N . ARG C 1 479 ? 14.686 32.058 -81.403 1.00 30.15 479 ARG C N 1
ATOM 22045 C CA . ARG C 1 479 ? 13.246 31.888 -81.431 1.00 29.39 479 ARG C CA 1
ATOM 22046 C C . ARG C 1 479 ? 12.725 32.189 -82.831 1.00 37.41 479 ARG C C 1
ATOM 22047 O O . ARG C 1 479 ? 13.210 33.122 -83.487 1.00 30.80 479 ARG C O 1
ATOM 22068 N N . PRO C 1 480 ? 11.760 31.417 -83.324 1.00 38.90 480 PRO C N 1
ATOM 22069 C CA . PRO C 1 480 ? 11.295 31.588 -84.705 1.00 35.34 480 PRO C CA 1
ATOM 22070 C C . PRO C 1 480 ? 10.312 32.744 -84.848 1.00 29.34 480 PRO C C 1
ATOM 22071 O O . PRO C 1 480 ? 9.745 33.249 -83.878 1.00 29.30 480 PRO C O 1
ATOM 22082 N N . ASN C 1 481 ? 10.105 33.140 -86.104 1.00 29.58 481 ASN C N 1
ATOM 22083 C CA . ASN C 1 481 ? 9.078 34.109 -86.451 1.00 33.08 481 ASN C CA 1
ATOM 22084 C C . ASN C 1 481 ? 7.868 33.353 -86.981 1.00 38.12 481 ASN C C 1
ATOM 22085 O O . ASN C 1 481 ? 7.940 32.806 -88.091 1.00 34.62 481 ASN C O 1
ATOM 22096 N N . PRO C 1 482 ? 6.752 33.281 -86.248 1.00 40.70 482 PRO C N 1
ATOM 22097 C CA . PRO C 1 482 ? 5.581 32.571 -86.799 1.00 49.81 482 PRO C CA 1
ATOM 22098 C C . PRO C 1 482 ? 5.113 33.136 -88.130 1.00 48.11 482 PRO C C 1
ATOM 22099 O O . PRO C 1 482 ? 4.863 32.374 -89.072 1.00 53.60 482 PRO C O 1
ATOM 22110 N N . ALA C 1 483 ? 4.999 34.461 -88.235 1.00 43.69 483 ALA C N 1
ATOM 22111 C CA . ALA C 1 483 ? 4.462 35.119 -89.420 1.00 42.19 483 ALA C CA 1
ATOM 22112 C C . ALA C 1 483 ? 5.548 35.887 -90.163 1.00 42.98 483 ALA C C 1
ATOM 22113 O O . ALA C 1 483 ? 5.578 37.123 -90.108 1.00 36.41 483 ALA C O 1
ATOM 22120 N N . PRO C 1 484 ? 6.453 35.210 -90.863 1.00 43.84 484 PRO C N 1
ATOM 22121 C CA . PRO C 1 484 ? 7.501 35.930 -91.592 1.00 40.45 484 PRO C CA 1
ATOM 22122 C C . PRO C 1 484 ? 6.932 36.686 -92.783 1.00 49.98 484 PRO C C 1
ATOM 22123 O O . PRO C 1 484 ? 5.849 36.386 -93.291 1.00 46.08 484 PRO C O 1
ATOM 22134 N N . MET C 1 485 ? 7.685 37.699 -93.219 1.00 47.29 485 MET C N 1
ATOM 22135 C CA . MET C 1 485 ? 7.300 38.457 -94.403 1.00 43.04 485 MET C CA 1
ATOM 22136 C C . MET C 1 485 ? 7.748 37.772 -95.685 1.00 43.53 485 MET C C 1
ATOM 22137 O O . MET C 1 485 ? 7.076 37.900 -96.715 1.00 46.80 485 MET C O 1
ATOM 22151 N N . VAL C 1 486 ? 8.874 37.066 -95.653 1.00 44.95 486 VAL C N 1
ATOM 22152 C CA . VAL C 1 486 ? 9.333 36.302 -96.810 1.00 53.45 486 VAL C CA 1
ATOM 22153 C C . VAL C 1 486 ? 9.446 34.835 -96.413 1.00 59.52 486 VAL C C 1
ATOM 22154 O O . VAL C 1 486 ? 9.702 34.529 -95.238 1.00 56.97 486 VAL C O 1
ATOM 22167 N N . PRO C 1 487 ? 9.262 33.903 -97.347 1.00 66.50 487 PRO C N 1
ATOM 22168 C CA . PRO C 1 487 ? 9.425 32.483 -97.018 1.00 67.63 487 PRO C CA 1
ATOM 22169 C C . PRO C 1 487 ? 10.773 32.207 -96.365 1.00 71.57 487 PRO C C 1
ATOM 22170 O O . PRO C 1 487 ? 11.771 32.879 -96.637 1.00 69.01 487 PRO C O 1
ATOM 22181 N N . THR C 1 488 ? 10.790 31.204 -95.493 1.00 75.88 488 THR C N 1
ATOM 22182 C CA . THR C 1 488 ? 11.994 30.848 -94.750 1.00 69.15 488 THR C CA 1
ATOM 22183 C C . THR C 1 488 ? 13.083 30.349 -95.692 1.00 71.36 488 THR C C 1
ATOM 22184 O O . THR C 1 488 ? 14.157 30.943 -95.780 1.00 76.17 488 THR C O 1
ATOM 22195 N N . PRO D 1 8 ? 27.686 63.341 -46.146 1.00 34.10 8 PRO D N 1
ATOM 22196 C CA . PRO D 1 8 ? 28.868 62.484 -46.013 1.00 28.77 8 PRO D CA 1
ATOM 22197 C C . PRO D 1 8 ? 29.530 62.182 -47.351 1.00 29.63 8 PRO D C 1
ATOM 22198 O O . PRO D 1 8 ? 28.861 62.213 -48.383 1.00 35.44 8 PRO D O 1
ATOM 22209 N N . HIS D 1 9 ? 30.827 61.884 -47.332 1.00 29.70 9 HIS D N 1
ATOM 22210 C CA . HIS D 1 9 ? 31.593 61.640 -48.545 1.00 26.51 9 HIS D CA 1
ATOM 22211 C C . HIS D 1 9 ? 32.212 60.253 -48.507 1.00 25.94 9 HIS D C 1
ATOM 22212 O O . HIS D 1 9 ? 32.728 59.821 -47.473 1.00 25.46 9 HIS D O 1
ATOM 22226 N N . LEU D 1 10 ? 32.170 59.565 -49.647 1.00 25.14 10 LEU D N 1
ATOM 22227 C CA . LEU D 1 10 ? 32.781 58.249 -49.767 1.00 24.55 10 LEU D CA 1
ATOM 22228 C C . LEU D 1 10 ? 34.203 58.315 -50.291 1.00 26.38 10 LEU D C 1
ATOM 22229 O O . LEU D 1 10 ? 34.993 57.402 -50.019 1.00 22.50 10 LEU D O 1
ATOM 22245 N N . LEU D 1 11 ? 34.542 59.376 -51.027 1.00 26.99 11 LEU D N 1
ATOM 22246 C CA . LEU D 1 11 ? 35.867 59.527 -51.623 1.00 24.99 11 LEU D CA 1
ATOM 22247 C C . LEU D 1 11 ? 36.182 58.335 -52.523 1.00 20.75 11 LEU D C 1
ATOM 22248 O O . LEU D 1 11 ? 37.311 57.840 -52.571 1.00 21.82 11 LEU D O 1
ATOM 22264 N N . THR D 1 12 ? 35.162 57.888 -53.265 1.00 27.88 12 THR D N 1
ATOM 22265 C CA . THR D 1 12 ? 35.315 56.729 -54.140 1.00 26.14 12 THR D CA 1
ATOM 22266 C C . THR D 1 12 ? 36.394 56.949 -55.192 1.00 25.02 12 THR D C 1
ATOM 22267 O O . THR D 1 12 ? 37.113 56.011 -55.551 1.00 21.24 12 THR D O 1
ATOM 22278 N N . ASP D 1 13 ? 36.483 58.165 -55.745 1.00 28.60 13 ASP D N 1
ATOM 22279 C CA . ASP D 1 13 ? 37.468 58.432 -56.794 1.00 33.99 13 ASP D CA 1
ATOM 22280 C C . ASP D 1 13 ? 38.878 58.095 -56.327 1.00 28.42 13 ASP D C 1
ATOM 22281 O O . ASP D 1 13 ? 39.659 57.480 -57.064 1.00 24.37 13 ASP D O 1
ATOM 22290 N N . ALA D 1 14 ? 39.228 58.507 -55.107 1.00 26.40 14 ALA D N 1
ATOM 22291 C CA . ALA D 1 14 ? 40.543 58.190 -54.562 1.00 24.72 14 ALA D CA 1
ATOM 22292 C C . ALA D 1 14 ? 40.698 56.692 -54.327 1.00 23.37 14 ALA D C 1
ATOM 22293 O O . ALA D 1 14 ? 41.743 56.111 -54.644 1.00 22.50 14 ALA D O 1
ATOM 22300 N N . VAL D 1 15 ? 39.670 56.053 -53.764 1.00 21.48 15 VAL D N 1
ATOM 22301 C CA . VAL D 1 15 ? 39.719 54.607 -53.548 1.00 23.06 15 VAL D CA 1
ATOM 22302 C C . VAL D 1 15 ? 40.056 53.893 -54.850 1.00 22.08 15 VAL D C 1
ATOM 22303 O O . VAL D 1 15 ? 40.983 53.076 -54.915 1.00 20.21 15 VAL D O 1
ATOM 22316 N N . ARG D 1 16 ? 39.300 54.196 -55.911 1.00 27.27 16 ARG D N 1
ATOM 22317 C CA . ARG D 1 16 ? 39.475 53.488 -57.175 1.00 28.80 16 ARG D CA 1
ATOM 22318 C C . ARG D 1 16 ? 40.850 53.751 -57.770 1.00 25.59 16 ARG D C 1
ATOM 22319 O O . ARG D 1 16 ? 41.444 52.848 -58.372 1.00 22.09 16 ARG D O 1
ATOM 22340 N N . ALA D 1 17 ? 41.397 54.957 -57.568 1.00 25.59 17 ALA D N 1
ATOM 22341 C CA . ALA D 1 17 ? 42.742 55.260 -58.050 1.00 22.55 17 ALA D CA 1
ATOM 22342 C C . ALA D 1 17 ? 43.785 54.304 -57.487 1.00 25.13 17 ALA D C 1
ATOM 22343 O O . ALA D 1 17 ? 44.773 53.999 -58.165 1.00 28.97 17 ALA D O 1
ATOM 22350 N N . PHE D 1 18 ? 43.600 53.830 -56.253 1.00 28.03 18 PHE D N 1
ATOM 22351 C CA . PHE D 1 18 ? 44.560 52.928 -55.627 1.00 29.71 18 PHE D CA 1
ATOM 22352 C C . PHE D 1 18 ? 44.198 51.456 -55.787 1.00 23.65 18 PHE D C 1
ATOM 22353 O O . PHE D 1 18 ? 45.017 50.592 -55.451 1.00 24.14 18 PHE D O 1
ATOM 22370 N N . GLN D 1 19 ? 43.007 51.146 -56.301 1.00 30.04 19 GLN D N 1
ATOM 22371 C CA . GLN D 1 19 ? 42.655 49.755 -56.567 1.00 27.03 19 GLN D CA 1
ATOM 22372 C C . GLN D 1 19 ? 43.457 49.158 -57.712 1.00 29.24 19 GLN D C 1
ATOM 22373 O O . GLN D 1 19 ? 43.473 47.933 -57.868 1.00 31.99 19 GLN D O 1
ATOM 22387 N N . ALA D 1 20 ? 44.114 49.986 -58.515 1.00 35.83 20 ALA D N 1
ATOM 22388 C CA . ALA D 1 20 ? 44.788 49.518 -59.718 1.00 39.87 20 ALA D CA 1
ATOM 22389 C C . ALA D 1 20 ? 46.124 48.833 -59.432 1.00 37.97 20 ALA D C 1
ATOM 22390 O O . ALA D 1 20 ? 46.866 48.544 -60.375 1.00 51.98 20 ALA D O 1
ATOM 22397 N N . GLN D 1 21 ? 46.435 48.557 -58.168 1.00 34.32 21 GLN D N 1
ATOM 22398 C CA . GLN D 1 21 ? 47.699 47.938 -57.795 1.00 36.68 21 GLN D CA 1
ATOM 22399 C C . GLN D 1 21 ? 47.686 46.437 -58.046 1.00 33.79 21 GLN D C 1
ATOM 22400 O O . GLN D 1 21 ? 46.639 45.784 -58.037 1.00 36.06 21 GLN D O 1
ATOM 22414 N N . SER D 1 22 ? 48.888 45.888 -58.203 1.00 34.32 22 SER D N 1
ATOM 22415 C CA . SER D 1 22 ? 49.104 44.446 -58.322 1.00 42.53 22 SER D CA 1
ATOM 22416 C C . SER D 1 22 ? 50.120 44.024 -57.267 1.00 44.02 22 SER D C 1
ATOM 22417 O O . SER D 1 22 ? 51.337 44.160 -57.483 1.00 50.55 22 SER D O 1
ATOM 22425 N N . PRO D 1 23 ? 49.684 43.525 -56.111 1.00 48.62 23 PRO D N 1
ATOM 22426 C CA . PRO D 1 23 ? 50.640 43.222 -55.037 1.00 50.65 23 PRO D CA 1
ATOM 22427 C C . PRO D 1 23 ? 51.473 41.980 -55.327 1.00 43.31 23 PRO D C 1
ATOM 22428 O O . PRO D 1 23 ? 50.990 40.999 -55.897 1.00 46.73 23 PRO D O 1
ATOM 22439 N N . VAL D 1 24 ? 52.735 42.033 -54.906 1.00 46.35 24 VAL D N 1
ATOM 22440 C CA . VAL D 1 24 ? 53.658 40.908 -55.024 1.00 49.51 24 VAL D CA 1
ATOM 22441 C C . VAL D 1 24 ? 53.520 40.042 -53.776 1.00 47.29 24 VAL D C 1
ATOM 22442 O O . VAL D 1 24 ? 53.797 40.500 -52.663 1.00 44.18 24 VAL D O 1
ATOM 22455 N N . TRP D 1 25 ? 53.110 38.789 -53.957 1.00 41.93 25 TRP D N 1
ATOM 22456 C CA . TRP D 1 25 ? 52.951 37.859 -52.850 1.00 41.94 25 TRP D CA 1
ATOM 22457 C C . TRP D 1 25 ? 54.177 36.961 -52.711 1.00 45.37 25 TRP D C 1
ATOM 22458 O O . TRP D 1 25 ? 54.814 36.595 -53.701 1.00 45.88 25 TRP D O 1
ATOM 22479 N N . ARG D 1 26 ? 54.493 36.605 -51.471 1.00 47.14 26 ARG D N 1
ATOM 22480 C CA . ARG D 1 26 ? 55.603 35.724 -51.138 1.00 47.60 26 ARG D CA 1
ATOM 22481 C C . ARG D 1 26 ? 55.224 34.862 -49.945 1.00 46.56 26 ARG D C 1
ATOM 22482 O O . ARG D 1 26 ? 54.331 35.222 -49.171 1.00 46.29 26 ARG D O 1
ATOM 22503 N N . PRO D 1 27 ? 55.904 33.732 -49.752 1.00 56.79 27 PRO D N 1
ATOM 22504 C CA . PRO D 1 27 ? 55.758 32.993 -48.490 1.00 54.20 27 PRO D CA 1
ATOM 22505 C C . PRO D 1 27 ? 56.067 33.884 -47.294 1.00 50.73 27 PRO D C 1
ATOM 22506 O O . PRO D 1 27 ? 57.066 34.605 -47.277 1.00 49.46 27 PRO D O 1
ATOM 22517 N N . ALA D 1 28 ? 55.197 33.827 -46.290 1.00 51.27 28 ALA D N 1
ATOM 22518 C CA . ALA D 1 28 ? 55.351 34.640 -45.084 1.00 51.30 28 ALA D CA 1
ATOM 22519 C C . ALA D 1 28 ? 56.323 33.930 -44.151 1.00 55.71 28 ALA D C 1
ATOM 22520 O O . ALA D 1 28 ? 55.938 33.031 -43.399 1.00 58.04 28 ALA D O 1
ATOM 22527 N N . ASP D 1 29 ? 57.589 34.349 -44.185 1.00 61.13 29 ASP D N 1
ATOM 22528 C CA . ASP D 1 29 ? 58.668 33.617 -43.536 1.00 66.47 29 ASP D CA 1
ATOM 22529 C C . ASP D 1 29 ? 59.458 34.434 -42.524 1.00 60.44 29 ASP D C 1
ATOM 22530 O O . ASP D 1 29 ? 60.406 33.901 -41.935 1.00 62.88 29 ASP D O 1
ATOM 22539 N N . ASP D 1 30 ? 59.115 35.702 -42.303 1.00 61.37 30 ASP D N 1
ATOM 22540 C CA . ASP D 1 30 ? 59.802 36.523 -41.315 1.00 57.34 30 ASP D CA 1
ATOM 22541 C C . ASP D 1 30 ? 59.061 36.575 -39.983 1.00 49.54 30 ASP D C 1
ATOM 22542 O O . ASP D 1 30 ? 59.471 37.317 -39.084 1.00 50.63 30 ASP D O 1
ATOM 22551 N N . GLU D 1 31 ? 57.991 35.795 -39.832 1.00 46.58 31 GLU D N 1
ATOM 22552 C CA . GLU D 1 31 ? 57.250 35.728 -38.577 1.00 47.88 31 GLU D CA 1
ATOM 22553 C C . GLU D 1 31 ? 56.686 34.323 -38.444 1.00 44.67 31 GLU D C 1
ATOM 22554 O O . GLU D 1 31 ? 55.855 33.915 -39.262 1.00 45.77 31 GLU D O 1
ATOM 22566 N N . GLU D 1 32 ? 57.128 33.586 -37.419 1.00 44.95 32 GLU D N 1
ATOM 22567 C CA . GLU D 1 32 ? 56.793 32.167 -37.349 1.00 52.16 32 GLU D CA 1
ATOM 22568 C C . GLU D 1 32 ? 55.294 31.952 -37.220 1.00 48.24 32 GLU D C 1
ATOM 22569 O O . GLU D 1 32 ? 54.776 30.917 -37.657 1.00 44.16 32 GLU D O 1
ATOM 22581 N N . ALA D 1 33 ? 54.582 32.907 -36.615 1.00 49.39 33 ALA D N 1
ATOM 22582 C CA . ALA D 1 33 ? 53.143 32.766 -36.434 1.0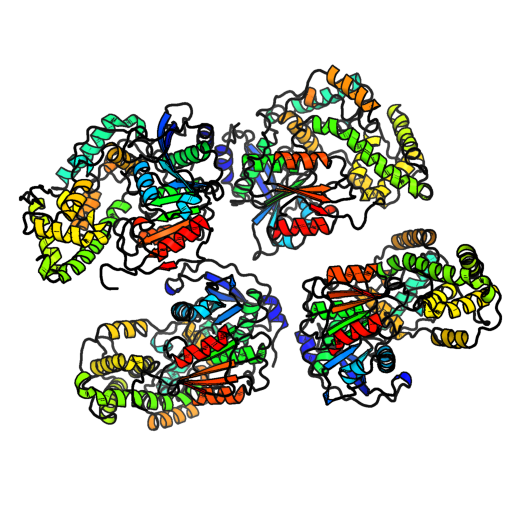0 40.27 33 ALA D CA 1
ATOM 22583 C C . ALA D 1 33 ? 52.392 32.786 -37.758 1.00 39.78 33 ALA D C 1
ATOM 22584 O O . ALA D 1 33 ? 51.250 32.316 -37.818 1.00 39.58 33 ALA D O 1
ATOM 22591 N N . LEU D 1 34 ? 53.009 33.309 -38.819 1.00 40.31 34 LEU D N 1
ATOM 22592 C CA . LEU D 1 34 ? 52.386 33.390 -40.132 1.00 38.15 34 LEU D CA 1
ATOM 22593 C C . LEU D 1 34 ? 52.905 32.328 -41.097 1.00 45.29 34 LEU D C 1
ATOM 22594 O O . LEU D 1 34 ? 52.710 32.458 -42.311 1.00 45.49 34 LEU D O 1
ATOM 22610 N N . ARG D 1 35 ? 53.562 31.284 -40.600 1.00 45.53 35 ARG D N 1
ATOM 22611 C CA . ARG D 1 35 ? 54.122 30.285 -41.497 1.00 50.82 35 ARG D CA 1
ATOM 22612 C C . ARG D 1 35 ? 52.999 29.403 -42.029 1.00 45.19 35 ARG D C 1
ATOM 22613 O O . ARG D 1 35 ? 52.110 28.986 -41.279 1.00 41.93 35 ARG D O 1
ATOM 22634 N N . GLY D 1 36 ? 53.030 29.150 -43.338 1.00 44.52 36 GLY D N 1
ATOM 22635 C CA . GLY D 1 36 ? 51.917 28.571 -44.053 1.00 44.95 36 GLY D CA 1
ATOM 22636 C C . GLY D 1 36 ? 51.110 29.575 -44.848 1.00 44.88 36 GLY D C 1
ATOM 22637 O O . GLY D 1 36 ? 50.208 29.169 -45.593 1.00 49.84 36 GLY D O 1
ATOM 22641 N N . LEU D 1 37 ? 51.421 30.865 -44.731 1.00 44.23 37 LEU D N 1
ATOM 22642 C CA . LEU D 1 37 ? 50.640 31.929 -45.343 1.00 39.13 37 LEU D CA 1
ATOM 22643 C C . LEU D 1 37 ? 51.469 32.690 -46.371 1.00 36.43 37 LEU D C 1
ATOM 22644 O O . LEU D 1 37 ? 52.701 32.736 -46.296 1.00 41.59 37 LEU D O 1
ATOM 22660 N N . GLU D 1 38 ? 50.775 33.274 -47.343 1.00 38.38 38 GLU D N 1
ATOM 22661 C CA . GLU D 1 38 ? 51.370 34.273 -48.215 1.00 40.05 38 GLU D CA 1
ATOM 22662 C C . GLU D 1 38 ? 51.363 35.633 -47.521 1.00 35.54 38 GLU D C 1
ATOM 22663 O O . GLU D 1 38 ? 50.487 35.925 -46.708 1.00 33.02 38 GLU D O 1
ATOM 22675 N N . ALA D 1 39 ? 52.346 36.467 -47.857 1.00 34.96 39 ALA D N 1
ATOM 22676 C CA . ALA D 1 39 ? 52.404 37.842 -47.374 1.00 36.99 39 ALA D CA 1
ATOM 22677 C C . ALA D 1 39 ? 52.566 38.793 -48.553 1.00 37.09 39 ALA D C 1
ATOM 22678 O O . ALA D 1 39 ? 53.052 38.414 -49.619 1.00 36.06 39 ALA D O 1
ATOM 22685 N N . ALA D 1 40 ? 52.159 40.046 -48.346 1.00 37.49 40 ALA D N 1
ATOM 22686 C CA . ALA D 1 40 ? 52.283 41.068 -49.381 1.00 35.49 40 ALA D CA 1
ATOM 22687 C C . ALA D 1 40 ? 52.021 42.439 -48.772 1.00 34.89 40 ALA D C 1
ATOM 22688 O O . ALA D 1 40 ? 51.397 42.562 -47.713 1.00 32.49 40 ALA D O 1
ATOM 22695 N N . GLU D 1 41 ? 52.494 43.469 -49.475 1.00 32.61 41 GLU D N 1
ATOM 22696 C CA . GLU D 1 41 ? 52.285 44.863 -49.111 1.00 34.51 41 GLU D CA 1
ATOM 22697 C C . GLU D 1 41 ? 51.381 45.554 -50.123 1.00 31.57 41 GLU D C 1
ATOM 22698 O O . GLU D 1 41 ? 51.384 45.233 -51.314 1.00 32.70 41 GLU D O 1
ATOM 22710 N N . LEU D 1 42 ? 50.624 46.525 -49.629 1.00 25.46 42 LEU D N 1
ATOM 22711 C CA . LEU D 1 42 ? 49.701 47.305 -50.432 1.00 26.99 42 LEU D CA 1
ATOM 22712 C C . LEU D 1 42 ? 49.799 48.760 -49.993 1.00 29.80 42 LEU D C 1
ATOM 22713 O O . LEU D 1 42 ? 49.963 49.043 -48.804 1.00 28.24 42 LEU D O 1
ATOM 22729 N N . THR D 1 43 ? 49.714 49.678 -50.946 1.00 26.28 43 THR D N 1
ATOM 22730 C CA . THR D 1 43 ? 49.818 51.101 -50.659 1.00 27.17 43 THR D CA 1
ATOM 22731 C C . THR D 1 43 ? 48.428 51.714 -50.573 1.00 28.07 43 THR D C 1
ATOM 22732 O O . THR D 1 43 ? 47.568 51.443 -51.420 1.00 24.92 43 THR D O 1
ATOM 22743 N N . VAL D 1 44 ? 48.209 52.519 -49.541 1.00 19.21 44 VAL D N 1
ATOM 22744 C CA . VAL D 1 44 ? 46.990 53.314 -49.423 1.00 19.92 44 VAL D CA 1
ATOM 22745 C C . VAL D 1 44 ? 47.396 54.753 -49.148 1.00 23.03 44 VAL D C 1
ATOM 22746 O O . VAL D 1 44 ? 48.485 55.016 -48.616 1.00 24.52 44 VAL D O 1
ATOM 22759 N N . PRO D 1 45 ? 46.543 55.710 -49.497 1.00 24.08 45 PRO D N 1
ATOM 22760 C CA . PRO D 1 45 ? 46.841 57.098 -49.142 1.00 20.24 45 PRO D CA 1
ATOM 22761 C C . PRO D 1 45 ? 46.583 57.335 -47.666 1.00 24.94 45 PRO D C 1
ATOM 22762 O O . PRO D 1 45 ? 45.628 56.806 -47.085 1.00 18.94 45 PRO D O 1
ATOM 22773 N N . LEU D 1 46 ? 47.461 58.129 -47.053 1.00 23.58 46 LEU D N 1
ATOM 22774 C CA . LEU D 1 46 ? 47.200 58.606 -45.702 1.00 19.03 46 LEU D CA 1
ATOM 22775 C C . LEU D 1 46 ? 45.828 59.256 -45.625 1.00 18.87 46 LEU D C 1
ATOM 22776 O O . LEU D 1 46 ? 45.017 58.941 -44.745 1.00 18.16 46 LEU D O 1
ATOM 22792 N N . ASP D 1 47 ? 45.553 60.161 -46.561 1.00 18.63 47 ASP D N 1
ATOM 22793 C CA . ASP D 1 47 ? 44.335 60.956 -46.616 1.00 21.55 47 ASP D CA 1
ATOM 22794 C C . ASP D 1 47 ? 43.686 60.685 -47.962 1.00 23.29 47 ASP D C 1
ATOM 22795 O O . ASP D 1 47 ? 44.292 60.956 -49.005 1.00 23.30 47 ASP D O 1
ATOM 22804 N N . TYR D 1 48 ? 42.476 60.123 -47.948 1.00 23.19 48 TYR D N 1
ATOM 22805 C CA . TYR D 1 48 ? 41.796 59.875 -49.214 1.00 24.95 48 TYR D CA 1
ATOM 22806 C C . TYR D 1 48 ? 41.323 61.162 -49.874 1.00 25.32 48 TYR D C 1
ATOM 22807 O O . TYR D 1 48 ? 40.961 61.131 -51.055 1.00 24.44 48 TYR D O 1
ATOM 22825 N N . ARG D 1 49 ? 41.325 62.286 -49.153 1.00 28.82 49 ARG D N 1
ATOM 22826 C CA . ARG D 1 49 ? 41.144 63.583 -49.792 1.00 29.34 49 ARG D CA 1
ATOM 22827 C C . ARG D 1 49 ? 42.404 64.060 -50.504 1.00 27.06 49 ARG D C 1
ATOM 22828 O O . ARG D 1 49 ? 42.340 65.062 -51.224 1.00 34.03 49 ARG D O 1
ATOM 22849 N N . ALA D 1 50 ? 43.529 63.361 -50.344 1.00 29.05 50 ALA D N 1
ATOM 22850 C CA . ALA D 1 50 ? 44.810 63.762 -50.933 1.00 24.98 50 ALA D CA 1
ATOM 22851 C C . ALA D 1 50 ? 45.502 62.538 -51.513 1.00 19.52 50 ALA D C 1
ATOM 22852 O O . ALA D 1 50 ? 46.564 62.114 -51.042 1.00 25.73 50 ALA D O 1
ATOM 22859 N N . PRO D 1 51 ? 44.924 61.945 -52.561 1.00 26.84 51 PRO D N 1
ATOM 22860 C CA . PRO D 1 51 ? 45.484 60.701 -53.110 1.00 23.97 51 PRO D CA 1
ATOM 22861 C C . PRO D 1 51 ? 46.849 60.856 -53.753 1.00 26.96 51 PRO D C 1
ATOM 22862 O O . PRO D 1 51 ? 47.572 59.859 -53.865 1.00 24.12 51 PRO D O 1
ATOM 22873 N N . ALA D 1 52 ? 47.218 62.053 -54.207 1.00 31.40 52 ALA D N 1
ATOM 22874 C CA . ALA D 1 52 ? 48.551 62.280 -54.749 1.00 30.71 52 ALA D CA 1
ATOM 22875 C C . ALA D 1 52 ? 49.592 62.527 -53.667 1.00 36.26 52 ALA D C 1
ATOM 22876 O O . ALA D 1 52 ? 50.779 62.656 -53.985 1.00 35.19 52 ALA D O 1
ATOM 22883 N N . GLY D 1 53 ? 49.186 62.575 -52.408 1.00 32.20 53 GLY D N 1
ATOM 22884 C CA . GLY D 1 53 ? 50.061 62.957 -51.321 1.00 29.75 53 GLY D CA 1
ATOM 22885 C C . GLY D 1 53 ? 50.738 61.792 -50.639 1.00 27.47 53 GLY D C 1
ATOM 22886 O O . GLY D 1 53 ? 51.091 60.782 -51.259 1.00 27.31 53 GLY D O 1
ATOM 22890 N N . ARG D 1 54 ? 50.929 61.949 -49.335 1.00 23.89 54 ARG D N 1
ATOM 22891 C CA . ARG D 1 54 ? 51.593 60.941 -48.525 1.00 29.35 54 ARG D CA 1
ATOM 22892 C C . ARG D 1 54 ? 50.815 59.631 -48.537 1.00 22.48 54 ARG D C 1
ATOM 22893 O O . ARG D 1 54 ? 49.581 59.623 -48.513 1.00 22.33 54 ARG D O 1
ATOM 22914 N N . THR D 1 55 ? 51.548 58.519 -48.556 1.00 22.26 55 THR D N 1
ATOM 22915 C CA . THR D 1 55 ? 50.956 57.189 -48.522 1.00 26.84 55 THR D CA 1
ATOM 22916 C C . THR D 1 55 ? 51.562 56.390 -47.376 1.00 31.75 55 THR D C 1
ATOM 22917 O O . THR D 1 55 ? 52.528 56.810 -46.732 1.00 30.14 55 THR D O 1
ATOM 22928 N N . LEU D 1 56 ? 50.970 55.224 -47.120 1.00 25.89 56 LEU D N 1
ATOM 22929 C CA . LEU D 1 56 ? 51.544 54.249 -46.209 1.00 25.44 56 LEU D CA 1
ATOM 22930 C C . LEU D 1 56 ? 51.279 52.860 -46.770 1.00 26.07 56 LEU D C 1
ATOM 22931 O O . LEU D 1 56 ? 50.600 52.697 -47.789 1.00 23.76 56 LEU D O 1
ATOM 22947 N N . THR D 1 57 ? 51.829 51.851 -46.101 1.00 25.20 57 THR D N 1
ATOM 22948 C CA . THR D 1 57 ? 51.741 50.472 -46.553 1.00 23.34 57 THR D CA 1
ATOM 22949 C C . THR D 1 57 ? 50.968 49.634 -45.546 1.00 29.75 57 THR D C 1
ATOM 22950 O O . THR D 1 57 ? 51.111 49.814 -44.332 1.00 22.21 57 THR D O 1
ATOM 22961 N N . LEU D 1 58 ? 50.148 48.720 -46.059 1.00 23.75 58 LEU D N 1
ATOM 22962 C CA . LEU D 1 58 ? 49.475 47.715 -45.251 1.00 21.00 58 LEU D CA 1
ATOM 22963 C C . LEU D 1 58 ? 50.097 46.353 -45.514 1.00 26.68 58 LEU D C 1
ATOM 22964 O O . LEU D 1 58 ? 50.478 46.045 -46.649 1.00 25.02 58 LEU D O 1
ATOM 22980 N N . GLY D 1 59 ? 50.179 45.539 -44.462 1.00 22.11 59 GLY D N 1
ATOM 22981 C CA . GLY D 1 59 ? 50.629 44.169 -44.571 1.00 23.29 59 GLY D CA 1
ATOM 22982 C C . GLY D 1 59 ? 49.451 43.218 -44.632 1.00 26.75 59 GLY D C 1
ATOM 22983 O O . GLY D 1 59 ? 48.624 43.174 -43.719 1.00 26.29 59 GLY D O 1
ATOM 22987 N N . LEU D 1 60 ? 49.380 42.457 -45.725 1.00 29.36 60 LEU D N 1
ATOM 22988 C CA . LEU D 1 60 ? 48.355 41.448 -45.949 1.00 30.30 60 LEU D CA 1
ATOM 22989 C C . LEU D 1 60 ? 48.933 40.048 -45.792 1.00 25.06 60 LEU D C 1
ATOM 22990 O O . LEU D 1 60 ? 50.131 39.827 -45.989 1.00 23.21 60 LEU D O 1
ATOM 23006 N N . VAL D 1 61 ? 48.060 39.096 -45.446 1.00 26.72 61 VAL D N 1
ATOM 23007 C CA . VAL D 1 61 ? 48.354 37.673 -45.577 1.00 33.99 61 VAL D CA 1
ATOM 23008 C C . VAL D 1 61 ? 47.188 37.001 -46.289 1.00 28.35 61 VAL D C 1
ATOM 23009 O O . VAL D 1 61 ? 46.073 37.523 -46.325 1.00 23.85 61 VAL D O 1
ATOM 23022 N N . ARG D 1 62 ? 47.459 35.814 -46.840 1.00 32.94 62 ARG D N 1
ATOM 23023 C CA . ARG D 1 62 ? 46.457 35.061 -47.585 1.00 31.56 62 ARG D CA 1
ATOM 23024 C C . ARG D 1 62 ? 46.670 33.564 -47.422 1.00 28.31 62 ARG D C 1
ATOM 23025 O O . ARG D 1 62 ? 47.808 33.086 -47.394 1.00 29.43 62 ARG D O 1
ATOM 23046 N N . HIS D 1 63 ? 45.557 32.833 -47.337 1.00 32.47 63 HIS D N 1
ATOM 23047 C CA . HIS D 1 63 ? 45.525 31.379 -47.477 1.00 37.71 63 HIS D CA 1
ATOM 23048 C C . HIS D 1 63 ? 44.586 31.053 -48.635 1.00 33.49 63 HIS D C 1
ATOM 23049 O O . HIS D 1 63 ? 43.364 31.183 -48.502 1.00 35.06 63 HIS D O 1
ATOM 23063 N N . ARG D 1 64 ? 45.154 30.650 -49.772 1.00 41.65 64 ARG D N 1
ATOM 23064 C CA . ARG D 1 64 ? 44.349 30.339 -50.949 1.00 42.82 64 ARG D CA 1
ATOM 23065 C C . ARG D 1 64 ? 43.333 29.238 -50.660 1.00 38.35 64 ARG D C 1
ATOM 23066 O O . ARG D 1 64 ? 43.547 28.365 -49.816 1.00 37.15 64 ARG D O 1
ATOM 23087 N N . ALA D 1 65 ? 42.222 29.281 -51.394 1.00 36.39 65 ALA D N 1
ATOM 23088 C CA . ALA D 1 65 ? 41.295 28.156 -51.431 1.00 40.26 65 ALA D CA 1
ATOM 23089 C C . ALA D 1 65 ? 42.052 26.860 -51.690 1.00 45.84 65 ALA D C 1
ATOM 23090 O O . ALA D 1 65 ? 42.862 26.777 -52.617 1.00 44.51 65 ALA D O 1
ATOM 23097 N N . THR D 1 66 ? 41.795 25.846 -50.860 1.00 43.34 66 THR D N 1
ATOM 23098 C CA . THR D 1 66 ? 42.507 24.582 -51.006 1.00 45.22 66 THR D CA 1
ATOM 23099 C C . THR D 1 66 ? 41.990 23.750 -52.174 1.00 49.15 66 THR D C 1
ATOM 23100 O O . THR D 1 66 ? 42.726 22.888 -52.668 1.00 53.90 66 THR D O 1
ATOM 23111 N N . ALA D 1 67 ? 40.759 23.996 -52.636 1.00 47.67 67 ALA D N 1
ATOM 23112 C CA . ALA D 1 67 ? 40.189 23.309 -53.795 1.00 53.76 67 ALA D CA 1
ATOM 23113 C C . ALA D 1 67 ? 39.940 24.315 -54.915 1.00 49.66 67 ALA D C 1
ATOM 23114 O O . ALA D 1 67 ? 38.820 24.837 -55.044 1.00 48.17 67 ALA D O 1
ATOM 23121 N N . PRO D 1 68 ? 40.950 24.624 -55.756 1.00 46.27 68 PRO D N 1
ATOM 23122 C CA . PRO D 1 68 ? 40.763 25.632 -56.810 1.00 52.55 68 PRO D CA 1
ATOM 23123 C C . PRO D 1 68 ? 39.500 25.422 -57.634 1.00 59.11 68 PRO D C 1
ATOM 23124 O O . PRO D 1 68 ? 39.001 26.390 -58.225 1.00 65.71 68 PRO D O 1
ATOM 23135 N N . GLU D 1 69 ? 38.948 24.202 -57.677 1.00 58.77 69 GLU D N 1
ATOM 23136 C CA . GLU D 1 69 ? 37.761 23.946 -58.500 1.00 60.19 69 GLU D CA 1
ATOM 23137 C C . GLU D 1 69 ? 36.465 24.405 -57.831 1.00 65.89 69 GLU D C 1
ATOM 23138 O O . GLU D 1 69 ? 35.511 24.780 -58.528 1.00 64.04 69 GLU D O 1
ATOM 23150 N N . ARG D 1 70 ? 36.395 24.364 -56.503 1.00 61.79 70 ARG D N 1
ATOM 23151 C CA . ARG D 1 70 ? 35.230 24.844 -55.773 1.00 62.19 70 ARG D CA 1
ATOM 23152 C C . ARG D 1 70 ? 35.407 26.274 -55.278 1.00 55.63 70 ARG D C 1
ATOM 23153 O O . ARG D 1 70 ? 34.520 26.790 -54.590 1.00 50.87 70 ARG D O 1
ATOM 23174 N N . ARG D 1 71 ? 36.518 26.926 -55.627 1.00 55.64 71 ARG D N 1
ATOM 23175 C CA . ARG D 1 71 ? 36.786 28.293 -55.187 1.00 47.43 71 ARG D CA 1
ATOM 23176 C C . ARG D 1 71 ? 35.629 29.214 -55.536 1.00 41.90 71 ARG D C 1
ATOM 23177 O O . ARG D 1 71 ? 35.248 29.336 -56.703 1.00 44.78 71 ARG D O 1
ATOM 23198 N N . ARG D 1 72 ? 35.081 29.872 -54.516 1.00 39.48 72 ARG D N 1
ATOM 23199 C CA . ARG D 1 72 ? 33.944 30.763 -54.691 1.00 38.22 72 ARG D CA 1
ATOM 23200 C C . ARG D 1 72 ? 34.324 32.239 -54.629 1.00 41.00 72 ARG D C 1
ATOM 23201 O O . ARG D 1 72 ? 33.639 33.064 -55.241 1.00 35.33 72 ARG D O 1
ATOM 23222 N N . GLY D 1 73 ? 35.393 32.596 -53.929 1.00 42.35 73 GLY D N 1
ATOM 23223 C CA . GLY D 1 73 ? 35.800 33.996 -53.854 1.00 38.47 73 GLY D CA 1
ATOM 23224 C C . GLY D 1 73 ? 36.798 34.212 -52.726 1.00 29.98 73 GLY D C 1
ATOM 23225 O O . GLY D 1 73 ? 37.532 33.300 -52.348 1.00 34.91 73 GLY D O 1
ATOM 23229 N N . VAL D 1 74 ? 36.807 35.440 -52.211 1.00 34.55 74 VAL D N 1
ATOM 23230 C CA . VAL D 1 74 ? 37.682 35.842 -51.114 1.00 30.32 74 VAL D CA 1
ATOM 23231 C C . VAL D 1 74 ? 36.836 36.043 -49.865 1.00 24.82 74 VAL D C 1
ATOM 23232 O O . VAL D 1 74 ? 35.785 36.696 -49.912 1.00 22.89 74 VAL D O 1
ATOM 23245 N N . LEU D 1 75 ? 37.307 35.495 -48.750 1.00 31.43 75 LEU D N 1
ATOM 23246 C CA . LEU D 1 75 ? 36.756 35.779 -47.431 1.00 29.06 75 LEU D CA 1
ATOM 23247 C C . LEU D 1 75 ? 37.730 36.719 -46.731 1.00 26.76 75 LEU D C 1
ATOM 23248 O O . LEU D 1 75 ? 38.812 36.297 -46.308 1.00 23.79 75 LEU D O 1
ATOM 23264 N N . LEU D 1 76 ? 37.360 37.990 -46.625 1.00 27.76 76 LEU D N 1
ATOM 23265 C CA . LEU D 1 76 ? 38.214 38.970 -45.965 1.00 26.79 76 LEU D CA 1
ATOM 23266 C C . LEU D 1 76 ? 37.935 38.967 -44.468 1.00 20.45 76 LEU D C 1
ATOM 23267 O O . LEU D 1 76 ? 36.780 39.067 -44.040 1.00 22.55 76 LEU D O 1
ATOM 23283 N N . VAL D 1 77 ? 39.000 38.854 -43.685 1.00 18.59 77 VAL D N 1
ATOM 23284 C CA . VAL D 1 77 ? 38.920 38.829 -42.228 1.00 22.14 77 VAL D CA 1
ATOM 23285 C C . VAL D 1 77 ? 39.069 40.258 -41.719 1.00 19.10 77 VAL D C 1
ATOM 23286 O O . VAL D 1 77 ? 40.053 40.932 -42.037 1.00 21.09 77 VAL D O 1
ATOM 23299 N N . GLY D 1 78 ? 38.100 40.721 -40.927 1.00 24.00 78 GLY D N 1
ATOM 23300 C CA . GLY D 1 78 ? 38.210 42.008 -40.274 1.00 22.91 78 GLY D CA 1
ATOM 23301 C C . GLY D 1 78 ? 39.560 42.145 -39.592 1.00 21.23 78 GLY D C 1
ATOM 23302 O O . GLY D 1 78 ? 40.060 41.191 -38.990 1.00 24.30 78 GLY D O 1
ATOM 23306 N N . PRO D 1 79 ? 40.182 43.336 -39.669 1.00 22.88 79 PRO D N 1
ATOM 23307 C CA . PRO D 1 79 ? 41.593 43.485 -39.256 1.00 19.42 79 PRO D CA 1
ATOM 23308 C C . PRO D 1 79 ? 41.781 43.501 -37.739 1.00 25.60 79 PRO D C 1
ATOM 23309 O O . PRO D 1 79 ? 42.229 44.483 -37.149 1.00 24.34 79 PRO D O 1
ATOM 23320 N N . GLY D 1 80 ? 41.469 42.380 -37.104 1.00 20.85 80 GLY D N 1
ATOM 23321 C CA . GLY D 1 80 ? 41.608 42.217 -35.674 1.00 22.75 80 GLY D CA 1
ATOM 23322 C C . GLY D 1 80 ? 40.261 42.039 -35.003 1.00 30.90 80 GLY D C 1
ATOM 23323 O O . GLY D 1 80 ? 39.219 42.500 -35.494 1.00 24.74 80 GLY D O 1
ATOM 23327 N N . ASP D 1 81 ? 40.272 41.343 -33.873 1.00 22.07 81 ASP D N 1
ATOM 23328 C CA . ASP D 1 81 ? 39.037 41.184 -33.118 1.00 26.58 81 ASP D CA 1
ATOM 23329 C C . ASP D 1 81 ? 38.858 42.412 -32.244 1.00 29.79 81 ASP D C 1
ATOM 23330 O O . ASP D 1 81 ? 38.257 43.404 -32.671 1.00 26.04 81 ASP D O 1
ATOM 23339 N N . ASP D 1 82 ? 39.387 42.366 -31.031 1.00 24.85 82 ASP D N 1
ATOM 23340 C CA . ASP D 1 82 ? 39.318 43.525 -30.162 1.00 27.64 82 ASP D CA 1
ATOM 23341 C C . ASP D 1 82 ? 40.250 44.612 -30.689 1.00 21.44 82 ASP D C 1
ATOM 23342 O O . ASP D 1 82 ? 41.352 44.333 -31.170 1.00 23.62 82 ASP D O 1
ATOM 23351 N N . LEU D 1 83 ? 39.778 45.853 -30.641 1.00 23.24 83 LEU D N 1
ATOM 23352 C CA . LEU D 1 83 ? 40.577 46.979 -31.100 1.00 21.83 83 LEU D CA 1
ATOM 23353 C C . LEU D 1 83 ? 41.890 47.013 -30.336 1.00 19.98 83 LEU D C 1
ATOM 23354 O O . LEU D 1 83 ? 41.901 47.099 -29.104 1.00 22.24 83 LEU D O 1
ATOM 23370 N N . GLY D 1 84 ? 42.993 46.948 -31.072 1.00 20.74 84 GLY D N 1
ATOM 23371 C CA . GLY D 1 84 ? 44.324 46.814 -30.508 1.00 22.66 84 GLY D CA 1
ATOM 23372 C C . GLY D 1 84 ? 45.062 45.580 -30.978 1.00 24.47 84 GLY D C 1
ATOM 23373 O O . GLY D 1 84 ? 46.299 45.552 -30.920 1.00 22.07 84 GLY D O 1
ATOM 23377 N N . ASN D 1 85 ? 44.340 44.567 -31.458 1.00 24.39 85 ASN D N 1
ATOM 23378 C CA . ASN D 1 85 ? 44.906 43.304 -31.897 1.00 21.13 85 ASN D CA 1
ATOM 23379 C C . ASN D 1 85 ? 45.134 43.310 -33.403 1.00 23.95 85 ASN D C 1
ATOM 23380 O O . ASN D 1 85 ? 44.527 44.089 -34.140 1.00 20.87 85 ASN D O 1
ATOM 23391 N N . ARG D 1 86 ? 46.014 42.414 -33.853 1.00 23.63 86 ARG D N 1
ATOM 23392 C CA . ARG D 1 86 ? 46.452 42.377 -35.243 1.00 23.99 86 ARG D CA 1
ATOM 23393 C C . ARG D 1 86 ? 45.565 41.458 -36.079 1.00 23.69 86 ARG D C 1
ATOM 23394 O O . ARG D 1 86 ? 45.325 40.303 -35.709 1.00 20.90 86 ARG D O 1
ATOM 23415 N N . GLY D 1 87 ? 45.115 41.967 -37.228 1.00 22.17 87 GLY D N 1
ATOM 23416 C CA . GLY D 1 87 ? 44.290 41.162 -38.115 1.00 25.14 87 GLY D CA 1
ATOM 23417 C C . GLY D 1 87 ? 45.030 39.978 -38.712 1.00 23.73 87 GLY D C 1
ATOM 23418 O O . GLY D 1 87 ? 44.449 38.904 -38.902 1.00 23.41 87 GLY D O 1
ATOM 23422 N N . THR D 1 88 ? 46.318 40.152 -39.025 1.00 20.08 88 THR D N 1
ATOM 23423 C CA . THR D 1 88 ? 47.079 39.051 -39.617 1.00 25.59 88 THR D CA 1
ATOM 23424 C C . THR D 1 88 ? 47.165 37.866 -38.662 1.00 28.35 88 THR D C 1
ATOM 23425 O O . THR D 1 88 ? 47.027 36.710 -39.080 1.00 29.34 88 THR D O 1
ATOM 23436 N N . LEU D 1 89 ? 47.390 38.131 -37.371 1.00 28.08 89 LEU D N 1
ATOM 23437 C CA . LEU D 1 89 ? 47.383 37.055 -36.383 1.00 24.24 89 LEU D CA 1
ATOM 23438 C C . LEU D 1 89 ? 46.003 36.429 -36.260 1.00 26.74 89 LEU D C 1
ATOM 23439 O O . LEU D 1 89 ? 45.879 35.212 -36.078 1.00 29.21 89 LEU D O 1
ATOM 23455 N N . LEU D 1 90 ? 44.954 37.247 -36.316 1.00 22.33 90 LEU D N 1
ATOM 23456 C CA . LEU D 1 90 ? 43.604 36.695 -36.315 1.00 27.90 90 LEU D CA 1
ATOM 23457 C C . LEU D 1 90 ? 43.410 35.761 -37.500 1.00 33.46 90 LEU D C 1
ATOM 23458 O O . LEU D 1 90 ? 42.841 34.672 -37.358 1.00 29.87 90 LEU D O 1
ATOM 23474 N N . GLY D 1 91 ? 43.881 36.171 -38.679 1.00 28.64 91 GLY D N 1
ATOM 23475 C CA . GLY D 1 91 ? 43.768 35.313 -39.846 1.00 31.58 91 GLY D CA 1
ATOM 23476 C C . GLY D 1 91 ? 44.474 33.986 -39.656 1.00 32.89 91 GLY D C 1
ATOM 23477 O O . GLY D 1 91 ? 43.946 32.933 -40.022 1.00 31.82 91 GLY D O 1
ATOM 23481 N N . ALA D 1 92 ? 45.676 34.017 -39.073 1.00 32.20 92 ALA D N 1
ATOM 23482 C CA . ALA D 1 92 ? 46.424 32.784 -38.855 1.00 35.64 92 ALA D CA 1
ATOM 23483 C C . ALA D 1 92 ? 45.694 31.866 -37.883 1.00 35.56 92 ALA D C 1
ATOM 23484 O O . ALA D 1 92 ? 45.709 30.641 -38.043 1.00 36.75 92 ALA D O 1
ATOM 23491 N N . GLN D 1 93 ? 45.055 32.441 -36.861 1.00 37.11 93 GLN D N 1
ATOM 23492 C CA . GLN D 1 93 ? 44.194 31.649 -35.989 1.00 33.58 93 GLN D CA 1
ATOM 23493 C C . GLN D 1 93 ? 43.050 31.024 -36.772 1.00 38.40 93 GLN D C 1
ATOM 23494 O O . GLN D 1 93 ? 42.728 29.843 -36.584 1.00 33.58 93 GLN D O 1
ATOM 23508 N N . LEU D 1 94 ? 42.412 31.808 -37.642 1.00 32.27 94 LEU D N 1
ATOM 23509 C CA . LEU D 1 94 ? 41.236 31.322 -38.350 1.00 31.36 94 LEU D CA 1
ATOM 23510 C C . LEU D 1 94 ? 41.597 30.196 -39.310 1.00 35.29 94 LEU D C 1
ATOM 23511 O O . LEU D 1 94 ? 40.833 29.235 -39.460 1.00 37.70 94 LEU D O 1
ATOM 23527 N N . VAL D 1 95 ? 42.758 30.287 -39.961 1.00 36.07 95 VAL D N 1
ATOM 23528 C CA . VAL D 1 95 ? 43.208 29.198 -40.824 1.00 41.61 95 VAL D CA 1
ATOM 23529 C C . VAL D 1 95 ? 43.261 27.894 -40.040 1.00 37.43 95 VAL D C 1
ATOM 23530 O O . VAL D 1 95 ? 42.865 26.835 -40.539 1.00 36.73 95 VAL D O 1
ATOM 23543 N N . GLY D 1 96 ? 43.718 27.956 -38.789 1.00 38.17 96 GLY D N 1
ATOM 23544 C CA . GLY D 1 96 ? 43.825 26.751 -37.984 1.00 41.85 96 GLY D CA 1
ATOM 23545 C C . GLY D 1 96 ? 42.493 26.113 -37.626 1.00 40.11 96 GLY D C 1
ATOM 23546 O O . GLY D 1 96 ? 42.437 24.911 -37.353 1.00 42.34 96 GLY D O 1
ATOM 23550 N N . GLN D 1 97 ? 41.405 26.894 -37.608 1.00 39.05 97 GLN D N 1
ATOM 23551 C CA . GLN D 1 97 ? 40.176 26.444 -36.959 1.00 31.17 97 GLN D CA 1
ATOM 23552 C C . GLN D 1 97 ? 38.891 26.620 -37.764 1.00 32.42 97 GLN D C 1
ATOM 23553 O O . GLN D 1 97 ? 37.832 26.197 -37.287 1.00 30.35 97 GLN D O 1
ATOM 23567 N N . LEU D 1 98 ? 38.935 27.223 -38.949 1.00 31.57 98 LEU D N 1
ATOM 23568 C CA . LEU D 1 98 ? 37.728 27.343 -39.757 1.00 33.43 98 LEU D CA 1
ATOM 23569 C C . LEU D 1 98 ? 37.315 25.977 -40.314 1.00 32.34 98 LEU D C 1
ATOM 23570 O O . LEU D 1 98 ? 38.160 25.105 -40.520 1.00 35.14 98 LEU D O 1
ATOM 23586 N N . PRO D 1 99 ? 36.021 25.771 -40.581 1.00 34.56 99 PRO D N 1
ATOM 23587 C CA . PRO D 1 99 ? 35.592 24.502 -41.184 1.00 40.28 99 PRO D CA 1
ATOM 23588 C C . PRO D 1 99 ? 36.290 24.239 -42.511 1.00 37.07 99 PRO D C 1
ATOM 23589 O O . PRO D 1 99 ? 36.611 25.159 -43.268 1.00 35.04 99 PRO D O 1
ATOM 23600 N N . LYS D 1 100 ? 36.510 22.952 -42.793 1.00 43.67 100 LYS D N 1
ATOM 23601 C CA . LYS D 1 100 ? 37.286 22.568 -43.969 1.00 41.75 100 LYS D CA 1
ATOM 23602 C C . LYS D 1 100 ? 36.674 23.114 -45.252 1.00 32.34 100 LYS D C 1
ATOM 23603 O O . LYS D 1 100 ? 37.397 23.569 -46.145 1.00 41.17 100 LYS D O 1
ATOM 23622 N N . GLU D 1 101 ? 35.346 23.064 -45.374 1.00 38.48 101 GLU D N 1
ATOM 23623 C CA . GLU D 1 101 ? 34.722 23.480 -46.623 1.00 43.53 101 GLU D CA 1
ATOM 23624 C C . GLU D 1 101 ? 34.756 24.991 -46.805 1.00 45.57 101 GLU D C 1
ATOM 23625 O O . GLU D 1 101 ? 34.625 25.467 -47.938 1.00 41.17 101 GLU D O 1
ATOM 23637 N N . VAL D 1 102 ? 34.925 25.754 -45.723 1.00 40.15 102 VAL D N 1
ATOM 23638 C CA . VAL D 1 102 ? 35.182 27.183 -45.872 1.00 34.40 102 VAL D CA 1
ATOM 23639 C C . VAL D 1 102 ? 36.600 27.401 -46.382 1.00 32.62 102 VAL D C 1
ATOM 23640 O O . VAL D 1 102 ? 36.827 28.178 -47.317 1.00 33.00 102 VAL D O 1
ATOM 23653 N N . LEU D 1 103 ? 37.572 26.691 -45.803 1.00 30.97 103 LEU D N 1
ATOM 23654 C CA . LEU D 1 103 ? 38.950 26.786 -46.266 1.00 31.81 103 LEU D CA 1
ATOM 23655 C C . LEU D 1 103 ? 39.115 26.278 -47.691 1.00 39.24 103 LEU D C 1
ATOM 23656 O O . LEU D 1 103 ? 40.098 26.630 -48.353 1.00 35.67 103 LEU D O 1
ATOM 23672 N N . ALA D 1 104 ? 38.175 25.462 -48.177 1.00 39.01 104 ALA D N 1
ATOM 23673 C CA . ALA D 1 104 ? 38.269 24.926 -49.529 1.00 41.66 104 ALA D CA 1
ATOM 23674 C C . ALA D 1 104 ? 37.687 25.882 -50.562 1.00 37.17 104 ALA D C 1
ATOM 23675 O O . ALA D 1 104 ? 38.214 25.992 -51.673 1.00 37.88 104 ALA D O 1
ATOM 23682 N N . GLN D 1 105 ? 36.609 26.586 -50.215 1.00 39.18 105 GLN D N 1
ATOM 23683 C CA . GLN D 1 105 ? 35.880 27.403 -51.175 1.00 40.48 105 GLN D CA 1
ATOM 23684 C C . GLN D 1 105 ? 36.276 28.877 -51.169 1.00 42.30 105 GLN D C 1
ATOM 23685 O O . GLN D 1 105 ? 35.849 29.616 -52.065 1.00 36.28 105 GLN D O 1
ATOM 23699 N N . TYR D 1 106 ? 37.086 29.322 -50.209 1.00 33.99 106 TYR D N 1
ATOM 23700 C CA . TYR D 1 106 ? 37.421 30.733 -50.071 1.00 34.70 106 TYR D CA 1
ATOM 23701 C C . TYR D 1 106 ? 38.926 30.926 -49.945 1.00 28.46 106 TYR D C 1
ATOM 23702 O O . TYR D 1 106 ? 39.609 30.142 -49.280 1.00 28.61 106 TYR D O 1
ATOM 23720 N N . ASP D 1 107 ? 39.439 31.972 -50.598 1.00 30.78 107 ASP D N 1
ATOM 23721 C CA . ASP D 1 107 ? 40.726 32.544 -50.217 1.00 31.89 107 ASP D CA 1
ATOM 23722 C C . ASP D 1 107 ? 40.536 33.348 -48.937 1.00 28.79 107 ASP D C 1
ATOM 23723 O O . ASP D 1 107 ? 39.762 34.309 -48.917 1.00 28.02 107 ASP D O 1
ATOM 23732 N N . VAL D 1 108 ? 41.230 32.970 -47.871 1.00 30.70 108 VAL D N 1
ATOM 23733 C CA . VAL D 1 108 ? 41.183 33.731 -46.628 1.00 29.99 108 VAL D CA 1
ATOM 23734 C C . VAL D 1 108 ? 42.279 34.785 -46.678 1.00 25.19 108 VAL D C 1
ATOM 23735 O O . VAL D 1 108 ? 43.469 34.457 -46.724 1.00 26.26 108 VAL D O 1
ATOM 23748 N N . VAL D 1 109 ? 41.875 36.054 -46.682 1.00 28.55 109 VAL D N 1
ATOM 23749 C CA . VAL D 1 109 ? 42.794 37.187 -46.684 1.00 27.23 109 VAL D CA 1
ATOM 23750 C C . VAL D 1 109 ? 42.600 37.950 -45.381 1.00 22.12 109 VAL D C 1
ATOM 23751 O O . VAL D 1 109 ? 41.462 38.216 -44.977 1.00 18.98 109 VAL D O 1
ATOM 23764 N N . ALA D 1 110 ? 43.709 38.285 -44.726 1.00 20.31 110 ALA D N 1
ATOM 23765 C CA . ALA D 1 110 ? 43.712 39.088 -43.509 1.00 23.24 110 ALA D CA 1
ATOM 23766 C C . ALA D 1 110 ? 44.723 40.221 -43.657 1.00 25.99 110 ALA D C 1
ATOM 23767 O O . ALA D 1 110 ? 45.530 40.246 -44.588 1.00 20.44 110 ALA D O 1
ATOM 23774 N N . PHE D 1 111 ? 44.679 41.176 -42.729 1.00 19.14 111 PHE D N 1
ATOM 23775 C CA . PHE D 1 111 ? 45.599 42.304 -42.790 1.00 19.93 111 PHE D CA 1
ATOM 23776 C C . PHE D 1 111 ? 45.588 43.025 -41.451 1.00 21.55 111 PHE D C 1
ATOM 23777 O O . PHE D 1 111 ? 44.624 42.943 -40.684 1.00 21.36 111 PHE D O 1
ATOM 23794 N N . ASP D 1 112 ? 46.688 43.720 -41.176 1.00 21.15 112 ASP D N 1
ATOM 23795 C CA . ASP D 1 112 ? 46.765 44.647 -40.053 1.00 22.49 112 ASP D CA 1
ATOM 23796 C C . ASP D 1 112 ? 46.293 46.022 -40.519 1.00 17.09 112 ASP D C 1
ATOM 23797 O O . ASP D 1 112 ? 46.744 46.516 -41.556 1.00 18.99 112 ASP D O 1
ATOM 23806 N N . HIS D 1 113 ? 45.382 46.643 -39.771 1.00 17.24 113 HIS D N 1
ATOM 23807 C CA . HIS D 1 113 ? 44.893 47.931 -40.239 1.00 14.54 113 HIS D CA 1
ATOM 23808 C C . HIS D 1 113 ? 45.967 49.002 -40.057 1.00 18.34 113 HIS D C 1
ATOM 23809 O O . HIS D 1 113 ? 46.995 48.794 -39.407 1.00 17.06 113 HIS D O 1
ATOM 23823 N N . ARG D 1 114 ? 45.726 50.149 -40.685 1.00 15.30 114 ARG D N 1
ATOM 23824 C CA . ARG D 1 114 ? 46.701 51.230 -40.707 1.00 19.37 114 ARG D CA 1
ATOM 23825 C C . ARG D 1 114 ? 47.189 51.572 -39.302 1.00 13.80 114 ARG D C 1
ATOM 23826 O O . ARG D 1 114 ? 46.396 51.655 -38.358 1.00 16.25 114 ARG D O 1
ATOM 23847 N N . PHE D 1 115 ? 48.511 51.730 -39.183 1.00 15.42 115 PHE D N 1
ATOM 23848 C CA . PHE D 1 115 ? 49.196 52.335 -38.040 1.00 17.42 115 PHE D CA 1
ATOM 23849 C C . PHE D 1 115 ? 49.580 51.328 -36.963 1.00 21.34 115 PHE D C 1
ATOM 23850 O O . PHE D 1 115 ? 49.976 51.727 -35.863 1.00 18.61 115 PHE D O 1
ATOM 23867 N N . MET D 1 116 ? 49.508 50.028 -37.251 1.00 17.05 116 MET D N 1
ATOM 23868 C CA A MET D 1 116 ? 49.891 49.039 -36.258 0.59 19.57 116 MET D CA 1
ATOM 23869 C CA B MET D 1 116 ? 49.876 49.032 -36.257 0.41 19.61 116 MET D CA 1
ATOM 23870 C C . MET D 1 116 ? 50.438 47.795 -36.943 1.00 24.79 116 MET D C 1
ATOM 23871 O O . MET D 1 116 ? 50.232 47.571 -38.140 1.00 17.90 116 MET D O 1
ATOM 23898 N N . GLY D 1 117 ? 51.159 46.997 -36.154 1.00 21.57 117 GLY D N 1
ATOM 23899 C CA . GLY D 1 117 ? 51.714 45.729 -36.585 1.00 24.14 117 GLY D CA 1
ATOM 23900 C C . GLY D 1 117 ? 52.553 45.800 -37.841 1.00 25.46 117 GLY D C 1
ATOM 23901 O O . GLY D 1 117 ? 53.589 46.470 -37.875 1.00 23.28 117 GLY D O 1
ATOM 23905 N N . ARG D 1 118 ? 52.116 45.089 -38.879 1.00 25.05 118 ARG D N 1
ATOM 23906 C CA . ARG D 1 118 ? 52.812 45.051 -40.156 1.00 27.21 118 ARG D CA 1
ATOM 23907 C C . ARG D 1 118 ? 52.382 46.168 -41.102 1.00 26.75 118 ARG D C 1
ATOM 23908 O O . ARG D 1 118 ? 52.768 46.143 -42.271 1.00 24.25 118 ARG D O 1
ATOM 23929 N N . SER D 1 119 ? 51.605 47.151 -40.629 1.00 23.97 119 SER D N 1
ATOM 23930 C CA . SER D 1 119 ? 50.998 48.165 -41.500 1.00 20.41 119 SER D CA 1
ATOM 23931 C C . SER D 1 119 ? 51.387 49.565 -41.008 1.00 22.39 119 SER D C 1
ATOM 23932 O O . SER D 1 119 ? 50.573 50.278 -40.418 1.00 17.51 119 SER D O 1
ATOM 23940 N N . SER D 1 120 ? 52.630 49.955 -41.276 1.00 16.72 120 SER D N 1
ATOM 23941 C CA . SER D 1 120 ? 53.142 51.284 -40.956 1.00 24.81 120 SER D CA 1
ATOM 23942 C C . SER D 1 120 ? 52.967 51.618 -39.472 1.00 20.27 120 SER D C 1
ATOM 23943 O O . SER D 1 120 ? 52.361 52.640 -39.126 1.00 19.15 120 SER D O 1
ATOM 23951 N N . PRO D 1 121 ? 53.520 50.798 -38.578 1.00 20.18 121 PRO D N 1
ATOM 23952 C CA . PRO D 1 121 ? 53.259 50.971 -37.144 1.00 20.77 121 PRO D CA 1
ATOM 23953 C C . PRO D 1 121 ? 53.736 52.318 -36.619 1.00 25.74 121 PRO D C 1
ATOM 23954 O O . PRO D 1 121 ? 54.758 52.858 -37.049 1.00 21.68 121 PRO D O 1
ATOM 23965 N N . VAL D 1 122 ? 52.970 52.846 -35.666 1.00 24.26 122 VAL D N 1
ATOM 23966 C CA . VAL D 1 122 ? 53.265 54.099 -34.980 1.00 21.60 122 VAL D CA 1
ATOM 23967 C C . VAL D 1 122 ? 53.503 53.759 -33.516 1.00 24.24 122 VAL D C 1
ATOM 23968 O O . VAL D 1 122 ? 52.654 53.117 -32.882 1.00 22.52 122 VAL D O 1
ATOM 23981 N N . VAL D 1 123 ? 54.655 54.168 -32.982 1.00 25.93 123 VAL D N 1
ATOM 23982 C CA . VAL D 1 123 ? 54.932 54.012 -31.559 1.00 24.96 123 VAL D CA 1
ATOM 23983 C C . VAL D 1 123 ? 55.347 55.359 -30.986 1.00 25.27 123 VAL D C 1
ATOM 23984 O O . VAL D 1 123 ? 55.871 56.226 -31.692 1.00 24.52 123 VAL D O 1
ATOM 23997 N N . CYS D 1 124 ? 55.095 55.529 -29.686 1.00 26.42 124 CYS D N 1
ATOM 23998 C CA . CYS D 1 124 ? 55.151 56.847 -29.068 1.00 24.83 124 CYS D CA 1
ATOM 23999 C C . CYS D 1 124 ? 55.863 56.849 -27.721 1.00 25.04 124 CYS D C 1
ATOM 24000 O O . CYS D 1 124 ? 55.769 57.847 -26.996 1.00 27.07 124 CYS D O 1
ATOM 24008 N N . GLY D 1 125 ? 56.551 55.771 -27.356 1.00 30.90 125 GLY D N 1
ATOM 24009 C CA . GLY D 1 125 ? 57.216 55.702 -26.069 1.00 30.51 125 GLY D CA 1
ATOM 24010 C C . GLY D 1 125 ? 56.302 55.445 -24.894 1.00 29.02 125 GLY D C 1
ATOM 24011 O O . GLY D 1 125 ? 56.607 55.876 -23.776 1.00 26.70 125 GLY D O 1
ATOM 24015 N N . LEU D 1 126 ? 55.186 54.750 -25.110 1.00 25.47 126 LEU D N 1
ATOM 24016 C CA . LEU D 1 126 ? 54.286 54.430 -24.014 1.00 27.87 126 LEU D CA 1
ATOM 24017 C C . LEU D 1 126 ? 54.918 53.375 -23.114 1.00 30.75 126 LEU D C 1
ATOM 24018 O O . LEU D 1 126 ? 55.420 52.354 -23.592 1.00 29.46 126 LEU D O 1
ATOM 24034 N N . GLU D 1 127 ? 54.886 53.614 -21.814 1.00 29.16 127 GLU D N 1
ATOM 24035 C CA . GLU D 1 127 ? 55.367 52.614 -20.880 1.00 33.30 127 GLU D CA 1
ATOM 24036 C C . GLU D 1 127 ? 54.336 51.500 -20.760 1.00 31.80 127 GLU D C 1
ATOM 24037 O O . GLU D 1 127 ? 53.167 51.692 -21.101 1.00 24.37 127 GLU D O 1
ATOM 24049 N N . PRO D 1 128 ? 54.744 50.313 -20.300 1.00 33.62 128 PRO D N 1
ATOM 24050 C CA . PRO D 1 128 ? 53.779 49.205 -20.211 1.00 30.66 128 PRO D CA 1
ATOM 24051 C C . PRO D 1 128 ? 52.505 49.550 -19.455 1.00 28.77 128 PRO D C 1
ATOM 24052 O O . PRO D 1 128 ? 51.420 49.144 -19.891 1.00 26.75 128 PRO D O 1
ATOM 24063 N N . GLU D 1 129 ? 52.587 50.303 -18.352 1.00 27.88 129 GLU D N 1
ATOM 24064 C CA . GLU D 1 129 ? 51.367 50.668 -17.637 1.00 30.14 129 GLU D CA 1
ATOM 24065 C C . GLU D 1 129 ? 50.469 51.542 -18.499 1.00 23.84 129 GLU D C 1
ATOM 24066 O O . GLU D 1 129 ? 49.238 51.448 -18.421 1.00 22.85 129 GLU D O 1
ATOM 24078 N N . GLU D 1 130 ? 51.070 52.422 -19.304 1.00 22.45 130 GLU D N 1
ATOM 24079 C CA . GLU D 1 130 ? 50.295 53.321 -20.151 1.00 21.14 130 GLU D CA 1
ATOM 24080 C C . GLU D 1 130 ? 49.552 52.560 -21.234 1.00 21.58 130 GLU D C 1
ATOM 24081 O O . GLU D 1 130 ? 48.514 53.022 -21.719 1.00 22.16 130 GLU D O 1
ATOM 24093 N N . ARG D 1 131 ? 50.058 51.392 -21.617 1.00 23.55 131 ARG D N 1
ATOM 24094 C CA . ARG D 1 131 ? 49.400 50.619 -22.656 1.00 24.53 131 ARG D CA 1
ATOM 24095 C C . ARG D 1 131 ? 48.086 50.009 -22.186 1.00 23.74 131 ARG D C 1
ATOM 24096 O O . ARG D 1 131 ? 47.263 49.631 -23.025 1.00 23.94 131 ARG D O 1
ATOM 24117 N N . PHE D 1 132 ? 47.851 49.938 -20.872 1.00 19.55 132 PHE D N 1
ATOM 24118 C CA . PHE D 1 132 ? 46.571 49.495 -20.329 1.00 19.49 132 PHE D CA 1
ATOM 24119 C C . PHE D 1 132 ? 45.622 50.655 -20.044 1.00 15.89 132 PHE D C 1
ATOM 24120 O O . PHE D 1 132 ? 44.800 50.568 -19.121 1.00 16.57 132 PHE D O 1
ATOM 24137 N N . TRP D 1 133 ? 45.696 51.737 -20.828 1.00 17.59 133 TRP D N 1
ATOM 24138 C CA . TRP D 1 133 ? 44.885 52.916 -20.538 1.00 17.22 133 TRP D CA 1
ATOM 24139 C C . TRP D 1 133 ? 43.390 52.613 -20.583 1.00 14.03 133 TRP D C 1
ATOM 24140 O O . TRP D 1 133 ? 42.609 53.260 -19.872 1.00 14.39 133 TRP D O 1
ATOM 24161 N N . VAL D 1 134 ? 42.965 51.640 -21.399 1.00 13.85 134 VAL D N 1
ATOM 24162 C CA . VAL D 1 134 ? 41.537 51.335 -21.502 1.00 15.84 134 VAL D CA 1
ATOM 24163 C C . VAL D 1 134 ? 40.992 50.884 -20.152 1.00 14.85 134 VAL D C 1
ATOM 24164 O O . VAL D 1 134 ? 40.023 51.448 -19.628 1.00 18.85 134 VAL D O 1
ATOM 24177 N N . PHE D 1 135 ? 41.591 49.841 -19.580 1.00 20.31 135 PHE D N 1
ATOM 24178 C CA . PHE D 1 135 ? 41.079 49.234 -18.358 1.00 19.85 135 PHE D CA 1
ATOM 24179 C C . PHE D 1 135 ? 41.761 49.775 -17.109 1.00 23.33 135 PHE D C 1
ATOM 24180 O O . PHE D 1 135 ? 41.502 49.284 -16.004 1.00 19.20 135 PHE D O 1
ATOM 24197 N N . HIS D 1 136 ? 42.581 50.809 -17.257 1.00 21.41 136 HIS D N 1
ATOM 24198 C CA . HIS D 1 136 ? 43.335 51.344 -16.135 1.00 16.33 136 HIS D CA 1
ATOM 24199 C C . HIS D 1 136 ? 42.407 51.741 -14.998 1.00 19.16 136 HIS D C 1
ATOM 24200 O O . HIS D 1 136 ? 41.430 52.468 -15.201 1.00 19.39 136 HIS D O 1
ATOM 24215 N N . HIS D 1 137 ? 42.715 51.244 -13.780 1.00 20.49 137 HIS D N 1
ATOM 24216 C CA . HIS D 1 137 ? 41.923 51.560 -12.601 1.00 25.29 137 HIS D CA 1
ATOM 24217 C C . HIS D 1 137 ? 42.578 52.705 -11.840 1.00 19.59 137 HIS D C 1
ATOM 24218 O O . HIS D 1 137 ? 43.774 52.624 -11.530 1.00 20.02 137 HIS D O 1
ATOM 24232 N N . PRO D 1 138 ? 41.844 53.764 -11.506 1.00 18.79 138 PRO D N 1
ATOM 24233 C CA . PRO D 1 138 ? 42.481 54.955 -10.926 1.00 21.27 138 PRO D CA 1
ATOM 24234 C C . PRO D 1 138 ? 42.873 54.787 -9.463 1.00 25.31 138 PRO D C 1
ATOM 24235 O O . PRO D 1 138 ? 42.147 54.186 -8.669 1.00 25.77 138 PRO D O 1
ATOM 24246 N N . ARG D 1 139 ? 44.044 55.332 -9.115 1.00 25.55 139 ARG D N 1
ATOM 24247 C CA . ARG D 1 139 ? 44.348 55.617 -7.712 1.00 28.83 139 ARG D CA 1
ATOM 24248 C C . ARG D 1 139 ? 43.334 56.591 -7.137 1.00 28.67 139 ARG D C 1
ATOM 24249 O O . ARG D 1 139 ? 42.813 56.401 -6.032 1.00 27.92 139 ARG D O 1
ATOM 24270 N N . ASP D 1 140 ? 43.066 57.660 -7.875 1.00 27.56 140 ASP D N 1
ATOM 24271 C CA . ASP D 1 140 ? 42.125 58.707 -7.515 1.00 30.42 140 ASP D CA 1
ATOM 24272 C C . ASP D 1 140 ? 42.000 59.589 -8.747 1.00 20.82 140 ASP D C 1
ATOM 24273 O O . ASP D 1 140 ? 42.822 59.504 -9.662 1.00 24.06 140 ASP D O 1
ATOM 24282 N N . PHE D 1 141 ? 40.958 60.419 -8.777 1.00 23.95 141 PHE D N 1
ATOM 24283 C CA . PHE D 1 141 ? 40.613 61.087 -10.029 1.00 28.69 141 PHE D CA 1
ATOM 24284 C C . PHE D 1 141 ? 41.744 61.987 -10.513 1.00 23.98 141 PHE D C 1
ATOM 24285 O O . PHE D 1 141 ? 42.115 61.952 -11.691 1.00 22.82 141 PHE D O 1
ATOM 24302 N N . ASP D 1 142 ? 42.304 62.809 -9.622 1.00 28.35 142 ASP D N 1
ATOM 24303 C CA . ASP D 1 142 ? 43.310 63.774 -10.060 1.00 30.16 142 ASP D CA 1
ATOM 24304 C C . ASP D 1 142 ? 44.567 63.075 -10.564 1.00 24.65 142 ASP D C 1
ATOM 24305 O O . ASP D 1 142 ? 45.191 63.529 -11.529 1.00 21.17 142 ASP D O 1
ATOM 24314 N N . HIS D 1 143 ? 44.954 61.971 -9.926 1.00 21.93 143 HIS D N 1
ATOM 24315 C CA . HIS D 1 143 ? 46.064 61.171 -10.435 1.00 21.96 143 HIS D CA 1
ATOM 24316 C C . HIS D 1 143 ? 45.747 60.610 -11.817 1.00 18.24 143 HIS D C 1
ATOM 24317 O O . HIS D 1 143 ? 46.629 60.529 -12.682 1.00 21.61 143 HIS D O 1
ATOM 24331 N N . GLU D 1 144 ? 44.495 60.209 -12.039 1.00 23.03 144 GLU D N 1
ATOM 24332 C CA . GLU D 1 144 ? 44.123 59.599 -13.315 1.00 19.96 144 GLU D CA 1
ATOM 24333 C C . GLU D 1 144 ? 44.065 60.640 -14.426 1.00 21.02 144 GLU D C 1
ATOM 24334 O O . GLU D 1 144 ? 44.423 60.352 -15.572 1.00 18.53 144 GLU D O 1
ATOM 24346 N N . VAL D 1 145 ? 43.596 61.848 -14.110 1.00 23.34 145 VAL D N 1
ATOM 24347 C CA . VAL D 1 145 ? 43.652 62.949 -15.072 1.00 22.83 145 VAL D CA 1
ATOM 24348 C C . VAL D 1 145 ? 45.064 63.087 -15.623 1.00 16.64 145 VAL D C 1
ATOM 24349 O O . VAL D 1 145 ? 45.282 63.102 -16.840 1.00 19.16 145 VAL D O 1
ATOM 24362 N N . ARG D 1 146 ? 46.047 63.181 -14.726 1.00 20.43 146 ARG D N 1
ATOM 24363 C CA . ARG D 1 146 ? 47.438 63.305 -15.147 1.00 20.18 146 ARG D CA 1
ATOM 24364 C C . ARG D 1 146 ? 47.867 62.100 -15.970 1.00 21.56 146 ARG D C 1
ATOM 24365 O O . ARG D 1 146 ? 48.500 62.242 -17.021 1.00 16.16 146 ARG D O 1
ATOM 24386 N N . PHE D 1 147 ? 47.538 60.899 -15.498 1.00 18.55 147 PHE D N 1
ATOM 24387 C CA . PHE D 1 147 ? 47.954 59.691 -16.196 1.00 17.97 147 PHE D CA 1
ATOM 24388 C C . PHE D 1 147 ? 47.422 59.672 -17.623 1.00 13.76 147 PHE D C 1
ATOM 24389 O O . PHE D 1 147 ? 48.174 59.428 -18.573 1.00 18.14 147 PHE D O 1
ATOM 24406 N N . GLN D 1 148 ? 46.125 59.926 -17.790 1.00 17.78 148 GLN D N 1
ATOM 24407 C CA . GLN D 1 148 ? 45.513 59.812 -19.111 1.00 15.58 148 GLN D CA 1
ATOM 24408 C C . GLN D 1 148 ? 45.914 60.980 -20.006 1.00 19.52 148 GLN D C 1
ATOM 24409 O O . GLN D 1 148 ? 46.143 60.799 -21.207 1.00 14.35 148 GLN D O 1
ATOM 24423 N N . ALA D 1 149 ? 46.004 62.186 -19.443 1.00 18.16 149 ALA D N 1
ATOM 24424 C CA . ALA D 1 149 ? 46.474 63.326 -20.227 1.00 18.05 149 ALA D CA 1
ATOM 24425 C C . ALA D 1 149 ? 47.893 63.097 -20.738 1.00 15.80 149 ALA D C 1
ATOM 24426 O O . ALA D 1 149 ? 48.217 63.450 -21.879 1.00 17.44 149 ALA D O 1
ATOM 24433 N N . ASN D 1 150 ? 48.753 62.490 -19.918 1.00 16.66 150 ASN D N 1
ATOM 24434 C CA . ASN D 1 150 ? 50.125 62.256 -20.343 1.00 17.43 150 ASN D CA 1
ATOM 24435 C C . ASN D 1 150 ? 50.240 61.148 -21.382 1.00 19.16 150 ASN D C 1
ATOM 24436 O O . ASN D 1 150 ? 51.205 61.145 -22.153 1.00 15.10 150 ASN D O 1
ATOM 24447 N N . VAL D 1 151 ? 49.288 60.213 -21.427 1.00 20.28 151 VAL D N 1
ATOM 24448 C CA . VAL D 1 151 ? 49.248 59.262 -22.535 1.00 16.76 151 VAL D CA 1
ATOM 24449 C C . VAL D 1 151 ? 48.947 59.994 -23.839 1.00 13.55 151 VAL D C 1
ATOM 24450 O O . VAL D 1 151 ? 49.654 59.833 -24.842 1.00 13.74 151 VAL D O 1
ATOM 24463 N N . ALA D 1 152 ? 47.896 60.816 -23.839 1.00 18.32 152 ALA D N 1
ATOM 24464 C CA . ALA D 1 152 ? 47.557 61.586 -25.030 1.00 17.25 152 ALA D CA 1
ATOM 24465 C C . ALA D 1 152 ? 48.714 62.487 -25.457 1.00 19.45 152 ALA D C 1
ATOM 24466 O O . ALA D 1 152 ? 48.983 62.639 -26.654 1.00 16.29 152 ALA D O 1
ATOM 24473 N N . ALA D 1 153 ? 49.421 63.080 -24.489 1.00 14.52 153 ALA D N 1
ATOM 24474 C CA . ALA D 1 153 ? 50.527 63.980 -24.813 1.00 14.73 153 ALA D CA 1
ATOM 24475 C C . ALA D 1 153 ? 51.633 63.265 -25.579 1.00 15.41 153 ALA D C 1
ATOM 24476 O O . ALA D 1 153 ? 52.219 63.832 -26.508 1.00 16.61 153 ALA D O 1
ATOM 24483 N N . LYS D 1 154 ? 51.950 62.029 -25.196 1.00 14.87 154 LYS D N 1
ATOM 24484 C CA . LYS D 1 154 ? 52.982 61.283 -25.904 1.00 18.04 154 LYS D CA 1
ATOM 24485 C C . LYS D 1 154 ? 52.565 60.984 -27.337 1.00 21.90 154 LYS D C 1
ATOM 24486 O O . LYS D 1 154 ? 53.384 61.066 -28.258 1.00 17.88 154 LYS D O 1
ATOM 24505 N N . VAL D 1 155 ? 51.303 60.613 -27.545 1.00 20.02 155 VAL D N 1
ATOM 24506 C CA . VAL D 1 155 ? 50.848 60.343 -28.903 1.00 16.61 155 VAL D CA 1
ATOM 24507 C C . VAL D 1 155 ? 50.829 61.626 -29.721 1.00 17.52 155 VAL D C 1
ATOM 24508 O O . VAL D 1 155 ? 51.242 61.640 -30.888 1.00 21.68 155 VAL D O 1
ATOM 24521 N N . ALA D 1 156 ? 50.357 62.725 -29.127 1.00 20.11 156 ALA D N 1
ATOM 24522 C CA . ALA D 1 156 ? 50.384 64.005 -29.825 1.00 16.90 156 ALA D CA 1
ATOM 24523 C C . ALA D 1 156 ? 51.800 64.355 -30.260 1.00 22.86 156 ALA D C 1
ATOM 24524 O O . ALA D 1 156 ? 52.014 64.814 -31.387 1.00 25.80 156 ALA D O 1
ATOM 24531 N N . GLU D 1 157 ? 52.786 64.118 -29.394 1.00 22.74 157 GLU D N 1
ATOM 24532 C CA . GLU D 1 157 ? 54.145 64.535 -29.715 1.00 25.47 157 GLU D CA 1
ATOM 24533 C C . GLU D 1 157 ? 54.712 63.753 -30.893 1.00 28.46 157 GLU D C 1
ATOM 24534 O O . GLU D 1 157 ? 55.389 64.329 -31.753 1.00 31.35 157 GLU D O 1
ATOM 24546 N N . HIS D 1 158 ? 54.468 62.445 -30.945 1.00 25.19 158 HIS D N 1
ATOM 24547 C CA . HIS D 1 158 ? 55.125 61.577 -31.914 1.00 25.83 158 HIS D CA 1
ATOM 24548 C C . HIS D 1 158 ? 54.237 61.176 -33.086 1.00 26.15 158 HIS D C 1
ATOM 24549 O O . HIS D 1 158 ? 54.726 60.512 -34.006 1.00 32.79 158 HIS D O 1
ATOM 24563 N N . ALA D 1 159 ? 52.956 61.557 -33.091 1.00 21.55 159 ALA D N 1
ATOM 24564 C CA . ALA D 1 159 ? 52.058 61.071 -34.134 1.00 22.03 159 ALA D CA 1
ATOM 24565 C C . ALA D 1 159 ? 51.066 62.114 -34.637 1.00 25.41 159 ALA D C 1
ATOM 24566 O O . ALA D 1 159 ? 50.151 61.753 -35.388 1.00 19.86 159 ALA D O 1
ATOM 24573 N N . LEU D 1 160 ? 51.227 63.391 -34.279 1.00 19.57 160 LEU D N 1
ATOM 24574 C CA . LEU D 1 160 ? 50.234 64.402 -34.632 1.00 17.83 160 LEU D CA 1
ATOM 24575 C C . LEU D 1 160 ? 49.893 64.372 -36.114 1.00 19.67 160 LEU D C 1
ATOM 24576 O O . LEU D 1 160 ? 48.727 64.531 -36.493 1.00 19.21 160 LEU D O 1
ATOM 24592 N N . ASP D 1 161 ? 50.899 64.166 -36.968 1.00 22.69 161 ASP D N 1
ATOM 24593 C CA . ASP D 1 161 ? 50.701 64.285 -38.410 1.00 29.06 161 ASP D CA 1
ATOM 24594 C C . ASP D 1 161 ? 49.714 63.255 -38.947 1.00 22.32 161 ASP D C 1
ATOM 24595 O O . ASP D 1 161 ? 49.033 63.525 -39.944 1.00 23.51 161 ASP D O 1
ATOM 24604 N N . ILE D 1 162 ? 49.615 62.083 -38.319 1.00 19.29 162 ILE D N 1
ATOM 24605 C CA . ILE D 1 162 ? 48.760 61.012 -38.829 1.00 23.60 162 ILE D CA 1
ATOM 24606 C C . ILE D 1 162 ? 47.476 60.829 -38.030 1.00 20.34 162 ILE D C 1
ATOM 24607 O O . ILE D 1 162 ? 46.584 60.092 -38.487 1.00 19.91 162 ILE D O 1
ATOM 24623 N N . LEU D 1 163 ? 47.335 61.478 -36.877 1.00 16.20 163 LEU D N 1
ATOM 24624 C CA . LEU D 1 163 ? 46.133 61.294 -36.071 1.00 15.32 163 LEU D CA 1
ATOM 24625 C C . LEU D 1 163 ? 44.835 61.672 -36.777 1.00 17.15 163 LEU D C 1
ATOM 24626 O O . LEU D 1 163 ? 43.812 61.034 -36.480 1.00 20.38 163 LEU D O 1
ATOM 24642 N N . PRO D 1 164 ? 44.779 62.676 -37.655 1.00 19.68 164 PRO D N 1
ATOM 24643 C CA . PRO D 1 164 ? 43.502 62.971 -38.318 1.00 16.44 164 PRO D CA 1
ATOM 24644 C C . PRO D 1 164 ? 43.020 61.843 -39.203 1.00 15.90 164 PRO D C 1
ATOM 24645 O O . PRO D 1 164 ? 41.833 61.809 -39.552 1.00 20.92 164 PRO D O 1
ATOM 24656 N N . TYR D 1 165 ? 43.907 60.928 -39.584 1.00 14.85 165 TYR D N 1
ATOM 24657 C CA . TYR D 1 165 ? 43.634 59.929 -40.605 1.00 19.97 165 TYR D CA 1
ATOM 24658 C C . TYR D 1 165 ? 43.506 58.527 -40.028 1.00 18.76 165 TYR D C 1
ATOM 24659 O O . TYR D 1 165 ? 43.498 57.548 -40.781 1.00 18.47 165 TYR D O 1
ATOM 24677 N N . ALA D 1 166 ? 43.406 58.416 -38.709 1.00 18.31 166 ALA D N 1
ATOM 24678 C CA . ALA D 1 166 ? 43.075 57.159 -38.040 1.00 14.93 166 ALA D CA 1
ATOM 24679 C C . ALA D 1 166 ? 41.565 57.134 -37.843 1.00 13.92 166 ALA D C 1
ATOM 24680 O O . ALA D 1 166 ? 41.038 57.747 -36.912 1.00 16.92 166 ALA D O 1
ATOM 24687 N N . SER D 1 167 ? 40.850 56.453 -38.739 1.00 19.01 167 SER D N 1
ATOM 24688 C CA . SER D 1 167 ? 39.400 56.415 -38.631 1.00 14.42 167 SER D CA 1
ATOM 24689 C C . SER D 1 167 ? 38.860 55.124 -39.221 1.00 13.95 167 SER D C 1
ATOM 24690 O O . SER D 1 167 ? 39.458 54.524 -40.120 1.00 12.97 167 SER D O 1
ATOM 24698 N N . SER D 1 168 ? 37.700 54.722 -38.704 1.00 16.03 168 SER D N 1
ATOM 24699 C CA . SER D 1 168 ? 37.034 53.528 -39.210 1.00 15.86 168 SER D CA 1
ATOM 24700 C C . SER D 1 168 ? 36.634 53.703 -40.669 1.00 15.42 168 SER D C 1
ATOM 24701 O O . SER D 1 168 ? 36.741 52.763 -41.462 1.00 14.80 168 SER D O 1
ATOM 24709 N N . ARG D 1 169 ? 36.192 54.903 -41.048 1.00 16.82 169 ARG D N 1
ATOM 24710 C CA . ARG D 1 169 ? 35.858 55.141 -42.447 1.00 17.65 169 ARG D CA 1
ATOM 24711 C C . ARG D 1 169 ? 37.089 54.993 -43.333 1.00 12.88 169 ARG D C 1
ATOM 24712 O O . ARG D 1 169 ? 37.001 54.456 -44.442 1.00 15.37 169 ARG D O 1
ATOM 24733 N N . ASN D 1 170 ? 38.262 55.433 -42.859 1.00 12.39 170 ASN D N 1
ATOM 24734 C CA . ASN D 1 170 ? 39.465 55.227 -43.664 1.00 12.52 170 ASN D CA 1
ATOM 24735 C C . ASN D 1 170 ? 39.839 53.755 -43.756 1.00 16.20 170 ASN D C 1
ATOM 24736 O O . ASN D 1 170 ? 40.348 53.312 -44.789 1.00 16.16 170 ASN D O 1
ATOM 24747 N N . ILE D 1 171 ? 39.607 52.977 -42.698 1.00 14.27 171 ILE D N 1
ATOM 24748 C CA . ILE D 1 171 ? 39.880 51.548 -42.793 1.00 16.39 171 ILE D CA 1
ATOM 24749 C C . ILE D 1 171 ? 38.904 50.892 -43.764 1.00 12.81 171 ILE D C 1
ATOM 24750 O O . ILE D 1 171 ? 39.277 49.992 -44.521 1.00 15.47 171 ILE D O 1
ATOM 24766 N N . ALA D 1 172 ? 37.655 51.359 -43.787 1.00 12.84 172 ALA D N 1
ATOM 24767 C CA . ALA D 1 172 ? 36.699 50.823 -44.754 1.00 17.77 172 ALA D CA 1
ATOM 24768 C C . ALA D 1 172 ? 37.129 51.137 -46.183 1.00 20.32 172 ALA D C 1
ATOM 24769 O O . ALA D 1 172 ? 36.954 50.312 -47.085 1.00 17.95 172 ALA D O 1
ATOM 24776 N N . ARG D 1 173 ? 37.688 52.331 -46.412 1.00 18.65 173 ARG D N 1
ATOM 24777 C CA . ARG D 1 173 ? 38.249 52.635 -47.727 1.00 19.53 173 ARG D CA 1
ATOM 24778 C C . ARG D 1 173 ? 39.475 51.770 -48.012 1.00 15.82 173 ARG D C 1
ATOM 24779 O O . ARG D 1 173 ? 39.669 51.316 -49.144 1.00 20.06 173 ARG D O 1
ATOM 24800 N N . ASP D 1 174 ? 40.307 51.514 -46.998 1.00 15.01 174 ASP D N 1
ATOM 24801 C CA . ASP D 1 174 ? 41.430 50.595 -47.178 1.00 19.23 174 ASP D CA 1
ATOM 24802 C C . ASP D 1 174 ? 40.947 49.212 -47.604 1.00 19.16 174 ASP D C 1
ATOM 24803 O O . ASP D 1 174 ? 41.597 48.538 -48.410 1.00 14.28 174 ASP D O 1
ATOM 24812 N N . ILE D 1 175 ? 39.822 48.758 -47.043 1.00 23.47 175 ILE D N 1
ATOM 24813 C CA . ILE D 1 175 ? 39.267 47.463 -47.436 1.00 17.89 175 ILE D CA 1
ATOM 24814 C C . ILE D 1 175 ? 38.893 47.484 -48.913 1.00 18.60 175 ILE D C 1
ATOM 24815 O O . ILE D 1 175 ? 39.146 46.522 -49.648 1.00 20.22 175 ILE D O 1
ATOM 24831 N N . GLU D 1 176 ? 38.296 48.584 -49.371 1.00 19.33 176 GLU D N 1
ATOM 24832 C CA . GLU D 1 176 ? 37.960 48.712 -50.787 1.00 20.85 176 GLU D CA 1
ATOM 24833 C C . GLU D 1 176 ? 39.206 48.673 -51.662 1.00 25.46 176 GLU D C 1
ATOM 24834 O O . GLU D 1 176 ? 39.187 48.096 -52.754 1.00 25.33 176 GLU D O 1
ATOM 24846 N N . VAL D 1 177 ? 40.303 49.286 -51.210 1.00 21.40 177 VAL D N 1
ATOM 24847 C CA . VAL D 1 177 ? 41.556 49.181 -51.952 1.00 19.85 177 VAL D CA 1
ATOM 24848 C C . VAL D 1 177 ? 41.993 47.725 -52.027 1.00 22.30 177 VAL D C 1
ATOM 24849 O O . VAL D 1 177 ? 42.392 47.229 -53.088 1.00 24.47 177 VAL D O 1
ATOM 24862 N N . ILE D 1 178 ? 41.925 47.019 -50.897 1.00 22.47 178 ILE D N 1
ATOM 24863 C CA . ILE D 1 178 ? 42.300 45.609 -50.874 1.00 19.25 178 ILE D CA 1
ATOM 24864 C C . ILE D 1 178 ? 41.439 44.824 -51.855 1.00 23.68 178 ILE D C 1
ATOM 24865 O O . ILE D 1 178 ? 41.949 44.041 -52.668 1.00 23.62 178 ILE D O 1
ATOM 24881 N N . ARG D 1 179 ? 40.119 45.024 -51.790 1.00 22.86 179 ARG D N 1
ATOM 24882 C CA . ARG D 1 179 ? 39.205 44.345 -52.705 1.00 24.98 179 ARG D CA 1
ATOM 24883 C C . ARG D 1 179 ? 39.636 44.536 -54.151 1.00 29.44 179 ARG D C 1
ATOM 24884 O O . ARG D 1 179 ? 39.733 43.570 -54.916 1.00 28.52 179 ARG D O 1
ATOM 24905 N N . GLY D 1 180 ? 39.880 45.788 -54.547 1.00 26.52 180 GLY D N 1
ATOM 24906 C CA . GLY D 1 180 ? 40.246 46.068 -55.923 1.00 25.81 180 GLY D CA 1
ATOM 24907 C C . GLY D 1 180 ? 41.623 45.556 -56.281 1.00 30.57 180 GLY D C 1
ATOM 24908 O O . GLY D 1 180 ? 41.851 45.125 -57.414 1.00 29.36 180 GLY D O 1
ATOM 24912 N N . ALA D 1 181 ? 42.559 45.591 -55.331 1.00 23.92 181 ALA D N 1
ATOM 24913 C CA . ALA D 1 181 ? 43.895 45.069 -55.593 1.00 29.90 181 ALA D CA 1
ATOM 24914 C C . ALA D 1 181 ? 43.902 43.554 -55.729 1.00 34.20 181 ALA D C 1
ATOM 24915 O O . ALA D 1 181 ? 44.809 43.008 -56.366 1.00 28.38 181 ALA D O 1
ATOM 24922 N N . LEU D 1 182 ? 42.925 42.865 -55.137 1.00 27.65 182 LEU D N 1
ATOM 24923 C CA . LEU D 1 182 ? 42.792 41.429 -55.334 1.00 32.33 182 LEU D CA 1
ATOM 24924 C C . LEU D 1 182 ? 42.078 41.090 -56.638 1.00 33.78 182 LEU D C 1
ATOM 24925 O O . LEU D 1 182 ? 42.010 39.909 -57.001 1.00 30.93 182 LEU D O 1
ATOM 24941 N N . GLY D 1 183 ? 41.560 42.091 -57.349 1.00 31.66 183 GLY D N 1
ATOM 24942 C CA . GLY D 1 183 ? 40.844 41.855 -58.589 1.00 29.97 183 GLY D CA 1
ATOM 24943 C C . GLY D 1 183 ? 39.441 41.327 -58.408 1.00 32.80 183 GLY D C 1
ATOM 24944 O O . GLY D 1 183 ? 38.936 40.615 -59.283 1.00 33.64 183 GLY D O 1
ATOM 24948 N N . GLU D 1 184 ? 38.783 41.664 -57.303 1.00 29.55 184 GLU D N 1
ATOM 24949 C CA . GLU D 1 184 ? 37.505 41.071 -56.935 1.00 33.30 184 GLU D CA 1
ATOM 24950 C C . GLU D 1 184 ? 36.398 42.111 -57.021 1.00 31.27 184 GLU D C 1
ATOM 24951 O O . GLU D 1 184 ? 36.560 43.239 -56.545 1.00 34.53 184 GLU D O 1
ATOM 24963 N N . ASP D 1 185 ? 35.274 41.721 -57.623 1.00 30.21 185 ASP D N 1
ATOM 24964 C CA . ASP D 1 185 ? 34.092 42.575 -57.650 1.00 37.94 185 ASP D CA 1
ATOM 24965 C C . ASP D 1 185 ? 33.371 42.547 -56.309 1.00 36.44 185 ASP D C 1
ATOM 24966 O O . ASP D 1 185 ? 32.996 43.595 -55.772 1.00 36.11 185 ASP D O 1
ATOM 24975 N N . ARG D 1 186 ? 33.163 41.350 -55.769 1.00 37.18 186 ARG D N 1
ATOM 24976 C CA . ARG D 1 186 ? 32.511 41.145 -54.486 1.00 38.41 186 ARG D CA 1
ATOM 24977 C C . ARG D 1 186 ? 33.481 40.437 -53.549 1.00 40.78 186 ARG D C 1
ATOM 24978 O O . ARG D 1 186 ? 34.340 39.668 -53.992 1.00 38.55 186 ARG D O 1
ATOM 24999 N N . ILE D 1 187 ? 33.356 40.712 -52.249 1.00 31.99 187 ILE D N 1
ATOM 25000 C CA . ILE D 1 187 ? 34.097 39.973 -51.234 1.00 30.59 187 ILE D CA 1
ATOM 25001 C C . ILE D 1 187 ? 33.144 39.572 -50.125 1.00 24.00 187 ILE D C 1
ATOM 25002 O O . ILE D 1 187 ? 32.176 40.275 -49.820 1.00 24.05 187 ILE D O 1
ATOM 25018 N N . SER D 1 188 ? 33.432 38.427 -49.526 1.00 23.25 188 SER D N 1
ATOM 25019 C CA . SER D 1 188 ? 32.819 38.018 -48.276 1.00 27.80 188 SER D CA 1
ATOM 25020 C C . SER D 1 188 ? 33.673 38.517 -47.111 1.00 23.59 188 SER D C 1
ATOM 25021 O O . SER D 1 188 ? 34.869 38.778 -47.257 1.00 23.37 188 SER D O 1
ATOM 25029 N N . TYR D 1 189 ? 33.040 38.652 -45.947 1.00 23.09 189 TYR D N 1
ATOM 25030 C CA . TYR D 1 189 ? 33.673 39.298 -44.805 1.00 25.53 189 TYR D CA 1
ATOM 25031 C C . TYR D 1 189 ? 33.290 38.580 -43.520 1.00 24.93 189 TYR D C 1
ATOM 25032 O O . TYR D 1 189 ? 32.125 38.228 -43.317 1.00 25.01 189 TYR D O 1
ATOM 25050 N N . LEU D 1 190 ? 34.286 38.375 -42.656 1.00 20.53 190 LEU D N 1
ATOM 25051 C CA . LEU D 1 190 ? 34.116 37.750 -41.347 1.00 22.56 190 LEU D CA 1
ATOM 25052 C C . LEU D 1 190 ? 34.849 38.605 -40.323 1.00 17.16 190 LEU D C 1
ATOM 25053 O O . LEU D 1 190 ? 36.072 38.741 -40.407 1.00 15.82 190 LEU D O 1
ATOM 25069 N N . GLY D 1 191 ? 34.113 39.172 -39.363 1.00 22.65 191 GLY D N 1
ATOM 25070 C CA . GLY D 1 191 ? 34.716 40.056 -38.384 1.00 24.42 191 GLY D CA 1
ATOM 25071 C C . GLY D 1 191 ? 34.166 39.831 -36.988 1.00 23.41 191 GLY D C 1
ATOM 25072 O O . GLY D 1 191 ? 33.043 39.355 -36.802 1.00 19.03 191 GLY D O 1
ATOM 25076 N N . TYR D 1 192 ? 34.989 40.211 -36.001 1.00 15.46 192 TYR D N 1
ATOM 25077 C CA . TYR D 1 192 ? 34.673 40.098 -34.582 1.00 18.19 192 TYR D CA 1
ATOM 25078 C C . TYR D 1 192 ? 34.917 41.421 -33.872 1.00 20.93 192 TYR D C 1
ATOM 25079 O O . TYR D 1 192 ? 35.877 42.130 -34.181 1.00 20.04 192 TYR D O 1
ATOM 25097 N N . SER D 1 193 ? 34.060 41.731 -32.900 1.00 18.47 193 SER D N 1
ATOM 25098 C CA . SER D 1 193 ? 34.276 42.841 -31.962 1.00 22.56 193 SER D CA 1
ATOM 25099 C C . SER D 1 193 ? 34.436 44.124 -32.768 1.00 20.15 193 SER D C 1
ATOM 25100 O O . SER D 1 193 ? 33.481 44.518 -33.458 1.00 18.68 193 SER D O 1
ATOM 25108 N N . TYR D 1 194 ? 35.580 44.811 -32.716 1.00 20.05 194 TYR D N 1
ATOM 25109 C CA . TYR D 1 194 ? 35.725 46.018 -33.527 1.00 19.80 194 TYR D CA 1
ATOM 25110 C C . TYR D 1 194 ? 35.542 45.705 -35.008 1.00 18.47 194 TYR D C 1
ATOM 25111 O O . TYR D 1 194 ? 34.997 46.528 -35.756 1.00 17.09 194 TYR D O 1
ATOM 25129 N N . GLY D 1 195 ? 35.961 44.513 -35.438 1.00 17.84 195 GLY D N 1
ATOM 25130 C CA . GLY D 1 195 ? 35.698 44.053 -36.793 1.00 20.86 195 GLY D CA 1
ATOM 25131 C C . GLY D 1 195 ? 34.229 44.018 -37.174 1.00 17.23 195 GLY D C 1
ATOM 25132 O O . GLY D 1 195 ? 33.914 44.041 -38.370 1.00 15.74 195 GLY D O 1
ATOM 25136 N N . THR D 1 196 ? 33.314 43.952 -36.193 1.00 17.46 196 THR D N 1
ATOM 25137 C CA . THR D 1 196 ? 31.895 44.010 -36.539 1.00 19.05 196 THR D CA 1
ATOM 25138 C C . THR D 1 196 ? 31.434 45.441 -36.763 1.00 17.40 196 THR D C 1
ATOM 25139 O O . THR D 1 196 ? 30.538 45.677 -37.579 1.00 17.36 196 THR D O 1
ATOM 25150 N N . TYR D 1 197 ? 32.034 46.410 -36.072 1.00 18.76 197 TYR D N 1
ATOM 25151 C CA . TYR D 1 197 ? 31.773 47.796 -36.430 1.00 17.20 197 TYR D CA 1
ATOM 25152 C C . TYR D 1 197 ? 32.319 48.104 -37.819 1.00 14.12 197 TYR D C 1
ATOM 25153 O O . TYR D 1 197 ? 31.654 48.779 -38.618 1.00 17.91 197 TYR D O 1
ATOM 25171 N N . LEU D 1 198 ? 33.522 47.609 -38.131 1.00 14.82 198 LEU D N 1
ATOM 25172 C CA . LEU D 1 198 ? 34.104 47.842 -39.450 1.00 14.71 198 LEU D CA 1
ATOM 25173 C C . LEU D 1 198 ? 33.273 47.204 -40.548 1.00 19.97 198 LEU D C 1
ATOM 25174 O O . LEU D 1 198 ? 33.114 47.782 -41.632 1.00 15.19 198 LEU D O 1
ATOM 25190 N N . GLY D 1 199 ? 32.779 45.989 -40.311 1.00 17.36 199 GLY D N 1
ATOM 25191 C CA . GLY D 1 199 ? 31.918 45.357 -41.295 1.00 13.80 199 GLY D CA 1
ATOM 25192 C C . GLY D 1 199 ? 30.641 46.139 -41.523 1.00 14.52 199 GLY D C 1
ATOM 25193 O O . GLY D 1 199 ? 30.153 46.234 -42.650 1.00 17.46 199 GLY D O 1
ATOM 25197 N N . ALA D 1 200 ? 30.081 46.712 -40.451 1.00 14.77 200 ALA D N 1
ATOM 25198 C CA . ALA D 1 200 ? 28.891 47.546 -40.584 1.00 13.72 200 ALA D CA 1
ATOM 25199 C C . ALA D 1 200 ? 29.193 48.833 -41.352 1.00 21.14 200 ALA D C 1
ATOM 25200 O O . ALA D 1 200 ? 28.399 49.260 -42.202 1.00 15.81 200 ALA D O 1
ATOM 25207 N N . VAL D 1 201 ? 30.342 49.457 -41.073 1.00 17.59 201 VAL D N 1
ATOM 25208 C CA . VAL D 1 201 ? 30.733 50.677 -41.781 1.00 13.48 201 VAL D CA 1
ATOM 25209 C C . VAL D 1 201 ? 31.004 50.381 -43.246 1.00 15.08 201 VAL D C 1
ATOM 25210 O O . VAL D 1 201 ? 30.464 51.043 -44.145 1.00 17.53 201 VAL D O 1
ATOM 25223 N N . TRP D 1 202 ? 31.853 49.389 -43.513 1.00 15.13 202 TRP D N 1
ATOM 25224 C CA . TRP D 1 202 ? 32.200 49.081 -44.896 1.00 14.68 202 TRP D CA 1
ATOM 25225 C C . TRP D 1 202 ? 30.971 48.668 -45.704 1.00 18.61 202 TRP D C 1
ATOM 25226 O O . TRP D 1 202 ? 30.834 49.054 -46.873 1.00 18.88 202 TRP D O 1
ATOM 25247 N N . THR D 1 203 ? 30.056 47.890 -45.110 1.00 18.32 203 THR D N 1
ATOM 25248 C CA . THR D 1 203 ? 28.837 47.560 -45.846 1.00 17.80 203 THR D CA 1
ATOM 25249 C C . THR D 1 203 ? 27.933 48.780 -46.006 1.00 18.73 203 THR D C 1
ATOM 25250 O O . THR D 1 203 ? 27.285 48.928 -47.048 1.00 21.19 203 THR D O 1
ATOM 25261 N N . GLN D 1 204 ? 27.889 49.676 -45.014 1.00 18.19 204 GLN D N 1
ATOM 25262 C CA . GLN D 1 204 ? 27.050 50.864 -45.141 1.00 22.35 204 GLN D CA 1
ATOM 25263 C C . GLN D 1 204 ? 27.556 51.757 -46.265 1.00 23.37 204 GLN D C 1
ATOM 25264 O O . GLN D 1 204 ? 26.763 52.366 -46.996 1.00 20.62 204 GLN D O 1
ATOM 25278 N N . MET D 1 205 ? 28.881 51.833 -46.416 1.00 18.43 205 MET D N 1
ATOM 25279 C CA . MET D 1 205 ? 29.515 52.696 -47.409 1.00 26.85 205 MET D CA 1
ATOM 25280 C C . MET D 1 205 ? 29.603 52.022 -48.773 1.00 24.18 205 MET D C 1
ATOM 25281 O O . MET D 1 205 ? 29.368 52.666 -49.805 1.00 22.62 205 MET D O 1
ATOM 25295 N N . PHE D 1 206 ? 29.949 50.727 -48.794 1.00 22.72 206 PHE D N 1
ATOM 25296 C CA . PHE D 1 206 ? 30.365 50.043 -50.013 1.00 23.04 206 PHE D CA 1
ATOM 25297 C C . PHE D 1 206 ? 29.714 48.670 -50.158 1.00 23.10 206 PHE D C 1
ATOM 25298 O O . PHE D 1 206 ? 30.260 47.807 -50.863 1.00 19.47 206 PHE D O 1
ATOM 25315 N N . GLY D 1 207 ? 28.571 48.448 -49.503 1.00 26.88 207 GLY D N 1
ATOM 25316 C CA . GLY D 1 207 ? 28.007 47.117 -49.355 1.00 27.12 207 GLY D CA 1
ATOM 25317 C C . GLY D 1 207 ? 27.476 46.502 -50.631 1.00 27.11 207 GLY D C 1
ATOM 25318 O O . GLY D 1 207 ? 27.197 45.297 -50.643 1.00 21.92 207 GLY D O 1
ATOM 25322 N N . GLU D 1 208 ? 27.321 47.289 -51.695 1.00 22.51 208 GLU D N 1
ATOM 25323 C CA . GLU D 1 208 ? 27.031 46.704 -52.997 1.00 29.24 208 GLU D CA 1
ATOM 25324 C C . GLU D 1 208 ? 28.138 45.765 -53.459 1.00 29.53 208 GLU D C 1
ATOM 25325 O O . GLU D 1 208 ? 27.925 44.983 -54.392 1.00 28.65 208 GLU D O 1
ATOM 25337 N N . HIS D 1 209 ? 29.316 45.827 -52.834 1.00 25.38 209 HIS D N 1
ATOM 25338 C CA . HIS D 1 209 ? 30.420 44.933 -53.156 1.00 19.59 209 HIS D CA 1
ATOM 25339 C C . HIS D 1 209 ? 30.553 43.778 -52.170 1.00 21.64 209 HIS D C 1
ATOM 25340 O O . HIS D 1 209 ? 31.585 43.099 -52.166 1.00 23.98 209 HIS D O 1
ATOM 25354 N N . ALA D 1 210 ? 29.532 43.527 -51.354 1.00 24.00 210 ALA D N 1
ATOM 25355 C CA . ALA D 1 210 ? 29.553 42.442 -50.381 1.00 26.75 210 ALA D CA 1
ATOM 25356 C C . ALA D 1 210 ? 28.870 41.209 -50.957 1.00 26.12 210 ALA D C 1
ATOM 25357 O O . ALA D 1 210 ? 27.787 41.313 -51.544 1.00 26.94 210 ALA D O 1
ATOM 25364 N N . ASP D 1 211 ? 29.511 40.051 -50.781 1.00 32.22 211 ASP D N 1
ATOM 25365 C CA . ASP D 1 211 ? 28.907 38.755 -51.066 1.00 30.94 211 ASP D CA 1
ATOM 25366 C C . ASP D 1 211 ? 28.194 38.263 -49.811 1.00 23.38 211 ASP D C 1
ATOM 25367 O O . ASP D 1 211 ? 27.013 38.564 -49.608 1.00 29.89 211 ASP D O 1
ATOM 25376 N N . ARG D 1 212 ? 28.909 37.542 -48.948 1.00 27.76 212 ARG D N 1
ATOM 25377 C CA . ARG D 1 212 ? 28.378 37.061 -47.679 1.00 28.73 212 ARG D CA 1
ATOM 25378 C C . ARG D 1 212 ? 29.171 37.683 -46.533 1.00 24.51 212 ARG D C 1
ATOM 25379 O O . ARG D 1 212 ? 30.405 37.723 -46.573 1.00 23.94 212 ARG D O 1
ATOM 25400 N N . VAL D 1 213 ? 28.454 38.174 -45.526 1.00 26.88 213 VAL D N 1
ATOM 25401 C CA . VAL D 1 213 ? 29.022 38.940 -44.420 1.00 23.26 213 VAL D CA 1
ATOM 25402 C C . VAL D 1 213 ? 28.610 38.265 -43.114 1.00 19.80 213 VAL D C 1
ATOM 25403 O O . VAL D 1 213 ? 27.413 38.084 -42.858 1.00 21.63 213 VAL D O 1
ATOM 25416 N N . VAL D 1 214 ? 29.596 37.890 -42.297 1.00 19.31 214 VAL D N 1
ATOM 25417 C CA . VAL D 1 214 ? 29.369 37.275 -40.987 1.00 20.69 214 VAL D CA 1
ATOM 25418 C C . VAL D 1 214 ? 30.004 38.167 -39.927 1.00 17.57 214 VAL D C 1
ATOM 25419 O O . VAL D 1 214 ? 31.222 38.370 -39.938 1.00 17.36 214 VAL D O 1
ATOM 25432 N N . LEU D 1 215 ? 29.191 38.664 -38.995 1.00 21.14 215 LEU D N 1
ATOM 25433 C CA . LEU D 1 215 ? 29.669 39.471 -37.877 1.00 18.73 215 LEU D CA 1
ATOM 25434 C C . LEU D 1 215 ? 29.393 38.729 -36.575 1.00 20.67 215 LEU D C 1
ATOM 25435 O O . LEU D 1 215 ? 28.252 38.334 -36.320 1.00 23.14 215 LEU D O 1
ATOM 25451 N N . ASP D 1 216 ? 30.431 38.558 -35.748 1.00 21.22 216 ASP D N 1
ATOM 25452 C CA . ASP D 1 216 ? 30.390 37.664 -34.590 1.00 22.89 216 ASP D CA 1
ATOM 25453 C C . ASP D 1 216 ? 30.884 38.400 -33.348 1.00 24.39 216 ASP D C 1
ATOM 25454 O O . ASP D 1 216 ? 32.020 38.884 -33.326 1.00 24.68 216 ASP D O 1
ATOM 25463 N N . SER D 1 217 ? 30.041 38.455 -32.311 1.00 19.92 217 SER D N 1
ATOM 25464 C CA . SER D 1 217 ? 30.334 39.186 -31.077 1.00 18.43 217 SER D CA 1
ATOM 25465 C C . SER D 1 217 ? 30.331 40.685 -31.361 1.00 19.20 217 SER D C 1
ATOM 25466 O O . SER D 1 217 ? 31.371 41.263 -31.694 1.00 20.03 217 SER D O 1
ATOM 25474 N N . ILE D 1 218 ? 29.169 41.317 -31.193 1.00 19.37 218 ILE D N 1
ATOM 25475 C CA . ILE D 1 218 ? 28.785 42.509 -31.946 1.00 20.43 218 ILE D CA 1
ATOM 25476 C C . ILE D 1 218 ? 28.993 43.779 -31.133 1.00 22.16 218 ILE D C 1
ATOM 25477 O O . ILE D 1 218 ? 28.552 43.878 -29.980 1.00 20.17 218 ILE D O 1
ATOM 25493 N N . CYS D 1 219 ? 29.628 44.763 -31.768 1.00 20.28 219 CYS D N 1
ATOM 25494 C CA A CYS D 1 219 ? 29.659 46.119 -31.249 0.63 20.10 219 CYS D CA 1
ATOM 25495 C CA B CYS D 1 219 ? 29.653 46.131 -31.261 0.37 20.16 219 CYS D CA 1
ATOM 25496 C C . CYS D 1 219 ? 28.287 46.774 -31.410 1.00 19.21 219 CYS D C 1
ATOM 25497 O O . CYS D 1 219 ? 27.649 46.668 -32.456 1.00 23.70 219 CYS D O 1
ATOM 25512 N N . SER D 1 220 ? 27.831 47.462 -30.371 1.00 19.89 220 SER D N 1
ATOM 25513 C CA . SER D 1 220 ? 26.586 48.202 -30.524 1.00 18.98 220 SER D CA 1
ATOM 25514 C C . SER D 1 220 ? 26.814 49.420 -31.420 1.00 24.44 220 SER D C 1
ATOM 25515 O O . SER D 1 220 ? 27.821 50.118 -31.272 1.00 18.91 220 SER D O 1
ATOM 25523 N N . PRO D 1 221 ? 25.892 49.714 -32.345 1.00 25.13 221 PRO D N 1
ATOM 25524 C CA . PRO D 1 221 ? 26.010 50.953 -33.130 1.00 20.10 221 PRO D CA 1
ATOM 25525 C C . PRO D 1 221 ? 25.851 52.220 -32.307 1.00 24.51 221 PRO D C 1
ATOM 25526 O O . PRO D 1 221 ? 26.270 53.288 -32.773 1.00 24.21 221 PRO D O 1
ATOM 25537 N N . ASP D 1 222 ? 25.249 52.149 -31.118 1.00 22.75 222 ASP D N 1
ATOM 25538 C CA . ASP D 1 222 ? 25.087 53.313 -30.250 1.00 25.56 222 ASP D CA 1
ATOM 25539 C C . ASP D 1 222 ? 26.342 53.641 -29.452 1.00 22.32 222 ASP D C 1
ATOM 25540 O O . ASP D 1 222 ? 26.330 54.611 -28.687 1.00 23.55 222 ASP D O 1
ATOM 25549 N N . TRP D 1 223 ? 27.401 52.849 -29.580 1.00 17.34 223 TRP D N 1
ATOM 25550 C CA . TRP D 1 223 ? 28.518 52.896 -28.642 1.00 18.87 223 TRP D CA 1
ATOM 25551 C C . TRP D 1 223 ? 29.572 53.945 -28.969 1.00 19.69 223 TRP D C 1
ATOM 25552 O O . TRP D 1 223 ? 30.375 54.279 -28.090 1.00 20.62 223 TRP D O 1
ATOM 25573 N N . VAL D 1 224 ? 29.610 54.444 -30.204 1.00 19.36 224 VAL D N 1
ATOM 25574 C CA . VAL D 1 224 ? 30.739 55.244 -30.687 1.00 17.16 224 VAL D CA 1
ATOM 25575 C C . VAL D 1 224 ? 30.898 56.509 -29.845 1.00 18.63 224 VAL D C 1
ATOM 25576 O O . VAL D 1 224 ? 30.038 57.391 -29.905 1.00 21.02 224 VAL D O 1
ATOM 25589 N N . TRP D 1 225 ? 31.951 56.613 -29.024 1.00 17.39 225 TRP D N 1
ATOM 25590 C CA . TRP D 1 225 ? 32.814 55.501 -28.596 1.00 15.07 225 TRP D CA 1
ATOM 25591 C C . TRP D 1 225 ? 32.896 55.385 -27.078 1.00 13.66 225 TRP D C 1
ATOM 25592 O O . TRP D 1 225 ? 33.506 54.442 -26.571 1.00 17.64 225 TRP D O 1
ATOM 25613 N N . ARG D 1 226 ? 32.319 56.326 -26.331 1.00 16.29 226 ARG D N 1
ATOM 25614 C CA . ARG D 1 226 ? 32.380 56.178 -24.882 1.00 16.15 226 ARG D CA 1
ATOM 25615 C C . ARG D 1 226 ? 31.350 55.175 -24.368 1.00 18.86 226 ARG D C 1
ATOM 25616 O O . ARG D 1 226 ? 31.555 54.577 -23.306 1.00 16.70 226 ARG D O 1
ATOM 25637 N N . GLY D 1 227 ? 30.251 54.972 -25.096 1.00 18.63 227 GLY D N 1
ATOM 25638 C CA . GLY D 1 227 ? 29.292 53.949 -24.706 1.00 20.10 227 GLY D CA 1
ATOM 25639 C C . GLY D 1 227 ? 29.899 52.561 -24.633 1.00 20.45 227 GLY D C 1
ATOM 25640 O O . GLY D 1 227 ? 29.492 51.745 -23.803 1.00 22.27 227 GLY D O 1
ATOM 25644 N N . LEU D 1 228 ? 30.865 52.269 -25.509 1.00 16.38 228 LEU D N 1
ATOM 25645 C CA . LEU D 1 228 ? 31.645 51.039 -25.396 1.00 17.77 228 LEU D CA 1
ATOM 25646 C C . LEU D 1 228 ? 32.227 50.876 -23.998 1.00 24.68 228 LEU D C 1
ATOM 25647 O O . LEU D 1 228 ? 32.302 49.760 -23.469 1.00 19.25 228 LEU D O 1
ATOM 25663 N N . PHE D 1 229 ? 32.675 51.980 -23.399 1.00 18.80 229 PHE D N 1
ATOM 25664 C CA . PHE D 1 229 ? 33.242 51.948 -22.056 1.00 21.37 229 PHE D CA 1
ATOM 25665 C C . PHE D 1 229 ? 32.145 51.886 -20.996 1.00 20.27 229 PHE D C 1
ATOM 25666 O O . PHE D 1 229 ? 32.162 51.007 -20.125 1.00 19.32 229 PHE D O 1
ATOM 25683 N N . THR D 1 230 ? 31.167 52.795 -21.066 1.00 18.78 230 THR D N 1
ATOM 25684 C CA . THR D 1 230 ? 30.222 52.959 -19.970 1.00 22.94 230 THR D CA 1
ATOM 25685 C C . THR D 1 230 ? 29.181 51.845 -19.905 1.00 22.09 230 THR D C 1
ATOM 25686 O O . THR D 1 230 ? 28.559 51.669 -18.852 1.00 23.43 230 THR D O 1
ATOM 25697 N N . ASP D 1 231 ? 28.970 51.096 -20.989 1.00 18.04 231 ASP D N 1
ATOM 25698 C CA . ASP D 1 231 ? 28.090 49.935 -20.935 1.00 24.12 231 ASP D CA 1
ATOM 25699 C C . ASP D 1 231 ? 28.773 48.697 -20.371 1.00 24.77 231 ASP D C 1
ATOM 25700 O O . ASP D 1 231 ? 28.082 47.710 -20.087 1.00 24.90 231 ASP D O 1
ATOM 25709 N N . PHE D 1 232 ? 30.099 48.713 -20.196 1.00 19.24 232 PHE D N 1
ATOM 25710 C CA . PHE D 1 232 ? 30.808 47.492 -19.830 1.00 23.51 232 PHE D CA 1
ATOM 25711 C C . PHE D 1 232 ? 30.558 47.081 -18.379 1.00 27.12 232 PHE D C 1
ATOM 25712 O O . PHE D 1 232 ? 30.322 45.894 -18.119 1.00 22.65 232 PHE D O 1
ATOM 25729 N N . PRO D 1 233 ? 30.608 47.994 -17.408 1.00 23.73 233 PRO D N 1
ATOM 25730 C CA . PRO D 1 233 ? 30.613 47.569 -15.996 1.00 23.59 233 PRO D CA 1
ATOM 25731 C C . PRO D 1 233 ? 29.434 46.674 -15.646 1.00 26.14 233 PRO D C 1
ATOM 25732 O O . PRO D 1 233 ? 29.627 45.654 -14.972 1.00 22.99 233 PRO D O 1
ATOM 25743 N N . PRO D 1 234 ? 28.203 46.999 -16.062 1.00 24.31 234 PRO D N 1
ATOM 25744 C CA . PRO D 1 234 ? 27.096 46.075 -15.744 1.00 25.41 234 PRO D CA 1
ATOM 25745 C C . PRO D 1 234 ? 27.319 44.680 -16.300 1.00 28.48 234 PRO D C 1
ATOM 25746 O O . PRO D 1 234 ? 26.965 43.685 -15.650 1.00 26.24 234 PRO D O 1
ATOM 25757 N N . ASN D 1 235 ? 27.919 44.581 -17.488 1.00 23.68 235 ASN D N 1
ATOM 25758 C CA . ASN D 1 235 ? 28.202 43.284 -18.088 1.00 23.49 235 ASN D CA 1
ATOM 25759 C C . ASN D 1 235 ? 29.386 42.599 -17.416 1.00 27.30 235 ASN D C 1
ATOM 25760 O O . ASN D 1 235 ? 29.383 41.374 -17.248 1.00 24.87 235 ASN D O 1
ATOM 25771 N N . GLY D 1 236 ? 30.407 43.363 -17.027 1.00 22.64 236 GLY D N 1
ATOM 25772 C CA . GLY D 1 236 ? 31.474 42.787 -16.228 1.00 20.41 236 GLY D CA 1
ATOM 25773 C C . GLY D 1 236 ? 30.963 42.211 -14.920 1.00 24.49 236 GLY D C 1
ATOM 25774 O O . GLY D 1 236 ? 31.399 41.142 -14.485 1.00 25.67 236 GLY D O 1
ATOM 25778 N N . GLU D 1 237 ? 30.026 42.911 -14.277 1.00 19.78 237 GLU D N 1
ATOM 25779 C CA . GLU D 1 237 ? 29.480 42.438 -13.009 1.00 27.10 237 GLU D CA 1
ATOM 25780 C C . GLU D 1 237 ? 28.645 41.180 -13.216 1.00 29.66 237 GLU D C 1
ATOM 25781 O O . GLU D 1 237 ? 28.647 40.279 -12.370 1.00 31.96 237 GLU D O 1
ATOM 25793 N N . ARG D 1 238 ? 27.938 41.099 -14.346 1.00 27.47 238 ARG D N 1
ATOM 25794 C CA . ARG D 1 238 ? 27.137 39.916 -14.653 1.00 29.85 238 ARG D CA 1
ATOM 25795 C C . ARG D 1 238 ? 28.024 38.713 -14.957 1.00 29.93 238 ARG D C 1
ATOM 25796 O O . ARG D 1 238 ? 27.759 37.602 -14.482 1.00 30.77 238 ARG D O 1
ATOM 25817 N N . ALA D 1 239 ? 29.088 38.913 -15.734 1.00 27.32 239 ALA D N 1
ATOM 25818 C CA . ALA D 1 239 ? 29.965 37.801 -16.085 1.00 29.30 239 ALA D CA 1
ATOM 25819 C C . ALA D 1 239 ? 30.806 37.346 -14.899 1.00 33.50 239 ALA D C 1
ATOM 25820 O O . ALA D 1 239 ? 31.149 36.162 -14.802 1.00 28.92 239 ALA D O 1
ATOM 25827 N N . LEU D 1 240 ? 31.159 38.266 -13.999 1.00 24.36 240 LEU D N 1
ATOM 25828 C CA . LEU D 1 240 ? 31.892 37.874 -12.800 1.00 31.94 240 LEU D CA 1
ATOM 25829 C C . LEU D 1 240 ? 31.002 37.066 -11.863 1.00 25.52 240 LEU D C 1
ATOM 25830 O O . LEU D 1 240 ? 31.453 36.089 -11.254 1.00 28.84 240 LEU D O 1
ATOM 25846 N N . THR D 1 241 ? 29.733 37.459 -11.750 1.00 26.32 241 THR D N 1
ATOM 25847 C CA . THR D 1 241 ? 28.795 36.776 -10.868 1.00 34.95 241 THR D CA 1
ATOM 25848 C C . THR D 1 241 ? 28.451 35.385 -11.390 1.00 40.26 241 THR D C 1
ATOM 25849 O O . THR D 1 241 ? 28.148 34.485 -10.598 1.00 34.96 241 THR D O 1
ATOM 25860 N N . ARG D 1 242 ? 28.495 35.192 -12.711 1.00 37.15 242 ARG D N 1
ATOM 25861 C CA . ARG D 1 242 ? 28.265 33.868 -13.285 1.00 37.59 242 ARG D CA 1
ATOM 25862 C C . ARG D 1 242 ? 29.408 32.919 -12.941 1.00 38.82 242 ARG D C 1
ATOM 25863 O O . ARG D 1 242 ? 29.176 31.757 -12.581 1.00 35.36 242 ARG D O 1
ATOM 25884 N N . TRP D 1 243 ? 30.649 33.397 -13.040 1.00 28.50 243 TRP D N 1
ATOM 25885 C CA . TRP D 1 243 ? 31.787 32.590 -12.616 1.00 30.88 243 TRP D CA 1
ATOM 25886 C C . TRP D 1 243 ? 31.734 32.305 -11.122 1.00 36.47 243 TRP D C 1
ATOM 25887 O O . TRP D 1 243 ? 32.140 31.226 -10.675 1.00 32.81 243 TRP D O 1
ATOM 25908 N N . ALA D 1 244 ? 31.249 33.266 -10.330 1.00 30.56 244 ALA D N 1
ATOM 25909 C CA . ALA D 1 244 ? 31.216 33.070 -8.886 1.00 41.08 244 ALA D CA 1
ATOM 25910 C C . ALA D 1 244 ? 30.171 32.034 -8.487 1.00 40.49 244 ALA D C 1
ATOM 25911 O O . ALA D 1 244 ? 30.364 31.313 -7.502 1.00 43.46 244 ALA D O 1
ATOM 25918 N N . ARG D 1 245 ? 29.063 31.949 -9.227 1.00 38.45 245 ARG D N 1
ATOM 25919 C CA . ARG D 1 245 ? 28.132 30.839 -9.039 1.00 40.24 245 ARG D CA 1
ATOM 25920 C C . ARG D 1 245 ? 28.831 29.507 -9.286 1.00 42.62 245 ARG D C 1
ATOM 25921 O O . ARG D 1 245 ? 28.742 28.578 -8.476 1.00 44.42 245 ARG D O 1
ATOM 25942 N N . TRP D 1 246 ? 29.538 29.411 -10.410 1.00 37.82 246 TRP D N 1
ATOM 25943 C CA . TRP D 1 246 ? 30.299 28.213 -10.750 1.00 37.34 246 TRP D CA 1
ATOM 25944 C C . TRP D 1 246 ? 31.305 27.859 -9.661 1.00 41.00 246 TRP D C 1
ATOM 25945 O O . TRP D 1 246 ? 31.329 26.727 -9.162 1.00 40.89 246 TRP D O 1
ATOM 25966 N N . ALA D 1 247 ? 32.151 28.818 -9.278 1.00 35.40 247 ALA D N 1
ATOM 25967 C CA . ALA D 1 247 ? 33.219 28.530 -8.325 1.00 37.57 247 ALA D CA 1
ATOM 25968 C C . ALA D 1 247 ? 32.672 28.170 -6.948 1.00 39.50 247 ALA D C 1
ATOM 25969 O O . ALA D 1 247 ? 33.337 27.454 -6.189 1.00 35.97 247 ALA D O 1
ATOM 25976 N N . ALA D 1 248 ? 31.475 28.657 -6.606 1.00 34.09 248 ALA D N 1
ATOM 25977 C CA . ALA D 1 248 ? 30.881 28.349 -5.311 1.00 41.69 248 ALA D CA 1
ATOM 25978 C C . ALA D 1 248 ? 30.533 26.869 -5.189 1.00 47.93 248 ALA D C 1
ATOM 25979 O O . ALA D 1 248 ? 30.568 26.313 -4.086 1.00 44.32 248 ALA D O 1
ATOM 25986 N N . ALA D 1 249 ? 30.190 26.222 -6.303 1.00 42.75 249 ALA D N 1
ATOM 25987 C CA . ALA D 1 249 ? 29.924 24.790 -6.312 1.00 36.25 249 ALA D CA 1
ATOM 25988 C C . ALA D 1 249 ? 31.191 23.960 -6.205 1.00 38.33 249 ALA D C 1
ATOM 25989 O O . ALA D 1 249 ? 31.101 22.729 -6.123 1.00 42.80 249 ALA D O 1
ATOM 25996 N N . ARG D 1 250 ? 32.359 24.595 -6.207 1.00 34.09 250 ARG D N 1
ATOM 25997 C CA . ARG D 1 250 ? 33.642 23.904 -6.204 1.00 42.78 250 ARG D CA 1
ATOM 25998 C C . ARG D 1 250 ? 34.492 24.348 -5.015 1.00 36.47 250 ARG D C 1
ATOM 25999 O O . ARG D 1 250 ? 35.724 24.300 -5.059 1.00 34.05 250 ARG D O 1
ATOM 26020 N N . ASP D 1 251 ? 33.820 24.763 -3.936 1.00 36.22 251 ASP D N 1
ATOM 26021 C CA . ASP D 1 251 ? 34.501 25.186 -2.716 1.00 40.72 251 ASP D CA 1
ATOM 26022 C C . ASP D 1 251 ? 35.491 24.141 -2.217 1.00 42.00 251 ASP D C 1
ATOM 26023 O O . ASP D 1 251 ? 36.519 24.491 -1.628 1.00 40.66 251 ASP D O 1
ATOM 26032 N N . ALA D 1 252 ? 35.207 22.857 -2.448 1.00 42.68 252 ALA D N 1
ATOM 26033 C CA . ALA D 1 252 ? 36.063 21.797 -1.928 1.00 41.43 252 ALA D CA 1
ATOM 26034 C C . ALA D 1 252 ? 37.419 21.750 -2.619 1.00 45.56 252 ALA D C 1
ATOM 26035 O O . ALA D 1 252 ? 38.377 21.219 -2.046 1.00 44.52 252 ALA D O 1
ATOM 26042 N N . ASP D 1 253 ? 37.524 22.290 -3.831 1.00 41.81 253 ASP D N 1
ATOM 26043 C CA . ASP D 1 253 ? 38.782 22.317 -4.564 1.00 51.51 253 ASP D CA 1
ATOM 26044 C C . ASP D 1 253 ? 39.403 23.702 -4.655 1.00 49.61 253 ASP D C 1
ATOM 26045 O O . ASP D 1 253 ? 40.628 23.812 -4.744 1.00 51.86 253 ASP D O 1
ATOM 26054 N N . LEU D 1 254 ? 38.592 24.757 -4.626 1.00 50.55 254 LEU D N 1
ATOM 26055 C CA . LEU D 1 254 ? 39.085 26.122 -4.757 1.00 48.73 254 LEU D CA 1
ATOM 26056 C C . LEU D 1 254 ? 39.243 26.826 -3.416 1.00 47.81 254 LEU D C 1
ATOM 26057 O O . LEU D 1 254 ? 40.213 27.565 -3.220 1.00 46.01 254 LEU D O 1
ATOM 26073 N N . GLY D 1 255 ? 38.321 26.603 -2.482 1.00 44.15 255 GLY D N 1
ATOM 26074 C CA . GLY D 1 255 ? 38.426 27.208 -1.169 1.00 46.09 255 GLY D CA 1
ATOM 26075 C C . GLY D 1 255 ? 38.080 28.677 -1.147 1.00 46.79 255 GLY D C 1
ATOM 26076 O O . GLY D 1 255 ? 38.591 29.420 -0.301 1.00 43.26 255 GLY D O 1
ATOM 26080 N N . LEU D 1 256 ? 37.226 29.122 -2.066 1.00 44.03 256 LEU D N 1
ATOM 26081 C CA . LEU D 1 256 ? 36.837 30.519 -2.168 1.00 43.54 256 LEU D CA 1
ATOM 26082 C C . LEU D 1 256 ? 35.454 30.786 -1.593 1.00 43.96 256 LEU D C 1
ATOM 26083 O O . LEU D 1 256 ? 35.043 31.948 -1.520 1.00 41.39 256 LEU D O 1
ATOM 26099 N N . GLY D 1 257 ? 34.735 29.746 -1.178 1.00 43.05 257 GLY D N 1
ATOM 26100 C CA . GLY D 1 257 ? 33.412 29.911 -0.612 1.00 41.78 257 GLY D CA 1
ATOM 26101 C C . GLY D 1 257 ? 32.381 29.025 -1.277 1.00 41.56 257 GLY D C 1
ATOM 26102 O O . GLY D 1 257 ? 32.596 28.524 -2.385 1.00 42.13 257 GLY D O 1
ATOM 26106 N N . ALA D 1 258 ? 31.252 28.826 -0.601 1.00 41.97 258 ALA D N 1
ATOM 26107 C CA . ALA D 1 258 ? 30.198 27.938 -1.071 1.00 43.84 258 ALA D CA 1
ATOM 26108 C C . ALA D 1 258 ? 28.962 28.702 -1.524 1.00 44.92 258 ALA D C 1
ATOM 26109 O O . ALA D 1 258 ? 27.898 28.099 -1.711 1.00 43.18 258 ALA D O 1
ATOM 26116 N N . THR D 1 259 ? 29.082 30.015 -1.700 1.00 46.33 259 THR D N 1
ATOM 26117 C CA . THR D 1 259 ? 28.013 30.870 -2.194 1.00 46.53 259 THR D CA 1
ATOM 26118 C C . THR D 1 259 ? 28.648 31.932 -3.080 1.00 43.29 259 THR D C 1
ATOM 26119 O O . THR D 1 259 ? 29.812 32.289 -2.882 1.00 41.42 259 THR D O 1
ATOM 26130 N N . ASP D 1 260 ? 27.891 32.439 -4.062 1.00 50.29 260 ASP D N 1
ATOM 26131 C CA . ASP D 1 260 ? 28.439 33.504 -4.907 1.00 47.28 260 ASP D CA 1
ATOM 26132 C C . ASP D 1 260 ? 28.920 34.668 -4.052 1.00 42.51 260 ASP D C 1
ATOM 26133 O O . ASP D 1 260 ? 30.003 35.218 -4.280 1.00 35.76 260 ASP D O 1
ATOM 26142 N N . GLY D 1 261 ? 28.113 35.063 -3.064 1.00 43.02 261 GLY D N 1
ATOM 26143 C CA . GLY D 1 261 ? 28.516 36.137 -2.172 1.00 42.67 261 GLY D CA 1
ATOM 26144 C C . GLY D 1 261 ? 29.875 35.903 -1.540 1.00 44.86 261 GLY D C 1
ATOM 26145 O O . GLY D 1 261 ? 30.686 36.825 -1.426 1.00 36.32 261 GLY D O 1
ATOM 26149 N N . ALA D 1 262 ? 30.145 34.664 -1.121 1.00 40.63 262 ALA D N 1
ATOM 26150 C CA . ALA D 1 262 ? 31.403 34.375 -0.442 1.00 40.01 262 ALA D CA 1
ATOM 26151 C C . ALA D 1 262 ? 32.578 34.395 -1.412 1.00 36.92 262 ALA D C 1
ATOM 26152 O O . ALA D 1 262 ? 33.653 34.907 -1.080 1.00 32.56 262 ALA D O 1
ATOM 26159 N N . VAL D 1 263 ? 32.400 33.831 -2.609 1.00 36.96 263 VAL D N 1
ATOM 26160 C CA . VAL D 1 263 ? 33.461 33.889 -3.612 1.00 39.39 263 VAL D CA 1
ATOM 26161 C C . VAL D 1 263 ? 33.733 35.336 -4.003 1.00 26.41 263 VAL D C 1
ATOM 26162 O O . VAL D 1 263 ? 34.891 35.751 -4.136 1.00 27.44 263 VAL D O 1
ATOM 26175 N N . ARG D 1 264 ? 32.677 36.129 -4.177 1.00 30.56 264 ARG D N 1
ATOM 26176 C CA . ARG D 1 264 ? 32.868 37.525 -4.553 1.00 33.97 264 ARG D CA 1
ATOM 26177 C C . ARG D 1 264 ? 33.577 38.304 -3.450 1.00 37.97 264 ARG D C 1
ATOM 26178 O O . ARG D 1 264 ? 34.437 39.146 -3.734 1.00 33.96 264 ARG D O 1
ATOM 26199 N N . ALA D 1 265 ? 33.225 38.045 -2.185 1.00 39.02 265 ALA D N 1
ATOM 26200 C CA . ALA D 1 265 ? 33.899 38.716 -1.076 1.00 34.37 265 ALA D CA 1
ATOM 26201 C C . ALA D 1 265 ? 35.378 38.356 -1.031 1.00 36.43 265 ALA D C 1
ATOM 26202 O O . ALA D 1 265 ? 36.222 39.198 -0.697 1.00 34.75 265 ALA D O 1
ATOM 26209 N N . ALA D 1 266 ? 35.713 37.108 -1.355 1.00 34.64 266 ALA D N 1
ATOM 26210 C CA . ALA D 1 266 ? 37.114 36.707 -1.396 1.00 29.32 266 ALA D CA 1
ATOM 26211 C C . ALA D 1 266 ? 37.884 37.516 -2.432 1.00 27.68 266 ALA D C 1
ATOM 26212 O O . ALA D 1 266 ? 38.980 38.017 -2.157 1.00 30.57 266 ALA D O 1
ATOM 26219 N N . TYR D 1 267 ? 37.326 37.647 -3.636 1.00 28.69 267 TYR D N 1
ATOM 26220 C CA . TYR D 1 267 ? 37.993 38.410 -4.687 1.00 28.36 267 TYR D CA 1
ATOM 26221 C C . TYR D 1 267 ? 38.043 39.897 -4.338 1.00 27.28 267 TYR D C 1
ATOM 26222 O O . TYR D 1 267 ? 39.092 40.539 -4.473 1.00 28.09 267 TYR D O 1
ATOM 26240 N N . ASP D 1 268 ? 36.921 40.459 -3.875 1.00 29.16 268 ASP D N 1
ATOM 26241 C CA . ASP D 1 268 ? 36.915 41.846 -3.415 1.00 31.43 268 ASP D CA 1
ATOM 26242 C C . ASP D 1 268 ? 37.984 42.094 -2.364 1.00 35.16 268 ASP D C 1
ATOM 26243 O O . ASP D 1 268 ? 38.501 43.212 -2.254 1.00 31.38 268 ASP D O 1
ATOM 26252 N N . GLY D 1 269 ? 38.308 41.077 -1.564 1.00 33.78 269 GLY D N 1
ATOM 26253 C CA . GLY D 1 269 ? 39.389 41.222 -0.608 1.00 32.54 269 GLY D CA 1
ATOM 26254 C C . GLY D 1 269 ? 40.726 41.415 -1.293 1.00 31.91 269 GLY D C 1
ATOM 26255 O O . GLY D 1 269 ? 41.583 42.157 -0.808 1.00 29.30 269 GLY D O 1
ATOM 26259 N N . VAL D 1 270 ? 40.923 40.745 -2.428 1.00 26.44 270 VAL D N 1
ATOM 26260 C CA . VAL D 1 270 ? 42.113 40.982 -3.239 1.00 33.84 270 VAL D CA 1
ATOM 26261 C C . VAL D 1 270 ? 42.129 42.426 -3.721 1.00 28.33 270 VAL D C 1
ATOM 26262 O O . VAL D 1 270 ? 43.153 43.118 -3.651 1.00 29.88 270 VAL D O 1
ATOM 26275 N N . LEU D 1 271 ? 40.984 42.901 -4.214 1.00 26.26 271 LEU D N 1
ATOM 26276 C CA . LEU D 1 271 ? 40.906 44.258 -4.742 1.00 29.92 271 LEU D CA 1
ATOM 26277 C C . LEU D 1 271 ? 41.156 45.289 -3.649 1.00 32.53 271 LEU D C 1
ATOM 26278 O O . LEU D 1 271 ? 41.838 46.294 -3.880 1.00 27.25 271 LEU D O 1
ATOM 26294 N N . ALA D 1 272 ? 40.617 45.054 -2.449 1.00 29.99 272 ALA D N 1
ATOM 26295 C CA . ALA D 1 272 ? 40.875 45.962 -1.335 1.00 31.90 272 ALA D CA 1
ATOM 26296 C C . ALA D 1 272 ? 42.363 46.079 -1.041 1.00 25.14 272 ALA D C 1
ATOM 26297 O O . ALA D 1 272 ? 42.824 47.137 -0.596 1.00 32.45 272 ALA D O 1
ATOM 26304 N N . ARG D 1 273 ? 43.134 45.018 -1.289 1.00 23.39 273 ARG D N 1
ATOM 26305 C CA . ARG D 1 273 ? 44.570 45.073 -1.031 1.00 26.93 273 ARG D CA 1
ATOM 26306 C C . ARG D 1 273 ? 45.297 45.903 -2.088 1.00 32.86 273 ARG D C 1
ATOM 26307 O O . ARG D 1 273 ? 46.031 46.842 -1.753 1.00 25.17 273 ARG D O 1
ATOM 26328 N N . VAL D 1 274 ? 45.112 45.579 -3.372 1.00 27.97 274 VAL D N 1
ATOM 26329 C CA . VAL D 1 274 ? 45.822 46.332 -4.404 1.00 26.05 274 VAL D CA 1
ATOM 26330 C C . VAL D 1 274 ? 45.358 47.784 -4.421 1.00 21.76 274 VAL D C 1
ATOM 26331 O O . VAL D 1 274 ? 46.141 48.689 -4.734 1.00 23.57 274 VAL D O 1
ATOM 26344 N N . ASP D 1 275 ? 44.090 48.033 -4.089 1.00 23.37 275 ASP D N 1
ATOM 26345 C CA . ASP D 1 275 ? 43.555 49.387 -4.056 1.00 25.42 275 ASP D CA 1
ATOM 26346 C C . ASP D 1 275 ? 44.108 50.210 -2.895 1.00 29.86 275 ASP D C 1
ATOM 26347 O O . ASP D 1 275 ? 43.913 51.430 -2.878 1.00 26.66 275 ASP D O 1
ATOM 26356 N N . THR D 1 276 ? 44.787 49.576 -1.934 1.00 25.92 276 THR D N 1
ATOM 26357 C CA . THR D 1 276 ? 45.456 50.276 -0.842 1.00 26.86 276 THR D CA 1
ATOM 26358 C C . THR D 1 276 ? 46.952 49.996 -0.844 1.00 29.47 276 THR D C 1
ATOM 26359 O O . THR D 1 276 ? 47.618 50.163 0.184 1.00 32.59 276 THR D O 1
ATOM 26370 N N . ASP D 1 277 ? 47.482 49.555 -1.986 1.00 22.95 277 ASP D N 1
ATOM 26371 C CA . ASP D 1 277 ? 48.915 49.382 -2.208 1.00 26.86 277 ASP D CA 1
ATOM 26372 C C . ASP D 1 277 ? 49.508 48.271 -1.353 1.00 28.77 277 ASP D C 1
ATOM 26373 O O . ASP D 1 277 ? 50.712 48.260 -1.080 1.00 27.17 277 ASP D O 1
ATOM 26382 N N . ARG D 1 278 ? 48.687 47.309 -0.954 1.00 28.77 278 ARG D N 1
ATOM 26383 C CA . ARG D 1 278 ? 49.181 46.125 -0.274 1.00 29.85 278 ARG D CA 1
ATOM 26384 C C . ARG D 1 278 ? 49.502 45.033 -1.285 1.00 33.82 278 ARG D C 1
ATOM 26385 O O . ARG D 1 278 ? 48.837 44.900 -2.316 1.00 34.26 278 ARG D O 1
ATOM 26406 N N . GLU D 1 279 ? 50.543 44.263 -0.981 1.00 33.46 279 GLU D N 1
ATOM 26407 C CA . GLU D 1 279 ? 51.037 43.238 -1.889 1.00 37.88 279 GLU D CA 1
ATOM 26408 C C . GLU D 1 279 ? 49.971 42.194 -2.201 1.00 33.35 279 GLU D C 1
ATOM 26409 O O . GLU D 1 279 ? 49.308 41.670 -1.300 1.00 28.80 279 GLU D O 1
ATOM 26421 N N . VAL D 1 280 ? 49.813 41.898 -3.491 1.00 36.16 280 VAL D N 1
ATOM 26422 C CA . VAL D 1 280 ? 49.115 40.707 -3.969 1.00 34.42 280 VAL D CA 1
ATOM 26423 C C . VAL D 1 280 ? 49.947 40.127 -5.105 1.00 34.11 280 VAL D C 1
ATOM 26424 O O . VAL D 1 280 ? 50.208 40.815 -6.097 1.00 30.60 280 VAL D O 1
ATOM 26437 N N . THR D 1 281 ? 50.374 38.874 -4.960 1.00 35.61 281 THR D N 1
ATOM 26438 C CA . THR D 1 281 ? 51.093 38.160 -6.006 1.00 44.76 281 THR D CA 1
ATOM 26439 C C . THR D 1 281 ? 50.328 36.895 -6.376 1.00 44.83 281 THR D C 1
ATOM 26440 O O . THR D 1 281 ? 49.639 36.301 -5.540 1.00 44.46 281 THR D O 1
ATOM 26451 N N . VAL D 1 282 ? 50.454 36.479 -7.635 1.00 45.43 282 VAL D N 1
ATOM 26452 C CA . VAL D 1 282 ? 49.746 35.292 -8.106 1.00 44.17 282 VAL D CA 1
ATOM 26453 C C . VAL D 1 282 ? 50.664 34.075 -8.020 1.00 50.41 282 VAL D C 1
ATOM 26454 O O . VAL D 1 282 ? 50.327 33.085 -7.361 1.00 57.03 282 VAL D O 1
ATOM 26467 N N . ALA D 1 283 ? 51.829 34.130 -8.665 1.00 51.92 283 ALA D N 1
ATOM 26468 C CA . ALA D 1 283 ? 52.865 33.113 -8.471 1.00 54.07 283 ALA D CA 1
ATOM 26469 C C . ALA D 1 283 ? 54.229 33.805 -8.430 1.00 48.46 283 ALA D C 1
ATOM 26470 O O . ALA D 1 283 ? 55.113 33.562 -9.246 1.00 51.53 283 ALA D O 1
ATOM 26477 N N . GLY D 1 284 ? 54.414 34.675 -7.439 1.00 53.56 284 GLY D N 1
ATOM 26478 C CA . GLY D 1 284 ? 55.498 35.633 -7.475 1.00 55.67 284 GLY D CA 1
ATOM 26479 C C . GLY D 1 284 ? 55.278 36.764 -8.454 1.00 52.29 284 GLY D C 1
ATOM 26480 O O . GLY D 1 284 ? 56.169 37.607 -8.623 1.00 59.92 284 GLY D O 1
ATOM 26484 N N . PHE D 1 285 ? 54.108 36.805 -9.090 1.00 52.37 285 PHE D N 1
ATOM 26485 C CA . PHE D 1 285 ? 53.752 37.762 -10.123 1.00 49.72 285 PHE D CA 1
ATOM 26486 C C . PHE D 1 285 ? 52.999 38.913 -9.469 1.00 36.84 285 PHE D C 1
ATOM 26487 O O . PHE D 1 285 ? 51.855 38.716 -9.035 1.00 34.96 285 PHE D O 1
ATOM 26504 N N . PRO D 1 286 ? 53.578 40.109 -9.348 1.00 38.92 286 PRO D N 1
ATOM 26505 C CA . PRO D 1 286 ? 52.888 41.179 -8.614 1.00 37.69 286 PRO D CA 1
ATOM 26506 C C . PRO D 1 286 ? 51.721 41.758 -9.400 1.00 29.44 286 PRO D C 1
ATOM 26507 O O . PRO D 1 286 ? 51.828 42.041 -10.595 1.00 37.45 286 PRO D O 1
ATOM 26518 N N . LEU D 1 287 ? 50.603 41.945 -8.705 1.00 28.43 287 LEU D N 1
ATOM 26519 C CA . LEU D 1 287 ? 49.420 42.603 -9.240 1.00 29.42 287 LEU D CA 1
ATOM 26520 C C . LEU D 1 287 ? 49.395 44.071 -8.827 1.00 33.22 287 LEU D C 1
ATOM 26521 O O . LEU D 1 287 ? 50.053 44.481 -7.869 1.00 27.56 287 LEU D O 1
ATOM 26537 N N . ASP D 1 288 ? 48.626 44.865 -9.579 1.00 27.90 288 ASP D N 1
ATOM 26538 C CA . ASP D 1 288 ? 48.314 46.238 -9.194 1.00 25.62 288 ASP D CA 1
ATOM 26539 C C . ASP D 1 288 ? 46.817 46.486 -9.358 1.00 26.04 288 ASP D C 1
ATOM 26540 O O . ASP D 1 288 ? 46.053 45.541 -9.570 1.00 24.59 288 ASP D O 1
ATOM 26549 N N . ARG D 1 289 ? 46.376 47.743 -9.243 1.00 21.68 289 ARG D N 1
ATOM 26550 C CA . ARG D 1 289 ? 44.947 48.022 -9.325 1.00 20.93 289 ARG D CA 1
ATOM 26551 C C . ARG D 1 289 ? 44.369 47.582 -10.664 1.00 13.38 289 ARG D C 1
ATOM 26552 O O . ARG D 1 289 ? 43.212 47.151 -10.727 1.00 18.74 289 ARG D O 1
ATOM 26573 N N . THR D 1 290 ? 45.148 47.706 -11.740 1.00 18.40 290 THR D N 1
ATOM 26574 C CA . THR D 1 290 ? 44.660 47.382 -13.078 1.00 19.87 290 THR D CA 1
ATOM 26575 C C . THR D 1 290 ? 44.687 45.877 -13.328 1.00 18.29 290 THR D C 1
ATOM 26576 O O . THR D 1 290 ? 43.673 45.284 -13.714 1.00 20.05 290 THR D O 1
ATOM 26587 N N . LEU D 1 291 ? 45.843 45.247 -13.104 1.00 22.33 291 LEU D N 1
ATOM 26588 C CA . LEU D 1 291 ? 46.001 43.833 -13.428 1.00 25.64 291 LEU D CA 1
ATOM 26589 C C . LEU D 1 291 ? 45.065 42.955 -12.607 1.00 21.18 291 LEU D C 1
ATOM 26590 O O . LEU D 1 291 ? 44.562 41.943 -13.105 1.00 23.90 291 LEU D O 1
ATOM 26606 N N . ALA D 1 292 ? 44.816 43.316 -11.347 1.00 24.53 292 ALA D N 1
ATOM 26607 C CA . ALA D 1 292 ? 43.961 42.475 -10.514 1.00 21.01 292 ALA D CA 1
ATOM 26608 C C . ALA D 1 292 ? 42.544 42.395 -11.056 1.00 25.73 292 ALA D C 1
ATOM 26609 O O . ALA D 1 292 ? 41.829 41.425 -10.771 1.00 22.11 292 ALA D O 1
ATOM 26616 N N . ARG D 1 293 ? 42.122 43.397 -11.827 1.00 22.59 293 ARG D N 1
ATOM 26617 C CA . ARG D 1 293 ? 40.851 43.369 -12.534 1.00 24.86 293 ARG D CA 1
ATOM 26618 C C . ARG D 1 293 ? 40.999 42.920 -13.980 1.00 20.84 293 ARG D C 1
ATOM 26619 O O . ARG D 1 293 ? 40.108 42.235 -14.497 1.00 23.92 293 ARG D O 1
ATOM 26640 N N . LEU D 1 294 ? 42.125 43.250 -14.623 1.00 18.75 294 LEU D N 1
ATOM 26641 C CA . LEU D 1 294 ? 42.286 42.989 -16.051 1.00 24.32 294 LEU D CA 1
ATOM 26642 C C . LEU D 1 294 ? 42.552 41.520 -16.364 1.00 28.79 294 LEU D C 1
ATOM 26643 O O . LEU D 1 294 ? 42.107 41.036 -17.410 1.00 23.65 294 LEU D O 1
ATOM 26659 N N . ILE D 1 295 ? 43.272 40.780 -15.515 1.00 26.12 295 ILE D N 1
ATOM 26660 C CA . ILE D 1 295 ? 43.435 39.373 -15.870 1.00 26.34 295 ILE D CA 1
ATOM 26661 C C . ILE D 1 295 ? 42.129 38.635 -15.616 1.00 22.65 295 ILE D C 1
ATOM 26662 O O . ILE D 1 295 ? 41.854 37.642 -16.287 1.00 25.59 295 ILE D O 1
ATOM 26678 N N . VAL D 1 296 ? 41.281 39.131 -14.709 1.00 20.77 296 VAL D N 1
ATOM 26679 C CA . VAL D 1 296 ? 39.953 38.547 -14.543 1.00 20.88 296 VAL D CA 1
ATOM 26680 C C . VAL D 1 296 ? 39.098 38.795 -15.787 1.00 27.11 296 VAL D C 1
ATOM 26681 O O . VAL D 1 296 ? 38.531 37.855 -16.360 1.00 24.20 296 VAL D O 1
ATOM 26694 N N . VAL D 1 297 ? 38.992 40.056 -16.232 1.00 21.16 297 VAL D N 1
ATOM 26695 C CA A VAL D 1 297 ? 38.299 40.369 -17.484 0.74 21.69 297 VAL D CA 1
ATOM 26696 C CA B VAL D 1 297 ? 38.244 40.311 -17.461 0.26 21.70 297 VAL D CA 1
ATOM 26697 C C . VAL D 1 297 ? 38.804 39.471 -18.603 1.00 16.95 297 VAL D C 1
ATOM 26698 O O . VAL D 1 297 ? 38.038 38.975 -19.441 1.00 21.48 297 VAL D O 1
ATOM 26723 N N . GLY D 1 298 ? 40.125 39.279 -18.649 1.00 16.71 298 GLY D N 1
ATOM 26724 C CA . GLY D 1 298 ? 40.722 38.507 -19.723 1.00 23.94 298 GLY D CA 1
ATOM 26725 C C . GLY D 1 298 ? 40.324 37.045 -19.687 1.00 29.39 298 GLY D C 1
ATOM 26726 O O . GLY D 1 298 ? 40.131 36.423 -20.734 1.00 22.89 298 GLY D O 1
ATOM 26730 N N . MET D 1 299 ? 40.202 36.472 -18.486 1.00 25.68 299 MET D N 1
ATOM 26731 C CA . MET D 1 299 ? 39.682 35.113 -18.380 1.00 26.35 299 MET D CA 1
ATOM 26732 C C . MET D 1 299 ? 38.210 35.067 -18.768 1.00 25.93 299 MET D C 1
ATOM 26733 O O . MET D 1 299 ? 37.769 34.135 -19.450 1.00 23.74 299 MET D O 1
ATOM 26747 N N . LEU D 1 300 ? 37.434 36.068 -18.351 1.00 19.25 300 LEU D N 1
ATOM 26748 C CA . LEU D 1 300 ? 36.000 36.063 -18.589 1.00 20.49 300 LEU D CA 1
ATOM 26749 C C . LEU D 1 300 ? 35.628 36.262 -20.048 1.00 19.14 300 LEU D C 1
ATOM 26750 O O . LEU D 1 300 ? 34.433 36.269 -20.353 1.00 18.32 300 LEU D O 1
ATOM 26766 N N . ASN D 1 301 ? 36.591 36.421 -20.956 1.00 20.99 301 ASN D N 1
ATOM 26767 C CA . ASN D 1 301 ? 36.252 36.426 -22.373 1.00 23.33 301 ASN D CA 1
ATOM 26768 C C . ASN D 1 301 ? 35.843 35.044 -22.878 1.00 27.51 301 ASN D C 1
ATOM 26769 O O . ASN D 1 301 ? 35.300 34.953 -23.985 1.00 22.74 301 ASN D O 1
ATOM 26780 N N . SER D 1 302 ? 36.081 33.980 -22.106 1.00 28.69 302 SER D N 1
ATOM 26781 C CA . SER D 1 302 ? 35.558 32.653 -22.437 1.00 27.56 302 SER D CA 1
ATOM 26782 C C . SER D 1 302 ? 35.240 31.903 -21.156 1.00 28.35 302 SER D C 1
ATOM 26783 O O . SER D 1 302 ? 36.126 31.716 -20.315 1.00 22.51 302 SER D O 1
ATOM 26791 N N . ASP D 1 303 ? 33.992 31.438 -21.022 1.00 27.10 303 ASP D N 1
ATOM 26792 C CA . ASP D 1 303 ? 33.654 30.647 -19.848 1.00 26.55 303 ASP D CA 1
ATOM 26793 C C . ASP D 1 303 ? 34.384 29.310 -19.817 1.00 28.15 303 ASP D C 1
ATOM 26794 O O . ASP D 1 303 ? 34.366 28.648 -18.774 1.00 33.93 303 ASP D O 1
ATOM 26803 N N . ARG D 1 304 ? 35.073 28.923 -20.899 1.00 26.04 304 ARG D N 1
ATOM 26804 C CA . ARG D 1 304 ? 35.988 27.789 -20.816 1.00 29.34 304 ARG D CA 1
ATOM 26805 C C . ARG D 1 304 ? 37.143 28.060 -19.865 1.00 34.60 304 ARG D C 1
ATOM 26806 O O . ARG D 1 304 ? 37.797 27.114 -19.411 1.00 26.04 304 ARG D O 1
ATOM 26827 N N . ASN D 1 305 ? 37.430 29.326 -19.579 1.00 29.97 305 ASN D N 1
ATOM 26828 C CA . ASN D 1 305 ? 38.555 29.698 -18.733 1.00 33.18 305 ASN D CA 1
ATOM 26829 C C . ASN D 1 305 ? 38.207 29.685 -17.254 1.00 27.79 305 ASN D C 1
ATOM 26830 O O . ASN D 1 305 ? 39.079 29.972 -16.429 1.00 27.32 305 ASN D O 1
ATOM 26841 N N . TYR D 1 306 ? 36.961 29.378 -16.905 1.00 26.88 306 TYR D N 1
ATOM 26842 C CA . TYR D 1 306 ? 36.554 29.381 -15.505 1.00 29.59 306 TYR D CA 1
ATOM 26843 C C . TYR D 1 306 ? 37.523 28.634 -14.594 1.00 35.28 306 TYR D C 1
ATOM 26844 O O . TYR D 1 306 ? 37.795 29.135 -13.490 1.00 29.83 306 TYR D O 1
ATOM 26862 N N . PRO D 1 307 ? 38.063 27.466 -14.964 1.00 34.93 307 PRO D N 1
ATOM 26863 C CA . PRO D 1 307 ? 39.034 26.811 -14.067 1.00 35.22 307 PRO D CA 1
ATOM 26864 C C . PRO D 1 307 ? 40.349 27.559 -13.953 1.00 34.58 307 PRO D C 1
ATOM 26865 O O . PRO D 1 307 ? 40.953 27.564 -12.873 1.00 32.06 307 PRO D O 1
ATOM 26876 N N . PHE D 1 308 ? 40.834 28.167 -15.041 1.00 33.72 308 PHE D N 1
ATOM 26877 C CA . PHE D 1 308 ? 42.020 29.012 -14.937 1.00 35.43 308 PHE D CA 1
ATOM 26878 C C . PHE D 1 308 ? 41.782 30.152 -13.956 1.00 29.97 308 PHE D C 1
ATOM 26879 O O . PHE D 1 308 ? 42.682 30.534 -13.200 1.00 30.26 308 PHE D O 1
ATOM 26896 N N . LEU D 1 309 ? 40.571 30.713 -13.965 1.00 30.46 309 LEU D N 1
ATOM 26897 C CA . LEU D 1 309 ? 40.252 31.818 -13.071 1.00 33.86 309 LEU D CA 1
ATOM 26898 C C . LEU D 1 309 ? 40.126 31.335 -11.631 1.00 37.50 309 LEU D C 1
ATOM 26899 O O . LEU D 1 309 ? 40.567 32.022 -10.703 1.00 32.71 309 LEU D O 1
ATOM 26915 N N . GLY D 1 310 ? 39.526 30.160 -11.427 1.00 36.87 310 GLY D N 1
ATOM 26916 C CA . GLY D 1 310 ? 39.500 29.573 -10.095 1.00 33.93 310 GLY D CA 1
ATOM 26917 C C . GLY D 1 310 ? 40.888 29.412 -9.509 1.00 31.54 310 GLY D C 1
ATOM 26918 O O . GLY D 1 310 ? 41.132 29.740 -8.346 1.00 38.03 310 GLY D O 1
ATOM 26922 N N . ASP D 1 311 ? 41.821 28.905 -10.314 1.00 30.03 311 ASP D N 1
ATOM 26923 C CA . ASP D 1 311 ? 43.192 28.709 -9.857 1.00 29.71 311 ASP D CA 1
ATOM 26924 C C . ASP D 1 311 ? 43.863 30.039 -9.535 1.00 35.24 311 ASP D C 1
ATOM 26925 O O . ASP D 1 311 ? 44.520 30.187 -8.498 1.00 31.68 311 ASP D O 1
ATOM 26934 N N . ILE D 1 312 ? 43.712 31.015 -10.428 1.00 30.80 312 ILE D N 1
ATOM 26935 C CA . ILE D 1 312 ? 44.351 32.317 -10.259 1.00 28.23 312 ILE D CA 1
ATOM 26936 C C . ILE D 1 312 ? 43.874 32.992 -8.976 1.00 22.81 312 ILE D C 1
ATOM 26937 O O . ILE D 1 312 ? 44.677 33.519 -8.194 1.00 31.04 312 ILE D O 1
ATOM 26953 N N . VAL D 1 313 ? 42.560 33.001 -8.745 1.00 23.58 313 VAL D N 1
ATOM 26954 C CA . VAL D 1 313 ? 42.021 33.703 -7.586 1.00 23.00 313 VAL D CA 1
ATOM 26955 C C . VAL D 1 313 ? 42.383 32.970 -6.301 1.00 34.25 313 VAL D C 1
ATOM 26956 O O . VAL D 1 313 ? 42.716 33.596 -5.288 1.00 29.41 313 VAL D O 1
ATOM 26969 N N . ARG D 1 314 ? 42.307 31.637 -6.313 1.00 32.68 314 ARG D N 1
ATOM 26970 C CA . ARG D 1 314 ? 42.785 30.859 -5.175 1.00 32.74 314 ARG D CA 1
ATOM 26971 C C . ARG D 1 314 ? 44.223 31.223 -4.843 1.00 35.72 314 ARG D C 1
ATOM 26972 O O . ARG D 1 314 ? 44.562 31.483 -3.683 1.00 36.81 314 ARG D O 1
ATOM 26993 N N . SER D 1 315 ? 45.086 31.238 -5.859 1.00 27.45 315 SER D N 1
ATOM 26994 C CA . SER D 1 315 ? 46.473 31.627 -5.649 1.00 33.58 315 SER D CA 1
ATOM 26995 C C . SER D 1 315 ? 46.572 33.050 -5.111 1.00 39.55 315 SER D C 1
ATOM 26996 O O . SER D 1 315 ? 47.438 33.350 -4.280 1.00 42.22 315 SER D O 1
ATOM 27004 N N . ALA D 1 316 ? 45.691 33.940 -5.569 1.00 37.53 316 ALA D N 1
ATOM 27005 C CA . ALA D 1 316 ? 45.725 35.318 -5.089 1.00 42.62 316 ALA D CA 1
ATOM 27006 C C . ALA D 1 316 ? 45.310 35.401 -3.626 1.00 39.19 316 ALA D C 1
ATOM 27007 O O . ALA D 1 316 ? 45.933 36.124 -2.839 1.00 38.11 316 ALA D O 1
ATOM 27014 N N . VAL D 1 317 ? 44.262 34.668 -3.248 1.00 34.23 317 VAL D N 1
ATOM 27015 C CA . VAL D 1 317 ? 43.758 34.712 -1.881 1.00 36.44 317 VAL D CA 1
ATOM 27016 C C . VAL D 1 317 ? 44.601 33.831 -0.963 1.00 43.96 317 VAL D C 1
ATOM 27017 O O . VAL D 1 317 ? 44.942 34.233 0.155 1.00 50.66 317 VAL D O 1
ATOM 27030 N N . HIS D 1 318 ? 44.929 32.615 -1.408 1.00 44.46 318 HIS D N 1
ATOM 27031 C CA . HIS D 1 318 ? 45.711 31.668 -0.621 1.00 41.43 318 HIS D CA 1
ATOM 27032 C C . HIS D 1 318 ? 47.025 31.393 -1.345 1.00 45.33 318 HIS D C 1
ATOM 27033 O O . HIS D 1 318 ? 47.770 32.322 -1.669 1.00 43.61 318 HIS D O 1
ATOM 27047 N N . GLY D 1 319 ? 47.317 30.113 -1.564 1.00 59.62 319 GLY D N 1
ATOM 27048 C CA . GLY D 1 319 ? 48.148 29.652 -2.654 1.00 47.44 319 GLY D CA 1
ATOM 27049 C C . GLY D 1 319 ? 49.511 30.276 -2.841 1.00 49.24 319 GLY D C 1
ATOM 27050 O O . GLY D 1 319 ? 49.749 31.448 -2.533 1.00 51.98 319 GLY D O 1
ATOM 27054 N N . GLY D 1 320 ? 50.424 29.461 -3.353 1.00 54.19 320 GLY D N 1
ATOM 27055 C CA . GLY D 1 320 ? 51.652 29.954 -3.932 1.00 58.71 320 GLY D CA 1
ATOM 27056 C C . GLY D 1 320 ? 51.677 29.702 -5.426 1.00 65.58 320 GLY D C 1
ATOM 27057 O O . GLY D 1 320 ? 51.895 30.627 -6.216 1.00 69.89 320 GLY D O 1
ATOM 27061 N N . GLN D 1 321 ? 51.413 28.462 -5.831 1.00 54.44 321 GLN D N 1
ATOM 27062 C CA . GLN D 1 321 ? 51.735 28.007 -7.172 1.00 47.64 321 GLN D CA 1
ATOM 27063 C C . GLN D 1 321 ? 50.488 27.770 -8.014 1.00 50.51 321 GLN D C 1
ATOM 27064 O O . GLN D 1 321 ? 49.417 27.424 -7.504 1.00 44.43 321 GLN D O 1
ATOM 27078 N N . LEU D 1 322 ? 50.656 27.960 -9.320 1.00 50.37 322 LEU D N 1
ATOM 27079 C CA . LEU D 1 322 ? 49.620 27.743 -10.319 1.00 53.02 322 LEU D CA 1
ATOM 27080 C C . LEU D 1 322 ? 49.764 26.356 -10.936 1.00 51.41 322 LEU D C 1
ATOM 27081 O O . LEU D 1 322 ? 50.872 25.833 -11.080 1.00 48.21 322 LEU D O 1
ATOM 27097 N N . GLU D 1 323 ? 48.630 25.770 -11.306 1.00 46.10 323 GLU D N 1
ATOM 27098 C CA . GLU D 1 323 ? 48.659 24.516 -12.042 1.00 50.09 323 GLU D CA 1
ATOM 27099 C C . GLU D 1 323 ? 49.310 24.739 -13.407 1.00 55.32 323 GLU D C 1
ATOM 27100 O O . GLU D 1 323 ? 49.137 25.807 -14.007 1.00 58.65 323 GLU D O 1
ATOM 27112 N N . PRO D 1 324 ? 50.080 23.767 -13.920 1.00 56.03 324 PRO D N 1
ATOM 27113 C CA . PRO D 1 324 ? 50.828 24.008 -15.171 1.00 65.28 324 PRO D CA 1
ATOM 27114 C C . PRO D 1 324 ? 50.001 24.623 -16.291 1.00 56.24 324 PRO D C 1
ATOM 27115 O O . PRO D 1 324 ? 50.464 25.557 -16.958 1.00 53.64 324 PRO D O 1
ATOM 27126 N N . ALA D 1 325 ? 48.794 24.107 -16.530 1.00 57.39 325 ALA D N 1
ATOM 27127 C CA . ALA D 1 325 ? 47.933 24.659 -17.569 1.00 59.26 325 ALA D CA 1
ATOM 27128 C C . ALA D 1 325 ? 47.762 26.161 -17.393 1.00 56.64 325 ALA D C 1
ATOM 27129 O O . ALA D 1 325 ? 48.062 26.952 -18.295 1.00 55.16 325 ALA D O 1
ATOM 27136 N N . THR D 1 326 ? 47.283 26.567 -16.216 1.00 51.25 326 THR D N 1
ATOM 27137 C CA . THR D 1 326 ? 47.059 27.979 -15.932 1.00 51.40 326 THR D CA 1
ATOM 27138 C C . THR D 1 326 ? 48.313 28.807 -16.193 1.00 52.60 326 THR D C 1
ATOM 27139 O O . THR D 1 326 ? 48.234 29.909 -16.747 1.00 54.24 326 THR D O 1
ATOM 27150 N N . MET D 1 327 ? 49.483 28.283 -15.817 1.00 54.46 327 MET D N 1
ATOM 27151 C CA . MET D 1 327 ? 50.728 29.030 -15.988 1.00 61.02 327 MET D CA 1
ATOM 27152 C C . MET D 1 327 ? 50.942 29.432 -17.443 1.00 56.18 327 MET D C 1
ATOM 27153 O O . MET D 1 327 ? 51.258 30.591 -17.738 1.00 53.88 327 MET D O 1
ATOM 27167 N N . GLY D 1 328 ? 50.788 28.484 -18.368 1.00 47.35 328 GLY D N 1
ATOM 27168 C CA . GLY D 1 328 ? 51.024 28.791 -19.770 1.00 53.66 328 GLY D CA 1
ATOM 27169 C C . GLY D 1 328 ? 50.037 29.805 -20.319 1.00 52.49 328 GLY D C 1
ATOM 27170 O O . GLY D 1 328 ? 50.425 30.790 -20.954 1.00 43.28 328 GLY D O 1
ATOM 27174 N N . PHE D 1 329 ? 48.744 29.568 -20.089 1.00 42.82 329 PHE D N 1
ATOM 27175 C CA . PHE D 1 329 ? 47.715 30.486 -20.566 1.00 45.64 329 PHE D CA 1
ATOM 27176 C C . PHE D 1 329 ? 47.965 31.893 -20.040 1.00 52.46 329 PHE D C 1
ATOM 27177 O O . PHE D 1 329 ? 48.014 32.861 -20.808 1.00 48.55 329 PHE D O 1
ATOM 27194 N N . LEU D 1 330 ? 48.139 32.018 -18.722 1.00 54.88 330 LEU D N 1
ATOM 27195 C CA . LEU D 1 330 ? 48.425 33.314 -18.119 1.00 49.46 330 LEU D CA 1
ATOM 27196 C C . LEU D 1 330 ? 49.683 33.934 -18.712 1.00 51.03 330 LEU D C 1
ATOM 27197 O O . LEU D 1 330 ? 49.760 35.158 -18.885 1.00 49.21 330 LEU D O 1
ATOM 27213 N N . GLY D 1 331 ? 50.679 33.107 -19.031 1.00 47.22 331 GLY D N 1
ATOM 27214 C CA . GLY D 1 331 ? 51.955 33.636 -19.484 1.00 47.79 331 GLY D CA 1
ATOM 27215 C C . GLY D 1 331 ? 51.880 34.251 -20.868 1.00 54.42 331 GLY D C 1
ATOM 27216 O O . GLY D 1 331 ? 52.519 35.273 -21.138 1.00 51.17 331 GLY D O 1
ATOM 27220 N N . GLN D 1 332 ? 51.109 33.636 -21.766 1.00 51.08 332 GLN D N 1
ATOM 27221 C CA . GLN D 1 332 ? 50.972 34.188 -23.108 1.00 54.73 332 GLN D CA 1
ATOM 27222 C C . GLN D 1 332 ? 50.154 35.474 -23.098 1.00 49.32 332 GLN D C 1
ATOM 27223 O O . GLN D 1 332 ? 50.417 36.382 -23.892 1.00 48.37 332 GLN D O 1
ATOM 27237 N N . MET D 1 333 ? 49.175 35.576 -22.194 1.00 45.39 333 MET D N 1
ATOM 27238 C CA . MET D 1 333 ? 48.289 36.735 -22.168 1.00 46.69 333 MET D CA 1
ATOM 27239 C C . MET D 1 333 ? 48.944 37.937 -21.493 1.00 47.55 333 MET D C 1
ATOM 27240 O O . MET D 1 333 ? 48.742 39.076 -21.928 1.00 42.12 333 MET D O 1
ATOM 27254 N N . PHE D 1 334 ? 49.743 37.709 -20.444 1.00 49.44 334 PHE D N 1
ATOM 27255 C CA . PHE D 1 334 ? 50.291 38.801 -19.647 1.00 46.73 334 PHE D CA 1
ATOM 27256 C C . PHE D 1 334 ? 51.786 38.703 -19.373 1.00 50.60 334 PHE D C 1
ATOM 27257 O O . PHE D 1 334 ? 52.321 39.566 -18.668 1.00 50.33 334 PHE D O 1
ATOM 27274 N N . GLY D 1 335 ? 52.477 37.691 -19.903 1.00 57.00 335 GLY D N 1
ATOM 27275 C CA . GLY D 1 335 ? 53.908 37.592 -19.676 1.00 56.95 335 GLY D CA 1
ATOM 27276 C C . GLY D 1 335 ? 54.687 38.746 -20.277 1.00 54.65 335 GLY D C 1
ATOM 27277 O O . GLY D 1 335 ? 55.727 39.145 -19.744 1.00 54.61 335 GLY D O 1
ATOM 27281 N N . GLN D 1 336 ? 54.201 39.297 -21.384 1.00 49.01 336 GLN D N 1
ATOM 27282 C CA . GLN D 1 336 ? 54.852 40.386 -22.091 1.00 53.81 336 GLN D CA 1
ATOM 27283 C C . GLN D 1 336 ? 54.010 41.655 -22.033 1.00 47.27 336 GLN D C 1
ATOM 27284 O O . GLN D 1 336 ? 52.795 41.597 -21.819 1.00 47.84 336 GLN D O 1
ATOM 27298 N N . PRO D 1 337 ? 54.621 42.826 -22.216 1.00 49.64 337 PRO D N 1
ATOM 27299 C CA . PRO D 1 337 ? 53.826 44.058 -22.280 1.00 49.26 337 PRO D CA 1
ATOM 27300 C C . PRO D 1 337 ? 52.851 44.025 -23.448 1.00 51.84 337 PRO D C 1
ATOM 27301 O O . PRO D 1 337 ? 53.061 43.328 -24.444 1.00 46.15 337 PRO D O 1
ATOM 27312 N N . LYS D 1 338 ? 51.767 44.789 -23.312 1.00 43.35 338 LYS D N 1
ATOM 27313 C CA . LYS D 1 338 ? 50.846 44.968 -24.426 1.00 39.05 338 LYS D CA 1
ATOM 27314 C C . LYS D 1 338 ? 51.597 45.532 -25.627 1.00 34.61 338 LYS D C 1
ATOM 27315 O O . LYS D 1 338 ? 52.476 46.386 -25.485 1.00 32.78 338 LYS D O 1
ATOM 27334 N N . GLU D 1 339 ? 51.257 45.033 -26.813 1.00 29.12 339 GLU D N 1
ATOM 27335 C CA . GLU D 1 339 ? 51.950 45.433 -28.031 1.00 34.31 339 GLU D CA 1
ATOM 27336 C C . GLU D 1 339 ? 51.637 46.895 -28.349 1.00 27.06 339 GLU D C 1
ATOM 27337 O O . GLU D 1 339 ? 50.468 47.289 -28.395 1.00 27.93 339 GLU D O 1
ATOM 27349 N N . GLU D 1 340 ? 52.681 47.703 -28.574 1.00 28.14 340 GLU D N 1
ATOM 27350 C CA . GLU D 1 340 ? 52.525 49.153 -28.448 1.00 29.49 340 GLU D CA 1
ATOM 27351 C C . GLU D 1 340 ? 51.787 49.772 -29.630 1.00 22.28 340 GLU D C 1
ATOM 27352 O O . GLU D 1 340 ? 50.901 50.614 -29.439 1.00 23.54 340 GLU D O 1
ATOM 27364 N N . SER D 1 341 ? 52.161 49.410 -30.857 1.00 24.01 341 SER D N 1
ATOM 27365 C CA . SER D 1 341 ? 51.548 50.050 -32.020 1.00 21.88 341 SER D CA 1
ATOM 27366 C C . SER D 1 341 ? 50.036 49.845 -32.028 1.00 23.19 341 SER D C 1
ATOM 27367 O O . SER D 1 341 ? 49.281 50.756 -32.390 1.00 19.77 341 SER D O 1
ATOM 27375 N N . GLY D 1 342 ? 49.571 48.665 -31.610 1.00 20.42 342 GLY D N 1
ATOM 27376 C CA . GLY D 1 342 ? 48.138 48.449 -31.493 1.00 19.65 342 GLY D CA 1
ATOM 27377 C C . GLY D 1 342 ? 47.492 49.345 -30.452 1.00 20.43 342 GLY D C 1
ATOM 27378 O O . GLY D 1 342 ? 46.352 49.787 -30.619 1.00 17.34 342 GLY D O 1
ATOM 27382 N N . THR D 1 343 ? 48.201 49.604 -29.350 1.00 19.29 343 THR D N 1
ATOM 27383 C CA . THR D 1 343 ? 47.703 50.539 -28.346 1.00 18.10 343 THR D CA 1
ATOM 27384 C C . THR D 1 343 ? 47.563 51.942 -28.926 1.00 15.97 343 THR D C 1
ATOM 27385 O O . THR D 1 343 ? 46.556 52.622 -28.698 1.00 17.75 343 THR D O 1
ATOM 27396 N N . VAL D 1 344 ? 48.569 52.391 -29.674 1.00 12.87 344 VAL D N 1
ATOM 27397 C CA . VAL D 1 344 ? 48.530 53.725 -30.272 1.00 17.24 344 VAL D CA 1
ATOM 27398 C C . VAL D 1 344 ? 47.390 53.826 -31.278 1.00 16.67 344 VAL D C 1
ATOM 27399 O O . VAL D 1 344 ? 46.659 54.821 -31.314 1.00 15.02 344 VAL D O 1
ATOM 27412 N N . ALA D 1 345 ? 47.248 52.815 -32.135 1.00 18.52 345 ALA D N 1
ATOM 27413 C CA . ALA D 1 345 ? 46.176 52.835 -33.124 1.00 14.47 345 ALA D CA 1
ATOM 27414 C C . ALA D 1 345 ? 44.811 52.779 -32.452 1.00 17.12 345 ALA D C 1
ATOM 27415 O O . ALA D 1 345 ? 43.861 53.437 -32.891 1.00 18.22 345 ALA D O 1
ATOM 27422 N N . GLN D 1 346 ? 44.702 52.008 -31.374 1.00 17.14 346 GLN D N 1
ATOM 27423 C CA . GLN D 1 346 ? 43.458 51.927 -30.618 1.00 16.02 346 GLN D CA 1
ATOM 27424 C C . GLN D 1 346 ? 43.038 53.304 -30.108 1.00 17.39 346 GLN D C 1
ATOM 27425 O O . GLN D 1 346 ? 41.905 53.750 -30.328 1.00 16.06 346 GLN D O 1
ATOM 27439 N N . LEU D 1 347 ? 43.951 53.994 -29.422 1.00 14.38 347 LEU D N 1
ATOM 27440 C CA . LEU D 1 347 ? 43.740 55.386 -29.040 1.00 15.18 347 LEU D CA 1
ATOM 27441 C C . LEU D 1 347 ? 43.333 56.241 -30.231 1.00 12.65 347 LEU D C 1
ATOM 27442 O O . LEU D 1 347 ? 42.365 57.010 -30.165 1.00 14.33 347 LEU D O 1
ATOM 27458 N N . ALA D 1 348 ? 44.094 56.139 -31.319 1.00 13.69 348 ALA D N 1
ATOM 27459 C CA . ALA D 1 348 ? 43.918 57.055 -32.439 1.00 15.94 348 ALA D CA 1
ATOM 27460 C C . ALA D 1 348 ? 42.553 56.878 -33.094 1.00 18.08 348 ALA D C 1
ATOM 27461 O O . ALA D 1 348 ? 41.923 57.861 -33.498 1.00 13.54 348 ALA D O 1
ATOM 27468 N N . ILE D 1 349 ? 42.071 55.636 -33.191 1.00 16.25 349 ILE D N 1
ATOM 27469 C CA . ILE D 1 349 ? 40.764 55.379 -33.792 1.00 13.52 349 ILE D CA 1
ATOM 27470 C C . ILE D 1 349 ? 39.636 55.777 -32.849 1.00 14.18 349 ILE D C 1
ATOM 27471 O O . ILE D 1 349 ? 38.656 56.410 -33.265 1.00 16.14 349 ILE D O 1
ATOM 27487 N N . LEU D 1 350 ? 39.736 55.409 -31.571 1.00 14.07 350 LEU D N 1
ATOM 27488 C CA . LEU D 1 350 ? 38.655 55.727 -30.649 1.00 16.16 350 LEU D CA 1
ATOM 27489 C C . LEU D 1 350 ? 38.465 57.232 -30.525 1.00 17.52 350 LEU D C 1
ATOM 27490 O O . LEU D 1 350 ? 37.343 57.698 -30.294 1.00 15.24 350 LEU D O 1
ATOM 27506 N N . ALA D 1 351 ? 39.543 58.006 -30.677 1.00 16.06 351 ALA D N 1
ATOM 27507 C CA . ALA D 1 351 ? 39.441 59.459 -30.638 1.00 18.37 351 ALA D CA 1
ATOM 27508 C C . ALA D 1 351 ? 39.294 60.068 -32.023 1.00 18.80 351 ALA D C 1
ATOM 27509 O O . ALA D 1 351 ? 38.724 61.159 -32.155 1.00 22.15 351 ALA D O 1
ATOM 27516 N N . GLY D 1 352 ? 39.780 59.384 -33.059 1.00 16.61 352 GLY D N 1
ATOM 27517 C CA . GLY D 1 352 ? 39.680 59.890 -34.417 1.00 21.18 352 GLY D CA 1
ATOM 27518 C C . GLY D 1 352 ? 38.324 59.703 -35.061 1.00 21.07 352 GLY D C 1
ATOM 27519 O O . GLY D 1 352 ? 38.010 60.406 -36.026 1.00 21.62 352 GLY D O 1
ATOM 27523 N N . ASP D 1 353 ? 37.518 58.758 -34.565 1.00 17.97 353 ASP D N 1
ATOM 27524 C CA . ASP D 1 353 ? 36.176 58.560 -35.104 1.00 15.74 353 ASP D CA 1
ATOM 27525 C C . ASP D 1 353 ? 35.188 59.585 -34.575 1.00 17.85 353 ASP D C 1
ATOM 27526 O O . ASP D 1 353 ? 34.215 59.915 -35.259 1.00 21.32 353 ASP D O 1
ATOM 27535 N N . TRP D 1 354 ? 35.409 60.087 -33.368 1.00 15.21 354 TRP D N 1
ATOM 27536 C CA . TRP D 1 354 ? 34.335 60.721 -32.628 1.00 18.43 354 TRP D CA 1
ATOM 27537 C C . TRP D 1 354 ? 34.949 61.535 -31.500 1.00 17.26 354 TRP D C 1
ATOM 27538 O O . TRP D 1 354 ? 35.887 61.080 -30.841 1.00 19.95 354 TRP D O 1
ATOM 27559 N N . ALA D 1 355 ? 34.436 62.746 -31.304 1.00 18.85 355 ALA D N 1
ATOM 27560 C CA . ALA D 1 355 ? 34.979 63.652 -30.299 1.00 20.52 355 ALA D CA 1
ATOM 27561 C C . ALA D 1 355 ? 34.399 63.313 -28.930 1.00 19.18 355 ALA D C 1
ATOM 27562 O O . ALA D 1 355 ? 33.181 63.368 -28.728 1.00 20.92 355 ALA D O 1
ATOM 27569 N N . TRP D 1 356 ? 35.268 62.958 -27.998 1.00 22.19 356 TRP D N 1
ATOM 27570 C CA . TRP D 1 356 ? 34.848 62.636 -26.650 1.00 16.21 356 TRP D CA 1
ATOM 27571 C C . TRP D 1 356 ? 34.518 63.904 -25.869 1.00 24.34 356 TRP D C 1
ATOM 27572 O O . TRP D 1 356 ? 34.998 64.991 -26.199 1.00 21.63 356 TRP D O 1
ATOM 27593 N N . PRO D 1 357 ? 33.710 63.791 -24.818 1.00 18.09 357 PRO D N 1
ATOM 27594 C CA . PRO D 1 357 ? 33.547 64.923 -23.904 1.00 21.73 357 PRO D CA 1
ATOM 27595 C C . PRO D 1 357 ? 34.882 65.281 -23.272 1.00 21.00 357 PRO D C 1
ATOM 27596 O O . PRO D 1 357 ? 35.724 64.417 -23.020 1.00 18.26 357 PRO D O 1
ATOM 27607 N N . ARG D 1 358 ? 35.069 66.576 -23.006 1.00 22.45 358 ARG D N 1
ATOM 27608 C CA . ARG D 1 358 ? 36.330 67.065 -22.466 1.00 18.56 358 ARG D CA 1
ATOM 27609 C C . ARG D 1 358 ? 36.199 67.707 -21.093 1.00 22.45 358 ARG D C 1
ATOM 27610 O O . ARG D 1 358 ? 37.224 67.962 -20.451 1.00 22.51 358 ARG D O 1
ATOM 27631 N N . ASN D 1 359 ? 34.987 67.970 -20.623 1.00 20.51 359 ASN D N 1
ATOM 27632 C CA . ASN D 1 359 ? 34.802 68.443 -19.259 1.00 26.71 359 ASN D CA 1
ATOM 27633 C C . ASN D 1 359 ? 35.203 67.332 -18.299 1.00 24.48 359 ASN D C 1
ATOM 27634 O O . ASN D 1 359 ? 34.666 66.222 -18.371 1.00 24.74 359 ASN D O 1
ATOM 27645 N N . VAL D 1 360 ? 36.155 67.611 -17.410 1.00 21.85 360 VAL D N 1
ATOM 27646 C CA . VAL D 1 360 ? 36.662 66.542 -16.559 1.00 26.90 360 VAL D CA 1
ATOM 27647 C C . VAL D 1 360 ? 35.692 66.207 -15.432 1.00 29.77 360 VAL D C 1
ATOM 27648 O O . VAL D 1 360 ? 35.701 65.074 -14.937 1.00 28.48 360 VAL D O 1
ATOM 27661 N N . ASP D 1 361 ? 34.837 67.147 -15.024 1.00 30.27 361 ASP D N 1
ATOM 27662 C CA . ASP D 1 361 ? 33.947 66.881 -13.898 1.00 30.87 361 ASP D CA 1
ATOM 27663 C C . ASP D 1 361 ? 32.833 65.910 -14.277 1.00 30.04 361 ASP D C 1
ATOM 27664 O O . ASP D 1 361 ? 32.318 65.201 -13.404 1.00 28.57 361 ASP D O 1
ATOM 27673 N N . LEU D 1 362 ? 32.461 65.848 -15.561 1.00 28.97 362 LEU D N 1
ATOM 27674 C CA . LEU D 1 362 ? 31.565 64.791 -16.029 1.00 30.32 362 LEU D CA 1
ATOM 27675 C C . LEU D 1 362 ? 32.136 63.419 -15.701 1.00 29.83 362 LEU D C 1
ATOM 27676 O O . LEU D 1 362 ? 31.420 62.523 -15.236 1.00 30.55 362 LEU D O 1
ATOM 27692 N N . TYR D 1 363 ? 33.431 63.236 -15.955 1.00 24.22 363 TYR D N 1
ATOM 27693 C CA . TYR D 1 363 ? 34.058 61.941 -15.743 1.00 22.59 363 TYR D CA 1
ATOM 27694 C C . TYR D 1 363 ? 34.175 61.609 -14.260 1.00 30.06 363 TYR D C 1
ATOM 27695 O O . TYR D 1 363 ? 34.058 60.440 -13.875 1.00 25.12 363 TYR D O 1
ATOM 27713 N N . GLU D 1 364 ? 34.418 62.610 -13.405 1.00 25.76 364 GLU D N 1
ATOM 27714 C CA . GLU D 1 364 ? 34.491 62.316 -11.975 1.00 23.01 364 GLU D CA 1
ATOM 27715 C C . GLU D 1 364 ? 33.132 61.868 -11.454 1.00 29.85 364 GLU D C 1
ATOM 27716 O O . GLU D 1 364 ? 33.035 60.879 -10.718 1.00 30.85 364 GLU D O 1
ATOM 27728 N N . ARG D 1 365 ? 32.072 62.585 -11.837 1.00 28.84 365 ARG D N 1
ATOM 27729 C CA . ARG D 1 365 ? 30.706 62.171 -11.530 1.00 31.25 365 ARG D CA 1
ATOM 27730 C C . ARG D 1 365 ? 30.468 60.718 -11.923 1.00 37.01 365 ARG D C 1
ATOM 27731 O O . ARG D 1 365 ? 30.061 59.888 -11.101 1.00 31.64 365 ARG D O 1
ATOM 27752 N N . ASP D 1 366 ? 30.709 60.402 -13.198 1.00 28.82 366 ASP D N 1
ATOM 27753 C CA . ASP D 1 366 ? 30.430 59.062 -13.703 1.00 29.24 366 ASP D CA 1
ATOM 27754 C C . ASP D 1 366 ? 31.290 58.014 -13.009 1.00 29.07 366 ASP D C 1
ATOM 27755 O O . ASP D 1 366 ? 30.805 56.924 -12.679 1.00 29.10 366 ASP D O 1
ATOM 27764 N N . MET D 1 367 ? 32.570 58.318 -12.792 1.00 24.91 367 MET D N 1
ATOM 27765 C CA . MET D 1 367 ? 33.444 57.378 -12.100 1.00 24.28 367 MET D CA 1
ATOM 27766 C C . MET D 1 367 ? 32.883 57.033 -10.727 1.00 27.77 367 MET D C 1
ATOM 27767 O O . MET D 1 367 ? 32.818 55.860 -10.345 1.00 25.35 367 MET D O 1
ATOM 27781 N N . GLU D 1 368 ? 32.474 58.051 -9.968 1.00 29.04 368 GLU D N 1
ATOM 27782 C CA . GLU D 1 368 ? 31.997 57.815 -8.611 1.00 31.26 368 GLU D CA 1
ATOM 27783 C C . GLU D 1 368 ? 30.700 57.018 -8.622 1.00 26.36 368 GLU D C 1
ATOM 27784 O O . GLU D 1 368 ? 30.516 56.108 -7.806 1.00 33.49 368 GLU D O 1
ATOM 27796 N N . ARG D 1 369 ? 29.797 57.335 -9.551 1.00 25.38 369 ARG D N 1
ATOM 27797 C CA . ARG D 1 369 ? 28.537 56.606 -9.643 1.00 34.77 369 ARG D CA 1
ATOM 27798 C C . ARG D 1 369 ? 28.783 55.137 -9.962 1.00 34.63 369 ARG D C 1
ATOM 27799 O O . ARG D 1 369 ? 28.282 54.244 -9.268 1.00 29.69 369 ARG D O 1
ATOM 27820 N N . ALA D 1 370 ? 29.568 54.868 -11.007 1.00 31.18 370 ALA D N 1
ATOM 27821 C CA . ALA D 1 370 ? 29.749 53.497 -11.477 1.00 30.34 370 ALA D CA 1
ATOM 27822 C C . ALA D 1 370 ? 30.561 52.660 -10.497 1.00 31.15 370 ALA D C 1
ATOM 27823 O O . ALA D 1 370 ? 30.344 51.446 -10.390 1.00 28.70 370 ALA D O 1
ATOM 27830 N N . SER D 1 371 ? 31.504 53.273 -9.784 1.00 22.94 371 SER D N 1
ATOM 27831 C CA . SER D 1 371 ? 32.242 52.530 -8.775 1.00 31.86 371 SER D CA 1
ATOM 27832 C C . SER D 1 371 ? 31.341 52.074 -7.635 1.00 32.20 371 SER D C 1
ATOM 27833 O O . SER D 1 371 ? 31.690 51.119 -6.933 1.00 32.45 371 SER D O 1
ATOM 27841 N N . ARG D 1 372 ? 30.195 52.734 -7.439 1.00 30.43 372 ARG D N 1
ATOM 27842 C CA . ARG D 1 372 ? 29.227 52.348 -6.418 1.00 34.14 372 ARG D CA 1
ATOM 27843 C C . ARG D 1 372 ? 28.177 51.384 -6.959 1.00 38.40 372 ARG D C 1
ATOM 27844 O O . ARG D 1 372 ? 27.764 50.462 -6.249 1.00 43.25 372 ARG D O 1
ATOM 27865 N N . THR D 1 373 ? 27.724 51.581 -8.199 1.00 29.61 373 THR D N 1
ATOM 27866 C CA . THR D 1 373 ? 26.681 50.719 -8.746 1.00 32.60 373 THR D CA 1
ATOM 27867 C C . THR D 1 373 ? 27.252 49.425 -9.312 1.00 27.47 373 THR D C 1
ATOM 27868 O O . THR D 1 373 ? 26.602 48.379 -9.228 1.00 34.24 373 THR D O 1
ATOM 27879 N N . HIS D 1 374 ? 28.462 49.468 -9.869 1.00 29.81 374 HIS D N 1
ATOM 27880 C CA . HIS D 1 374 ? 29.093 48.300 -10.486 1.00 26.71 374 HIS D CA 1
ATOM 27881 C C . HIS D 1 374 ? 30.570 48.295 -10.111 1.00 27.86 374 HIS D C 1
ATOM 27882 O O . HIS D 1 374 ? 31.436 48.690 -10.902 1.00 30.64 374 HIS D O 1
ATOM 27896 N N . PRO D 1 375 ? 30.899 47.825 -8.901 1.00 26.44 375 PRO D N 1
ATOM 27897 C CA . PRO D 1 375 ? 32.243 48.074 -8.345 1.00 23.38 375 PRO D CA 1
ATOM 27898 C C . PRO D 1 375 ? 33.387 47.383 -9.066 1.00 27.70 375 PRO D C 1
ATOM 27899 O O . PRO D 1 375 ? 34.533 47.826 -8.924 1.00 25.76 375 PRO D O 1
ATOM 27910 N N . PHE D 1 376 ? 33.133 46.303 -9.801 1.00 22.61 376 PHE D N 1
ATOM 27911 C CA . PHE D 1 376 ? 34.220 45.511 -10.367 1.00 24.30 376 PHE D CA 1
ATOM 27912 C C . PHE D 1 376 ? 35.059 46.332 -11.350 1.00 25.72 376 PHE D C 1
ATOM 27913 O O . PHE D 1 376 ? 36.285 46.421 -11.211 1.00 24.07 376 PHE D O 1
ATOM 27930 N N . THR D 1 377 ? 34.413 46.966 -12.335 1.00 21.45 377 THR D N 1
ATOM 27931 C CA . THR D 1 377 ? 35.121 47.760 -13.337 1.00 21.44 377 THR D CA 1
ATOM 27932 C C . THR D 1 377 ? 34.534 49.156 -13.521 1.00 22.71 377 THR D C 1
ATOM 27933 O O . THR D 1 377 ? 34.957 49.874 -14.438 1.00 25.75 377 THR D O 1
ATOM 27944 N N . GLY D 1 378 ? 33.584 49.565 -12.680 1.00 21.06 378 GLY D N 1
ATOM 27945 C CA . GLY D 1 378 ? 32.895 50.826 -12.911 1.00 25.18 378 GLY D CA 1
ATOM 27946 C C . GLY D 1 378 ? 33.827 52.023 -12.963 1.00 24.15 378 GLY D C 1
ATOM 27947 O O . GLY D 1 378 ? 33.688 52.893 -13.829 1.00 24.13 378 GLY D O 1
ATOM 27951 N N . ALA D 1 379 ? 34.780 52.094 -12.032 1.00 25.69 379 ALA D N 1
ATOM 27952 C CA . ALA D 1 379 ? 35.685 53.238 -11.987 1.00 26.40 379 ALA D CA 1
ATOM 27953 C C . ALA D 1 379 ? 36.619 53.253 -13.187 1.00 28.41 379 ALA D C 1
ATOM 27954 O O . ALA D 1 379 ? 36.890 54.316 -13.759 1.00 24.66 379 ALA D O 1
ATOM 27961 N N . ALA D 1 380 ? 37.133 52.085 -13.573 1.00 22.80 380 ALA D N 1
ATOM 27962 C CA . ALA D 1 380 ? 38.067 52.013 -14.688 1.00 25.49 380 ALA D CA 1
ATOM 27963 C C . ALA D 1 380 ? 37.394 52.341 -16.013 1.00 25.91 380 ALA D C 1
ATOM 27964 O O . ALA D 1 380 ? 38.051 52.852 -16.927 1.00 24.67 380 ALA D O 1
ATOM 27971 N N . MET D 1 381 ? 36.101 52.046 -16.144 1.00 19.34 381 MET D N 1
ATOM 27972 C CA . MET D 1 381 ? 35.408 52.226 -17.416 1.00 18.86 381 MET D CA 1
ATOM 27973 C C . MET D 1 381 ? 34.783 53.605 -17.555 1.00 21.09 381 MET D C 1
ATOM 27974 O O . MET D 1 381 ? 34.759 54.162 -18.659 1.00 21.45 381 MET D O 1
ATOM 27988 N N . ALA D 1 382 ? 34.267 54.156 -16.461 1.00 19.22 382 ALA D N 1
ATOM 27989 C CA . ALA D 1 382 ? 33.453 55.362 -16.506 1.00 24.23 382 ALA D CA 1
ATOM 27990 C C . ALA D 1 382 ? 34.252 56.635 -16.258 1.00 22.24 382 ALA D C 1
ATOM 27991 O O . ALA D 1 382 ? 33.707 57.730 -16.433 1.00 24.09 382 ALA D O 1
ATOM 27998 N N . GLY D 1 383 ? 35.518 56.517 -15.864 1.00 20.69 383 GLY D N 1
ATOM 27999 C CA . GLY D 1 383 ? 36.332 57.662 -15.525 1.00 23.32 383 GLY D CA 1
ATOM 28000 C C . GLY D 1 383 ? 37.015 58.277 -16.732 1.00 20.98 383 GLY D C 1
ATOM 28001 O O . GLY D 1 383 ? 36.718 57.968 -17.888 1.00 18.74 383 GLY D O 1
ATOM 28005 N N . ILE D 1 384 ? 37.965 59.169 -16.436 1.00 22.87 384 ILE D N 1
ATOM 28006 C CA . ILE D 1 384 ? 38.622 59.966 -17.466 1.00 21.81 384 ILE D CA 1
ATOM 28007 C C . ILE D 1 384 ? 39.522 59.083 -18.320 1.00 16.36 384 ILE D C 1
ATOM 28008 O O . ILE D 1 384 ? 40.225 58.197 -17.811 1.00 17.54 384 ILE D O 1
ATOM 28024 N N . LYS D 1 385 ? 39.505 59.324 -19.633 1.00 15.95 385 LYS D N 1
ATOM 28025 C CA . LYS D 1 385 ? 40.307 58.573 -20.589 1.00 15.38 385 LYS D CA 1
ATOM 28026 C C . LYS D 1 385 ? 41.010 59.526 -21.554 1.00 14.92 385 LYS D C 1
ATOM 28027 O O . LYS D 1 385 ? 40.526 60.630 -21.825 1.00 17.63 385 LYS D O 1
ATOM 28046 N N . ALA D 1 386 ? 42.137 59.059 -22.092 1.00 15.28 386 ALA D N 1
ATOM 28047 C CA . ALA D 1 386 ? 43.002 59.890 -22.930 1.00 18.05 386 ALA D CA 1
ATOM 28048 C C . ALA D 1 386 ? 42.288 60.598 -24.073 1.00 20.11 386 ALA D C 1
ATOM 28049 O O . ALA D 1 386 ? 42.660 61.748 -24.370 1.00 17.00 386 ALA D O 1
ATOM 28056 N N . PRO D 1 387 ? 41.318 59.995 -24.770 1.00 18.36 387 PRO D N 1
ATOM 28057 C CA . PRO D 1 387 ? 40.618 60.731 -25.839 1.00 15.10 387 PRO D CA 1
ATOM 28058 C C . PRO D 1 387 ? 39.954 62.025 -25.387 1.00 15.55 387 PRO D C 1
ATOM 28059 O O . PRO D 1 387 ? 39.626 62.859 -26.243 1.00 17.32 387 PRO D O 1
ATOM 28070 N N . ALA D 1 388 ? 39.713 62.214 -24.090 1.00 14.34 388 ALA D N 1
ATOM 28071 C CA . ALA D 1 388 ? 39.179 63.480 -23.601 1.00 17.48 388 ALA D CA 1
ATOM 28072 C C . ALA D 1 388 ? 40.175 64.624 -23.750 1.00 19.90 388 ALA D C 1
ATOM 28073 O O . ALA D 1 388 ? 39.796 65.789 -23.571 1.00 17.83 388 ALA D O 1
ATOM 28080 N N . PHE D 1 389 ? 41.433 64.309 -24.057 1.00 19.14 389 PHE D N 1
ATOM 28081 C CA . PHE D 1 389 ? 42.503 65.292 -24.191 1.00 20.55 389 PHE D CA 1
ATOM 28082 C C . PHE D 1 389 ? 43.076 65.297 -25.600 1.00 18.46 389 PHE D C 1
ATOM 28083 O O . PHE D 1 389 ? 44.230 65.697 -25.801 1.00 16.03 389 PHE D O 1
ATOM 28100 N N . TRP D 1 390 ? 42.303 64.844 -26.582 1.00 13.20 390 TRP D N 1
ATOM 28101 C CA . TRP D 1 390 ? 42.896 64.517 -27.865 1.00 14.51 390 TRP D CA 1
ATOM 28102 C C . TRP D 1 390 ? 43.271 65.792 -28.621 1.00 10.19 390 TRP D C 1
ATOM 28103 O O . TRP D 1 390 ? 42.536 66.782 -28.567 1.00 16.20 390 TRP D O 1
ATOM 28124 N N . PRO D 1 391 ? 44.395 65.793 -29.342 1.00 13.35 391 PRO D N 1
ATOM 28125 C CA . PRO D 1 391 ? 44.864 67.022 -29.996 1.00 13.83 391 PRO D CA 1
ATOM 28126 C C . PRO D 1 391 ? 44.254 67.303 -31.360 1.00 19.77 391 PRO D C 1
ATOM 28127 O O . PRO D 1 391 ? 44.497 68.389 -31.904 1.00 15.38 391 PRO D O 1
ATOM 28138 N N . VAL D 1 392 ? 43.493 66.374 -31.929 1.00 15.92 392 VAL D N 1
ATOM 28139 C CA . VAL D 1 392 ? 42.867 66.593 -33.226 1.00 13.31 392 VAL D CA 1
ATOM 28140 C C . VAL D 1 392 ? 41.399 66.203 -33.154 1.00 21.14 392 VAL D C 1
ATOM 28141 O O . VAL D 1 392 ? 41.020 65.324 -32.363 1.00 17.09 392 VAL D O 1
ATOM 28154 N N . PRO D 1 393 ? 40.554 66.825 -33.967 1.00 18.15 393 PRO D N 1
ATOM 28155 C CA . PRO D 1 393 ? 39.162 66.434 -34.036 1.00 15.47 393 PRO D CA 1
ATOM 28156 C C . PRO D 1 393 ? 38.968 65.356 -35.083 1.00 16.45 393 PRO D C 1
ATOM 28157 O O . PRO D 1 393 ? 39.857 65.116 -35.913 1.00 16.04 393 PRO D O 1
ATOM 28168 N N . PRO D 1 394 ? 37.823 64.687 -35.087 1.00 15.69 394 PRO D N 1
ATOM 28169 C CA . PRO D 1 394 ? 37.538 63.756 -36.183 1.00 16.08 394 PRO D CA 1
ATOM 28170 C C . PRO D 1 394 ? 37.435 64.494 -37.513 1.00 16.31 394 PRO D C 1
ATOM 28171 O O . PRO D 1 394 ? 36.866 65.585 -37.601 1.00 22.48 394 PRO D O 1
ATOM 28182 N N . SER D 1 395 ? 38.002 63.885 -38.551 1.00 14.57 395 SER D N 1
ATOM 28183 C CA . SER D 1 395 ? 37.972 64.479 -39.882 1.00 18.92 395 SER D CA 1
ATOM 28184 C C . SER D 1 395 ? 36.605 64.373 -40.548 1.00 26.55 395 SER D C 1
ATOM 28185 O O . SER D 1 395 ? 36.310 65.163 -41.451 1.00 21.32 395 SER D O 1
ATOM 28193 N N . GLU D 1 396 ? 35.773 63.431 -40.126 1.00 21.06 396 GLU D N 1
ATOM 28194 C CA . GLU D 1 396 ? 34.474 63.191 -40.733 1.00 23.68 396 GLU D CA 1
ATOM 28195 C C . GLU D 1 396 ? 33.448 62.914 -39.650 1.00 19.43 396 GLU D C 1
ATOM 28196 O O . GLU D 1 396 ? 33.797 62.428 -38.568 1.00 20.19 396 GLU D O 1
ATOM 28208 N N . PRO D 1 397 ? 32.167 63.164 -39.926 1.00 20.68 397 PRO D N 1
ATOM 28209 C CA . PRO D 1 397 ? 31.115 62.649 -39.044 1.00 22.17 397 PRO D CA 1
ATOM 28210 C C . PRO D 1 397 ? 31.124 61.127 -38.986 1.00 18.28 397 PRO D C 1
ATOM 28211 O O . PRO D 1 397 ? 31.596 60.437 -39.896 1.00 18.60 397 PRO D O 1
ATOM 28222 N N . VAL D 1 398 ? 30.575 60.610 -37.884 1.00 18.45 398 VAL D N 1
ATOM 28223 C CA A VAL D 1 398 ? 30.414 59.170 -37.732 0.43 19.73 398 VAL D CA 1
ATOM 28224 C CA B VAL D 1 398 ? 30.423 59.170 -37.737 0.57 19.72 398 VAL D CA 1
ATOM 28225 C C . VAL D 1 398 ? 29.490 58.647 -38.817 1.00 19.71 398 VAL D C 1
ATOM 28226 O O . VAL D 1 398 ? 28.525 59.314 -39.214 1.00 18.33 398 VAL D O 1
ATOM 28251 N N . THR D 1 399 ? 29.784 57.445 -39.305 1.00 19.89 399 THR D N 1
ATOM 28252 C CA . THR D 1 399 ? 28.912 56.793 -40.271 1.00 23.42 399 THR D CA 1
ATOM 28253 C C . THR D 1 399 ? 27.513 56.622 -39.692 1.00 21.92 399 THR D C 1
ATOM 28254 O O . THR D 1 399 ? 27.342 56.245 -38.529 1.00 21.91 399 THR D O 1
ATOM 28265 N N . ARG D 1 400 ? 26.507 56.902 -40.513 1.00 23.21 400 ARG D N 1
ATOM 28266 C CA . ARG D 1 400 ? 25.112 56.723 -40.122 1.00 26.94 400 ARG D CA 1
ATOM 28267 C C . ARG D 1 400 ? 24.719 55.305 -40.517 1.00 24.76 400 ARG D C 1
ATOM 28268 O O . ARG D 1 400 ? 24.452 55.024 -41.684 1.00 22.47 400 ARG D O 1
ATOM 28289 N N . LEU D 1 401 ? 24.729 54.395 -39.550 1.00 25.46 401 LEU D N 1
ATOM 28290 C CA . LEU D 1 401 ? 24.305 53.028 -39.804 1.00 24.83 401 LEU D CA 1
ATOM 28291 C C . LEU D 1 401 ? 22.786 52.979 -39.843 1.00 21.13 401 LEU D C 1
ATOM 28292 O O . LEU D 1 401 ? 22.115 53.641 -39.047 1.00 23.44 401 LEU D O 1
ATOM 28308 N N . GLY D 1 402 ? 22.238 52.202 -40.771 1.00 25.32 402 GLY D N 1
ATOM 28309 C CA . GLY D 1 402 ? 20.800 52.103 -40.858 1.00 31.54 402 GLY D CA 1
ATOM 28310 C C . GLY D 1 402 ? 20.269 51.075 -41.835 1.00 30.61 402 GLY D C 1
ATOM 28311 O O . GLY D 1 402 ? 21.015 50.402 -42.555 1.00 22.55 402 GLY D O 1
ATOM 28315 N N . PRO D 1 403 ? 18.937 50.949 -41.875 1.00 27.31 403 PRO D N 1
ATOM 28316 C CA . PRO D 1 403 ? 18.308 49.916 -42.718 1.00 33.06 403 PRO D CA 1
ATOM 28317 C C . PRO D 1 403 ? 18.501 50.134 -44.207 1.00 34.89 403 PRO D C 1
ATOM 28318 O O . PRO D 1 403 ? 18.208 49.217 -44.987 1.00 34.17 403 PRO D O 1
ATOM 28329 N N . ASP D 1 404 ? 18.977 51.305 -44.628 1.00 31.90 404 ASP D N 1
ATOM 28330 C CA . ASP D 1 404 ? 19.353 51.525 -46.018 1.00 33.27 404 ASP D CA 1
ATOM 28331 C C . ASP D 1 404 ? 20.703 50.905 -46.365 1.00 34.94 404 ASP D C 1
ATOM 28332 O O . ASP D 1 404 ? 21.198 51.117 -47.477 1.00 28.79 404 ASP D O 1
ATOM 28341 N N . ASN D 1 405 ? 21.303 50.161 -45.440 1.00 34.79 405 ASN D N 1
ATOM 28342 C CA . ASN D 1 405 ? 22.533 49.441 -45.724 1.00 29.71 405 ASN D CA 1
ATOM 28343 C C . ASN D 1 405 ? 22.379 48.645 -47.021 1.00 31.49 405 ASN D C 1
ATOM 28344 O O . ASN D 1 405 ? 21.424 47.868 -47.152 1.00 31.50 405 ASN D O 1
ATOM 28355 N N . PRO D 1 406 ? 23.283 48.803 -47.990 1.00 29.08 406 PRO D N 1
ATOM 28356 C CA . PRO D 1 406 ? 23.110 48.151 -49.295 1.00 29.01 406 PRO D CA 1
ATOM 28357 C C . PRO D 1 406 ? 23.616 46.720 -49.388 1.00 27.52 406 PRO D C 1
ATOM 28358 O O . PRO D 1 406 ? 23.530 46.131 -50.470 1.00 30.80 406 PRO D O 1
ATOM 28369 N N . ALA D 1 407 ? 24.144 46.141 -48.316 1.00 24.48 407 ALA D N 1
ATOM 28370 C CA . ALA D 1 407 ? 24.610 44.765 -48.389 1.00 26.54 407 ALA D CA 1
ATOM 28371 C C . ALA D 1 407 ? 23.440 43.823 -48.645 1.00 28.92 407 ALA D C 1
ATOM 28372 O O . ALA D 1 407 ? 22.333 44.026 -48.139 1.00 23.17 407 ALA D O 1
ATOM 28379 N N . ASP D 1 408 ? 23.696 42.794 -49.452 1.00 25.58 408 ASP D N 1
ATOM 28380 C CA . ASP D 1 408 ? 22.669 41.799 -49.754 1.00 33.83 408 ASP D CA 1
ATOM 28381 C C . ASP D 1 408 ? 22.161 41.130 -48.484 1.00 31.79 408 ASP D C 1
ATOM 28382 O O . ASP D 1 408 ? 20.950 41.033 -48.257 1.00 34.81 408 ASP D O 1
ATOM 28391 N N . SER D 1 409 ? 23.079 40.652 -47.648 1.00 28.88 409 SER D N 1
ATOM 28392 C CA . SER D 1 409 ? 22.730 39.918 -46.443 1.00 33.01 409 SER D CA 1
ATOM 28393 C C . SER D 1 409 ? 23.853 40.073 -45.431 1.00 28.52 409 SER D C 1
ATOM 28394 O O . SER D 1 409 ? 25.023 40.188 -45.802 1.00 23.93 409 SER D O 1
ATOM 28402 N N . ILE D 1 410 ? 23.487 40.072 -44.152 1.00 25.72 410 ILE D N 1
ATOM 28403 C CA . ILE D 1 410 ? 24.452 40.074 -43.059 1.00 22.88 410 ILE D CA 1
ATOM 28404 C C . ILE D 1 410 ? 23.972 39.095 -42.000 1.00 22.31 410 ILE D C 1
ATOM 28405 O O . ILE D 1 410 ? 22.825 39.178 -41.549 1.00 25.58 410 ILE D O 1
ATOM 28421 N N . LEU D 1 411 ? 24.847 38.180 -41.593 1.00 22.01 411 LEU D N 1
ATOM 28422 C CA . LEU D 1 411 ? 24.547 37.239 -40.521 1.00 27.18 411 LEU D CA 1
ATOM 28423 C C . LEU D 1 411 ? 25.272 37.658 -39.248 1.00 18.96 411 LEU D C 1
ATOM 28424 O O . LEU D 1 411 ? 26.504 37.716 -39.223 1.00 22.14 411 LEU D O 1
ATOM 28440 N N . LEU D 1 412 ? 24.507 37.911 -38.191 1.00 23.48 412 LEU D N 1
ATOM 28441 C CA . LEU D 1 412 ? 25.050 38.270 -36.888 1.00 22.96 412 LEU D CA 1
ATOM 28442 C C . LEU D 1 412 ? 25.074 37.033 -35.995 1.00 25.42 412 LEU D C 1
ATOM 28443 O O . LEU D 1 412 ? 24.085 36.296 -35.926 1.00 23.39 412 LEU D O 1
ATOM 28459 N N . VAL D 1 413 ? 26.205 36.809 -35.326 1.00 18.43 413 VAL D N 1
ATOM 28460 C CA . VAL D 1 413 ? 26.406 35.680 -34.422 1.00 23.66 413 VAL D CA 1
ATOM 28461 C C . VAL D 1 413 ? 26.753 36.235 -33.048 1.00 25.68 413 VAL D C 1
ATOM 28462 O O . VAL D 1 413 ? 27.661 37.063 -32.928 1.00 21.27 413 VAL D O 1
ATOM 28475 N N . GLN D 1 414 ? 26.063 35.758 -32.014 1.00 22.05 414 GLN D N 1
ATOM 28476 C CA . GLN D 1 414 ? 26.240 36.319 -30.680 1.00 20.28 414 GLN D CA 1
ATOM 28477 C C . GLN D 1 414 ? 26.019 35.253 -29.616 1.00 25.10 414 GLN D C 1
ATOM 28478 O O . GLN D 1 414 ? 24.997 34.560 -29.636 1.00 22.77 414 GLN D O 1
ATOM 28492 N N . ALA D 1 415 ? 26.968 35.139 -28.686 1.00 21.98 415 ALA D N 1
ATOM 28493 C CA . ALA D 1 415 ? 26.769 34.347 -27.477 1.00 19.40 415 ALA D CA 1
ATOM 28494 C C . ALA D 1 415 ? 25.885 35.116 -26.502 1.00 30.05 415 ALA D C 1
ATOM 28495 O O . ALA D 1 415 ? 26.113 36.304 -26.248 1.00 23.78 415 ALA D O 1
ATOM 28502 N N . ALA D 1 416 ? 24.875 34.435 -25.951 1.00 24.63 416 ALA D N 1
ATOM 28503 C CA . ALA D 1 416 ? 23.837 35.128 -25.194 1.00 27.25 416 ALA D CA 1
ATOM 28504 C C . ALA D 1 416 ? 24.389 35.818 -23.954 1.00 22.23 416 ALA D C 1
ATOM 28505 O O . ALA D 1 416 ? 23.813 36.809 -23.496 1.00 25.09 416 ALA D O 1
ATOM 28512 N N . ASP D 1 417 ? 25.482 35.305 -23.385 1.00 24.93 417 ASP D N 1
ATOM 28513 C CA . ASP D 1 417 ? 26.011 35.819 -22.126 1.00 28.20 417 ASP D CA 1
ATOM 28514 C C . ASP D 1 417 ? 27.410 36.411 -22.275 1.00 23.24 417 ASP D C 1
ATOM 28515 O O . ASP D 1 417 ? 28.112 36.574 -21.273 1.00 24.74 417 ASP D O 1
ATOM 28524 N N . ASP D 1 418 ? 27.837 36.723 -23.498 1.00 25.07 418 ASP D N 1
ATOM 28525 C CA . ASP D 1 418 ? 29.131 37.365 -23.691 1.00 26.50 418 ASP D CA 1
ATOM 28526 C C . ASP D 1 418 ? 29.202 38.658 -22.888 1.00 21.65 418 ASP D C 1
ATOM 28527 O O . ASP D 1 418 ? 28.194 39.329 -22.655 1.00 21.88 418 ASP D O 1
ATOM 28536 N N . MET D 1 419 ? 30.419 39.005 -22.473 1.00 23.44 419 MET D N 1
ATOM 28537 C CA . MET D 1 419 ? 30.661 40.126 -21.570 1.00 20.87 419 MET D CA 1
ATOM 28538 C C . MET D 1 419 ? 30.909 41.436 -22.317 1.00 21.46 419 MET D C 1
ATOM 28539 O O . MET D 1 419 ? 30.124 42.384 -22.200 1.00 21.06 419 MET D O 1
ATOM 28553 N N . SER D 1 420 ? 32.009 41.504 -23.076 1.00 20.37 420 SER D N 1
ATOM 28554 C CA . SER D 1 420 ? 32.461 42.779 -23.624 1.00 23.74 420 SER D CA 1
ATOM 28555 C C . SER D 1 420 ? 31.606 43.228 -24.798 1.00 28.78 420 SER D C 1
ATOM 28556 O O . SER D 1 420 ? 31.444 44.434 -25.011 1.00 21.30 420 SER D O 1
ATOM 28564 N N . THR D 1 421 ? 31.064 42.286 -25.565 1.00 18.25 421 THR D N 1
ATOM 28565 C CA . THR D 1 421 ? 30.052 42.578 -26.581 1.00 24.23 421 THR D CA 1
ATOM 28566 C C . THR D 1 421 ? 28.783 41.831 -26.189 1.00 23.97 421 THR D C 1
ATOM 28567 O O . THR D 1 421 ? 28.660 40.625 -26.468 1.00 23.87 421 THR D O 1
ATOM 28578 N N . PRO D 1 422 ? 27.829 42.481 -25.527 1.00 22.89 422 PRO D N 1
ATOM 28579 C CA . PRO D 1 422 ? 26.689 41.766 -24.946 1.00 26.39 422 PRO D CA 1
ATOM 28580 C C . PRO D 1 422 ? 25.552 41.557 -25.940 1.00 26.80 422 PRO D C 1
ATOM 28581 O O . PRO D 1 422 ? 25.498 42.170 -27.006 1.00 22.89 422 PRO D O 1
ATOM 28592 N N . LEU D 1 423 ? 24.620 40.684 -25.548 1.00 22.89 423 LEU D N 1
ATOM 28593 C CA . LEU D 1 423 ? 23.501 40.356 -26.423 1.00 26.47 423 LEU D CA 1
ATOM 28594 C C . LEU D 1 423 ? 22.714 41.604 -26.810 1.00 22.96 423 LEU D C 1
ATOM 28595 O O . LEU D 1 423 ? 22.276 41.739 -27.959 1.00 22.50 423 LEU D O 1
ATOM 28611 N N . ALA D 1 424 ? 22.514 42.524 -25.862 1.00 21.26 424 ALA D N 1
ATOM 28612 C CA . ALA D 1 424 ? 21.795 43.756 -26.163 1.00 23.46 424 ALA D CA 1
ATOM 28613 C C . ALA D 1 424 ? 22.464 44.528 -27.293 1.00 23.36 424 ALA D C 1
ATOM 28614 O O . ALA D 1 424 ? 21.780 45.171 -28.100 1.00 22.39 424 ALA D O 1
ATOM 28621 N N . ALA D 1 425 ? 23.795 44.478 -27.364 1.00 26.78 425 ALA D N 1
ATOM 28622 C CA . ALA D 1 425 ? 24.509 45.156 -28.440 1.00 23.22 425 ALA D CA 1
ATOM 28623 C C . ALA D 1 425 ? 24.190 44.517 -29.786 1.00 27.37 425 ALA D C 1
ATOM 28624 O O . ALA D 1 425 ? 23.945 45.221 -30.775 1.00 21.64 425 ALA D O 1
ATOM 28631 N N . ALA D 1 426 ? 24.163 43.183 -29.835 1.00 24.26 426 ALA D N 1
ATOM 28632 C CA . ALA D 1 426 ? 23.809 42.486 -31.071 1.00 22.79 426 ALA D CA 1
ATOM 28633 C C . ALA D 1 426 ? 22.360 42.751 -31.472 1.00 27.21 426 ALA D C 1
ATOM 28634 O O . ALA D 1 426 ? 22.063 42.924 -32.662 1.00 24.99 426 ALA D O 1
ATOM 28641 N N . ARG D 1 427 ? 21.438 42.779 -30.503 1.00 23.60 427 ARG D N 1
ATOM 28642 C CA . ARG D 1 427 ? 20.042 43.063 -30.827 1.00 28.74 427 ARG D CA 1
ATOM 28643 C C . ARG D 1 427 ? 19.887 44.472 -31.389 1.00 27.03 427 ARG D C 1
ATOM 28644 O O . ARG D 1 427 ? 19.069 44.708 -32.287 1.00 24.88 427 ARG D O 1
ATOM 28665 N N . ARG D 1 428 ? 20.669 45.424 -30.878 1.00 25.57 428 ARG D N 1
ATOM 28666 C CA . ARG D 1 428 ? 20.607 46.783 -31.404 1.00 25.80 428 ARG D CA 1
ATOM 28667 C C . ARG D 1 428 ? 21.175 46.854 -32.821 1.00 21.69 428 ARG D C 1
ATOM 28668 O O . ARG D 1 428 ? 20.626 47.556 -33.677 1.00 23.02 428 ARG D O 1
ATOM 28689 N N . MET D 1 429 ? 22.274 46.139 -33.091 1.00 22.17 429 MET D N 1
ATOM 28690 C CA . MET D 1 429 ? 22.801 46.092 -34.455 1.00 20.72 429 MET D CA 1
ATOM 28691 C C . MET D 1 429 ? 21.792 45.456 -35.397 1.00 24.74 429 MET D C 1
ATOM 28692 O O . MET D 1 429 ? 21.672 45.854 -36.561 1.00 21.67 429 MET D O 1
ATOM 28706 N N . ARG D 1 430 ? 21.059 44.461 -34.905 1.00 28.23 430 ARG D N 1
ATOM 28707 C CA . ARG D 1 430 ? 19.998 43.840 -35.689 1.00 29.53 430 ARG D CA 1
ATOM 28708 C C . ARG D 1 430 ? 18.890 44.839 -36.015 1.00 18.88 430 ARG D C 1
ATOM 28709 O O . ARG D 1 430 ? 18.428 44.917 -37.159 1.00 29.66 430 ARG D O 1
ATOM 28730 N N . GLU D 1 431 ? 18.438 45.600 -35.011 1.00 22.67 431 GLU D N 1
ATOM 28731 C CA . GLU D 1 431 ? 17.428 46.632 -35.238 1.00 26.40 431 GLU D CA 1
ATOM 28732 C C . GLU D 1 431 ? 17.883 47.636 -36.286 1.00 31.66 431 GLU D C 1
ATOM 28733 O O . GLU D 1 431 ? 17.110 48.024 -37.170 1.00 29.99 431 GLU D O 1
ATOM 28745 N N . VAL D 1 432 ? 19.133 48.085 -36.183 1.00 29.45 432 VAL D N 1
ATOM 28746 C CA . VAL D 1 432 ? 19.600 49.215 -36.980 1.00 28.07 432 VAL D CA 1
ATOM 28747 C C . VAL D 1 432 ? 19.810 48.804 -38.433 1.00 24.41 432 VAL D C 1
ATOM 28748 O O . VAL D 1 432 ? 19.460 49.550 -39.356 1.00 29.04 432 VAL D O 1
ATOM 28761 N N . LEU D 1 433 ? 20.377 47.618 -38.666 1.00 25.81 433 LEU D N 1
ATOM 28762 C CA . LEU D 1 433 ? 20.584 47.152 -40.032 1.00 25.74 433 LEU D CA 1
ATOM 28763 C C . LEU D 1 433 ? 19.292 46.687 -40.700 1.00 33.69 433 LEU D C 1
ATOM 28764 O O . LEU D 1 433 ? 19.216 46.683 -41.934 1.00 32.64 433 LEU D O 1
ATOM 28780 N N . GLY D 1 434 ? 18.281 46.301 -39.922 1.00 29.86 434 GLY D N 1
ATOM 28781 C CA . GLY D 1 434 ? 16.984 45.956 -40.480 1.00 34.50 434 GLY D CA 1
ATOM 28782 C C . GLY D 1 434 ? 16.969 44.595 -41.159 1.00 29.89 434 GLY D C 1
ATOM 28783 O O . GLY D 1 434 ? 17.787 43.714 -40.877 1.00 28.64 434 GLY D O 1
ATOM 28787 N N . ASP D 1 435 ? 16.014 44.436 -42.086 1.00 29.84 435 ASP D N 1
ATOM 28788 C CA . ASP D 1 435 ? 15.777 43.156 -42.754 1.00 38.17 435 ASP D CA 1
ATOM 28789 C C . ASP D 1 435 ? 16.992 42.641 -43.508 1.00 34.49 435 ASP D C 1
ATOM 28790 O O . ASP D 1 435 ? 16.985 41.484 -43.943 1.00 34.93 435 ASP D O 1
ATOM 28799 N N . THR D 1 436 ? 18.016 43.471 -43.700 1.00 35.76 436 THR D N 1
ATOM 28800 C CA . THR D 1 436 ? 19.257 42.994 -44.294 1.00 30.65 436 THR D CA 1
ATOM 28801 C C . THR D 1 436 ? 19.875 41.885 -43.457 1.00 30.13 436 THR D C 1
ATOM 28802 O O . THR D 1 436 ? 20.482 40.953 -44.001 1.00 26.63 436 THR D O 1
ATOM 28813 N N . SER D 1 437 ? 19.703 41.952 -42.143 1.00 28.62 437 SER D N 1
ATOM 28814 C CA . SER D 1 437 ? 20.467 41.144 -41.208 1.00 29.03 437 SER D CA 1
ATOM 28815 C C . SER D 1 437 ? 19.593 40.088 -40.541 1.00 28.07 437 SER D C 1
ATOM 28816 O O . SER D 1 437 ? 18.367 40.207 -40.480 1.00 25.63 437 SER D O 1
ATOM 28824 N N . ARG D 1 438 ? 20.261 39.055 -40.029 1.00 23.07 438 ARG D N 1
ATOM 28825 C CA . ARG D 1 438 ? 19.658 38.042 -39.173 1.00 36.09 438 ARG D CA 1
ATOM 28826 C C . ARG D 1 438 ? 20.575 37.791 -37.986 1.00 30.47 438 ARG D C 1
ATOM 28827 O O . ARG D 1 438 ? 21.801 37.817 -38.121 1.00 30.18 438 ARG D O 1
ATOM 28848 N N . LEU D 1 439 ? 19.980 37.513 -36.828 1.00 29.60 439 LEU D N 1
ATOM 28849 C CA . LEU D 1 439 ? 20.740 37.279 -35.606 1.00 22.21 439 LEU D CA 1
ATOM 28850 C C . LEU D 1 439 ? 20.603 35.829 -35.157 1.00 28.48 439 LEU D C 1
ATOM 28851 O O . LEU D 1 439 ? 19.496 35.373 -34.849 1.00 27.37 439 LEU D O 1
ATOM 28867 N N . LEU D 1 440 ? 21.733 35.122 -35.111 1.00 24.60 440 LEU D N 1
ATOM 28868 C CA . LEU D 1 440 ? 21.850 33.846 -34.412 1.00 29.77 440 LEU D CA 1
ATOM 28869 C C . LEU D 1 440 ? 22.338 34.090 -32.988 1.00 29.44 440 LEU D C 1
ATOM 28870 O O . LEU D 1 440 ? 23.402 34.684 -32.788 1.00 24.38 440 LEU D O 1
ATOM 28886 N N . THR D 1 441 ? 21.582 33.601 -32.007 1.00 25.45 441 THR D N 1
ATOM 28887 C CA . THR D 1 441 ? 21.975 33.636 -30.604 1.00 26.78 441 THR D CA 1
ATOM 28888 C C . THR D 1 441 ? 22.339 32.229 -30.142 1.00 34.23 441 THR D C 1
ATOM 28889 O O . THR D 1 441 ? 21.536 31.300 -30.288 1.00 32.40 441 THR D O 1
ATOM 28900 N N . VAL D 1 442 ? 23.537 32.072 -29.581 1.00 27.95 442 VAL D N 1
ATOM 28901 C CA . VAL D 1 442 ? 23.975 30.807 -28.995 1.00 28.78 442 VAL D CA 1
ATOM 28902 C C . VAL D 1 442 ? 23.697 30.881 -27.498 1.00 34.84 442 VAL D C 1
ATOM 28903 O O . VAL D 1 442 ? 24.288 31.697 -26.781 1.00 24.92 442 VAL D O 1
ATOM 28916 N N . ALA D 1 443 ? 22.796 30.022 -27.025 1.00 28.52 443 ALA D N 1
ATOM 28917 C CA . ALA D 1 443 ? 22.311 30.078 -25.655 1.00 29.94 443 ALA D CA 1
ATOM 28918 C C . ALA D 1 443 ? 23.351 29.565 -24.661 1.00 23.28 443 ALA D C 1
ATOM 28919 O O . ALA D 1 443 ? 24.272 28.818 -25.007 1.00 28.11 443 ALA D O 1
ATOM 28926 N N . ASP D 1 444 ? 23.184 29.985 -23.403 1.00 31.22 444 ASP D N 1
ATOM 28927 C CA . ASP D 1 444 ? 23.913 29.416 -22.270 1.00 28.18 444 ASP D CA 1
ATOM 28928 C C . ASP D 1 444 ? 25.419 29.428 -22.521 1.00 38.03 444 ASP D C 1
ATOM 28929 O O . ASP D 1 444 ? 26.120 28.433 -22.323 1.00 30.99 444 ASP D O 1
ATOM 28938 N N . THR D 1 445 ? 25.920 30.582 -22.956 1.00 29.67 445 THR D N 1
ATOM 28939 C CA . THR D 1 445 ? 27.293 30.677 -23.431 1.00 27.21 445 THR D CA 1
ATOM 28940 C C . THR D 1 445 ? 27.815 32.076 -23.148 1.00 30.39 445 THR D C 1
ATOM 28941 O O . THR D 1 445 ? 27.263 33.059 -23.650 1.00 29.11 445 THR D O 1
ATOM 28952 N N . ALA D 1 446 ? 28.865 32.159 -22.338 1.00 30.91 446 ALA D N 1
ATOM 28953 C CA . ALA D 1 446 ? 29.578 33.407 -22.077 1.00 26.05 446 ALA D CA 1
ATOM 28954 C C . ALA D 1 446 ? 30.948 33.257 -22.729 1.00 23.17 446 ALA D C 1
ATOM 28955 O O . ALA D 1 446 ? 31.914 32.841 -22.091 1.00 29.52 446 ALA D O 1
ATOM 28962 N N . HIS D 1 447 ? 31.022 33.593 -24.015 1.00 24.22 447 HIS D N 1
ATOM 28963 C CA . HIS D 1 447 ? 32.235 33.404 -24.797 1.00 24.68 447 HIS D CA 1
ATOM 28964 C C . HIS D 1 447 ? 32.331 34.502 -25.842 1.00 22.27 447 HIS D C 1
ATOM 28965 O O . HIS D 1 447 ? 31.330 34.861 -26.464 1.00 18.64 447 HIS D O 1
ATOM 28979 N N . HIS D 1 448 ? 33.545 35.001 -26.048 1.00 20.42 448 HIS D N 1
ATOM 28980 C CA . HIS D 1 448 ? 33.819 36.049 -27.019 1.00 24.17 448 HIS D CA 1
ATOM 28981 C C . HIS D 1 448 ? 34.391 35.405 -28.278 1.00 19.85 448 HIS D C 1
ATOM 28982 O O . HIS D 1 448 ? 35.422 34.730 -28.214 1.00 24.30 448 HIS D O 1
ATOM 28997 N N . ARG D 1 449 ? 33.724 35.621 -29.415 1.00 18.84 449 ARG D N 1
ATOM 28998 C CA . ARG D 1 449 ? 34.109 35.042 -30.701 1.00 19.59 449 ARG D CA 1
ATOM 28999 C C . ARG D 1 449 ? 33.634 33.592 -30.787 1.00 24.30 449 ARG D C 1
ATOM 29000 O O . ARG D 1 449 ? 34.403 32.656 -30.544 1.00 28.53 449 ARG D O 1
ATOM 29021 N N . VAL D 1 450 ? 32.371 33.406 -31.165 1.00 27.61 450 VAL D N 1
ATOM 29022 C CA . VAL D 1 450 ? 31.739 32.091 -31.098 1.00 24.77 450 VAL D CA 1
ATOM 29023 C C . VAL D 1 450 ? 32.186 31.206 -32.257 1.00 26.42 450 VAL D C 1
ATOM 29024 O O . VAL D 1 450 ? 32.668 30.087 -32.048 1.00 26.23 450 VAL D O 1
ATOM 29037 N N . PHE D 1 451 ? 32.035 31.691 -33.508 1.00 26.99 451 PHE D N 1
ATOM 29038 C CA . PHE D 1 451 ? 32.434 30.910 -34.675 1.00 24.43 451 PHE D CA 1
ATOM 29039 C C . PHE D 1 451 ? 33.840 31.298 -35.113 1.00 28.49 451 PHE D C 1
ATOM 29040 O O . PHE D 1 451 ? 34.099 32.491 -35.316 1.00 23.94 451 PHE D O 1
ATOM 29057 N N . PRO D 1 452 ? 34.766 30.338 -35.310 1.00 25.41 452 PRO D N 1
ATOM 29058 C CA . PRO D 1 452 ? 34.666 28.894 -35.069 1.00 26.45 452 PRO D CA 1
ATOM 29059 C C . PRO D 1 452 ? 35.185 28.453 -33.699 1.00 32.67 452 PRO D C 1
ATOM 29060 O O . PRO D 1 452 ? 35.215 27.256 -33.413 1.00 32.70 452 PRO D O 1
ATOM 29071 N N . PHE D 1 453 ? 35.578 29.408 -32.857 1.00 29.48 453 PHE D N 1
ATOM 29072 C CA . PHE D 1 453 ? 36.512 29.099 -31.776 1.00 29.53 453 PHE D CA 1
ATOM 29073 C C . PHE D 1 453 ? 35.872 28.256 -30.679 1.00 26.65 453 PHE D C 1
ATOM 29074 O O . PHE D 1 453 ? 36.537 27.392 -30.095 1.00 28.83 453 PHE D O 1
ATOM 29091 N N . TYR D 1 454 ? 34.597 28.494 -30.375 1.00 21.32 454 TYR D N 1
ATOM 29092 C CA . TYR D 1 454 ? 33.920 27.771 -29.305 1.00 26.45 454 TYR D CA 1
ATOM 29093 C C . TYR D 1 454 ? 33.533 26.357 -29.707 1.00 30.96 454 TYR D C 1
ATOM 29094 O O . TYR D 1 454 ? 33.171 25.564 -28.833 1.00 30.87 454 TYR D O 1
ATOM 29112 N N . GLY D 1 455 ? 33.594 26.028 -30.994 1.00 36.07 455 GLY D N 1
ATOM 29113 C CA . GLY D 1 455 ? 33.142 24.726 -31.462 1.00 33.59 455 GLY D CA 1
ATOM 29114 C C . GLY D 1 455 ? 31.705 24.420 -31.098 1.00 33.37 455 GLY D C 1
ATOM 29115 O O . GLY D 1 455 ? 31.393 23.287 -30.715 1.00 32.16 455 GLY D O 1
ATOM 29119 N N . ASN D 1 456 ? 30.823 25.409 -31.187 1.00 31.44 456 ASN D N 1
ATOM 29120 C CA . ASN D 1 456 ? 29.402 25.168 -30.969 1.00 31.95 456 ASN D CA 1
ATOM 29121 C C . ASN D 1 456 ? 28.823 24.528 -32.224 1.00 38.96 456 ASN D C 1
ATOM 29122 O O . ASN D 1 456 ? 28.809 25.171 -33.278 1.00 31.35 456 ASN D O 1
ATOM 29133 N N . PRO D 1 457 ? 28.348 23.280 -32.167 1.00 45.48 457 PRO D N 1
ATOM 29134 C CA . PRO D 1 457 ? 27.941 22.615 -33.417 1.00 35.87 457 PRO D CA 1
ATOM 29135 C C . PRO D 1 457 ? 26.839 23.353 -34.158 1.00 26.64 457 PRO D C 1
ATOM 29136 O O . PRO D 1 457 ? 26.871 23.428 -35.391 1.00 35.17 457 PRO D O 1
ATOM 29147 N N . GLY D 1 458 ? 25.876 23.927 -33.436 1.00 30.30 458 GLY D N 1
ATOM 29148 C CA . GLY D 1 458 ? 24.758 24.583 -34.095 1.00 31.47 458 GLY D CA 1
ATOM 29149 C C . GLY D 1 458 ? 25.152 25.873 -34.789 1.00 35.64 458 GLY D C 1
ATOM 29150 O O . GLY D 1 458 ? 24.618 26.204 -35.850 1.00 34.79 458 GLY D O 1
ATOM 29154 N N . ALA D 1 459 ? 26.080 26.627 -34.198 1.00 35.90 459 ALA D N 1
ATOM 29155 C CA . ALA D 1 459 ? 26.583 27.822 -34.870 1.00 38.28 459 ALA D CA 1
ATOM 29156 C C . ALA D 1 459 ? 27.550 27.463 -35.992 1.00 30.35 459 ALA D C 1
ATOM 29157 O O . ALA D 1 459 ? 27.538 28.097 -37.051 1.00 32.13 459 ALA D O 1
ATOM 29164 N N . ASP D 1 460 ? 28.393 26.451 -35.781 1.00 32.01 460 ASP D N 1
ATOM 29165 C CA . ASP D 1 460 ? 29.306 26.028 -36.836 1.00 31.63 460 ASP D CA 1
ATOM 29166 C C . ASP D 1 460 ? 28.548 25.545 -38.063 1.00 38.36 460 ASP D C 1
ATOM 29167 O O . ASP D 1 460 ? 29.006 25.742 -39.196 1.00 37.31 460 ASP D O 1
ATOM 29176 N N . GLU D 1 461 ? 27.388 24.920 -37.861 1.00 35.03 461 GLU D N 1
ATOM 29177 C CA . GLU D 1 461 ? 26.596 24.418 -38.978 1.00 38.97 461 GLU D CA 1
ATOM 29178 C C . GLU D 1 461 ? 25.856 25.544 -39.686 1.00 31.57 461 GLU D C 1
ATOM 29179 O O . GLU D 1 461 ? 25.827 25.594 -40.921 1.00 34.54 461 GLU D O 1
ATOM 29191 N N . LEU D 1 462 ? 25.250 26.447 -38.920 1.00 29.24 462 LEU D N 1
ATOM 29192 C CA . LEU D 1 462 ? 24.454 27.510 -39.518 1.00 33.40 462 LEU D CA 1
ATOM 29193 C C . LEU D 1 462 ? 25.339 28.516 -40.248 1.00 33.32 462 LEU D C 1
ATOM 29194 O O . LEU D 1 462 ? 24.995 28.967 -41.346 1.00 27.82 462 LEU D O 1
ATOM 29210 N N . VAL D 1 463 ? 26.488 28.869 -39.667 1.00 32.70 463 VAL D N 1
ATOM 29211 C CA . VAL D 1 463 ? 27.375 29.825 -40.325 1.00 32.67 463 VAL D CA 1
ATOM 29212 C C . VAL D 1 463 ? 28.004 29.192 -41.558 1.00 32.79 463 VAL D C 1
ATOM 29213 O O . VAL D 1 463 ? 28.108 29.827 -42.615 1.00 34.66 463 VAL D O 1
ATOM 29226 N N . THR D 1 464 ? 28.441 27.934 -41.442 1.00 33.49 464 THR D N 1
ATOM 29227 C CA . THR D 1 464 ? 29.008 27.237 -42.589 1.00 30.77 464 THR D CA 1
ATOM 29228 C C . THR D 1 464 ? 28.012 27.171 -43.741 1.00 32.26 464 THR D C 1
ATOM 29229 O O . THR D 1 464 ? 28.377 27.393 -44.902 1.00 36.73 464 THR D O 1
ATOM 29240 N N . ALA D 1 465 ? 26.746 26.869 -43.444 1.00 33.65 465 ALA D N 1
ATOM 29241 C CA . ALA D 1 465 ? 25.737 26.818 -44.497 1.00 35.95 465 ALA D CA 1
ATOM 29242 C C . ALA D 1 465 ? 25.591 28.165 -45.192 1.00 38.16 465 ALA D C 1
ATOM 29243 O O . ALA D 1 465 ? 25.330 28.222 -46.399 1.00 34.52 465 ALA D O 1
ATOM 29250 N N . TYR D 1 466 ? 25.745 29.259 -44.446 1.00 35.71 466 TYR D N 1
ATOM 29251 C CA . TYR D 1 466 ? 25.649 30.584 -45.045 1.00 36.05 466 TYR D CA 1
ATOM 29252 C C . TYR D 1 466 ? 26.859 30.870 -45.924 1.00 34.32 466 TYR D C 1
ATOM 29253 O O . TYR D 1 466 ? 26.717 31.314 -47.069 1.00 33.33 466 TYR D O 1
ATOM 29271 N N . LEU D 1 467 ? 28.060 30.591 -45.416 1.00 30.60 467 LEU D N 1
ATOM 29272 C CA . LEU D 1 467 ? 29.270 30.923 -46.159 1.00 33.77 467 LEU D CA 1
ATOM 29273 C C . LEU D 1 467 ? 29.415 30.069 -47.413 1.00 38.61 467 LEU D C 1
ATOM 29274 O O . LEU D 1 467 ? 29.827 30.568 -48.466 1.00 31.70 467 LEU D O 1
ATOM 29290 N N . VAL D 1 468 ? 29.097 28.783 -47.318 1.00 38.87 468 VAL D N 1
ATOM 29291 C CA . VAL D 1 468 ? 29.312 27.863 -48.432 1.00 41.11 468 VAL D CA 1
ATOM 29292 C C . VAL D 1 468 ? 28.115 27.838 -49.377 1.00 43.41 468 VAL D C 1
ATOM 29293 O O . VAL D 1 468 ? 28.270 27.955 -50.596 1.00 39.83 468 VAL D O 1
ATOM 29306 N N . ASP D 1 469 ? 26.906 27.699 -48.830 1.00 39.47 469 ASP D N 1
ATOM 29307 C CA . ASP D 1 469 ? 25.716 27.451 -49.629 1.00 39.74 469 ASP D CA 1
ATOM 29308 C C . ASP D 1 469 ? 24.809 28.662 -49.782 1.00 41.85 469 ASP D C 1
ATOM 29309 O O . ASP D 1 469 ? 23.859 28.602 -50.569 1.00 49.97 469 ASP D O 1
ATOM 29318 N N . GLY D 1 470 ? 25.067 29.751 -49.063 1.00 39.63 470 GLY D N 1
ATOM 29319 C CA . GLY D 1 470 ? 24.194 30.903 -49.112 1.00 33.02 470 GLY D CA 1
ATOM 29320 C C . GLY D 1 470 ? 22.936 30.785 -48.282 1.00 35.75 470 GLY D C 1
ATOM 29321 O O . GLY D 1 470 ? 22.025 31.605 -48.450 1.00 33.90 470 GLY D O 1
ATOM 29325 N N . GLU D 1 471 ? 22.857 29.800 -47.390 1.00 37.40 471 GLU D N 1
ATOM 29326 C CA . GLU D 1 471 ? 21.646 29.543 -46.615 1.00 39.46 471 GLU D CA 1
ATOM 29327 C C . GLU D 1 471 ? 21.512 30.584 -45.509 1.00 32.83 471 GLU D C 1
ATOM 29328 O O . GLU D 1 471 ? 22.271 30.564 -44.535 1.00 33.63 471 GLU D O 1
ATOM 29340 N N . LEU D 1 472 ? 20.536 31.480 -45.645 1.00 37.34 472 LEU D N 1
ATOM 29341 C CA . LEU D 1 472 ? 20.243 32.482 -44.633 1.00 39.96 472 LEU D CA 1
ATO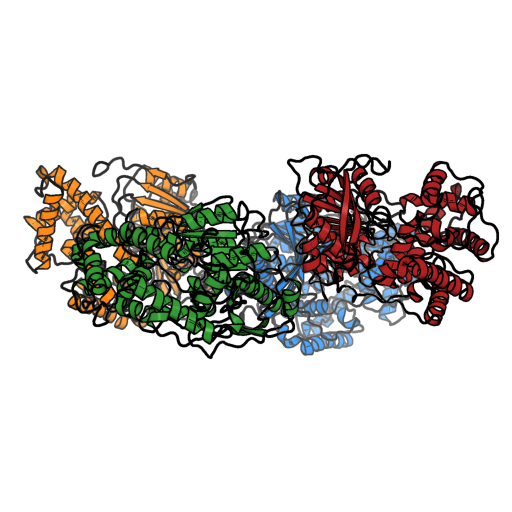M 29342 C C . LEU D 1 472 ? 18.932 32.141 -43.942 1.00 41.10 472 LEU D C 1
ATOM 29343 O O . LEU D 1 472 ? 17.931 31.897 -44.631 1.00 41.23 472 LEU D O 1
ATOM 29359 N N . PRO D 1 473 ? 18.884 32.101 -42.608 1.00 43.15 473 PRO D N 1
ATOM 29360 C CA . PRO D 1 473 ? 17.593 31.921 -41.934 1.00 35.67 473 PRO D CA 1
ATOM 29361 C C . PRO D 1 473 ? 16.608 32.999 -42.348 1.00 35.13 473 PRO D C 1
ATOM 29362 O O . PRO D 1 473 ? 16.976 34.152 -42.582 1.00 30.37 473 PRO D O 1
ATOM 29373 N N . ALA D 1 474 ? 15.337 32.611 -42.437 1.00 29.46 474 ALA D N 1
ATOM 29374 C CA . ALA D 1 474 ? 14.290 33.572 -42.751 1.00 28.48 474 ALA D CA 1
ATOM 29375 C C . ALA D 1 474 ? 13.988 34.505 -41.587 1.00 30.18 474 ALA D C 1
ATOM 29376 O O . ALA D 1 474 ? 13.309 35.515 -41.790 1.00 24.87 474 ALA D O 1
ATOM 29383 N N . ALA D 1 475 ? 14.471 34.196 -40.387 1.00 23.58 475 ALA D N 1
ATOM 29384 C CA . ALA D 1 475 ? 14.290 35.053 -39.222 1.00 27.40 475 ALA D CA 1
ATOM 29385 C C . ALA D 1 475 ? 15.422 34.773 -38.241 1.00 22.18 475 ALA D C 1
ATOM 29386 O O . ALA D 1 475 ? 16.347 34.011 -38.535 1.00 26.69 475 ALA D O 1
ATOM 29393 N N . ASP D 1 476 ? 15.350 35.390 -37.065 1.00 31.81 476 ASP D N 1
ATOM 29394 C CA . ASP D 1 476 ? 16.365 35.164 -36.049 1.00 25.22 476 ASP D CA 1
ATOM 29395 C C . ASP D 1 476 ? 16.255 33.743 -35.506 1.00 33.86 476 ASP D C 1
ATOM 29396 O O . ASP D 1 476 ? 15.185 33.131 -35.514 1.00 30.82 476 ASP D O 1
ATOM 29405 N N . VAL D 1 477 ? 17.379 33.211 -35.044 1.00 29.52 477 VAL D N 1
ATOM 29406 C CA . VAL D 1 477 ? 17.464 31.812 -34.648 1.00 33.22 477 VAL D CA 1
ATOM 29407 C C . VAL D 1 477 ? 18.273 31.713 -33.364 1.00 35.13 477 VAL D C 1
ATOM 29408 O O . VAL D 1 477 ? 19.228 32.469 -33.164 1.00 25.52 477 VAL D O 1
ATOM 29421 N N . THR D 1 478 ? 17.882 30.791 -32.486 1.00 32.62 478 THR D N 1
ATOM 29422 C CA . THR D 1 478 ? 18.695 30.415 -31.338 1.00 30.39 478 THR D CA 1
ATOM 29423 C C . THR D 1 478 ? 19.178 28.981 -31.505 1.00 37.37 478 THR D C 1
ATOM 29424 O O . THR D 1 478 ? 18.463 28.135 -32.055 1.00 39.47 478 THR D O 1
ATOM 29435 N N . ARG D 1 479 ? 20.398 28.719 -31.036 1.00 30.94 479 ARG D N 1
ATOM 29436 C CA . ARG D 1 479 ? 20.950 27.380 -30.965 1.00 31.23 479 ARG D CA 1
ATOM 29437 C C . ARG D 1 479 ? 21.451 27.111 -29.551 1.00 39.49 479 ARG D C 1
ATOM 29438 O O . ARG D 1 479 ? 21.955 28.027 -28.885 1.00 32.58 479 ARG D O 1
ATOM 29459 N N . PRO D 1 480 ? 21.320 25.880 -29.060 1.00 38.23 480 PRO D N 1
ATOM 29460 C CA . PRO D 1 480 ? 21.712 25.581 -27.679 1.00 35.30 480 PRO D CA 1
ATOM 29461 C C . PRO D 1 480 ? 23.207 25.330 -27.542 1.00 30.76 480 PRO D C 1
ATOM 29462 O O . PRO D 1 480 ? 23.924 25.082 -28.511 1.00 29.75 480 PRO D O 1
ATOM 29473 N N . ASN D 1 481 ? 23.661 25.373 -26.285 1.00 31.29 481 ASN D N 1
ATOM 29474 C CA . ASN D 1 481 ? 25.003 24.940 -25.931 1.00 31.33 481 ASN D CA 1
ATOM 29475 C C . ASN D 1 481 ? 24.913 23.519 -25.397 1.00 37.20 481 ASN D C 1
ATOM 29476 O O . ASN D 1 481 ? 24.404 23.326 -24.283 1.00 33.06 481 ASN D O 1
ATOM 29487 N N . PRO D 1 482 ? 25.376 22.501 -26.127 1.00 41.96 482 PRO D N 1
ATOM 29488 C CA . PRO D 1 482 ? 25.282 21.136 -25.589 1.00 48.85 482 PRO D CA 1
ATOM 29489 C C . PRO D 1 482 ? 26.089 20.936 -24.322 1.00 47.08 482 PRO D C 1
ATOM 29490 O O . PRO D 1 482 ? 25.715 20.107 -23.484 1.00 54.83 482 PRO D O 1
ATOM 29501 N N . ALA D 1 483 ? 27.178 21.686 -24.147 1.00 46.37 483 ALA D N 1
ATOM 29502 C CA . ALA D 1 483 ? 28.124 21.490 -23.051 1.00 43.93 483 ALA D CA 1
ATOM 29503 C C . ALA D 1 483 ? 28.260 22.776 -22.241 1.00 42.89 483 ALA D C 1
ATOM 29504 O O . ALA D 1 483 ? 29.333 23.394 -22.217 1.00 35.17 483 ALA D O 1
ATOM 29511 N N . PRO D 1 484 ? 27.201 23.200 -21.556 1.00 42.37 484 PRO D N 1
ATOM 29512 C CA . PRO D 1 484 ? 27.277 24.453 -20.795 1.00 43.36 484 PRO D CA 1
ATOM 29513 C C . PRO D 1 484 ? 28.210 24.331 -19.598 1.00 51.87 484 PRO D C 1
ATOM 29514 O O . PRO D 1 484 ? 28.483 23.241 -19.092 1.00 49.16 484 PRO D O 1
ATOM 29525 N N . MET D 1 485 ? 28.713 25.488 -19.151 1.00 50.13 485 MET D N 1
ATOM 29526 C CA . MET D 1 485 ? 29.565 25.528 -17.967 1.00 43.77 485 MET D CA 1
ATOM 29527 C C . MET D 1 485 ? 28.749 25.580 -16.685 1.00 43.20 485 MET D C 1
ATOM 29528 O O . MET D 1 485 ? 29.168 25.013 -15.669 1.00 48.89 485 MET D O 1
ATOM 29542 N N . VAL D 1 486 ? 27.613 26.268 -16.701 1.00 44.18 486 VAL D N 1
ATOM 29543 C CA . VAL D 1 486 ? 26.727 26.319 -15.541 1.00 54.94 486 VAL D CA 1
ATOM 29544 C C . VAL D 1 486 ? 25.386 25.712 -15.938 1.00 60.97 486 VAL D C 1
ATOM 29545 O O . VAL D 1 486 ? 24.989 25.801 -17.109 1.00 60.00 486 VAL D O 1
ATOM 29558 N N . PRO D 1 487 ? 24.665 25.090 -15.006 1.00 67.14 487 PRO D N 1
ATOM 29559 C CA . PRO D 1 487 ? 23.394 24.443 -15.356 1.00 70.20 487 PRO D CA 1
ATOM 29560 C C . PRO D 1 487 ? 22.471 25.367 -16.140 1.00 69.96 487 PRO D C 1
ATOM 29561 O O . PRO D 1 487 ? 22.421 26.577 -15.908 1.00 70.38 487 PRO D O 1
ATOM 29572 N N . THR D 1 488 ? 21.737 24.777 -17.080 1.00 73.57 488 THR D N 1
ATOM 29573 C CA . THR D 1 488 ? 20.827 25.523 -17.944 1.00 68.95 488 THR D CA 1
ATOM 29574 C C . THR D 1 488 ? 19.731 26.197 -17.126 1.00 71.71 488 THR D C 1
ATOM 29575 O O . THR D 1 488 ? 19.916 27.300 -16.614 1.00 74.64 488 THR D O 1
#

B-factor: mean 29.12, std 14.56, range [2.84, 110.93]